Protein AF-0000000071567463 (afdb_homodimer)

Sequence (2192 aa):
MKTETFKFSRKATTALLLCTGLVASQPLSLWAENDSGAVQIVQQQKITVKGTVNDAMGPVIGASVVEKGNSSNGTITDMDGNFSLSVQPGTVLVVSYIGYKTQEVTATVGKAINVTLQEDNEMLDEVVVVGFGTQKKVNLTGSVGIATAKEIESRPVTSAVQALQGLVPGLKISTSTGELDKNMSISVRGTGTVGSYSSGSPLILIDGTEGDLNTINPQDIENISVLKDAAASSIYGSRAPFGVILVTTKSGKAGKTSVNYNNSFRIGSPINMPESMDSYSFAVMFNEAYKNQKGSGQVFTDEVMQKMLDFQAGKLTGGMDSDPANPNAWNYPWYNAYANVDIYSEMFKSSVFSQEHNVSVNGGSEKVTYYASFNYLDQGGLLEYGEDGLSRYNVAAKINANITKWLKFNYSTRFTRNDVWRPTSFNSQFYDYFGRMTWPNMPMYDPNGYPYGEVRNIAEGGQRDVQTDRHYHQATLIIEPIKNWVTNIELNYRITDGGVKETTLPAYNHLPDGSVDDTKANSSLYQEDTKENYLNFNAYTSYSHTFNDTHNLKVMLGFQSEETKYDFSSTKKYGLMVNGLPQFDLTTGLDGTGNKKDTEVSGYHNEWATVGFFGRLNYDYKGRYLAEVNMRYDGTSRFRRGSRWQLSPSFSLGWNIAQEEFWKPIENIANLLKVRFSYGELGNQNINNWYPTYRTISIGSLNGDWLQNGLSPNTSSVGGLINTALTWEKVRTWDVGVDYGLFNNRLTGSFDYFVRFTEGMVGPSAELPATLGISTPSFNNSDLRTKGWEVSIGWKDRLKNGLGYGINLSLSDQITMIDSYPDNKTLSIDSYLPGYKDGLIWGYETIGIAKSDEEMQAHLASLPKGGQDAVGSQWAAGDIMYKDLNGDGKISEGARTLGDHGDLKILGDTYSHYFFGIDLNADWKGFDFRAFFQGVLKHDYWGSGNFTGMLFGVRGGYSRWHTRGFKQHEDYFRAEPAGLEGHELPANLDSYYPRPIFSDSSDGTSFGAKNQKVQSRYVQDASYIRLKNLQFGYTLPAKFTNKFGINRLRIFVSGENVWTGTGLTKLFDPETISGGNGGNAYPLSRTWSFGLSLTLMKTETFKFSRKATTALLLCTGLVASQPLSLWAENDSGAVQIVQQQKITVKGTVNDAMGPVIGASVVEKGNSSNGTITDMDGNFSLSVQPGTVLVVSYIGYKTQEVTATVGKAINVTLQEDNEMLDEVVVVGFGTQKKVNLTGSVGIATAKEIESRPVTSAVQALQGLVPGLKISTSTGELDKNMSISVRGTGTVGSYSSGSPLILIDGTEGDLNTINPQDIENISVLKDAAASSIYGSRAPFGVILVTTKSGKAGKTSVNYNNSFRIGSPINMPESMDSYSFAVMFNEAYKNQKGSGQVFTDEVMQKMLDFQAGKLTGGMDSDPANPNAWNYPWYNAYANVDIYSEMFKSSVFSQEHNVSVNGGSEKVTYYASFNYLDQGGLLEYGEDGLSRYNVAAKINANITKWLKFNYSTRFTRNDVWRPTSFNSQFYDYFGRMTWPNMPMYDPNGYPYGEVRNIAEGGQRDVQTDRHYHQATLIIEPIKNWVTNIELNYRITDGGVKETTLPAYNHLPDGSVDDTKANSSLYQEDTKENYLNFNAYTSYSHTFNDTHNLKVMLGFQSEETKYDFSSTKKYGLMVNGLPQFDLTTGLDGTGNKKDTEVSGYHNEWATVGFFGRLNYDYKGRYLAEVNMRYDGTSRFRRGSRWQLSPSFSLGWNIAQEEFWKPIENIANLLKVRFSYGELGNQNINNWYPTYRTISIGSLNGDWLQNGLSPNTSSVGGLINTALTWEKVRTWDVGVDYGLFNNRLTGSFDYFVRFTEGMVGPSAELPATLGISTPSFNNSDLRTKGWEVSIGWKDRLKNGLGYGINLSLSDQITMIDSYPDNKTLSIDSYLPGYKDGLIWGYETIGIAKSDEEMQAHLASLPKGGQDAVGSQWAAGDIMYKDLNGDGKISEGARTLGDHGDLKILGDTYSHYFFGIDLNADWKGFDFRAFFQGVLKHDYWGSGNFTGMLFGVRGGYSRWHTRGFKQHEDYFRAEPAGLEGHELPANLDSYYPRPIFSDSSDGTSFGAKNQKVQSRYVQDASYIRLKNLQFGYTLPAKFTNKFGINRLRIFVSGENVWTGTGLTKLFDPETISGGNGGNAYPLSRTWSFGLSLTL

Nearest PDB structures (foldseek):
  8ypt-assembly1_D  TM=7.820E-01  e=1.524E-63  Bacteroides fragilis
  5fq8-assembly1_D  TM=7.670E-01  e=1.464E-51  Bacteroides thetaiotaomicron
  5fq7-assembly1_D  TM=7.718E-01  e=4.934E-51  Bacteroides thetaiotaomicron
  5fq7-assembly1_B  TM=7.477E-01  e=3.642E-51  Bacteroides thetaiotaomicron
  5fr8-assembly2_B  TM=6.521E-01  e=5.737E-24  Acinetobacter baumannii

pLDDT: mean 87.02, std 14.63, range [19.39, 98.03]

Secondary structure (DSSP, 8-state):
---------HHHHHHHHHHHHHGGGS--------------------EEEEEEEEETTEE-TT-EEEETTEEEEEEE--TTSEEEEEE-TTPEEEEE-TTB--EEEE--TT--EEEE--B---GGG-EEEETTEEEEGGG--S-EEEEEHHHHHTS--SSHHHHHTTTSTTEEEE-S---TT-PPEEEESS----SSSB--PPEEEETTEE--TTTS-GGGEEEEEEE-SHHHHGGGGGG-TT-EEEEEEP---SEEEEEEEEEEEEEEEE-S---BPPHHHHHHHHHHHHHHHHSS--SS-HHHHHHHHHHHTTS--SSS---TT-TTTTSSHHHH------HHHHHB-S-EEEEEEEEEEEEE-SSEEEEEEEEEEEEE--BSSS--EEEEEEEEEEEEEE-SSSEEEEEEEEEEEEEEEEETT-SHHHHHHTTTSS-TTS-SB-TTS-B-THHHHHHHS-EEEEEEEEEEEEEEEEEEEETTEEEEEEEEEEEEEEEEEEEE-----B-TTS-B-------EEEEEEEEEEEEEEEEEEEEEEEETTTEEEEEEEEEEEEEEEEEEEEEEEE-BS-TT---GGGB-SB-TTS-B-PPEEEEEEEEEEEEEEEEEEEEEETTTEEEEEEEEEEEESSS-GGGSEEEEEEEEEEEEGGGSGGGGGGTTTEEEEEEEEEEEEEEE--BSSSSTTSPPEEEETT--SS-BTTBPPPEEEEPPP--TT---EEEEEEEEEEEEEETTTTEEEEEEEEEEEEEEEEEPPP---GGG-SPPPPEEEEEEEEEEEEEEEEEEEE-TTS-EEEEEEEEEEEEEEEEE-TT-TT-BTTS--TTSBTTEEEEBPEEEE-SSHHHHHHHHHT-TTTBTTTT-S---TTSEEE--SS-SSB---TTSBSS--TT-EEEEESS-EEEEEEEEEEEETTEEEEEEEEEEEE-EE---TTHHHHHHSS-TTS-GGG---BGGGG-B-BSS-BSSTTSPBPPBTT-SBPPP---SS-SSSSGGGGGSSSBTTT-EE--EEEEEEEEEEEEPPHHHHGGGT-SEEEEEEEEEEEEEEE-S-TTS-TTTTTSTBTTB-PPPEEEEEEEEEEE-/---------HHHHHHHHHHHHHGGGS--------------------EEEEEEEEETTEE-TT-EEEETTEEEEEEE--TTSEEEEEE-TTPEEEEE-TTB--EEEE--TT--EEEE--B---GGG-EEEETTEEEEGGG--S-EEEEEHHHHHTS--SSHHHHHTTTSTTEEEE-S---TT-PPEEEESS----SSSB--PPEEEETTEE--TTTS-GGGEEEEEEE-SHHHHGGGGGG-TT-EEEEEEP---SEEEEEEEEEEEEEEEE-S---BPPHHHHHHHHHHHHHHHHSS--SS-HHHHHHHHHHHTTS--SSS---TT-TTTTSSHHHH------HHHHHB-S-EEEEEEEEEEEEE-SSEEEEEEEEEEEEE--BSSS--EEEEEEEEEEEEEE-SSSEEEEEEEEEEEEEEEEETT-SHHHHHHTTTSS-TTS-SB-TTS-B-THHHHHHHS-EEEEEEEEEEEEEEEEEEEETTEEEEEEEEEEEEEEEEEEEE-----B-TTS-B-------EEEEEEEEEEEEEEEEEEEEEEEETTTEEEEEEEEEEEEEEEEEEEEEEEE-BS-TT---GGGB-SB-TTS-B-PPEEEEEEEEEEEEEEEEEEEEEETTTEEEEEEEEEEEESSS-GGGSEEEEEEEEEEEEGGGSGGGGGGTTTEEEEEEEEEEEEEEE--BSSSSTTSPPEEEETT--SS-BTTBPPPEEEEPPP--TT---EEEEEEEEEEEEEETTTTEEEEEEEEEEEEEEEEEPPP---GGG-SPPPPEEEEEEEEEEEEEEEEEEEE-TTS-EEEEEEEEEEEEEEEEE-TT-TT-BTTS--TTSBTTEEEEBPEEEE-SSHHHHHHHHHT-TTTBTTTT-S---TTSEEE--SS-SSB---TTSBTTB-TT-EEEEESS-EEEEEEEEEEEETTEEEEEEEEEEEE-EE---TTHHHHHHSS-TTS-GGG---BGGGG-B-BSS-BSSTTSPBPPBTT-SBPPP---SS-SSSSGGGGGSSSBTTT-EE--EEEEEEEEEEEEPPHHHHGGGT-SEEEEEEEEEEEEEEE-S-TTS-TTTTTSTBTTB-PPPEEEEEEEEEEE-

Foldseek 3Di:
DPPPPPPPDPVVVVVVVVVVVPPPPDPPPPPPPPPPDPPPPDPADFDWAKAFEAAPLAGDFQWWKAFVVGRVFIDTAHPRRMDITTDGQQTWIWTGDVQFPTDTDTHHPPDHDYHHTHGPPCLQQDWDDFVPGIDGPLQDQFDKWKDFLVQQVQDPDQFSLLSCDFRTFQWHWFDQFQAPPDDIAIFGQDDDFDDAWFDLGAAEEEVRHGDDRGFDDSNFWGMKMKGAACQRCCSVFQRGLGIYIYTYTDWFDADDKKKKKKKKKKKWFFPLAFWFDWQLLVQQQLQLQVCVFPVDDGLADQVQSVVLVCVVVVNDDQQFDLDLVDQCSCPPVVRRGRAADGQRPVQWARMDIKMKMKMKMHYDHPFKTKIKMKMWIWAFAGGPQWGWTKIKIKIKMKMWGNPDPFKIKIKIKMKMKMKIKFQPLPDLVLLQQPQLVQHRSDDQAGSVGQGDDPSLCRNPFWMKIKMKMKIKIKMWMWGGPDPQKIKIKIKIKMKMKMKMKIWTDDRFDATSNGHTDLPLAKIKIKMKIKMKIKIKIKIKIKHWDDDPVFKIKMKMKMKMKMKMKMKIKMKMAIAAQDRVDDDPVRHDCAGSVGHHHDMDMDIDMDMKMKIKIKMKMWIGGNSFKIKMKMKMWMAISQADPVAGIDIKIKMKIKGWPCSDPVNVVCCQFWVTKMKMKIKIKHWHPRTVDSHQADWDKDKDCQPAPDDDPRTRHIDIDTAADGDNPAHTWMKIKIKIKIWTAGNSNLKTKMKMKMKIKTFQHFAADADDDCVVVGGGGTTRWWMKMKIKMKMKIKGWDAHSQGKTKIKIKIKMWMWMATQDDNNCPQQALVDHHHPGTPAWFKFFAWPAFALFQVSQVVLQVQLPPCRAVQQADDDTGQATRTDFDPPNSYAHQFVNHPVGRGRIDGLDGQDFGIWMKMWIWIDDPQKIKIWIKTWTAFGWHDADDLQCCLQQQQQFLAASSSGGGGPLNSQGAASAWTRDVPDTDGGHSPGLHGSNHGFPHNPCRGRGNSRVIRYNSRGFTLIKMFRAKIKIKGKDDCVVCVVVVWRIKMKMKMKGRPDMDTRGDSSAHSSNCHHSGNRSHHGDIIMIMIMMMTMD/DPPPPPPPDPVVVVVVVVVVVPPPPDPPPPPPPPDPPPPPPDPADWDWAKAFEAAPLAGDFFWWKAFVVGRVFIDTAHPRRMDITTDGQQTWIWTDDVQFPTDTDTHHHPDHDYHHTHGPPCLQQDWDDFVVGIDGPLQDQFDKWKDFLVQQVQDPDQFSLLSCDFRTFQWHWFDQFQAPPDDIAIFGQDDDFDDAWFDLGAAEEEVRHGDDRGFDDSNFWGMKMKGAACQRCCSVFQRGLGIYIYTYTDWADADDKKKKKKKKKKKWFFPLAFWFDWQLLVQQLLQLQVCVFPVDDGLADQVQSVVLVCVVVVNDDQQFDLDLVDQCSCPPVVRRGRAADGQRPVQWARMDIKMKMKMKMHYDHPFKTKIKMWMWIWAFAGGPAWGWTKIKIKIKMKMWGNPDPFKIKIKIKMKMKMKIKFQPLPDLVLLQQPQLVQHRSDDQAGSVGQGDDPSLCRNPFWMKIKMKMKIKIKMWMWGGPDPQKIKIKIKIKMKMKMKMKIWTDDRFDATSNGHTDLPLAKIKIKMKIKMKIKIKIKIKIKGWDDDPVFKIKIKMKMKMKMKMKMKMKMKMAIAAQDRVDDDPVRHDCAGSVGHHHDMDMDIDMDMKMKIKIKMKMWIGGNSFKTKIKMKMWMAIPQADPVFRIDIKIKMKIKGWPCSDPVNVVCCQFWVTKMKMKIKIKHWHPRTVDSHQQDWDKDKDCQPAPDDDPRTRHIDIDTAADGDNPAHTWMKIKIKIKIWTAGNSNLKTKMKMKMKIKTFQHFAADADDDCVVVGGGGTTRWWMKMKIKMKMKIKGWDADSQGKTKIKIKIKMWMWMATQDDNNCPQQALVDHHHPDTPAWFKFFAWPAFALFQVSQVVLQVQLPPCRAVQQADDDTGQAIRTDFDPPNSYAHQFVNHPVGRGRIDGLDGQDFGIWMKMWIWIDDPQKIKIWIKTWTAFGWDDADFLQLCLQQQQQFLAASSSGGGGPLNSQGAASAWTRDVPDTDGGHSPGLHGSNHGFPHNPCRGRGNSRVIRYNSRGFTLIKMFRAKIKIKGKDPCVVCVVVVWRIKMKMKMKGRPDMDTRGDSSAHSSNCHHSGNRSHHGDIIMIMIMMMTMD

Radius of gyration: 42.96 Å; Cα contacts (8 Å, |Δi|>4): 5917; chains: 2; bounding box: 110×128×98 Å

InterPro domains:
  IPR008969 Carboxypeptidase-like, regulatory domain superfamily [SSF49464] (47-127)
  IPR012910 TonB-dependent receptor, plug domain [PF07715] (137-244)
  IPR023996 TonB-dependent outer membrane protein, SusC/RagA [TIGR04056] (47-1096)
  IPR023997 TonB-dependent outer membrane protein SusC/RagA, conserved site [TIGR04057] (220-250)
  IPR036942 TonB-dependent receptor-like, beta-barrel domain superfamily [G3DSA:2.40.170.20] (353-848)
  IPR037066 TonB-dependent receptor, plug domain superfamily [G3DSA:2.170.130.10] (118-249)
  IPR039426 TonB-dependent receptor-like [PS52016] (136-974)

Solvent-accessible surface area (backbone atoms only — not comparable to full-atom values): 108270 Å² total; per-residue (Å²): 129,89,69,81,62,86,55,86,53,72,63,58,59,54,50,54,60,55,54,65,62,62,67,68,65,72,78,79,74,68,84,72,77,78,77,75,77,82,76,78,79,70,86,54,71,68,38,76,42,40,27,35,33,22,35,97,70,39,52,35,60,62,26,37,37,23,35,63,97,38,77,85,55,54,44,52,20,38,86,74,2,38,40,71,48,77,41,43,63,65,40,41,30,35,36,35,36,95,62,29,42,70,42,77,46,65,41,56,84,99,49,71,48,72,44,66,41,48,64,40,64,60,63,54,68,37,69,37,70,50,75,95,46,71,39,40,52,71,74,52,35,51,54,69,41,69,44,49,31,74,68,34,55,69,49,98,58,87,24,36,56,66,44,47,52,47,66,34,63,46,47,46,61,47,45,38,50,44,50,86,88,60,78,68,48,60,27,45,67,52,76,58,57,66,75,85,44,46,64,36,52,45,31,40,24,50,74,84,32,81,55,62,55,63,69,41,60,43,81,46,38,42,33,35,28,36,24,64,37,34,47,40,16,42,78,61,32,47,65,17,56,34,11,31,38,39,33,36,55,64,70,38,42,61,49,75,46,36,41,39,38,37,40,37,42,33,43,32,25,67,44,63,68,52,52,45,22,55,29,44,64,40,42,41,51,51,23,47,11,43,19,64,55,66,72,55,68,66,73,52,45,72,66,41,47,49,45,18,52,34,28,77,69,65,77,46,72,55,23,42,64,78,50,55,91,36,78,61,49,65,55,62,41,89,54,56,26,25,16,71,34,44,55,59,64,64,46,32,39,76,59,32,64,30,42,36,44,35,41,36,42,34,16,29,45,91,50,31,22,28,24,38,37,42,38,42,37,41,42,55,40,50,51,54,57,37,61,36,38,39,38,38,42,36,40,39,39,38,41,40,35,50,57,46,97,36,35,34,42,36,41,37,39,39,38,34,38,40,41,36,38,30,25,50,51,69,46,73,66,40,34,60,41,57,44,32,72,46,44,25,24,43,44,62,36,42,75,87,69,45,58,25,71,72,53,23,36,26,54,47,15,34,38,31,38,37,42,36,42,37,41,39,44,37,41,35,40,38,40,32,88,46,89,56,32,43,32,40,41,34,44,35,42,37,41,38,43,36,38,37,46,33,34,40,36,60,57,66,50,66,42,67,76,64,49,71,48,83,75,51,51,52,27,32,42,36,40,36,44,37,41,35,46,37,42,37,40,40,39,36,36,33,40,53,51,68,48,94,88,35,39,38,39,36,43,35,44,35,39,38,39,38,38,42,41,38,41,43,38,36,41,34,43,26,22,56,74,45,85,92,53,89,32,55,49,41,29,48,31,21,41,41,82,66,44,83,39,82,67,46,69,42,26,49,76,50,69,52,35,39,40,34,42,35,37,38,40,38,40,30,45,72,77,25,44,36,40,36,42,37,41,31,44,38,35,42,63,50,34,49,85,94,51,23,66,49,77,28,49,23,35,26,35,25,40,29,52,42,69,38,80,87,33,57,88,48,33,70,49,39,56,35,39,32,43,27,36,30,33,17,38,27,37,37,70,56,42,71,54,71,54,58,50,51,71,50,73,47,55,39,47,48,60,37,95,51,70,53,96,87,31,37,40,67,38,73,41,82,44,50,53,54,31,72,78,43,60,64,22,39,34,36,30,41,39,42,35,40,39,40,19,28,62,74,53,28,38,31,37,38,40,37,40,38,40,37,37,28,38,32,30,57,28,69,37,62,80,67,68,75,87,67,80,59,56,74,28,56,31,58,63,18,29,35,38,29,38,38,40,33,37,37,44,34,37,49,52,67,49,77,90,55,48,29,39,35,43,36,40,28,34,18,40,60,50,45,34,28,63,36,43,63,61,40,80,77,35,36,68,90,52,71,36,60,77,34,61,65,52,63,37,69,20,35,44,59,74,47,60,22,69,33,51,64,54,35,48,53,54,39,61,71,15,74,63,58,17,51,54,76,55,32,70,86,83,38,50,21,36,66,40,70,47,61,69,72,71,72,26,37,39,41,51,61,78,41,16,78,93,33,28,50,27,46,41,79,74,43,35,61,60,69,33,45,40,32,16,40,40,38,38,35,36,47,96,48,33,36,40,38,43,32,35,34,37,30,74,38,22,41,40,76,70,59,81,44,19,51,23,65,74,53,12,49,24,32,0,22,33,73,68,49,30,28,55,35,54,76,53,69,40,31,31,26,93,55,62,44,64,51,92,95,61,53,44,69,50,25,69,86,38,85,38,51,45,49,25,36,14,94,44,71,74,60,64,33,69,21,18,49,70,65,56,60,30,58,79,72,50,36,45,42,23,33,41,26,37,48,32,37,38,43,34,41,39,58,61,45,85,70,32,48,80,72,60,27,64,39,46,32,42,38,42,34,33,30,49,71,44,73,51,58,80,39,61,64,69,40,41,69,66,24,40,85,8,66,36,33,23,41,40,54,55,45,58,28,33,42,30,45,33,43,39,38,29,62,129,88,69,83,60,85,55,88,50,70,62,57,59,52,50,55,60,53,55,65,61,62,64,67,64,70,78,78,72,68,81,71,75,75,78,77,76,82,75,78,77,69,86,55,68,68,37,76,41,40,29,34,32,22,35,97,71,40,52,35,59,62,27,36,38,22,36,63,97,39,77,85,55,52,42,51,20,38,85,73,2,38,36,69,46,77,42,45,62,65,39,42,30,34,37,36,39,95,63,29,43,70,42,76,47,65,41,55,83,99,49,71,48,72,44,67,42,47,64,40,64,60,62,54,68,37,68,38,70,52,74,96,45,69,39,40,53,72,75,53,34,51,51,68,40,70,44,49,29,73,70,35,55,70,50,97,58,88,23,36,56,66,43,47,53,47,66,33,64,45,48,46,61,47,46,37,51,44,49,86,87,59,79,68,47,62,29,44,70,52,75,60,59,68,74,87,43,48,64,37,52,45,31,40,24,49,73,84,31,81,55,62,56,64,68,41,62,43,81,45,35,43,33,36,28,34,23,64,37,34,48,40,17,42,78,61,32,48,64,17,56,32,12,30,37,40,33,37,57,63,69,39,43,62,49,75,46,36,39,37,37,38,40,36,43,33,43,31,25,67,46,64,69,51,51,43,21,55,27,45,64,39,43,41,53,49,23,48,10,44,20,65,55,65,72,56,70,65,73,54,46,72,67,42,46,50,43,18,52,33,27,77,70,64,76,46,70,55,24,45,64,78,51,51,89,38,79,61,48,67,54,63,41,89,52,56,26,26,16,71,33,44,56,60,64,65,46,32,40,74,60,32,62,30,42,36,43,37,41,35,39,32,16,28,44,92,50,29,22,27,23,38,36,42,36,43,38,40,42,55,39,49,50,54,58,37,60,37,37,39,38,38,41,37,40,39,41,38,41,40,36,50,59,46,96,34,35,34,43,38,40,38,41,37,39,34,37,42,41,36,37,30,27,49,52,70,46,73,66,39,34,60,40,57,43,30,71,47,45,26,23,43,44,63,35,42,76,87,68,45,58,27,73,73,52,24,35,28,53,46,14,34,39,30,40,38,42,37,41,36,42,39,43,36,40,36,40,39,38,32,87,46,89,54,34,42,32,40,41,35,45,36,41,38,42,39,42,36,39,36,44,32,33,39,36,58,56,66,51,65,42,65,73,65,51,71,48,84,75,51,53,53,27,32,42,36,40,37,44,37,42,36,46,38,42,37,42,39,39,35,36,34,40,52,51,68,48,92,87,34,40,38,38,36,43,34,45,34,39,39,39,38,40,42,42,39,42,42,38,37,41,36,43,27,22,56,74,45,86,94,53,89,33,54,49,40,29,48,30,20,40,43,83,67,42,85,39,81,68,46,66,42,25,49,76,50,69,53,36,39,40,35,40,36,37,37,41,37,39,31,45,70,76,26,43,36,39,38,42,37,42,29,44,36,33,40,64,50,35,50,84,92,53,23,63,51,77,27,49,23,35,26,34,26,41,29,51,42,71,38,81,89,32,58,88,48,34,68,50,38,57,35,38,30,42,27,34,30,34,17,37,25,37,37,69,56,41,70,54,72,55,59,49,52,70,50,72,47,55,37,45,48,61,36,95,52,70,53,95,86,32,38,40,67,40,75,40,83,44,50,52,54,31,72,78,44,60,63,23,37,35,34,31,42,39,42,33,40,39,40,18,28,63,75,53,28,40,30,37,38,40,38,40,40,41,37,35,28,37,33,29,58,27,69,38,62,82,66,68,76,87,67,80,59,55,74,27,56,30,58,62,17,30,36,37,30,38,37,41,33,36,38,43,35,38,49,52,66,50,76,90,55,47,31,39,34,43,36,41,28,35,18,40,60,51,48,35,27,63,37,45,64,58,40,80,75,34,35,68,88,51,72,37,62,77,34,61,65,54,63,36,68,20,35,45,60,74,46,61,22,70,33,51,65,54,35,49,52,53,41,61,71,13,74,64,57,17,51,52,76,54,32,70,87,83,38,51,22,34,66,40,70,46,60,70,70,71,72,26,38,37,42,52,61,78,42,15,78,94,34,28,47,26,46,41,78,76,44,36,60,58,68,33,45,41,31,17,39,39,39,38,37,35,46,95,46,34,36,40,38,43,32,36,32,38,29,75,39,21,40,40,77,70,59,82,44,20,51,24,65,72,54,11,50,23,31,0,21,31,74,67,49,30,29,56,35,55,77,52,70,40,31,30,26,92,54,62,44,64,51,92,93,62,52,44,69,52,26,69,85,40,86,37,51,44,49,23,36,14,94,43,68,75,60,66,34,67,22,17,48,70,66,56,59,30,59,80,70,50,35,46,43,22,32,42,26,35,48,33,38,37,44,34,40,40,55,58,45,85,71,32,48,81,72,60,28,63,38,45,32,43,36,41,36,31,29,50,73,43,74,52,58,78,40,61,64,70,40,41,68,67,25,40,84,7,67,36,34,23,41,40,53,54,46,55,29,32,42,32,46,33,42,38,39,30,59

Structure (mmCIF, N/CA/C/O backbone):
data_AF-0000000071567463-model_v1
#
loop_
_entity.id
_entity.type
_entity.pdbx_description
1 polymer 'TonB-linked outer membrane protein, SusC/RagA family'
#
loop_
_atom_site.group_PDB
_atom_site.id
_atom_site.type_symbol
_atom_site.label_atom_id
_atom_site.label_alt_id
_atom_site.label_comp_id
_atom_site.label_asym_id
_atom_site.label_entity_id
_atom_site.label_seq_id
_atom_site.pdbx_PDB_ins_code
_atom_site.Cartn_x
_atom_site.Cartn_y
_atom_site.Cartn_z
_atom_site.occupancy
_atom_site.B_iso_or_equiv
_atom_site.auth_seq_id
_atom_site.auth_comp_id
_atom_site.auth_asym_id
_atom_site.auth_atom_id
_atom_site.pdbx_PDB_model_num
ATOM 1 N N . MET A 1 1 ? 21.396 -12.359 21.014 1 19.68 1 MET A N 1
ATOM 2 C CA . MET A 1 1 ? 20.431 -12.233 22.103 1 19.68 1 MET A CA 1
ATOM 3 C C . MET A 1 1 ? 19.014 -12.087 21.561 1 19.68 1 MET A C 1
ATOM 5 O O . MET A 1 1 ? 18.69 -11.086 20.919 1 19.68 1 MET A O 1
ATOM 9 N N . LYS A 1 2 ? 18.389 -13.249 21.139 1 29.16 2 LYS A N 1
ATOM 10 C CA . LYS A 1 2 ? 16.992 -13.344 20.727 1 29.16 2 LYS A CA 1
ATOM 11 C C . LYS A 1 2 ? 16.072 -12.676 21.744 1 29.16 2 LYS A C 1
ATOM 13 O O . LYS A 1 2 ? 15.862 -13.202 22.839 1 29.16 2 LYS A O 1
ATOM 18 N N . THR A 1 3 ? 16.157 -11.3 21.95 1 30.59 3 THR A N 1
ATOM 19 C CA . THR A 1 3 ? 15.27 -10.529 22.814 1 30.59 3 THR A CA 1
ATOM 20 C C . THR A 1 3 ? 13.833 -11.032 22.701 1 30.59 3 THR A C 1
ATOM 22 O O . THR A 1 3 ? 13.351 -11.306 21.6 1 30.59 3 THR A O 1
ATOM 25 N N . GLU A 1 4 ? 13.394 -11.637 23.733 1 34.37 4 GLU A N 1
ATOM 26 C CA . GLU A 1 4 ? 12.03 -12.058 24.038 1 34.37 4 GLU A CA 1
ATOM 27 C C . GLU A 1 4 ? 11.021 -10.976 23.664 1 34.37 4 GLU A C 1
ATOM 29 O O . GLU A 1 4 ? 10.872 -9.985 24.382 1 34.37 4 GLU A O 1
ATOM 34 N N . THR A 1 5 ? 11.135 -10.521 22.504 1 37.04 5 THR A N 1
ATOM 35 C CA . THR A 1 5 ? 10.246 -9.454 22.057 1 37.04 5 THR A CA 1
ATOM 36 C C . THR A 1 5 ? 8.788 -9.817 22.327 1 37.04 5 THR A C 1
ATOM 38 O O . THR A 1 5 ? 8.409 -10.987 22.245 1 37.04 5 THR A O 1
ATOM 41 N N . PHE A 1 6 ? 8.193 -9.063 23.161 1 36.15 6 PHE A N 1
ATOM 42 C CA . PHE A 1 6 ? 6.756 -9.011 23.398 1 36.15 6 PHE A CA 1
ATOM 43 C C . PHE A 1 6 ? 5.985 -9.172 22.093 1 36.15 6 PHE A C 1
ATOM 45 O O . PHE A 1 6 ? 5.654 -8.184 21.435 1 36.15 6 PHE A O 1
ATOM 52 N N . LYS A 1 7 ? 6.443 -10.071 21.153 1 42.1 7 LYS A N 1
ATOM 53 C CA . LYS A 1 7 ? 5.701 -10.317 19.921 1 42.1 7 LYS A CA 1
ATOM 54 C C . LYS A 1 7 ? 4.406 -11.075 20.201 1 42.1 7 LYS A C 1
ATOM 56 O O . LYS A 1 7 ? 4.346 -11.892 21.122 1 42.1 7 LYS A O 1
ATOM 61 N N . PHE A 1 8 ? 3.361 -10.609 19.953 1 38.64 8 PHE A N 1
ATOM 62 C CA . PHE A 1 8 ? 2.1 -11.341 19.973 1 38.64 8 PHE A CA 1
ATOM 63 C C . PHE A 1 8 ? 2.295 -12.769 19.477 1 38.64 8 PHE A C 1
ATOM 65 O O . PHE A 1 8 ? 2.623 -12.987 18.309 1 38.64 8 PHE A O 1
ATOM 72 N N . SER A 1 9 ? 2.901 -13.607 20.183 1 38.98 9 SER A N 1
ATOM 73 C CA . SER A 1 9 ? 3.116 -15.003 19.816 1 38.98 9 SER A CA 1
ATOM 74 C C . SER A 1 9 ? 1.835 -15.638 19.284 1 38.98 9 SER A C 1
ATOM 76 O O . SER A 1 9 ? 0.734 -15.249 19.678 1 38.98 9 SER A O 1
ATOM 78 N N . ARG A 1 10 ? 1.859 -16.353 18.194 1 39.42 10 ARG A N 1
ATOM 79 C CA . ARG A 1 10 ? 0.892 -17.209 17.515 1 39.42 10 ARG A CA 1
ATOM 80 C C . ARG A 1 10 ? 0.046 -17.985 18.519 1 39.42 10 ARG A C 1
ATOM 82 O O . ARG A 1 10 ? -1.116 -18.296 18.251 1 39.42 10 ARG A O 1
ATOM 89 N N . LYS A 1 11 ? 0.617 -18.383 19.677 1 34.98 11 LYS A N 1
ATOM 90 C CA . LYS A 1 11 ? -0.083 -19.229 20.638 1 34.98 11 LYS A CA 1
ATOM 91 C C . LYS A 1 11 ? -1.234 -18.474 21.299 1 34.98 11 LYS A C 1
ATOM 9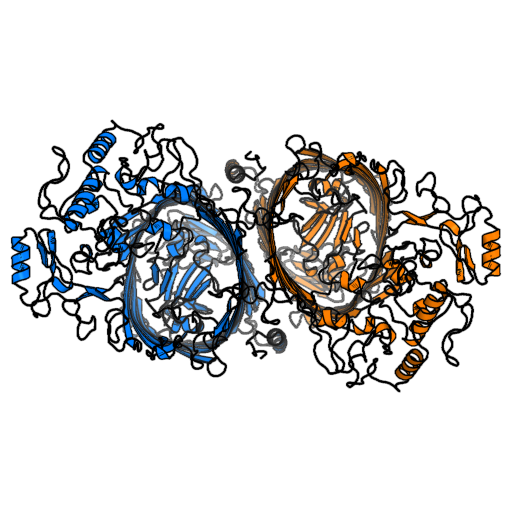3 O O . LYS A 1 11 ? -2.277 -19.06 21.596 1 34.98 11 LYS A O 1
ATOM 98 N N . ALA A 1 12 ? -1.004 -17.221 21.551 1 31.71 12 ALA A N 1
ATOM 99 C CA . ALA A 1 12 ? -2.077 -16.536 22.267 1 31.71 12 ALA A CA 1
ATOM 100 C C . ALA A 1 12 ? -3.281 -16.305 21.359 1 31.71 12 ALA A C 1
ATOM 102 O O . ALA A 1 12 ? -4.428 -16.397 21.803 1 31.71 12 ALA A O 1
ATOM 103 N N . THR A 1 13 ? -3.074 -16.115 20.058 1 34.28 13 THR A N 1
ATOM 104 C CA . THR A 1 13 ? -4.259 -15.976 19.219 1 34.28 13 THR A CA 1
ATOM 105 C C . THR A 1 13 ? -5.002 -17.305 19.109 1 34.28 13 THR A C 1
ATOM 107 O O . THR A 1 13 ? -6.233 -17.339 19.159 1 34.28 13 THR A O 1
ATOM 110 N N . THR A 1 14 ? -4.247 -18.421 18.963 1 34.15 14 THR A N 1
ATOM 111 C CA . THR A 1 14 ? -4.906 -19.722 18.947 1 34.15 14 THR A CA 1
ATOM 112 C C . THR A 1 14 ? -5.601 -19.994 20.278 1 34.15 14 THR A C 1
ATOM 114 O O . THR A 1 14 ? -6.706 -20.539 20.307 1 34.15 14 THR A O 1
ATOM 117 N N . ALA A 1 15 ? -4.982 -19.631 21.412 1 31.3 15 ALA A N 1
ATOM 118 C CA . ALA A 1 15 ? -5.634 -19.907 22.689 1 31.3 15 ALA A CA 1
ATOM 119 C C . ALA A 1 15 ? -6.939 -19.126 22.82 1 31.3 15 ALA A C 1
ATOM 121 O O . ALA A 1 15 ? -7.915 -19.626 23.384 1 31.3 15 ALA A O 1
ATOM 122 N N . LEU A 1 16 ? -6.92 -17.926 22.336 1 30.99 16 LEU A N 1
ATOM 123 C CA . LEU A 1 16 ? -8.14 -17.15 22.533 1 30.99 16 LEU A CA 1
ATOM 124 C C . LEU A 1 16 ? -9.269 -17.682 21.657 1 30.99 16 LEU A C 1
ATOM 126 O O . LEU A 1 16 ? -10.426 -17.721 22.084 1 30.99 16 LEU A O 1
ATOM 130 N N . LEU A 1 17 ? -8.941 -18.152 20.469 1 32.34 17 LEU A N 1
ATOM 131 C CA . LEU A 1 17 ? -10.067 -18.703 19.722 1 32.34 17 LEU A CA 1
ATOM 132 C C . LEU A 1 17 ? -10.566 -19.992 20.366 1 32.34 17 LEU A C 1
ATOM 134 O O . LEU A 1 17 ? -11.749 -20.326 20.261 1 32.34 17 LEU A O 1
ATOM 138 N N . LEU A 1 18 ? -9.692 -20.808 20.965 1 29.64 18 LEU A N 1
ATOM 139 C CA . LEU A 1 18 ? -10.176 -22.018 21.621 1 29.64 18 LEU A CA 1
ATOM 140 C C . LEU A 1 18 ? -11.063 -21.673 22.812 1 29.64 18 LEU A C 1
ATOM 142 O O . LEU A 1 18 ? -11.871 -22.496 23.249 1 29.64 18 LEU A O 1
ATOM 146 N N . CYS A 1 19 ? -10.718 -20.617 23.538 1 28.56 19 CYS A N 1
ATOM 147 C CA . CYS A 1 19 ? -11.563 -20.468 24.717 1 28.56 19 CYS A CA 1
ATOM 148 C C . CYS A 1 19 ? -13.009 -20.197 24.32 1 28.56 19 CYS A C 1
ATOM 150 O O . CYS A 1 19 ? -13.911 -20.268 25.158 1 28.56 19 CYS A O 1
ATOM 152 N N . THR A 1 20 ? -13.227 -19.542 23.227 1 30.09 20 THR A N 1
ATOM 153 C CA . THR A 1 20 ? -14.662 -19.3 23.129 1 30.09 20 THR A CA 1
ATOM 154 C C . THR A 1 20 ? -15.415 -20.603 22.875 1 30.09 20 THR A C 1
ATOM 156 O O . THR A 1 20 ? -16.643 -20.606 22.768 1 30.09 20 THR A O 1
ATOM 159 N N . GLY A 1 21 ? -14.702 -21.689 22.471 1 28.84 21 GLY A N 1
ATOM 160 C CA . GLY A 1 21 ? -15.574 -22.843 22.319 1 28.84 21 GLY A CA 1
ATOM 161 C C . GLY A 1 21 ? -16.181 -23.309 23.629 1 28.84 21 GLY A C 1
ATOM 162 O O . GLY A 1 21 ? -17.06 -24.174 23.639 1 28.84 21 GLY A O 1
ATOM 163 N N . LEU A 1 22 ? -15.412 -23.176 24.702 1 25.77 22 LEU A N 1
ATOM 164 C CA . LEU A 1 22 ? -15.955 -23.927 25.829 1 25.77 22 LEU A CA 1
ATOM 165 C C . LEU A 1 22 ? -17.314 -23.375 26.245 1 25.77 22 LEU A C 1
ATOM 167 O O . LEU A 1 22 ? -17.994 -23.96 27.091 1 25.77 22 LEU A O 1
ATOM 171 N N . VAL A 1 23 ? -17.505 -22.05 26.114 1 26.82 23 VAL A N 1
ATOM 172 C CA . VAL A 1 23 ? -18.619 -21.697 26.988 1 26.82 23 VAL A CA 1
ATOM 173 C C . VAL A 1 23 ? -19.924 -22.234 26.404 1 26.82 23 VAL A C 1
ATOM 175 O O . VAL A 1 23 ? -21.011 -21.868 26.858 1 26.82 23 VAL A O 1
ATOM 178 N N . ALA A 1 24 ? -20.007 -22.81 25.211 1 25.71 24 ALA A N 1
ATOM 179 C CA . ALA A 1 24 ? -21.393 -23.077 24.835 1 25.71 24 ALA A CA 1
ATOM 180 C C . ALA A 1 24 ? -22.032 -24.089 25.782 1 25.71 24 ALA A C 1
ATOM 182 O O . ALA A 1 24 ? -23.158 -24.538 25.552 1 25.71 24 ALA A O 1
ATOM 183 N N . SER A 1 25 ? -21.297 -24.77 26.616 1 23.12 25 SER A N 1
ATOM 184 C CA . SER A 1 25 ? -22.123 -25.897 27.038 1 23.12 25 SER A CA 1
ATOM 185 C C . SER A 1 25 ? -23.305 -25.43 27.882 1 23.12 25 SER A C 1
ATOM 187 O O . SER A 1 25 ? -24.23 -26.201 28.143 1 23.12 25 SER A O 1
ATOM 189 N N . GLN A 1 26 ? -23.153 -24.496 28.875 1 22.8 26 GLN A N 1
ATOM 190 C CA . GLN A 1 26 ? -24.228 -24.752 29.828 1 22.8 26 GLN A CA 1
ATOM 191 C C . GLN A 1 26 ? -25.583 -24.36 29.247 1 22.8 26 GLN A C 1
ATOM 193 O O . GLN A 1 26 ? -25.675 -23.428 28.444 1 22.8 26 GLN A O 1
ATOM 198 N N . PRO A 1 27 ? -26.62 -25.255 29.335 1 27.25 27 PRO A N 1
ATOM 199 C CA . PRO A 1 27 ? -28.058 -25.13 29.086 1 27.25 27 PRO A CA 1
ATOM 200 C C . PRO A 1 27 ? -28.662 -23.883 29.728 1 27.25 27 PRO A C 1
ATOM 202 O O . PRO A 1 27 ? -28.688 -23.769 30.957 1 27.25 27 PRO A O 1
ATOM 205 N N . LEU A 1 28 ? -28.108 -22.727 29.497 1 24.59 28 LEU A N 1
ATOM 206 C CA . LEU A 1 28 ? -28.828 -21.666 30.194 1 24.59 28 LEU A CA 1
ATOM 207 C C . LEU A 1 28 ? -30.329 -21.776 29.948 1 24.59 28 LEU A C 1
ATOM 209 O O . LEU A 1 28 ? -30.78 -21.728 28.801 1 24.59 28 LEU A O 1
ATOM 213 N N . SER A 1 29 ? -31.17 -22.617 30.819 1 23.48 29 SER A N 1
ATOM 214 C CA . SER A 1 29 ? -32.615 -22.74 30.982 1 23.48 29 SER A CA 1
ATOM 215 C C . SER A 1 29 ? -33.293 -21.375 30.949 1 23.48 29 SER A C 1
ATOM 217 O O . SER A 1 29 ? -34.488 -21.276 30.662 1 23.48 29 SER A O 1
ATOM 219 N N . LEU A 1 30 ? -32.701 -20.325 31.673 1 22.44 30 LEU A N 1
ATOM 220 C CA . LEU A 1 30 ? -33.683 -19.586 32.459 1 22.44 30 LEU A CA 1
ATOM 221 C C . LEU A 1 30 ? -34.573 -18.737 31.558 1 22.44 30 LEU A C 1
ATOM 223 O O . LEU A 1 30 ? -35.462 -18.033 32.041 1 22.44 30 LEU A O 1
ATOM 227 N N . TRP A 1 31 ? -34.194 -18.315 30.381 1 23.07 31 TRP A N 1
ATOM 228 C CA . TRP A 1 31 ? -35.013 -17.144 30.084 1 23.07 31 TRP A CA 1
ATOM 229 C C . TRP A 1 31 ? -36.476 -17.535 29.9 1 23.07 31 TRP A C 1
ATOM 231 O O . TRP A 1 31 ? -36.801 -18.362 29.044 1 23.07 31 TRP A O 1
ATOM 241 N N . ALA A 1 32 ? -37.313 -17.692 31.019 1 19.98 32 ALA A N 1
ATOM 242 C CA . ALA A 1 32 ? -38.764 -17.839 31.102 1 19.98 32 ALA A CA 1
ATOM 243 C C . ALA A 1 32 ? -39.469 -16.873 30.155 1 19.98 32 ALA A C 1
ATOM 245 O O . ALA A 1 32 ? -39.161 -15.678 30.135 1 19.98 32 ALA A O 1
ATOM 246 N N . GLU A 1 33 ? -39.983 -17.365 29.077 1 22.55 33 GLU A N 1
ATOM 247 C CA . GLU A 1 33 ? -40.922 -16.835 28.093 1 22.55 33 GLU A CA 1
ATOM 248 C C . GLU A 1 33 ? -42.115 -16.168 28.771 1 22.55 33 GLU A C 1
ATOM 250 O O . GLU A 1 33 ? -42.886 -16.827 29.472 1 22.55 33 GLU A O 1
ATOM 255 N N . ASN A 1 34 ? -41.963 -15.088 29.641 1 19.93 34 ASN A N 1
ATOM 256 C CA . ASN A 1 34 ? -43.252 -14.514 30.013 1 19.93 34 ASN A CA 1
ATOM 257 C C . ASN A 1 34 ? -44.177 -14.384 28.806 1 19.93 34 ASN A C 1
ATOM 259 O O . ASN A 1 34 ? -43.736 -14.015 27.717 1 19.93 34 ASN A O 1
ATOM 263 N N . ASP A 1 35 ? -45.278 -15.178 28.85 1 20.29 35 ASP A N 1
ATOM 264 C CA . ASP A 1 35 ? -46.464 -15.491 28.059 1 20.29 35 ASP A CA 1
ATOM 265 C C . ASP A 1 35 ? -47.185 -14.217 27.623 1 20.29 35 ASP A C 1
ATOM 267 O O . ASP A 1 35 ? -47.771 -13.515 28.449 1 20.29 35 ASP A O 1
ATOM 271 N N . SER A 1 36 ? -46.56 -13.343 26.893 1 20.9 36 SER A N 1
ATOM 272 C CA . SER A 1 36 ? -47.35 -12.2 26.447 1 20.9 36 SER A CA 1
ATOM 273 C C . SER A 1 36 ? -48.639 -12.651 25.767 1 20.9 36 SER A C 1
ATOM 275 O O . SER A 1 36 ? -48.648 -13.646 25.039 1 20.9 36 SER A O 1
ATOM 277 N N . GLY A 1 37 ? -49.811 -12.444 26.446 1 21.4 37 GLY A N 1
ATOM 278 C CA . GLY A 1 37 ? -51.225 -12.549 26.12 1 21.4 37 GLY A CA 1
ATOM 279 C C . GLY A 1 37 ? -51.548 -12.092 24.711 1 21.4 37 GLY A C 1
ATOM 280 O O . GLY A 1 37 ? -50.934 -11.151 24.201 1 21.4 37 GLY A O 1
ATOM 281 N N . ALA A 1 38 ? -51.981 -12.983 23.836 1 23.11 38 ALA A N 1
ATOM 282 C CA . ALA A 1 38 ? -52.559 -12.913 22.497 1 23.11 38 ALA A CA 1
ATOM 283 C C . ALA A 1 38 ? -53.668 -11.867 22.432 1 23.11 38 ALA A C 1
ATOM 285 O O . ALA A 1 38 ? -54.755 -12.071 22.975 1 23.11 38 ALA A O 1
ATOM 286 N N . VAL A 1 39 ? -53.448 -10.548 22.578 1 23.01 39 VAL A N 1
ATOM 287 C CA . VAL A 1 39 ? -54.573 -9.637 22.398 1 23.01 39 VAL A CA 1
ATOM 288 C C . VAL A 1 39 ? -55.175 -9.828 21.008 1 23.01 39 VAL A C 1
ATOM 290 O O . VAL A 1 39 ? -54.449 -9.898 20.014 1 23.01 39 VAL A O 1
ATOM 293 N N . GLN A 1 40 ? -56.372 -10.385 20.946 1 23.53 40 GLN A N 1
ATOM 294 C CA . GLN A 1 40 ? -57.376 -10.566 19.903 1 23.53 40 GLN A CA 1
ATOM 295 C C . GLN A 1 40 ? -57.582 -9.28 19.108 1 23.53 40 GLN A C 1
ATOM 297 O O . GLN A 1 40 ? -58.037 -8.273 19.655 1 23.53 40 GLN A O 1
ATOM 302 N N . ILE A 1 41 ? -56.685 -8.945 18.228 1 27.52 41 ILE A N 1
ATOM 303 C CA . ILE A 1 41 ? -56.895 -7.758 17.407 1 27.52 41 ILE A CA 1
ATOM 304 C C . ILE A 1 41 ? -58.137 -7.943 16.539 1 27.52 41 ILE A C 1
ATOM 306 O O . ILE A 1 41 ? -58.19 -8.85 15.705 1 27.52 41 ILE A O 1
ATOM 310 N N . VAL A 1 42 ? -59.308 -7.73 17.085 1 28.82 42 VAL A N 1
ATOM 311 C CA . VAL A 1 42 ? -60.589 -7.505 16.422 1 28.82 42 VAL A CA 1
ATOM 312 C C . VAL A 1 42 ? -60.409 -6.517 15.272 1 28.82 42 VAL A C 1
ATOM 314 O O . VAL A 1 42 ? -59.661 -5.544 15.393 1 28.82 42 VAL A O 1
ATOM 317 N N . GLN A 1 43 ? -60.655 -6.973 14.057 1 32.98 43 GLN A N 1
ATOM 318 C CA . GLN A 1 43 ? -60.707 -6.368 12.73 1 32.98 43 GLN A CA 1
ATOM 319 C C . GLN A 1 43 ? -61.399 -5.009 12.773 1 32.98 43 GLN A C 1
ATOM 321 O O . GLN A 1 43 ? -62.622 -4.925 12.645 1 32.98 43 GLN A O 1
ATOM 326 N N . GLN A 1 44 ? -61.273 -4.257 13.765 1 35.07 44 GLN A N 1
ATOM 327 C CA . GLN A 1 44 ? -62.086 -3.046 13.801 1 35.07 44 GLN A CA 1
ATOM 328 C C . GLN A 1 44 ? -61.726 -2.106 12.654 1 35.07 44 GLN A C 1
ATOM 330 O O . GLN A 1 44 ? -60.593 -2.117 12.168 1 35.07 44 GLN A O 1
ATOM 335 N N . GLN A 1 45 ? -62.763 -1.534 11.954 1 46 45 GLN A N 1
ATOM 336 C CA . GLN A 1 45 ? -62.89 -0.523 10.91 1 46 45 GLN A CA 1
ATOM 337 C C . GLN A 1 45 ? -61.832 0.565 11.066 1 46 45 GLN A C 1
ATOM 339 O O . GLN A 1 45 ? -61.622 1.081 12.165 1 46 45 GLN A O 1
ATOM 344 N N . LYS A 1 46 ? -61.006 0.775 10.057 1 58.81 46 LYS A N 1
ATOM 345 C CA . LYS A 1 46 ? -60.005 1.838 10.091 1 58.81 46 LYS A CA 1
ATOM 346 C C . LYS A 1 46 ? -60.65 3.192 10.374 1 58.81 46 LYS A C 1
ATOM 348 O O . LYS A 1 46 ? -61.713 3.504 9.834 1 58.81 46 LYS A O 1
ATOM 353 N N . ILE A 1 47 ? -60.317 3.764 11.354 1 70.15 47 ILE A N 1
ATOM 354 C CA . ILE A 1 47 ? -60.786 5.117 11.63 1 70.15 47 ILE A CA 1
ATOM 355 C C . ILE A 1 47 ? -59.753 6.131 11.142 1 70.15 47 ILE A C 1
ATOM 357 O O . ILE A 1 47 ? -58.552 5.851 11.143 1 70.15 47 ILE A O 1
ATOM 361 N N . THR A 1 48 ? -60.233 7.112 10.496 1 75.19 48 THR A N 1
ATOM 362 C CA . THR A 1 48 ? -59.39 8.256 10.162 1 75.19 48 THR A CA 1
ATOM 363 C C . THR A 1 48 ? -59.137 9.119 11.394 1 75.19 48 THR A C 1
ATOM 365 O O . THR A 1 48 ? -60.076 9.651 11.99 1 75.19 48 THR A O 1
ATOM 368 N N . VAL A 1 49 ? -57.937 9.035 11.863 1 77.43 49 VAL A N 1
ATOM 369 C CA . VAL A 1 49 ? -57.57 9.844 13.02 1 77.43 49 VAL A CA 1
ATOM 370 C C . VAL A 1 49 ? -56.997 11.181 12.554 1 77.43 49 VAL A C 1
ATOM 372 O O . VAL A 1 49 ? -56.1 11.219 11.709 1 77.43 49 VAL A O 1
ATOM 375 N N . LYS A 1 50 ? -57.683 12.194 12.954 1 79.28 50 LYS A N 1
ATOM 376 C CA . LYS A 1 50 ? -57.225 13.56 12.722 1 79.28 50 LYS A CA 1
ATOM 377 C C . LYS A 1 50 ? -56.687 14.185 14.006 1 79.28 50 LYS A C 1
ATOM 379 O O . LYS A 1 50 ? -57.192 13.908 15.096 1 79.28 50 LYS A O 1
ATOM 384 N N . GLY A 1 51 ? -55.541 14.729 13.928 1 79.16 51 GLY A N 1
ATOM 385 C CA . GLY A 1 51 ? -54.984 15.4 15.092 1 79.16 51 GLY A CA 1
ATOM 386 C C . GLY A 1 51 ? -54.038 16.53 14.733 1 79.16 51 GLY A C 1
ATOM 387 O O . GLY A 1 51 ? -53.847 16.836 13.555 1 79.16 51 GLY A O 1
ATOM 388 N N . THR A 1 52 ? -53.681 17.241 15.749 1 80.51 52 THR A N 1
ATOM 389 C CA . THR A 1 52 ? -52.7 18.316 15.642 1 80.51 52 THR A CA 1
ATOM 390 C C . THR A 1 52 ? -51.468 18.01 16.488 1 80.51 52 THR A C 1
ATOM 392 O O . THR A 1 52 ? -51.578 17.417 17.564 1 80.51 52 THR A O 1
ATOM 395 N N . VAL A 1 53 ? -50.351 18.132 15.933 1 78.23 53 VAL A N 1
ATOM 396 C CA . VAL A 1 53 ? -49.094 18.078 16.674 1 78.23 53 VAL A CA 1
ATOM 397 C C . VAL A 1 53 ? -48.6 19.494 16.957 1 78.23 53 VAL A C 1
ATOM 399 O O . VAL A 1 53 ? -48.364 20.273 16.03 1 78.23 53 VAL A O 1
ATOM 402 N N . ASN A 1 54 ? -48.558 19.791 18.19 1 75.14 54 ASN A N 1
ATOM 403 C CA . ASN A 1 54 ? -48.094 21.091 18.664 1 75.14 54 ASN A CA 1
ATOM 404 C C . ASN A 1 54 ? -46.892 20.953 19.594 1 75.14 54 ASN A C 1
ATOM 406 O O . ASN A 1 54 ? -46.639 19.873 20.131 1 75.14 54 ASN A O 1
ATOM 410 N N . ASP A 1 55 ? -46.073 21.887 19.657 1 67.75 55 ASP A N 1
ATOM 411 C CA . ASP A 1 55 ? -45.186 22.086 20.799 1 67.75 55 ASP A CA 1
ATOM 412 C C . ASP A 1 55 ? -45.659 23.251 21.666 1 67.75 55 ASP A C 1
ATOM 414 O O . ASP A 1 55 ? -46.763 23.765 21.475 1 67.75 55 ASP A O 1
ATOM 418 N N . ALA A 1 56 ? -44.842 23.59 22.843 1 63.98 56 ALA A N 1
ATOM 419 C CA . ALA A 1 56 ? -45.244 24.657 23.756 1 63.98 56 ALA A CA 1
ATOM 420 C C . ALA A 1 56 ? -45.458 25.969 23.007 1 63.98 56 ALA A C 1
ATOM 422 O O . ALA A 1 56 ? -46.139 26.87 23.502 1 63.98 56 ALA A O 1
ATOM 423 N N . MET A 1 57 ? -44.747 26.07 21.891 1 60.5 57 MET A N 1
ATOM 424 C CA . MET A 1 57 ? -44.727 27.361 21.209 1 60.5 57 MET A CA 1
ATOM 425 C C . MET A 1 57 ? -45.722 27.381 20.054 1 60.5 57 MET A C 1
ATOM 427 O O . MET A 1 57 ? -45.886 28.405 19.388 1 60.5 57 MET A O 1
ATOM 431 N N . GLY A 1 58 ? -46.362 26.178 19.671 1 64.94 58 GLY A N 1
ATOM 432 C CA . GLY A 1 58 ? -47.362 26.158 18.616 1 64.94 58 GLY A CA 1
ATOM 433 C C . GLY A 1 58 ? -47.332 24.887 17.789 1 64.94 58 GLY A C 1
ATOM 434 O O . GLY A 1 58 ? -46.708 23.899 18.183 1 64.94 58 GLY A O 1
ATOM 435 N N . PRO A 1 59 ? -47.937 25.011 16.485 1 68.64 59 PRO A N 1
ATOM 436 C CA . PRO A 1 59 ? -48.027 23.806 15.657 1 68.64 59 PRO A CA 1
ATOM 437 C C . PRO A 1 59 ? -46.666 23.336 15.149 1 68.64 59 PRO A C 1
ATOM 439 O O . PRO A 1 59 ? -45.811 24.159 14.811 1 68.64 59 PRO A O 1
ATOM 442 N N . VAL A 1 60 ? -46.268 22.148 15.346 1 70.65 60 VAL A N 1
ATOM 443 C CA . VAL A 1 60 ? -45.034 21.545 14.853 1 70.65 60 VAL A CA 1
ATOM 444 C C . VAL A 1 60 ? -45.232 21.066 13.416 1 70.65 60 VAL A C 1
ATOM 446 O O . VAL A 1 60 ? -46.006 20.14 13.165 1 70.65 60 VAL A O 1
ATOM 449 N N . ILE A 1 61 ? -44.572 21.874 12.583 1 67.35 61 ILE A N 1
ATOM 450 C CA . ILE A 1 61 ? -44.658 21.564 11.16 1 67.35 61 ILE A CA 1
ATOM 451 C C . ILE A 1 61 ? -43.673 20.449 10.814 1 67.35 61 ILE A C 1
ATOM 453 O O . ILE A 1 61 ? -42.5 20.51 11.19 1 67.35 61 ILE A O 1
ATOM 457 N N . GLY A 1 62 ? -44.055 19.409 10.082 1 65.95 62 GLY A N 1
ATOM 458 C CA . GLY A 1 62 ? -43.169 18.387 9.548 1 65.95 62 GLY A CA 1
ATOM 459 C C . GLY A 1 62 ? -42.887 17.267 10.532 1 65.95 62 GLY A C 1
ATOM 460 O O . GLY A 1 62 ? -41.947 16.492 10.346 1 65.95 62 GLY A O 1
ATOM 461 N N . ALA A 1 63 ? -43.64 17.2 11.649 1 73.3 63 ALA A N 1
ATOM 462 C CA . ALA A 1 63 ? -43.487 16.082 12.576 1 73.3 63 ALA A CA 1
ATOM 463 C C . ALA A 1 63 ? -43.943 14.773 11.936 1 73.3 63 ALA A C 1
ATOM 465 O O . ALA A 1 63 ? -44.976 14.731 11.264 1 73.3 63 ALA A O 1
ATOM 466 N N . SER A 1 64 ? -43.165 13.821 12.111 1 77.24 64 SER A N 1
ATOM 467 C CA . SER A 1 64 ? -43.506 12.496 11.605 1 77.24 64 SER A CA 1
ATOM 468 C C . SER A 1 64 ? -44.512 11.799 12.515 1 77.24 64 SER A C 1
ATOM 470 O O . SER A 1 64 ? -44.302 11.705 13.726 1 77.24 64 SER A O 1
ATOM 472 N N . VAL A 1 65 ? -45.685 11.487 12.04 1 78.65 65 VAL A N 1
ATOM 473 C CA . VAL A 1 65 ? -46.69 10.679 12.723 1 78.65 65 VAL A CA 1
ATOM 474 C C . VAL A 1 65 ? -46.804 9.315 12.046 1 78.65 65 VAL A C 1
ATOM 476 O O . VAL A 1 65 ? -47.257 9.218 10.903 1 78.65 65 VAL A O 1
ATOM 479 N N . VAL A 1 66 ? -46.229 8.367 12.694 1 78.95 66 VAL A N 1
ATOM 480 C CA . VAL A 1 66 ? -46.163 7.042 12.085 1 78.95 66 VAL A CA 1
ATOM 481 C C . VAL A 1 66 ? -46.851 6.022 12.99 1 78.95 66 VAL A C 1
ATOM 483 O O . VAL A 1 66 ? -46.872 6.182 14.212 1 78.95 66 VAL A O 1
ATOM 486 N N . GLU A 1 67 ? -47.565 5.006 12.445 1 75.91 67 GLU A N 1
ATOM 487 C CA . GLU A 1 67 ? -48.111 3.869 13.18 1 75.91 67 GLU A CA 1
ATOM 488 C C . GLU A 1 67 ? -46.999 3.014 13.78 1 75.91 67 GLU A C 1
ATOM 490 O O . GLU A 1 67 ? -46.086 2.586 13.071 1 75.91 67 GLU A O 1
ATOM 495 N N . LYS A 1 68 ? -47.007 2.96 15.167 1 73.06 68 LYS A N 1
ATOM 496 C CA . LYS A 1 68 ? -45.989 2.162 15.844 1 73.06 68 LYS A CA 1
ATOM 497 C C . LYS A 1 68 ? -45.961 0.735 15.305 1 73.06 68 LYS A C 1
ATOM 499 O O . LYS A 1 68 ? -46.986 0.051 15.288 1 73.06 68 LYS A O 1
ATOM 504 N N . GLY A 1 69 ? -44.808 0.186 14.829 1 62.48 69 GLY A N 1
ATOM 505 C CA . GLY A 1 69 ? -44.631 -1.156 14.298 1 62.48 69 GLY A CA 1
ATOM 506 C C . GLY A 1 69 ? -44.874 -1.244 12.803 1 62.48 69 GLY A C 1
ATOM 507 O O . GLY A 1 69 ? -44.655 -2.292 12.194 1 62.48 69 GLY A O 1
ATOM 508 N N . ASN A 1 70 ? -45.562 -0.226 12.194 1 60.87 70 ASN A N 1
ATOM 509 C CA . ASN A 1 70 ? -45.815 -0.145 10.76 1 60.87 70 ASN A CA 1
ATOM 510 C C . ASN A 1 70 ? -45.337 1.184 10.18 1 60.87 70 ASN A C 1
ATOM 512 O O . ASN A 1 70 ? -46.13 2.11 10.005 1 60.87 70 ASN A O 1
ATOM 516 N N . SER A 1 71 ? -44.047 1.302 9.994 1 58.07 71 SER A N 1
ATOM 517 C CA . SER A 1 71 ? -43.409 2.549 9.585 1 58.07 71 SER A CA 1
ATOM 518 C C . SER A 1 71 ? -43.863 2.971 8.192 1 58.07 71 SER A C 1
ATOM 520 O O . SER A 1 71 ? -43.659 4.118 7.788 1 58.07 71 SER A O 1
ATOM 522 N N . SER A 1 72 ? -44.523 2.098 7.46 1 62.54 72 SER A N 1
ATOM 523 C CA . SER A 1 72 ? -44.986 2.45 6.121 1 62.54 72 SER A CA 1
ATOM 524 C C . SER A 1 72 ? -46.276 3.262 6.178 1 62.54 72 SER A C 1
ATOM 526 O O . SER A 1 72 ? -46.622 3.954 5.218 1 62.54 72 SER A O 1
ATOM 528 N N . ASN A 1 73 ? -47.042 3.19 7.226 1 68.84 73 ASN A N 1
ATOM 529 C CA . ASN A 1 73 ? -48.24 3.998 7.424 1 68.84 73 ASN A CA 1
ATOM 530 C C . ASN A 1 73 ? -47.962 5.204 8.316 1 68.84 73 ASN A C 1
ATOM 532 O O . ASN A 1 73 ? -48.051 5.11 9.541 1 68.84 73 ASN A O 1
ATOM 536 N N . GLY A 1 74 ? -47.388 6.218 7.787 1 72.58 74 GLY A N 1
ATOM 537 C CA . GLY A 1 74 ? -47.077 7.453 8.49 1 72.58 74 GLY A CA 1
ATOM 538 C C . GLY A 1 74 ? -47.371 8.696 7.671 1 72.58 74 GLY A C 1
ATOM 539 O O . GLY A 1 74 ? -47.582 8.612 6.46 1 72.58 74 GLY A O 1
ATOM 540 N N . THR A 1 75 ? -47.669 9.774 8.377 1 75.08 75 THR A N 1
ATOM 541 C CA . THR A 1 75 ? -47.879 11.091 7.785 1 75.08 75 THR A CA 1
ATOM 542 C C . THR A 1 75 ? -47.037 12.145 8.499 1 75.08 75 THR A C 1
ATOM 544 O O . THR A 1 75 ? -46.426 11.864 9.532 1 75.08 75 THR A O 1
ATOM 547 N N . ILE A 1 76 ? -46.813 13.267 7.9 1 75.23 76 ILE A N 1
ATOM 548 C CA . ILE A 1 76 ? -46.163 14.41 8.531 1 75.23 76 ILE A CA 1
ATOM 549 C C . ILE A 1 76 ? -47.175 15.536 8.726 1 75.23 76 ILE A C 1
ATOM 551 O O . ILE A 1 76 ? -48.125 15.667 7.95 1 75.23 76 ILE A O 1
ATOM 555 N N . THR A 1 77 ? -47.003 16.301 9.778 1 77.08 77 THR A N 1
ATOM 556 C CA . THR A 1 77 ? -47.931 17.379 10.101 1 77.08 77 THR A CA 1
ATOM 557 C C . THR A 1 77 ? -47.818 18.512 9.085 1 77.08 77 THR A C 1
ATOM 559 O O . THR A 1 77 ? -46.744 18.749 8.529 1 77.08 77 THR A O 1
ATOM 562 N N . ASP A 1 78 ? -48.968 19.129 8.789 1 73.15 78 ASP A N 1
ATOM 563 C CA . ASP A 1 78 ? -48.996 20.248 7.854 1 73.15 78 ASP A CA 1
ATOM 564 C C . ASP A 1 78 ? -48.599 21.551 8.544 1 73.15 78 ASP A C 1
ATOM 566 O O . ASP A 1 78 ? -48.091 21.535 9.667 1 73.15 78 ASP A O 1
ATOM 570 N N . MET A 1 79 ? -48.716 22.722 7.899 1 67.98 79 MET A N 1
ATOM 571 C CA . MET A 1 79 ? -48.276 24.034 8.364 1 67.98 79 MET A CA 1
ATOM 572 C C . MET A 1 79 ? -48.962 24.405 9.675 1 67.98 79 MET A C 1
ATOM 574 O O . MET A 1 79 ? -48.422 25.18 10.466 1 67.98 79 MET A O 1
ATOM 578 N N . ASP A 1 80 ? -50.111 23.905 9.873 1 70.67 80 ASP A N 1
ATOM 579 C CA . ASP A 1 80 ? -50.849 24.198 11.097 1 70.67 80 ASP A CA 1
ATOM 580 C C . ASP A 1 80 ? -50.736 23.048 12.095 1 70.67 80 ASP A C 1
ATOM 582 O O . ASP A 1 80 ? -51.499 22.98 13.062 1 70.67 80 ASP A O 1
ATOM 586 N N . GLY A 1 81 ? -49.761 22.105 11.876 1 72.31 81 GLY A N 1
ATOM 587 C CA . GLY A 1 81 ? -49.53 20.964 12.747 1 72.31 81 GLY A CA 1
ATOM 588 C C . GLY A 1 81 ? -50.573 19.873 12.59 1 72.31 81 GLY A C 1
ATOM 589 O O . GLY A 1 81 ? -50.633 18.943 13.398 1 72.31 81 GLY A O 1
ATOM 590 N N . ASN A 1 82 ? -51.424 19.962 11.606 1 77.68 82 ASN A N 1
ATOM 591 C CA . ASN A 1 82 ? -52.496 18.986 11.442 1 77.68 82 ASN A CA 1
ATOM 592 C C . ASN A 1 82 ? -51.999 17.718 10.755 1 77.68 82 ASN A C 1
ATOM 594 O O . ASN A 1 82 ? -51.112 17.776 9.901 1 77.68 82 ASN A O 1
ATOM 598 N N . PHE A 1 83 ? -52.451 16.537 11.249 1 77.57 83 PHE A N 1
ATOM 599 C CA . PHE A 1 83 ? -52.191 15.284 10.55 1 77.57 83 PHE A CA 1
ATOM 600 C C . PHE A 1 83 ? -53.465 14.457 10.43 1 77.57 83 PHE A C 1
ATOM 602 O O . PHE A 1 83 ? -54.408 14.645 11.202 1 77.57 83 PHE A O 1
ATOM 609 N N . SER A 1 84 ? -53.641 13.701 9.306 1 79.36 84 SER A N 1
ATOM 610 C CA . SER A 1 84 ? -54.68 12.697 9.098 1 79.36 84 SER A CA 1
ATOM 611 C C . SER A 1 84 ? -54.08 11.359 8.682 1 79.36 84 SER A C 1
ATOM 613 O O . SER A 1 84 ? -53.257 11.299 7.765 1 79.36 84 SER A O 1
ATOM 615 N N . LEU A 1 85 ? -54.268 10.329 9.45 1 75.74 85 LEU A N 1
ATOM 616 C CA . LEU A 1 85 ? -53.733 8.994 9.202 1 75.74 85 LEU A CA 1
ATOM 617 C C . LEU A 1 85 ? -54.803 7.93 9.418 1 75.74 85 LEU A C 1
ATOM 619 O O . LEU A 1 85 ? -55.547 7.982 10.4 1 75.74 85 LEU A O 1
ATOM 623 N N . SER A 1 86 ? -55.022 7.103 8.518 1 76.47 86 SER A N 1
ATOM 624 C CA . SER A 1 86 ? -55.965 5.996 8.641 1 76.47 86 SER A CA 1
ATOM 625 C C . SER A 1 86 ? -55.326 4.801 9.34 1 76.47 86 SER A C 1
ATOM 627 O O . SER A 1 86 ? -54.341 4.243 8.852 1 76.47 86 SER A O 1
ATOM 629 N N . VAL A 1 87 ? -55.759 4.594 10.601 1 75.93 87 VAL A N 1
ATOM 630 C CA . VAL A 1 87 ? -55.201 3.495 11.381 1 75.93 87 VAL A CA 1
ATOM 631 C C . VAL A 1 87 ? -56.329 2.692 12.025 1 75.93 87 VAL A C 1
ATOM 633 O O . VAL A 1 87 ? -57.481 3.132 12.041 1 75.93 87 VAL A O 1
ATOM 636 N N . GLN A 1 88 ? -56.164 1.455 12.499 1 72.91 88 GLN A N 1
ATOM 637 C CA . GLN A 1 88 ? -57.119 0.689 13.291 1 72.91 88 GLN A CA 1
ATOM 638 C C . GLN A 1 88 ? -57.334 1.327 14.661 1 72.91 88 GLN A C 1
ATOM 640 O O . GLN A 1 88 ? -56.416 1.926 15.224 1 72.91 88 GLN A O 1
ATOM 645 N N . PRO A 1 89 ? -58.588 1.404 15.097 1 72.78 89 PRO A N 1
ATOM 646 C CA . PRO A 1 89 ? -58.815 1.944 16.439 1 72.78 89 PRO A CA 1
ATOM 647 C C . PRO A 1 89 ? -57.938 1.28 17.499 1 72.78 89 PRO A C 1
ATOM 649 O O . PRO A 1 89 ? -57.762 0.059 17.484 1 72.78 89 PRO A O 1
ATOM 652 N N . GLY A 1 90 ? -57.192 2.091 18.369 1 72.66 90 GLY A N 1
ATOM 653 C CA . GLY A 1 90 ? -56.313 1.584 19.411 1 72.66 90 GLY A CA 1
ATOM 654 C C . GLY A 1 90 ? -54.859 1.513 18.983 1 72.66 90 GLY A C 1
ATOM 655 O O . GLY A 1 90 ? -53.992 1.137 19.774 1 72.66 90 GLY A O 1
ATOM 656 N N . THR A 1 91 ? -54.6 1.911 17.769 1 74.28 91 THR A N 1
ATOM 657 C CA . THR A 1 91 ? -53.225 1.875 17.281 1 74.28 91 THR A CA 1
ATOM 658 C C . THR A 1 91 ? -52.399 2.994 17.908 1 74.28 91 THR A C 1
ATOM 660 O O . THR A 1 91 ? -52.906 4.095 18.134 1 74.28 91 THR A O 1
ATOM 663 N N . VAL A 1 92 ? -51.149 2.615 18.302 1 79.39 92 VAL A N 1
ATOM 664 C CA . VAL A 1 92 ? -50.244 3.617 18.854 1 79.39 92 VAL A CA 1
ATOM 665 C C . VAL A 1 92 ? -49.513 4.334 17.721 1 79.39 92 VAL A C 1
ATOM 667 O O . VAL A 1 92 ? -48.932 3.691 16.844 1 79.39 92 VAL A O 1
ATOM 670 N N . LEU A 1 93 ? -49.702 5.699 17.708 1 79.62 93 LEU A N 1
ATOM 671 C CA . LEU A 1 93 ? -48.981 6.561 16.778 1 79.62 93 LEU A CA 1
ATOM 672 C C . LEU A 1 93 ? -47.697 7.088 17.409 1 79.62 93 LEU A C 1
ATOM 674 O O . LEU A 1 93 ? -47.683 7.45 18.588 1 79.62 93 LEU A O 1
ATOM 678 N N . VAL A 1 94 ? -46.665 6.971 16.709 1 77.92 94 VAL A N 1
ATOM 679 C CA . VAL A 1 94 ? -45.396 7.569 17.112 1 77.92 94 VAL A CA 1
ATOM 680 C C . VAL A 1 94 ? -45.205 8.905 16.397 1 77.92 94 VAL A C 1
ATOM 682 O O . VAL A 1 94 ? -45.164 8.958 15.166 1 77.92 94 VAL A O 1
ATOM 685 N N . VAL A 1 95 ? -45.246 9.98 17.14 1 76.15 95 VAL A N 1
ATOM 686 C CA . VAL A 1 95 ? -45.016 11.33 16.636 1 76.15 95 VAL A CA 1
ATOM 687 C C . VAL A 1 95 ? -43.59 11.767 16.961 1 76.15 95 VAL A C 1
ATOM 689 O O . VAL A 1 95 ? -43.2 11.816 18.13 1 76.15 95 VAL A O 1
ATOM 692 N N . SER A 1 96 ? -42.776 11.865 15.972 1 72.72 96 SER A N 1
ATOM 693 C CA . SER A 1 96 ? -41.387 12.261 16.178 1 72.72 96 SER A CA 1
ATOM 694 C C . SER A 1 96 ? -41.02 13.462 15.314 1 72.72 96 SER A C 1
ATOM 696 O O . SER A 1 96 ? -41.587 13.655 14.237 1 72.72 96 SER A O 1
ATOM 698 N N . TYR A 1 97 ? -40.373 14.386 15.877 1 65.16 97 TYR A N 1
ATOM 699 C CA . TYR A 1 97 ? -39.781 15.538 15.206 1 65.16 97 TYR A CA 1
ATOM 700 C C . TYR A 1 97 ? -38.403 15.852 15.775 1 65.16 97 TYR A C 1
ATOM 702 O O . TYR A 1 97 ? -38.178 15.722 16.98 1 65.16 97 TYR A O 1
ATOM 710 N N . ILE A 1 98 ? -37.443 16.144 14.84 1 53.9 98 ILE A N 1
ATOM 711 C CA . ILE A 1 98 ? -36.088 16.466 15.271 1 53.9 98 ILE A CA 1
ATOM 712 C C . ILE A 1 98 ? -36.132 17.547 16.349 1 53.9 98 ILE A C 1
ATOM 714 O O . ILE A 1 98 ? -36.781 18.581 16.174 1 53.9 98 ILE A O 1
ATOM 718 N N . GLY A 1 99 ? -35.55 17.427 17.479 1 53.75 99 GLY A N 1
ATOM 719 C CA . GLY A 1 99 ? -35.504 18.354 18.598 1 53.75 99 GLY A CA 1
ATOM 720 C C . GLY A 1 99 ? -36.578 18.089 19.637 1 53.75 99 GLY A C 1
ATOM 721 O O . GLY A 1 99 ? -36.635 18.766 20.665 1 53.75 99 GLY A O 1
ATOM 722 N N . TYR A 1 100 ? -37.574 17.151 19.292 1 62.02 100 TYR A N 1
ATOM 723 C CA . TYR A 1 100 ? -38.646 16.847 20.234 1 62.02 100 TYR A CA 1
ATOM 724 C C . TYR A 1 100 ? -38.608 15.381 20.649 1 62.02 100 TYR A C 1
ATOM 726 O O . TYR A 1 100 ? -38.107 14.533 19.908 1 62.02 100 TYR A O 1
ATOM 734 N N . LYS A 1 101 ? -38.897 15.019 21.856 1 65.73 101 LYS A N 1
ATOM 735 C CA . LYS A 1 101 ? -39.07 13.646 22.322 1 65.73 101 LYS A CA 1
ATOM 736 C C . LYS A 1 101 ? -40.178 12.938 21.547 1 65.73 101 LYS A C 1
ATOM 738 O O . LYS A 1 101 ? -41.261 13.494 21.354 1 65.73 101 LYS A O 1
ATOM 743 N N . THR A 1 102 ? -39.798 11.837 21.038 1 69.89 102 THR A N 1
ATOM 744 C CA . THR A 1 102 ? -40.805 11.044 20.342 1 69.89 102 THR A CA 1
ATOM 745 C C . THR A 1 102 ? -41.983 10.737 21.263 1 69.89 102 THR A C 1
ATOM 747 O O . THR A 1 102 ? -41.791 10.336 22.413 1 69.89 102 THR A O 1
ATOM 750 N N . GLN A 1 103 ? -43.215 11.069 20.939 1 71.8 103 GLN A N 1
ATOM 751 C CA . GLN A 1 103 ? -44.416 10.805 21.724 1 71.8 103 GLN A CA 1
ATOM 752 C C . GLN A 1 103 ? -45.254 9.697 21.091 1 71.8 103 GLN A C 1
ATOM 754 O O . GLN A 1 103 ? -45.429 9.664 19.871 1 71.8 103 GLN A O 1
ATOM 759 N N . GLU A 1 104 ? -45.593 8.686 21.895 1 75.86 104 GLU A N 1
ATOM 760 C CA . GLU A 1 104 ? -46.527 7.653 21.457 1 75.86 104 GLU A CA 1
ATOM 761 C C . GLU A 1 104 ? -47.951 7.973 21.902 1 75.86 104 GLU A C 1
ATOM 763 O O . GLU A 1 104 ? -48.194 8.24 23.081 1 75.86 104 GLU A O 1
ATOM 768 N N . VAL A 1 105 ? -48.902 8.135 20.985 1 76.54 105 VAL A N 1
ATOM 769 C CA . VAL A 1 105 ? -50.292 8.436 21.311 1 76.54 105 VAL A CA 1
ATOM 770 C C . VAL A 1 105 ? -51.205 7.364 20.721 1 76.54 105 VAL A C 1
ATOM 772 O O . VAL A 1 105 ? -51 6.919 19.589 1 76.54 105 VAL A O 1
ATOM 775 N N . THR A 1 106 ? -52.124 6.841 21.46 1 76.25 106 THR A N 1
ATOM 776 C CA . THR A 1 106 ? -53.05 5.811 21.004 1 76.25 106 THR A CA 1
ATOM 777 C C . THR A 1 106 ? -54.22 6.432 20.246 1 76.25 106 THR A C 1
ATOM 779 O O . THR A 1 106 ? -54.858 7.366 20.736 1 76.25 106 THR A O 1
ATOM 782 N N . ALA A 1 107 ? -54.513 6.024 19.137 1 76.21 107 ALA A N 1
ATOM 783 C CA . ALA A 1 107 ? -55.626 6.466 18.301 1 76.21 107 ALA A CA 1
ATOM 784 C C . ALA A 1 107 ? -56.954 5.928 18.826 1 76.21 107 ALA A C 1
ATOM 786 O O . ALA A 1 107 ? -57.152 4.713 18.904 1 76.21 107 ALA A O 1
ATOM 787 N N . THR A 1 108 ? -57.835 6.771 19.473 1 70.01 108 THR A N 1
ATOM 788 C CA . THR A 1 108 ? -59.163 6.404 19.952 1 70.01 108 THR A CA 1
ATOM 789 C C . THR A 1 108 ? -60.237 6.854 18.966 1 70.01 108 THR A C 1
ATOM 791 O O . THR A 1 108 ? -60.123 7.921 18.359 1 70.01 108 THR A O 1
ATOM 794 N N . VAL A 1 109 ? -61.372 6.129 18.751 1 67.02 109 VAL A N 1
ATOM 795 C CA . VAL A 1 109 ? -62.495 6.394 17.858 1 67.02 109 VAL A CA 1
ATOM 796 C C . VAL A 1 109 ? -63.159 7.714 18.24 1 67.02 109 VAL A C 1
ATOM 798 O O . VAL A 1 109 ? -63.496 7.933 19.406 1 67.02 109 VAL A O 1
ATOM 801 N N . GLY A 1 110 ? -63.441 8.734 17.236 1 63.86 110 GLY A N 1
ATOM 802 C CA . GLY A 1 110 ? -64.236 9.943 17.377 1 63.86 110 GLY A CA 1
ATOM 803 C C . GLY A 1 110 ? -63.48 11.08 18.04 1 63.86 110 GLY A C 1
ATOM 804 O O . GLY A 1 110 ? -64.037 12.158 18.258 1 63.86 110 GLY A O 1
ATOM 805 N N . LYS A 1 111 ? -62.139 10.891 18.586 1 67.02 111 LYS A N 1
ATOM 806 C CA . LYS A 1 111 ? -61.431 11.966 19.275 1 67.02 111 LYS A CA 1
ATOM 807 C C . LYS A 1 111 ? -60.243 12.457 18.452 1 67.02 111 LYS A C 1
ATOM 809 O O . LYS A 1 111 ? -59.48 11.653 17.913 1 67.02 111 LYS A O 1
ATOM 814 N N . ALA A 1 112 ? -60.244 13.719 18.216 1 72.5 112 ALA A N 1
ATOM 815 C CA . ALA A 1 112 ? -59.076 14.349 17.606 1 72.5 112 ALA A CA 1
ATOM 816 C C . ALA A 1 112 ? -57.846 14.205 18.497 1 72.5 112 ALA A C 1
ATOM 818 O O . ALA A 1 112 ? -57.935 14.36 19.718 1 72.5 112 ALA A O 1
ATOM 819 N N . ILE A 1 113 ? -56.704 13.61 18.022 1 72.9 113 ILE A N 1
ATOM 820 C CA . ILE A 1 113 ? -55.474 13.437 18.786 1 72.9 113 ILE A CA 1
ATOM 821 C C . ILE A 1 113 ? -54.643 14.717 18.722 1 72.9 113 ILE A C 1
ATOM 823 O O . ILE A 1 113 ? -54.272 15.17 17.637 1 72.9 113 ILE A O 1
ATOM 827 N N . ASN A 1 114 ? -54.568 15.48 19.784 1 72.61 114 ASN A N 1
ATOM 828 C CA . ASN A 1 114 ? -53.666 16.618 19.928 1 72.61 114 ASN A CA 1
ATOM 829 C C . ASN A 1 114 ? -52.396 16.234 20.683 1 72.61 114 ASN A C 1
ATOM 831 O O . ASN A 1 114 ? -52.454 15.864 21.857 1 72.61 114 ASN A O 1
ATOM 835 N N . VAL A 1 115 ? -51.307 16.098 19.969 1 73.18 115 VAL A N 1
ATOM 836 C CA . VAL A 1 115 ? -50.021 15.741 20.559 1 73.18 115 VAL A CA 1
ATOM 837 C C . VAL A 1 115 ? -49.183 17 20.771 1 73.18 115 VAL A C 1
ATOM 839 O O . VAL A 1 115 ? -49.039 17.818 19.86 1 73.18 115 VAL A O 1
ATOM 842 N N . THR A 1 116 ? -48.8 17.372 21.912 1 70.93 116 THR A N 1
ATOM 843 C CA . THR A 1 116 ? -47.814 18.404 22.214 1 70.93 116 THR A CA 1
ATOM 844 C C . THR A 1 116 ? -46.42 17.797 22.352 1 70.93 116 THR A C 1
ATOM 846 O O . THR A 1 116 ? -46.155 17.048 23.294 1 70.93 116 THR A O 1
ATOM 849 N N . LEU A 1 117 ? -45.653 17.991 21.257 1 66.27 117 LEU A N 1
ATOM 850 C CA . LEU A 1 117 ? -44.283 17.494 21.316 1 66.27 117 LEU A CA 1
ATOM 851 C C . LEU A 1 117 ? -43.47 18.264 22.351 1 66.27 117 LEU A C 1
ATOM 853 O O . LEU A 1 117 ? -43.624 19.479 22.49 1 66.27 117 LEU A O 1
ATOM 857 N N . GLN A 1 118 ? -42.966 17.589 23.286 1 60.2 118 GLN A N 1
ATOM 858 C CA . GLN A 1 118 ? -42.025 18.194 24.224 1 60.2 118 GLN A CA 1
ATOM 859 C C . GLN A 1 118 ? -40.626 18.281 23.62 1 60.2 118 GLN A C 1
ATOM 861 O O . GLN A 1 118 ? -40.166 17.342 22.968 1 60.2 118 GLN A O 1
ATOM 866 N N . GLU A 1 119 ? -40.145 19.492 23.479 1 48.66 119 GLU A N 1
ATOM 867 C CA . GLU A 1 119 ? -38.782 19.661 22.985 1 48.66 119 GLU A CA 1
ATOM 868 C C . GLU A 1 119 ? -37.839 18.634 23.605 1 48.66 119 GLU A C 1
ATOM 870 O O . GLU A 1 119 ? -37.962 18.305 24.787 1 48.66 119 GLU A O 1
ATOM 875 N N . ASP A 1 120 ? -37.345 17.837 22.798 1 45.65 120 ASP A N 1
ATOM 876 C CA . ASP A 1 120 ? -36.299 16.943 23.283 1 45.65 120 ASP A CA 1
ATOM 877 C C . ASP A 1 120 ? -35.152 17.731 23.913 1 45.65 120 ASP A C 1
ATOM 879 O O . ASP A 1 120 ? -34.124 17.96 23.273 1 45.65 120 ASP A O 1
ATOM 883 N N . ASN A 1 121 ? -35.464 18.748 24.5 1 40.81 121 ASN A N 1
ATOM 884 C CA . ASN A 1 121 ? -34.426 19.473 25.224 1 40.81 121 ASN A CA 1
ATOM 885 C C . ASN A 1 121 ? -33.666 18.558 26.18 1 40.81 121 ASN A C 1
ATOM 887 O O . ASN A 1 121 ? -32.938 19.032 27.054 1 40.81 121 ASN A O 1
ATOM 891 N N . GLU A 1 122 ? -34.131 17.448 26.369 1 42.07 122 GLU A N 1
ATOM 892 C CA . GLU A 1 122 ? -33.344 16.773 27.397 1 42.07 122 GLU A CA 1
ATOM 893 C C . GLU A 1 122 ? -31.906 16.552 26.934 1 42.07 122 GLU A C 1
ATOM 895 O O . GLU A 1 122 ? -31.615 15.573 26.245 1 42.07 122 GLU A O 1
ATOM 900 N N . MET A 1 123 ? -31.265 17.526 26.491 1 44.56 123 MET A N 1
ATOM 901 C CA . MET A 1 123 ? -29.81 17.594 26.389 1 44.56 123 MET A CA 1
ATOM 902 C C . MET A 1 123 ? -29.151 16.596 27.335 1 44.56 123 MET A C 1
ATOM 904 O O . MET A 1 123 ? -28.064 16.09 27.052 1 44.56 123 MET A O 1
ATOM 908 N N . LEU A 1 124 ? -29.826 16.437 28.503 1 48.02 124 LEU A N 1
ATOM 909 C CA . LEU A 1 124 ? -29.226 15.646 29.572 1 48.02 124 LEU A CA 1
ATOM 910 C C . LEU A 1 124 ? -29.186 14.168 29.198 1 48.02 124 LEU A C 1
ATOM 912 O O . LEU A 1 124 ? -28.388 13.405 29.748 1 48.02 124 LEU A O 1
ATOM 916 N N . ASP A 1 125 ? -29.946 13.799 28.154 1 53.59 125 ASP A N 1
ATOM 917 C CA . ASP A 1 125 ? -29.946 12.383 27.799 1 53.59 125 ASP A CA 1
ATOM 918 C C . ASP A 1 125 ? -29.049 12.12 26.591 1 53.59 125 ASP A C 1
ATOM 920 O O . ASP A 1 125 ? -29.144 11.066 25.958 1 53.59 125 ASP A O 1
ATOM 924 N N . GLU A 1 126 ? -28.242 13.139 26.378 1 66.21 126 GLU A N 1
ATOM 925 C CA . GLU A 1 126 ? -27.279 12.95 25.298 1 66.21 126 GLU A CA 1
ATOM 926 C C . GLU A 1 126 ? -26.238 11.895 25.665 1 66.21 126 GLU A C 1
ATOM 928 O O . GLU A 1 126 ? -25.743 11.871 26.794 1 66.21 126 GLU A O 1
ATOM 933 N N . VAL A 1 127 ? -26.142 10.995 24.828 1 74.93 127 VAL A N 1
ATOM 934 C CA . VAL A 1 127 ? -25.167 9.928 25.03 1 74.93 127 VAL A CA 1
ATOM 935 C C . VAL A 1 127 ? -23.813 10.351 24.465 1 74.93 127 VAL A C 1
ATOM 937 O O . VAL A 1 127 ? -23.731 10.849 23.34 1 74.93 127 VAL A O 1
ATOM 940 N N . VAL A 1 128 ? -22.916 10.354 25.307 1 79.19 128 VAL A N 1
ATOM 941 C CA . VAL A 1 128 ? -21.553 10.711 24.927 1 79.19 128 VAL A CA 1
ATOM 942 C C . VAL A 1 128 ? -20.695 9.451 24.838 1 79.19 128 VAL A C 1
ATOM 944 O O . VAL A 1 128 ? -20.86 8.522 25.632 1 79.19 128 VAL A O 1
ATOM 947 N N . VAL A 1 129 ? -19.922 9.471 23.82 1 81.52 129 VAL A N 1
ATOM 948 C CA . VAL A 1 129 ? -19.021 8.335 23.657 1 81.52 129 VAL A CA 1
ATOM 949 C C . VAL A 1 129 ? -17.814 8.495 24.578 1 81.52 129 VAL A C 1
ATOM 951 O O . VAL A 1 129 ? -17.178 9.552 24.6 1 81.52 129 VAL A O 1
ATOM 954 N N . VAL A 1 130 ? -17.592 7.514 25.352 1 78.16 130 VAL A N 1
ATOM 955 C CA . VAL A 1 130 ? -16.425 7.459 26.226 1 78.16 130 VAL A CA 1
ATOM 956 C C . VAL A 1 130 ? -15.607 6.207 25.918 1 78.16 130 VAL A C 1
ATOM 958 O O . VAL A 1 130 ? -15.792 5.578 24.873 1 78.16 130 VAL A O 1
ATOM 961 N N . GLY A 1 131 ? -14.633 5.991 26.733 1 75.97 131 GLY A N 1
ATOM 962 C CA . GLY A 1 131 ? -13.765 4.855 26.468 1 75.97 131 GLY A CA 1
ATOM 963 C C . GLY A 1 131 ? -14.486 3.522 26.547 1 75.97 131 GLY A C 1
ATOM 964 O O . GLY A 1 131 ? -14.887 3.09 27.63 1 75.97 131 GLY A O 1
ATOM 965 N N . PHE A 1 132 ? -14.626 2.922 25.467 1 79.65 132 PHE A N 1
ATOM 966 C CA . PHE A 1 132 ? -15.169 1.576 25.322 1 79.65 132 PHE A CA 1
ATOM 967 C C . PHE A 1 132 ? -16.64 1.541 25.717 1 79.65 132 PHE A C 1
ATOM 969 O O . PHE A 1 132 ? -17.09 0.598 26.373 1 79.65 132 PHE A O 1
ATOM 976 N N . GLY A 1 133 ? -17.301 2.762 25.506 1 79.21 133 GLY A N 1
ATOM 977 C CA . GLY A 1 133 ? -18.732 2.773 25.765 1 79.21 133 GLY A CA 1
ATOM 978 C C . GLY A 1 133 ? -19.355 4.148 25.618 1 79.21 133 GLY A C 1
ATOM 979 O O . GLY A 1 133 ? -18.741 5.056 25.054 1 79.21 133 GLY A O 1
ATOM 980 N N . THR A 1 134 ? -20.577 4.168 25.919 1 80.31 134 THR A N 1
ATOM 981 C CA . THR A 1 134 ? -21.329 5.418 25.915 1 80.31 134 THR A CA 1
ATOM 982 C C . THR A 1 134 ? -21.919 5.699 27.295 1 80.31 134 THR A C 1
ATOM 984 O O . THR A 1 134 ? -22.113 4.778 28.091 1 80.31 134 THR A O 1
ATOM 987 N N . GLN A 1 135 ? -21.994 6.882 27.573 1 81.7 135 GLN A N 1
ATOM 988 C CA . GLN A 1 135 ? -22.606 7.323 28.821 1 81.7 135 GLN A CA 1
ATOM 989 C C . GLN A 1 135 ? -23.487 8.549 28.599 1 81.7 135 GLN A C 1
ATOM 991 O O . GLN A 1 135 ? -23.242 9.337 27.683 1 81.7 135 GLN A O 1
ATOM 996 N N . LYS A 1 136 ? -24.487 8.563 29.407 1 81.3 136 LYS A N 1
ATOM 997 C CA . LYS A 1 136 ? -25.288 9.784 29.389 1 81.3 136 LYS A CA 1
ATOM 998 C C . LYS A 1 136 ? -24.499 10.968 29.939 1 81.3 136 LYS A C 1
ATOM 1000 O O . LYS A 1 136 ? -23.735 10.821 30.896 1 81.3 136 LYS A O 1
ATOM 1005 N N . LYS A 1 137 ? -24.696 11.982 29.4 1 80.43 137 LYS A N 1
ATOM 1006 C CA . LYS A 1 137 ? -23.977 13.193 29.785 1 80.43 137 LYS A CA 1
ATOM 1007 C C . LYS A 1 137 ? -24.206 13.523 31.257 1 80.43 137 LYS A C 1
ATOM 1009 O O . LYS A 1 137 ? -23.282 13.948 31.955 1 80.43 137 LYS A O 1
ATOM 1014 N N . VAL A 1 138 ? -25.44 13.287 31.777 1 79.15 138 VAL A N 1
ATOM 1015 C CA . VAL A 1 138 ? -25.799 13.65 33.144 1 79.15 138 VAL A CA 1
ATOM 1016 C C . VAL A 1 138 ? -25.058 12.749 34.13 1 79.15 138 VAL A C 1
ATOM 1018 O O . VAL A 1 138 ? -24.818 13.137 35.275 1 79.15 138 VAL A O 1
ATOM 1021 N N . ASN A 1 139 ? -24.667 11.599 33.72 1 79.86 139 ASN A N 1
ATOM 1022 C CA . ASN A 1 139 ? -24.016 10.646 34.612 1 79.86 139 ASN A CA 1
ATOM 1023 C C . ASN A 1 139 ? -22.496 10.7 34.478 1 79.86 139 ASN A C 1
ATOM 1025 O O . ASN A 1 139 ? -21.786 9.903 35.093 1 79.86 139 ASN A O 1
ATOM 1029 N N . LEU A 1 140 ? -22.068 11.575 33.672 1 85.27 140 LEU A N 1
ATOM 1030 C CA . LEU A 1 140 ? -20.627 11.671 33.465 1 85.27 140 LEU A CA 1
ATOM 1031 C C . LEU A 1 140 ? -19.948 12.32 34.666 1 85.27 140 LEU A C 1
ATOM 1033 O O . LEU A 1 140 ? -20.422 13.336 35.179 1 85.27 140 LEU A O 1
ATOM 1037 N N . THR A 1 141 ? -18.968 11.757 35.12 1 88.43 141 THR A N 1
ATOM 1038 C CA . THR A 1 141 ? -18.207 12.321 36.229 1 88.43 141 THR A CA 1
ATOM 1039 C C . THR A 1 141 ? -16.879 12.892 35.738 1 88.43 141 THR A C 1
ATOM 1041 O O . THR A 1 141 ? -16.242 13.683 36.437 1 88.43 141 THR A O 1
ATOM 1044 N N . GLY A 1 142 ? -16.422 12.527 34.57 1 85.16 142 GLY A N 1
ATOM 1045 C CA . GLY A 1 142 ? -15.213 13.077 33.977 1 85.16 142 GLY A CA 1
ATOM 1046 C C . GLY A 1 142 ? -15.475 14.291 33.106 1 85.16 142 GLY A C 1
ATOM 1047 O O . GLY A 1 142 ? -16.626 14.591 32.779 1 85.16 142 GLY A O 1
ATOM 1048 N N . SER A 1 143 ? -14.401 15.042 32.813 1 87.67 143 SER A N 1
ATOM 1049 C CA . SER A 1 143 ? -14.502 16.198 31.929 1 87.67 143 SER A CA 1
ATOM 1050 C C . SER A 1 143 ? -14.468 15.778 30.463 1 87.67 143 SER A C 1
ATOM 1052 O O . SER A 1 143 ? -13.449 15.282 29.977 1 87.67 143 SER A O 1
ATOM 1054 N N . VAL A 1 144 ? -15.525 15.943 29.715 1 86.67 144 VAL A N 1
ATOM 1055 C CA . VAL A 1 144 ? -15.64 15.548 28.314 1 86.67 144 VAL A CA 1
ATOM 1056 C C . VAL A 1 144 ? -16.232 16.696 27.5 1 86.67 144 VAL A C 1
ATOM 1058 O O . VAL A 1 144 ? -17.249 17.278 27.885 1 86.67 144 VAL A O 1
ATOM 1061 N N . GLY A 1 145 ? -15.49 17.117 26.466 1 88.02 145 GLY A N 1
ATOM 1062 C CA . GLY A 1 145 ? -16.028 18.048 25.487 1 88.02 145 GLY A CA 1
ATOM 1063 C C . GLY A 1 145 ? -16.63 17.36 24.277 1 88.02 145 GLY A C 1
ATOM 1064 O O . GLY A 1 145 ? -16.128 16.326 23.831 1 88.02 145 GLY A O 1
ATOM 1065 N N . ILE A 1 146 ? -17.677 17.924 23.69 1 86.08 146 ILE A N 1
ATOM 1066 C CA . ILE A 1 146 ? -18.355 17.271 22.575 1 86.08 146 ILE A CA 1
ATOM 1067 C C . ILE A 1 146 ? -18.507 18.254 21.417 1 86.08 146 ILE A C 1
ATOM 1069 O O . ILE A 1 146 ? -18.804 19.432 21.629 1 86.08 146 ILE A O 1
ATOM 1073 N N . ALA A 1 147 ? -18.204 17.786 20.246 1 86.8 147 ALA A N 1
ATOM 1074 C CA . ALA A 1 147 ? -18.528 18.465 18.994 1 86.8 147 ALA A CA 1
ATOM 1075 C C . ALA A 1 147 ? -19.424 17.597 18.115 1 86.8 147 ALA A C 1
ATOM 1077 O O . ALA A 1 147 ? -19.107 16.435 17.851 1 86.8 147 ALA A O 1
ATOM 1078 N N . THR A 1 148 ? -20.45 18.222 17.686 1 83.3 148 THR A N 1
ATOM 1079 C CA . THR A 1 148 ? -21.433 17.447 16.936 1 83.3 148 THR A CA 1
ATOM 1080 C C . THR A 1 148 ? -21.22 17.612 15.434 1 83.3 148 THR A C 1
ATOM 1082 O O . THR A 1 148 ? -20.499 18.513 14.999 1 83.3 148 THR A O 1
ATOM 1085 N N . ALA A 1 149 ? -21.957 16.797 14.705 1 80.61 149 ALA A N 1
ATOM 1086 C CA . ALA A 1 149 ? -21.888 16.812 13.246 1 80.61 149 ALA A CA 1
ATOM 1087 C C . ALA A 1 149 ? -22.362 18.151 12.688 1 80.61 149 ALA A C 1
ATOM 1089 O O . ALA A 1 149 ? -21.798 18.662 11.718 1 80.61 149 ALA A O 1
ATOM 1090 N N . LYS A 1 150 ? -23.371 18.641 13.215 1 75.12 150 LYS A N 1
ATOM 1091 C CA . LYS A 1 150 ? -23.93 19.898 12.726 1 75.12 150 LYS A CA 1
ATOM 1092 C C . LYS A 1 150 ? -22.898 21.02 12.786 1 75.12 150 LYS A C 1
ATOM 1094 O O . LYS A 1 150 ? -22.801 21.832 11.864 1 75.12 150 LYS A O 1
ATOM 1099 N N . GLU A 1 151 ? -22.178 21.014 13.848 1 78.37 151 GLU A N 1
ATOM 1100 C CA . GLU A 1 151 ? -21.161 22.048 14.016 1 78.37 151 GLU A CA 1
ATOM 1101 C C . GLU A 1 151 ? -19.994 21.835 13.056 1 78.37 151 GLU A C 1
ATOM 1103 O O . GLU A 1 151 ? -19.368 22.798 12.609 1 78.37 151 GLU A O 1
ATOM 1108 N N . ILE A 1 152 ? -19.716 20.623 12.669 1 80.38 152 ILE A N 1
ATOM 1109 C CA . ILE A 1 152 ? -18.538 20.276 11.881 1 80.38 152 ILE A CA 1
ATOM 1110 C C . ILE A 1 152 ? -18.858 20.403 10.393 1 80.38 152 ILE A C 1
ATOM 1112 O O . ILE A 1 152 ? -18.036 20.891 9.615 1 80.38 152 ILE A O 1
ATOM 1116 N N . GLU A 1 153 ? -20.06 19.991 9.979 1 75.53 153 GLU A N 1
ATOM 1117 C CA . GLU A 1 153 ? -20.433 19.936 8.568 1 75.53 153 GLU A CA 1
ATOM 1118 C C . GLU A 1 153 ? -20.691 21.332 8.01 1 75.53 153 GLU A C 1
ATOM 1120 O O . GLU A 1 153 ? -20.639 21.541 6.796 1 75.53 153 GLU A O 1
ATOM 1125 N N . SER A 1 154 ? -20.928 22.252 8.776 1 68.95 154 SER A N 1
ATOM 1126 C CA . SER A 1 154 ? -21.343 23.577 8.328 1 68.95 154 SER A CA 1
ATOM 1127 C C . SER A 1 154 ? -20.151 24.398 7.849 1 68.95 154 SER A C 1
ATOM 1129 O O . SER A 1 154 ? -20.323 25.436 7.208 1 68.95 154 SER A O 1
ATOM 1131 N N . ARG A 1 155 ? -18.946 23.917 8.015 1 77.69 155 ARG A N 1
ATOM 1132 C CA . ARG A 1 155 ? -17.767 24.703 7.667 1 77.69 155 ARG A CA 1
ATOM 1133 C C . ARG A 1 155 ? -17.113 24.176 6.395 1 77.69 155 ARG A C 1
ATOM 1135 O O . ARG A 1 155 ? -16.942 22.965 6.234 1 77.69 155 ARG A O 1
ATOM 1142 N N . PRO A 1 156 ? -16.865 25.033 5.476 1 75.7 156 PRO A N 1
ATOM 1143 C CA . PRO A 1 156 ? -16.147 24.609 4.272 1 75.7 156 PRO A CA 1
ATOM 1144 C C . PRO A 1 156 ? -14.649 24.434 4.509 1 75.7 156 PRO A C 1
ATOM 1146 O O . PRO A 1 156 ? -13.838 25.14 3.904 1 75.7 156 PRO A O 1
ATOM 1149 N N . VAL A 1 157 ? -14.301 23.53 5.325 1 78.93 157 VAL A N 1
ATOM 1150 C CA . VAL A 1 157 ? -12.902 23.286 5.662 1 78.93 157 VAL A CA 1
ATOM 1151 C C . VAL A 1 157 ? -12.449 21.958 5.061 1 78.93 157 VAL A C 1
ATOM 1153 O O . VAL A 1 157 ? -13.277 21.135 4.662 1 78.93 157 VAL A O 1
ATOM 1156 N N . THR A 1 158 ? -11.133 21.912 4.932 1 78.53 158 THR A N 1
ATOM 1157 C CA . THR A 1 158 ? -10.565 20.769 4.227 1 78.53 158 THR A CA 1
ATOM 1158 C C . THR A 1 158 ? -10.368 19.591 5.177 1 78.53 158 THR A C 1
ATOM 1160 O O . THR A 1 158 ? -10.185 18.455 4.735 1 78.53 158 THR A O 1
ATOM 1163 N N . SER A 1 159 ? -10.358 19.883 6.528 1 86.67 159 SER A N 1
ATOM 1164 C CA . SER A 1 159 ? -10.097 18.797 7.467 1 86.67 159 SER A CA 1
ATOM 1165 C C . SER A 1 159 ? -10.962 18.926 8.716 1 86.67 159 SER A C 1
ATOM 1167 O O . SER A 1 159 ? -11.461 20.01 9.023 1 86.67 159 SER A O 1
ATOM 1169 N N . ALA A 1 160 ? -11.093 17.858 9.372 1 88.88 160 ALA A N 1
ATOM 1170 C CA . ALA A 1 160 ? -11.86 17.833 10.615 1 88.88 160 ALA A CA 1
ATOM 1171 C C . ALA A 1 160 ? -11.149 18.618 11.714 1 88.88 160 ALA A C 1
ATOM 1173 O O . ALA A 1 160 ? -11.797 19.207 12.583 1 88.88 160 ALA A O 1
ATOM 1174 N N . VAL A 1 161 ? -9.883 18.652 11.641 1 90.35 161 VAL A N 1
ATOM 1175 C CA . VAL A 1 161 ? -9.118 19.389 12.641 1 90.35 161 VAL A CA 1
ATOM 1176 C C . VAL A 1 161 ? -9.449 20.877 12.552 1 90.35 161 VAL A C 1
ATOM 1178 O O . VAL A 1 161 ? -9.662 21.535 13.573 1 90.35 161 VAL A O 1
ATOM 1181 N N . GLN A 1 162 ? -9.523 21.329 11.378 1 87.63 162 GLN A N 1
ATOM 1182 C CA . GLN A 1 162 ? -9.877 22.729 11.172 1 87.63 162 GLN A CA 1
ATOM 1183 C C . GLN A 1 162 ? -11.299 23.012 11.648 1 87.63 162 GLN A C 1
ATOM 1185 O O . GLN A 1 162 ? -11.575 24.081 12.198 1 87.63 162 GLN A O 1
ATOM 1190 N N . ALA A 1 163 ? -12.112 22.066 11.5 1 85.46 163 ALA A N 1
ATOM 1191 C CA . ALA A 1 163 ? -13.512 22.237 11.882 1 85.46 163 ALA A CA 1
ATOM 1192 C C . ALA A 1 163 ? -13.664 22.283 13.4 1 85.46 163 ALA A C 1
ATOM 1194 O O . ALA A 1 163 ? -14.597 22.901 13.918 1 85.46 163 ALA A O 1
ATOM 1195 N N . LEU A 1 164 ? -12.749 21.746 14.063 1 88.35 164 LEU A N 1
ATOM 1196 C CA . LEU A 1 164 ? -12.831 21.625 15.515 1 88.35 164 LEU A CA 1
ATOM 1197 C C . LEU A 1 164 ? -12.275 22.871 16.196 1 88.35 164 LEU A C 1
ATOM 1199 O O . LEU A 1 164 ? -12.499 23.084 17.39 1 88.35 164 LEU A O 1
ATOM 1203 N N . GLN A 1 165 ? -11.616 23.64 15.498 1 87.15 165 GLN A N 1
ATOM 1204 C CA . GLN A 1 165 ? -10.938 24.788 16.092 1 87.15 165 GLN A CA 1
ATOM 1205 C C . GLN A 1 165 ? -11.933 25.721 16.776 1 87.15 165 GLN A C 1
ATOM 1207 O O . GLN A 1 165 ? -12.85 26.238 16.135 1 87.15 165 GLN A O 1
ATOM 1212 N N . GLY A 1 166 ? -11.87 25.89 18.08 1 85.82 166 GLY A N 1
ATOM 1213 C CA . GLY A 1 166 ? -12.646 26.854 18.844 1 85.82 166 GLY A CA 1
ATOM 1214 C C . GLY A 1 166 ? -13.97 26.299 19.334 1 85.82 166 GLY A C 1
ATOM 1215 O O . GLY A 1 166 ? -14.73 26.997 20.008 1 85.82 166 GLY A O 1
ATOM 1216 N N . LEU A 1 167 ? -14.185 25.012 19.075 1 87.06 167 LEU A N 1
ATOM 1217 C CA . LEU A 1 167 ? -15.494 24.46 19.404 1 87.06 167 LEU A CA 1
ATOM 1218 C C . LEU A 1 167 ? -15.497 23.868 20.809 1 87.06 167 LEU A C 1
ATOM 1220 O O . LEU A 1 167 ? -16.54 23.823 21.466 1 87.06 167 LEU A O 1
ATOM 1224 N N . VAL A 1 168 ? -14.376 23.378 21.207 1 90.07 168 VAL A N 1
ATOM 1225 C CA . VAL A 1 168 ? -14.278 22.721 22.506 1 90.07 168 VAL A CA 1
ATOM 1226 C C . VAL A 1 168 ? -13.289 23.474 23.393 1 90.07 168 VAL A C 1
ATOM 1228 O O . VAL A 1 168 ? -12.122 23.639 23.031 1 90.07 168 VAL A O 1
ATOM 1231 N N . PRO A 1 169 ? -13.782 23.939 24.553 1 91.33 169 PRO A N 1
ATOM 1232 C CA . PRO A 1 169 ? -12.832 24.593 25.455 1 91.33 169 PRO A CA 1
ATOM 1233 C C . PRO A 1 169 ? -11.702 23.666 25.897 1 91.33 169 PRO A C 1
ATOM 1235 O O . PRO A 1 169 ? -11.935 22.481 26.15 1 91.33 169 PRO A O 1
ATOM 1238 N N . GLY A 1 170 ? -10.57 24.207 25.965 1 90.54 170 GLY A N 1
ATOM 1239 C CA . GLY A 1 170 ? -9.418 23.43 26.391 1 90.54 170 GLY A CA 1
ATOM 1240 C C . GLY A 1 170 ? -8.705 22.74 25.244 1 90.54 170 GLY A C 1
ATOM 1241 O O . GLY A 1 170 ? -7.599 22.223 25.414 1 90.54 170 GLY A O 1
ATOM 1242 N N . LEU A 1 171 ? -9.355 22.623 24.153 1 91.96 171 LEU A N 1
ATOM 1243 C CA . LEU A 1 171 ? -8.729 22.085 22.95 1 91.96 171 LEU A CA 1
ATOM 1244 C C . LEU A 1 171 ? -8.082 23.196 22.13 1 91.96 171 LEU A C 1
ATOM 1246 O O . LEU A 1 171 ? -8.769 24.101 21.652 1 91.96 171 LEU A O 1
ATOM 1250 N N . LYS A 1 172 ? -6.843 23.108 22.036 1 90.86 172 LYS A N 1
ATOM 1251 C CA . LYS A 1 172 ? -6.109 24.101 21.256 1 90.86 172 LYS A CA 1
ATOM 1252 C C . LYS A 1 172 ? -5.634 23.517 19.929 1 90.86 172 LYS A C 1
ATOM 1254 O O . LYS A 1 172 ? -4.885 22.538 19.909 1 90.86 172 LYS A O 1
ATOM 1259 N N . ILE A 1 173 ? -6.089 24.056 18.861 1 90.76 173 ILE A N 1
ATOM 1260 C CA . ILE A 1 173 ? -5.636 23.708 17.518 1 90.76 173 ILE A CA 1
ATOM 1261 C C . ILE A 1 173 ? -4.902 24.894 16.897 1 90.76 173 ILE A C 1
ATOM 1263 O O . ILE A 1 173 ? -5.452 25.994 16.807 1 90.76 173 ILE A O 1
ATOM 1267 N N . SER A 1 174 ? -3.699 24.701 16.576 1 87.88 174 SER A N 1
ATOM 1268 C CA . SER A 1 174 ? -2.89 25.786 16.031 1 87.88 174 SER A CA 1
ATOM 1269 C C . SER A 1 174 ? -2.273 25.397 14.691 1 87.88 174 SER A C 1
ATOM 1271 O O . SER A 1 174 ? -2.101 24.211 14.403 1 87.88 174 SER A O 1
ATOM 1273 N N . THR A 1 175 ? -2.153 26.424 13.892 1 86.98 175 THR A N 1
ATOM 1274 C CA . THR A 1 175 ? -1.457 26.242 12.623 1 86.98 175 THR A CA 1
ATOM 1275 C C . THR A 1 175 ? -0.302 27.23 12.493 1 86.98 175 THR A C 1
ATOM 1277 O O . THR A 1 175 ? -0.355 28.332 13.043 1 86.98 175 THR A O 1
ATOM 1280 N N . SER A 1 176 ? 0.735 26.802 11.858 1 86.62 176 SER A N 1
ATOM 1281 C CA . SER A 1 176 ? 1.884 27.681 11.671 1 86.62 176 SER A CA 1
ATOM 1282 C C . SER A 1 176 ? 2.011 28.122 10.217 1 86.62 176 SER A C 1
ATOM 1284 O O . SER A 1 176 ? 2.847 28.967 9.89 1 86.62 176 SER A O 1
ATOM 1286 N N . THR A 1 177 ? 1.177 27.625 9.367 1 89.91 177 THR A N 1
ATOM 1287 C CA . THR A 1 177 ? 1.273 27.939 7.946 1 89.91 177 THR A CA 1
ATOM 1288 C C . THR A 1 177 ? -0.002 27.53 7.215 1 89.91 177 THR A C 1
ATOM 1290 O O . THR A 1 177 ? -0.772 26.706 7.712 1 89.91 177 THR A O 1
ATOM 1293 N N . GLY A 1 178 ? -0.18 28.141 6.136 1 89.32 178 GLY A N 1
ATOM 1294 C CA . GLY A 1 178 ? -1.291 27.753 5.281 1 89.32 178 GLY A CA 1
ATOM 1295 C C . GLY A 1 178 ? -0.914 26.704 4.252 1 89.32 178 GLY A C 1
ATOM 1296 O O . GLY A 1 178 ? -1.718 26.364 3.381 1 89.32 178 GLY A O 1
ATOM 1297 N N . GLU A 1 179 ? 0.259 26.161 4.345 1 91 179 GLU A N 1
ATOM 1298 C CA . GLU A 1 179 ? 0.722 25.174 3.375 1 91 179 GLU A CA 1
ATOM 1299 C C . GLU A 1 179 ? -0.192 23.952 3.351 1 91 179 GLU A C 1
ATOM 1301 O O . GLU A 1 179 ? -0.685 23.519 4.394 1 91 179 GLU A O 1
ATOM 1306 N N . LEU A 1 180 ? -0.345 23.419 2.222 1 90.09 180 LEU A N 1
ATOM 1307 C CA . LEU A 1 180 ? -1.326 22.36 2.016 1 90.09 180 LEU A CA 1
ATOM 1308 C C . LEU A 1 180 ? -0.811 21.03 2.555 1 90.09 180 LEU A C 1
ATOM 1310 O O . LEU A 1 180 ? -1.599 20.126 2.845 1 90.09 180 LEU A O 1
ATOM 1314 N N . ASP A 1 181 ? 0.422 20.866 2.666 1 86.39 181 ASP A N 1
ATOM 1315 C CA . ASP A 1 181 ? 0.982 19.582 3.077 1 86.39 181 ASP A CA 1
ATOM 1316 C C . ASP A 1 181 ? 1.295 19.573 4.572 1 86.39 181 ASP A C 1
ATOM 1318 O O . ASP A 1 181 ? 1.967 18.665 5.065 1 86.39 181 ASP A O 1
ATOM 1322 N N . LYS A 1 182 ? 0.925 20.534 5.296 1 87.37 182 LYS A N 1
ATOM 1323 C CA . LYS A 1 182 ? 1.21 20.599 6.727 1 87.37 182 LYS A CA 1
ATOM 1324 C C . LYS A 1 182 ? -0.043 20.318 7.551 1 87.37 182 LYS A C 1
ATOM 1326 O O . LYS A 1 182 ? -1.143 20.735 7.18 1 87.37 182 LYS A O 1
ATOM 1331 N N . ASN A 1 183 ? 0.185 19.731 8.624 1 87.06 183 ASN A N 1
ATOM 1332 C CA . ASN A 1 183 ? -0.899 19.412 9.546 1 87.06 183 ASN A CA 1
ATOM 1333 C C . ASN A 1 183 ? -0.977 20.418 10.69 1 87.06 183 ASN A C 1
ATOM 1335 O O . ASN A 1 183 ? 0.033 21.013 11.07 1 87.06 183 ASN A O 1
ATOM 1339 N N . MET A 1 184 ? -2.149 20.559 11.218 1 88.46 184 MET A N 1
ATOM 1340 C CA . MET A 1 184 ? -2.342 21.4 12.396 1 88.46 184 MET A CA 1
ATOM 1341 C C . MET A 1 184 ? -1.972 20.646 13.669 1 88.46 184 MET A C 1
ATOM 1343 O O . MET A 1 184 ? -2.086 19.42 13.726 1 88.46 184 MET A O 1
ATOM 1347 N N . SER A 1 185 ? -1.515 21.351 14.603 1 89.33 185 SER A N 1
ATOM 1348 C CA . SER A 1 185 ? -1.173 20.774 15.899 1 89.33 185 SER A CA 1
ATOM 1349 C C . SER A 1 185 ? -2.372 20.783 16.842 1 89.33 185 SER A C 1
ATOM 1351 O O . SER A 1 185 ? -3.152 21.738 16.853 1 89.33 185 SER A O 1
ATOM 1353 N N . ILE A 1 186 ? -2.502 19.712 17.611 1 92.11 186 ILE A N 1
ATOM 1354 C CA . ILE A 1 186 ? -3.609 19.574 18.551 1 92.11 186 ILE A CA 1
ATOM 1355 C C . ILE A 1 186 ? -3.066 19.359 19.961 1 92.11 186 ILE A C 1
ATOM 1357 O O . ILE A 1 186 ? -2.146 18.563 20.164 1 92.11 186 ILE A O 1
ATOM 1361 N N . SER A 1 187 ? -3.562 20.084 20.946 1 92.29 187 SER A N 1
ATOM 1362 C CA . SER A 1 187 ? -3.222 19.9 22.353 1 92.29 187 SER A CA 1
ATOM 1363 C C . SER A 1 187 ? -4.452 20.044 23.243 1 92.29 187 SER A C 1
ATOM 1365 O O . SER A 1 187 ? -5.314 20.888 22.988 1 92.29 187 SER A O 1
ATOM 1367 N N . VAL A 1 188 ? -4.505 19.232 24.134 1 93.11 188 VAL A N 1
ATOM 1368 C CA . VAL A 1 188 ? -5.585 19.294 25.114 1 93.11 188 VAL A CA 1
ATOM 1369 C C . VAL A 1 188 ? -5.049 19.826 26.441 1 93.11 188 VAL A C 1
ATOM 1371 O O . VAL A 1 188 ? -4.157 19.224 27.043 1 93.11 188 VAL A O 1
ATOM 1374 N N . ARG A 1 189 ? -5.613 20.961 26.886 1 92.64 189 ARG A N 1
ATOM 1375 C CA . ARG A 1 189 ? -5.321 21.584 28.173 1 92.64 189 ARG A CA 1
ATOM 1376 C C . ARG A 1 189 ? -3.841 21.934 28.289 1 92.64 189 ARG A C 1
ATOM 1378 O O . ARG A 1 189 ? -3.228 21.719 29.336 1 92.64 189 ARG A O 1
ATOM 1385 N N . GLY A 1 190 ? -3.243 22.29 27.144 1 86.6 190 GLY A N 1
ATOM 1386 C CA . GLY A 1 190 ? -1.947 22.95 27.178 1 86.6 190 GLY A CA 1
ATOM 1387 C C . GLY A 1 190 ? -0.784 21.99 27.019 1 86.6 190 GLY A C 1
ATOM 1388 O O . GLY A 1 190 ? -0.924 20.934 26.398 1 86.6 190 GLY A O 1
ATOM 1389 N N . THR A 1 191 ? 0.363 22.358 27.533 1 86.21 191 THR A N 1
ATOM 1390 C CA . THR A 1 191 ? 1.623 21.642 27.365 1 86.21 191 THR A CA 1
ATOM 1391 C C . THR A 1 191 ? 1.737 20.503 28.374 1 86.21 191 THR A C 1
ATOM 1393 O O . THR A 1 191 ? 1.638 20.725 29.582 1 86.21 191 THR A O 1
ATOM 1396 N N . GLY A 1 192 ? 1.939 19.371 27.892 1 85.34 192 GLY A N 1
ATOM 1397 C CA . GLY A 1 192 ? 2.054 18.212 28.761 1 85.34 192 GLY A CA 1
ATOM 1398 C C . GLY A 1 192 ? 3.489 17.869 29.113 1 85.34 192 GLY A C 1
ATOM 1399 O O . GLY A 1 192 ? 3.76 17.344 30.195 1 85.34 192 GLY A O 1
ATOM 1400 N N . THR A 1 193 ? 4.332 18.097 28.177 1 87.68 193 THR A N 1
ATOM 1401 C CA . THR A 1 193 ? 5.757 17.857 28.374 1 87.68 193 THR A CA 1
ATOM 1402 C C . THR A 1 193 ? 6.587 18.939 27.689 1 87.68 193 THR A C 1
ATOM 1404 O O . THR A 1 193 ? 6.081 19.669 26.834 1 87.68 193 THR A O 1
ATOM 1407 N N . VAL A 1 194 ? 7.704 19.097 28.233 1 85.08 194 VAL A N 1
ATOM 1408 C CA . VAL A 1 194 ? 8.592 20.082 27.624 1 85.08 194 VAL A CA 1
ATOM 1409 C C . VAL A 1 194 ? 9.873 19.399 27.15 1 85.08 194 VAL A C 1
ATOM 1411 O O . VAL A 1 194 ? 10.179 18.28 27.569 1 85.08 194 VAL A O 1
ATOM 1414 N N . GLY A 1 195 ? 10.434 19.987 26.209 1 78.02 195 GLY A N 1
ATOM 1415 C CA . GLY A 1 195 ? 11.659 19.428 25.658 1 78.02 195 GLY A CA 1
ATOM 1416 C C . GLY A 1 195 ? 11.416 18.491 24.491 1 78.02 195 GLY A C 1
ATOM 1417 O O . GLY A 1 195 ? 10.302 18.42 23.967 1 78.02 195 GLY A O 1
ATOM 1418 N N . SER A 1 196 ? 12.362 17.869 24.007 1 73.99 196 SER A N 1
ATOM 1419 C CA . SER A 1 196 ? 12.267 17.07 22.789 1 73.99 196 SER A CA 1
ATOM 1420 C C . SER A 1 196 ? 12.323 15.579 23.101 1 73.99 196 SER A C 1
ATOM 1422 O O . SER A 1 196 ? 12.631 14.767 22.225 1 73.99 196 SER A O 1
ATOM 1424 N N . TYR A 1 197 ? 11.926 15.211 24.261 1 82.95 197 TYR A N 1
ATOM 1425 C CA . TYR A 1 197 ? 12.182 13.829 24.652 1 82.95 197 TYR A CA 1
ATOM 1426 C C . TYR A 1 197 ? 10.91 12.994 24.568 1 82.95 197 TYR A C 1
ATOM 1428 O O . TYR A 1 197 ? 10.972 11.772 24.417 1 82.95 197 TYR A O 1
ATOM 1436 N N . SER A 1 198 ? 9.844 13.689 24.743 1 87.3 198 SER A N 1
ATOM 1437 C CA . SER A 1 198 ? 8.569 12.98 24.722 1 87.3 198 SER A CA 1
ATOM 1438 C C . SER A 1 198 ? 7.481 13.819 24.059 1 87.3 198 SER A C 1
ATOM 1440 O O . SER A 1 198 ? 7.696 14.993 23.752 1 87.3 198 SER A O 1
ATOM 1442 N N . SER A 1 199 ? 6.408 13.122 23.824 1 86.19 199 SER A N 1
ATOM 1443 C CA . SER A 1 199 ? 5.301 13.804 23.162 1 86.19 199 SER A CA 1
ATOM 1444 C C . SER A 1 199 ? 4.138 14.031 24.121 1 86.19 199 SER A C 1
ATOM 1446 O O . SER A 1 199 ? 3.831 13.17 24.948 1 86.19 199 SER A O 1
ATOM 1448 N N . GLY A 1 200 ? 3.57 15.234 24.023 1 86.89 200 GLY A N 1
ATOM 1449 C CA . GLY A 1 200 ? 2.388 15.576 24.797 1 86.89 200 GLY A CA 1
ATOM 1450 C C . GLY A 1 200 ? 1.12 15.615 23.965 1 86.89 200 GLY A C 1
ATOM 1451 O O . GLY A 1 200 ? 0.106 16.169 24.395 1 86.89 200 GLY A O 1
ATOM 1452 N N . SER A 1 201 ? 1.11 14.991 22.798 1 88.56 201 SER A N 1
ATOM 1453 C CA . SER A 1 201 ? -0.042 15.008 21.903 1 88.56 201 SER A CA 1
ATOM 1454 C C . SER A 1 201 ? -1.135 14.063 22.39 1 88.56 201 SER A C 1
ATOM 1456 O O . SER A 1 201 ? -0.844 13.024 22.988 1 88.56 201 SER A O 1
ATOM 1458 N N . PRO A 1 202 ? -2.358 14.401 22.134 1 92.78 202 PRO A N 1
ATOM 1459 C CA . PRO A 1 202 ? -3.444 13.492 22.508 1 92.78 202 PRO A CA 1
ATOM 1460 C C . PRO A 1 202 ? -3.554 12.289 21.573 1 92.78 202 PRO A C 1
ATOM 1462 O O . PRO A 1 202 ? -3.047 12.327 20.449 1 92.78 202 PRO A O 1
ATOM 1465 N N . LEU A 1 203 ? -4.169 11.26 22.094 1 93.81 203 LEU A N 1
ATOM 1466 C CA . LEU A 1 203 ? -4.474 10.09 21.278 1 93.81 203 LEU A CA 1
ATOM 1467 C C . LEU A 1 203 ? -5.731 10.321 20.447 1 93.81 203 LEU A C 1
ATOM 1469 O O . LEU A 1 203 ? -6.769 10.719 20.98 1 93.81 203 LEU A O 1
ATOM 1473 N N . ILE A 1 204 ? -5.687 10.144 19.202 1 95.16 204 ILE A N 1
ATOM 1474 C CA . ILE A 1 204 ? -6.838 10.304 18.319 1 95.16 204 ILE A CA 1
ATOM 1475 C C . ILE A 1 204 ? -7.336 8.933 17.868 1 95.16 204 ILE A C 1
ATOM 1477 O O . ILE A 1 204 ? -6.594 8.169 17.246 1 95.16 204 ILE A O 1
ATOM 1481 N N . LEU A 1 205 ? -8.524 8.679 18.209 1 95.22 205 LEU A N 1
ATOM 1482 C CA . LEU A 1 205 ? -9.138 7.411 17.832 1 95.22 205 LEU A CA 1
ATOM 1483 C C . LEU A 1 205 ? -10.34 7.638 16.921 1 95.22 205 LEU A C 1
ATOM 1485 O O . LEU A 1 205 ? -11.228 8.43 17.245 1 95.22 205 LEU A O 1
ATOM 1489 N N . ILE A 1 206 ? -10.382 7.081 15.857 1 95.27 206 ILE A N 1
ATOM 1490 C CA . ILE A 1 206 ? -11.519 7.091 14.943 1 95.27 206 ILE A CA 1
ATOM 1491 C C . ILE A 1 206 ? -12.217 5.733 14.97 1 95.27 206 ILE A C 1
ATOM 1493 O O . ILE A 1 206 ? -11.697 4.751 14.436 1 95.27 206 ILE A O 1
ATOM 1497 N N . ASP A 1 207 ? -13.308 5.658 15.539 1 92.77 207 ASP A N 1
ATOM 1498 C CA . ASP A 1 207 ? -14.061 4.426 15.755 1 92.77 207 ASP A CA 1
ATOM 1499 C C . ASP A 1 207 ? -13.204 3.374 16.455 1 92.77 207 ASP A C 1
ATOM 1501 O O . ASP A 1 207 ? -13.167 2.216 16.033 1 92.77 207 ASP A O 1
ATOM 1505 N N . GLY A 1 208 ? -12.385 3.818 17.368 1 88.87 208 GLY A N 1
ATOM 1506 C CA . GLY A 1 208 ? -11.643 2.9 18.217 1 88.87 208 GLY A CA 1
ATOM 1507 C C . GLY A 1 208 ? -10.24 2.623 17.713 1 88.87 208 GLY A C 1
ATOM 1508 O O . GLY A 1 208 ? -9.459 1.94 18.379 1 88.87 208 GLY A O 1
ATOM 1509 N N . THR A 1 209 ? -9.891 3.151 16.573 1 91.43 209 THR A N 1
ATOM 1510 C CA . THR A 1 209 ? -8.547 2.96 16.041 1 91.43 209 THR A CA 1
ATOM 1511 C C . THR A 1 209 ? -7.825 4.297 15.903 1 91.43 209 THR A C 1
ATOM 1513 O O . THR A 1 209 ? -8.443 5.311 15.574 1 91.43 209 THR A O 1
ATOM 1516 N N . GLU A 1 210 ? -6.501 4.192 16.149 1 92.55 210 GLU A N 1
ATOM 1517 C CA . GLU A 1 210 ? -5.708 5.406 15.983 1 92.55 210 GLU A CA 1
ATOM 1518 C C . GLU A 1 210 ? -5.715 5.876 14.532 1 92.55 210 GLU A C 1
ATOM 1520 O O . GLU A 1 210 ? -5.604 5.065 13.61 1 92.55 210 GLU A O 1
ATOM 1525 N N . GLY A 1 211 ? -5.985 7.101 14.362 1 90.72 211 GLY A N 1
ATOM 1526 C CA . GLY A 1 211 ? -6.035 7.648 13.016 1 90.72 211 GLY A CA 1
ATOM 1527 C C . GLY A 1 211 ? -5.617 9.105 12.948 1 90.72 211 GLY A C 1
ATOM 1528 O O . GLY A 1 211 ? -5.209 9.686 13.956 1 90.72 211 GLY A O 1
ATOM 1529 N N . ASP A 1 212 ? -5.633 9.6 11.728 1 90.43 212 ASP A N 1
ATOM 1530 C CA . ASP A 1 212 ? -5.275 10.987 11.446 1 90.43 212 ASP A CA 1
ATOM 1531 C C . ASP A 1 212 ? -6.519 11.83 11.174 1 90.43 212 ASP A C 1
ATOM 1533 O O . ASP A 1 212 ? -7.186 11.65 10.153 1 90.43 212 ASP A O 1
ATOM 1537 N N . LEU A 1 213 ? -6.715 12.75 11.986 1 91.68 213 LEU A N 1
ATOM 1538 C CA . LEU A 1 213 ? -7.916 13.574 11.908 1 91.68 213 LEU A CA 1
ATOM 1539 C C . LEU A 1 213 ? -7.856 14.51 10.705 1 91.68 213 LEU A C 1
ATOM 1541 O O . LEU A 1 213 ? -8.883 15.038 10.273 1 91.68 213 LEU A O 1
ATOM 1545 N N . ASN A 1 214 ? -6.707 14.69 10.144 1 88.35 214 ASN A N 1
ATOM 1546 C CA . ASN A 1 214 ? -6.553 15.588 9.005 1 88.35 214 ASN A CA 1
ATOM 1547 C C . ASN A 1 214 ? -7.07 14.954 7.716 1 88.35 214 ASN A C 1
ATOM 1549 O O . ASN A 1 214 ? -7.313 15.652 6.73 1 88.35 214 ASN A O 1
ATOM 1553 N N . THR A 1 215 ? -7.28 13.69 7.722 1 88.98 215 THR A N 1
ATOM 1554 C CA . THR A 1 215 ? -7.565 13.023 6.456 1 88.98 215 THR A CA 1
ATOM 1555 C C . THR A 1 215 ? -8.995 12.49 6.435 1 88.98 215 THR A C 1
ATOM 1557 O O . THR A 1 215 ? -9.472 12.019 5.401 1 88.98 215 THR A O 1
ATOM 1560 N N . ILE A 1 216 ? -9.665 12.652 7.529 1 90.6 216 ILE A N 1
ATOM 1561 C CA . ILE A 1 216 ? -11.031 12.143 7.576 1 90.6 216 ILE A CA 1
ATOM 1562 C C . ILE A 1 216 ? -11.98 13.15 6.931 1 90.6 216 ILE A C 1
ATOM 1564 O O . ILE A 1 216 ? -11.801 14.362 7.076 1 90.6 216 ILE A O 1
ATOM 1568 N N . ASN A 1 217 ? -12.973 12.653 6.282 1 91.02 217 ASN A N 1
ATOM 1569 C CA . ASN A 1 217 ? -14.046 13.484 5.747 1 91.02 217 ASN A CA 1
ATOM 1570 C C . ASN A 1 217 ? -14.942 14.026 6.857 1 91.02 217 ASN A C 1
ATOM 1572 O O . ASN A 1 217 ? -15.603 13.258 7.558 1 91.02 217 ASN A O 1
ATOM 1576 N N . PRO A 1 218 ? -14.971 15.285 7 1 89.99 218 PRO A N 1
ATOM 1577 C CA . PRO A 1 218 ? -15.811 15.856 8.055 1 89.99 218 PRO A CA 1
ATOM 1578 C C . PRO A 1 218 ? -17.276 15.445 7.929 1 89.99 218 PRO A C 1
ATOM 1580 O O . PRO A 1 218 ? -17.974 15.318 8.939 1 89.99 218 PRO A O 1
ATOM 1583 N N . GLN A 1 219 ? -17.763 15.153 6.755 1 90.62 219 GLN A N 1
ATOM 1584 C CA . GLN A 1 219 ? -19.162 14.809 6.523 1 90.62 219 GLN A CA 1
ATOM 1585 C C . GLN A 1 219 ? -19.48 13.414 7.052 1 90.62 219 GLN A C 1
ATOM 1587 O O . GLN A 1 219 ? -20.649 13.055 7.209 1 90.62 219 GLN A O 1
ATOM 1592 N N . ASP A 1 220 ? -18.478 12.684 7.345 1 92.98 220 ASP A N 1
ATOM 1593 C CA . ASP A 1 220 ? -18.688 11.329 7.844 1 92.98 220 ASP A CA 1
ATOM 1594 C C . ASP A 1 220 ? -18.682 11.299 9.371 1 92.98 220 ASP A C 1
ATOM 1596 O O . ASP A 1 220 ? -18.934 10.256 9.978 1 92.98 220 ASP A O 1
ATOM 1600 N N . ILE A 1 221 ? -18.436 12.384 9.998 1 93.11 221 ILE A N 1
ATOM 1601 C CA . ILE A 1 221 ? -18.308 12.429 11.451 1 93.11 221 ILE A CA 1
ATOM 1602 C C . ILE A 1 221 ? -19.683 12.63 12.084 1 93.11 221 ILE A C 1
ATOM 1604 O O . ILE A 1 221 ? -20.443 13.508 11.668 1 93.11 221 ILE A O 1
ATOM 1608 N N . GLU A 1 222 ? -20.016 11.818 12.974 1 92.12 222 GLU A N 1
ATOM 1609 C CA . GLU A 1 222 ? -21.239 11.972 13.755 1 92.12 222 GLU A CA 1
ATOM 1610 C C . GLU A 1 222 ? -21.008 12.859 14.975 1 92.12 222 GLU A C 1
ATOM 1612 O O . GLU A 1 222 ? -21.822 13.734 15.277 1 92.12 222 GLU A O 1
ATOM 1617 N N . ASN A 1 223 ? -19.982 12.579 15.664 1 90.77 223 ASN A N 1
ATOM 1618 C CA . ASN A 1 223 ? -19.612 13.411 16.804 1 90.77 223 ASN A CA 1
ATOM 1619 C C . ASN A 1 223 ? -18.146 13.224 17.183 1 90.77 223 ASN A C 1
ATOM 1621 O O . ASN A 1 223 ? -17.507 12.262 16.752 1 90.77 223 ASN A O 1
ATOM 1625 N N . ILE A 1 224 ? -17.582 14.117 17.82 1 92.46 224 ILE A N 1
ATOM 1626 C CA . ILE A 1 224 ? -16.233 14.08 18.375 1 92.46 224 ILE A CA 1
ATOM 1627 C C . ILE A 1 224 ? -16.286 14.333 19.88 1 92.46 224 ILE A C 1
ATOM 1629 O O . ILE A 1 224 ? -16.878 15.318 20.329 1 92.46 224 ILE A O 1
ATOM 1633 N N . SER A 1 225 ? -15.752 13.415 20.639 1 92.87 225 SER A N 1
ATOM 1634 C CA . SER A 1 225 ? -15.614 13.576 22.082 1 92.87 225 SER A CA 1
ATOM 1635 C C . SER A 1 225 ? -14.158 13.796 22.477 1 92.87 225 SER A C 1
ATOM 1637 O O . SER A 1 225 ? -13.276 13.042 22.062 1 92.87 225 SER A O 1
ATOM 1639 N N . VAL A 1 226 ? -13.941 14.767 23.191 1 93.12 226 VAL A N 1
ATOM 1640 C CA . VAL A 1 226 ? -12.597 15.046 23.687 1 93.12 226 VAL A CA 1
ATOM 1641 C C . VAL A 1 226 ? -12.525 14.743 25.182 1 93.12 226 VAL A C 1
ATOM 1643 O O . VAL A 1 226 ? -13.136 15.443 25.994 1 93.12 226 VAL A O 1
ATOM 1646 N N . LEU A 1 227 ? -11.883 13.726 25.514 1 93.26 227 LEU A N 1
ATOM 1647 C CA . LEU A 1 227 ? -11.644 13.376 26.91 1 93.26 227 LEU A CA 1
ATOM 1648 C C . LEU A 1 227 ? -10.437 14.129 27.459 1 93.26 227 LEU A C 1
ATOM 1650 O O . LEU A 1 227 ? -9.307 13.907 27.018 1 93.26 227 LEU A O 1
ATOM 1654 N N . LYS A 1 228 ? -10.605 14.856 28.485 1 90.89 228 LYS A N 1
ATOM 1655 C CA . LYS A 1 228 ? -9.585 15.836 28.85 1 90.89 228 LYS A CA 1
ATOM 1656 C C . LYS A 1 228 ? -8.923 15.472 30.176 1 90.89 228 LYS A C 1
ATOM 1658 O O . LYS A 1 228 ? -7.804 15.905 30.456 1 90.89 228 LYS A O 1
ATOM 1663 N N . ASP A 1 229 ? -9.619 14.812 31.08 1 85.1 229 ASP A N 1
ATOM 1664 C CA . ASP A 1 229 ? -9.008 14.504 32.37 1 85.1 229 ASP A CA 1
ATOM 1665 C C . ASP A 1 229 ? -8.664 13.02 32.474 1 85.1 229 ASP A C 1
ATOM 1667 O O . ASP A 1 229 ? -8.977 12.239 31.572 1 85.1 229 ASP A O 1
ATOM 1671 N N . ALA A 1 230 ? -8.004 12.639 33.533 1 78.53 230 ALA A N 1
ATOM 1672 C CA . ALA A 1 230 ? -7.454 11.296 33.699 1 78.53 230 ALA A CA 1
ATOM 1673 C C . ALA A 1 230 ? -8.565 10.27 33.904 1 78.53 230 ALA A C 1
ATOM 1675 O O . ALA A 1 230 ? -8.433 9.113 33.498 1 78.53 230 ALA A O 1
ATOM 1676 N N . ALA A 1 231 ? -9.543 10.687 34.508 1 76.7 231 ALA A N 1
ATOM 1677 C CA . ALA A 1 231 ? -10.621 9.733 34.75 1 76.7 231 ALA A CA 1
ATOM 1678 C C . ALA A 1 231 ? -11.294 9.322 33.443 1 76.7 231 ALA A C 1
ATOM 1680 O O . ALA A 1 231 ? -11.686 8.165 33.276 1 76.7 231 ALA A O 1
ATOM 1681 N N . ALA A 1 232 ? -11.338 10.205 32.611 1 75.01 232 ALA A N 1
ATOM 1682 C CA . ALA A 1 232 ? -11.987 9.931 31.332 1 75.01 232 ALA A CA 1
ATOM 1683 C C . ALA A 1 232 ? -11.051 9.176 30.392 1 75.01 232 ALA A C 1
ATOM 1685 O O . ALA A 1 232 ? -11.496 8.344 29.599 1 75.01 232 ALA A O 1
ATOM 1686 N N . SER A 1 233 ? -9.792 9.442 30.417 1 79.31 233 SER A N 1
ATOM 1687 C CA . SER A 1 233 ? -8.852 8.923 29.429 1 79.31 233 SER A CA 1
ATOM 1688 C C . SER A 1 233 ? -8.12 7.693 29.954 1 79.31 233 SER A C 1
ATOM 1690 O O . SER A 1 233 ? -7.482 6.969 29.187 1 79.31 233 SER A O 1
ATOM 1692 N N . SER A 1 234 ? -8.267 7.389 31.185 1 80.03 234 SER A N 1
ATOM 1693 C CA . SER A 1 234 ? -7.456 6.359 31.825 1 80.03 234 SER A CA 1
ATOM 1694 C C . SER A 1 234 ? -7.721 4.987 31.213 1 80.03 234 SER A C 1
ATOM 1696 O O . SER A 1 234 ? -6.851 4.114 31.234 1 80.03 234 SER A O 1
ATOM 1698 N N . ILE A 1 235 ? -8.8 4.914 30.698 1 83.7 235 ILE A N 1
ATOM 1699 C CA . ILE A 1 235 ? -9.157 3.607 30.158 1 83.7 235 ILE A CA 1
ATOM 1700 C C . ILE A 1 235 ? -8.321 3.318 28.913 1 83.7 235 ILE A C 1
ATOM 1702 O O . ILE A 1 235 ? -8.164 2.16 28.518 1 83.7 235 ILE A O 1
ATOM 1706 N N . TYR A 1 236 ? -7.786 4.325 28.378 1 86.47 236 TYR A N 1
ATOM 1707 C CA . TYR A 1 236 ? -6.964 4.135 27.187 1 86.47 236 TYR A CA 1
ATOM 1708 C C . TYR A 1 236 ? -5.493 3.987 27.557 1 86.47 236 TYR A C 1
ATOM 1710 O O . TYR A 1 236 ? -4.661 3.668 26.705 1 86.47 236 TYR A O 1
ATOM 1718 N N . GLY A 1 237 ? -5.229 4.255 28.741 1 85.28 237 GLY A N 1
ATOM 1719 C CA . GLY A 1 237 ? -3.94 3.877 29.299 1 85.28 237 GLY A CA 1
ATOM 1720 C C . GLY A 1 237 ? -2.808 4.782 28.852 1 85.28 237 GLY A C 1
ATOM 1721 O O . GLY A 1 237 ? -2.976 6.001 28.771 1 85.28 237 GLY A O 1
ATOM 1722 N N . SER A 1 238 ? -1.659 4.142 28.646 1 86.46 238 SER A N 1
ATOM 1723 C CA . SER A 1 238 ? -0.377 4.817 28.471 1 86.46 238 SER A CA 1
ATOM 1724 C C . SER A 1 238 ? -0.308 5.531 27.125 1 86.46 238 SER A C 1
ATOM 1726 O O . SER A 1 238 ? 0.589 6.345 26.894 1 86.46 238 SER A O 1
ATOM 1728 N N . ARG A 1 239 ? -1.271 5.38 26.308 1 86.32 239 ARG A N 1
ATOM 1729 C CA . ARG A 1 239 ? -1.301 6.052 25.013 1 86.32 239 ARG A CA 1
ATOM 1730 C C . ARG A 1 239 ? -1.994 7.407 25.116 1 86.32 239 ARG A C 1
ATOM 1732 O O . ARG A 1 239 ? -1.866 8.245 24.222 1 86.32 239 ARG A O 1
ATOM 1739 N N . ALA A 1 240 ? -2.62 7.69 26.266 1 89.06 240 ALA A N 1
ATOM 1740 C CA . ALA A 1 240 ? -3.493 8.859 26.331 1 89.06 240 ALA A CA 1
ATOM 1741 C C . ALA A 1 240 ? -3.22 9.678 27.59 1 89.06 240 ALA A C 1
ATOM 1743 O O . ALA A 1 240 ? -4.152 10.132 28.257 1 89.06 240 ALA A O 1
ATOM 1744 N N . PRO A 1 241 ? -2.044 9.812 27.904 1 87.7 241 PRO A N 1
ATOM 1745 C CA . PRO A 1 241 ? -1.816 10.58 29.129 1 87.7 241 PRO A CA 1
ATOM 1746 C C . PRO A 1 241 ? -2.241 12.041 28.998 1 87.7 241 PRO A C 1
ATOM 1748 O O . PRO A 1 241 ? -2.506 12.704 30.004 1 87.7 241 PRO A O 1
ATOM 1751 N N . PHE A 1 242 ? -2.365 12.549 27.835 1 91.34 242 PHE A N 1
ATOM 1752 C CA . PHE A 1 242 ? -2.643 13.967 27.639 1 91.34 242 PHE A CA 1
ATOM 1753 C C . PHE A 1 242 ? -3.986 14.164 26.946 1 91.34 242 PHE A C 1
ATOM 1755 O O . PHE A 1 242 ? -4.171 15.131 26.203 1 91.34 242 PHE A O 1
ATOM 1762 N N . GLY A 1 243 ? -4.845 13.208 27.035 1 91.52 243 GLY A N 1
ATOM 1763 C CA . GLY A 1 243 ? -6.19 13.337 26.498 1 91.52 243 GLY A CA 1
ATOM 1764 C C . GLY A 1 243 ? -6.449 12.427 25.312 1 91.52 243 GLY A C 1
ATOM 1765 O O . GLY A 1 243 ? -5.512 11.878 24.727 1 91.52 243 GLY A O 1
ATOM 1766 N N . VAL A 1 244 ? -7.719 12.229 25.026 1 93.67 244 VAL A N 1
ATOM 1767 C CA . VAL A 1 244 ? -8.136 11.388 23.909 1 93.67 244 VAL A CA 1
ATOM 1768 C C . VAL A 1 244 ? -9.202 12.111 23.088 1 93.67 244 VAL A C 1
ATOM 1770 O O . VAL A 1 244 ? -10.094 12.754 23.646 1 93.67 244 VAL A O 1
ATOM 1773 N N . ILE A 1 245 ? -9.064 12.089 21.818 1 94.72 245 ILE A N 1
ATOM 1774 C CA . ILE A 1 245 ? -10.1 12.548 20.899 1 94.72 245 ILE A CA 1
ATOM 1775 C C . ILE A 1 245 ? -10.756 11.348 20.22 1 94.72 245 ILE A C 1
ATOM 1777 O O . ILE A 1 245 ? -10.111 10.633 19.45 1 94.72 245 ILE A O 1
ATOM 1781 N N . LEU A 1 246 ? -11.97 11.179 20.567 1 95.03 246 LEU A N 1
ATOM 1782 C CA . LEU A 1 246 ? -12.73 10.071 19.997 1 95.03 246 LEU A CA 1
ATOM 1783 C C . LEU A 1 246 ? -13.619 10.552 18.856 1 95.03 246 LEU A C 1
ATOM 1785 O O . LEU A 1 246 ? -14.506 11.384 19.062 1 95.03 246 LEU A O 1
ATOM 1789 N N . VAL A 1 247 ? -13.395 10.065 17.765 1 94.83 247 VAL A N 1
ATOM 1790 C CA . VAL A 1 247 ? -14.217 10.386 16.603 1 94.83 247 VAL A CA 1
ATOM 1791 C C . VAL A 1 247 ? -15.155 9.221 16.296 1 94.83 247 VAL A C 1
ATOM 1793 O O . VAL A 1 247 ? -14.705 8.09 16.094 1 94.83 247 VAL A O 1
ATOM 1796 N N . THR A 1 248 ? -16.338 9.539 16.379 1 93.78 248 THR A N 1
ATOM 1797 C CA . THR A 1 248 ? -17.349 8.57 15.968 1 93.78 248 THR A CA 1
ATOM 1798 C C . THR A 1 248 ? -17.899 8.915 14.587 1 93.78 248 THR A C 1
ATOM 1800 O O . THR A 1 248 ? -18.395 10.023 14.37 1 93.78 248 THR A O 1
ATOM 1803 N N . THR A 1 249 ? -17.851 8.081 13.727 1 94.23 249 THR A N 1
ATOM 1804 C CA . THR A 1 249 ? -18.348 8.333 12.379 1 94.23 249 THR A CA 1
ATOM 1805 C C . THR A 1 249 ? -19.788 7.847 12.234 1 94.23 249 THR A C 1
ATOM 1807 O O . THR A 1 249 ? -20.27 7.065 13.055 1 94.23 249 THR A O 1
ATOM 1810 N N . LYS A 1 250 ? -20.444 8.395 11.321 1 93.05 250 LYS A N 1
ATOM 1811 C CA . LYS A 1 250 ? -21.839 8.051 11.06 1 93.05 250 LYS A CA 1
ATOM 1812 C C . LYS A 1 250 ? -21.992 6.562 10.766 1 93.05 250 LYS A C 1
ATOM 1814 O O . LYS A 1 250 ? -21.108 5.949 10.163 1 93.05 250 LYS A O 1
ATOM 1819 N N . SER A 1 251 ? -23.116 6.025 11.299 1 90.08 251 SER A N 1
ATOM 1820 C CA . SER A 1 251 ? -23.468 4.624 11.092 1 90.08 251 SER A CA 1
ATOM 1821 C C . SER A 1 251 ? -24.838 4.49 10.434 1 90.08 251 SER A C 1
ATOM 1823 O O . SER A 1 251 ? -25.582 5.467 10.332 1 90.08 251 SER A O 1
ATOM 1825 N N . GLY A 1 252 ? -25.129 3.304 10.044 1 86.41 252 GLY A N 1
ATOM 1826 C CA . GLY A 1 252 ? -26.423 3.053 9.43 1 86.41 252 GLY A CA 1
ATOM 1827 C C . GLY A 1 252 ? -27.575 3.129 10.413 1 86.41 252 GLY A C 1
ATOM 1828 O O . GLY A 1 252 ? -27.406 2.839 11.6 1 86.41 252 GLY A O 1
ATOM 1829 N N . LYS A 1 253 ? -28.657 3.624 9.973 1 84.36 253 LYS A N 1
ATOM 1830 C CA . LYS A 1 253 ? -29.883 3.673 10.765 1 84.36 253 LYS A CA 1
ATOM 1831 C C . LYS A 1 253 ? -31.005 2.889 10.091 1 84.36 253 LYS A C 1
ATOM 1833 O O . LYS A 1 253 ? -31.128 2.902 8.864 1 84.36 253 LYS A O 1
ATOM 1838 N N . ALA A 1 254 ? -31.719 2.214 10.948 1 82.82 254 ALA A N 1
ATOM 1839 C CA . ALA A 1 254 ? -32.848 1.464 10.403 1 82.82 254 ALA A CA 1
ATOM 1840 C C . ALA A 1 254 ? -33.889 2.402 9.799 1 82.82 254 ALA A C 1
ATOM 1842 O O . ALA A 1 254 ? -34.153 3.478 10.341 1 82.82 254 ALA A O 1
ATOM 1843 N N . GLY A 1 255 ? -34.416 2.084 8.641 1 77.06 255 GLY A N 1
ATOM 1844 C CA . GLY A 1 255 ? -35.423 2.899 7.982 1 77.06 255 GLY A CA 1
ATOM 1845 C C . GLY A 1 255 ? -35.198 3.033 6.487 1 77.06 255 GLY A C 1
ATOM 1846 O O . GLY A 1 255 ? -34.543 2.187 5.875 1 77.06 255 GLY A O 1
ATOM 1847 N N . LYS A 1 256 ? -35.842 4.073 5.997 1 75.22 256 LYS A N 1
ATOM 1848 C CA . LYS A 1 256 ? -35.744 4.326 4.563 1 75.22 256 LYS A CA 1
ATOM 1849 C C . LYS A 1 256 ? -34.333 4.759 4.176 1 75.22 256 LYS A C 1
ATOM 1851 O O . LYS A 1 256 ? -33.672 5.482 4.925 1 75.22 256 LYS A O 1
ATOM 1856 N N . THR A 1 257 ? -33.927 4.269 3.093 1 82.73 257 THR A N 1
ATOM 1857 C CA . THR A 1 257 ? -32.615 4.646 2.579 1 82.73 257 THR A CA 1
ATOM 1858 C C . THR A 1 257 ? -32.561 6.142 2.281 1 82.73 257 THR A C 1
ATOM 1860 O O . THR A 1 257 ? -33.486 6.695 1.683 1 82.73 257 THR A O 1
ATOM 1863 N N . SER A 1 258 ? -31.614 6.772 2.76 1 86.23 258 SER A N 1
ATOM 1864 C CA . SER A 1 258 ? -31.393 8.196 2.533 1 86.23 258 SER A CA 1
ATOM 1865 C C . SER A 1 258 ? -30.085 8.441 1.788 1 86.23 258 SER A C 1
ATOM 1867 O O . SER A 1 258 ? -29.046 7.883 2.147 1 86.23 258 SER A O 1
ATOM 1869 N N . VAL A 1 259 ? -30.185 9.132 0.685 1 88.1 259 VAL A N 1
ATOM 1870 C CA . VAL A 1 259 ? -29.007 9.529 -0.078 1 88.1 259 VAL A CA 1
ATOM 1871 C C . VAL A 1 259 ? -28.735 11.018 0.127 1 88.1 259 VAL A C 1
ATOM 1873 O O . VAL A 1 259 ? -29.616 11.852 -0.093 1 88.1 259 VAL A O 1
ATOM 1876 N N . ASN A 1 260 ? -27.574 11.265 0.553 1 90.97 260 ASN A N 1
ATOM 1877 C CA . ASN A 1 260 ? -27.193 12.655 0.783 1 90.97 260 ASN A CA 1
ATOM 1878 C C . ASN A 1 260 ? -26.079 13.094 -0.164 1 90.97 260 ASN A C 1
ATOM 1880 O O . ASN A 1 260 ? -25.107 12.365 -0.366 1 90.97 260 ASN A O 1
ATOM 1884 N N . TYR A 1 261 ? -26.231 14.135 -0.79 1 91.74 261 TYR A N 1
ATOM 1885 C CA . TYR A 1 261 ? -25.21 14.75 -1.63 1 91.74 261 TYR A CA 1
ATOM 1886 C C . TYR A 1 261 ? -24.903 16.169 -1.165 1 91.74 261 TYR A C 1
ATOM 1888 O O . TYR A 1 261 ? -25.806 17.002 -1.057 1 91.74 261 TYR A O 1
ATOM 1896 N N . 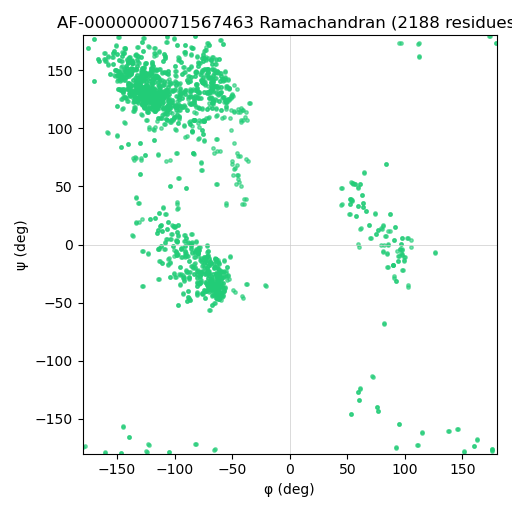ASN A 1 262 ? -23.668 16.379 -0.897 1 91.96 262 ASN A N 1
ATOM 1897 C CA . ASN A 1 262 ? -23.179 17.7 -0.52 1 91.96 262 ASN A CA 1
ATOM 1898 C C . ASN A 1 262 ? -22.034 18.152 -1.423 1 91.96 262 ASN A C 1
ATOM 1900 O O . ASN A 1 262 ? -21.126 17.373 -1.718 1 91.96 262 ASN A O 1
ATOM 1904 N N . ASN A 1 263 ? -22.094 19.271 -1.981 1 91.41 263 ASN A N 1
ATOM 1905 C CA . ASN A 1 263 ? -20.989 19.813 -2.765 1 91.41 263 ASN A CA 1
ATOM 1906 C C . ASN A 1 263 ? -20.587 21.204 -2.28 1 91.41 263 ASN A C 1
ATOM 1908 O O . ASN A 1 263 ? -21.34 21.854 -1.554 1 91.41 263 ASN A O 1
ATOM 1912 N N . SER A 1 264 ? -19.372 21.579 -2.527 1 92.29 264 SER A N 1
ATOM 1913 C CA . SER A 1 264 ? -18.875 22.914 -2.213 1 92.29 264 SER A CA 1
ATOM 1914 C C . SER A 1 264 ? -17.877 23.393 -3.262 1 92.29 264 SER A C 1
ATOM 1916 O O . SER A 1 264 ? -16.868 22.731 -3.514 1 92.29 264 SER A O 1
ATOM 1918 N N . PHE A 1 265 ? -18.197 24.443 -3.94 1 95.13 265 PHE A N 1
ATOM 1919 C CA . PHE A 1 265 ? -17.262 25.165 -4.795 1 95.13 265 PHE A CA 1
ATOM 1920 C C . PHE A 1 265 ? -16.658 26.353 -4.055 1 95.13 265 PHE A C 1
ATOM 1922 O O . PHE A 1 265 ? -17.385 27.187 -3.511 1 95.13 265 PHE A O 1
ATOM 1929 N N . ARG A 1 266 ? -15.378 26.427 -4.045 1 95.34 266 ARG A N 1
ATOM 1930 C CA . ARG A 1 266 ? -14.707 27.409 -3.199 1 95.34 266 ARG A CA 1
ATOM 1931 C C . ARG A 1 266 ? -13.772 28.291 -4.02 1 95.34 266 ARG A C 1
ATOM 1933 O O . ARG A 1 266 ? -13.142 27.822 -4.97 1 95.34 266 ARG A O 1
ATOM 1940 N N . ILE A 1 267 ? -13.713 29.478 -3.676 1 96.24 267 ILE A N 1
ATOM 1941 C CA . ILE A 1 267 ? -12.732 30.431 -4.185 1 96.24 267 ILE A CA 1
ATOM 1942 C C . ILE A 1 267 ? -11.929 31.015 -3.025 1 96.24 267 ILE A C 1
ATOM 1944 O O . ILE A 1 267 ? -12.492 31.652 -2.131 1 96.24 267 ILE A O 1
ATOM 1948 N N . GLY A 1 268 ? -10.668 30.792 -2.999 1 94.85 268 GLY A N 1
ATOM 1949 C CA . GLY A 1 268 ? -9.797 31.255 -1.931 1 94.85 268 GLY A CA 1
ATOM 1950 C C . GLY A 1 268 ? -8.87 32.376 -2.361 1 94.85 268 GLY A C 1
ATOM 1951 O O . GLY A 1 268 ? -8.389 32.391 -3.496 1 94.85 268 GLY A O 1
ATOM 1952 N N . SER A 1 269 ? -8.655 33.36 -1.514 1 95.65 269 SER A N 1
ATOM 1953 C CA . SER A 1 269 ? -7.714 34.46 -1.702 1 95.65 269 SER A CA 1
ATOM 1954 C C . SER A 1 269 ? -6.81 34.627 -0.485 1 95.65 269 SER A C 1
ATOM 1956 O O . SER A 1 269 ? -7.253 34.459 0.653 1 95.65 269 SER A O 1
ATOM 1958 N N . PRO A 1 270 ? -5.563 34.913 -0.681 1 95.33 270 PRO A N 1
ATOM 1959 C CA . PRO A 1 270 ? -4.672 35.071 0.471 1 95.33 270 PRO A CA 1
ATOM 1960 C C . PRO A 1 270 ? -5.045 36.265 1.347 1 95.33 270 PRO A C 1
ATOM 1962 O O . PRO A 1 270 ? -5.51 37.287 0.837 1 95.33 270 PRO A O 1
ATOM 1965 N N . ILE A 1 271 ? -4.789 36.119 2.646 1 92.61 271 ILE A N 1
ATOM 1966 C CA . ILE A 1 271 ? -5.082 37.229 3.546 1 92.61 271 ILE A CA 1
ATOM 1967 C C . ILE A 1 271 ? -3.799 37.687 4.235 1 92.61 271 ILE A C 1
ATOM 1969 O O . ILE A 1 271 ? -2.858 36.906 4.392 1 92.61 271 ILE A O 1
ATOM 1973 N N . ASN A 1 272 ? -3.738 39.019 4.602 1 88.69 272 ASN A N 1
ATOM 1974 C CA . ASN A 1 272 ? -2.69 39.64 5.405 1 88.69 272 ASN A CA 1
ATOM 1975 C C . ASN A 1 272 ? -1.319 39.487 4.752 1 88.69 272 ASN A C 1
ATOM 1977 O O . ASN A 1 272 ? -0.365 39.049 5.398 1 88.69 272 ASN A O 1
ATOM 1981 N N . MET A 1 273 ? -1.244 39.799 3.547 1 90.88 273 MET A N 1
ATOM 1982 C CA . MET A 1 273 ? 0.037 39.785 2.847 1 90.88 273 MET A CA 1
ATOM 1983 C C . MET A 1 273 ? 0.772 41.109 3.028 1 90.88 273 MET A C 1
ATOM 1985 O O . MET A 1 273 ? 0.18 42.178 2.871 1 90.88 273 MET A O 1
ATOM 1989 N N . PRO A 1 274 ? 2.013 40.955 3.377 1 92.41 274 PRO A N 1
ATOM 1990 C CA . PRO A 1 274 ? 2.774 42.205 3.437 1 92.41 274 PRO A CA 1
ATOM 1991 C C . PRO A 1 274 ? 2.864 42.907 2.083 1 92.41 274 PRO A C 1
ATOM 1993 O O . PRO A 1 274 ? 2.866 42.247 1.041 1 92.41 274 PRO A O 1
ATOM 1996 N N . GLU A 1 275 ? 2.908 44.212 2.15 1 94.15 275 GLU A N 1
ATOM 1997 C CA . GLU A 1 275 ? 3.096 45.011 0.943 1 94.15 275 GLU A CA 1
ATOM 1998 C C . GLU A 1 275 ? 4.506 45.59 0.879 1 94.15 275 GLU A C 1
ATOM 2000 O O . GLU A 1 275 ? 4.967 46.222 1.832 1 94.15 275 GLU A O 1
ATOM 2005 N N . SER A 1 276 ? 5.155 45.471 -0.202 1 95.6 276 SER A N 1
ATOM 2006 C CA . SER A 1 276 ? 6.52 45.965 -0.351 1 95.6 276 SER A CA 1
ATOM 2007 C C . SER A 1 276 ? 6.548 47.485 -0.467 1 95.6 276 SER A C 1
ATOM 2009 O O . SER A 1 276 ? 5.614 48.09 -0.999 1 95.6 276 SER A O 1
ATOM 2011 N N . MET A 1 277 ? 7.661 48.048 -0.008 1 95.97 277 MET A N 1
ATOM 2012 C CA . MET A 1 277 ? 7.94 49.46 -0.256 1 95.97 277 MET A CA 1
ATOM 2013 C C . MET A 1 277 ? 8.159 49.718 -1.743 1 95.97 277 MET A C 1
ATOM 2015 O O . MET A 1 277 ? 8.539 48.811 -2.486 1 95.97 277 MET A O 1
ATOM 2019 N N . ASP A 1 278 ? 7.806 50.902 -2.102 1 96.67 278 ASP A N 1
ATOM 2020 C CA . ASP A 1 278 ? 8.245 51.234 -3.455 1 96.67 278 ASP A CA 1
ATOM 2021 C C . ASP A 1 278 ? 9.769 51.264 -3.546 1 96.67 278 ASP A C 1
ATOM 2023 O O . ASP A 1 278 ? 10.45 51.539 -2.556 1 96.67 278 ASP A O 1
ATOM 2027 N N . SER A 1 279 ? 10.38 51.148 -4.691 1 97.68 279 SER A N 1
ATOM 2028 C CA . SER A 1 279 ? 11.813 50.948 -4.876 1 97.68 279 SER A CA 1
ATOM 2029 C C . SER A 1 279 ? 12.604 52.173 -4.429 1 97.68 279 SER A C 1
ATOM 2031 O O . SER A 1 279 ? 13.676 52.042 -3.832 1 97.68 279 SER A O 1
ATOM 2033 N N . TYR A 1 280 ? 12.096 53.382 -4.68 1 97.96 280 TYR A N 1
ATOM 2034 C CA . TYR A 1 280 ? 12.807 54.598 -4.303 1 97.96 280 TYR A CA 1
ATOM 2035 C C . TYR A 1 280 ? 12.873 54.745 -2.788 1 97.96 280 TYR A C 1
ATOM 2037 O O . TYR A 1 280 ? 13.945 54.986 -2.228 1 97.96 280 TYR A O 1
ATOM 2045 N N . SER A 1 281 ? 11.713 54.65 -2.169 1 97.68 281 SER A N 1
ATOM 2046 C CA . SER A 1 281 ? 11.686 54.758 -0.714 1 97.68 281 SER A CA 1
ATOM 2047 C C . SER A 1 281 ? 12.58 53.706 -0.065 1 97.68 281 SER A C 1
ATOM 2049 O O . SER A 1 281 ? 13.199 53.963 0.969 1 97.68 281 SER A O 1
ATOM 2051 N N . PHE A 1 282 ? 12.543 52.504 -0.654 1 97.16 282 PHE A N 1
ATOM 2052 C CA . PHE A 1 282 ? 13.405 51.438 -0.157 1 97.16 282 PHE A CA 1
ATOM 2053 C C . PHE A 1 282 ? 14.873 51.833 -0.268 1 97.16 282 PHE A C 1
ATOM 2055 O O . PHE A 1 282 ? 15.65 51.623 0.666 1 97.16 282 PHE A O 1
ATOM 2062 N N . ALA A 1 283 ? 15.285 52.413 -1.391 1 97.84 283 ALA A N 1
ATOM 2063 C CA . ALA A 1 283 ? 16.667 52.823 -1.623 1 97.84 283 ALA A CA 1
ATOM 2064 C C . ALA A 1 283 ? 17.089 53.912 -0.64 1 97.84 283 ALA A C 1
ATOM 2066 O O . ALA A 1 283 ? 18.229 53.925 -0.17 1 97.84 283 ALA A O 1
ATOM 2067 N N . VAL A 1 284 ? 16.196 54.896 -0.382 1 97.76 284 VAL A N 1
ATOM 2068 C CA . VAL A 1 284 ? 16.505 55.96 0.568 1 97.76 284 VAL A CA 1
ATOM 2069 C C . VAL A 1 284 ? 16.745 55.363 1.952 1 97.76 284 VAL A C 1
ATOM 2071 O O . VAL A 1 284 ? 17.722 55.705 2.623 1 97.76 284 VAL A O 1
ATOM 2074 N N . MET A 1 285 ? 15.836 54.454 2.365 1 97.25 285 MET A N 1
ATOM 2075 C CA . MET A 1 285 ? 16.012 53.806 3.661 1 97.25 285 MET A CA 1
ATOM 2076 C C . MET A 1 285 ? 17.332 53.044 3.714 1 97.25 285 MET A C 1
ATOM 2078 O O . MET A 1 285 ? 18.034 53.079 4.727 1 97.25 285 MET A O 1
ATOM 2082 N N . PHE A 1 286 ? 17.622 52.355 2.65 1 97 286 PHE A N 1
ATOM 2083 C CA . PHE A 1 286 ? 18.841 51.56 2.554 1 97 286 PHE A CA 1
ATOM 2084 C C . PHE A 1 286 ? 20.076 52.444 2.679 1 97 286 PHE A C 1
ATOM 2086 O O . PHE A 1 286 ? 21.011 52.112 3.411 1 97 286 PHE A O 1
ATOM 2093 N N . ASN A 1 287 ? 20.128 53.556 1.977 1 97.05 287 ASN A N 1
ATOM 2094 C CA . ASN A 1 287 ? 21.238 54.501 2.042 1 97.05 287 ASN A CA 1
ATOM 2095 C C . ASN A 1 287 ? 21.364 55.122 3.43 1 97.05 287 ASN A C 1
ATOM 2097 O O . ASN A 1 287 ? 22.474 55.383 3.899 1 97.05 287 ASN A O 1
ATOM 2101 N N . GLU A 1 288 ? 20.232 55.415 4.031 1 96.09 288 GLU A N 1
ATOM 2102 C CA . GLU A 1 288 ? 20.273 55.938 5.393 1 96.09 288 GLU A CA 1
ATOM 2103 C C . GLU A 1 288 ? 20.897 54.929 6.353 1 96.09 288 GLU A C 1
ATOM 2105 O O . GLU A 1 288 ? 21.676 55.302 7.234 1 96.09 288 GLU A O 1
ATOM 2110 N N . ALA A 1 289 ? 20.5 53.651 6.198 1 96.21 289 ALA A N 1
ATOM 2111 C CA . ALA A 1 289 ? 21.072 52.607 7.044 1 96.21 289 ALA A CA 1
ATOM 2112 C C . ALA A 1 289 ? 22.582 52.508 6.849 1 96.21 289 ALA A C 1
ATOM 2114 O O . ALA A 1 289 ? 23.327 52.305 7.811 1 96.21 289 ALA A O 1
ATOM 2115 N N . TYR A 1 290 ? 22.979 52.644 5.608 1 95.01 290 TYR A N 1
ATOM 2116 C CA . TYR A 1 290 ? 24.399 52.579 5.282 1 95.01 290 TYR A CA 1
ATOM 2117 C C . TYR A 1 290 ? 25.148 53.769 5.869 1 95.01 290 TYR A C 1
ATOM 2119 O O . TYR A 1 290 ? 26.241 53.613 6.419 1 95.01 290 TYR A O 1
ATOM 2127 N N . LYS A 1 291 ? 24.619 54.946 5.768 1 94.34 291 LYS A N 1
ATOM 2128 C CA . LYS A 1 291 ? 25.204 56.161 6.327 1 94.34 291 LYS A CA 1
ATOM 2129 C C . LYS A 1 291 ? 25.332 56.062 7.845 1 94.34 291 LYS A C 1
ATOM 2131 O O . LYS A 1 291 ? 26.329 56.502 8.419 1 94.34 291 LYS A O 1
ATOM 2136 N N . ASN A 1 292 ? 24.317 55.553 8.379 1 93.73 292 ASN A N 1
ATOM 2137 C CA . ASN A 1 292 ? 24.334 55.402 9.83 1 93.73 292 ASN A CA 1
ATOM 2138 C C . ASN A 1 292 ? 25.407 54.414 10.278 1 93.73 292 ASN A C 1
ATOM 2140 O O . ASN A 1 292 ? 25.922 54.514 11.393 1 93.73 292 ASN A O 1
ATOM 2144 N N . GLN A 1 293 ? 25.634 53.414 9.494 1 91.15 293 GLN A N 1
ATOM 2145 C CA . GLN A 1 293 ? 26.658 52.422 9.804 1 91.15 293 GLN A CA 1
ATOM 2146 C C . GLN A 1 293 ? 28.058 52.988 9.58 1 91.15 293 GLN A C 1
ATOM 2148 O O . GLN A 1 293 ? 28.941 52.826 10.425 1 91.15 293 GLN A O 1
ATOM 2153 N N . LYS A 1 294 ? 28.255 53.711 8.363 1 89.72 294 LYS A N 1
ATOM 2154 C CA . LYS A 1 294 ? 29.602 54.052 7.914 1 89.72 294 LYS A CA 1
ATOM 2155 C C . LYS A 1 294 ? 29.895 55.533 8.13 1 89.72 294 LYS A C 1
ATOM 2157 O O . LYS A 1 294 ? 31.048 55.962 8.045 1 89.72 294 LYS A O 1
ATOM 2162 N N . GLY A 1 295 ? 28.936 56.301 8.421 1 86.09 295 GLY A N 1
ATOM 2163 C CA . GLY A 1 295 ? 29.106 57.732 8.616 1 86.09 295 GLY A CA 1
ATOM 2164 C C . GLY A 1 295 ? 28.876 58.538 7.351 1 86.09 295 GLY A C 1
ATOM 2165 O O . GLY A 1 295 ? 28.577 59.732 7.416 1 86.09 295 GLY A O 1
ATOM 2166 N N . SER A 1 296 ? 29.228 57.86 6.265 1 85.09 296 SER A N 1
ATOM 2167 C CA . SER A 1 296 ? 29.003 58.522 4.985 1 85.09 296 SER A CA 1
ATOM 2168 C C . SER A 1 296 ? 28.917 57.51 3.847 1 85.09 296 SER A C 1
ATOM 2170 O O . SER A 1 296 ? 29.129 56.314 4.056 1 85.09 296 SER A O 1
ATOM 2172 N N . GLY A 1 297 ? 28.335 57.969 2.737 1 87.05 297 GLY A N 1
ATOM 2173 C CA . GLY A 1 297 ? 28.292 57.145 1.54 1 87.05 297 GLY A CA 1
ATOM 2174 C C . GLY A 1 297 ? 26.891 56.687 1.18 1 87.05 297 GLY A C 1
ATOM 2175 O O . GLY A 1 297 ? 25.927 57.018 1.873 1 87.05 297 GLY A O 1
ATOM 2176 N N . GLN A 1 298 ? 26.792 56.061 0.025 1 92.65 298 GLN A N 1
ATOM 2177 C CA . GLN A 1 298 ? 25.526 55.525 -0.464 1 92.65 298 GLN A CA 1
ATOM 2178 C C . GLN A 1 298 ? 25.743 54.235 -1.251 1 92.65 298 GLN A C 1
ATOM 2180 O O . GLN A 1 298 ? 26.804 54.036 -1.846 1 92.65 298 GLN A O 1
ATOM 2185 N N . VAL A 1 299 ? 24.838 53.36 -1.106 1 94.94 299 VAL A N 1
ATOM 2186 C CA . VAL A 1 299 ? 24.869 52.105 -1.849 1 94.94 299 VAL A CA 1
ATOM 2187 C C . VAL A 1 299 ? 24.134 52.273 -3.177 1 94.94 299 VAL A C 1
ATOM 2189 O O . VAL A 1 299 ? 24.662 51.923 -4.235 1 94.94 299 VAL A O 1
ATOM 2192 N N . PHE A 1 300 ? 22.917 52.851 -3.143 1 96.97 300 PHE A N 1
ATOM 2193 C CA . PHE A 1 300 ? 22.207 53.23 -4.359 1 96.97 300 PHE A CA 1
ATOM 2194 C C . PHE A 1 300 ? 22.632 54.617 -4.825 1 96.97 300 PHE A C 1
ATOM 2196 O O . PHE A 1 300 ? 22.454 55.601 -4.104 1 96.97 300 PHE A O 1
ATOM 2203 N N . THR A 1 301 ? 23.137 54.726 -5.997 1 96.18 301 THR A N 1
ATOM 2204 C CA . THR A 1 301 ? 23.608 56 -6.528 1 96.18 301 THR A CA 1
ATOM 2205 C C . THR A 1 301 ? 22.433 56.891 -6.92 1 96.18 301 THR A C 1
ATOM 2207 O O . THR A 1 301 ? 21.316 56.405 -7.11 1 96.18 301 THR A O 1
ATOM 2210 N N . ASP A 1 302 ? 22.709 58.188 -7.034 1 96.62 302 ASP A N 1
ATOM 2211 C CA . ASP A 1 302 ? 21.68 59.132 -7.458 1 96.62 302 ASP A CA 1
ATOM 2212 C C . ASP A 1 302 ? 21.114 58.751 -8.824 1 96.62 302 ASP A C 1
ATOM 2214 O O . ASP A 1 302 ? 19.922 58.934 -9.081 1 96.62 302 ASP A O 1
ATOM 2218 N N . GLU A 1 303 ? 21.992 58.205 -9.616 1 95.12 303 GLU A N 1
ATOM 2219 C CA . GLU A 1 303 ? 21.565 57.8 -10.952 1 95.12 303 GLU A CA 1
ATOM 2220 C C . GLU A 1 303 ? 20.535 56.676 -10.885 1 95.12 303 GLU A C 1
ATOM 2222 O O . GLU A 1 303 ? 19.503 56.733 -11.556 1 95.12 303 GLU A O 1
ATOM 2227 N N . VAL A 1 304 ? 20.869 55.64 -10.123 1 96.07 304 VAL A N 1
ATOM 2228 C CA . VAL A 1 304 ? 19.968 54.5 -9.998 1 96.07 304 VAL A CA 1
ATOM 2229 C C . VAL A 1 304 ? 18.66 54.943 -9.346 1 96.07 304 VAL A C 1
ATOM 2231 O O . VAL A 1 304 ? 17.579 54.505 -9.746 1 96.07 304 VAL A O 1
ATOM 2234 N N . MET A 1 305 ? 18.724 55.782 -8.318 1 97.88 305 MET A N 1
ATOM 2235 C CA . MET A 1 305 ? 17.532 56.285 -7.642 1 97.88 305 MET A CA 1
ATOM 2236 C C . MET A 1 305 ? 16.667 57.1 -8.599 1 97.88 305 MET A C 1
ATOM 2238 O O . MET A 1 305 ? 15.438 57.034 -8.54 1 97.88 305 MET A O 1
ATOM 2242 N N . GLN A 1 306 ? 17.349 57.9 -9.474 1 96.98 306 GLN A N 1
ATOM 2243 C CA . GLN A 1 306 ? 16.591 58.623 -10.49 1 96.98 306 GLN A CA 1
ATOM 2244 C C . GLN A 1 306 ? 15.914 57.659 -11.46 1 96.98 306 GLN A C 1
ATOM 2246 O O . GLN A 1 306 ? 14.782 57.894 -11.889 1 96.98 306 GLN A O 1
ATOM 2251 N N . LYS A 1 307 ? 16.601 56.598 -11.786 1 96.26 307 LYS A N 1
ATOM 2252 C CA . LYS A 1 307 ? 16.008 55.587 -12.657 1 96.26 307 LYS A CA 1
ATOM 2253 C C . LYS A 1 307 ? 14.792 54.941 -11.999 1 96.26 307 LYS A C 1
ATOM 2255 O O . LYS A 1 307 ? 13.823 54.595 -12.678 1 96.26 307 LYS A O 1
ATOM 2260 N N . MET A 1 308 ? 14.85 54.701 -10.686 1 97.87 308 MET A N 1
ATOM 2261 C CA . MET A 1 308 ? 13.71 54.154 -9.956 1 97.87 308 MET A CA 1
ATOM 2262 C C . MET A 1 308 ? 12.497 55.071 -10.074 1 97.87 308 MET A C 1
ATOM 2264 O O . MET A 1 308 ? 11.382 54.604 -10.312 1 97.87 308 MET A O 1
ATOM 2268 N N . LEU A 1 309 ? 12.676 56.388 -9.844 1 97.47 309 LEU A N 1
ATOM 2269 C CA . LEU A 1 309 ? 11.597 57.359 -9.983 1 97.47 309 LEU A CA 1
ATOM 2270 C C . LEU A 1 309 ? 11.057 57.371 -11.409 1 97.47 309 LEU A C 1
ATOM 2272 O O . LEU A 1 309 ? 9.845 57.464 -11.618 1 97.47 309 LEU A O 1
ATOM 2276 N N . ASP A 1 310 ? 12.041 57.288 -12.459 1 96.49 310 ASP A N 1
ATOM 2277 C CA . ASP A 1 310 ? 11.642 57.271 -13.863 1 96.49 310 ASP A CA 1
ATOM 2278 C C . ASP A 1 310 ? 10.84 56.013 -14.19 1 96.49 310 ASP A C 1
ATOM 2280 O O . ASP A 1 310 ? 9.909 56.057 -14.997 1 96.49 310 ASP A O 1
ATOM 2284 N N . PHE A 1 311 ? 11.268 54.943 -13.642 1 96.01 311 PHE A N 1
ATOM 2285 C CA . PHE A 1 311 ? 10.538 53.697 -13.842 1 96.01 311 PHE A CA 1
ATOM 2286 C C . PHE A 1 311 ? 9.137 53.789 -13.248 1 96.01 311 PHE A C 1
ATOM 2288 O O . PHE A 1 311 ? 8.162 53.37 -13.875 1 96.01 311 PHE A O 1
ATOM 2295 N N . GLN A 1 312 ? 9.02 54.296 -12.039 1 96.18 312 GLN A N 1
ATOM 2296 C CA . GLN A 1 312 ? 7.731 54.453 -11.374 1 96.18 312 GLN A CA 1
ATOM 2297 C C . GLN A 1 312 ? 6.817 55.389 -12.16 1 96.18 312 GLN A C 1
ATOM 2299 O O . GLN A 1 312 ? 5.596 55.219 -12.157 1 96.18 312 GLN A O 1
ATOM 2304 N N . ALA A 1 313 ? 7.472 56.273 -12.903 1 95.42 313 ALA A N 1
ATOM 2305 C CA . ALA A 1 313 ? 6.726 57.237 -13.708 1 95.42 313 ALA A CA 1
ATOM 2306 C C . ALA A 1 313 ? 6.412 56.671 -15.09 1 95.42 313 ALA A C 1
ATOM 2308 O O . ALA A 1 313 ? 5.705 57.302 -15.88 1 95.42 313 ALA A O 1
ATOM 2309 N N . GLY A 1 314 ? 7.015 55.509 -15.458 1 94.12 314 GLY A N 1
ATOM 2310 C CA . GLY A 1 314 ? 6.738 54.856 -16.728 1 94.12 314 GLY A CA 1
ATOM 2311 C C . GLY A 1 314 ? 7.676 55.291 -17.838 1 94.12 314 GLY A C 1
ATOM 2312 O O . GLY A 1 314 ? 7.447 54.979 -19.009 1 94.12 314 GLY A O 1
ATOM 2313 N N . LYS A 1 315 ? 8.774 55.922 -17.499 1 94.37 315 LYS A N 1
ATOM 2314 C CA . LYS A 1 315 ? 9.726 56.403 -18.495 1 94.37 315 LYS A CA 1
ATOM 2315 C C . LYS A 1 315 ? 10.746 55.324 -18.848 1 94.37 315 LYS A C 1
ATOM 2317 O O . LYS A 1 315 ? 11.368 55.374 -19.911 1 94.37 315 LYS A O 1
ATOM 2322 N N . LEU A 1 316 ? 11.009 54.43 -17.897 1 91.81 316 LEU A N 1
ATOM 2323 C CA . LEU A 1 316 ? 11.883 53.282 -18.112 1 91.81 316 LEU A CA 1
ATOM 2324 C C . LEU A 1 316 ? 11.105 51.976 -17.992 1 91.81 316 LEU A C 1
ATOM 2326 O O . LEU A 1 316 ? 10.068 51.925 -17.326 1 91.81 316 LEU A O 1
ATOM 2330 N N . THR A 1 317 ? 11.624 50.987 -18.774 1 87.15 317 THR A N 1
ATOM 2331 C CA . THR A 1 317 ? 11.003 49.67 -18.695 1 87.15 317 THR A CA 1
ATOM 2332 C C . THR A 1 317 ? 12.049 48.594 -18.417 1 87.15 317 THR A C 1
ATOM 2334 O O . THR A 1 317 ? 13.25 48.874 -18.416 1 87.15 317 THR A O 1
ATOM 2337 N N . GLY A 1 318 ? 11.578 47.393 -18.047 1 86.32 318 GLY A N 1
ATOM 2338 C CA . GLY A 1 318 ? 12.422 46.215 -17.93 1 86.32 318 GLY A CA 1
ATOM 2339 C C . GLY A 1 318 ? 13.007 46.036 -16.541 1 86.32 318 GLY A C 1
ATOM 2340 O O . GLY A 1 318 ? 13.358 44.922 -16.149 1 86.32 318 GLY A O 1
ATOM 2341 N N . GLY A 1 319 ? 13.228 47.126 -15.71 1 90.06 319 GLY A N 1
ATOM 2342 C CA . GLY A 1 319 ? 13.705 47.056 -14.338 1 90.06 319 GLY A CA 1
ATOM 2343 C C . GLY A 1 319 ? 15.217 46.981 -14.234 1 90.06 319 GLY A C 1
ATOM 2344 O O . GLY A 1 319 ? 15.775 47.074 -13.139 1 90.06 319 GLY A O 1
ATOM 2345 N N . MET A 1 320 ? 15.929 46.596 -15.311 1 90.14 320 MET A N 1
ATOM 2346 C CA . MET A 1 320 ? 17.385 46.578 -15.424 1 90.14 320 MET A CA 1
ATOM 2347 C C . MET A 1 320 ? 17.833 47.131 -16.772 1 90.14 320 MET A C 1
ATOM 2349 O O . MET A 1 320 ? 17.06 47.14 -17.732 1 90.14 320 MET A O 1
ATOM 2353 N N . ASP A 1 321 ? 19.063 47.557 -16.827 1 84.12 321 ASP A N 1
ATOM 2354 C CA . ASP A 1 321 ? 19.598 48.103 -18.07 1 84.12 321 ASP A CA 1
ATOM 2355 C C . ASP A 1 321 ? 19.695 47.023 -19.146 1 84.12 321 ASP A C 1
ATOM 2357 O O . ASP A 1 321 ? 20.217 45.935 -18.896 1 84.12 321 ASP A O 1
ATOM 2361 N N . SER A 1 322 ? 19.026 47.138 -20.528 1 70.31 322 SER A N 1
ATOM 2362 C CA . SER A 1 322 ? 18.885 46.12 -21.564 1 70.31 322 SER A CA 1
ATOM 2363 C C . SER A 1 322 ? 19.966 46.264 -22.63 1 70.31 322 SER A C 1
ATOM 2365 O O . SER A 1 322 ? 19.838 45.718 -23.728 1 70.31 322 SER A O 1
ATOM 2367 N N . ASP A 1 323 ? 21.154 46.753 -22.226 1 75.52 323 ASP A N 1
ATOM 2368 C CA . ASP A 1 323 ? 22.124 46.918 -23.304 1 75.52 323 ASP A CA 1
ATOM 2369 C C . ASP A 1 323 ? 22.785 45.587 -23.656 1 75.52 323 ASP A C 1
ATOM 2371 O O . ASP A 1 323 ? 23.689 45.132 -22.953 1 75.52 323 ASP A O 1
ATOM 2375 N N . PRO A 1 324 ? 22.413 45 -24.733 1 72.3 324 PRO A N 1
ATOM 2376 C CA . PRO A 1 324 ? 22.962 43.688 -25.082 1 72.3 324 PRO A CA 1
ATOM 2377 C C . PRO A 1 324 ? 24.464 43.73 -25.355 1 72.3 324 PRO A C 1
ATOM 2379 O O . PRO A 1 324 ? 25.132 42.694 -25.314 1 72.3 324 PRO A O 1
ATOM 2382 N N . ALA A 1 325 ? 25.043 45.002 -25.655 1 75.9 325 ALA A N 1
ATOM 2383 C CA . ALA A 1 325 ? 26.457 45.152 -25.988 1 75.9 325 ALA A CA 1
ATOM 2384 C C . ALA A 1 325 ? 27.321 45.138 -24.731 1 75.9 325 ALA A C 1
ATOM 2386 O O . ALA A 1 325 ? 28.543 44.996 -24.811 1 75.9 325 ALA A O 1
ATOM 2387 N N . ASN A 1 326 ? 26.687 45.148 -23.563 1 79.92 326 ASN A N 1
ATOM 2388 C CA . ASN A 1 326 ? 27.384 45.133 -22.281 1 79.92 326 ASN A CA 1
ATOM 2389 C C . ASN A 1 326 ? 27.056 43.876 -21.48 1 79.92 326 ASN A C 1
ATOM 2391 O O . ASN A 1 326 ? 26.028 43.817 -20.802 1 79.92 326 ASN A O 1
ATOM 2395 N N . PRO A 1 327 ? 27.916 42.888 -21.454 1 75.68 327 PRO A N 1
ATOM 2396 C CA . PRO A 1 327 ? 27.625 41.634 -20.753 1 75.68 327 PRO A CA 1
ATOM 2397 C C . PRO A 1 327 ? 27.477 41.822 -19.245 1 75.68 327 PRO A C 1
ATOM 2399 O O . PRO A 1 327 ? 26.943 40.946 -18.56 1 75.68 327 PRO A O 1
ATOM 2402 N N . ASN A 1 328 ? 27.884 42.943 -18.731 1 78.62 328 ASN A N 1
ATOM 2403 C CA . ASN A 1 328 ? 27.838 43.197 -17.295 1 78.62 328 ASN A CA 1
ATOM 2404 C C . ASN A 1 328 ? 26.656 44.086 -16.921 1 78.62 328 ASN A C 1
ATOM 2406 O O . ASN A 1 328 ? 26.569 44.568 -15.79 1 78.62 328 ASN A O 1
ATOM 2410 N N . ALA A 1 329 ? 25.814 44.29 -17.894 1 83.58 329 ALA A N 1
ATOM 2411 C CA . ALA A 1 329 ? 24.708 45.223 -17.689 1 83.58 329 ALA A CA 1
ATOM 2412 C C . ALA A 1 329 ? 23.851 44.804 -16.498 1 83.58 329 ALA A C 1
ATOM 2414 O O . ALA A 1 329 ? 23.212 45.644 -15.86 1 83.58 329 ALA A O 1
ATOM 2415 N N . TRP A 1 330 ? 23.915 43.55 -16.186 1 86.03 330 TRP A N 1
ATOM 2416 C CA . TRP A 1 330 ? 23.056 43.037 -15.123 1 86.03 330 TRP A CA 1
ATOM 2417 C C . TRP A 1 330 ? 23.879 42.633 -13.905 1 86.03 330 TRP A C 1
ATOM 2419 O O . TRP A 1 330 ? 23.423 41.846 -13.073 1 86.03 330 TRP A O 1
ATOM 2429 N N . ASN A 1 331 ? 25.065 43.096 -13.872 1 82.86 331 ASN A N 1
ATOM 2430 C CA . ASN A 1 331 ? 25.898 42.802 -12.711 1 82.86 331 ASN A CA 1
ATOM 2431 C C . ASN A 1 331 ? 25.378 43.499 -11.457 1 82.86 331 ASN A C 1
ATOM 2433 O O . ASN A 1 331 ? 24.924 44.642 -11.52 1 82.86 331 ASN A O 1
ATOM 2437 N N . TYR A 1 332 ? 25.336 42.83 -10.35 1 86.02 332 TYR A N 1
ATOM 2438 C CA . TYR A 1 332 ? 24.936 43.324 -9.037 1 86.02 332 TYR A CA 1
ATOM 2439 C C . TYR A 1 332 ? 23.545 43.944 -9.087 1 86.02 332 TYR A C 1
ATOM 2441 O O . TYR A 1 332 ? 23.353 45.089 -8.669 1 86.02 332 TYR A O 1
ATOM 2449 N N . PRO A 1 333 ? 22.721 43.191 -9.587 1 88.26 333 PRO A N 1
ATOM 2450 C CA . PRO A 1 333 ? 21.362 43.709 -9.76 1 88.26 333 PRO A CA 1
ATOM 2451 C C . PRO A 1 333 ? 20.768 44.253 -8.463 1 88.26 333 PRO A C 1
ATOM 2453 O O . PRO A 1 333 ? 19.884 45.113 -8.497 1 88.26 333 PRO A O 1
ATOM 2456 N N . TRP A 1 334 ? 21.223 43.937 -7.375 1 91.52 334 TRP A N 1
ATOM 2457 C CA . TRP A 1 334 ? 20.701 44.398 -6.093 1 91.52 334 TRP A CA 1
ATOM 2458 C C . TRP A 1 334 ? 20.847 45.909 -5.956 1 91.52 334 TRP A C 1
ATOM 2460 O O . TRP A 1 334 ? 20.011 46.567 -5.332 1 91.52 334 TRP A O 1
ATOM 2470 N N . TYR A 1 335 ? 21.89 46.415 -6.64 1 92.7 335 TYR A N 1
ATOM 2471 C CA . TYR A 1 335 ? 22.177 47.835 -6.468 1 92.7 335 TYR A CA 1
ATOM 2472 C C . TYR A 1 335 ? 21.869 48.611 -7.743 1 92.7 335 TYR A C 1
ATOM 2474 O O . TYR A 1 335 ? 21.783 49.841 -7.723 1 92.7 335 TYR A O 1
ATOM 2482 N N . ASN A 1 336 ? 21.752 47.79 -8.759 1 92.9 336 ASN A N 1
ATOM 2483 C CA . ASN A 1 336 ? 21.688 48.498 -10.033 1 92.9 336 ASN A CA 1
ATOM 2484 C C . ASN A 1 336 ? 20.319 48.347 -10.69 1 92.9 336 ASN A C 1
ATOM 2486 O O . ASN A 1 336 ? 19.979 49.097 -11.607 1 92.9 336 ASN A O 1
ATOM 2490 N N . ALA A 1 337 ? 19.527 47.397 -10.203 1 94.28 337 ALA A N 1
ATOM 2491 C CA . ALA A 1 337 ? 18.182 47.241 -10.751 1 94.28 337 ALA A CA 1
ATOM 2492 C C . ALA A 1 337 ? 17.251 48.336 -10.241 1 94.28 337 ALA A C 1
ATOM 2494 O O . ALA A 1 337 ? 17.476 48.9 -9.167 1 94.28 337 ALA A O 1
ATOM 2495 N N . TYR A 1 338 ? 16.241 48.737 -11.013 1 95.91 338 TYR A N 1
ATOM 2496 C CA . TYR A 1 338 ? 15.396 49.873 -10.661 1 95.91 338 TYR A CA 1
ATOM 2497 C C . TYR A 1 338 ? 13.922 49.535 -10.847 1 95.91 338 TYR A C 1
ATOM 2499 O O . TYR A 1 338 ? 13.099 50.424 -11.077 1 95.91 338 TYR A O 1
ATOM 2507 N N . ALA A 1 339 ? 13.576 48.236 -10.911 1 95.34 339 ALA A N 1
ATOM 2508 C CA . ALA A 1 339 ? 12.176 47.822 -10.966 1 95.34 339 ALA A CA 1
ATOM 2509 C C . ALA A 1 339 ? 11.415 48.296 -9.731 1 95.34 339 ALA A C 1
ATOM 2511 O O . ALA A 1 339 ? 11.981 48.965 -8.864 1 95.34 339 ALA A O 1
ATOM 2512 N N . ASN A 1 340 ? 10.144 48.078 -9.674 1 96.46 340 ASN A N 1
ATOM 2513 C CA . ASN A 1 340 ? 9.247 48.387 -8.564 1 96.46 340 ASN A CA 1
ATOM 2514 C C . ASN A 1 340 ? 8.217 47.282 -8.352 1 96.46 340 ASN A C 1
ATOM 2516 O O . ASN A 1 340 ? 7.099 47.363 -8.864 1 96.46 340 ASN A O 1
ATOM 2520 N N . VAL A 1 341 ? 8.594 46.342 -7.62 1 93.63 341 VAL A N 1
ATOM 2521 C CA . VAL A 1 341 ? 7.823 45.105 -7.554 1 93.63 341 VAL A CA 1
ATOM 2522 C C . VAL A 1 341 ? 7.329 44.88 -6.126 1 93.63 341 VAL A C 1
ATOM 2524 O O . VAL A 1 341 ? 8.087 45.042 -5.167 1 93.63 341 VAL A O 1
ATOM 2527 N N . ASP A 1 342 ? 6.074 44.531 -5.998 1 94.58 342 ASP A N 1
ATOM 2528 C CA . ASP A 1 342 ? 5.553 43.944 -4.768 1 94.58 342 ASP A CA 1
ATOM 2529 C C . ASP A 1 342 ? 5.653 42.42 -4.802 1 94.58 342 ASP A C 1
ATOM 2531 O O . ASP A 1 342 ? 4.729 41.742 -5.254 1 94.58 342 ASP A O 1
ATOM 2535 N N . ILE A 1 343 ? 6.662 41.97 -4.323 1 91.11 343 ILE A N 1
ATOM 2536 C CA . ILE A 1 343 ? 7.051 40.576 -4.507 1 91.11 343 ILE A CA 1
ATOM 2537 C C . ILE A 1 343 ? 5.978 39.659 -3.923 1 91.11 343 ILE A C 1
ATOM 2539 O O . ILE A 1 343 ? 5.736 38.567 -4.443 1 91.11 343 ILE A O 1
ATOM 2543 N N . TYR A 1 344 ? 5.298 39.96 -2.849 1 92.29 344 TYR A N 1
ATOM 2544 C CA . TYR A 1 344 ? 4.302 39.099 -2.22 1 92.29 344 TYR A CA 1
ATOM 2545 C C . TYR A 1 344 ? 3.044 39.006 -3.076 1 92.29 344 TYR A C 1
ATOM 2547 O O . TYR A 1 344 ? 2.446 37.934 -3.195 1 92.29 344 TYR A O 1
ATOM 2555 N N . SER A 1 345 ? 2.688 40.067 -3.658 1 92.82 345 SER A N 1
ATOM 2556 C CA . SER A 1 345 ? 1.533 40.056 -4.551 1 92.82 345 SER A CA 1
ATOM 2557 C C . SER A 1 345 ? 1.829 39.274 -5.826 1 92.82 345 SER A C 1
ATOM 2559 O O . SER A 1 345 ? 0.931 38.658 -6.405 1 92.82 345 SER A O 1
ATOM 2561 N N . GLU A 1 346 ? 3.083 39.331 -6.222 1 92.3 346 GLU A N 1
ATOM 2562 C CA . GLU A 1 346 ? 3.447 38.664 -7.469 1 92.3 346 GLU A CA 1
ATOM 2563 C C . GLU A 1 346 ? 3.613 37.161 -7.264 1 92.3 346 GLU A C 1
ATOM 2565 O O . GLU A 1 346 ? 3.348 36.372 -8.173 1 92.3 346 GLU A O 1
ATOM 2570 N N . MET A 1 347 ? 4.047 36.782 -6.171 1 92.17 347 MET A N 1
ATOM 2571 C CA . MET A 1 347 ? 4.391 35.383 -5.93 1 92.17 347 MET A CA 1
ATOM 2572 C C . MET A 1 347 ? 3.137 34.547 -5.697 1 92.17 347 MET A C 1
ATOM 2574 O O . MET A 1 347 ? 3.136 33.34 -5.946 1 92.17 347 MET A O 1
ATOM 2578 N N . PHE A 1 348 ? 2.092 35.137 -5.215 1 94.3 348 PHE A N 1
ATOM 2579 C CA . PHE A 1 348 ? 0.885 34.391 -4.882 1 94.3 348 PHE A CA 1
ATOM 2580 C C . PHE A 1 348 ? -0.281 34.828 -5.761 1 94.3 348 PHE A C 1
ATOM 2582 O O . PHE A 1 348 ? -0.418 36.012 -6.076 1 94.3 348 PHE A O 1
ATOM 2589 N N . LYS A 1 349 ? -1.101 33.919 -6.093 1 95.43 349 LYS A N 1
ATOM 2590 C CA . LYS A 1 349 ? -2.3 34.199 -6.879 1 95.43 349 LYS A CA 1
ATOM 2591 C C . LYS A 1 349 ? -3.294 35.041 -6.084 1 95.43 349 LYS A C 1
ATOM 2593 O O . LYS A 1 349 ? -3.323 34.979 -4.853 1 95.43 349 LYS A O 1
ATOM 2598 N N . SER A 1 350 ? -4.088 35.716 -6.838 1 94.44 350 SER A N 1
ATOM 2599 C CA . SER A 1 350 ? -5.116 36.525 -6.191 1 94.44 350 SER A CA 1
ATOM 2600 C C . SER A 1 350 ? -6.303 35.67 -5.761 1 94.44 350 SER A C 1
ATOM 2602 O O . SER A 1 350 ? -7.036 36.035 -4.84 1 94.44 350 SER A O 1
ATOM 2604 N N . SER A 1 351 ? -6.431 34.571 -6.499 1 95.28 351 SER A N 1
ATOM 2605 C CA . SER A 1 351 ? -7.515 33.655 -6.159 1 95.28 351 SER A CA 1
ATOM 2606 C C . SER A 1 351 ? -7.237 32.25 -6.681 1 95.28 351 SER A C 1
ATOM 2608 O O . SER A 1 351 ? -6.47 32.075 -7.63 1 95.28 351 SER A O 1
ATOM 2610 N N . VAL A 1 352 ? -7.8 31.344 -6.074 1 95.43 352 VAL A N 1
ATOM 2611 C CA . VAL A 1 352 ? -7.647 29.947 -6.469 1 95.43 352 VAL A CA 1
ATOM 2612 C C . VAL A 1 352 ? -8.986 29.224 -6.342 1 95.43 352 VAL A C 1
ATOM 2614 O O . VAL A 1 352 ? -9.753 29.485 -5.413 1 95.43 352 VAL A O 1
ATOM 2617 N N . PHE A 1 353 ? -9.25 28.274 -7.259 1 94.87 353 PHE A N 1
ATOM 2618 C CA . PHE A 1 353 ? -10.488 27.504 -7.257 1 94.87 353 PHE A CA 1
ATOM 2619 C C . PHE A 1 353 ? -10.276 26.14 -6.612 1 94.87 353 PHE A C 1
ATOM 2621 O O . PHE A 1 353 ? -9.222 25.524 -6.782 1 94.87 353 PHE A O 1
ATOM 2628 N N . SER A 1 354 ? -11.218 25.742 -5.797 1 94.89 354 SER A N 1
ATOM 2629 C CA . SER A 1 354 ? -11.258 24.422 -5.177 1 94.89 354 SER A CA 1
ATOM 2630 C C . SER A 1 354 ? -12.666 23.837 -5.21 1 94.89 354 SER A C 1
ATOM 2632 O O . SER A 1 354 ? -13.643 24.568 -5.385 1 94.89 354 SER A O 1
ATOM 2634 N N . GLN A 1 355 ? -12.757 22.544 -5.146 1 95.36 355 GLN A N 1
ATOM 2635 C CA . GLN A 1 355 ? -14.061 21.888 -5.162 1 95.36 355 GLN A CA 1
ATOM 2636 C C . GLN A 1 355 ? -14.07 20.659 -4.259 1 95.36 355 GLN A C 1
ATOM 2638 O O . GLN A 1 355 ? -13.026 20.048 -4.022 1 95.36 355 GLN A O 1
ATOM 2643 N N . GLU A 1 356 ? -15.239 20.326 -3.705 1 94.14 356 GLU A N 1
ATOM 2644 C CA . GLU A 1 356 ? -15.449 19.143 -2.875 1 94.14 356 GLU A CA 1
ATOM 2645 C C . GLU A 1 356 ? -16.796 18.492 -3.173 1 94.14 356 GLU A C 1
ATOM 2647 O O . GLU A 1 356 ? -17.795 19.185 -3.378 1 94.14 356 GLU A O 1
ATOM 2652 N N . HIS A 1 357 ? -16.87 17.252 -3.327 1 94.31 357 HIS A N 1
ATOM 2653 C CA . HIS A 1 357 ? -18.076 16.459 -3.537 1 94.31 357 HIS A CA 1
ATOM 2654 C C . HIS A 1 357 ? -18.168 15.318 -2.529 1 94.31 357 HIS A C 1
ATOM 2656 O O . HIS A 1 357 ? -17.193 14.595 -2.313 1 94.31 357 HIS A O 1
ATOM 2662 N N . ASN A 1 358 ? -19.324 15.241 -1.855 1 93.99 358 ASN A N 1
ATOM 2663 C CA . ASN A 1 358 ? -19.587 14.168 -0.901 1 93.99 358 ASN A CA 1
ATOM 2664 C C . ASN A 1 358 ? -20.909 13.467 -1.197 1 93.99 358 ASN A C 1
ATOM 2666 O O . ASN A 1 358 ? -21.944 14.12 -1.347 1 93.99 358 ASN A O 1
ATOM 2670 N N . VAL A 1 359 ? -20.902 12.243 -1.277 1 92.63 359 VAL A N 1
ATOM 2671 C CA . VAL A 1 359 ? -22.104 11.432 -1.442 1 92.63 359 VAL A CA 1
ATOM 2672 C C . VAL A 1 359 ? -22.144 10.344 -0.371 1 92.63 359 VAL A C 1
ATOM 2674 O O . VAL A 1 359 ? -21.129 9.702 -0.09 1 92.63 359 VAL A O 1
ATOM 2677 N N . SER A 1 360 ? -23.229 10.217 0.305 1 92.44 360 SER A N 1
ATOM 2678 C CA . SER A 1 360 ? -23.379 9.156 1.295 1 92.44 360 SER A CA 1
ATOM 2679 C C . SER A 1 360 ? -24.742 8.481 1.18 1 92.44 360 SER A C 1
ATOM 2681 O O . SER A 1 360 ? -25.711 9.099 0.734 1 92.44 360 SER A O 1
ATOM 2683 N N . VAL A 1 361 ? -24.827 7.278 1.523 1 88.81 361 VAL A N 1
ATOM 2684 C CA . VAL A 1 361 ? -26.046 6.476 1.536 1 88.81 361 VAL A CA 1
ATOM 2685 C C . VAL A 1 361 ? -26.181 5.763 2.88 1 88.81 361 VAL A C 1
ATOM 2687 O O . VAL A 1 361 ? -25.212 5.192 3.387 1 88.81 361 VAL A O 1
ATOM 2690 N N . ASN A 1 362 ? -27.291 5.931 3.501 1 89.54 362 ASN A N 1
ATOM 2691 C CA . ASN A 1 362 ? -27.561 5.297 4.786 1 89.54 362 ASN A CA 1
ATOM 2692 C C . ASN A 1 362 ? -28.94 4.643 4.81 1 89.54 362 ASN A C 1
ATOM 2694 O O . ASN A 1 362 ? -29.891 5.169 4.23 1 89.54 362 ASN A O 1
ATOM 2698 N N . GLY A 1 363 ? -29.09 3.492 5.382 1 85.63 363 GLY A N 1
ATOM 2699 C CA . GLY A 1 363 ? -30.355 2.785 5.496 1 85.63 363 GLY A CA 1
ATOM 2700 C C . GLY A 1 363 ? -30.208 1.386 6.065 1 85.63 363 GLY A C 1
ATOM 2701 O O . GLY A 1 363 ? -29.172 1.052 6.643 1 85.63 363 GLY A O 1
ATOM 2702 N N . GLY A 1 364 ? -31.313 0.747 6.192 1 83.2 364 GLY A N 1
ATOM 2703 C CA . GLY A 1 364 ? -31.295 -0.632 6.653 1 83.2 364 GLY A CA 1
ATOM 2704 C C . GLY A 1 364 ? -32.556 -1.027 7.399 1 83.2 364 GLY A C 1
ATOM 2705 O O . GLY A 1 364 ? -33.539 -0.282 7.406 1 83.2 364 GLY A O 1
ATOM 2706 N N . SER A 1 365 ? -32.538 -2.291 7.87 1 81.7 365 SER A N 1
ATOM 2707 C CA . SER A 1 365 ? -33.599 -2.837 8.711 1 81.7 365 SER A CA 1
ATOM 2708 C C . SER A 1 365 ? -33.138 -2.982 10.157 1 81.7 365 SER A C 1
ATOM 2710 O O . SER A 1 365 ? -32.021 -2.592 10.501 1 81.7 365 SER A O 1
ATOM 2712 N N . GLU A 1 366 ? -33.995 -3.416 10.972 1 78.72 366 GLU A N 1
ATOM 2713 C CA . GLU A 1 366 ? -33.644 -3.6 12.377 1 78.72 366 GLU A CA 1
ATOM 2714 C C . GLU A 1 366 ? -32.546 -4.647 12.539 1 78.72 366 GLU A C 1
ATOM 2716 O O . GLU A 1 366 ? -31.779 -4.606 13.503 1 78.72 366 GLU A O 1
ATOM 2721 N N . LYS A 1 367 ? -32.515 -5.524 11.6 1 81.57 367 LYS A N 1
ATOM 2722 C CA . LYS A 1 367 ? -31.538 -6.605 11.697 1 81.57 367 LYS A CA 1
ATOM 2723 C C . LYS A 1 367 ? -30.203 -6.196 11.081 1 81.57 367 LYS A C 1
ATOM 2725 O O . LYS A 1 367 ? -29.153 -6.722 11.457 1 81.57 367 LYS A O 1
ATOM 2730 N N . VAL A 1 368 ? -30.333 -5.284 10.072 1 85.4 368 VAL A N 1
ATOM 2731 C CA . VAL A 1 368 ? -29.103 -4.883 9.397 1 85.4 368 VAL A CA 1
ATOM 2732 C C . VAL A 1 368 ? -29.184 -3.408 9.008 1 85.4 368 VAL A C 1
ATOM 2734 O O . VAL A 1 368 ? -30.206 -2.952 8.489 1 85.4 368 VAL A O 1
ATOM 2737 N N . THR A 1 369 ? -28.167 -2.731 9.278 1 89.59 369 THR A N 1
ATOM 2738 C CA . THR A 1 369 ? -28.046 -1.341 8.854 1 89.59 369 THR A CA 1
ATOM 2739 C C . THR A 1 369 ? -26.731 -1.114 8.112 1 89.59 369 THR A C 1
ATOM 2741 O O . THR A 1 369 ? -25.772 -1.867 8.295 1 89.59 369 THR A O 1
ATOM 2744 N N . TYR A 1 370 ? -26.691 -0.135 7.195 1 88.22 370 TYR A N 1
ATOM 2745 C CA . TYR A 1 370 ? -25.479 0.131 6.428 1 88.22 370 TYR A CA 1
ATOM 2746 C C . TYR A 1 370 ? -25.267 1.629 6.246 1 88.22 370 TYR A C 1
ATOM 2748 O O . TYR A 1 370 ? -26.214 2.413 6.343 1 88.22 370 TYR A O 1
ATOM 2756 N N . TYR A 1 371 ? -24.052 1.988 6.035 1 93.06 371 TYR A N 1
ATOM 2757 C CA . TYR A 1 371 ? -23.604 3.339 5.714 1 93.06 371 TYR A CA 1
ATOM 2758 C C . TYR A 1 371 ? -22.438 3.309 4.733 1 93.06 371 TYR A C 1
ATOM 2760 O O . TYR A 1 371 ? -21.49 2.54 4.909 1 93.06 371 TYR A O 1
ATOM 2768 N N . ALA A 1 372 ? -22.507 4.009 3.624 1 91.09 372 ALA A N 1
ATOM 2769 C CA . ALA A 1 372 ? -21.422 4.158 2.658 1 91.09 372 ALA A CA 1
ATOM 2770 C C . ALA A 1 372 ? -21.256 5.616 2.239 1 91.09 372 ALA A C 1
ATOM 2772 O O . ALA A 1 372 ? -22.243 6.34 2.087 1 91.09 372 ALA A O 1
ATOM 2773 N N . SER A 1 373 ? -20.022 6.028 2.027 1 94.82 373 SER A N 1
ATOM 2774 C CA . SER A 1 373 ? -19.782 7.417 1.648 1 94.82 373 SER A CA 1
ATOM 2775 C C . SER A 1 373 ? -18.556 7.541 0.75 1 94.82 373 SER A C 1
ATOM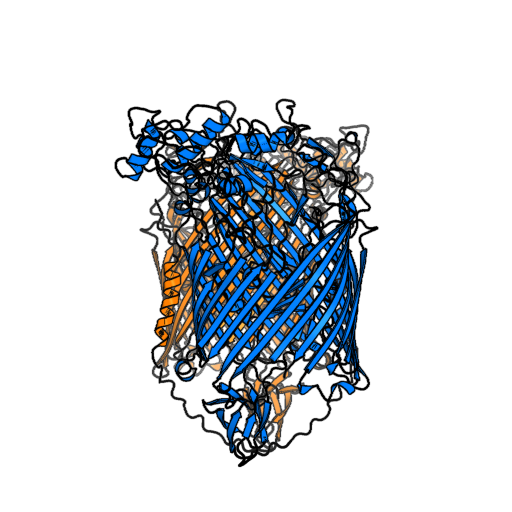 2777 O O . SER A 1 373 ? -17.636 6.724 0.829 1 94.82 373 SER A O 1
ATOM 2779 N N . PHE A 1 374 ? -18.563 8.463 -0.151 1 93.8 374 PHE A N 1
ATOM 2780 C CA . PHE A 1 374 ? -17.46 8.847 -1.024 1 93.8 374 PHE A CA 1
ATOM 2781 C C . PHE A 1 374 ? -17.249 10.356 -0.998 1 93.8 374 PHE A C 1
ATOM 2783 O O . PHE A 1 374 ? -18.209 11.124 -1.086 1 93.8 374 PHE A O 1
ATOM 2790 N N . ASN A 1 375 ? -16.013 10.759 -0.823 1 95.67 375 ASN A N 1
ATOM 2791 C CA . ASN A 1 375 ? -15.66 12.174 -0.794 1 95.67 375 ASN A CA 1
ATOM 2792 C C . ASN A 1 375 ? -14.466 12.474 -1.695 1 95.67 375 ASN A C 1
ATOM 2794 O O . ASN A 1 375 ? -13.497 11.714 -1.722 1 95.67 375 ASN A O 1
ATOM 2798 N N . TYR A 1 376 ? -14.526 13.453 -2.521 1 95.1 376 TYR A N 1
ATOM 2799 C CA . TYR A 1 376 ? -13.437 13.972 -3.341 1 95.1 376 TYR A CA 1
ATOM 2800 C C . TYR A 1 376 ? -13.19 15.447 -3.048 1 95.1 376 TYR A C 1
ATOM 2802 O O . TYR A 1 376 ? -14.099 16.272 -3.174 1 95.1 376 TYR A O 1
ATOM 2810 N N . LEU A 1 377 ? -11.965 15.758 -2.664 1 95.52 377 LEU A N 1
ATOM 2811 C CA . LEU A 1 377 ? -11.551 17.134 -2.413 1 95.52 377 LEU A CA 1
ATOM 2812 C C . LEU A 1 377 ? -10.385 17.524 -3.316 1 95.52 377 LEU A C 1
ATOM 2814 O O . LEU A 1 377 ? -9.373 16.821 -3.369 1 95.52 377 LEU A O 1
ATOM 2818 N N . ASP A 1 378 ? -10.551 18.534 -4.034 1 95.54 378 ASP A N 1
ATOM 2819 C CA . ASP A 1 378 ? -9.503 19.149 -4.841 1 95.54 378 ASP A CA 1
ATOM 2820 C C . ASP A 1 378 ? -9.213 20.573 -4.372 1 95.54 378 ASP A C 1
ATOM 2822 O O . ASP A 1 378 ? -10.069 21.454 -4.48 1 95.54 378 ASP A O 1
ATOM 2826 N N . GLN A 1 379 ? -8.008 20.769 -3.869 1 94.38 379 GLN A N 1
ATOM 2827 C CA . GLN A 1 379 ? -7.615 22.072 -3.343 1 94.38 379 GLN A CA 1
ATOM 2828 C C . GLN A 1 379 ? -6.435 22.646 -4.122 1 94.38 379 GLN A C 1
ATOM 2830 O O . GLN A 1 379 ? -5.352 22.058 -4.141 1 94.38 379 GLN A O 1
ATOM 2835 N N . GLY A 1 380 ? -6.672 23.768 -4.711 1 93.23 380 GLY A N 1
ATOM 2836 C CA . GLY A 1 380 ? -5.598 24.459 -5.407 1 93.23 380 GLY A CA 1
ATOM 2837 C C . GLY A 1 380 ? -4.71 25.268 -4.481 1 93.23 380 GLY A C 1
ATOM 2838 O O . GLY A 1 380 ? -5.175 25.79 -3.465 1 93.23 380 GLY A O 1
ATOM 2839 N N . GLY A 1 381 ? -3.421 25.386 -4.852 1 94.33 381 GLY A N 1
ATOM 2840 C CA . GLY A 1 381 ? -2.484 26.196 -4.09 1 94.33 381 GLY A CA 1
ATOM 2841 C C . GLY A 1 381 ? -2.409 27.632 -4.572 1 94.33 381 GLY A C 1
ATOM 2842 O O . GLY A 1 381 ? -2.928 27.962 -5.64 1 94.33 381 GLY A O 1
ATOM 2843 N N . LEU A 1 382 ? -1.749 28.495 -3.883 1 95.28 382 LEU A N 1
ATOM 2844 C CA . LEU A 1 382 ? -1.746 29.93 -4.144 1 95.28 382 LEU A CA 1
ATOM 2845 C C . LEU A 1 382 ? -0.508 30.335 -4.938 1 95.28 382 LEU A C 1
ATOM 2847 O O . LEU A 1 382 ? -0.405 31.475 -5.396 1 95.28 382 LEU A O 1
ATOM 2851 N N . LEU A 1 383 ? 0.384 29.443 -5.148 1 94.76 383 LEU A N 1
ATOM 2852 C CA . LEU A 1 383 ? 1.616 29.828 -5.83 1 94.76 383 LEU A CA 1
ATOM 2853 C C . LEU A 1 383 ? 1.338 30.211 -7.279 1 94.76 383 LEU A C 1
ATOM 2855 O O . LEU A 1 383 ? 0.596 29.516 -7.978 1 94.76 383 LEU A O 1
ATOM 2859 N N . GLU A 1 384 ? 1.907 31.225 -7.662 1 93.33 384 GLU A N 1
ATOM 2860 C CA . GLU A 1 384 ? 1.763 31.681 -9.041 1 93.33 384 GLU A CA 1
ATOM 2861 C C . GLU A 1 384 ? 2.818 31.049 -9.944 1 93.33 384 GLU A C 1
ATOM 2863 O O . GLU A 1 384 ? 2.534 30.709 -11.095 1 93.33 384 GLU A O 1
ATOM 2868 N N . TYR A 1 385 ? 4.067 31.058 -9.404 1 91.02 385 TYR A N 1
ATOM 2869 C CA . TYR A 1 385 ? 5.169 30.456 -10.146 1 91.02 385 TYR A CA 1
ATOM 2870 C C . TYR A 1 385 ? 5.423 29.027 -9.681 1 91.02 385 TYR A C 1
ATOM 2872 O O . TYR A 1 385 ? 5.789 28.799 -8.525 1 91.02 385 TYR A O 1
ATOM 2880 N N . GLY A 1 386 ? 5.115 28.104 -10.393 1 89.73 386 GLY A N 1
ATOM 2881 C CA . GLY A 1 386 ? 5.096 26.695 -10.035 1 89.73 386 GLY A CA 1
ATOM 2882 C C . GLY A 1 386 ? 3.719 26.2 -9.633 1 89.73 386 GLY A C 1
ATOM 2883 O O . GLY A 1 386 ? 2.779 26.99 -9.516 1 89.73 386 GLY A O 1
ATOM 2884 N N . GLU A 1 387 ? 3.6 24.971 -9.429 1 91.12 387 GLU A N 1
ATOM 2885 C CA . GLU A 1 387 ? 2.294 24.403 -9.108 1 91.12 387 GLU A CA 1
ATOM 2886 C C . GLU A 1 387 ? 2.317 23.697 -7.755 1 91.12 387 GLU A C 1
ATOM 2888 O O . GLU A 1 387 ? 3.265 22.975 -7.441 1 91.12 387 GLU A O 1
ATOM 2893 N N . ASP A 1 388 ? 1.381 24.052 -6.911 1 95.17 388 ASP A N 1
ATOM 2894 C CA . ASP A 1 388 ? 1.129 23.314 -5.677 1 95.17 388 ASP A CA 1
ATOM 2895 C C . ASP A 1 388 ? -0.349 22.957 -5.543 1 95.17 388 ASP A C 1
ATOM 2897 O O . ASP A 1 388 ? -1.213 23.66 -6.071 1 95.17 388 ASP A O 1
ATOM 2901 N N . GLY A 1 389 ? -0.594 21.891 -4.954 1 95.66 389 GLY A N 1
ATOM 2902 C CA . GLY A 1 389 ? -1.972 21.447 -4.822 1 95.66 389 GLY A CA 1
ATOM 2903 C C . GLY A 1 389 ? -2.118 20.196 -3.976 1 95.66 389 GLY A C 1
ATOM 2904 O O . GLY A 1 389 ? -1.122 19.621 -3.533 1 95.66 389 GLY A O 1
ATOM 2905 N N . LEU A 1 390 ? -3.425 19.851 -3.618 1 95.73 390 LEU A N 1
ATOM 2906 C CA . LEU A 1 390 ? -3.779 18.686 -2.815 1 95.73 390 LEU A CA 1
ATOM 2907 C C . LEU A 1 390 ? -5.073 18.053 -3.315 1 95.73 390 LEU A C 1
ATOM 2909 O O . LEU A 1 390 ? -6.068 18.749 -3.526 1 95.73 390 LEU A O 1
ATOM 2913 N N . SER A 1 391 ? -5.06 16.823 -3.595 1 95.56 391 SER A N 1
ATOM 2914 C CA . SER A 1 391 ? -6.259 16.035 -3.863 1 95.56 391 SER A CA 1
ATOM 2915 C C . SER A 1 391 ? -6.44 14.933 -2.824 1 95.56 391 SER A C 1
ATOM 2917 O O . SER A 1 391 ? -5.482 14.242 -2.471 1 95.56 391 SER A O 1
ATOM 2919 N N . ARG A 1 392 ? -7.66 14.809 -2.319 1 95.52 392 ARG A N 1
ATOM 2920 C CA . ARG A 1 392 ? -7.954 13.769 -1.339 1 95.52 392 ARG A CA 1
ATOM 2921 C C . ARG A 1 392 ? -9.158 12.938 -1.768 1 95.52 392 ARG A C 1
ATOM 2923 O O . ARG A 1 392 ? -10.158 13.482 -2.243 1 95.52 392 ARG A O 1
ATOM 2930 N N . TYR A 1 393 ? -9.097 11.675 -1.658 1 95.44 393 TYR A N 1
ATOM 2931 C CA . TYR A 1 393 ? -10.163 10.711 -1.905 1 95.44 393 TYR A CA 1
ATOM 2932 C C . TYR A 1 393 ? -10.482 9.915 -0.645 1 95.44 393 TYR A C 1
ATOM 2934 O O . TYR A 1 393 ? -9.585 9.338 -0.025 1 95.44 393 TYR A O 1
ATOM 2942 N N . ASN A 1 394 ? -11.735 9.914 -0.235 1 95.5 394 ASN A N 1
ATOM 2943 C CA . ASN A 1 394 ? -12.172 9.132 0.917 1 95.5 394 ASN A CA 1
ATOM 2944 C C . ASN A 1 394 ? -13.306 8.179 0.551 1 95.5 394 ASN A C 1
ATOM 2946 O O . ASN A 1 394 ? -14.242 8.563 -0.153 1 95.5 394 ASN A O 1
ATOM 2950 N N . VAL A 1 395 ? -13.202 6.985 0.966 1 94.44 395 VAL A N 1
ATOM 2951 C CA . VAL A 1 395 ? -14.25 5.976 0.864 1 94.44 395 VAL A CA 1
ATOM 2952 C C . VAL A 1 395 ? -14.487 5.337 2.231 1 94.44 395 VAL A C 1
ATOM 2954 O O . VAL A 1 395 ? -13.536 4.993 2.936 1 94.44 395 VAL A O 1
ATOM 2957 N N . ALA A 1 396 ? -15.71 5.292 2.683 1 94.48 396 ALA A N 1
ATOM 2958 C CA . ALA A 1 396 ? -16.066 4.638 3.94 1 94.48 396 ALA A CA 1
ATOM 2959 C C . ALA A 1 396 ? -17.273 3.721 3.758 1 94.48 396 ALA A C 1
ATOM 2961 O O . ALA A 1 396 ? -18.198 4.044 3.009 1 94.48 396 ALA A O 1
ATOM 2962 N N . ALA A 1 397 ? -17.303 2.605 4.407 1 92.7 397 ALA A N 1
ATOM 2963 C CA . ALA A 1 397 ? -18.418 1.662 4.409 1 92.7 397 ALA A CA 1
ATOM 2964 C C . ALA A 1 397 ? -18.537 0.955 5.757 1 92.7 397 ALA A C 1
ATOM 2966 O O . ALA A 1 397 ? -17.528 0.578 6.358 1 92.7 397 ALA A O 1
ATOM 2967 N N . LYS A 1 398 ? -19.729 0.901 6.266 1 93.09 398 LYS A N 1
ATOM 2968 C CA . LYS A 1 398 ? -20.033 0.236 7.53 1 93.09 398 LYS A CA 1
ATOM 2969 C C . LYS A 1 398 ? -21.249 -0.675 7.394 1 93.09 398 LYS A C 1
ATOM 2971 O O . LYS A 1 398 ? -22.225 -0.32 6.73 1 93.09 398 LYS A O 1
ATOM 2976 N N . ILE A 1 399 ? -21.218 -1.827 7.997 1 89.81 399 ILE A N 1
ATOM 2977 C CA . ILE A 1 399 ? -22.329 -2.771 8.057 1 89.81 399 ILE A CA 1
ATOM 2978 C C . ILE A 1 399 ? -22.499 -3.277 9.488 1 89.81 399 ILE A C 1
ATOM 2980 O O . ILE A 1 399 ? -21.528 -3.689 10.127 1 89.81 399 ILE A O 1
ATOM 2984 N N . ASN A 1 400 ? -23.658 -3.162 10.011 1 90.99 400 ASN A N 1
ATOM 2985 C CA . ASN A 1 400 ? -24.035 -3.713 11.308 1 90.99 400 ASN A CA 1
ATOM 2986 C C . ASN A 1 400 ? -25.099 -4.798 11.168 1 90.99 400 ASN A C 1
ATOM 2988 O O . ASN A 1 400 ? -26.161 -4.561 10.589 1 90.99 400 ASN A O 1
ATOM 2992 N N . ALA A 1 401 ? -24.857 -5.934 11.731 1 87.14 401 ALA A N 1
ATOM 2993 C CA . ALA A 1 401 ? -25.794 -7.047 11.604 1 87.14 401 ALA A CA 1
ATOM 2994 C C . ALA A 1 401 ? -26.094 -7.67 12.964 1 87.14 401 ALA A C 1
ATOM 2996 O O . ALA A 1 401 ? -25.178 -7.958 13.738 1 87.14 401 ALA A O 1
ATOM 2997 N N . ASN A 1 402 ? -27.34 -7.769 13.258 1 87.77 402 ASN A N 1
ATOM 2998 C CA . ASN A 1 402 ? -27.769 -8.591 14.384 1 87.77 402 ASN A CA 1
ATOM 2999 C C . ASN A 1 402 ? -27.921 -10.056 13.983 1 87.77 402 ASN A C 1
ATOM 3001 O O . ASN A 1 402 ? -28.98 -10.466 13.505 1 87.77 402 ASN A O 1
ATOM 3005 N N . ILE A 1 403 ? -26.917 -10.782 14.278 1 82.54 403 ILE A N 1
ATOM 3006 C CA . ILE A 1 403 ? -26.897 -12.173 13.839 1 82.54 403 ILE A CA 1
ATOM 3007 C C . ILE A 1 403 ? -27.935 -12.975 14.62 1 82.54 403 ILE A C 1
ATOM 3009 O O . ILE A 1 403 ? -28.693 -13.755 14.038 1 82.54 403 ILE A O 1
ATOM 3013 N N . THR A 1 404 ? -27.837 -12.955 15.95 1 81.96 404 THR A N 1
ATOM 3014 C CA . THR A 1 404 ? -28.819 -13.502 16.88 1 81.96 404 THR A CA 1
ATOM 3015 C C . THR A 1 404 ? -29.207 -12.464 17.929 1 81.96 404 THR A C 1
ATOM 3017 O O . THR A 1 404 ? -28.707 -11.338 17.911 1 81.96 404 THR A O 1
ATOM 3020 N N . LYS A 1 405 ? -30.097 -12.811 18.655 1 81.75 405 LYS A N 1
ATOM 3021 C CA . LYS A 1 405 ? -30.485 -11.897 19.726 1 81.75 405 LYS A CA 1
ATOM 3022 C C . LYS A 1 405 ? -29.33 -11.664 20.695 1 81.75 405 LYS A C 1
ATOM 3024 O O . LYS A 1 405 ? -29.285 -10.64 21.381 1 81.75 405 LYS A O 1
ATOM 3029 N N . TRP A 1 406 ? -28.3 -12.661 20.71 1 87.47 406 TRP A N 1
ATOM 3030 C CA . TRP A 1 406 ? -27.232 -12.524 21.696 1 87.47 406 TRP A CA 1
ATOM 3031 C C . TRP A 1 406 ? -25.906 -12.194 21.019 1 87.47 406 TRP A C 1
ATOM 3033 O O . TRP A 1 406 ? -24.889 -12.008 21.691 1 87.47 406 TRP A O 1
ATOM 3043 N N . LEU A 1 407 ? -25.871 -12.096 19.642 1 89.36 407 LEU A N 1
ATOM 3044 C CA . LEU A 1 407 ? -24.621 -11.864 18.927 1 89.36 407 LEU A CA 1
ATOM 3045 C C . LEU A 1 407 ? -24.806 -10.818 17.833 1 89.36 407 LEU A C 1
ATOM 3047 O O . LEU A 1 407 ? -25.656 -10.977 16.954 1 89.36 407 LEU A O 1
ATOM 3051 N N . LYS A 1 408 ? -24.031 -9.746 17.895 1 91.26 408 LYS A N 1
ATOM 3052 C CA . LYS A 1 408 ? -23.998 -8.699 16.878 1 91.26 408 LYS A CA 1
ATOM 3053 C C . LYS A 1 408 ? -22.619 -8.607 16.229 1 91.26 408 LYS A C 1
ATOM 3055 O O . LYS A 1 408 ? -21.601 -8.825 16.889 1 91.26 408 LYS A O 1
ATOM 3060 N N . PHE A 1 409 ? -22.587 -8.343 14.986 1 89.99 409 PHE A N 1
ATOM 3061 C CA . PHE A 1 409 ? -21.346 -8.185 14.237 1 89.99 409 PHE A CA 1
ATOM 3062 C C . PHE A 1 409 ? -21.309 -6.836 13.529 1 89.99 409 PHE A C 1
ATOM 3064 O O . PHE A 1 409 ? -22.245 -6.481 12.809 1 89.99 409 PHE A O 1
ATOM 3071 N N . ASN A 1 410 ? -20.27 -6.06 13.708 1 92.86 410 ASN A N 1
ATOM 3072 C CA . ASN A 1 410 ? -20.04 -4.786 13.035 1 92.86 410 ASN A CA 1
ATOM 3073 C C . ASN A 1 410 ? -18.73 -4.794 12.253 1 92.86 410 ASN A C 1
ATOM 3075 O O . ASN A 1 410 ? -17.69 -5.196 12.778 1 92.86 410 ASN A O 1
ATOM 3079 N N . TYR A 1 411 ? -18.767 -4.388 10.986 1 91.37 411 TYR A N 1
ATOM 3080 C CA . TYR A 1 411 ? -17.569 -4.24 10.167 1 91.37 411 TYR A CA 1
ATOM 3081 C C . TYR A 1 411 ? -17.514 -2.858 9.527 1 91.37 411 TYR A C 1
ATOM 3083 O O . TYR A 1 411 ? -18.52 -2.367 9.008 1 91.37 411 TYR A O 1
ATOM 3091 N N . SER A 1 412 ? -16.406 -2.206 9.621 1 93.52 412 SER A N 1
ATOM 3092 C CA . SER A 1 412 ? -16.18 -0.9 9.012 1 93.52 412 SER A CA 1
ATOM 3093 C C . SER A 1 412 ? -14.862 -0.868 8.246 1 93.52 412 SER A C 1
ATOM 3095 O O . SER A 1 412 ? -13.863 -1.435 8.694 1 93.52 412 SER A O 1
ATOM 3097 N N . THR A 1 413 ? -14.871 -0.31 7.048 1 92.78 413 THR A N 1
ATOM 3098 C CA . THR A 1 413 ? -13.67 -0.073 6.254 1 92.78 413 THR A CA 1
ATOM 3099 C C . THR A 1 413 ? -13.595 1.384 5.808 1 92.78 413 THR A C 1
ATOM 3101 O O . THR A 1 413 ? -14.621 2.006 5.526 1 92.78 413 THR A O 1
ATOM 3104 N N . ARG A 1 414 ? -12.36 1.933 5.749 1 94.8 414 ARG A N 1
ATOM 3105 C CA . ARG A 1 414 ? -12.092 3.291 5.287 1 94.8 414 ARG A CA 1
ATOM 3106 C C . ARG A 1 414 ? -10.811 3.346 4.461 1 94.8 414 ARG A C 1
ATOM 3108 O O . ARG A 1 414 ? -9.81 2.719 4.816 1 94.8 414 ARG A O 1
ATOM 3115 N N . PHE A 1 415 ? -10.88 3.988 3.405 1 94.72 415 PHE A N 1
ATOM 3116 C CA . PHE A 1 415 ? -9.731 4.255 2.548 1 94.72 415 PHE A CA 1
ATOM 3117 C C . PHE A 1 415 ? -9.55 5.753 2.337 1 94.72 415 PHE A C 1
ATOM 3119 O O . PHE A 1 415 ? -10.515 6.468 2.06 1 94.72 415 PHE A O 1
ATOM 3126 N N . THR A 1 416 ? -8.34 6.237 2.51 1 96.45 416 THR A N 1
ATOM 3127 C CA . THR A 1 416 ? -8.009 7.631 2.233 1 96.45 416 THR A CA 1
ATOM 3128 C C . THR A 1 416 ? -6.74 7.728 1.392 1 96.45 416 THR A C 1
ATOM 3130 O O . THR A 1 416 ? -5.728 7.099 1.71 1 96.45 416 THR A O 1
ATOM 3133 N N . ARG A 1 417 ? -6.71 8.496 0.369 1 95.46 417 ARG A N 1
ATOM 3134 C CA . ARG A 1 417 ? -5.528 8.83 -0.418 1 95.46 417 ARG A CA 1
ATOM 3135 C C . ARG A 1 417 ? -5.301 10.338 -0.453 1 95.46 417 ARG A C 1
ATOM 3137 O O . ARG A 1 417 ? -6.219 11.101 -0.762 1 95.46 417 ARG A O 1
ATOM 3144 N N . ASN A 1 418 ? -4.112 10.762 -0.175 1 96.06 418 ASN A N 1
ATOM 3145 C CA . ASN A 1 418 ? -3.68 12.15 -0.3 1 96.06 418 ASN A CA 1
ATOM 3146 C C . ASN A 1 418 ? -2.578 12.302 -1.345 1 96.06 418 ASN A C 1
ATOM 3148 O O . ASN A 1 418 ? -1.515 11.69 -1.226 1 96.06 418 ASN A O 1
ATOM 3152 N N . ASP A 1 419 ? -2.871 13.049 -2.344 1 96.4 419 ASP A N 1
ATOM 3153 C CA . ASP A 1 419 ? -1.87 13.452 -3.327 1 96.4 419 ASP A CA 1
ATOM 3154 C C . ASP A 1 419 ? -1.502 14.925 -3.166 1 96.4 419 ASP A C 1
ATOM 3156 O O . ASP A 1 419 ? -2.331 15.806 -3.402 1 96.4 419 ASP A O 1
ATOM 3160 N N . VAL A 1 420 ? -0.255 15.194 -2.792 1 96.84 420 VAL A N 1
ATOM 3161 C CA . VAL A 1 420 ? 0.213 16.561 -2.589 1 96.84 420 VAL A CA 1
ATOM 3162 C C . VAL A 1 420 ? 1.419 16.833 -3.485 1 96.84 420 VAL A C 1
ATOM 3164 O O . VAL A 1 420 ? 2.292 15.976 -3.638 1 96.84 420 VAL A O 1
ATOM 3167 N N . TRP A 1 421 ? 1.447 17.965 -4.139 1 96.91 421 TRP A N 1
ATOM 3168 C CA . TRP A 1 421 ? 2.603 18.333 -4.952 1 96.91 421 TRP A CA 1
ATOM 3169 C C . TRP A 1 421 ? 2.97 19.798 -4.745 1 96.91 421 TRP A C 1
ATOM 3171 O O . TRP A 1 421 ? 2.108 20.621 -4.425 1 96.91 421 TRP A O 1
ATOM 3181 N N . ARG A 1 422 ? 4.188 20.125 -4.88 1 96.65 422 ARG A N 1
ATOM 3182 C CA . ARG A 1 422 ? 4.746 21.471 -4.794 1 96.65 422 ARG A CA 1
ATOM 3183 C C . ARG A 1 422 ? 6.115 21.54 -5.461 1 96.65 422 ARG A C 1
ATOM 3185 O O . ARG A 1 422 ? 6.747 20.509 -5.702 1 96.65 422 ARG A O 1
ATOM 3192 N N . PRO A 1 423 ? 6.603 22.738 -5.729 1 96.13 423 PRO A N 1
ATOM 3193 C CA . PRO A 1 423 ? 7.99 22.846 -6.186 1 96.13 423 PRO A CA 1
ATOM 3194 C C . PRO A 1 423 ? 8.996 22.378 -5.137 1 96.13 423 PRO A C 1
ATOM 3196 O O . PRO A 1 423 ? 8.787 22.588 -3.939 1 96.13 423 PRO A O 1
ATOM 3199 N N . THR A 1 424 ? 10.063 21.854 -5.524 1 94.98 424 THR A N 1
ATOM 3200 C CA . THR A 1 424 ? 11.089 21.335 -4.626 1 94.98 424 THR A CA 1
ATOM 3201 C C . THR A 1 424 ? 11.699 22.459 -3.794 1 94.98 424 THR A C 1
ATOM 3203 O O . THR A 1 424 ? 11.985 22.277 -2.609 1 94.98 424 THR A O 1
ATOM 3206 N N . SER A 1 425 ? 11.865 23.589 -4.388 1 92.9 425 SER A N 1
ATOM 3207 C CA . SER A 1 425 ? 12.532 24.704 -3.724 1 92.9 425 SER A CA 1
ATOM 3208 C C . SER A 1 425 ? 11.575 25.45 -2.8 1 92.9 425 SER A C 1
ATOM 3210 O O . SER A 1 425 ? 11.972 26.402 -2.124 1 92.9 425 SER A O 1
ATOM 3212 N N . PHE A 1 426 ? 10.353 25.066 -2.806 1 92.25 426 PHE A N 1
ATOM 3213 C CA . PHE A 1 426 ? 9.375 25.676 -1.914 1 92.25 426 PHE A CA 1
ATOM 3214 C C . PHE A 1 426 ? 9.417 25.024 -0.537 1 92.25 426 PHE A C 1
ATOM 3216 O O . PHE A 1 426 ? 8.581 24.176 -0.22 1 92.25 426 PHE A O 1
ATOM 3223 N N . ASN A 1 427 ? 10.358 25.374 0.255 1 88.01 427 ASN A N 1
ATOM 3224 C CA . ASN A 1 427 ? 10.634 24.82 1.576 1 88.01 427 ASN A CA 1
ATOM 3225 C C . ASN A 1 427 ? 11.019 25.91 2.572 1 88.01 427 ASN A C 1
ATOM 3227 O O . ASN A 1 427 ? 10.768 27.092 2.333 1 88.01 427 ASN A O 1
ATOM 3231 N N . SER A 1 428 ? 11.556 25.549 3.685 1 84.22 428 SER A N 1
ATOM 3232 C CA . SER A 1 428 ? 11.873 26.508 4.738 1 84.22 428 SER A CA 1
ATOM 3233 C C . SER A 1 428 ? 12.899 27.531 4.263 1 84.22 428 SER A C 1
ATOM 3235 O O . SER A 1 428 ? 12.854 28.696 4.664 1 84.22 428 SER A O 1
ATOM 3237 N N . GLN A 1 429 ? 13.757 27.124 3.42 1 85.39 429 GLN A N 1
ATOM 3238 C CA . GLN A 1 429 ? 14.778 28.024 2.893 1 85.39 429 GLN A CA 1
ATOM 3239 C C . GLN A 1 429 ? 14.158 29.093 1.997 1 85.39 429 GLN A C 1
ATOM 3241 O O . GLN A 1 429 ? 14.628 30.233 1.966 1 85.39 429 GLN A O 1
ATOM 3246 N N . PHE A 1 430 ? 13.166 28.783 1.302 1 88.96 430 PHE A N 1
ATOM 3247 C CA . PHE A 1 430 ? 12.455 29.756 0.481 1 88.96 430 PHE A CA 1
ATOM 3248 C C . PHE A 1 430 ? 11.943 30.912 1.332 1 88.96 430 PHE A C 1
ATOM 3250 O O . PHE A 1 430 ? 12.129 32.078 0.98 1 88.96 430 PHE A O 1
ATOM 3257 N N . TYR A 1 431 ? 11.389 30.549 2.49 1 88.63 431 TYR A N 1
ATOM 3258 C CA . TYR A 1 431 ? 10.802 31.59 3.326 1 88.63 431 TYR A CA 1
ATOM 3259 C C . TYR A 1 431 ? 11.886 32.439 3.981 1 88.63 431 TYR A C 1
ATOM 3261 O O . TYR A 1 431 ? 11.651 33.6 4.323 1 88.63 431 TYR A O 1
ATOM 3269 N N . ASP A 1 432 ? 13.017 31.864 4.115 1 87.65 432 ASP A N 1
ATOM 3270 C CA . ASP A 1 432 ? 14.146 32.634 4.627 1 87.65 432 ASP A CA 1
ATOM 3271 C C . ASP A 1 432 ? 14.606 33.677 3.611 1 87.65 432 ASP A C 1
ATOM 3273 O O . ASP A 1 432 ? 14.906 34.816 3.976 1 87.65 432 ASP A O 1
ATOM 3277 N N . TYR A 1 433 ? 14.59 33.332 2.349 1 87.12 433 TYR A N 1
ATOM 3278 C CA . TYR A 1 433 ? 15.119 34.202 1.304 1 87.12 433 TYR A CA 1
ATOM 3279 C C . TYR A 1 433 ? 14.036 35.13 0.767 1 87.12 433 TYR A C 1
ATOM 3281 O O . TYR A 1 433 ? 14.335 36.209 0.25 1 87.12 433 TYR A O 1
ATOM 3289 N N . PHE A 1 434 ? 12.93 34.728 0.963 1 86.85 434 PHE A N 1
ATOM 3290 C CA . PHE A 1 434 ? 11.813 35.466 0.385 1 86.85 434 PHE A CA 1
ATOM 3291 C C . PHE A 1 434 ? 11.666 36.831 1.047 1 86.85 434 PHE A C 1
ATOM 3293 O O . PHE A 1 434 ? 11.506 36.922 2.266 1 86.85 434 PHE A O 1
ATOM 3300 N N . GLY A 1 435 ? 11.812 37.797 0.374 1 85.22 435 GLY A N 1
ATOM 3301 C CA . GLY A 1 435 ? 11.756 39.162 0.873 1 85.22 435 GLY A CA 1
ATOM 3302 C C . GLY A 1 435 ? 13.125 39.797 1.029 1 85.22 435 GLY A C 1
ATOM 3303 O O . GLY A 1 435 ? 13.282 41.004 0.833 1 85.22 435 GLY A O 1
ATOM 3304 N N . ARG A 1 436 ? 14.094 38.945 1.448 1 87.28 436 ARG A N 1
ATOM 3305 C CA . ARG A 1 436 ? 15.381 39.596 1.67 1 87.28 436 ARG A CA 1
ATOM 3306 C C . ARG A 1 436 ? 16.256 39.519 0.423 1 87.28 436 ARG A C 1
ATOM 3308 O O . ARG A 1 436 ? 17.187 40.31 0.262 1 87.28 436 ARG A O 1
ATOM 3315 N N . MET A 1 437 ? 16.008 38.517 -0.379 1 81.73 437 MET A N 1
ATOM 3316 C CA . MET A 1 437 ? 16.78 38.428 -1.615 1 81.73 437 MET A CA 1
ATOM 3317 C C . MET A 1 437 ? 15.947 38.879 -2.81 1 81.73 437 MET A C 1
ATOM 3319 O O . MET A 1 437 ? 16.366 38.723 -3.959 1 81.73 437 MET A O 1
ATOM 3323 N N . THR A 1 438 ? 14.868 39.304 -2.48 1 87.85 438 THR A N 1
ATOM 3324 C CA . THR A 1 438 ? 13.966 39.824 -3.502 1 87.85 438 THR A CA 1
ATOM 3325 C C . THR A 1 438 ? 13.455 41.21 -3.119 1 87.85 438 THR A C 1
ATOM 3327 O O . THR A 1 438 ? 12.262 41.389 -2.867 1 87.85 438 THR A O 1
ATOM 3330 N N . TRP A 1 439 ? 14.366 42.112 -3.229 1 94.19 439 TRP A N 1
ATOM 3331 C CA . TRP A 1 439 ? 14.055 43.49 -2.86 1 94.19 439 TRP A CA 1
ATOM 3332 C C . TRP A 1 439 ? 13.105 44.123 -3.871 1 94.19 439 TRP A C 1
ATOM 3334 O O . TRP A 1 439 ? 12.96 43.627 -4.991 1 94.19 439 TRP A O 1
ATOM 3344 N N . PRO A 1 440 ? 12.425 45.202 -3.507 1 95.26 440 PRO A N 1
ATOM 3345 C CA . PRO A 1 440 ? 11.421 45.823 -4.375 1 95.26 440 PRO A CA 1
ATOM 3346 C C . PRO A 1 440 ? 12.003 46.3 -5.703 1 95.26 440 PRO A C 1
ATOM 3348 O O . PRO A 1 440 ? 11.273 46.431 -6.69 1 95.26 440 PRO A O 1
ATOM 3351 N N . ASN A 1 441 ? 13.312 46.566 -5.768 1 95.3 441 ASN A N 1
ATOM 3352 C CA . ASN A 1 441 ? 13.926 47.065 -6.994 1 95.3 441 ASN A CA 1
ATOM 3353 C C . ASN A 1 441 ? 14.291 45.926 -7.942 1 95.3 441 ASN A C 1
ATOM 3355 O O . ASN A 1 441 ? 14.704 46.167 -9.078 1 95.3 441 ASN A O 1
ATOM 3359 N N . MET A 1 442 ? 14.137 44.697 -7.481 1 93.11 442 MET A N 1
ATOM 3360 C CA . MET A 1 442 ? 14.502 43.54 -8.294 1 93.11 442 MET A CA 1
ATOM 3361 C C . MET A 1 442 ? 13.351 43.132 -9.207 1 93.11 442 MET A C 1
ATOM 3363 O O . MET A 1 442 ? 12.211 43.004 -8.757 1 93.11 442 MET A O 1
ATOM 3367 N N . PRO A 1 443 ? 13.614 42.892 -10.476 1 91.34 443 PRO A N 1
ATOM 3368 C CA . PRO A 1 443 ? 12.538 42.451 -11.367 1 91.34 443 PRO A CA 1
ATOM 3369 C C . PRO A 1 443 ? 12.209 40.968 -11.207 1 91.34 443 PRO A C 1
ATOM 3371 O O . PRO A 1 443 ? 13.06 40.187 -10.773 1 91.34 443 PRO A O 1
ATOM 3374 N N . MET A 1 444 ? 11.052 40.597 -11.555 1 89.64 444 MET A N 1
ATOM 3375 C CA . MET A 1 444 ? 10.646 39.194 -11.549 1 89.64 444 MET A CA 1
ATOM 3376 C C . MET A 1 444 ? 11.153 38.476 -12.795 1 89.64 444 MET A C 1
ATOM 3378 O O . MET A 1 444 ? 11.344 37.258 -12.78 1 89.64 444 MET A O 1
ATOM 3382 N N . TYR A 1 445 ? 11.302 39.239 -13.867 1 90.87 445 TYR A N 1
ATOM 3383 C CA . TYR A 1 445 ? 11.8 38.743 -15.145 1 90.87 445 TYR A CA 1
ATOM 3384 C C . TYR A 1 445 ? 12.933 39.619 -15.666 1 90.87 445 TYR A C 1
ATOM 3386 O O . TYR A 1 445 ? 12.919 40.838 -15.48 1 90.87 445 TYR A O 1
ATOM 3394 N N . ASP A 1 446 ? 13.792 38.962 -16.245 1 88.74 446 ASP A N 1
ATOM 3395 C CA . ASP A 1 446 ? 14.826 39.759 -16.897 1 88.74 446 ASP A CA 1
ATOM 3396 C C . ASP A 1 446 ? 14.301 40.393 -18.184 1 88.74 446 ASP A C 1
ATOM 3398 O O . ASP A 1 446 ? 13.198 40.075 -18.634 1 88.74 446 ASP A O 1
ATOM 3402 N N . PRO A 1 447 ? 14.956 41.35 -18.683 1 88.15 447 PRO A N 1
ATOM 3403 C CA . PRO A 1 447 ? 14.469 42.08 -19.856 1 88.15 447 PRO A CA 1
ATOM 3404 C C . PRO A 1 447 ? 14.22 41.169 -21.056 1 88.15 447 PRO A C 1
ATOM 3406 O O . PRO A 1 447 ? 13.535 41.563 -22.003 1 88.15 447 PRO A O 1
ATOM 3409 N N . ASN A 1 448 ? 14.721 39.877 -21.046 1 88.06 448 ASN A N 1
ATOM 3410 C CA . ASN A 1 448 ? 14.476 38.915 -22.115 1 88.06 448 ASN A CA 1
ATOM 3411 C C . ASN A 1 448 ? 13.232 38.075 -21.84 1 88.06 448 ASN A C 1
ATOM 3413 O O . ASN A 1 448 ? 12.829 37.263 -22.674 1 88.06 448 ASN A O 1
ATOM 3417 N N . GLY A 1 449 ? 12.709 38.17 -20.654 1 88.45 449 GLY A N 1
ATOM 3418 C CA . GLY A 1 449 ? 11.459 37.494 -20.345 1 88.45 449 GLY A CA 1
ATOM 3419 C C . GLY A 1 449 ? 11.652 36.223 -19.538 1 88.45 449 GLY A C 1
ATOM 3420 O O . GLY A 1 449 ? 10.698 35.477 -19.308 1 88.45 449 GLY A O 1
ATOM 3421 N N . TYR A 1 450 ? 12.895 35.938 -19.106 1 89.56 450 TYR A N 1
ATOM 3422 C CA . TYR A 1 450 ? 13.135 34.76 -18.28 1 89.56 450 TYR A CA 1
ATOM 3423 C C . TYR A 1 450 ? 12.938 35.08 -16.803 1 89.56 450 TYR A C 1
ATOM 3425 O O . TYR A 1 450 ? 13.267 36.179 -16.351 1 89.56 450 TYR A O 1
ATOM 3433 N N . PRO A 1 451 ? 12.418 34.089 -16.107 1 89.58 451 PRO A N 1
ATOM 3434 C CA . PRO A 1 451 ? 12.315 34.327 -14.665 1 89.58 451 PRO A CA 1
ATOM 3435 C C . PRO A 1 451 ? 13.658 34.669 -14.026 1 89.58 451 PRO A C 1
ATOM 3437 O O . PRO A 1 451 ? 14.684 34.084 -14.384 1 89.58 451 PRO A O 1
ATOM 3440 N N . TYR A 1 452 ? 13.608 35.524 -13.152 1 87.79 452 TYR A N 1
ATOM 3441 C CA . TYR A 1 452 ? 14.837 36.02 -12.543 1 87.79 452 TYR A CA 1
ATOM 3442 C C . TYR A 1 452 ? 14.785 35.892 -11.026 1 87.79 452 TYR A C 1
ATOM 3444 O O . TYR A 1 452 ? 13.717 36.022 -10.422 1 87.79 452 TYR A O 1
ATOM 3452 N N . GLY A 1 453 ? 15.905 35.579 -10.379 1 78.84 453 GLY A N 1
ATOM 3453 C CA . GLY A 1 453 ? 15.995 35.513 -8.929 1 78.84 453 GLY A CA 1
ATOM 3454 C C . GLY A 1 453 ? 15.358 34.265 -8.347 1 78.84 453 GLY A C 1
ATOM 3455 O O . GLY A 1 453 ? 15.531 33.168 -8.881 1 78.84 453 GLY A O 1
ATOM 3456 N N . GLU A 1 454 ? 14.633 34.385 -7.194 1 77.78 454 GLU A N 1
ATOM 3457 C CA . GLU A 1 454 ? 14.059 33.262 -6.459 1 77.78 454 GLU A CA 1
ATOM 3458 C C . GLU A 1 454 ? 12.889 32.644 -7.219 1 77.78 454 GLU A C 1
ATOM 3460 O O . GLU A 1 454 ? 12.576 31.466 -7.036 1 77.78 454 GLU A O 1
ATOM 3465 N N . VAL A 1 455 ? 12.318 33.435 -8.07 1 86.32 455 VAL A N 1
ATOM 3466 C CA . VAL A 1 455 ? 11.187 32.959 -8.861 1 86.32 455 VAL A CA 1
ATOM 3467 C C . VAL A 1 455 ? 11.644 31.838 -9.792 1 86.32 455 VAL A C 1
ATOM 3469 O O . VAL A 1 455 ? 10.893 30.895 -10.054 1 86.32 455 VAL A O 1
ATOM 3472 N N . ARG A 1 456 ? 12.82 31.943 -10.231 1 89.17 456 ARG A N 1
ATOM 3473 C CA . ARG A 1 456 ? 13.371 30.954 -11.153 1 89.17 456 ARG A CA 1
ATOM 3474 C C . ARG A 1 456 ? 13.425 29.574 -10.507 1 89.17 456 ARG A C 1
ATOM 3476 O O . ARG A 1 456 ? 13.026 28.581 -11.118 1 89.17 456 ARG A O 1
ATOM 3483 N N . ASN A 1 457 ? 13.87 29.494 -9.262 1 89.16 457 ASN A N 1
ATOM 3484 C CA . ASN A 1 457 ? 13.999 28.221 -8.56 1 89.16 457 ASN A CA 1
ATOM 3485 C C . ASN A 1 457 ? 12.642 27.551 -8.361 1 89.16 457 ASN A C 1
ATOM 3487 O O . ASN A 1 457 ? 12.536 26.325 -8.419 1 89.16 457 ASN A O 1
ATOM 3491 N N . ILE A 1 458 ? 11.645 28.339 -8.112 1 92.06 458 ILE A N 1
ATOM 3492 C CA . ILE A 1 458 ? 10.308 27.808 -7.874 1 92.06 458 ILE A CA 1
ATOM 3493 C C . ILE A 1 458 ? 9.695 27.341 -9.193 1 92.06 458 ILE A C 1
ATOM 3495 O O . ILE A 1 458 ? 9.062 26.285 -9.251 1 92.06 458 ILE A O 1
ATOM 3499 N N . ALA A 1 459 ? 9.92 28.072 -10.222 1 92.16 459 ALA A N 1
ATOM 3500 C CA . ALA A 1 459 ? 9.292 27.8 -11.512 1 92.16 459 ALA A CA 1
ATOM 3501 C C . ALA A 1 459 ? 9.991 26.649 -12.231 1 92.16 459 ALA A C 1
ATOM 3503 O O . ALA A 1 459 ? 9.346 25.86 -12.925 1 92.16 459 ALA A O 1
ATOM 3504 N N . GLU A 1 460 ? 11.321 26.546 -12.027 1 91.63 460 GLU A N 1
ATOM 3505 C CA . GLU A 1 460 ? 12.069 25.646 -12.9 1 91.63 460 GLU A CA 1
ATOM 3506 C C . GLU A 1 460 ? 12.818 24.589 -12.093 1 91.63 460 GLU A C 1
ATOM 3508 O O . GLU A 1 460 ? 13.38 23.65 -12.66 1 91.63 460 GLU A O 1
ATOM 3513 N N . GLY A 1 461 ? 12.858 24.665 -10.805 1 92.39 461 GLY A N 1
ATOM 3514 C CA . GLY A 1 461 ? 13.78 23.897 -9.985 1 92.39 461 GLY A CA 1
ATOM 3515 C C . GLY A 1 461 ? 13.311 22.477 -9.728 1 92.39 461 GLY A C 1
ATOM 3516 O O . GLY A 1 461 ? 13.971 21.718 -9.016 1 92.39 461 GLY A O 1
ATOM 3517 N N . GLY A 1 462 ? 12.199 22.083 -10.288 1 94.76 462 GLY A N 1
ATOM 3518 C CA . GLY A 1 462 ? 11.713 20.726 -10.095 1 94.76 462 GLY A CA 1
ATOM 3519 C C . GLY A 1 462 ? 10.448 20.659 -9.26 1 94.76 462 GLY A C 1
ATOM 3520 O O . GLY A 1 462 ? 9.852 21.691 -8.942 1 94.76 462 GLY A O 1
ATOM 3521 N N . GLN A 1 463 ? 10.1 19.428 -8.946 1 95.46 463 GLN A N 1
ATOM 3522 C CA . GLN A 1 463 ? 8.829 19.203 -8.265 1 95.46 463 GLN A CA 1
ATOM 3523 C C . GLN A 1 463 ? 8.946 18.079 -7.239 1 95.46 463 GLN A C 1
ATOM 3525 O O . GLN A 1 463 ? 9.741 17.153 -7.413 1 95.46 463 GLN A O 1
ATOM 3530 N N . ARG A 1 464 ? 8.167 18.156 -6.152 1 96.82 464 ARG A N 1
ATOM 3531 C CA . ARG A 1 464 ? 8.029 17.129 -5.124 1 96.82 464 ARG A CA 1
ATOM 3532 C C . ARG A 1 464 ? 6.6 16.6 -5.067 1 96.82 464 ARG A C 1
ATOM 3534 O O . ARG A 1 464 ? 5.659 17.362 -4.837 1 96.82 464 ARG A O 1
ATOM 3541 N N . ASP A 1 465 ? 6.399 15.347 -5.323 1 96.86 465 ASP A N 1
ATOM 3542 C CA . ASP A 1 465 ? 5.102 14.68 -5.274 1 96.86 465 ASP A CA 1
ATOM 3543 C C . ASP A 1 465 ? 5.039 13.686 -4.117 1 96.86 465 ASP A C 1
ATOM 3545 O O . ASP A 1 465 ? 5.945 12.868 -3.944 1 96.86 465 ASP A O 1
ATOM 3549 N N . VAL A 1 466 ? 3.951 13.747 -3.301 1 97.39 466 VAL A N 1
ATOM 3550 C CA . VAL A 1 466 ? 3.754 12.839 -2.176 1 97.39 466 VAL A CA 1
ATOM 3551 C C . VAL A 1 466 ? 2.402 12.141 -2.306 1 97.39 466 VAL A C 1
ATOM 3553 O O . VAL A 1 466 ? 1.37 12.797 -2.469 1 97.39 466 VAL A O 1
ATOM 3556 N N . GLN A 1 467 ? 2.379 10.893 -2.338 1 96.83 467 GLN A N 1
ATOM 3557 C CA . GLN A 1 467 ? 1.163 10.088 -2.323 1 96.83 467 GLN A CA 1
ATOM 3558 C C . GLN A 1 467 ? 1.095 9.217 -1.072 1 96.83 467 GLN A C 1
ATOM 3560 O O . GLN A 1 467 ? 2.022 8.457 -0.787 1 96.83 467 GLN A O 1
ATOM 3565 N N . THR A 1 468 ? 0.025 9.298 -0.269 1 97.02 468 THR A N 1
ATOM 3566 C CA . THR A 1 468 ? -0.148 8.494 0.936 1 97.02 468 THR A CA 1
ATOM 3567 C C . THR A 1 468 ? -1.484 7.757 0.908 1 97.02 468 THR A C 1
ATOM 3569 O O . THR A 1 468 ? -2.543 8.384 0.827 1 97.02 468 THR A O 1
ATOM 3572 N N . ASP A 1 469 ? -1.489 6.48 0.928 1 97.01 469 ASP A N 1
ATOM 3573 C CA . ASP A 1 469 ? -2.672 5.631 1.037 1 97.01 469 ASP A CA 1
ATOM 3574 C C . ASP A 1 469 ? -2.836 5.099 2.459 1 97.01 469 ASP A C 1
ATOM 3576 O O . ASP A 1 469 ? -1.871 4.634 3.069 1 97.01 469 ASP A O 1
ATOM 3580 N N . ARG A 1 470 ? -4 5.188 3.022 1 96.99 470 ARG A N 1
ATOM 3581 C CA . ARG A 1 470 ? -4.331 4.609 4.32 1 96.99 470 ARG A CA 1
ATOM 3582 C C . ARG A 1 470 ? -5.541 3.687 4.216 1 96.99 470 ARG A C 1
ATOM 3584 O O . ARG A 1 470 ? -6.605 4.102 3.751 1 96.99 470 ARG A O 1
ATOM 3591 N N . HIS A 1 471 ? -5.403 2.495 4.631 1 95.7 471 HIS A N 1
ATOM 3592 C CA . HIS A 1 471 ? -6.469 1.5 4.636 1 95.7 471 HIS A CA 1
ATOM 3593 C C . HIS A 1 471 ? -6.81 1.064 6.057 1 95.7 471 HIS A C 1
ATOM 3595 O O . HIS A 1 471 ? -5.935 0.615 6.8 1 95.7 471 HIS A O 1
ATOM 3601 N N . TYR A 1 472 ? -8.069 1.204 6.443 1 96.1 472 TYR A N 1
ATOM 3602 C CA . TYR A 1 472 ? -8.541 0.8 7.762 1 96.1 472 TYR A CA 1
ATOM 3603 C C . TYR A 1 472 ? -9.526 -0.358 7.658 1 96.1 472 TYR A C 1
ATOM 3605 O O . TYR A 1 472 ? -10.468 -0.311 6.864 1 96.1 472 TYR A O 1
ATOM 3613 N N . HIS A 1 473 ? -9.358 -1.371 8.408 1 94.25 473 HIS A N 1
ATOM 3614 C CA . HIS A 1 473 ? -10.287 -2.48 8.594 1 94.25 473 HIS A CA 1
ATOM 3615 C C . HIS A 1 473 ? -10.608 -2.687 10.071 1 94.25 473 HIS A C 1
ATOM 3617 O O . HIS A 1 473 ? -9.708 -2.936 10.877 1 94.25 473 HIS A O 1
ATOM 3623 N N . GLN A 1 474 ? -11.873 -2.607 10.446 1 95.35 474 GLN A N 1
ATOM 3624 C CA . GLN A 1 474 ? -12.298 -2.751 11.835 1 95.35 474 GLN A CA 1
ATOM 3625 C C . GLN A 1 474 ? -13.462 -3.73 11.955 1 95.35 474 GLN A C 1
ATOM 3627 O O . GLN A 1 474 ? -14.507 -3.541 11.328 1 95.35 474 GLN A O 1
ATOM 3632 N N . ALA A 1 475 ? -13.312 -4.733 12.761 1 92.79 475 ALA A N 1
ATOM 3633 C CA . ALA A 1 475 ? -14.346 -5.731 13.022 1 92.79 475 ALA A CA 1
ATOM 3634 C C . ALA A 1 475 ? -14.635 -5.845 14.516 1 92.79 475 ALA A C 1
ATOM 3636 O O . ALA A 1 475 ? -13.714 -5.818 15.336 1 92.79 475 ALA A O 1
ATOM 3637 N N . THR A 1 476 ? -15.898 -5.883 14.887 1 94.38 476 THR A N 1
ATOM 3638 C CA . THR A 1 476 ? -16.302 -5.995 16.284 1 94.38 476 THR A CA 1
ATOM 3639 C C . THR A 1 476 ? -17.367 -7.075 16.454 1 94.38 476 THR A C 1
ATOM 3641 O O . THR A 1 476 ? -18.348 -7.108 15.708 1 94.38 476 THR A O 1
ATOM 3644 N N . LEU A 1 477 ? -17.211 -7.969 17.398 1 93.44 477 LEU A N 1
ATOM 3645 C CA . LEU A 1 477 ? -18.206 -8.928 17.866 1 93.44 477 LEU A CA 1
ATOM 3646 C C . LEU A 1 477 ? -18.772 -8.508 19.218 1 93.44 477 LEU A C 1
ATOM 3648 O O . LEU A 1 477 ? -18.019 -8.279 20.168 1 93.44 477 LEU A O 1
ATOM 3652 N N . ILE A 1 478 ? -20.012 -8.358 19.267 1 94.8 478 ILE A N 1
ATOM 3653 C CA . ILE A 1 478 ? -20.693 -8.031 20.514 1 94.8 478 ILE A CA 1
ATOM 3654 C C . ILE A 1 478 ? -21.513 -9.231 20.984 1 94.8 478 ILE A C 1
ATOM 3656 O O . ILE A 1 478 ? -22.489 -9.616 20.336 1 94.8 478 ILE A O 1
ATOM 3660 N N . ILE A 1 479 ? -21.186 -9.787 22.122 1 94.21 479 ILE A N 1
ATOM 3661 C CA . ILE A 1 479 ? -21.783 -11.01 22.648 1 94.21 479 ILE A CA 1
ATOM 3662 C C . ILE A 1 479 ? -22.559 -10.697 23.926 1 94.21 479 ILE A C 1
ATOM 3664 O O . ILE A 1 479 ? -21.994 -10.177 24.891 1 94.21 479 ILE A O 1
ATOM 3668 N N . GLU A 1 480 ? -23.795 -11.024 23.936 1 93.58 480 GLU A N 1
ATOM 3669 C CA . GLU A 1 480 ? -24.639 -10.821 25.11 1 93.58 480 GLU A CA 1
ATOM 3670 C C . GLU A 1 480 ? -25.514 -12.042 25.379 1 93.58 480 GLU A C 1
ATOM 3672 O O . GLU A 1 480 ? -26.738 -11.974 25.257 1 93.58 480 GLU A O 1
ATOM 3677 N N . PRO A 1 481 ? -24.939 -13.187 25.93 1 86.1 481 PRO A N 1
ATOM 3678 C CA . PRO A 1 481 ? -25.702 -14.393 26.26 1 86.1 481 PRO A CA 1
ATOM 3679 C C . PRO A 1 481 ? -26.635 -14.193 27.452 1 86.1 481 PRO A C 1
ATOM 3681 O O . PRO A 1 481 ? -27.654 -14.879 27.565 1 86.1 481 PRO A O 1
ATOM 3684 N N . ILE A 1 482 ? -26.188 -13.361 28.458 1 88.9 482 ILE A N 1
ATOM 3685 C CA . ILE A 1 482 ? -26.967 -12.96 29.625 1 88.9 482 ILE A CA 1
ATOM 3686 C C . ILE A 1 482 ? -27.303 -11.473 29.535 1 88.9 482 ILE A C 1
ATOM 3688 O O . ILE A 1 482 ? -26.453 -10.659 29.167 1 88.9 482 ILE A O 1
ATOM 3692 N N . LYS A 1 483 ? -28.585 -11.225 29.778 1 88.01 483 LYS A N 1
ATOM 3693 C CA . LYS A 1 483 ? -29.014 -9.834 29.666 1 88.01 483 LYS A CA 1
ATOM 3694 C C . LYS A 1 483 ? -28.078 -8.906 30.435 1 88.01 483 LYS A C 1
ATOM 3696 O O . LYS A 1 483 ? -27.742 -9.173 31.591 1 88.01 483 LYS A O 1
ATOM 3701 N N . ASN A 1 484 ? -27.603 -7.92 29.835 1 90.43 484 ASN A N 1
ATOM 3702 C CA . ASN A 1 484 ? -26.799 -6.832 30.383 1 90.43 484 ASN A CA 1
ATOM 3703 C C . ASN A 1 484 ? -25.341 -7.248 30.56 1 90.43 484 ASN A C 1
ATOM 3705 O O . ASN A 1 484 ? -24.563 -6.539 31.201 1 90.43 484 ASN A O 1
ATOM 3709 N N . TRP A 1 485 ? -25.002 -8.429 30.244 1 94.86 485 TRP A N 1
ATOM 3710 C CA . TRP A 1 485 ? -23.601 -8.832 30.177 1 94.86 485 TRP A CA 1
ATOM 3711 C C . TRP A 1 485 ? -23.098 -8.818 28.737 1 94.86 485 TRP A C 1
ATOM 3713 O O . TRP A 1 485 ? -23.318 -9.771 27.987 1 94.86 485 TRP A O 1
ATOM 3723 N N . VAL A 1 486 ? -22.464 -7.814 28.418 1 95.19 486 VAL A N 1
ATOM 3724 C CA . VAL A 1 486 ? -22.069 -7.583 27.033 1 95.19 486 VAL A CA 1
ATOM 3725 C C . VAL A 1 486 ? -20.556 -7.738 26.893 1 95.19 486 VAL A C 1
ATOM 3727 O O . VAL A 1 486 ? -19.791 -7.108 27.628 1 95.19 486 VAL A O 1
ATOM 3730 N N . THR A 1 487 ? -20.098 -8.613 26.036 1 95.77 487 THR A N 1
ATOM 3731 C CA . THR A 1 487 ? -18.685 -8.786 25.715 1 95.77 487 THR A CA 1
ATOM 3732 C C . THR A 1 487 ? -18.385 -8.283 24.306 1 95.77 487 THR A C 1
ATOM 3734 O O . THR A 1 487 ? -19.048 -8.679 23.346 1 95.77 487 THR A O 1
ATOM 3737 N N . ASN A 1 488 ? -17.404 -7.396 24.241 1 95.68 488 ASN A N 1
ATOM 3738 C CA . ASN A 1 488 ? -16.97 -6.852 22.958 1 95.68 488 ASN A CA 1
ATOM 3739 C C . ASN A 1 488 ? -15.589 -7.37 22.567 1 95.68 488 ASN A C 1
ATOM 3741 O O . ASN A 1 488 ? -14.651 -7.31 23.363 1 95.68 488 ASN A O 1
ATOM 3745 N N . ILE A 1 489 ? -15.458 -7.886 21.412 1 95.53 489 ILE A N 1
ATOM 3746 C CA . ILE A 1 489 ? -14.185 -8.285 20.821 1 95.53 489 ILE A CA 1
ATOM 3747 C C . ILE A 1 489 ? -13.926 -7.472 19.554 1 95.53 489 ILE A C 1
ATOM 3749 O O . ILE A 1 489 ? -14.639 -7.618 18.559 1 95.53 489 ILE A O 1
ATOM 3753 N N . GLU A 1 490 ? -12.876 -6.64 19.588 1 95.31 490 GLU A N 1
ATOM 3754 C CA . GLU A 1 490 ? -12.593 -5.72 18.491 1 95.31 490 GLU A CA 1
ATOM 3755 C C . GLU A 1 490 ? -11.221 -5.993 17.881 1 95.31 490 GLU A C 1
ATOM 3757 O O . GLU A 1 490 ? -10.242 -6.188 18.604 1 95.31 490 GLU A O 1
ATOM 3762 N N . LEU A 1 491 ? -11.143 -6.059 16.588 1 95 491 LEU A N 1
ATOM 3763 C CA . LEU A 1 491 ? -9.904 -6.153 15.823 1 95 491 LEU A CA 1
ATOM 3764 C C . LEU A 1 491 ? -9.773 -4.982 14.854 1 95 491 LEU A C 1
ATOM 3766 O O . LEU A 1 491 ? -10.604 -4.816 13.959 1 95 491 LEU A O 1
ATOM 3770 N N . ASN A 1 492 ? -8.697 -4.135 15.06 1 96.08 492 ASN A N 1
ATOM 3771 C CA . ASN A 1 492 ? -8.422 -2.982 14.209 1 96.08 492 ASN A CA 1
ATOM 3772 C C . ASN A 1 492 ? -7.084 -3.123 13.49 1 96.08 492 ASN A C 1
ATOM 3774 O O . ASN A 1 492 ? -6.047 -3.309 14.13 1 96.08 492 ASN A O 1
ATOM 3778 N N . TYR A 1 493 ? -7.05 -3.074 12.167 1 95.78 493 TYR A N 1
ATOM 3779 C CA . TYR A 1 493 ? -5.842 -3.176 11.355 1 95.78 493 TYR A CA 1
ATOM 3780 C C . TYR A 1 493 ? -5.729 -1.997 10.396 1 95.78 493 TYR A C 1
ATOM 3782 O O . TYR A 1 493 ? -6.662 -1.709 9.643 1 95.78 493 TYR A O 1
ATOM 3790 N N . ARG A 1 494 ? -4.585 -1.286 10.392 1 96.53 494 ARG A N 1
ATOM 3791 C CA . ARG A 1 494 ? -4.343 -0.144 9.516 1 96.53 494 ARG A CA 1
ATOM 3792 C C . ARG A 1 494 ? -3.041 -0.314 8.741 1 96.53 494 ARG A C 1
ATOM 3794 O O . ARG A 1 494 ? -2.018 -0.699 9.312 1 96.53 494 ARG A O 1
ATOM 3801 N N . ILE A 1 495 ? -3.09 -0.064 7.464 1 96.87 495 ILE A N 1
ATOM 3802 C CA . ILE A 1 495 ? -1.913 -0.041 6.604 1 96.87 495 ILE A CA 1
ATOM 3803 C C . ILE A 1 495 ? -1.715 1.363 6.038 1 96.87 495 ILE A C 1
ATOM 3805 O O . ILE A 1 495 ? -2.638 1.942 5.46 1 96.87 495 ILE A O 1
ATOM 3809 N N . THR A 1 496 ? -0.559 1.937 6.174 1 97.13 496 THR A N 1
ATOM 3810 C CA . THR A 1 496 ? -0.201 3.211 5.561 1 97.13 496 THR A CA 1
ATOM 3811 C C . THR A 1 496 ? 0.976 3.04 4.605 1 97.13 496 THR A C 1
ATOM 3813 O O . THR A 1 496 ? 2.038 2.556 5 1 97.13 496 THR A O 1
ATOM 3816 N N . ASP A 1 497 ? 0.748 3.389 3.398 1 96.88 497 ASP A N 1
ATOM 3817 C CA . ASP A 1 497 ? 1.795 3.395 2.381 1 96.88 497 ASP A CA 1
ATOM 3818 C C . ASP A 1 497 ? 2.075 4.813 1.89 1 96.88 497 ASP A C 1
ATOM 3820 O O . ASP A 1 497 ? 1.177 5.49 1.386 1 96.88 497 ASP A O 1
ATOM 3824 N N . GLY A 1 498 ? 3.3 5.269 2.067 1 96.27 498 GLY A N 1
ATOM 3825 C CA . GLY A 1 498 ? 3.692 6.591 1.604 1 96.27 498 GLY A CA 1
ATOM 3826 C C . GLY A 1 498 ? 4.786 6.555 0.554 1 96.27 498 GLY A C 1
ATOM 3827 O O . GLY A 1 498 ? 5.699 5.73 0.63 1 96.27 498 GLY A O 1
ATOM 3828 N N . GLY A 1 499 ? 4.668 7.423 -0.472 1 96.55 499 GLY A N 1
ATOM 3829 C CA . GLY A 1 499 ? 5.68 7.589 -1.503 1 96.55 499 GLY A CA 1
ATOM 3830 C C . GLY A 1 499 ? 6.005 9.042 -1.792 1 96.55 499 GLY A C 1
ATOM 3831 O O . GLY A 1 499 ? 5.109 9.887 -1.835 1 96.55 499 GLY A O 1
ATOM 3832 N N . VAL A 1 500 ? 7.297 9.334 -1.885 1 97.66 500 VAL A N 1
ATOM 3833 C CA . VAL A 1 500 ? 7.769 10.657 -2.282 1 97.66 500 VAL A CA 1
ATOM 3834 C C . VAL A 1 500 ? 8.608 10.546 -3.553 1 97.66 500 VAL A C 1
ATOM 3836 O O . VAL A 1 500 ? 9.446 9.649 -3.675 1 97.66 500 VAL A O 1
ATOM 3839 N N . LYS A 1 501 ? 8.342 11.292 -4.5 1 96.94 501 LYS A N 1
ATOM 3840 C CA . LYS A 1 501 ? 9.167 11.486 -5.689 1 96.94 501 LYS A CA 1
ATOM 3841 C C . LYS A 1 501 ? 9.534 12.956 -5.87 1 96.94 501 LYS A C 1
ATOM 3843 O O . LYS A 1 501 ? 8.664 13.792 -6.12 1 96.94 501 LYS A O 1
ATOM 3848 N N . GLU A 1 502 ? 10.817 13.271 -5.747 1 97.47 502 GLU A N 1
ATOM 3849 C CA . GLU A 1 502 ? 11.3 14.648 -5.787 1 97.47 502 GLU A CA 1
ATOM 3850 C C . GLU A 1 502 ? 12.382 14.822 -6.849 1 97.47 502 GLU A C 1
ATOM 3852 O O . GLU A 1 502 ? 13.373 14.089 -6.859 1 97.47 502 GLU A O 1
ATOM 3857 N N . THR A 1 503 ? 12.18 15.786 -7.704 1 96.84 503 THR A N 1
ATOM 3858 C CA . THR A 1 503 ? 13.155 16.124 -8.735 1 96.84 503 THR A CA 1
ATOM 3859 C C . THR A 1 503 ? 13.795 17.48 -8.45 1 96.84 503 THR A C 1
ATOM 3861 O O . THR A 1 503 ? 13.101 18.441 -8.111 1 96.84 503 THR A O 1
ATOM 3864 N N . THR A 1 504 ? 15.063 17.48 -8.523 1 95.96 504 THR A N 1
ATOM 3865 C CA . THR A 1 504 ? 15.812 18.73 -8.475 1 95.96 504 THR A CA 1
ATOM 3866 C C . THR A 1 504 ? 16.455 19.027 -9.827 1 95.96 504 THR A C 1
ATOM 3868 O O . THR A 1 504 ? 17.23 18.218 -10.343 1 95.96 504 THR A O 1
ATOM 3871 N N . LEU A 1 505 ? 16.107 20.139 -10.361 1 93.56 505 LEU A N 1
ATOM 3872 C CA . LEU A 1 505 ? 16.624 20.561 -11.658 1 93.56 505 LEU A CA 1
ATOM 3873 C C . LEU A 1 505 ? 17.403 21.866 -11.533 1 93.56 505 LEU A C 1
ATOM 3875 O O . LEU A 1 505 ? 17.135 22.672 -10.639 1 93.56 505 LEU A O 1
ATOM 3879 N N . PRO A 1 506 ? 18.359 21.969 -12.389 1 89.13 506 PRO A N 1
ATOM 3880 C CA . PRO A 1 506 ? 19.047 23.262 -12.389 1 89.13 506 PRO A CA 1
ATOM 3881 C C . PRO A 1 506 ? 18.167 24.399 -12.903 1 89.13 506 PRO A C 1
ATOM 3883 O O . PRO A 1 506 ? 17.385 24.206 -13.837 1 89.13 506 PRO A O 1
ATOM 3886 N N . ALA A 1 507 ? 18.207 25.475 -12.174 1 87.58 507 ALA A N 1
ATOM 3887 C CA . ALA A 1 507 ? 17.617 26.734 -12.619 1 87.58 507 ALA A CA 1
ATOM 3888 C C . ALA A 1 507 ? 18.694 27.708 -13.09 1 87.58 507 ALA A C 1
ATOM 3890 O O . ALA A 1 507 ? 19.521 28.161 -12.295 1 87.58 507 ALA A O 1
ATOM 3891 N N . TYR A 1 508 ? 18.673 28.014 -14.374 1 84.65 508 TYR A N 1
ATOM 3892 C CA . TYR A 1 508 ? 19.788 28.766 -14.938 1 84.65 508 TYR A CA 1
ATOM 3893 C C . TYR A 1 508 ? 19.434 30.242 -15.08 1 84.65 508 TYR A C 1
ATOM 3895 O O . TYR A 1 508 ? 18.288 30.585 -15.381 1 84.65 508 TYR A O 1
ATOM 3903 N N . ASN A 1 509 ? 20.432 31.041 -14.744 1 82.44 509 ASN A N 1
ATOM 3904 C CA . ASN A 1 509 ? 20.343 32.451 -15.11 1 82.44 509 ASN A CA 1
ATOM 3905 C C . ASN A 1 509 ? 20.71 32.674 -16.575 1 82.44 509 ASN A C 1
ATOM 3907 O O . ASN A 1 509 ? 21.397 31.849 -17.179 1 82.44 509 ASN A O 1
ATOM 3911 N N . HIS A 1 510 ? 20.186 33.797 -17.042 1 85.94 510 HIS A N 1
ATOM 3912 C CA . HIS A 1 510 ? 20.504 34.18 -18.413 1 85.94 510 HIS A CA 1
ATOM 3913 C C . HIS A 1 510 ? 21.288 35.487 -18.452 1 85.94 510 HIS A C 1
ATOM 3915 O O . HIS A 1 510 ? 21.081 36.365 -17.611 1 85.94 510 HIS A O 1
ATOM 3921 N N . LEU A 1 511 ? 22.165 35.585 -19.374 1 84.95 511 LEU A N 1
ATOM 3922 C CA . LEU A 1 511 ? 22.946 36.799 -19.579 1 84.95 511 LEU A CA 1
ATOM 3923 C C . LEU A 1 511 ? 22.194 37.787 -20.465 1 84.95 511 LEU A C 1
ATOM 3925 O O . LEU A 1 511 ? 21.214 37.419 -21.118 1 84.95 511 LEU A O 1
ATOM 3929 N N . PRO A 1 512 ? 22.639 39.039 -20.443 1 86.52 512 PRO A N 1
ATOM 3930 C CA . PRO A 1 512 ? 21.943 40.071 -21.215 1 86.52 512 PRO A CA 1
ATOM 3931 C C . PRO A 1 512 ? 21.777 39.697 -22.686 1 86.52 512 PRO A C 1
ATOM 3933 O O . PRO A 1 512 ? 20.813 40.12 -23.329 1 86.52 512 PRO A O 1
ATOM 3936 N N . ASP A 1 513 ? 22.673 38.835 -23.257 1 84.87 513 ASP A N 1
ATOM 3937 C CA . ASP A 1 513 ? 22.585 38.449 -24.662 1 84.87 513 ASP A CA 1
ATOM 3938 C C . ASP A 1 513 ? 21.641 37.263 -24.847 1 84.87 513 ASP A C 1
ATOM 3940 O O . ASP A 1 513 ? 21.458 36.778 -25.966 1 84.87 513 ASP A O 1
ATOM 3944 N N . GLY A 1 514 ? 21.13 36.731 -23.689 1 81.77 514 GLY A N 1
ATOM 3945 C CA . GLY A 1 514 ? 20.171 35.639 -23.748 1 81.77 514 GLY A CA 1
ATOM 3946 C C . GLY A 1 514 ? 20.798 34.281 -23.494 1 81.77 514 GLY A C 1
ATOM 3947 O O . GLY A 1 514 ? 20.089 33.286 -23.329 1 81.77 514 GLY A O 1
ATOM 3948 N N . SER A 1 515 ? 22.14 34.185 -23.475 1 84.36 515 SER A N 1
ATOM 3949 C CA . SER A 1 515 ? 22.802 32.904 -23.252 1 84.36 515 SER A CA 1
ATOM 3950 C C . SER A 1 515 ? 22.654 32.449 -21.804 1 84.36 515 SER A C 1
ATOM 3952 O O . SER A 1 515 ? 22.434 33.269 -20.91 1 84.36 515 SER A O 1
ATOM 3954 N N . VAL A 1 516 ? 22.656 31.097 -21.574 1 85.19 516 VAL A N 1
ATOM 3955 C CA . VAL A 1 516 ? 22.487 30.505 -20.251 1 85.19 516 VAL A CA 1
ATOM 3956 C C . VAL A 1 516 ? 23.805 30.57 -19.483 1 85.19 516 VAL A C 1
ATOM 3958 O O . VAL A 1 516 ? 24.867 30.274 -20.036 1 85.19 516 VAL A O 1
ATOM 3961 N N . ASP A 1 517 ? 23.726 31.054 -18.299 1 76.58 517 ASP A N 1
ATOM 3962 C CA . ASP A 1 517 ? 24.886 31.037 -17.412 1 76.58 517 ASP A CA 1
ATOM 3963 C C . ASP A 1 517 ? 25.117 29.641 -16.837 1 76.58 517 ASP A C 1
ATOM 3965 O O . ASP A 1 517 ? 24.263 29.108 -16.125 1 76.58 517 ASP A O 1
ATOM 3969 N N . ASP A 1 518 ? 26.041 28.804 -17.374 1 67.35 518 ASP A N 1
ATOM 3970 C CA . ASP A 1 518 ? 26.269 27.408 -17.012 1 67.35 518 ASP A CA 1
ATOM 3971 C C . ASP A 1 518 ? 26.753 27.288 -15.569 1 67.35 518 ASP A C 1
ATOM 3973 O O . ASP A 1 518 ? 27.893 27.641 -15.259 1 67.35 518 ASP A O 1
ATOM 3977 N N . THR A 1 519 ? 25.893 27.131 -14.533 1 65.3 519 THR A N 1
ATOM 3978 C CA . THR A 1 519 ? 26.278 27.061 -13.128 1 65.3 519 THR A CA 1
ATOM 3979 C C . THR A 1 519 ? 26.659 25.634 -12.742 1 65.3 519 THR A C 1
ATOM 3981 O O . THR A 1 519 ? 27.123 25.391 -11.626 1 65.3 519 THR A O 1
ATOM 3984 N N . LYS A 1 520 ? 26.787 24.647 -13.777 1 72.32 520 LYS A N 1
ATOM 3985 C CA . LYS A 1 520 ? 27.147 23.26 -13.494 1 72.32 520 LYS A CA 1
ATOM 3986 C C . LYS A 1 520 ? 26.353 22.716 -12.31 1 72.32 520 LYS A C 1
ATOM 3988 O O . LYS A 1 520 ? 26.908 22.04 -11.442 1 72.32 520 LYS A O 1
ATOM 3993 N N . ALA A 1 521 ? 25.111 23.151 -12.183 1 82.88 521 ALA A N 1
ATOM 3994 C CA . ALA A 1 521 ? 24.277 22.724 -11.062 1 82.88 521 ALA A CA 1
ATOM 3995 C C . ALA A 1 521 ? 23.879 21.258 -11.202 1 82.88 521 ALA A C 1
ATOM 3997 O O . ALA A 1 521 ? 23.774 20.74 -12.317 1 82.88 521 ALA A O 1
ATOM 3998 N N . ASN A 1 522 ? 23.718 20.575 -10.086 1 89.86 522 ASN A N 1
ATOM 3999 C CA . ASN A 1 522 ? 23.348 19.165 -10.028 1 89.86 522 ASN A CA 1
ATOM 4000 C C . ASN A 1 522 ? 21.863 18.963 -10.314 1 89.86 522 ASN A C 1
ATOM 4002 O O . ASN A 1 522 ? 21.047 19.842 -10.031 1 89.86 522 ASN A O 1
ATOM 4006 N N . SER A 1 523 ? 21.5 18.02 -10.993 1 93.94 523 SER A N 1
ATOM 4007 C CA . SER A 1 523 ? 20.14 17.493 -11.01 1 93.94 523 SER A CA 1
ATOM 4008 C C . SER A 1 523 ? 20.051 16.166 -10.262 1 93.94 523 SER A C 1
ATOM 4010 O O . SER A 1 523 ? 21.045 15.446 -10.145 1 93.94 523 SER A O 1
ATOM 4012 N N . SER A 1 524 ? 18.928 15.867 -9.658 1 96.61 524 SER A N 1
ATOM 4013 C CA . SER A 1 524 ? 18.811 14.622 -8.905 1 96.61 524 SER A CA 1
ATOM 4014 C C . SER A 1 524 ? 17.364 14.145 -8.847 1 96.61 524 SER A C 1
ATOM 4016 O O . SER A 1 524 ? 16.437 14.926 -9.073 1 96.61 524 SER A O 1
ATOM 4018 N N . LEU A 1 525 ? 17.205 12.906 -8.675 1 97.18 525 LEU A N 1
ATOM 4019 C CA . LEU A 1 525 ? 15.933 12.259 -8.369 1 97.18 525 LEU A CA 1
ATOM 4020 C C . LEU A 1 525 ? 15.978 11.594 -6.998 1 97.18 525 LEU A C 1
ATOM 4022 O O . LEU A 1 525 ? 16.866 10.783 -6.726 1 97.18 525 LEU A O 1
ATOM 4026 N N . TYR A 1 526 ? 15.093 12.015 -6.108 1 97.78 526 TYR A N 1
ATOM 4027 C CA . TYR A 1 526 ? 14.938 11.438 -4.777 1 97.78 526 TYR A CA 1
ATOM 4028 C C . TYR A 1 526 ? 13.612 10.697 -4.654 1 97.78 526 TYR A C 1
ATOM 4030 O O . TYR A 1 526 ? 12.551 11.26 -4.934 1 97.78 526 TYR A O 1
ATOM 4038 N N . GLN A 1 527 ? 13.661 9.429 -4.281 1 97.78 527 GLN A N 1
ATOM 4039 C CA . GLN A 1 527 ? 12.453 8.658 -4.003 1 97.78 527 GLN A CA 1
ATOM 4040 C C . GLN A 1 527 ? 12.493 8.06 -2.6 1 97.78 527 GLN A C 1
ATOM 4042 O O . GLN A 1 527 ? 13.549 7.627 -2.134 1 97.78 527 GLN A O 1
ATOM 4047 N N . GLU A 1 528 ? 11.364 8.161 -1.942 1 97.21 528 GLU A N 1
ATOM 4048 C CA . GLU A 1 528 ? 11.194 7.625 -0.595 1 97.21 528 GLU A CA 1
ATOM 4049 C C . GLU A 1 528 ? 9.942 6.757 -0.501 1 97.21 528 GLU A C 1
ATOM 4051 O O . GLU A 1 528 ? 8.903 7.092 -1.075 1 97.21 528 GLU A O 1
ATOM 4056 N N . ASP A 1 529 ? 10.048 5.597 0.16 1 96.49 529 ASP A N 1
ATOM 4057 C CA . ASP A 1 529 ? 8.917 4.714 0.429 1 96.49 529 ASP A CA 1
ATOM 4058 C C . ASP A 1 529 ? 8.802 4.409 1.921 1 96.49 529 ASP A C 1
ATOM 4060 O O . ASP A 1 529 ? 9.797 4.084 2.572 1 96.49 529 ASP A O 1
ATOM 4064 N N . THR A 1 530 ? 7.622 4.522 2.444 1 96.97 530 THR A N 1
ATOM 4065 C CA . THR A 1 530 ? 7.327 4.169 3.828 1 96.97 530 THR A CA 1
ATOM 4066 C C . THR A 1 530 ? 6.151 3.199 3.9 1 96.97 530 THR A C 1
ATOM 4068 O O . THR A 1 530 ? 5.201 3.308 3.122 1 96.97 530 THR A O 1
ATOM 4071 N N . LYS A 1 531 ? 6.187 2.271 4.726 1 96.82 531 LYS A N 1
ATOM 4072 C CA . LYS A 1 531 ? 5.089 1.351 5.011 1 96.82 531 LYS A CA 1
ATOM 4073 C C . LYS A 1 531 ? 4.915 1.152 6.513 1 96.82 531 LYS A C 1
ATOM 4075 O O . LYS A 1 531 ? 5.879 0.855 7.222 1 96.82 531 LYS A O 1
ATOM 4080 N N . GLU A 1 532 ? 3.753 1.286 7.006 1 96.79 532 GLU A N 1
ATOM 4081 C CA . GLU A 1 532 ? 3.415 1.063 8.408 1 96.79 532 GLU A CA 1
ATOM 4082 C C . GLU A 1 532 ? 2.265 0.07 8.548 1 96.79 532 GLU A C 1
ATOM 4084 O O . GLU A 1 532 ? 1.226 0.22 7.901 1 96.79 532 GLU A O 1
ATOM 4089 N N . ASN A 1 533 ? 2.411 -0.97 9.28 1 96.09 533 ASN A N 1
ATOM 4090 C CA . ASN A 1 533 ? 1.36 -1.891 9.699 1 96.09 533 ASN A CA 1
ATOM 4091 C C . ASN A 1 533 ? 1.026 -1.724 11.179 1 96.09 533 ASN A C 1
ATOM 4093 O O . ASN A 1 533 ? 1.897 -1.871 12.037 1 96.09 533 ASN A O 1
ATOM 4097 N N . TYR A 1 534 ? -0.17 -1.358 11.517 1 96.55 534 TYR A N 1
ATOM 4098 C CA . TYR A 1 534 ? -0.638 -1.151 12.883 1 96.55 534 TYR A CA 1
ATOM 4099 C C . TYR A 1 534 ? -1.758 -2.124 13.23 1 96.55 534 TYR A C 1
ATOM 4101 O O . TYR A 1 534 ? -2.782 -2.171 12.546 1 96.55 534 TYR A O 1
ATOM 4109 N N . LEU A 1 535 ? -1.6 -2.938 14.262 1 95.68 535 LEU A N 1
ATOM 4110 C CA . LEU A 1 535 ? -2.581 -3.909 14.735 1 95.68 535 LEU A CA 1
ATOM 4111 C C . LEU A 1 535 ? -3.005 -3.6 16.167 1 95.68 535 LEU A C 1
ATOM 4113 O O . LEU A 1 535 ? -2.159 -3.447 17.051 1 95.68 535 LEU A O 1
ATOM 4117 N N . ASN A 1 536 ? -4.292 -3.469 16.388 1 95.66 536 ASN A N 1
ATOM 4118 C CA . ASN A 1 536 ? -4.877 -3.227 17.702 1 95.66 536 ASN A CA 1
ATOM 4119 C C . ASN A 1 536 ? -5.986 -4.227 18.015 1 95.66 536 ASN A C 1
ATOM 4121 O O . ASN A 1 536 ? -6.977 -4.309 17.287 1 95.66 536 ASN A O 1
ATOM 4125 N N . PHE A 1 537 ? -5.866 -4.969 19.043 1 95.32 537 PHE A N 1
ATOM 4126 C CA . PHE A 1 537 ? -6.831 -5.956 19.513 1 95.32 537 PHE A CA 1
ATOM 4127 C C . PHE A 1 537 ? -7.397 -5.555 20.87 1 95.32 537 PHE A C 1
ATOM 4129 O O . PHE A 1 537 ? -6.644 -5.31 21.815 1 95.32 537 PHE A O 1
ATOM 4136 N N . ASN A 1 538 ? -8.712 -5.447 20.983 1 95.47 538 ASN A N 1
ATOM 4137 C CA . ASN A 1 538 ? -9.404 -5.151 22.233 1 95.47 538 ASN A CA 1
ATOM 4138 C C . ASN A 1 538 ? -10.435 -6.225 22.571 1 95.47 538 ASN A C 1
ATOM 4140 O O . ASN A 1 538 ? -11.201 -6.65 21.705 1 95.47 538 ASN A O 1
ATOM 4144 N N . ALA A 1 539 ? -10.492 -6.701 23.765 1 95.88 539 ALA A N 1
ATOM 4145 C CA . ALA A 1 539 ? -11.518 -7.59 24.305 1 95.88 539 ALA A CA 1
ATOM 4146 C C . ALA A 1 539 ? -11.966 -7.132 25.69 1 95.88 539 ALA A C 1
ATOM 4148 O O . ALA A 1 539 ? -11.149 -7.012 26.606 1 95.88 539 ALA A O 1
ATOM 4149 N N . TYR A 1 540 ? -13.196 -6.809 25.816 1 94.88 540 TYR A N 1
ATOM 4150 C CA . TYR A 1 540 ? -13.676 -6.366 27.12 1 94.88 540 TYR A CA 1
ATOM 4151 C C . TYR A 1 540 ? -15.115 -6.814 27.351 1 94.88 540 TYR A C 1
ATOM 4153 O O . TYR A 1 540 ? -15.873 -7.005 26.398 1 94.88 540 TYR A O 1
ATOM 4161 N N . THR A 1 541 ? -15.505 -6.974 28.548 1 95.51 541 THR A N 1
ATOM 4162 C CA . THR A 1 541 ? -16.82 -7.434 28.979 1 95.51 541 THR A CA 1
ATOM 4163 C C . THR A 1 541 ? -17.38 -6.527 30.07 1 95.51 541 THR A C 1
ATOM 4165 O O . THR A 1 541 ? -16.627 -5.988 30.884 1 95.51 541 THR A O 1
ATOM 4168 N N . SER A 1 542 ? -18.617 -6.244 30.017 1 94.88 542 SER A N 1
ATOM 4169 C CA . SER A 1 542 ? -19.276 -5.382 30.993 1 94.88 542 SER A CA 1
ATOM 4170 C C . SER A 1 542 ? -20.575 -6.006 31.493 1 94.88 542 SER A C 1
ATOM 4172 O O . SER A 1 542 ? -21.301 -6.641 30.726 1 94.88 542 SER A O 1
ATOM 4174 N N . TYR A 1 543 ? -20.838 -5.86 32.703 1 94.59 543 TYR A N 1
ATOM 4175 C CA . TYR A 1 543 ? -22.067 -6.311 33.345 1 94.59 543 TYR A CA 1
ATOM 4176 C C . TYR A 1 543 ? -22.729 -5.175 34.117 1 94.59 543 TYR A C 1
ATOM 4178 O O . TYR A 1 543 ? -22.079 -4.501 34.919 1 94.59 543 TYR A O 1
ATOM 4186 N N . SER A 1 544 ? -23.943 -4.891 33.787 1 93.48 544 SER A N 1
ATOM 4187 C CA . SER A 1 544 ? -24.726 -3.864 34.467 1 93.48 544 SER A CA 1
ATOM 4188 C C . SER A 1 544 ? -25.889 -4.477 35.239 1 93.48 544 SER A C 1
ATOM 4190 O O . SER A 1 544 ? -26.582 -5.36 34.73 1 93.48 544 SER A O 1
ATOM 4192 N N . HIS A 1 545 ? -26.129 -4.04 36.477 1 92.38 545 HIS A N 1
ATOM 4193 C CA . HIS A 1 545 ? -27.217 -4.539 37.31 1 92.38 545 HIS A CA 1
ATOM 4194 C C . HIS A 1 545 ? -27.731 -3.456 38.252 1 92.38 545 HIS A C 1
ATOM 4196 O O . HIS A 1 545 ? -26.946 -2.674 38.793 1 92.38 545 HIS A O 1
ATOM 4202 N N . THR A 1 546 ? -28.997 -3.318 38.34 1 91.87 546 THR A N 1
ATOM 4203 C CA . THR A 1 546 ? -29.637 -2.409 39.285 1 91.87 546 THR A CA 1
ATOM 4204 C C . THR A 1 546 ? -30.188 -3.176 40.484 1 91.87 546 THR A C 1
ATOM 4206 O O . THR A 1 546 ? -31.014 -4.077 40.325 1 91.87 546 THR A O 1
ATOM 4209 N N . PHE A 1 547 ? -29.726 -2.801 41.693 1 91.03 547 PHE A N 1
ATOM 4210 C CA . PHE A 1 547 ? -30.22 -3.395 42.93 1 91.03 547 PHE A CA 1
ATOM 4211 C C . PHE A 1 547 ? -31.255 -2.491 43.59 1 91.03 547 PHE A C 1
ATOM 4213 O O . PHE A 1 547 ? -31.028 -1.289 43.743 1 91.03 547 PHE A O 1
ATOM 4220 N N . ASN A 1 548 ? -32.477 -3.04 44.082 1 89.32 548 ASN A N 1
ATOM 4221 C CA . ASN A 1 548 ? -33.525 -2.345 44.822 1 89.32 548 ASN A CA 1
ATOM 4222 C C . ASN A 1 548 ? -33.964 -1.069 44.109 1 89.32 548 ASN A C 1
ATOM 4224 O O . ASN A 1 548 ? -34.227 -0.052 44.753 1 89.32 548 ASN A O 1
ATOM 4228 N N . ASP A 1 549 ? -33.817 -0.994 42.746 1 82.96 549 ASP A N 1
ATOM 4229 C CA . ASP A 1 549 ? -34.249 0.086 41.864 1 82.96 549 ASP A CA 1
ATOM 4230 C C . ASP A 1 549 ? -33.552 1.397 42.219 1 82.96 549 ASP A C 1
ATOM 4232 O O . ASP A 1 549 ? -34 2.473 41.818 1 82.96 549 ASP A O 1
ATOM 4236 N N . THR A 1 550 ? -32.519 1.33 43.024 1 89.04 550 THR A N 1
ATOM 4237 C CA . THR A 1 550 ? -31.857 2.563 43.436 1 89.04 550 THR A CA 1
ATOM 4238 C C . THR A 1 550 ? -30.357 2.487 43.168 1 89.04 550 THR A C 1
ATOM 4240 O O . THR A 1 550 ? -29.71 3.51 42.932 1 89.04 550 THR A O 1
ATOM 4243 N N . HIS A 1 551 ? -29.783 1.26 43.355 1 93.21 551 HIS A N 1
ATOM 4244 C CA . HIS A 1 551 ? -28.347 1.074 43.179 1 93.21 551 HIS A CA 1
ATOM 4245 C C . HIS A 1 551 ? -28.027 0.553 41.782 1 93.21 551 HIS A C 1
ATOM 4247 O O . HIS A 1 551 ? -28.371 -0.582 41.444 1 93.21 551 HIS A O 1
ATOM 4253 N N . ASN A 1 552 ? -27.419 1.368 40.936 1 93.07 552 ASN A N 1
ATOM 4254 C CA . ASN A 1 552 ? -26.981 0.948 39.609 1 93.07 552 ASN A CA 1
ATOM 4255 C C . ASN A 1 552 ? -25.48 0.677 39.574 1 93.07 552 ASN A C 1
ATOM 4257 O O . ASN A 1 552 ? -24.68 1.537 39.946 1 93.07 552 ASN A O 1
ATOM 4261 N N . LEU A 1 553 ? -25.133 -0.555 39.242 1 94.02 553 LEU A N 1
ATOM 4262 C CA . LEU A 1 553 ? -23.735 -0.97 39.195 1 94.02 553 LEU A CA 1
ATOM 4263 C C . LEU A 1 553 ? -23.364 -1.473 37.804 1 94.02 553 LEU A C 1
ATOM 4265 O O . LEU A 1 553 ? -24.104 -2.256 37.205 1 94.02 553 LEU A O 1
ATOM 4269 N N . LYS A 1 554 ? -22.295 -0.959 37.237 1 93.54 554 LYS A N 1
ATOM 4270 C CA . LYS A 1 554 ? -21.723 -1.45 35.987 1 93.54 554 LYS A CA 1
ATOM 4271 C C . LYS A 1 554 ? -20.247 -1.798 36.157 1 93.54 554 LYS A C 1
ATOM 4273 O O . LYS A 1 554 ? -19.449 -0.954 36.57 1 93.54 554 LYS A O 1
ATOM 4278 N N . VAL A 1 555 ? -19.852 -3.055 35.882 1 94.72 555 VAL A N 1
ATOM 4279 C CA . VAL A 1 555 ? -18.477 -3.531 35.989 1 94.72 555 VAL A CA 1
ATOM 4280 C C . VAL A 1 555 ? -17.954 -3.913 34.606 1 94.72 555 VAL A C 1
ATOM 4282 O O . VAL A 1 555 ? -18.639 -4.598 33.843 1 94.72 555 VAL A O 1
ATOM 4285 N N . MET A 1 556 ? -16.766 -3.405 34.277 1 95.11 556 MET A N 1
ATOM 4286 C CA . MET A 1 556 ? -16.148 -3.725 32.993 1 95.11 556 MET A CA 1
ATOM 4287 C C . MET A 1 556 ? -14.718 -4.219 33.187 1 95.11 556 MET A C 1
ATOM 4289 O O . MET A 1 556 ? -13.966 -3.66 33.987 1 95.11 556 MET A O 1
ATOM 4293 N N . LEU A 1 557 ? -14.327 -5.334 32.568 1 95.82 557 LEU A N 1
ATOM 4294 C CA . LEU A 1 557 ? -12.973 -5.869 32.485 1 95.82 557 LEU A CA 1
ATOM 4295 C C . LEU A 1 557 ? -12.521 -5.981 31.033 1 95.82 557 LEU A C 1
ATOM 4297 O O . LEU A 1 557 ? -13.312 -6.342 30.158 1 95.82 557 LEU A O 1
ATOM 4301 N N . GLY A 1 558 ? -11.289 -5.586 30.806 1 95.26 558 GLY A N 1
ATOM 4302 C CA . GLY A 1 558 ? -10.874 -5.615 29.413 1 95.26 558 GLY A CA 1
ATOM 4303 C C . GLY A 1 558 ? -9.39 -5.876 29.238 1 95.26 558 GLY A C 1
ATOM 4304 O O . GLY A 1 558 ? -8.633 -5.865 30.211 1 95.26 558 GLY A O 1
ATOM 4305 N N . PHE A 1 559 ? -9.01 -6.235 28.019 1 95.52 559 PHE A N 1
ATOM 4306 C CA . PHE A 1 559 ? -7.664 -6.512 27.531 1 95.52 559 PHE A CA 1
ATOM 4307 C C . PHE A 1 559 ? -7.403 -5.784 26.218 1 95.52 559 PHE A C 1
ATOM 4309 O O . PHE A 1 559 ? -8.284 -5.707 25.359 1 95.52 559 PHE A O 1
ATOM 4316 N N . GLN A 1 560 ? -6.186 -5.172 26.096 1 94.74 560 GLN A N 1
ATOM 4317 C CA . GLN A 1 560 ? -5.821 -4.458 24.877 1 94.74 560 GLN A CA 1
ATOM 4318 C C . GLN A 1 560 ? -4.382 -4.762 24.472 1 94.74 560 GLN A C 1
ATOM 4320 O O . GLN A 1 560 ? -3.491 -4.82 25.323 1 94.74 560 GLN A O 1
ATOM 4325 N N . SER A 1 561 ? -4.121 -4.984 23.202 1 95.48 561 SER A N 1
ATOM 4326 C CA . SER A 1 561 ? -2.788 -5.156 22.635 1 95.48 561 SER A CA 1
ATOM 4327 C C . SER A 1 561 ? -2.614 -4.326 21.368 1 95.48 561 SER A C 1
ATOM 4329 O O . SER A 1 561 ? -3.536 -4.222 20.556 1 95.48 561 SER A O 1
ATOM 4331 N N . GLU A 1 562 ? -1.449 -3.682 21.227 1 94.77 562 GLU A N 1
ATOM 4332 C CA . GLU A 1 562 ? -1.115 -2.868 20.061 1 94.77 562 GLU A CA 1
ATOM 4333 C C . GLU A 1 562 ? 0.289 -3.182 19.553 1 94.77 562 GLU A C 1
ATOM 4335 O O . GLU A 1 562 ? 1.209 -3.391 20.346 1 94.77 562 GLU A O 1
ATOM 4340 N N . GLU A 1 563 ? 0.448 -3.24 18.263 1 95.76 563 GLU A N 1
ATOM 4341 C CA . GLU A 1 563 ? 1.747 -3.424 17.621 1 95.76 563 GLU A CA 1
ATOM 4342 C C . GLU A 1 563 ? 1.875 -2.552 16.375 1 95.76 563 GLU A C 1
ATOM 4344 O O . GLU A 1 563 ? 0.957 -2.494 15.555 1 95.76 563 GLU A O 1
ATOM 4349 N N . THR A 1 564 ? 3.034 -1.852 16.204 1 95.53 564 THR A N 1
ATOM 4350 C CA . THR A 1 564 ? 3.331 -1.051 15.022 1 95.53 564 THR A CA 1
ATOM 4351 C C . THR A 1 564 ? 4.657 -1.477 14.399 1 95.53 564 THR A C 1
ATOM 4353 O O . THR A 1 564 ? 5.664 -1.606 15.098 1 95.53 564 THR A O 1
ATOM 4356 N N . LYS A 1 565 ? 4.675 -1.78 13.143 1 96.15 565 LYS A N 1
ATOM 4357 C CA . LYS A 1 565 ? 5.871 -2.026 12.343 1 96.15 565 LYS A CA 1
ATOM 4358 C C . LYS A 1 565 ? 6.051 -0.948 11.277 1 96.15 565 LYS A C 1
ATOM 4360 O O . LYS A 1 565 ? 5.138 -0.686 10.492 1 96.15 565 LYS A O 1
ATOM 4365 N N . TYR A 1 566 ? 7.212 -0.351 11.266 1 96.37 566 TYR A N 1
ATOM 4366 C CA . TYR A 1 566 ? 7.483 0.752 10.351 1 96.37 566 TYR A CA 1
ATOM 4367 C C . TYR A 1 566 ? 8.719 0.468 9.505 1 96.37 566 TYR A C 1
ATOM 4369 O O . TYR A 1 566 ? 9.791 0.175 10.04 1 96.37 566 TYR A O 1
ATOM 4377 N N . ASP A 1 567 ? 8.594 0.566 8.17 1 96.68 567 ASP A N 1
ATOM 4378 C CA . ASP A 1 567 ? 9.698 0.414 7.227 1 96.68 567 ASP A CA 1
ATOM 4379 C C . ASP A 1 567 ? 9.918 1.696 6.427 1 96.68 567 ASP A C 1
ATOM 4381 O O . ASP A 1 567 ? 8.959 2.32 5.97 1 96.68 567 ASP A O 1
ATOM 4385 N N . PHE A 1 568 ? 11.179 2.069 6.33 1 96.57 568 PHE A N 1
ATOM 4386 C CA . PHE A 1 568 ? 11.571 3.251 5.572 1 96.57 568 PHE A CA 1
ATOM 4387 C C . PHE A 1 568 ? 12.706 2.925 4.609 1 96.57 568 PHE A C 1
ATOM 4389 O O . PHE A 1 568 ? 13.62 2.171 4.951 1 96.57 568 PHE A O 1
ATOM 4396 N N . SER A 1 569 ? 12.674 3.444 3.368 1 96.73 569 SER A N 1
ATOM 4397 C CA . SER A 1 569 ? 13.779 3.389 2.416 1 96.73 569 SER A CA 1
ATOM 4398 C C . SER A 1 569 ? 13.806 4.63 1.529 1 96.73 569 SER A C 1
ATOM 4400 O O . SER A 1 569 ? 12.755 5.151 1.149 1 96.73 569 SER A O 1
ATOM 4402 N N . SER A 1 570 ? 14.939 5.129 1.235 1 97.61 570 SER A N 1
ATOM 4403 C CA . SER A 1 570 ? 15.091 6.261 0.327 1 97.61 570 SER A CA 1
ATOM 4404 C C . SER A 1 570 ? 16.309 6.088 -0.574 1 97.61 570 SER A C 1
ATOM 4406 O O . SER A 1 570 ? 17.277 5.424 -0.197 1 97.61 570 SER A O 1
ATOM 4408 N N . THR A 1 571 ? 16.226 6.61 -1.768 1 97.45 571 THR A N 1
ATOM 4409 C CA . THR A 1 571 ? 17.287 6.588 -2.77 1 97.45 571 THR A CA 1
ATOM 4410 C C . THR A 1 571 ? 17.383 7.933 -3.485 1 97.45 571 THR A C 1
ATOM 4412 O O . THR A 1 571 ? 16.366 8.503 -3.886 1 97.45 571 THR A O 1
ATOM 4415 N N . LYS A 1 572 ? 18.495 8.502 -3.554 1 96.75 572 LYS A N 1
ATOM 4416 C CA . LYS A 1 572 ? 18.775 9.704 -4.334 1 96.75 572 LYS A CA 1
ATOM 4417 C C . LYS A 1 572 ? 19.895 9.458 -5.34 1 96.75 572 LYS A C 1
ATOM 4419 O O . LYS A 1 572 ? 20.997 9.054 -4.964 1 96.75 572 LYS A O 1
ATOM 4424 N N . LYS A 1 573 ? 19.656 9.641 -6.539 1 94.79 573 LYS A N 1
ATOM 4425 C CA . LYS A 1 573 ? 20.632 9.48 -7.613 1 94.79 573 LYS A CA 1
ATOM 4426 C C . LYS A 1 573 ? 20.734 10.746 -8.458 1 94.79 573 LYS A C 1
ATOM 4428 O O . LYS A 1 573 ? 19.739 11.447 -8.658 1 94.79 573 LYS A O 1
ATOM 4433 N N . TYR A 1 574 ? 21.904 11.043 -8.979 1 94.26 574 TYR A N 1
ATOM 4434 C CA . TYR A 1 574 ? 22.178 12.327 -9.615 1 94.26 574 TYR A CA 1
ATOM 4435 C C . TYR A 1 574 ? 22.293 12.173 -11.127 1 94.26 574 TYR A C 1
ATOM 4437 O O . TYR A 1 574 ? 22.477 11.064 -11.632 1 94.26 574 TYR A O 1
ATOM 4445 N N . GLY A 1 575 ? 22.131 13.31 -11.791 1 92.44 575 GLY A N 1
ATOM 4446 C CA . GLY A 1 575 ? 22.385 13.401 -13.22 1 92.44 575 GLY A CA 1
ATOM 4447 C C . GLY A 1 575 ? 21.21 12.949 -14.066 1 92.44 575 GLY A C 1
ATOM 4448 O O . GLY A 1 575 ? 21.312 11.97 -14.809 1 92.44 575 GLY A O 1
ATOM 4449 N N . LEU A 1 576 ? 20.154 13.709 -14.054 1 92.38 576 LEU A N 1
ATOM 4450 C CA . LEU A 1 576 ? 19.009 13.407 -14.906 1 92.38 576 LEU A CA 1
ATOM 4451 C C . LEU A 1 576 ? 19.331 13.69 -16.37 1 92.38 576 LEU A C 1
ATOM 4453 O O . LEU A 1 576 ? 19.789 14.784 -16.708 1 92.38 576 LEU A O 1
ATOM 4457 N N . MET A 1 577 ? 19.046 12.785 -17.131 1 87.34 577 MET A N 1
ATOM 4458 C CA . MET A 1 577 ? 19.355 12.926 -18.551 1 87.34 577 MET A CA 1
ATOM 4459 C C . MET A 1 577 ? 18.304 13.777 -19.256 1 87.34 577 MET A C 1
ATOM 4461 O O . MET A 1 577 ? 18.622 14.519 -20.187 1 87.34 577 MET A O 1
ATOM 4465 N N . VAL A 1 578 ? 17.015 13.482 -18.824 1 85.35 578 VAL A N 1
ATOM 4466 C CA . VAL A 1 578 ? 15.895 14.233 -19.382 1 85.35 578 VAL A CA 1
ATOM 4467 C C . VAL A 1 578 ? 15.06 14.831 -18.252 1 85.35 578 VAL A C 1
ATOM 4469 O O . VAL A 1 578 ? 14.463 14.1 -17.459 1 85.35 578 VAL A O 1
ATOM 4472 N N . ASN A 1 579 ? 14.95 16.1 -18.146 1 81.19 579 ASN A N 1
ATOM 4473 C CA . ASN A 1 579 ? 14.298 16.794 -17.04 1 81.19 579 ASN A CA 1
ATOM 4474 C C . ASN A 1 579 ? 12.821 16.427 -16.94 1 81.19 579 ASN A C 1
ATOM 4476 O O . ASN A 1 579 ? 12.26 16.381 -15.843 1 81.19 579 ASN A O 1
ATOM 4480 N N . GLY A 1 580 ? 12.131 16.206 -17.895 1 81.53 580 GLY A N 1
ATOM 4481 C CA . GLY A 1 580 ? 10.699 15.951 -17.86 1 81.53 580 GLY A CA 1
ATOM 4482 C C . GLY A 1 580 ? 10.358 14.491 -17.629 1 81.53 580 GLY A C 1
ATOM 4483 O O . GLY A 1 580 ? 9.189 14.142 -17.454 1 81.53 580 GLY A O 1
ATOM 4484 N N . LEU A 1 581 ? 11.442 13.616 -17.451 1 88.65 581 LEU A N 1
ATOM 4485 C CA . LEU A 1 581 ? 11.229 12.187 -17.252 1 88.65 581 LEU A CA 1
ATOM 4486 C C . LEU A 1 581 ? 12.085 11.665 -16.103 1 88.65 581 LEU A C 1
ATOM 4488 O O . LEU A 1 581 ? 13.051 10.932 -16.326 1 88.65 581 LEU A O 1
ATOM 4492 N N . PRO A 1 582 ? 11.665 11.987 -14.894 1 92.45 582 PRO A N 1
ATOM 4493 C CA . PRO A 1 582 ? 12.497 11.64 -13.739 1 92.45 582 PRO A CA 1
ATOM 4494 C C . PRO A 1 582 ? 12.357 10.175 -13.331 1 92.45 582 PRO A C 1
ATOM 4496 O O . PRO A 1 582 ? 11.535 9.845 -12.473 1 92.45 582 PRO A O 1
ATOM 4499 N N . GLN A 1 583 ? 13.234 9.312 -13.903 1 94.73 583 GLN A N 1
ATOM 4500 C CA . GLN A 1 583 ? 13.342 7.899 -13.554 1 94.73 583 GLN A CA 1
ATOM 4501 C C . GLN A 1 583 ? 14.789 7.516 -13.255 1 94.73 583 GLN A C 1
ATOM 4503 O O . GLN A 1 583 ? 15.718 8.058 -13.858 1 94.73 583 GLN A O 1
ATOM 4508 N N . PHE A 1 584 ? 14.949 6.596 -12.353 1 95.23 584 PHE A N 1
ATOM 4509 C CA . PHE A 1 584 ? 16.299 6.204 -11.964 1 95.23 584 PHE A CA 1
ATOM 4510 C C . PHE A 1 584 ? 17.075 5.669 -13.162 1 95.23 584 PHE A C 1
ATOM 4512 O O . PHE A 1 584 ? 18.284 5.881 -13.269 1 95.23 584 PHE A O 1
ATOM 4519 N N . ASP A 1 585 ? 16.388 5.02 -14.073 1 92.06 585 ASP A N 1
ATOM 4520 C CA . ASP A 1 585 ? 17.05 4.464 -15.249 1 92.06 585 ASP A CA 1
ATOM 4521 C C . ASP A 1 585 ? 17.519 5.572 -16.19 1 92.06 585 ASP A C 1
ATOM 4523 O O . ASP A 1 585 ? 18.308 5.324 -17.105 1 92.06 585 ASP A O 1
ATOM 4527 N N . LEU A 1 586 ? 17.11 6.789 -16.009 1 92.52 586 LEU A N 1
ATOM 4528 C CA . LEU A 1 586 ? 17.506 7.939 -16.814 1 92.52 586 LEU A CA 1
ATOM 4529 C C . LEU A 1 586 ? 18.402 8.879 -16.014 1 92.52 586 LEU A C 1
ATOM 4531 O O . LEU A 1 586 ? 18.314 10.101 -16.16 1 92.52 586 LEU A O 1
ATOM 4535 N N . THR A 1 587 ? 19.168 8.363 -15.137 1 92.78 587 THR A N 1
ATOM 4536 C CA . THR A 1 587 ? 20.178 9.106 -14.391 1 92.78 587 THR A CA 1
ATOM 4537 C C . THR A 1 587 ? 21.581 8.636 -14.766 1 92.78 587 THR A C 1
ATOM 4539 O O . THR A 1 587 ? 21.78 7.468 -15.106 1 92.78 587 THR A O 1
ATOM 4542 N N . THR A 1 588 ? 22.554 9.463 -14.687 1 88.9 588 THR A N 1
ATOM 4543 C CA . THR A 1 588 ? 23.914 9.156 -15.118 1 88.9 588 THR A CA 1
ATOM 4544 C C . THR A 1 588 ? 24.792 8.798 -13.923 1 88.9 588 THR A C 1
ATOM 4546 O O . THR A 1 588 ? 25.822 8.138 -14.078 1 88.9 588 THR A O 1
ATOM 4549 N N . GLY A 1 589 ? 24.403 9.292 -12.734 1 88.78 589 GLY A N 1
ATOM 4550 C CA . GLY A 1 589 ? 25.279 9.151 -11.582 1 88.78 589 GLY A CA 1
ATOM 4551 C C . GLY A 1 589 ? 26.405 10.168 -11.561 1 88.78 589 GLY A C 1
ATOM 4552 O O . GLY A 1 589 ? 27.38 10.007 -10.824 1 88.78 589 GLY A O 1
ATOM 4553 N N . LEU A 1 590 ? 26.294 11.264 -12.435 1 88.87 590 LEU A N 1
ATOM 4554 C CA . LEU A 1 590 ? 27.305 12.313 -12.51 1 88.87 590 LEU A CA 1
ATOM 4555 C C . LEU A 1 590 ? 26.783 13.616 -11.913 1 88.87 590 LEU A C 1
ATOM 4557 O O . LEU A 1 590 ? 25.578 13.876 -11.938 1 88.87 590 LEU A O 1
ATOM 4561 N N . ASP A 1 591 ? 27.643 14.335 -11.376 1 88.85 591 ASP A N 1
ATOM 4562 C CA . ASP A 1 591 ? 27.261 15.665 -10.911 1 88.85 591 ASP A CA 1
ATOM 4563 C C . ASP A 1 591 ? 27.277 16.673 -12.058 1 88.85 591 ASP A C 1
ATOM 4565 O O . ASP A 1 591 ? 27.472 16.3 -13.217 1 88.85 591 ASP A O 1
ATOM 4569 N N . GLY A 1 592 ? 26.958 17.902 -11.847 1 87.63 592 GLY A N 1
ATOM 4570 C CA . GLY A 1 592 ? 26.837 18.937 -12.861 1 87.63 592 GLY A CA 1
ATOM 4571 C C . GLY A 1 592 ? 28.136 19.206 -13.597 1 87.63 592 GLY A C 1
ATOM 4572 O O . GLY A 1 592 ? 28.13 19.769 -14.694 1 87.63 592 GLY A O 1
ATOM 4573 N N . THR A 1 593 ? 29.276 18.745 -13.021 1 86.76 593 THR A N 1
ATOM 4574 C CA . THR A 1 593 ? 30.58 18.964 -13.638 1 86.76 593 THR A CA 1
ATOM 4575 C C . THR A 1 593 ? 31.031 17.722 -14.402 1 86.76 593 THR A C 1
ATOM 4577 O O . THR A 1 593 ? 32.147 17.68 -14.924 1 86.76 593 THR A O 1
ATOM 4580 N N . GLY A 1 594 ? 30.205 16.659 -14.263 1 82.05 594 GLY A N 1
ATOM 4581 C CA . GLY A 1 594 ? 30.519 15.455 -15.016 1 82.05 594 GLY A CA 1
ATOM 4582 C C . GLY A 1 594 ? 31.278 14.424 -14.203 1 82.05 594 GLY A C 1
ATOM 4583 O O . GLY A 1 594 ? 31.693 13.391 -14.733 1 82.05 594 GLY A O 1
ATOM 4584 N N . ASN A 1 595 ? 31.464 14.678 -12.929 1 83.25 595 ASN A N 1
ATOM 4585 C CA . ASN A 1 595 ? 32.14 13.715 -12.067 1 83.25 595 ASN A CA 1
ATOM 4586 C C . ASN A 1 595 ? 31.159 12.706 -11.476 1 83.25 595 ASN A C 1
ATOM 4588 O O . ASN A 1 595 ? 29.982 13.017 -11.286 1 83.25 595 ASN A O 1
ATOM 4592 N N . LYS A 1 596 ? 31.74 11.546 -11.238 1 83.26 596 LYS A N 1
ATOM 4593 C CA . LYS A 1 596 ? 30.913 10.515 -10.618 1 83.26 596 LYS A CA 1
ATOM 4594 C C . LYS A 1 596 ? 30.408 10.964 -9.249 1 83.26 596 LYS A C 1
ATOM 4596 O O . LYS A 1 596 ? 31.172 11.505 -8.447 1 83.26 596 LYS A O 1
ATOM 4601 N N . LYS A 1 597 ? 29.191 10.847 -9.031 1 88.18 597 LYS A N 1
ATOM 4602 C CA . LYS A 1 597 ? 28.559 11.129 -7.745 1 88.18 597 LYS A CA 1
ATOM 4603 C C . LYS A 1 597 ? 27.823 9.902 -7.214 1 88.18 597 LYS A C 1
ATOM 4605 O O . LYS A 1 597 ? 26.984 9.326 -7.909 1 88.18 597 LYS A O 1
ATOM 4610 N N . ASP A 1 598 ? 28.114 9.505 -6.019 1 85.81 598 ASP A N 1
ATOM 4611 C CA . ASP A 1 598 ? 27.594 8.269 -5.444 1 85.81 598 ASP A CA 1
ATOM 4612 C C . ASP A 1 598 ? 26.093 8.373 -5.184 1 85.81 598 ASP A C 1
ATOM 4614 O O . ASP A 1 598 ? 25.599 9.43 -4.784 1 85.81 598 ASP A O 1
ATOM 4618 N N . THR A 1 599 ? 25.422 7.275 -5.394 1 92.09 599 THR A N 1
ATOM 4619 C CA . THR A 1 599 ? 24.014 7.153 -5.034 1 92.09 599 THR A CA 1
ATOM 4620 C C . THR A 1 599 ? 23.844 7.128 -3.518 1 92.09 599 THR A C 1
ATOM 4622 O O . THR A 1 599 ? 24.583 6.435 -2.816 1 92.09 599 THR A O 1
ATOM 4625 N N . GLU A 1 600 ? 22.946 7.889 -2.988 1 92.56 600 GLU A N 1
ATOM 4626 C CA . GLU A 1 600 ? 22.647 7.908 -1.559 1 92.56 600 GLU A CA 1
ATOM 4627 C C . GLU A 1 600 ? 21.462 7.004 -1.231 1 92.56 600 GLU A C 1
ATOM 4629 O O . GLU A 1 600 ? 20.405 7.105 -1.857 1 92.56 600 GLU A O 1
ATOM 4634 N N . VAL A 1 601 ? 21.719 6.102 -0.32 1 94.59 601 VAL A N 1
ATOM 4635 C CA . VAL A 1 601 ? 20.671 5.162 0.063 1 94.59 601 VAL A CA 1
ATOM 4636 C C . VAL A 1 601 ? 20.552 5.112 1.585 1 94.59 601 VAL A C 1
ATOM 4638 O O . VAL A 1 601 ? 21.561 5.137 2.294 1 94.59 601 VAL A O 1
ATOM 4641 N N . SER A 1 602 ? 19.319 5.128 2.074 1 94.25 602 SER A N 1
ATOM 4642 C CA . SER A 1 602 ? 19.022 4.947 3.491 1 94.25 602 SER A CA 1
ATOM 4643 C C . SER A 1 602 ? 17.816 4.036 3.691 1 94.25 602 SER A C 1
ATOM 4645 O O . SER A 1 602 ? 16.961 3.927 2.81 1 94.25 602 SER A O 1
ATOM 4647 N N . GLY A 1 603 ? 17.87 3.302 4.741 1 95.11 603 GLY A N 1
ATOM 4648 C CA . GLY A 1 603 ? 16.753 2.434 5.079 1 95.11 603 GLY A CA 1
ATOM 4649 C C . GLY A 1 603 ? 16.869 1.825 6.464 1 95.11 603 GLY A C 1
ATOM 4650 O O . GLY A 1 603 ? 17.964 1.467 6.901 1 95.11 603 GLY A O 1
ATOM 4651 N N . TYR A 1 604 ? 15.75 1.742 7.172 1 94.13 604 TYR A N 1
ATOM 4652 C CA . TYR A 1 604 ? 15.729 1.172 8.515 1 94.13 604 TYR A CA 1
ATOM 4653 C C . TYR A 1 604 ? 14.354 0.605 8.846 1 94.13 604 TYR A C 1
ATOM 4655 O O . TYR A 1 604 ? 13.393 0.817 8.102 1 94.13 604 TYR A O 1
ATOM 4663 N N . HIS A 1 605 ? 14.262 -0.195 9.871 1 94.93 605 HIS A N 1
ATOM 4664 C CA . HIS A 1 605 ? 13.057 -0.813 10.414 1 94.93 605 HIS A CA 1
ATOM 4665 C C . HIS A 1 605 ? 12.906 -0.513 11.901 1 94.93 605 HIS A C 1
ATOM 4667 O O . HIS A 1 605 ? 13.883 -0.565 12.652 1 94.93 605 HIS A O 1
ATOM 4673 N N . ASN A 1 606 ? 11.664 -0.056 12.285 1 94.68 606 ASN A N 1
ATOM 4674 C CA . ASN A 1 606 ? 11.333 0.146 13.691 1 94.68 606 ASN A CA 1
ATOM 4675 C C . ASN A 1 606 ? 10.053 -0.588 14.078 1 94.68 606 ASN A C 1
ATOM 4677 O O . ASN A 1 606 ? 9.135 -0.715 13.265 1 94.68 606 ASN A O 1
ATOM 4681 N N . GLU A 1 607 ? 10.058 -1.037 15.347 1 94.15 607 GLU A N 1
ATOM 4682 C CA . GLU A 1 607 ? 8.865 -1.717 15.842 1 94.15 607 GLU A CA 1
ATOM 4683 C C . GLU A 1 607 ? 8.66 -1.457 17.331 1 94.15 607 GLU A C 1
ATOM 4685 O O . GLU A 1 607 ? 9.628 -1.293 18.077 1 94.15 607 GLU A O 1
ATOM 4690 N N . TRP A 1 608 ? 7.468 -1.341 17.784 1 93.48 608 TRP A N 1
ATOM 4691 C CA . TRP A 1 608 ? 7.122 -1.306 19.201 1 93.48 608 TRP A CA 1
ATOM 4692 C C . TRP A 1 608 ? 5.782 -1.99 19.451 1 93.48 608 TRP A C 1
ATOM 4694 O O . TRP A 1 608 ? 5.003 -2.204 18.519 1 93.48 608 TRP A O 1
ATOM 4704 N N . ALA A 1 609 ? 5.48 -2.37 20.712 1 94.69 609 ALA A N 1
ATOM 4705 C CA . ALA A 1 609 ? 4.253 -3.052 21.115 1 94.69 609 ALA A CA 1
ATOM 4706 C C . ALA A 1 609 ? 3.86 -2.677 22.541 1 94.69 609 ALA A C 1
ATOM 4708 O O . ALA A 1 609 ? 4.715 -2.317 23.353 1 94.69 609 ALA A O 1
ATOM 4709 N N . THR A 1 610 ? 2.565 -2.67 22.826 1 94.16 610 THR A N 1
ATOM 4710 C CA . THR A 1 610 ? 2.018 -2.474 24.164 1 94.16 610 THR A CA 1
ATOM 4711 C C . THR A 1 610 ? 0.934 -3.507 24.461 1 94.16 610 THR A C 1
ATOM 4713 O O . THR A 1 610 ? 0.283 -4.012 23.545 1 94.16 610 THR A O 1
ATOM 4716 N N . VAL A 1 611 ? 0.79 -3.847 25.78 1 94.59 611 VAL A N 1
ATOM 4717 C CA . VAL A 1 611 ? -0.269 -4.712 26.29 1 94.59 611 VAL A CA 1
ATOM 4718 C C . VAL A 1 611 ? -0.848 -4.119 27.573 1 94.59 611 VAL A C 1
ATOM 4720 O O . VAL A 1 611 ? -0.131 -3.48 28.348 1 94.59 611 VAL A O 1
ATOM 4723 N N . GLY A 1 612 ? -2.19 -4.223 27.762 1 94.46 612 GLY A N 1
ATOM 4724 C CA . GLY A 1 612 ? -2.8 -3.677 28.964 1 94.46 612 GLY A CA 1
ATOM 4725 C C . GLY A 1 612 ? -4.025 -4.449 29.416 1 94.46 612 GLY A C 1
ATOM 4726 O O . GLY A 1 612 ? -4.787 -4.955 28.589 1 94.46 612 GLY A O 1
ATOM 4727 N N . PHE A 1 613 ? -4.196 -4.582 30.736 1 95.68 613 PHE A N 1
ATOM 4728 C CA . PHE A 1 613 ? -5.395 -5.083 31.397 1 95.68 613 PHE A CA 1
ATOM 4729 C C . PHE A 1 613 ? -6.095 -3.969 32.166 1 95.68 613 PHE A C 1
ATOM 4731 O O . PHE A 1 613 ? -5.444 -3.169 32.841 1 95.68 613 PHE A O 1
ATOM 4738 N N . PHE A 1 614 ? -7.359 -3.841 31.949 1 94.64 614 PHE A N 1
ATOM 4739 C CA . PHE A 1 614 ? -8.009 -2.719 32.616 1 94.64 614 PHE A CA 1
ATOM 4740 C C . PHE A 1 614 ? -9.371 -3.13 33.163 1 94.64 614 PHE A C 1
ATOM 4742 O O . PHE A 1 614 ? -9.924 -4.156 32.761 1 94.64 614 PHE A O 1
ATOM 4749 N N . GLY A 1 615 ? -9.873 -2.405 34.041 1 94.34 615 GLY A N 1
ATOM 4750 C CA . GLY A 1 615 ? -11.178 -2.56 34.662 1 94.34 615 GLY A CA 1
ATOM 4751 C C . GLY A 1 615 ? -11.818 -1.239 35.046 1 94.34 615 GLY A C 1
ATOM 4752 O O . GLY A 1 615 ? -11.119 -0.269 35.344 1 94.34 615 GLY A O 1
ATOM 4753 N N . ARG A 1 616 ? -13.119 -1.179 35.018 1 93.95 616 ARG A N 1
ATOM 4754 C CA . ARG A 1 616 ? -13.897 0.006 35.366 1 93.95 616 ARG A CA 1
ATOM 4755 C C . ARG A 1 616 ? -15.118 -0.366 36.2 1 93.95 616 ARG A C 1
ATOM 4757 O O . ARG A 1 616 ? -15.816 -1.334 35.891 1 93.95 616 ARG A O 1
ATOM 4764 N N . LEU A 1 617 ? -15.306 0.338 37.251 1 94.08 617 LEU A N 1
ATOM 4765 C CA . LEU A 1 617 ? -16.476 0.19 38.109 1 94.08 617 LEU A CA 1
ATOM 4766 C C . LEU A 1 617 ? -17.273 1.488 38.171 1 94.08 617 LEU A C 1
ATOM 4768 O O . LEU A 1 617 ? -16.736 2.534 38.545 1 94.08 617 LEU A O 1
ATOM 4772 N N . ASN A 1 618 ? -18.486 1.484 37.779 1 92.96 618 ASN A N 1
ATOM 4773 C CA . ASN A 1 618 ? -19.402 2.617 37.866 1 92.96 618 ASN A CA 1
ATOM 4774 C C . ASN A 1 618 ? -20.526 2.353 38.863 1 92.96 618 ASN A C 1
ATOM 4776 O O . ASN A 1 618 ? -21.198 1.323 38.789 1 92.96 618 ASN A O 1
ATOM 4780 N N . TYR A 1 619 ? -20.723 3.271 39.754 1 94.02 619 TYR A N 1
ATOM 4781 C CA . TYR A 1 619 ? -21.78 3.171 40.754 1 94.02 619 TYR A CA 1
ATOM 4782 C C . TYR A 1 619 ? -22.63 4.436 40.776 1 94.02 619 TYR A C 1
ATOM 4784 O O . TYR A 1 619 ? -22.099 5.549 40.784 1 94.02 619 TYR A O 1
ATOM 4792 N N . ASP A 1 620 ? -23.883 4.295 40.68 1 93.29 620 ASP A N 1
ATOM 4793 C CA . ASP A 1 620 ? -24.865 5.373 40.718 1 93.29 620 ASP A CA 1
ATOM 4794 C C . ASP A 1 620 ? -25.964 5.079 41.737 1 93.29 620 ASP A C 1
ATOM 4796 O O . ASP A 1 620 ? -26.668 4.074 41.626 1 93.29 620 ASP A O 1
ATOM 4800 N N . TYR A 1 621 ? -26.139 5.967 42.768 1 94.23 621 TYR A N 1
ATOM 4801 C CA . TYR A 1 621 ? -27.228 5.859 43.732 1 94.23 621 TYR A CA 1
ATOM 4802 C C . TYR A 1 621 ? -28.321 6.879 43.437 1 94.23 621 TYR A C 1
ATOM 4804 O O . TYR A 1 621 ? -28.164 8.068 43.725 1 94.23 621 TYR A O 1
ATOM 4812 N N . LYS A 1 622 ? -29.48 6.467 42.885 1 90.03 622 LYS A N 1
ATOM 4813 C CA . LYS A 1 622 ? -30.679 7.24 42.573 1 90.03 622 LYS A CA 1
ATOM 4814 C C . LYS A 1 622 ? -30.358 8.398 41.634 1 90.03 622 LYS A C 1
ATOM 4816 O O . LYS A 1 622 ? -30.965 9.467 41.727 1 90.03 622 LYS A O 1
ATOM 4821 N N . GLY A 1 623 ? -29.25 8.251 40.843 1 87.11 623 GLY A N 1
ATOM 4822 C CA . GLY A 1 623 ? -28.848 9.336 39.962 1 87.11 623 GLY A CA 1
ATOM 4823 C C . GLY A 1 623 ? -28.306 10.541 40.707 1 87.11 623 GLY A C 1
ATOM 4824 O O . GLY A 1 623 ? -28.057 11.588 40.107 1 87.11 623 GLY A O 1
ATOM 4825 N N . ARG A 1 624 ? -28.144 10.437 42.052 1 91.51 624 ARG A N 1
ATOM 4826 C CA . ARG A 1 624 ? -27.716 11.525 42.925 1 91.51 624 ARG A CA 1
ATOM 4827 C C . ARG A 1 624 ? -26.216 11.455 43.191 1 91.51 624 ARG A C 1
ATOM 4829 O O . ARG A 1 624 ? -25.509 12.456 43.057 1 91.51 624 ARG A O 1
ATOM 4836 N N . TYR A 1 625 ? -25.783 10.314 43.619 1 95.51 625 TYR A N 1
ATOM 4837 C CA . TYR A 1 625 ? -24.372 10.092 43.916 1 95.51 625 TYR A CA 1
ATOM 4838 C C . TYR A 1 625 ? -23.741 9.156 42.892 1 95.51 625 TYR A C 1
ATOM 4840 O O . TYR A 1 625 ? -24.186 8.018 42.724 1 95.51 625 TYR A O 1
ATOM 4848 N N . LEU A 1 626 ? -22.809 9.713 42.229 1 95.49 626 LEU A N 1
ATOM 4849 C CA . LEU A 1 626 ? -22.134 8.972 41.169 1 95.49 626 LEU A CA 1
ATOM 4850 C C . LEU A 1 626 ? -20.676 8.712 41.531 1 95.49 626 LEU A C 1
ATOM 4852 O O . LEU A 1 626 ? -20.013 9.573 42.113 1 95.49 626 LEU A O 1
ATOM 4856 N N . ALA A 1 627 ? -20.18 7.508 41.273 1 95 627 ALA A N 1
ATOM 4857 C CA . ALA A 1 627 ? -18.782 7.151 41.499 1 95 627 ALA A CA 1
ATOM 4858 C C . ALA A 1 627 ? -18.255 6.26 40.378 1 95 627 ALA A C 1
ATOM 4860 O O . ALA A 1 627 ? -18.973 5.392 39.877 1 95 627 ALA A O 1
ATOM 4861 N N . GLU A 1 628 ? -17.063 6.537 39.94 1 93.52 628 GLU A N 1
ATOM 4862 C CA . GLU A 1 628 ? -16.375 5.721 38.944 1 93.52 628 GLU A CA 1
ATOM 4863 C C . GLU A 1 628 ? -14.932 5.447 39.356 1 93.52 628 GLU A C 1
ATOM 4865 O O . GLU A 1 628 ? -14.232 6.349 39.822 1 93.52 628 GLU A O 1
ATOM 4870 N N . VAL A 1 629 ? -14.519 4.164 39.274 1 94.06 629 VAL A N 1
ATOM 4871 C CA . VAL A 1 629 ? -13.146 3.758 39.558 1 94.06 629 VAL A CA 1
ATOM 4872 C C . VAL A 1 629 ? -12.577 2.994 38.365 1 94.06 629 VAL A C 1
ATOM 4874 O O . VAL A 1 629 ? -13.229 2.097 37.825 1 94.06 629 VAL A O 1
ATOM 4877 N N . ASN A 1 630 ? -11.417 3.412 37.849 1 93.14 630 ASN A N 1
ATOM 4878 C CA . ASN A 1 630 ? -10.702 2.733 36.775 1 93.14 630 ASN A CA 1
ATOM 4879 C C . ASN A 1 630 ? -9.31 2.292 37.219 1 93.14 630 ASN A C 1
ATOM 4881 O O . ASN A 1 630 ? -8.629 3.014 37.95 1 93.14 630 ASN A O 1
ATOM 4885 N N . MET A 1 631 ? -8.959 1.106 36.807 1 93.9 631 MET A N 1
ATOM 4886 C CA . MET A 1 631 ? -7.614 0.58 37.027 1 93.9 631 MET A CA 1
ATOM 4887 C C . MET A 1 631 ? -7.063 -0.053 35.754 1 93.9 631 MET A C 1
ATOM 4889 O O . MET A 1 631 ? -7.761 -0.814 35.081 1 93.9 631 MET A O 1
ATOM 4893 N N . ARG A 1 632 ? -5.855 0.276 35.402 1 94.45 632 ARG A N 1
ATOM 4894 C CA . ARG A 1 632 ? -5.23 -0.285 34.208 1 94.45 632 ARG A CA 1
ATOM 4895 C C . ARG A 1 632 ? -3.768 -0.633 34.468 1 94.45 632 ARG A C 1
ATOM 4897 O O . ARG A 1 632 ? -3.058 0.113 35.144 1 94.45 632 ARG A O 1
ATOM 4904 N N . TYR A 1 633 ? -3.259 -1.762 34.033 1 95.23 633 TYR A N 1
ATOM 4905 C CA . TYR A 1 633 ? -1.898 -2.283 34.101 1 95.23 633 TYR A CA 1
ATOM 4906 C C . TYR A 1 633 ? -1.302 -2.434 32.707 1 95.23 633 TYR A C 1
ATOM 4908 O O . TYR A 1 633 ? -1.607 -3.394 31.995 1 95.23 633 TYR A O 1
ATOM 4916 N N . ASP A 1 634 ? -0.411 -1.555 32.395 1 95.67 634 ASP A N 1
ATOM 4917 C CA . ASP A 1 634 ? 0.105 -1.473 31.032 1 95.67 634 ASP A CA 1
ATOM 4918 C C . ASP A 1 634 ? 1.566 -1.915 30.971 1 95.67 634 ASP A C 1
ATOM 4920 O O . ASP A 1 634 ? 2.34 -1.644 31.891 1 95.67 634 ASP A O 1
ATOM 4924 N N . GLY A 1 635 ? 1.873 -2.635 29.868 1 95.02 635 GLY A N 1
ATOM 4925 C CA . GLY A 1 635 ? 3.244 -2.968 29.514 1 95.02 635 GLY A CA 1
ATOM 4926 C C . GLY A 1 635 ? 3.67 -2.397 28.175 1 95.02 635 GLY A C 1
ATOM 4927 O O . GLY A 1 635 ? 2.866 -2.319 27.244 1 95.02 635 GLY A O 1
ATOM 4928 N N . THR A 1 636 ? 4.994 -1.945 28.102 1 94.47 636 THR A N 1
ATOM 4929 C CA . THR A 1 636 ? 5.52 -1.396 26.857 1 94.47 636 THR A CA 1
ATOM 4930 C C . THR A 1 636 ? 6.836 -2.071 26.482 1 94.47 636 THR A C 1
ATOM 4932 O O . THR A 1 636 ? 7.579 -2.524 27.355 1 94.47 636 THR A O 1
ATOM 4935 N N . SER A 1 637 ? 7.119 -2.205 25.205 1 92.8 637 SER A N 1
ATOM 4936 C CA . SER A 1 637 ? 8.376 -2.766 24.721 1 92.8 637 SER A CA 1
ATOM 4937 C C . SER A 1 637 ? 9.494 -1.729 24.757 1 92.8 637 SER A C 1
ATOM 4939 O O . SER A 1 637 ? 10.661 -2.06 24.537 1 92.8 637 SER A O 1
ATOM 4941 N N . ARG A 1 638 ? 9.247 -0.485 25.064 1 91.29 638 ARG A N 1
ATOM 4942 C CA . ARG A 1 638 ? 10.223 0.598 24.994 1 91.29 638 ARG A CA 1
ATOM 4943 C C . ARG A 1 638 ? 11.155 0.574 26.2 1 91.29 638 ARG A C 1
ATOM 4945 O O . ARG A 1 638 ? 12.27 1.096 26.14 1 91.29 638 ARG A O 1
ATOM 4952 N N . PHE A 1 639 ? 10.659 -0.017 27.255 1 92.56 639 PHE A N 1
ATOM 4953 C CA . PHE A 1 639 ? 11.463 -0.066 28.471 1 92.56 639 PHE A CA 1
ATOM 4954 C C . PHE A 1 639 ? 11.951 -1.485 28.74 1 92.56 639 PHE A C 1
ATOM 4956 O O . PHE A 1 639 ? 11.393 -2.449 28.214 1 92.56 639 PHE A O 1
ATOM 4963 N N . ARG A 1 640 ? 12.942 -1.573 29.603 1 91.7 640 ARG A N 1
ATOM 4964 C CA . ARG A 1 640 ? 13.529 -2.868 29.93 1 91.7 640 ARG A CA 1
ATOM 4965 C C . ARG A 1 640 ? 12.587 -3.692 30.801 1 91.7 640 ARG A C 1
ATOM 4967 O O . ARG A 1 640 ? 11.625 -3.16 31.361 1 91.7 640 ARG A O 1
ATOM 4974 N N . ARG A 1 641 ? 12.864 -4.952 31.023 1 88.07 641 ARG A N 1
ATOM 4975 C CA . ARG A 1 641 ? 11.994 -5.923 31.678 1 88.07 641 ARG A CA 1
ATOM 4976 C C . ARG A 1 641 ? 11.677 -5.498 33.107 1 88.07 641 ARG A C 1
ATOM 4978 O O . ARG A 1 641 ? 10.55 -5.669 33.576 1 88.07 641 ARG A O 1
ATOM 4985 N N . GLY A 1 642 ? 12.635 -4.916 33.77 1 86.05 642 GLY A N 1
ATOM 4986 C CA . GLY A 1 642 ? 12.424 -4.526 35.155 1 86.05 642 GLY A CA 1
ATOM 4987 C C . GLY A 1 642 ? 11.518 -3.318 35.304 1 86.05 642 GLY A C 1
ATOM 4988 O O . GLY A 1 642 ? 10.942 -3.095 36.371 1 86.05 642 GLY A O 1
ATOM 4989 N N . SER A 1 643 ? 11.225 -2.519 34.261 1 90.57 643 SER A N 1
ATOM 4990 C CA . SER A 1 643 ? 10.444 -1.287 34.319 1 90.57 643 SER A CA 1
ATOM 4991 C C . SER A 1 643 ? 9.362 -1.268 33.245 1 90.57 643 SER A C 1
ATOM 4993 O O . SER A 1 643 ? 8.79 -0.215 32.951 1 90.57 643 SER A O 1
ATOM 4995 N N . ARG A 1 644 ? 8.979 -2.36 32.689 1 92.12 644 ARG A N 1
ATOM 4996 C CA . ARG A 1 644 ? 8.097 -2.436 31.529 1 92.12 644 ARG A CA 1
ATOM 4997 C C . ARG A 1 644 ? 6.64 -2.244 31.935 1 92.12 644 ARG A C 1
ATOM 4999 O O . ARG A 1 644 ? 5.82 -1.796 31.131 1 92.12 644 ARG A O 1
ATOM 5006 N N . TRP A 1 645 ? 6.29 -2.485 33.219 1 94.15 645 TRP A N 1
ATOM 5007 C CA . TRP A 1 645 ? 4.887 -2.528 33.62 1 94.15 645 TRP A CA 1
ATOM 5008 C C . TRP A 1 645 ? 4.557 -1.382 34.571 1 94.15 645 TRP A C 1
ATOM 5010 O O . TRP A 1 645 ? 5.373 -1.019 35.422 1 94.15 645 TRP A O 1
ATOM 5020 N N . GLN A 1 646 ? 3.411 -0.768 34.433 1 93.25 646 GLN A N 1
ATOM 5021 C CA . GLN A 1 646 ? 2.96 0.308 35.309 1 93.25 646 GLN A CA 1
ATOM 5022 C C . GLN A 1 646 ? 1.463 0.2 35.587 1 93.25 646 GLN A C 1
ATOM 5024 O O . GLN A 1 646 ? 0.686 -0.161 34.701 1 93.25 646 GLN A O 1
ATOM 5029 N N . LEU A 1 647 ? 1.063 0.583 36.742 1 93.2 647 LEU A N 1
ATOM 5030 C CA . LEU A 1 647 ? -0.335 0.625 37.157 1 93.2 647 LEU A CA 1
ATOM 5031 C C . LEU A 1 647 ? -0.869 2.054 37.123 1 93.2 647 LEU A C 1
ATOM 5033 O O . LEU A 1 647 ? -0.216 2.977 37.616 1 93.2 647 LEU A O 1
ATOM 5037 N N . SER A 1 648 ? -1.986 2.339 36.577 1 93.53 648 SER A N 1
ATOM 5038 C CA . SER A 1 648 ? -2.615 3.65 36.455 1 93.53 648 SER A CA 1
ATOM 5039 C C . SER A 1 648 ? -3.998 3.662 37.099 1 93.53 648 SER A C 1
ATOM 5041 O O . SER A 1 648 ? -4.989 3.305 36.46 1 93.53 648 SER A O 1
ATOM 5043 N N . PRO A 1 649 ? -4.17 4.134 38.241 1 93.32 649 PRO A N 1
ATOM 5044 C CA . PRO A 1 649 ? -5.474 4.237 38.9 1 93.32 649 PRO A CA 1
ATOM 5045 C C . PRO A 1 649 ? -6.168 5.57 38.629 1 93.32 649 PRO A C 1
ATOM 5047 O O . PRO A 1 649 ? -5.501 6.585 38.414 1 93.32 649 PRO A O 1
ATOM 5050 N N . SER A 1 650 ? -7.436 5.642 38.583 1 93.75 650 SER A N 1
ATOM 5051 C CA . SER A 1 650 ? -8.231 6.862 38.477 1 93.75 650 SER A CA 1
ATOM 5052 C C . SER A 1 650 ? -9.586 6.7 39.158 1 93.75 650 SER A C 1
ATOM 5054 O O . SER A 1 650 ? -10.13 5.595 39.214 1 93.75 650 SER A O 1
ATOM 5056 N N . PHE A 1 651 ? -10.132 7.716 39.745 1 93.6 651 PHE A N 1
ATOM 5057 C CA . PHE A 1 651 ? -11.462 7.708 40.341 1 93.6 651 PHE A CA 1
ATOM 5058 C C . PHE A 1 651 ? -12.168 9.038 40.109 1 93.6 651 PHE A C 1
ATOM 5060 O O . PHE A 1 651 ? -11.516 10.066 39.909 1 93.6 651 PHE A O 1
ATOM 5067 N N . SER A 1 652 ? -13.393 9.123 40.053 1 94.98 652 SER A N 1
ATOM 5068 C CA . SER A 1 652 ? -14.209 10.323 39.898 1 94.98 652 SER A CA 1
ATOM 5069 C C . SER A 1 652 ? -15.5 10.221 40.704 1 94.98 652 SER A C 1
ATOM 5071 O O . SER A 1 652 ? -16.057 9.133 40.859 1 94.98 652 SER A O 1
ATOM 5073 N N . LEU A 1 653 ? -15.965 11.317 41.273 1 95.71 653 LEU A N 1
ATOM 5074 C CA . LEU A 1 653 ? -17.187 11.456 42.058 1 95.71 653 LEU A CA 1
ATOM 5075 C C . LEU A 1 653 ? -18.077 12.554 41.486 1 95.71 653 LEU A C 1
ATOM 5077 O O . LEU A 1 653 ? -17.58 13.563 40.982 1 95.71 653 LEU A O 1
ATOM 5081 N N . GLY A 1 654 ? -19.297 12.33 41.477 1 95.65 654 GLY A N 1
ATOM 5082 C CA . GLY A 1 654 ? -20.291 13.31 41.07 1 95.65 654 GLY A CA 1
ATOM 5083 C C . GLY A 1 654 ? -21.48 13.379 42.009 1 95.65 654 GLY A C 1
ATOM 5084 O O . GLY A 1 654 ? -21.919 12.356 42.539 1 95.65 654 GLY A O 1
ATOM 5085 N N . TRP A 1 655 ? -21.928 14.613 42.311 1 96.53 655 TRP A N 1
ATOM 5086 C CA . TRP A 1 655 ? -23.113 14.876 43.122 1 96.53 655 TRP A CA 1
ATOM 5087 C C . TRP A 1 655 ? -24.097 15.769 42.373 1 96.53 655 TRP A C 1
ATOM 5089 O O . TRP A 1 655 ? -23.834 16.956 42.165 1 96.53 655 TRP A O 1
ATOM 5099 N N . ASN A 1 656 ? -25.129 15.126 41.981 1 94.96 656 ASN A N 1
ATOM 5100 C CA . ASN A 1 656 ? -26.205 15.879 41.346 1 94.96 656 ASN A CA 1
ATOM 5101 C C . ASN A 1 656 ? -27.163 16.467 42.378 1 94.96 656 ASN A C 1
ATOM 5103 O O . ASN A 1 656 ? -28.178 15.853 42.711 1 94.96 656 ASN A O 1
ATOM 5107 N N . ILE A 1 657 ? -27.001 17.636 42.709 1 95.13 657 ILE A N 1
ATOM 5108 C CA . ILE A 1 657 ? -27.719 18.31 43.785 1 95.13 657 ILE A CA 1
ATOM 5109 C C . ILE A 1 657 ? -29.178 18.516 43.383 1 95.13 657 ILE A C 1
ATOM 5111 O O . ILE A 1 657 ? -30.075 18.458 44.227 1 95.13 657 ILE A O 1
ATOM 5115 N N . ALA A 1 658 ? -29.39 18.722 42.149 1 91.82 658 ALA A N 1
ATOM 5116 C CA . ALA A 1 658 ? -30.741 18.982 41.659 1 91.82 658 ALA A CA 1
ATOM 5117 C C . ALA A 1 658 ? -31.649 17.777 41.889 1 91.82 658 ALA A C 1
ATOM 5119 O O . ALA A 1 658 ? -32.876 17.897 41.842 1 91.82 658 ALA A O 1
ATOM 5120 N N . GLN A 1 659 ? -31.063 16.611 42.099 1 89.59 659 GLN A N 1
ATOM 5121 C CA . GLN A 1 659 ? -31.858 15.402 42.289 1 89.59 659 GLN A CA 1
ATOM 5122 C C . GLN A 1 659 ? -32.16 15.169 43.767 1 89.59 659 GLN A C 1
ATOM 5124 O O . GLN A 1 659 ? -32.864 14.22 44.12 1 89.59 659 GLN A O 1
ATOM 5129 N N . GLU A 1 660 ? -31.726 16.102 44.678 1 93.31 660 GLU A N 1
ATOM 5130 C CA . GLU A 1 660 ? -32.014 15.995 46.105 1 93.31 660 GLU A CA 1
ATOM 5131 C C . GLU A 1 660 ? -33.456 16.39 46.408 1 93.31 660 GLU A C 1
ATOM 5133 O O . GLU A 1 660 ? -34.034 17.23 45.715 1 93.31 660 GLU A O 1
ATOM 5138 N N . GLU A 1 661 ? -33.919 15.937 47.608 1 90.2 661 GLU A N 1
ATOM 5139 C CA . GLU A 1 661 ? -35.295 16.224 48.003 1 90.2 661 GLU A CA 1
ATOM 5140 C C . GLU A 1 661 ? -35.468 17.695 48.369 1 90.2 661 GLU A C 1
ATOM 5142 O O . GLU A 1 661 ? -36.507 18.293 48.08 1 90.2 661 GLU A O 1
ATOM 5147 N N . PHE A 1 662 ? -34.528 18.267 48.929 1 93.12 662 PHE A N 1
ATOM 5148 C CA . PHE A 1 662 ? -34.636 19.657 49.354 1 93.12 662 PHE A CA 1
ATOM 5149 C C . PHE A 1 662 ? -34.58 20.596 48.154 1 93.12 662 PHE A C 1
ATOM 5151 O O . PHE A 1 662 ? -34.925 21.774 48.265 1 93.12 662 PHE A O 1
ATOM 5158 N N . TRP A 1 663 ? -34.197 20.11 46.963 1 92.52 663 TRP A N 1
ATOM 5159 C CA . TRP A 1 663 ? -34.033 20.922 45.761 1 92.52 663 TRP A CA 1
ATOM 5160 C C . TRP A 1 663 ? -35.329 20.974 44.959 1 92.52 663 TRP A C 1
ATOM 5162 O O . TRP A 1 663 ? -35.472 21.797 44.052 1 92.52 663 TRP A O 1
ATOM 5172 N N . LYS A 1 664 ? -36.32 20.306 45.211 1 88.55 664 LYS A N 1
ATOM 5173 C CA . LYS A 1 664 ? -37.54 20.108 44.433 1 88.55 664 LYS A CA 1
ATOM 5174 C C . LYS A 1 664 ? -38.276 21.428 44.22 1 88.55 664 LYS A C 1
ATOM 5176 O O . LYS A 1 664 ? -38.779 21.694 43.126 1 88.55 664 LYS A O 1
ATOM 5181 N N . PRO A 1 665 ? -38.272 22.323 45.23 1 88.52 665 PRO A N 1
ATOM 5182 C CA . PRO A 1 665 ? -39.027 23.561 45.023 1 88.52 665 PRO A CA 1
ATOM 5183 C C . PRO A 1 665 ? -38.423 24.446 43.934 1 88.52 665 PRO A C 1
ATOM 5185 O O . PRO A 1 665 ? -39.129 25.261 43.335 1 88.52 665 PRO A O 1
ATOM 5188 N N . ILE A 1 666 ? -37.138 24.391 43.614 1 91.02 666 ILE A N 1
ATOM 5189 C CA . ILE A 1 666 ? -36.494 25.283 42.655 1 91.02 666 ILE A CA 1
ATOM 5190 C C . ILE A 1 666 ? -36.055 24.489 41.427 1 91.02 666 ILE A C 1
ATOM 5192 O O . ILE A 1 666 ? -35.255 24.972 40.622 1 91.02 666 ILE A O 1
ATOM 5196 N N . GLU A 1 667 ? -36.554 23.356 41.275 1 86.5 667 GLU A N 1
ATOM 5197 C CA . GLU A 1 667 ? -36.187 22.482 40.164 1 86.5 667 GLU A CA 1
ATOM 5198 C C . GLU A 1 667 ? -36.564 23.106 38.823 1 86.5 667 GLU A C 1
ATOM 5200 O O . GLU A 1 667 ? -35.9 22.868 37.813 1 86.5 667 GLU A O 1
ATOM 5205 N N . ASN A 1 668 ? -37.581 23.946 38.812 1 80.34 668 ASN A N 1
ATOM 5206 C CA . ASN A 1 668 ? -38.023 24.574 37.571 1 80.34 668 ASN A CA 1
ATOM 5207 C C . ASN A 1 668 ? -37.095 25.712 37.157 1 80.34 668 ASN A C 1
ATOM 5209 O O . ASN A 1 668 ? -37.054 26.09 35.984 1 80.34 668 ASN A O 1
ATOM 5213 N N . ILE A 1 669 ? -36.435 26.299 38.052 1 89.19 669 ILE A N 1
ATOM 5214 C CA . ILE A 1 669 ? -35.487 27.375 37.783 1 89.19 669 ILE A CA 1
ATOM 5215 C C . ILE A 1 669 ? -34.111 26.786 37.479 1 89.19 669 ILE A C 1
ATOM 5217 O O . ILE A 1 669 ? -33.452 27.196 36.52 1 89.19 669 ILE A O 1
ATOM 5221 N N . ALA A 1 670 ? -33.737 25.825 38.347 1 92.55 670 ALA A N 1
ATOM 5222 C CA . ALA A 1 670 ? -32.463 25.136 38.163 1 92.55 670 ALA A CA 1
ATOM 5223 C C . ALA A 1 670 ? -32.675 23.639 37.953 1 92.55 670 ALA A C 1
ATOM 5225 O O . ALA A 1 670 ? -32.79 22.88 38.918 1 92.55 670 ALA A O 1
ATOM 5226 N N . ASN A 1 671 ? -32.635 23.288 36.691 1 88 671 ASN A N 1
ATOM 5227 C CA . ASN A 1 671 ? -32.931 21.909 36.313 1 88 671 ASN A CA 1
ATOM 5228 C C . ASN A 1 671 ? -31.75 20.985 36.596 1 88 671 ASN A C 1
ATOM 5230 O O . ASN A 1 671 ? -31.93 19.782 36.791 1 88 671 ASN A O 1
ATOM 5234 N N . LEU A 1 672 ? -30.63 21.5 36.473 1 90.65 672 LEU A N 1
ATOM 5235 C CA . LEU A 1 672 ? -29.427 20.702 36.682 1 90.65 672 LEU A CA 1
ATOM 5236 C C . LEU A 1 672 ? -28.375 21.494 37.45 1 90.65 672 LEU A C 1
ATOM 5238 O O . LEU A 1 672 ? -28.124 22.662 37.142 1 90.65 672 LEU A O 1
ATOM 5242 N N . LEU A 1 673 ? -27.88 20.971 38.462 1 94.77 673 LEU A N 1
ATOM 5243 C CA . LEU A 1 673 ? -26.707 21.435 39.194 1 94.77 673 LEU A CA 1
ATOM 5244 C C . LEU A 1 673 ? -25.884 20.257 39.705 1 94.77 673 LEU A C 1
ATOM 5246 O O . LEU A 1 673 ? -26.284 19.582 40.656 1 94.77 673 LEU A O 1
ATOM 5250 N N . LYS A 1 674 ? -24.869 20.026 39.105 1 95.02 674 LYS A N 1
ATOM 5251 C CA . LYS A 1 674 ? -24.028 18.876 39.422 1 95.02 674 LYS A CA 1
ATOM 5252 C C . LYS A 1 674 ? -22.585 19.303 39.676 1 95.02 674 LYS A C 1
ATOM 5254 O O . LYS A 1 674 ? -22.008 20.058 38.891 1 95.02 674 LYS A O 1
ATOM 5259 N N . VAL A 1 675 ? -22.025 18.848 40.771 1 96.3 675 VAL A N 1
ATOM 5260 C CA . VAL A 1 675 ? -20.613 19.059 41.072 1 96.3 675 VAL A CA 1
ATOM 5261 C C . VAL A 1 675 ? -19.839 17.76 40.86 1 96.3 675 VAL A C 1
ATOM 5263 O O . VAL A 1 675 ? -20.332 16.677 41.181 1 96.3 675 VAL A O 1
ATOM 5266 N N . ARG A 1 676 ? -18.747 17.893 40.24 1 95.21 676 ARG A N 1
ATOM 5267 C CA . ARG A 1 676 ? -17.936 16.716 39.947 1 95.21 676 ARG A CA 1
ATOM 5268 C C . ARG A 1 676 ? -16.496 16.914 40.406 1 95.21 676 ARG A C 1
ATOM 5270 O O . ARG A 1 676 ? -15.973 18.03 40.365 1 95.21 676 ARG A O 1
ATOM 5277 N N . PHE A 1 677 ? -15.867 15.84 40.801 1 95.91 677 PHE A N 1
ATOM 5278 C CA . PHE A 1 677 ? -14.457 15.775 41.164 1 95.91 677 PHE A CA 1
ATOM 5279 C C . PHE A 1 677 ? -13.794 14.55 40.545 1 95.91 677 PHE A C 1
ATOM 5281 O O . PHE A 1 677 ? -14.39 13.472 40.499 1 95.91 677 PHE A O 1
ATOM 5288 N N . SER A 1 678 ? -12.657 14.705 39.93 1 95.07 678 SER A N 1
ATOM 5289 C CA . SER A 1 678 ? -11.938 13.566 39.367 1 95.07 678 SER A CA 1
ATOM 5290 C C . SER A 1 678 ? -10.446 13.65 39.67 1 95.07 678 SER A C 1
ATOM 5292 O O . SER A 1 678 ? -9.896 14.744 39.809 1 95.07 678 SER A O 1
ATOM 5294 N N . TYR A 1 679 ? -9.855 12.471 39.791 1 94.41 679 TYR A N 1
ATOM 5295 C CA . TYR A 1 679 ? -8.425 12.289 40.011 1 94.41 679 TYR A CA 1
ATOM 5296 C C . TYR A 1 679 ? -7.912 11.059 39.272 1 94.41 679 TYR A C 1
ATOM 5298 O O . TYR A 1 679 ? -8.6 10.038 39.2 1 94.41 679 TYR A O 1
ATOM 5306 N N . GLY A 1 680 ? -6.726 11.167 38.728 1 93.49 680 GLY A N 1
ATOM 5307 C CA . GLY A 1 680 ? -6.143 9.999 38.086 1 93.49 680 GLY A CA 1
ATOM 5308 C C . GLY A 1 680 ? -4.665 10.157 37.787 1 93.49 680 GLY A C 1
ATOM 5309 O O . GLY A 1 680 ? -4.147 11.276 37.765 1 93.49 680 GLY A O 1
ATOM 5310 N N . GLU A 1 681 ? -4.009 8.992 37.598 1 93.57 681 GLU A N 1
ATOM 5311 C CA . GLU A 1 681 ? -2.602 8.913 37.217 1 93.57 681 GLU A CA 1
ATOM 5312 C C . GLU A 1 681 ? -2.41 8.014 35.999 1 93.57 681 GLU A C 1
ATOM 5314 O O . GLU A 1 681 ? -2.94 6.902 35.952 1 93.57 681 GLU A O 1
ATOM 5319 N N . LEU A 1 682 ? -1.717 8.511 35.048 1 93.23 682 LEU A N 1
ATOM 5320 C CA . LEU A 1 682 ? -1.42 7.746 33.841 1 93.23 682 LEU A CA 1
ATOM 5321 C C . LEU A 1 682 ? 0.079 7.737 33.559 1 93.23 682 LEU A C 1
ATOM 5323 O O . LEU A 1 682 ? 0.793 8.667 33.941 1 93.23 682 LEU A O 1
ATOM 5327 N N . GLY A 1 683 ? 0.492 6.659 32.909 1 91.77 683 GLY A N 1
ATOM 5328 C CA . GLY A 1 683 ? 1.873 6.592 32.459 1 91.77 683 GLY A CA 1
ATOM 5329 C C . GLY A 1 683 ? 2.052 7.017 31.014 1 91.77 683 GLY A C 1
ATOM 5330 O O . GLY A 1 683 ? 1.206 6.724 30.166 1 91.77 683 GLY A O 1
ATOM 5331 N N . ASN A 1 684 ? 3.121 7.788 30.758 1 92.15 684 ASN A N 1
ATOM 5332 C CA . ASN A 1 684 ? 3.476 8.169 29.395 1 92.15 684 ASN A CA 1
ATOM 5333 C C . ASN A 1 684 ? 4.697 7.4 28.898 1 92.15 684 ASN A C 1
ATOM 5335 O O . ASN A 1 684 ? 5.769 7.473 29.501 1 92.15 684 ASN A O 1
ATOM 5339 N N . GLN A 1 685 ? 4.515 6.662 27.89 1 89.07 685 GLN A N 1
ATOM 5340 C CA . GLN A 1 685 ? 5.627 5.928 27.296 1 89.07 685 GLN A CA 1
ATOM 5341 C C . GLN A 1 685 ? 6.022 6.524 25.948 1 89.07 685 GLN A C 1
ATOM 5343 O O . GLN A 1 685 ? 6.866 5.969 25.241 1 89.07 685 GLN A O 1
ATOM 5348 N N . ASN A 1 686 ? 5.377 7.578 25.509 1 86.99 686 ASN A N 1
ATOM 5349 C CA . ASN A 1 686 ? 5.609 8.137 24.182 1 86.99 686 ASN A CA 1
ATOM 5350 C C . ASN A 1 686 ? 6.904 8.943 24.131 1 86.99 686 ASN A C 1
ATOM 5352 O O . ASN A 1 686 ? 6.886 10.136 23.824 1 86.99 686 ASN A O 1
ATOM 5356 N N . ILE A 1 687 ? 7.911 8.224 24.207 1 87.24 687 ILE A N 1
ATOM 5357 C CA . ILE A 1 687 ? 9.245 8.803 24.084 1 87.24 687 ILE A CA 1
ATOM 5358 C C . ILE A 1 687 ? 9.656 8.844 22.614 1 87.24 687 ILE A C 1
ATOM 5360 O O . ILE A 1 687 ? 9.35 7.924 21.851 1 87.24 687 ILE A O 1
ATOM 5364 N N . ASN A 1 688 ? 10.253 9.837 22.191 1 85.17 688 ASN A N 1
ATOM 5365 C CA . ASN A 1 688 ? 10.596 10.031 20.787 1 85.17 688 ASN A CA 1
ATOM 5366 C C . ASN A 1 688 ? 11.548 8.948 20.287 1 85.17 688 ASN A C 1
ATOM 5368 O O . ASN A 1 688 ? 11.508 8.574 19.114 1 85.17 688 ASN A O 1
ATOM 5372 N N . ASN A 1 689 ? 12.33 8.479 21.154 1 87.16 689 ASN A N 1
ATOM 5373 C CA . ASN A 1 689 ? 13.212 7.367 20.814 1 87.16 689 ASN A CA 1
ATOM 5374 C C . ASN A 1 689 ? 12.511 6.023 20.989 1 87.16 689 ASN A C 1
ATOM 5376 O O . ASN A 1 689 ? 12.037 5.702 22.08 1 87.16 689 ASN A O 1
ATOM 5380 N N . TRP A 1 690 ? 12.525 5.201 20.031 1 88.66 690 TRP A N 1
ATOM 5381 C CA . TRP A 1 690 ? 11.832 3.918 20.086 1 88.66 690 TRP A CA 1
ATOM 5382 C C . TRP A 1 690 ? 12.574 2.937 20.987 1 88.66 690 TRP A C 1
ATOM 5384 O O . TRP A 1 690 ? 11.979 1.991 21.508 1 88.66 690 TRP A O 1
ATOM 5394 N N . TYR A 1 691 ? 13.935 3.164 21.123 1 90.44 691 TYR A N 1
ATOM 5395 C CA . TYR A 1 691 ? 14.764 2.27 21.923 1 90.44 691 TYR A CA 1
ATOM 5396 C C . TYR A 1 691 ? 15.615 3.055 22.915 1 90.44 691 TYR A C 1
ATOM 5398 O O . TYR A 1 691 ? 16.841 2.927 22.928 1 90.44 691 TYR A O 1
ATOM 5406 N N . PRO A 1 692 ? 14.998 3.748 23.763 1 88.38 692 PRO A N 1
ATOM 5407 C CA . PRO A 1 692 ? 15.724 4.712 24.592 1 88.38 692 PRO A CA 1
ATOM 5408 C C . PRO A 1 692 ? 16.652 4.042 25.602 1 88.38 692 PRO A C 1
ATOM 5410 O O . PRO A 1 692 ? 17.576 4.679 26.115 1 88.38 692 PRO A O 1
ATOM 5413 N N . THR A 1 693 ? 16.516 2.747 25.89 1 90.99 693 THR A N 1
ATOM 5414 C CA . THR A 1 693 ? 17.274 2.107 26.959 1 90.99 693 THR A CA 1
ATOM 5415 C C . THR A 1 693 ? 18.362 1.205 26.385 1 90.99 693 THR A C 1
ATOM 5417 O O . THR A 1 693 ? 19.009 0.457 27.121 1 90.99 693 THR A O 1
ATOM 5420 N N . TYR A 1 694 ? 18.51 1.197 25.193 1 89.28 694 TYR A N 1
ATOM 5421 C CA . TYR A 1 694 ? 19.576 0.441 24.545 1 89.28 694 TYR A CA 1
ATOM 5422 C C . TYR A 1 694 ? 20.585 1.375 23.888 1 89.28 694 TYR A C 1
ATOM 5424 O O . TYR A 1 694 ? 20.205 2.361 23.252 1 89.28 694 TYR A O 1
ATOM 5432 N N . ARG A 1 695 ? 21.775 0.998 24.123 1 87.77 695 ARG A N 1
ATOM 5433 C CA . ARG A 1 695 ? 22.805 1.77 23.434 1 87.77 695 ARG A CA 1
ATOM 5434 C C . ARG A 1 695 ? 22.908 1.359 21.969 1 87.77 695 ARG A C 1
ATOM 5436 O O . ARG A 1 695 ? 22.927 0.168 21.652 1 87.77 695 ARG A O 1
ATOM 5443 N N . THR A 1 696 ? 22.808 2.34 21.202 1 84.93 696 THR A N 1
ATOM 5444 C CA . THR A 1 696 ? 22.851 2.061 19.77 1 84.93 696 THR A CA 1
ATOM 5445 C C . THR A 1 696 ? 24.238 2.352 19.204 1 84.93 696 THR A C 1
ATOM 5447 O O . THR A 1 696 ? 24.991 3.147 19.769 1 84.93 696 THR A O 1
ATOM 5450 N N . ILE A 1 697 ? 24.726 1.571 18.319 1 84.7 697 ILE A N 1
ATOM 5451 C CA . ILE A 1 697 ? 25.934 1.821 17.541 1 84.7 697 ILE A CA 1
ATOM 5452 C C . ILE A 1 697 ? 25.561 2.404 16.18 1 84.7 697 ILE A C 1
ATOM 5454 O O . ILE A 1 697 ? 24.684 1.878 15.492 1 84.7 697 ILE A O 1
ATOM 5458 N N . SER A 1 698 ? 26.079 3.601 15.929 1 82.51 698 SER A N 1
ATOM 5459 C CA . SER A 1 698 ? 25.888 4.19 14.608 1 82.51 698 SER A CA 1
ATOM 5460 C C . SER A 1 698 ? 26.996 3.77 13.648 1 82.51 698 SER A C 1
ATOM 5462 O O . SER A 1 698 ? 28.178 3.829 13.993 1 82.51 698 SER A O 1
ATOM 5464 N N . ILE A 1 699 ? 26.586 3.287 12.619 1 82.05 699 ILE A N 1
ATOM 5465 C CA . ILE A 1 699 ? 27.541 2.861 11.603 1 82.05 699 ILE A CA 1
ATOM 5466 C C . ILE A 1 699 ? 27.393 3.731 10.357 1 82.05 699 ILE A C 1
ATOM 5468 O O . ILE A 1 699 ? 26.275 4.058 9.95 1 82.05 699 ILE A O 1
ATOM 5472 N N . GLY A 1 700 ? 28.41 4.356 9.946 1 80 700 GLY A N 1
ATOM 5473 C CA . GLY A 1 700 ? 28.444 5.136 8.719 1 80 700 GLY A CA 1
ATOM 5474 C C . GLY A 1 700 ? 29.294 4.503 7.633 1 80 700 GLY A C 1
ATOM 5475 O O . GLY A 1 700 ? 30.415 4.06 7.894 1 80 700 GLY A O 1
ATOM 5476 N N . SER A 1 701 ? 28.775 4.303 6.489 1 76.49 701 SER A N 1
ATOM 5477 C CA . SER A 1 701 ? 29.513 3.749 5.358 1 76.49 701 SER A CA 1
ATOM 5478 C C . SER A 1 701 ? 30.322 4.826 4.644 1 76.49 701 SER A C 1
ATOM 5480 O O . SER A 1 701 ? 29.769 5.839 4.21 1 76.49 701 SER A O 1
ATOM 5482 N N . LEU A 1 702 ? 31.609 4.629 4.604 1 76.57 702 LEU A N 1
ATOM 5483 C CA . LEU A 1 702 ? 32.522 5.506 3.881 1 76.57 702 LEU A CA 1
ATOM 5484 C C . LEU A 1 702 ? 32.334 6.958 4.307 1 76.57 702 LEU A C 1
ATOM 5486 O O . LEU A 1 702 ? 32.271 7.855 3.463 1 76.57 702 LEU A O 1
ATOM 5490 N N . ASN A 1 703 ? 32.122 7.168 5.539 1 78.56 703 ASN A N 1
ATOM 5491 C CA . ASN A 1 703 ? 31.763 8.509 5.991 1 78.56 703 ASN A CA 1
ATOM 5492 C C . ASN A 1 703 ? 32.846 9.106 6.885 1 78.56 703 ASN A C 1
ATOM 5494 O O . ASN A 1 703 ? 32.611 10.106 7.567 1 78.56 703 ASN A O 1
ATOM 5498 N N . GLY A 1 704 ? 33.984 8.481 6.909 1 84.12 704 GLY A N 1
ATOM 5499 C CA . GLY A 1 704 ? 35.101 9.054 7.644 1 84.12 704 GLY A CA 1
ATOM 5500 C C . GLY A 1 704 ? 35.615 10.345 7.036 1 84.12 704 GLY A C 1
ATOM 5501 O O . GLY A 1 704 ? 35.64 10.495 5.813 1 84.12 704 GLY A O 1
ATOM 5502 N N . ASP A 1 705 ? 35.892 11.163 7.833 1 82.44 705 ASP A N 1
ATOM 5503 C CA . ASP A 1 705 ? 36.341 12.475 7.375 1 82.44 705 ASP A CA 1
ATOM 5504 C C . ASP A 1 705 ? 37.803 12.433 6.938 1 82.44 705 ASP A C 1
ATOM 5506 O O . ASP A 1 705 ? 38.373 13.459 6.562 1 82.44 705 ASP A O 1
ATOM 5510 N N . TRP A 1 706 ? 38.476 11.296 7.058 1 86.08 706 TRP A N 1
ATOM 5511 C CA . TRP A 1 706 ? 39.847 11.08 6.609 1 86.08 706 TRP A CA 1
ATOM 5512 C C . TRP A 1 706 ? 39.909 9.975 5.559 1 86.08 706 TRP A C 1
ATOM 5514 O O . TRP A 1 706 ? 38.951 9.218 5.389 1 86.08 706 TRP A O 1
ATOM 5524 N N . LEU A 1 707 ? 40.904 9.997 4.731 1 86 707 LEU A N 1
ATOM 5525 C CA . LEU A 1 707 ? 41.041 9.016 3.659 1 86 707 LEU A CA 1
ATOM 5526 C C . LEU A 1 707 ? 41.992 7.896 4.066 1 86 707 LEU A C 1
ATOM 5528 O O . LEU A 1 707 ? 43.009 8.145 4.717 1 86 707 LEU A O 1
ATOM 5532 N N . GLN A 1 708 ? 41.576 6.779 3.934 1 82.42 708 GLN A N 1
ATOM 5533 C CA . GLN A 1 708 ? 42.443 5.607 4.011 1 82.42 708 GLN A CA 1
ATOM 5534 C C . GLN A 1 708 ? 42.501 4.877 2.673 1 82.42 708 GLN A C 1
ATOM 5536 O O . GLN A 1 708 ? 41.478 4.406 2.171 1 82.42 708 GLN A O 1
ATOM 5541 N N . ASN A 1 709 ? 43.701 4.767 2.124 1 78.25 709 ASN A N 1
ATOM 5542 C CA . ASN A 1 709 ? 43.889 4.165 0.809 1 78.25 709 ASN A CA 1
ATOM 5543 C C . ASN A 1 709 ? 42.987 4.812 -0.238 1 78.25 709 ASN A C 1
ATOM 5545 O O . ASN A 1 709 ? 42.365 4.117 -1.043 1 78.25 709 ASN A O 1
ATOM 5549 N N . GLY A 1 710 ? 42.777 6.117 -0.075 1 76.2 710 GLY A N 1
ATOM 5550 C CA . GLY A 1 710 ? 42.044 6.892 -1.064 1 76.2 710 GLY A CA 1
ATOM 5551 C C . GLY A 1 710 ? 40.541 6.847 -0.863 1 76.2 710 GLY A C 1
ATOM 5552 O O . GLY A 1 710 ? 39.786 7.404 -1.663 1 76.2 710 GLY A O 1
ATOM 5553 N N . LEU A 1 711 ? 40.123 6.13 0.158 1 78.56 711 LEU A N 1
ATOM 5554 C CA . LEU A 1 711 ? 38.697 6.047 0.452 1 78.56 711 LEU A CA 1
ATOM 5555 C C . LEU A 1 711 ? 38.409 6.497 1.88 1 78.56 711 LEU A C 1
ATOM 5557 O O . LEU A 1 711 ? 39.233 6.3 2.776 1 78.56 711 LEU A O 1
ATOM 5561 N N . SER A 1 712 ? 37.254 7.098 2.003 1 83.29 712 SER A N 1
ATOM 5562 C CA . SER A 1 712 ? 36.784 7.306 3.369 1 83.29 712 SER A CA 1
ATOM 5563 C C . SER A 1 712 ? 36.466 5.98 4.052 1 83.29 712 SER A C 1
ATOM 5565 O O . SER A 1 712 ? 35.804 5.119 3.47 1 83.29 712 SER A O 1
ATOM 5567 N N . PRO A 1 713 ? 37.063 5.713 5.134 1 85.82 713 PRO A N 1
ATOM 5568 C CA . PRO A 1 713 ? 36.769 4.448 5.812 1 85.82 713 PRO A CA 1
ATOM 5569 C C . PRO A 1 713 ? 35.358 4.405 6.393 1 85.82 713 PRO A C 1
ATOM 5571 O O . PRO A 1 713 ? 34.709 5.445 6.528 1 85.82 713 PRO A O 1
ATOM 5574 N N . ASN A 1 714 ? 34.802 3.232 6.653 1 82.75 714 ASN A N 1
ATOM 5575 C CA . ASN A 1 714 ? 33.606 3.07 7.474 1 82.75 714 ASN A CA 1
ATOM 5576 C C . ASN A 1 714 ? 33.854 3.499 8.917 1 82.75 714 ASN A C 1
ATOM 5578 O O . ASN A 1 714 ? 34.975 3.391 9.418 1 82.75 714 ASN A O 1
ATOM 5582 N N . THR A 1 715 ? 32.903 4.034 9.367 1 87.32 715 THR A N 1
ATOM 5583 C CA . THR A 1 715 ? 33.026 4.488 10.748 1 87.32 715 THR A CA 1
ATOM 5584 C C . THR A 1 715 ? 31.975 3.823 11.632 1 87.32 715 THR A C 1
ATOM 5586 O O . THR A 1 715 ? 30.96 3.331 11.135 1 87.32 715 THR A O 1
ATOM 5589 N N . SER A 1 716 ? 32.287 3.567 12.819 1 86.29 716 SER A N 1
ATOM 5590 C CA . SER A 1 716 ? 31.331 3.213 13.863 1 86.29 716 SER A CA 1
ATOM 5591 C C . SER A 1 716 ? 31.487 4.114 15.084 1 86.29 716 SER A C 1
ATOM 5593 O O . SER A 1 716 ? 32.606 4.471 15.459 1 86.29 716 SER A O 1
ATOM 5595 N N . SER A 1 717 ? 30.519 4.592 15.473 1 85.3 717 SER A N 1
ATOM 5596 C CA . SER A 1 717 ? 30.55 5.413 16.679 1 85.3 717 SER A CA 1
ATOM 5597 C C . SER A 1 717 ? 29.647 4.835 17.764 1 85.3 717 SER A C 1
ATOM 5599 O O . SER A 1 717 ? 28.576 4.302 17.468 1 85.3 717 SER A O 1
ATOM 5601 N N . VAL A 1 718 ? 30.306 4.856 18.949 1 83.03 718 VAL A N 1
ATOM 5602 C CA . VAL A 1 718 ? 29.53 4.417 20.104 1 83.03 718 VAL A CA 1
ATOM 5603 C C . VAL A 1 718 ? 28.414 5.42 20.388 1 83.03 718 VAL A C 1
ATOM 5605 O O . VAL A 1 718 ? 28.636 6.632 20.349 1 83.03 718 VAL A O 1
ATOM 5608 N N . GLY A 1 719 ? 27.311 5.042 20.394 1 80.37 719 GLY A N 1
ATOM 5609 C CA . GLY A 1 719 ? 26.188 5.917 20.694 1 80.37 719 GLY A CA 1
ATOM 5610 C C . GLY A 1 719 ? 26.286 6.567 22.061 1 80.37 719 GLY A C 1
ATOM 5611 O O . GLY A 1 719 ? 27.224 6.299 22.816 1 80.37 719 GLY A O 1
ATOM 5612 N N . GLY A 1 720 ? 25.428 7.482 22.395 1 80.58 720 GLY A N 1
ATOM 5613 C CA . GLY A 1 720 ? 25.381 8.17 23.675 1 80.58 720 GLY A CA 1
ATOM 5614 C C . GLY A 1 720 ? 25.127 7.237 24.845 1 80.58 720 GLY A C 1
ATOM 5615 O O . GLY A 1 720 ? 24.748 6.08 24.652 1 80.58 720 GLY A O 1
ATOM 5616 N N . LEU A 1 721 ? 25.485 7.692 26.029 1 86.67 721 LEU A N 1
ATOM 5617 C CA . LEU A 1 721 ? 25.169 6.924 27.228 1 86.67 721 LEU A CA 1
ATOM 5618 C C . LEU A 1 721 ? 23.662 6.734 27.37 1 86.67 721 LEU A C 1
ATOM 5620 O O . LEU A 1 721 ? 22.881 7.562 26.896 1 86.67 721 LEU A O 1
ATOM 5624 N N . ILE A 1 722 ? 23.386 5.669 27.897 1 88.54 722 ILE A N 1
ATOM 5625 C CA . ILE A 1 722 ? 21.969 5.379 28.091 1 88.54 722 ILE A CA 1
ATOM 5626 C C . ILE A 1 722 ? 21.676 5.206 29.579 1 88.54 722 ILE A C 1
ATOM 5628 O O . ILE A 1 722 ? 22.581 4.923 30.367 1 88.54 722 ILE A O 1
ATOM 5632 N N . ASN A 1 723 ? 20.537 5.506 29.954 1 89.86 723 ASN A N 1
ATOM 5633 C CA . ASN A 1 723 ? 20.019 5.207 31.284 1 89.86 723 ASN A CA 1
ATOM 5634 C C . ASN A 1 723 ? 19.117 3.976 31.271 1 89.86 723 ASN A C 1
ATOM 5636 O O . ASN A 1 723 ? 17.977 4.042 30.808 1 89.86 723 ASN A O 1
ATOM 5640 N N . THR A 1 724 ? 19.583 2.941 31.827 1 89.47 724 THR A N 1
ATOM 5641 C CA . THR A 1 724 ? 18.83 1.692 31.827 1 89.47 724 THR A CA 1
ATOM 5642 C C . THR A 1 724 ? 17.655 1.769 32.798 1 89.47 724 THR A C 1
ATOM 5644 O O . THR A 1 724 ? 16.757 0.924 32.762 1 89.47 724 THR A O 1
ATOM 5647 N N . ALA A 1 725 ? 17.707 2.832 33.605 1 89.04 725 ALA A N 1
ATOM 5648 C CA . ALA A 1 725 ? 16.646 2.982 34.597 1 89.04 725 ALA A CA 1
ATOM 5649 C C . ALA A 1 725 ? 15.52 3.865 34.066 1 89.04 725 ALA A C 1
ATOM 5651 O O . ALA A 1 725 ? 14.526 4.098 34.759 1 89.04 725 ALA A O 1
ATOM 5652 N N . LEU A 1 726 ? 15.705 4.379 32.867 1 91.79 726 LEU A N 1
ATOM 5653 C CA . LEU A 1 726 ? 14.65 5.192 32.273 1 91.79 726 LEU A CA 1
ATOM 5654 C C . LEU A 1 726 ? 13.317 4.451 32.293 1 91.79 726 LEU A C 1
ATOM 5656 O O . LEU A 1 726 ? 13.264 3.252 32.008 1 91.79 726 LEU A O 1
ATOM 5660 N N . THR A 1 727 ? 12.314 5.154 32.698 1 91.78 727 THR A N 1
ATOM 5661 C CA . THR A 1 727 ? 11.012 4.517 32.864 1 91.78 727 THR A CA 1
ATOM 5662 C C . THR A 1 727 ? 9.888 5.479 32.49 1 91.78 727 THR A C 1
ATOM 5664 O O . THR A 1 727 ? 10.114 6.459 31.778 1 91.78 727 THR A O 1
ATOM 5667 N N . TRP A 1 728 ? 8.693 5.238 33.007 1 92.84 728 TRP A N 1
ATOM 5668 C CA . TRP A 1 728 ? 7.476 5.956 32.644 1 92.84 728 TRP A CA 1
ATOM 5669 C C . TRP A 1 728 ? 7.475 7.361 33.237 1 92.84 728 TRP A C 1
ATOM 5671 O O . TRP A 1 728 ? 7.92 7.564 34.369 1 92.84 728 TRP A O 1
ATOM 5681 N N . GLU A 1 729 ? 6.959 8.385 32.377 1 93.02 729 GLU A N 1
ATOM 5682 C CA . GLU A 1 729 ? 6.493 9.633 32.973 1 93.02 729 GLU A CA 1
ATOM 5683 C C . GLU A 1 729 ? 5.131 9.453 33.638 1 93.02 729 GLU A C 1
ATOM 5685 O O . GLU A 1 729 ? 4.264 8.754 33.11 1 93.02 729 GLU A O 1
ATOM 5690 N N . LYS A 1 730 ? 4.973 10.035 34.718 1 93.14 730 LYS A N 1
ATOM 5691 C CA . LYS A 1 730 ? 3.698 9.932 35.422 1 93.14 730 LYS A CA 1
ATOM 5692 C C . LYS A 1 730 ? 2.897 11.226 35.3 1 93.14 730 LYS A C 1
ATOM 5694 O O . LYS A 1 730 ? 3.38 12.298 35.669 1 93.14 730 LYS A O 1
ATOM 5699 N N . VAL A 1 731 ? 1.742 11.167 34.82 1 94.05 731 VAL A N 1
ATOM 5700 C CA . VAL A 1 731 ? 0.857 12.314 34.642 1 94.05 731 VAL A CA 1
ATOM 5701 C C . VAL A 1 731 ? -0.327 12.206 35.6 1 94.05 731 VAL A C 1
ATOM 5703 O O . VAL A 1 731 ? -1.196 11.348 35.429 1 94.05 731 VAL A O 1
ATOM 5706 N N . ARG A 1 732 ? -0.334 13.028 36.565 1 93.96 732 ARG A N 1
ATOM 5707 C CA . ARG A 1 732 ? -1.412 13.066 37.547 1 93.96 732 ARG A CA 1
ATOM 5708 C C . ARG A 1 732 ? -2.291 14.296 37.349 1 93.96 732 ARG A C 1
ATOM 5710 O O . ARG A 1 732 ? -1.786 15.416 37.244 1 93.96 732 ARG A O 1
ATOM 5717 N N . THR A 1 733 ? -3.572 14.191 37.349 1 93.89 733 THR A N 1
ATOM 5718 C CA . THR A 1 733 ? -4.484 15.303 37.105 1 93.89 733 THR A CA 1
ATOM 5719 C C . THR A 1 733 ? -5.597 15.329 38.149 1 93.89 733 THR A C 1
ATOM 5721 O O . THR A 1 733 ? -6.135 14.283 38.517 1 93.89 733 THR A O 1
ATOM 5724 N N . TRP A 1 734 ? -5.869 16.547 38.608 1 93.35 734 TRP A N 1
ATOM 5725 C CA . TRP A 1 734 ? -7.05 16.861 39.406 1 93.35 734 TRP A CA 1
ATOM 5726 C C . TRP A 1 734 ? -8 17.772 38.635 1 93.35 734 TRP A C 1
ATOM 5728 O O . TRP A 1 734 ? -7.561 18.677 37.921 1 93.35 734 TRP A O 1
ATOM 5738 N N . ASP A 1 735 ? -9.272 17.471 38.81 1 96.13 735 ASP A N 1
ATOM 5739 C CA . ASP A 1 735 ? -10.253 18.313 38.131 1 96.13 735 ASP A CA 1
ATOM 5740 C C . ASP A 1 735 ? -11.512 18.482 38.979 1 96.13 735 ASP A C 1
ATOM 5742 O O . ASP A 1 735 ? -11.99 17.522 39.588 1 96.13 735 ASP A O 1
ATOM 5746 N N . VAL A 1 736 ? -11.991 19.681 39.143 1 96.61 736 VAL A N 1
ATOM 5747 C CA . VAL A 1 736 ? -13.271 20.002 39.765 1 96.61 736 VAL A CA 1
ATOM 5748 C C . VAL A 1 736 ? -14.161 20.739 38.766 1 96.61 736 VAL A C 1
ATOM 5750 O O . VAL A 1 736 ? -13.708 21.662 38.085 1 96.61 736 VAL A O 1
ATOM 5753 N N . GLY A 1 737 ? -15.317 20.285 38.65 1 95.77 737 GLY A N 1
ATOM 5754 C CA . GLY A 1 737 ? -16.214 20.883 37.674 1 95.77 737 GLY A CA 1
ATOM 5755 C C . GLY A 1 737 ? -17.624 21.078 38.2 1 95.77 737 GLY A C 1
ATOM 5756 O O . GLY A 1 737 ? -18.016 20.452 39.187 1 95.77 737 GLY A O 1
ATOM 5757 N N . VAL A 1 738 ? -18.355 21.975 37.631 1 96.38 738 VAL A N 1
ATOM 5758 C CA . VAL A 1 738 ? -19.763 22.234 37.91 1 96.38 738 VAL A CA 1
ATOM 5759 C C . VAL A 1 738 ? -20.546 22.298 36.6 1 96.38 738 VAL A C 1
ATOM 5761 O O . VAL A 1 738 ? -20.135 22.976 35.656 1 96.38 738 VAL A O 1
ATOM 5764 N N . ASP A 1 739 ? -21.535 21.551 36.54 1 95.15 739 ASP A N 1
ATOM 5765 C CA . ASP A 1 739 ? -22.468 21.605 35.419 1 95.15 739 ASP A CA 1
ATOM 5766 C C . ASP A 1 739 ? -23.812 22.186 35.851 1 95.15 739 ASP A C 1
ATOM 5768 O O . ASP A 1 739 ? -24.313 21.868 36.932 1 95.15 739 ASP A O 1
ATOM 5772 N N . TYR A 1 740 ? -24.403 23.071 35.031 1 93.74 740 TYR A N 1
ATOM 5773 C CA . TYR A 1 740 ? -25.675 23.668 35.422 1 93.74 740 TYR A CA 1
ATOM 5774 C C . TYR A 1 740 ? -26.6 23.816 34.22 1 93.74 740 TYR A C 1
ATOM 5776 O O . TYR A 1 740 ? -26.137 23.929 33.083 1 93.74 740 TYR A O 1
ATOM 5784 N N . GLY A 1 741 ? -27.739 23.734 34.364 1 93.28 741 GLY A N 1
ATOM 5785 C CA . GLY A 1 741 ? -28.851 24.026 33.475 1 93.28 741 GLY A CA 1
ATOM 5786 C C . GLY A 1 741 ? -29.96 24.816 34.145 1 93.28 741 GLY A C 1
ATOM 5787 O O . GLY A 1 741 ? -30.597 24.33 35.082 1 93.28 741 GLY A O 1
ATOM 5788 N N . LEU A 1 742 ? -30.191 26.066 33.643 1 94.35 742 LEU A N 1
ATOM 5789 C CA . LEU A 1 742 ? -31.131 26.98 34.282 1 94.35 742 LEU A CA 1
ATOM 5790 C C . LEU A 1 742 ? -32.254 27.363 33.324 1 94.35 742 LEU A C 1
ATOM 5792 O O . LEU A 1 742 ? -32.075 27.327 32.105 1 94.35 742 LEU A O 1
ATOM 5796 N N . PHE A 1 743 ? -33.381 27.773 33.821 1 92.52 743 PHE A N 1
ATOM 5797 C CA . PHE A 1 743 ? -34.544 28.287 33.107 1 92.52 743 PHE A CA 1
ATOM 5798 C C . PHE A 1 743 ? -34.997 27.305 32.033 1 92.52 743 PHE A C 1
ATOM 5800 O O . PHE A 1 743 ? -35.127 27.673 30.863 1 92.52 743 PHE A O 1
ATOM 5807 N N . ASN A 1 744 ? -35.205 26.092 32.464 1 85.64 744 ASN A N 1
ATOM 5808 C CA . ASN A 1 744 ? -35.615 24.991 31.598 1 85.64 744 ASN A CA 1
ATOM 5809 C C . ASN A 1 744 ? -34.546 24.668 30.558 1 85.64 744 ASN A C 1
ATOM 5811 O O . ASN A 1 744 ? -34.853 24.505 29.376 1 85.64 744 ASN A O 1
ATOM 5815 N N . ASN A 1 745 ? -33.242 24.811 31.028 1 84.87 745 ASN A N 1
ATOM 5816 C CA . ASN A 1 745 ? -32.058 24.436 30.262 1 84.87 745 ASN A CA 1
ATOM 5817 C C . ASN A 1 745 ? -31.85 25.358 29.064 1 84.87 745 ASN A C 1
ATOM 5819 O O . ASN A 1 745 ? -31.235 24.965 28.071 1 84.87 745 ASN A O 1
ATOM 5823 N N . ARG A 1 746 ? -32.536 26.604 29.054 1 90.59 746 ARG A N 1
ATOM 5824 C CA . ARG A 1 746 ? -32.223 27.608 28.042 1 90.59 746 ARG A CA 1
ATOM 5825 C C . ARG A 1 746 ? -30.8 28.131 28.21 1 90.59 746 ARG A C 1
ATOM 5827 O O . ARG A 1 746 ? -30.151 28.506 27.232 1 90.59 746 ARG A O 1
ATOM 5834 N N . LEU A 1 747 ? -30.459 28.196 29.504 1 94.46 747 LEU A N 1
ATOM 5835 C CA . LEU A 1 747 ? -29.076 28.527 29.831 1 94.46 747 LEU A CA 1
ATOM 5836 C C . LEU A 1 747 ? -28.336 27.304 30.364 1 94.46 747 LEU A C 1
ATOM 5838 O O . LEU A 1 747 ? -28.711 26.749 31.399 1 94.46 747 LEU A O 1
ATOM 5842 N N . THR A 1 748 ? -27.419 26.836 29.656 1 91.94 748 THR A N 1
ATOM 5843 C CA . THR A 1 748 ? -26.633 25.68 30.073 1 91.94 748 THR A CA 1
ATOM 5844 C C . THR A 1 748 ? -25.143 26.007 30.062 1 91.94 748 THR A C 1
ATOM 5846 O O . THR A 1 748 ? -24.713 26.947 29.39 1 91.94 748 THR A O 1
ATOM 5849 N N . GLY A 1 749 ? -24.356 25.307 30.821 1 91.7 749 GLY A N 1
ATOM 5850 C CA . GLY A 1 749 ? -22.924 25.559 30.823 1 91.7 749 GLY A CA 1
ATOM 5851 C C . GLY A 1 749 ? -22.162 24.661 31.779 1 91.7 749 GLY A C 1
ATOM 5852 O O . GLY A 1 749 ? -22.747 23.778 32.41 1 91.7 749 GLY A O 1
ATOM 5853 N N . SER A 1 750 ? -20.937 24.781 31.702 1 94.01 750 SER A N 1
ATOM 5854 C CA . SER A 1 750 ? -20.029 24.058 32.586 1 94.01 750 SER A CA 1
ATOM 5855 C C . SER A 1 750 ? -18.799 24.897 32.92 1 94.01 750 SER A C 1
ATOM 5857 O O . SER A 1 750 ? -18.411 25.774 32.146 1 94.01 750 SER A O 1
ATOM 5859 N N . PHE A 1 751 ? -18.328 24.724 34.087 1 96.12 751 PHE A N 1
ATOM 5860 C CA . PHE A 1 751 ? -17.076 25.315 34.544 1 96.12 751 PHE A CA 1
ATOM 5861 C C . PHE A 1 751 ? -16.138 24.244 35.087 1 96.12 751 PHE A C 1
ATOM 5863 O O . PHE A 1 751 ? -16.55 23.394 35.88 1 96.12 751 PHE A O 1
ATOM 5870 N N . ASP A 1 752 ? -14.92 24.2 34.621 1 96.54 752 ASP A N 1
ATOM 5871 C CA . ASP A 1 752 ? -13.911 23.257 35.093 1 96.54 752 ASP A CA 1
ATOM 5872 C C . ASP A 1 752 ? -12.647 23.985 35.544 1 96.54 752 ASP A C 1
ATOM 5874 O O . ASP A 1 752 ? -12.216 24.945 34.903 1 96.54 752 ASP A O 1
ATOM 5878 N N . TYR A 1 753 ? -12.149 23.566 36.625 1 96.97 753 TYR A N 1
ATOM 5879 C CA . TYR A 1 753 ? -10.816 23.933 37.088 1 96.97 753 TYR A CA 1
ATOM 5880 C C . TYR A 1 753 ? -9.929 22.701 37.227 1 96.97 753 TYR A C 1
ATOM 5882 O O . TYR A 1 753 ? -10.352 21.682 37.777 1 96.97 753 TYR A O 1
ATOM 5890 N N . PHE A 1 754 ? -8.729 22.752 36.686 1 96.16 754 PHE A N 1
ATOM 5891 C CA . PHE A 1 754 ? -7.897 21.555 36.694 1 96.16 754 PHE A CA 1
ATOM 5892 C C . PHE A 1 754 ? -6.447 21.905 37.004 1 96.16 754 PHE A C 1
ATOM 5894 O O . PHE A 1 754 ? -6.024 23.047 36.812 1 96.16 754 PHE A O 1
ATOM 5901 N N . VAL A 1 755 ? -5.664 20.903 37.445 1 96.48 755 VAL A N 1
ATOM 5902 C CA . VAL A 1 755 ? -4.218 20.927 37.636 1 96.48 755 VAL A CA 1
ATOM 5903 C C . VAL A 1 755 ? -3.616 19.595 37.197 1 96.48 755 VAL A C 1
ATOM 5905 O O . VAL A 1 755 ? -4.064 18.531 37.63 1 96.48 755 VAL A O 1
ATOM 5908 N N . ARG A 1 756 ? -2.738 19.63 36.335 1 95.76 756 ARG A N 1
ATOM 5909 C CA . ARG A 1 756 ? -2.035 18.442 35.862 1 95.76 756 ARG A CA 1
ATOM 5910 C C . ARG A 1 756 ? -0.561 18.486 36.252 1 95.76 756 ARG A C 1
ATOM 5912 O O . ARG A 1 756 ? 0.133 19.463 35.966 1 95.76 756 ARG A O 1
ATOM 5919 N N . PHE A 1 757 ? -0.117 17.439 36.902 1 95.49 757 PHE A N 1
ATOM 5920 C CA . PHE A 1 757 ? 1.289 17.263 37.244 1 95.49 757 PHE A CA 1
ATOM 5921 C C . PHE A 1 757 ? 1.947 16.243 36.323 1 95.49 757 PHE A C 1
ATOM 5923 O O . PHE A 1 757 ? 1.426 15.141 36.135 1 95.49 757 PHE A O 1
ATOM 5930 N N . THR A 1 758 ? 2.915 16.549 35.657 1 94.78 758 THR A N 1
ATOM 5931 C CA . THR A 1 758 ? 3.768 15.604 34.945 1 94.78 758 THR A CA 1
ATOM 5932 C C . THR A 1 758 ? 5.075 15.379 35.7 1 94.78 758 THR A C 1
ATOM 5934 O O . THR A 1 758 ? 5.957 16.241 35.696 1 94.78 758 THR A O 1
ATOM 5937 N N . GLU A 1 759 ? 5.16 14.24 36.277 1 94.6 759 GLU A N 1
ATOM 5938 C CA . GLU A 1 759 ? 6.301 13.913 37.128 1 94.6 759 GLU A CA 1
ATOM 5939 C C . GLU A 1 759 ? 7.231 12.915 36.445 1 94.6 759 GLU A C 1
ATOM 5941 O O . GLU A 1 759 ? 6.773 12.012 35.743 1 94.6 759 GLU A O 1
ATOM 5946 N N . GLY A 1 760 ? 8.443 13.082 36.757 1 93.25 760 GLY A N 1
ATOM 5947 C CA . GLY A 1 760 ? 9.436 12.208 36.153 1 93.25 760 GLY A CA 1
ATOM 5948 C C . GLY A 1 760 ? 9.527 12.359 34.647 1 93.25 760 GLY A C 1
ATOM 5949 O O . GLY A 1 760 ? 9.669 11.368 33.926 1 93.25 760 GLY A O 1
ATOM 5950 N N . MET A 1 761 ? 9.281 13.532 34.184 1 93.16 761 MET A N 1
ATOM 5951 C CA . MET A 1 761 ? 9.463 13.778 32.756 1 93.16 761 MET A CA 1
ATOM 5952 C C . MET A 1 761 ? 10.882 13.426 32.32 1 93.16 761 MET A C 1
ATOM 5954 O O . MET A 1 761 ? 11.837 13.639 33.069 1 93.16 761 MET A O 1
ATOM 5958 N N . VAL A 1 762 ? 10.94 12.9 31.115 1 91.41 762 VAL A N 1
ATOM 5959 C CA . VAL A 1 762 ? 12.26 12.597 30.573 1 91.41 762 VAL A CA 1
ATOM 5960 C C . VAL A 1 762 ? 12.992 13.895 30.237 1 91.41 762 VAL A C 1
ATOM 5962 O O . VAL A 1 762 ? 12.514 14.693 29.427 1 91.41 762 VAL A O 1
ATOM 5965 N N . GLY A 1 763 ? 13.901 14.177 30.939 1 88.2 763 GLY A N 1
ATOM 5966 C CA . GLY A 1 763 ? 14.687 15.388 30.76 1 88.2 763 GLY A CA 1
ATOM 5967 C C . GLY A 1 763 ? 16.178 15.123 30.669 1 88.2 763 GLY A C 1
ATOM 5968 O O . GLY A 1 763 ? 16.609 13.968 30.658 1 88.2 763 GLY A O 1
ATOM 5969 N N . PRO A 1 764 ? 16.859 16.191 30.473 1 85.01 764 PRO A N 1
ATOM 5970 C CA . PRO A 1 764 ? 18.312 16.045 30.358 1 85.01 764 PRO A CA 1
ATOM 5971 C C . PRO A 1 764 ? 18.978 15.705 31.689 1 85.01 764 PRO A C 1
ATOM 5973 O O . PRO A 1 764 ? 18.421 15.987 32.752 1 85.01 764 PRO A O 1
ATOM 5976 N N . SER A 1 765 ? 20.125 14.989 31.625 1 79.31 765 SER A N 1
ATOM 5977 C CA . SER A 1 765 ? 20.907 14.73 32.83 1 79.31 765 SER A CA 1
ATOM 5978 C C . SER A 1 765 ? 21.544 16.009 33.362 1 79.31 765 SER A C 1
ATOM 5980 O O . SER A 1 765 ? 21.644 17.005 32.642 1 79.31 765 SER A O 1
ATOM 5982 N N . ALA A 1 766 ? 21.867 15.87 34.721 1 74.54 766 ALA A N 1
ATOM 5983 C CA . ALA A 1 766 ? 22.661 16.961 35.279 1 74.54 766 ALA A CA 1
ATOM 5984 C C . ALA A 1 766 ? 23.928 17.193 34.461 1 74.54 766 ALA A C 1
ATOM 5986 O O . ALA A 1 766 ? 24.481 16.254 33.883 1 74.54 766 ALA A O 1
ATOM 5987 N N . GLU A 1 767 ? 24.18 18.389 34.23 1 71.53 767 GLU A N 1
ATOM 5988 C CA . GLU A 1 767 ? 25.363 18.741 33.449 1 71.53 767 GLU A CA 1
ATOM 5989 C C . GLU A 1 767 ? 26.599 18.003 33.956 1 71.53 767 GLU A C 1
ATOM 5991 O O . GLU A 1 767 ? 26.887 18.014 35.154 1 71.53 767 GLU A O 1
ATOM 5996 N N . LEU A 1 768 ? 27.103 17.165 33.178 1 75.55 768 LEU A N 1
ATOM 5997 C CA . LEU A 1 768 ? 28.34 16.459 33.491 1 75.55 768 LEU A CA 1
ATOM 5998 C C . LEU A 1 768 ? 29.537 17.144 32.839 1 75.55 768 LEU A C 1
ATOM 6000 O O . LEU A 1 768 ? 29.375 17.917 31.892 1 75.55 768 LEU A O 1
ATOM 6004 N N . PRO A 1 769 ? 30.78 16.9 33.376 1 77.45 769 PRO A N 1
ATOM 6005 C CA . PRO A 1 769 ? 31.956 17.56 32.805 1 77.45 769 PRO A CA 1
ATOM 6006 C C . PRO A 1 769 ? 32.138 17.26 31.319 1 77.45 769 PRO A C 1
ATOM 6008 O O . PRO A 1 769 ? 31.889 16.135 30.877 1 77.45 769 PRO A O 1
ATOM 6011 N N . ALA A 1 770 ? 32.521 18.188 30.564 1 77.84 770 ALA A N 1
ATOM 6012 C CA . ALA A 1 770 ? 32.767 18.056 29.131 1 77.84 770 ALA A CA 1
ATOM 6013 C C . ALA A 1 770 ? 33.775 16.946 28.846 1 77.84 770 ALA A C 1
ATOM 6015 O O . ALA A 1 770 ? 33.785 16.374 27.754 1 77.84 770 ALA A O 1
ATOM 6016 N N . THR A 1 771 ? 34.635 16.589 29.849 1 81.51 771 THR A N 1
ATOM 6017 C CA . THR A 1 771 ? 35.658 15.56 29.699 1 81.51 771 THR A CA 1
ATOM 6018 C C . THR A 1 771 ? 35.019 14.193 29.47 1 81.51 771 THR A C 1
ATOM 6020 O O . THR A 1 771 ? 35.681 13.262 29.005 1 81.51 771 THR A O 1
ATOM 6023 N N . LEU A 1 772 ? 33.707 14.133 29.684 1 81.63 772 LEU A N 1
ATOM 6024 C CA . LEU A 1 772 ? 32.993 12.888 29.422 1 81.63 772 LEU A CA 1
ATOM 6025 C C . LEU A 1 772 ? 33.003 12.558 27.933 1 81.63 772 LEU A C 1
ATOM 6027 O O . LEU A 1 772 ? 33.02 11.385 27.553 1 81.63 772 LEU A O 1
ATOM 6031 N N . GLY A 1 773 ? 33.27 13.574 26.902 1 79.2 773 GLY A N 1
ATOM 6032 C CA . GLY A 1 773 ? 33.418 13.422 25.463 1 79.2 773 GLY A CA 1
ATOM 6033 C C . GLY A 1 773 ? 32.185 12.845 24.794 1 79.2 773 GLY A C 1
ATOM 6034 O O . GLY A 1 773 ? 32.19 12.589 23.588 1 79.2 773 GLY A O 1
ATOM 6035 N N . ILE A 1 774 ? 31.035 12.473 25.642 1 81.92 774 ILE A N 1
ATOM 6036 C CA . ILE A 1 774 ? 29.824 11.89 25.075 1 81.92 774 ILE A CA 1
ATOM 6037 C C . ILE A 1 774 ? 28.594 12.561 25.684 1 81.92 774 ILE A C 1
ATOM 6039 O O . ILE A 1 774 ? 28.68 13.179 26.748 1 81.92 774 ILE A O 1
ATOM 6043 N N . SER A 1 775 ? 27.474 12.501 24.947 1 78.6 775 SER A N 1
ATOM 6044 C CA . SER A 1 775 ? 26.243 13.118 25.432 1 78.6 775 SER A CA 1
ATOM 6045 C C . SER A 1 775 ? 25.693 12.375 26.645 1 78.6 775 SER A C 1
ATOM 6047 O O . SER A 1 775 ? 25.805 11.151 26.733 1 78.6 775 SER A O 1
ATOM 6049 N N . THR A 1 776 ? 25.208 13.064 27.637 1 82.49 776 THR A N 1
ATOM 6050 C CA . THR A 1 776 ? 24.624 12.494 28.846 1 82.49 776 THR A CA 1
ATOM 6051 C C . THR A 1 776 ? 23.262 11.874 28.548 1 82.49 776 THR A C 1
ATOM 6053 O O . THR A 1 776 ? 22.566 12.304 27.626 1 82.49 776 THR A O 1
ATOM 6056 N N . PRO A 1 777 ? 22.997 10.811 29.253 1 86.5 777 PRO A N 1
ATOM 6057 C CA . PRO A 1 777 ? 21.722 10.137 28.999 1 86.5 777 PRO A CA 1
ATOM 6058 C C . PRO A 1 777 ? 20.524 10.921 29.53 1 86.5 777 PRO A C 1
ATOM 6060 O O . PRO A 1 777 ? 20.687 11.81 30.37 1 86.5 777 PRO A O 1
ATOM 6063 N N . SER A 1 778 ? 19.346 10.661 29.022 1 87.79 778 SER A N 1
ATOM 6064 C CA . SER A 1 778 ? 18.101 11.231 29.527 1 87.79 778 SER A CA 1
ATOM 6065 C C . SER A 1 778 ? 17.649 10.528 30.803 1 87.79 778 SER A C 1
ATOM 6067 O O . SER A 1 778 ? 17.925 9.342 30.996 1 87.79 778 SER A O 1
ATOM 6069 N N . PHE A 1 779 ? 17.044 11.258 31.683 1 89.79 779 PHE A N 1
ATOM 6070 C CA . PHE A 1 779 ? 16.581 10.757 32.971 1 89.79 779 PHE A CA 1
ATOM 6071 C C . PHE A 1 779 ? 15.149 11.201 33.242 1 89.79 779 PHE A C 1
ATOM 6073 O O . PHE A 1 779 ? 14.699 12.22 32.713 1 89.79 779 PHE A O 1
ATOM 6080 N N . ASN A 1 780 ? 14.546 10.408 34.167 1 91.95 780 ASN A N 1
ATOM 6081 C CA . ASN A 1 780 ? 13.282 10.864 34.737 1 91.95 780 ASN A CA 1
ATOM 6082 C C . ASN A 1 780 ? 13.507 11.841 35.888 1 91.95 780 ASN A C 1
ATOM 6084 O O . ASN A 1 780 ? 13.322 11.487 37.053 1 91.95 780 ASN A O 1
ATOM 6088 N N . ASN A 1 781 ? 13.825 13.109 35.591 1 91.19 781 ASN A N 1
ATOM 6089 C CA . ASN A 1 781 ? 14.251 13.987 36.676 1 91.19 781 ASN A CA 1
ATOM 6090 C C . ASN A 1 781 ? 13.598 15.362 36.574 1 91.19 781 ASN A C 1
ATOM 6092 O O . ASN A 1 781 ? 14.017 16.304 37.249 1 91.19 781 ASN A O 1
ATOM 6096 N N . SER A 1 782 ? 12.677 15.608 35.721 1 93.06 782 SER A N 1
ATOM 6097 C CA . SER A 1 782 ? 12.008 16.891 35.536 1 93.06 782 SER A CA 1
ATOM 6098 C C . SER A 1 782 ? 10.523 16.794 35.872 1 93.06 782 SER A C 1
ATOM 6100 O O . SER A 1 782 ? 9.916 15.731 35.726 1 93.06 782 SER A O 1
ATOM 6102 N N . ASP A 1 783 ? 10.016 17.872 36.318 1 95.24 783 ASP A N 1
ATOM 6103 C CA . ASP A 1 783 ? 8.602 17.939 36.675 1 95.24 783 ASP A CA 1
ATOM 6104 C C . ASP A 1 783 ? 7.983 19.26 36.223 1 95.24 783 ASP A C 1
ATOM 6106 O O . ASP A 1 783 ? 8.657 20.292 36.203 1 95.24 783 ASP A O 1
ATOM 6110 N N . LEU A 1 784 ? 6.782 19.26 35.856 1 94.85 784 LEU A N 1
ATOM 6111 C CA . LEU A 1 784 ? 6.04 20.484 35.576 1 94.85 784 LEU A CA 1
ATOM 6112 C C . LEU A 1 784 ? 4.588 20.354 36.024 1 94.85 784 LEU A C 1
ATOM 6114 O O . LEU A 1 784 ? 4.13 19.256 36.348 1 94.85 784 LEU A O 1
ATOM 6118 N N . ARG A 1 785 ? 3.951 21.426 36.112 1 95.47 785 ARG A N 1
ATOM 6119 C CA . ARG A 1 785 ? 2.539 21.495 36.473 1 95.47 785 ARG A CA 1
ATOM 6120 C C . ARG A 1 785 ? 1.789 22.467 35.569 1 95.47 785 ARG A C 1
ATOM 6122 O O . ARG A 1 785 ? 2.283 23.559 35.279 1 95.47 785 ARG A O 1
ATOM 6129 N N . THR A 1 786 ? 0.67 22.129 35.027 1 95.22 786 THR A N 1
ATOM 6130 C CA . THR A 1 786 ? -0.216 22.966 34.226 1 95.22 786 THR A CA 1
ATOM 6131 C C . THR A 1 786 ? -1.557 23.162 34.927 1 95.22 786 THR A C 1
ATOM 6133 O O . THR A 1 786 ? -2.212 22.189 35.309 1 95.22 786 THR A O 1
ATOM 6136 N N . LYS A 1 787 ? -1.912 24.351 35.14 1 95.85 787 LYS A N 1
ATOM 6137 C CA . LYS A 1 787 ? -3.201 24.666 35.749 1 95.85 787 LYS A CA 1
ATOM 6138 C C . LYS A 1 787 ? -4.042 25.548 34.831 1 95.85 787 LYS A C 1
ATOM 6140 O O . LYS A 1 787 ? -3.501 26.343 34.059 1 95.85 787 LYS A O 1
ATOM 6145 N N . GLY A 1 788 ? -5.31 25.415 34.883 1 96.25 788 GLY A N 1
ATOM 6146 C CA . GLY A 1 788 ? -6.181 26.195 34.018 1 96.25 788 GLY A CA 1
ATOM 6147 C C . GLY A 1 788 ? -7.648 26.082 34.389 1 96.25 788 GLY A C 1
ATOM 6148 O O . GLY A 1 788 ? -7.992 25.457 35.395 1 96.25 788 GLY A O 1
ATOM 6149 N N . TRP A 1 789 ? -8.455 26.775 33.728 1 96.8 789 TRP A N 1
ATOM 6150 C CA . TRP A 1 789 ? -9.905 26.747 33.886 1 96.8 789 TRP A CA 1
ATOM 6151 C C . TRP A 1 789 ? -10.603 26.832 32.533 1 96.8 789 TRP A C 1
ATOM 6153 O O . TRP A 1 789 ? -10.009 27.279 31.549 1 96.8 789 TRP A O 1
ATOM 6163 N N . GLU A 1 790 ? -11.781 26.374 32.48 1 97.16 790 GLU A N 1
ATOM 6164 C CA . GLU A 1 790 ? -12.613 26.333 31.281 1 97.16 790 GLU A CA 1
ATOM 6165 C C . GLU A 1 790 ? -14.058 26.706 31.599 1 97.16 790 GLU A C 1
ATOM 6167 O O . GLU A 1 790 ? -14.587 26.327 32.646 1 97.16 790 GLU A O 1
ATOM 6172 N N . VAL A 1 791 ? -14.619 27.493 30.71 1 96.09 791 VAL A N 1
ATOM 6173 C CA . VAL A 1 791 ? -16.011 27.903 30.869 1 96.09 791 VAL A CA 1
ATOM 6174 C C . VAL A 1 791 ? -16.761 27.707 29.554 1 96.09 791 VAL A C 1
ATOM 6176 O O . VAL A 1 791 ? -16.23 28.001 28.48 1 96.09 791 VAL A O 1
ATOM 6179 N N . SER A 1 792 ? -17.828 27.101 29.609 1 94.91 792 SER A N 1
ATOM 6180 C CA . SER A 1 792 ? -18.757 26.998 28.488 1 94.91 792 SER A CA 1
ATOM 6181 C C . SER A 1 792 ? -20.147 27.492 28.875 1 94.91 792 SER A C 1
ATOM 6183 O O . SER A 1 792 ? -20.685 27.097 29.911 1 94.91 792 SER A O 1
ATOM 6185 N N . ILE A 1 793 ? -20.716 28.431 28.13 1 95.86 793 ILE A N 1
ATOM 6186 C CA . ILE A 1 793 ? -22.051 28.97 28.365 1 95.86 793 ILE A CA 1
ATOM 6187 C C . ILE A 1 793 ? -22.876 28.883 27.082 1 95.86 793 ILE A C 1
ATOM 6189 O O . ILE A 1 793 ? -22.415 29.288 26.012 1 95.86 793 ILE A O 1
ATOM 6193 N N . GLY A 1 794 ? -23.947 28.297 27.165 1 94.18 794 GLY A N 1
ATOM 6194 C CA . GLY A 1 794 ? -24.851 28.211 26.029 1 94.18 794 GLY A CA 1
ATOM 6195 C C . GLY A 1 794 ? -26.236 28.753 26.326 1 94.18 794 GLY A C 1
ATOM 6196 O O . GLY A 1 794 ? -26.763 28.557 27.423 1 94.18 794 GLY A O 1
ATOM 6197 N N . TRP A 1 795 ? -26.702 29.569 25.457 1 95.55 795 TRP A N 1
ATOM 6198 C CA . TRP A 1 795 ? -28.069 30.077 25.512 1 95.55 795 TRP A CA 1
ATOM 6199 C C . TRP A 1 795 ? -28.842 29.696 24.254 1 95.55 795 TRP A C 1
ATOM 6201 O O . TRP A 1 795 ? -28.368 29.912 23.137 1 95.55 795 TRP A O 1
ATOM 6211 N N . LYS A 1 796 ? -29.854 29.064 24.342 1 91.95 796 LYS A N 1
ATOM 6212 C CA . LYS A 1 796 ? -30.724 28.707 23.225 1 91.95 796 LYS A CA 1
ATOM 6213 C C . LYS A 1 796 ? -32.18 29.047 23.532 1 91.95 796 LYS A C 1
ATOM 6215 O O . LYS A 1 796 ? -32.658 28.807 24.643 1 91.95 796 LYS A O 1
ATOM 6220 N N . ASP A 1 797 ? -32.819 29.686 22.582 1 91.48 797 ASP A N 1
ATOM 6221 C CA . ASP A 1 797 ? -34.213 30.075 22.774 1 91.48 797 ASP A CA 1
ATOM 6222 C C . ASP A 1 797 ? -34.956 30.13 21.441 1 91.48 797 ASP A C 1
ATOM 6224 O O . ASP A 1 797 ? -34.332 30.164 20.378 1 91.48 797 ASP A O 1
ATOM 6228 N N . ARG A 1 798 ? -36.135 29.902 21.43 1 89.75 798 ARG A N 1
ATOM 6229 C CA . ARG A 1 798 ? -37.02 30.032 20.277 1 89.75 798 ARG A CA 1
ATOM 6230 C C . ARG A 1 798 ? -38.223 30.911 20.606 1 89.75 798 ARG A C 1
ATOM 6232 O O . ARG A 1 798 ? -38.993 30.601 21.518 1 89.75 798 ARG A O 1
ATOM 6239 N N . LEU A 1 799 ? -38.519 31.971 19.893 1 91.69 799 LEU A N 1
ATOM 6240 C CA . LEU A 1 799 ? -39.589 32.934 20.131 1 91.69 799 LEU A CA 1
ATOM 6241 C C . LEU A 1 799 ? -40.903 32.447 19.528 1 91.69 799 LEU A C 1
ATOM 6243 O O . LEU A 1 799 ? -40.911 31.52 18.714 1 91.69 799 LEU A O 1
ATOM 6247 N N . LYS A 1 800 ? -42.021 33.084 19.835 1 85.2 800 LYS A N 1
ATOM 6248 C CA . LYS A 1 800 ? -43.363 32.685 19.421 1 85.2 800 LYS A CA 1
ATOM 6249 C C . LYS A 1 800 ? -43.543 32.843 17.914 1 85.2 800 LYS A C 1
ATOM 6251 O O . LYS A 1 800 ? -44.315 32.106 17.296 1 85.2 800 LYS A O 1
ATOM 6256 N N . ASN A 1 801 ? -42.796 33.781 17.311 1 87.41 801 ASN A N 1
ATOM 6257 C CA . ASN A 1 801 ? -42.926 34.002 15.875 1 87.41 801 ASN A CA 1
ATOM 6258 C C . ASN A 1 801 ? -42.156 32.955 15.075 1 87.41 801 ASN A C 1
ATOM 6260 O O . ASN A 1 801 ? -42.14 32.997 13.844 1 87.41 801 ASN A O 1
ATOM 6264 N N . GLY A 1 802 ? -41.437 32.082 15.771 1 83.74 802 GLY A N 1
ATOM 6265 C CA . GLY A 1 802 ? -40.763 30.992 15.084 1 83.74 802 GLY A CA 1
ATOM 6266 C C . GLY A 1 802 ? -39.263 31.192 14.975 1 83.74 802 GLY A C 1
ATOM 6267 O O . GLY A 1 802 ? -38.538 30.282 14.568 1 83.74 802 GLY A O 1
ATOM 6268 N N . LEU A 1 803 ? -38.596 32.584 15.742 1 92.42 803 LEU A N 1
ATOM 6269 C CA . LEU A 1 803 ? -37.165 32.851 15.655 1 92.42 803 LEU A CA 1
ATOM 6270 C C . LEU A 1 803 ? -36.403 32.094 16.737 1 92.42 803 LEU A C 1
ATOM 6272 O O . LEU A 1 803 ? -36.661 32.279 17.929 1 92.42 803 LEU A O 1
ATOM 6276 N N . GLY A 1 804 ? -35.836 30.968 15.972 1 93.38 804 GLY A N 1
ATOM 6277 C CA . GLY A 1 804 ? -34.897 30.315 16.87 1 93.38 804 GLY A CA 1
ATOM 6278 C C . GLY A 1 804 ? -33.513 30.936 16.839 1 93.38 804 GLY A C 1
ATOM 6279 O O . GLY A 1 804 ? -33.03 31.339 15.779 1 93.38 804 GLY A O 1
ATOM 6280 N N . TYR A 1 805 ? -32.964 31.159 17.956 1 93.88 805 TYR A N 1
ATOM 6281 C CA . TYR A 1 805 ? -31.61 31.7 17.998 1 93.88 805 TYR A CA 1
ATOM 6282 C C . TYR A 1 805 ? -30.814 31.091 19.146 1 93.88 805 TYR A C 1
ATOM 6284 O O . TYR A 1 805 ? -31.392 30.602 20.12 1 93.88 805 TYR A O 1
ATOM 6292 N N . GLY A 1 806 ? -29.556 30.969 18.981 1 94.01 806 GLY A N 1
ATOM 6293 C CA . GLY A 1 806 ? -28.656 30.393 19.968 1 94.01 806 GLY A CA 1
ATOM 6294 C C . GLY A 1 806 ? -27.311 31.092 20.029 1 94.01 806 GLY A C 1
ATOM 6295 O O . GLY A 1 806 ? -26.827 31.606 19.019 1 94.01 806 GLY A O 1
ATOM 6296 N N . ILE A 1 807 ? -26.748 31.186 21.253 1 95.66 807 ILE A N 1
ATOM 6297 C CA . ILE A 1 807 ? -25.42 31.738 21.499 1 95.66 807 ILE A CA 1
ATOM 6298 C C . ILE A 1 807 ? -24.6 30.756 22.333 1 95.66 807 ILE A C 1
ATOM 6300 O O . ILE A 1 807 ? -25.055 30.289 23.38 1 95.66 807 ILE A O 1
ATOM 6304 N N . ASN A 1 808 ? -23.506 30.354 21.816 1 93.86 808 ASN A N 1
ATOM 6305 C CA . ASN A 1 808 ? -22.57 29.528 22.571 1 93.86 808 ASN A CA 1
ATOM 6306 C C . ASN A 1 808 ? -21.233 30.236 22.77 1 93.86 808 ASN A C 1
ATOM 6308 O O . ASN A 1 808 ? -20.633 30.721 21.808 1 93.86 808 ASN A O 1
ATOM 6312 N N . LEU A 1 809 ? -20.809 30.298 24.006 1 95.63 809 LEU A N 1
ATOM 6313 C CA . LEU A 1 809 ? -19.548 30.94 24.359 1 95.63 809 LEU A CA 1
ATOM 6314 C C . LEU A 1 809 ? -18.604 29.95 25.034 1 95.63 809 LEU A C 1
ATOM 6316 O O . LEU A 1 809 ? -19.027 29.164 25.885 1 95.63 809 LEU A O 1
ATOM 6320 N N . SER A 1 810 ? -17.44 29.902 24.595 1 94.79 810 SER A N 1
ATOM 6321 C CA . SER A 1 810 ? -16.381 29.126 25.233 1 94.79 810 SER A CA 1
ATOM 6322 C C . SER A 1 810 ? -15.177 30.001 25.564 1 94.79 810 SER A C 1
ATOM 6324 O O . SER A 1 810 ? -14.796 30.867 24.774 1 94.79 810 SER A O 1
ATOM 6326 N N . LEU A 1 811 ? -14.616 29.835 26.699 1 96.02 811 LEU A N 1
ATOM 6327 C CA . LEU A 1 811 ? -13.444 30.557 27.184 1 96.02 811 LEU A CA 1
ATOM 6328 C C . LEU A 1 811 ? -12.565 29.652 28.04 1 96.02 811 LEU A C 1
ATOM 6330 O O . LEU A 1 811 ? -13.069 28.905 28.882 1 96.02 811 LEU A O 1
ATOM 6334 N N . SER A 1 812 ? -11.344 29.63 27.782 1 96.34 812 SER A N 1
ATOM 6335 C CA . SER A 1 812 ? -10.443 28.795 28.57 1 96.34 812 SER A CA 1
ATOM 6336 C C . SER A 1 812 ? -9.058 29.424 28.678 1 96.34 812 SER A C 1
ATOM 6338 O O . SER A 1 812 ? -8.681 30.253 27.846 1 96.34 812 SER A O 1
ATOM 6340 N N . ASP A 1 813 ? -8.324 29.026 29.66 1 95.95 813 ASP A N 1
ATOM 6341 C CA . ASP A 1 813 ? -6.941 29.453 29.844 1 95.95 813 ASP A CA 1
ATOM 6342 C C . ASP A 1 813 ? -6.132 28.39 30.584 1 95.95 813 ASP A C 1
ATOM 6344 O O . ASP A 1 813 ? -6.694 27.573 31.316 1 95.95 813 ASP A O 1
ATOM 6348 N N . GLN A 1 814 ? -4.913 28.339 30.304 1 94.97 814 GLN A N 1
ATOM 6349 C CA . GLN A 1 814 ? -3.996 27.425 30.975 1 94.97 814 GLN A CA 1
ATOM 6350 C C . GLN A 1 814 ? -2.608 28.044 31.118 1 94.97 814 GLN A C 1
ATOM 6352 O O . GLN A 1 814 ? -2.157 28.778 30.237 1 94.97 814 GLN A O 1
ATOM 6357 N N . ILE A 1 815 ? -1.923 27.736 32.188 1 95.32 815 ILE A N 1
ATOM 6358 C CA . ILE A 1 815 ? -0.566 28.19 32.475 1 95.32 815 ILE A CA 1
ATOM 6359 C C . ILE A 1 815 ? 0.295 27.004 32.903 1 95.32 815 ILE A C 1
ATOM 6361 O O . ILE A 1 815 ? -0.138 26.17 33.701 1 95.32 815 ILE A O 1
ATOM 6365 N N . THR A 1 816 ? 1.42 26.917 32.392 1 95.3 816 THR A N 1
ATOM 6366 C CA . THR A 1 816 ? 2.353 25.85 32.737 1 95.3 816 THR A CA 1
ATOM 6367 C C . THR A 1 816 ? 3.518 26.394 33.559 1 95.3 816 THR A C 1
ATOM 6369 O O . THR A 1 816 ? 4.153 27.377 33.17 1 95.3 816 THR A O 1
ATOM 6372 N N . MET A 1 817 ? 3.772 25.762 34.634 1 95.92 817 MET A N 1
ATOM 6373 C CA . MET A 1 817 ? 4.88 26.105 35.522 1 95.92 817 MET A CA 1
ATOM 6374 C C . MET A 1 817 ? 5.921 24.99 35.548 1 95.92 817 MET A C 1
ATOM 6376 O O . MET A 1 817 ? 5.571 23.809 35.552 1 95.92 817 MET A O 1
ATOM 6380 N N . ILE A 1 818 ? 7.168 25.392 35.628 1 95.74 818 ILE A N 1
ATOM 6381 C CA . ILE A 1 818 ? 8.255 24.43 35.77 1 95.74 818 ILE A CA 1
ATOM 6382 C C . ILE A 1 818 ? 8.547 24.196 37.25 1 95.74 818 ILE A C 1
ATOM 6384 O O . ILE A 1 818 ? 8.931 25.123 37.968 1 95.74 818 ILE A O 1
ATOM 6388 N N . ASP A 1 819 ? 8.411 23.007 37.697 1 95.1 819 ASP A N 1
ATOM 6389 C CA . ASP A 1 819 ? 8.638 22.722 39.11 1 95.1 819 ASP A CA 1
ATOM 6390 C C . ASP A 1 819 ? 10.078 22.28 39.357 1 95.1 819 ASP A C 1
ATOM 6392 O O . ASP A 1 819 ? 10.68 22.645 40.369 1 95.1 819 ASP A O 1
ATOM 6396 N N . SER A 1 820 ? 10.595 21.42 38.446 1 92.73 820 SER A N 1
ATOM 6397 C CA . SER A 1 820 ? 11.975 20.958 38.554 1 92.73 820 SER A CA 1
ATOM 6398 C C . SER A 1 820 ? 12.6 20.756 37.178 1 92.73 820 SER A C 1
ATOM 6400 O O . SER A 1 820 ? 11.958 20.223 36.271 1 92.73 820 SER A O 1
ATOM 6402 N N . TYR A 1 821 ? 13.759 21.263 37.015 1 92.04 821 TYR A N 1
ATOM 6403 C CA . TYR A 1 821 ? 14.577 21.099 35.818 1 92.04 821 TYR A CA 1
ATOM 6404 C C . TYR A 1 821 ? 16.061 21.145 36.161 1 92.04 821 TYR A C 1
ATOM 6406 O O . TYR A 1 821 ? 16.684 22.208 36.106 1 92.04 821 TYR A O 1
ATOM 6414 N N . PRO A 1 822 ? 16.692 20.038 36.371 1 86.26 822 PRO A N 1
ATOM 6415 C CA . PRO A 1 822 ? 18.03 19.975 36.965 1 86.26 822 PRO A CA 1
ATOM 6416 C C . PRO A 1 822 ? 19.118 20.488 36.024 1 86.26 822 PRO A C 1
ATOM 6418 O O . PRO A 1 822 ? 20.223 20.808 36.468 1 86.26 822 PRO A O 1
ATOM 6421 N N . ASP A 1 823 ? 18.88 20.491 34.755 1 84.27 823 ASP A N 1
ATOM 6422 C CA . ASP A 1 823 ? 19.906 20.911 33.805 1 84.27 823 ASP A CA 1
ATOM 6423 C C . ASP A 1 823 ? 20.143 22.418 33.884 1 84.27 823 ASP A C 1
ATOM 6425 O O . ASP A 1 823 ? 21.067 22.939 33.256 1 84.27 823 ASP A O 1
ATOM 6429 N N . ASN A 1 824 ? 19.345 23.203 34.587 1 88.92 824 ASN A N 1
ATOM 6430 C CA . ASN A 1 824 ? 19.528 24.642 34.74 1 88.92 824 ASN A CA 1
ATOM 6431 C C . ASN A 1 824 ? 20.008 25.001 36.143 1 88.92 824 ASN A C 1
ATOM 6433 O O . ASN A 1 824 ? 19.326 25.725 36.871 1 88.92 824 ASN A O 1
ATOM 6437 N N . LYS A 1 825 ? 21.255 24.708 36.493 1 84.99 825 LYS A N 1
ATOM 6438 C CA . LYS A 1 825 ? 21.819 24.927 37.822 1 84.99 825 LYS A CA 1
ATOM 6439 C C . LYS A 1 825 ? 22.157 26.4 38.039 1 84.99 825 LYS A C 1
ATOM 6441 O O . LYS A 1 825 ? 22.093 26.897 39.165 1 84.99 825 LYS A O 1
ATOM 6446 N N . THR A 1 826 ? 22.471 27.023 37.02 1 87.93 826 THR A N 1
ATOM 6447 C CA . THR A 1 826 ? 22.869 28.423 37.112 1 87.93 826 THR A CA 1
ATOM 6448 C C . THR A 1 826 ? 21.643 29.332 37.152 1 87.93 826 THR A C 1
ATOM 6450 O O . THR A 1 826 ? 21.764 30.536 37.383 1 87.93 826 THR A O 1
ATOM 6453 N N . LEU A 1 827 ? 20.434 28.708 36.859 1 93.22 827 LEU A N 1
ATOM 6454 C CA . LEU A 1 827 ? 19.183 29.456 36.792 1 93.22 827 LEU A CA 1
ATOM 6455 C C . LEU A 1 827 ? 19.228 30.491 35.673 1 93.22 827 LEU A C 1
ATOM 6457 O O . LEU A 1 827 ? 18.918 31.664 35.894 1 93.22 827 LEU A O 1
ATOM 6461 N N . SER A 1 828 ? 19.768 30.001 34.62 1 94.38 828 SER A N 1
ATOM 6462 C CA . SER A 1 828 ? 19.762 30.821 33.413 1 94.38 828 SER A CA 1
ATOM 6463 C C . SER A 1 828 ? 18.339 31.163 32.984 1 94.38 828 SER A C 1
ATOM 6465 O O . SER A 1 828 ? 17.461 30.297 32.982 1 94.38 828 SER A O 1
ATOM 6467 N N . ILE A 1 829 ? 18.059 32.382 32.624 1 95.02 829 ILE A N 1
ATOM 6468 C CA . ILE A 1 829 ? 16.723 32.813 32.227 1 95.02 829 ILE A CA 1
ATOM 6469 C C . ILE A 1 829 ? 16.448 32.38 30.789 1 95.02 829 ILE A C 1
ATOM 6471 O O . ILE A 1 829 ? 15.332 32.542 30.288 1 95.02 829 ILE A O 1
ATOM 6475 N N . ASP A 1 830 ? 17.451 31.785 30.101 1 90.98 830 ASP A N 1
ATOM 6476 C CA . ASP A 1 830 ? 17.296 31.311 28.729 1 90.98 830 ASP A CA 1
ATOM 6477 C C . ASP A 1 830 ? 16.85 29.851 28.699 1 90.98 830 ASP A C 1
ATOM 6479 O O . ASP A 1 830 ? 16.687 29.268 27.625 1 90.98 830 ASP A O 1
ATOM 6483 N N . SER A 1 831 ? 16.699 29.232 29.796 1 90.55 831 SER A N 1
ATOM 6484 C CA . SER A 1 831 ? 16.258 27.847 29.929 1 90.55 831 SER A CA 1
ATOM 6485 C C . SER A 1 831 ? 15.028 27.742 30.825 1 90.55 831 SER A C 1
ATOM 6487 O O . SER A 1 831 ? 14.507 28.756 31.294 1 90.55 831 SER A O 1
ATOM 6489 N N . TYR A 1 832 ? 14.631 26.568 31 1 92.58 832 TYR A N 1
ATOM 6490 C CA . TYR A 1 832 ? 13.505 26.354 31.903 1 92.58 832 TYR A CA 1
ATOM 6491 C C . TYR A 1 832 ? 13.89 26.679 33.341 1 92.58 832 TYR A C 1
ATOM 6493 O O . TYR A 1 832 ? 14.903 26.189 33.845 1 92.58 832 TYR A O 1
ATOM 6501 N N . LEU A 1 833 ? 13.108 27.568 34.032 1 93.61 833 LEU A N 1
ATOM 6502 C CA . LEU A 1 833 ? 13.397 28.048 35.379 1 93.61 833 LEU A CA 1
ATOM 6503 C C . LEU A 1 833 ? 12.458 27.41 36.397 1 93.61 833 LEU A C 1
ATOM 6505 O O . LEU A 1 833 ? 11.248 27.643 36.363 1 93.61 833 LEU A O 1
ATOM 6509 N N . PRO A 1 834 ? 13.057 26.583 37.364 1 92.58 834 PRO A N 1
ATOM 6510 C CA . PRO A 1 834 ? 12.192 26.008 38.397 1 92.58 834 PRO A CA 1
ATOM 6511 C C . PRO A 1 834 ? 11.443 27.07 39.199 1 92.58 834 PRO A C 1
ATOM 6513 O O . PRO A 1 834 ? 12.049 28.039 39.663 1 92.58 834 PRO A O 1
ATOM 6516 N N . GLY A 1 835 ? 10.137 26.928 39.267 1 92.64 835 GLY A N 1
ATOM 6517 C CA . GLY A 1 835 ? 9.308 27.837 40.043 1 92.64 835 GLY A CA 1
ATOM 6518 C C . GLY A 1 835 ? 8.681 28.936 39.206 1 92.64 835 GLY A C 1
ATOM 6519 O O . GLY A 1 835 ? 7.894 29.737 39.713 1 92.64 835 GLY A O 1
ATOM 6520 N N . TYR A 1 836 ? 9.001 29.002 37.96 1 94.67 836 TYR A N 1
ATOM 6521 C CA . TYR A 1 836 ? 8.487 30.051 37.088 1 94.67 836 TYR A CA 1
ATOM 6522 C C . TYR A 1 836 ? 7.657 29.461 35.954 1 94.67 836 TYR A C 1
ATOM 6524 O O . TYR A 1 836 ? 7.71 28.255 35.701 1 94.67 836 TYR A O 1
ATOM 6532 N N . LYS A 1 837 ? 6.976 30.409 35.266 1 94.53 837 LYS A N 1
ATOM 6533 C CA . LYS A 1 837 ? 6.191 30.022 34.098 1 94.53 837 LYS A CA 1
ATOM 6534 C C . LYS A 1 837 ? 7.095 29.645 32.928 1 94.53 837 LYS A C 1
ATOM 6536 O O . LYS A 1 837 ? 8.196 30.183 32.79 1 94.53 837 LYS A O 1
ATOM 6541 N N . ASP A 1 838 ? 6.62 28.752 32.175 1 92.72 838 ASP A N 1
ATOM 6542 C CA . ASP A 1 838 ? 7.282 28.431 30.914 1 92.72 838 ASP A CA 1
ATOM 6543 C C . ASP A 1 838 ? 7.025 29.513 29.868 1 92.72 838 ASP A C 1
ATOM 6545 O O . ASP A 1 838 ? 5.943 30.101 29.827 1 92.72 838 ASP A O 1
ATOM 6549 N N . GLY A 1 839 ? 8.001 29.891 29.104 1 91.97 839 GLY A N 1
ATOM 6550 C CA . GLY A 1 839 ? 7.868 30.759 27.945 1 91.97 839 GLY A CA 1
ATOM 6551 C C . GLY A 1 839 ? 7.937 32.234 28.294 1 91.97 839 GLY A C 1
ATOM 6552 O O . GLY A 1 839 ? 7.367 33.071 27.591 1 91.97 839 GLY A O 1
ATOM 6553 N N . LEU A 1 840 ? 8.574 32.677 29.345 1 94.98 840 LEU A N 1
ATOM 6554 C CA . LEU A 1 840 ? 8.703 34.076 29.737 1 94.98 840 LEU A CA 1
ATOM 6555 C C . LEU A 1 840 ? 9.539 34.851 28.724 1 94.98 840 LEU A C 1
ATOM 6557 O O . LEU A 1 840 ? 10.516 34.324 28.187 1 94.98 840 LEU A O 1
ATOM 6561 N N . ILE A 1 841 ? 9.109 36.044 28.499 1 96.25 841 ILE A N 1
ATOM 6562 C CA . ILE A 1 841 ? 9.853 36.954 27.635 1 96.25 841 ILE A CA 1
ATOM 6563 C C . ILE A 1 841 ? 10.632 37.954 28.487 1 96.25 841 ILE A C 1
ATOM 6565 O O . ILE A 1 841 ? 10.041 38.831 29.122 1 96.25 841 ILE A O 1
ATOM 6569 N N . TRP A 1 842 ? 11.896 37.777 28.52 1 96.89 842 TRP A N 1
ATOM 6570 C CA . TRP A 1 842 ? 12.78 38.696 29.228 1 96.89 842 TRP A CA 1
ATOM 6571 C C . TRP A 1 842 ? 13.318 39.769 28.287 1 96.89 842 TRP A C 1
ATOM 6573 O O . TRP A 1 842 ? 13.797 39.46 27.193 1 96.89 842 TRP A O 1
ATOM 6583 N N . GLY A 1 843 ? 13.132 41.058 28.652 1 97 843 GLY A N 1
ATOM 6584 C CA . GLY A 1 843 ? 13.622 42.135 27.808 1 97 843 GLY A CA 1
ATOM 6585 C C . GLY A 1 843 ? 13.76 43.455 28.544 1 97 843 GLY A C 1
ATOM 6586 O O . GLY A 1 843 ? 13.538 43.522 29.754 1 97 843 GLY A O 1
ATOM 6587 N N . TYR A 1 844 ? 14.183 44.551 27.864 1 97.47 844 TYR A N 1
ATOM 6588 C CA . TYR A 1 844 ? 14.4 45.887 28.407 1 97.47 844 TYR A CA 1
ATOM 6589 C C . TYR A 1 844 ? 13.105 46.691 28.41 1 97.47 844 TYR A C 1
ATOM 6591 O O . TYR A 1 844 ? 12.189 46.407 27.634 1 97.47 844 TYR A O 1
ATOM 6599 N N . GLU A 1 845 ? 13.047 47.581 29.294 1 97.64 845 GLU A N 1
ATOM 6600 C CA . GLU A 1 845 ? 11.989 48.585 29.228 1 97.64 845 GLU A CA 1
ATOM 6601 C C . GLU A 1 845 ? 12.44 49.81 28.438 1 97.64 845 GLU A C 1
ATOM 6603 O O . GLU A 1 845 ? 13.504 50.37 28.705 1 97.64 845 GLU A O 1
ATOM 6608 N N . THR A 1 846 ? 11.663 50.232 27.508 1 97.98 846 THR A N 1
ATOM 6609 C CA . THR A 1 846 ? 12.021 51.336 26.625 1 97.98 846 THR A CA 1
ATOM 6610 C C . THR A 1 846 ? 11.459 52.654 27.152 1 97.98 846 THR A C 1
ATOM 6612 O O . THR A 1 846 ? 10.27 52.747 27.464 1 97.98 846 THR A O 1
ATOM 6615 N N . ILE A 1 847 ? 12.269 53.647 27.246 1 97.41 847 ILE A N 1
ATOM 6616 C CA . ILE A 1 847 ? 11.816 54.997 27.56 1 97.41 847 ILE A CA 1
ATOM 6617 C C . ILE A 1 847 ? 11.261 55.661 26.302 1 97.41 847 ILE A C 1
ATOM 6619 O O . ILE A 1 847 ? 10.207 56.302 26.344 1 97.41 847 ILE A O 1
ATOM 6623 N N . GLY A 1 848 ? 11.947 55.483 25.221 1 96.68 848 GLY A N 1
ATOM 6624 C CA . GLY A 1 848 ? 11.56 56.032 23.932 1 96.68 848 GLY A CA 1
ATOM 6625 C C . GLY A 1 848 ? 12.711 56.112 22.947 1 96.68 848 GLY A C 1
ATOM 6626 O O . GLY A 1 848 ? 13.802 55.605 23.217 1 96.68 848 GLY A O 1
ATOM 6627 N N . ILE A 1 849 ? 12.502 56.722 21.79 1 97.94 849 ILE A N 1
ATOM 6628 C CA . ILE A 1 849 ? 13.525 57.026 20.796 1 97.94 849 ILE A CA 1
ATOM 6629 C C . ILE A 1 849 ? 14.027 58.455 20.992 1 97.94 849 ILE A C 1
ATOM 6631 O O . ILE A 1 849 ? 13.23 59.393 21.074 1 97.94 849 ILE A O 1
ATOM 6635 N N . ALA A 1 850 ? 15.326 58.591 21.054 1 98 850 ALA A N 1
ATOM 6636 C CA . ALA A 1 850 ? 15.884 59.932 21.21 1 98 850 ALA A CA 1
ATOM 6637 C C . ALA A 1 850 ? 15.576 60.799 19.992 1 98 850 ALA A C 1
ATOM 6639 O O . ALA A 1 850 ? 15.92 60.44 18.864 1 98 850 ALA A O 1
ATOM 6640 N N . LYS A 1 851 ? 15.006 61.87 20.203 1 96.83 851 LYS A N 1
ATOM 6641 C CA . LYS A 1 851 ? 14.598 62.726 19.093 1 96.83 851 LYS A CA 1
ATOM 6642 C C . LYS A 1 851 ? 15.75 63.611 18.629 1 96.83 851 LYS A C 1
ATOM 6644 O O . LYS A 1 851 ? 15.714 64.158 17.524 1 96.83 851 LYS A O 1
ATOM 6649 N N . SER A 1 852 ? 16.774 63.754 19.604 1 96.13 852 SER A N 1
ATOM 6650 C CA . SER A 1 852 ? 17.964 64.536 19.285 1 96.13 852 SER A CA 1
ATOM 6651 C C . SER A 1 852 ? 19.207 63.946 19.943 1 96.13 852 SER A C 1
ATOM 6653 O O . SER A 1 852 ? 19.101 63.107 20.841 1 96.13 852 SER A O 1
ATOM 6655 N N . ASP A 1 853 ? 20.354 64.382 19.485 1 96.03 853 ASP A N 1
ATOM 6656 C CA . ASP A 1 853 ? 21.603 63.945 20.102 1 96.03 853 ASP A CA 1
ATOM 6657 C C . ASP A 1 853 ? 21.692 64.412 21.553 1 96.03 853 ASP A C 1
ATOM 6659 O O . ASP A 1 853 ? 22.237 63.708 22.405 1 96.03 853 ASP A O 1
ATOM 6663 N N . GLU A 1 854 ? 21.16 65.631 21.807 1 96.79 854 GLU A N 1
ATOM 6664 C CA . GLU A 1 854 ? 21.168 66.176 23.161 1 96.79 854 GLU A CA 1
ATOM 6665 C C . GLU A 1 854 ? 20.363 65.297 24.114 1 96.79 854 GLU A C 1
ATOM 6667 O O . GLU A 1 854 ? 20.786 65.048 25.245 1 96.79 854 GLU A O 1
ATOM 6672 N N . GLU A 1 855 ? 19.239 64.922 23.577 1 96.78 855 GLU A N 1
ATOM 6673 C CA . GLU A 1 855 ? 18.395 64.061 24.4 1 96.78 855 GLU A CA 1
ATOM 6674 C C . GLU A 1 855 ? 19.091 62.739 24.711 1 96.78 855 GLU A C 1
ATOM 6676 O O . GLU A 1 855 ? 19.019 62.244 25.837 1 96.78 855 GLU A O 1
ATOM 6681 N N . MET A 1 856 ? 19.749 62.116 23.777 1 96.85 856 MET A N 1
ATOM 6682 C CA . MET A 1 856 ? 20.483 60.87 23.978 1 96.85 856 MET A CA 1
ATOM 6683 C C . MET A 1 856 ? 21.643 61.072 24.948 1 96.85 856 MET A C 1
ATOM 6685 O O . MET A 1 856 ? 21.854 60.258 25.848 1 96.85 856 MET A O 1
ATOM 6689 N N . GLN A 1 857 ? 22.359 62.202 24.766 1 95.45 857 GLN A N 1
ATOM 6690 C CA . GLN A 1 857 ? 23.493 62.476 25.643 1 95.45 857 GLN A CA 1
ATOM 6691 C C . GLN A 1 857 ? 23.031 62.729 27.076 1 95.45 857 GLN A C 1
ATOM 6693 O O . GLN A 1 857 ? 23.702 62.327 28.029 1 95.45 857 GLN A O 1
ATOM 6698 N N . ALA A 1 858 ? 21.913 63.455 27.2 1 96.7 858 ALA A N 1
ATOM 6699 C CA . ALA A 1 858 ? 21.346 63.665 28.53 1 96.7 858 ALA A CA 1
ATOM 6700 C C . ALA A 1 858 ? 20.985 62.336 29.188 1 96.7 858 ALA A C 1
ATOM 6702 O O . ALA A 1 858 ? 21.175 62.162 30.394 1 96.7 858 ALA A O 1
ATOM 6703 N N . HIS A 1 859 ? 20.413 61.449 28.383 1 96.89 859 HIS A N 1
ATOM 6704 C CA . HIS A 1 859 ? 20.081 60.124 28.893 1 96.89 859 HIS A CA 1
ATOM 6705 C C . HIS A 1 859 ? 21.336 59.358 29.297 1 96.89 859 HIS A C 1
ATOM 6707 O O . HIS A 1 859 ? 21.385 58.762 30.375 1 96.89 859 HIS A O 1
ATOM 6713 N N . LEU A 1 860 ? 22.376 59.345 28.484 1 96.29 860 LEU A N 1
ATOM 6714 C CA . LEU A 1 860 ? 23.62 58.646 28.785 1 96.29 860 LEU A CA 1
ATOM 6715 C C . LEU A 1 860 ? 24.291 59.237 30.02 1 96.29 860 LEU A C 1
ATOM 6717 O O . LEU A 1 860 ? 24.903 58.511 30.807 1 96.29 860 LEU A O 1
ATOM 6721 N N . ALA A 1 861 ? 24.151 60.532 30.204 1 94.9 861 ALA A N 1
ATOM 6722 C CA . ALA A 1 861 ? 24.729 61.213 31.359 1 94.9 861 ALA A CA 1
ATOM 6723 C C . ALA A 1 861 ? 24.03 60.795 32.649 1 94.9 861 ALA A C 1
ATOM 6725 O O . ALA A 1 861 ? 24.638 60.798 33.722 1 94.9 861 ALA A O 1
ATOM 6726 N N . SER A 1 862 ? 22.782 60.496 32.476 1 95.02 862 SER A N 1
ATOM 6727 C CA . SER A 1 862 ? 22.023 60.049 33.64 1 95.02 862 SER A CA 1
ATOM 6728 C C . SER A 1 862 ? 22.437 58.644 34.063 1 95.02 862 SER A C 1
ATOM 6730 O O . SER A 1 862 ? 22.064 58.18 35.143 1 95.02 862 SER A O 1
ATOM 6732 N N . LEU A 1 863 ? 23.243 57.953 33.245 1 95.83 863 LEU A N 1
ATOM 6733 C CA . LEU A 1 863 ? 23.779 56.621 33.502 1 95.83 863 LEU A CA 1
ATOM 6734 C C . LEU A 1 863 ? 25.295 56.666 33.66 1 95.83 863 LEU A C 1
ATOM 6736 O O . LEU A 1 863 ? 26.029 56.212 32.779 1 95.83 863 LEU A O 1
ATOM 6740 N N . PRO A 1 864 ? 25.854 57.066 34.738 1 89.44 864 PRO A N 1
ATOM 6741 C CA . PRO A 1 864 ? 27.258 57.454 34.885 1 89.44 864 PRO A CA 1
ATOM 6742 C C . PRO A 1 864 ? 28.201 56.253 34.921 1 89.44 864 PRO A C 1
ATOM 6744 O O . PRO A 1 864 ? 29.418 56.415 34.794 1 89.44 864 PRO A O 1
ATOM 6747 N N . LYS A 1 865 ? 27.808 55.09 35.176 1 92.47 865 LYS A N 1
ATOM 6748 C CA . LYS A 1 865 ? 28.704 53.943 35.304 1 92.47 865 LYS A CA 1
ATOM 6749 C C . LYS A 1 865 ? 28.751 53.136 34.01 1 92.47 865 LYS A C 1
ATOM 6751 O O . LYS A 1 865 ? 28.62 51.911 34.031 1 92.47 865 LYS A O 1
ATOM 6756 N N . GLY A 1 866 ? 28.683 53.857 32.848 1 87.87 866 GLY A N 1
ATOM 6757 C CA . GLY A 1 866 ? 28.902 53.14 31.601 1 87.87 866 GLY A CA 1
ATOM 6758 C C . GLY A 1 866 ? 27.777 53.327 30.601 1 87.87 866 GLY A C 1
ATOM 6759 O O . GLY A 1 866 ? 27.884 52.894 29.451 1 87.87 866 GLY A O 1
ATOM 6760 N N . GLY A 1 867 ? 26.667 54.011 31.093 1 91.48 867 GLY A N 1
ATOM 6761 C CA . GLY A 1 867 ? 25.572 54.317 30.186 1 91.48 867 GLY A CA 1
ATOM 6762 C C . GLY A 1 867 ? 24.929 53.08 29.588 1 91.48 867 GLY A C 1
ATOM 6763 O O . GLY A 1 867 ? 24.542 52.162 30.315 1 91.48 867 GLY A O 1
ATOM 6764 N N . GLN A 1 868 ? 24.866 52.999 28.241 1 94.41 868 GLN A N 1
ATOM 6765 C CA . GLN A 1 868 ? 24.302 51.879 27.494 1 94.41 868 GLN A CA 1
ATOM 6766 C C . GLN A 1 868 ? 25.382 51.142 26.707 1 94.41 868 GLN A C 1
ATOM 6768 O O . GLN A 1 868 ? 25.088 50.476 25.713 1 94.41 868 GLN A O 1
ATOM 6773 N N . ASP A 1 869 ? 26.61 51.139 27.089 1 92.06 869 ASP A N 1
ATOM 6774 C CA . ASP A 1 869 ? 27.753 50.619 26.345 1 92.06 869 ASP A CA 1
ATOM 6775 C C . ASP A 1 869 ? 27.716 49.094 26.275 1 92.06 869 ASP A C 1
ATOM 6777 O O . ASP A 1 869 ? 28.213 48.499 25.317 1 92.06 869 ASP A O 1
ATOM 6781 N N . ALA A 1 870 ? 27.073 48.517 27.279 1 91.28 870 ALA A N 1
ATOM 6782 C CA . ALA A 1 870 ? 27.009 47.058 27.31 1 91.28 870 ALA A CA 1
ATOM 6783 C C . ALA A 1 870 ? 26.063 46.528 26.235 1 91.28 870 ALA A C 1
ATOM 6785 O O . ALA A 1 870 ? 26.165 45.368 25.828 1 91.28 870 ALA A O 1
ATOM 6786 N N . VAL A 1 871 ? 25.189 47.338 25.745 1 92.22 871 VAL A N 1
ATOM 6787 C CA . VAL A 1 871 ? 24.182 46.933 24.77 1 92.22 871 VAL A CA 1
ATOM 6788 C C . VAL A 1 871 ? 24.63 47.336 23.367 1 92.22 871 VAL A C 1
ATOM 6790 O O . VAL A 1 871 ? 24.197 46.744 22.376 1 92.22 871 VAL A O 1
ATOM 6793 N N . GLY A 1 872 ? 25.402 48.361 23.337 1 91.36 872 GLY A N 1
ATOM 6794 C CA . GLY A 1 872 ? 25.881 48.856 22.057 1 91.36 872 GLY A CA 1
ATOM 6795 C C . GLY A 1 872 ? 26.687 50.136 22.176 1 91.36 872 GLY A C 1
ATOM 6796 O O . GLY A 1 872 ? 26.942 50.614 23.283 1 91.36 872 GLY A O 1
ATOM 6797 N N . SER A 1 873 ? 27.1 50.679 21.023 1 89.75 873 SER A N 1
ATOM 6798 C CA . SER A 1 873 ? 27.927 51.882 21.003 1 89.75 873 SER A CA 1
ATOM 6799 C C . SER A 1 873 ? 27.391 52.903 20.006 1 89.75 873 SER A C 1
ATOM 6801 O O . SER A 1 873 ? 26.422 52.634 19.292 1 89.75 873 SER A O 1
ATOM 6803 N N . GLN A 1 874 ? 27.934 54.083 20.051 1 89.5 874 GLN A N 1
ATOM 6804 C CA . GLN A 1 874 ? 27.633 55.165 19.12 1 89.5 874 GLN A CA 1
ATOM 6805 C C . GLN A 1 874 ? 26.159 55.555 19.187 1 89.5 874 GLN A C 1
ATOM 6807 O O . GLN A 1 874 ? 25.473 55.587 18.164 1 89.5 874 GLN A O 1
ATOM 6812 N N . TRP A 1 875 ? 25.767 55.786 20.309 1 94.97 875 TRP A N 1
ATOM 6813 C CA . TRP A 1 875 ? 24.384 56.191 20.537 1 94.97 875 TRP A CA 1
ATOM 6814 C C . TRP A 1 875 ? 24.144 57.612 20.037 1 94.97 875 TRP A C 1
ATOM 6816 O O . TRP A 1 875 ? 24.963 58.505 20.27 1 94.97 875 TRP A O 1
ATOM 6826 N N . ALA A 1 876 ? 23.136 57.855 19.286 1 94.7 876 ALA A N 1
ATOM 6827 C CA . ALA A 1 876 ? 22.821 59.139 18.664 1 94.7 876 ALA A CA 1
ATOM 6828 C C . ALA A 1 876 ? 21.312 59.341 18.557 1 94.7 876 ALA A C 1
ATOM 6830 O O . ALA A 1 876 ? 20.534 58.52 19.049 1 94.7 876 ALA A O 1
ATOM 6831 N N . ALA A 1 877 ? 20.898 60.489 17.995 1 96.23 877 ALA A N 1
ATOM 6832 C CA . ALA A 1 877 ? 19.484 60.72 17.71 1 96.23 877 ALA A CA 1
ATOM 6833 C C . ALA A 1 877 ? 18.894 59.572 16.896 1 96.23 877 ALA A C 1
ATOM 6835 O O . ALA A 1 877 ? 19.532 59.07 15.967 1 96.23 877 ALA A O 1
ATOM 6836 N N . GLY A 1 878 ? 17.677 59.116 17.334 1 97.22 878 GLY A N 1
ATOM 6837 C CA . GLY A 1 878 ? 17.006 58.041 16.621 1 97.22 878 GLY A CA 1
ATOM 6838 C C . GLY A 1 878 ? 17.229 56.678 17.25 1 97.22 878 GLY A C 1
ATOM 6839 O O . GLY A 1 878 ? 16.642 55.685 16.815 1 97.22 878 GLY A O 1
ATOM 6840 N N . ASP A 1 879 ? 18.109 56.577 18.217 1 97.28 879 ASP A N 1
ATOM 6841 C CA . ASP A 1 879 ? 18.366 55.315 18.905 1 97.28 879 ASP A CA 1
ATOM 6842 C C . ASP A 1 879 ? 17.465 55.163 20.128 1 97.28 879 ASP A C 1
ATOM 6844 O O . ASP A 1 879 ? 16.885 56.141 20.604 1 97.28 879 ASP A O 1
ATOM 6848 N N . ILE A 1 880 ? 17.404 53.953 20.632 1 97.53 880 ILE A N 1
ATOM 6849 C CA . ILE A 1 880 ? 16.504 53.62 21.731 1 97.53 880 ILE A CA 1
ATOM 6850 C C . ILE A 1 880 ? 17.153 53.996 23.061 1 97.53 880 ILE A C 1
ATOM 6852 O O . ILE A 1 880 ? 18.334 53.72 23.283 1 97.53 880 ILE A O 1
ATOM 6856 N N . MET A 1 881 ? 16.425 54.661 23.946 1 97.79 881 MET A N 1
ATOM 6857 C CA . MET A 1 881 ? 16.808 54.882 25.337 1 97.79 881 MET A CA 1
ATOM 6858 C C . MET A 1 881 ? 16.182 53.832 26.248 1 97.79 881 MET A C 1
ATOM 6860 O O . MET A 1 881 ? 14.957 53.75 26.359 1 97.79 881 MET A O 1
ATOM 6864 N N . TYR A 1 882 ? 17.032 53.022 26.871 1 97.68 882 TYR A N 1
ATOM 6865 C CA . TYR A 1 882 ? 16.57 51.976 27.777 1 97.68 882 TYR A CA 1
ATOM 6866 C C . TYR A 1 882 ? 16.532 52.478 29.215 1 97.68 882 TYR A C 1
ATOM 6868 O O . TYR A 1 882 ? 17.317 53.349 29.596 1 97.68 882 TYR A O 1
ATOM 6876 N N . LYS A 1 883 ? 15.675 51.909 29.982 1 97.39 883 LYS A N 1
ATOM 6877 C CA . LYS A 1 883 ? 15.525 52.329 31.372 1 97.39 883 LYS A CA 1
ATOM 6878 C C . LYS A 1 883 ? 16.441 51.526 32.291 1 97.39 883 LYS A C 1
ATOM 6880 O O . LYS A 1 883 ? 16.552 50.306 32.154 1 97.39 883 LYS A O 1
ATOM 6885 N N . ASP A 1 884 ? 17.126 52.145 33.118 1 96.84 884 ASP A N 1
ATOM 6886 C CA . ASP A 1 884 ? 17.896 51.497 34.175 1 96.84 884 ASP A CA 1
ATOM 6887 C C . ASP A 1 884 ? 16.985 51.012 35.3 1 96.84 884 ASP A C 1
ATOM 6889 O O . ASP A 1 884 ? 16.535 51.806 36.128 1 96.84 884 ASP A O 1
ATOM 6893 N N . LEU A 1 885 ? 16.783 49.815 35.393 1 95.72 885 LEU A N 1
ATOM 6894 C CA . LEU A 1 885 ? 15.802 49.276 36.328 1 95.72 885 LEU A CA 1
ATOM 6895 C C . LEU A 1 885 ? 16.455 48.93 37.663 1 95.72 885 LEU A C 1
ATOM 6897 O O . LEU A 1 885 ? 15.799 48.964 38.706 1 95.72 885 LEU A O 1
ATOM 6901 N N . ASN A 1 886 ? 17.723 48.608 37.69 1 93.2 886 ASN A N 1
ATOM 6902 C CA . ASN A 1 886 ? 18.36 48.211 38.941 1 93.2 886 ASN A CA 1
ATOM 6903 C C . ASN A 1 886 ? 19.118 49.373 39.578 1 93.2 886 ASN A C 1
ATOM 6905 O O . ASN A 1 886 ? 19.691 49.227 40.659 1 93.2 886 ASN A O 1
ATOM 6909 N N . GLY A 1 887 ? 19.303 50.55 38.955 1 92.2 887 GLY A N 1
ATOM 6910 C CA . GLY A 1 887 ? 19.852 51.768 39.528 1 92.2 887 GLY A CA 1
ATOM 6911 C C . GLY A 1 887 ? 21.368 51.774 39.581 1 92.2 887 GLY A C 1
ATOM 6912 O O . GLY A 1 887 ? 21.966 52.564 40.314 1 92.2 887 GLY A O 1
ATOM 6913 N N . ASP A 1 888 ? 22.049 50.911 38.853 1 93.05 888 ASP A N 1
ATOM 6914 C CA . ASP A 1 888 ? 23.502 50.822 38.96 1 93.05 888 ASP A CA 1
ATOM 6915 C C . ASP A 1 888 ? 24.184 51.786 37.991 1 93.05 888 ASP A C 1
ATOM 6917 O O . ASP A 1 888 ? 25.412 51.798 37.881 1 93.05 888 ASP A O 1
ATOM 6921 N N . GLY A 1 889 ? 23.411 52.585 37.234 1 94.03 889 GLY A N 1
ATOM 6922 C CA . GLY A 1 889 ? 23.936 53.625 36.364 1 94.03 889 GLY A CA 1
ATOM 6923 C C . GLY A 1 889 ? 24.39 53.102 35.015 1 94.03 889 GLY A C 1
ATOM 6924 O O . GLY A 1 889 ? 25.006 53.831 34.235 1 94.03 889 GLY A O 1
ATOM 6925 N N . LYS A 1 890 ? 24.107 51.807 34.75 1 95.16 890 LYS A N 1
ATOM 6926 C CA . LYS A 1 890 ? 24.406 51.238 33.439 1 95.16 890 LYS A CA 1
ATOM 6927 C C . LYS A 1 890 ? 23.276 50.329 32.964 1 95.16 890 LYS A C 1
ATOM 6929 O O . LYS A 1 890 ? 22.534 49.775 33.777 1 95.16 890 LYS A O 1
ATOM 6934 N N . ILE A 1 891 ? 23.103 50.227 31.663 1 96.62 891 ILE A N 1
ATOM 6935 C CA . ILE A 1 891 ? 22.164 49.288 31.058 1 96.62 891 ILE A CA 1
ATOM 6936 C C . ILE A 1 891 ? 22.887 47.989 30.707 1 96.62 891 ILE A C 1
ATOM 6938 O O . ILE A 1 891 ? 23.834 47.993 29.918 1 96.62 891 ILE A O 1
ATOM 6942 N N . SER A 1 892 ? 22.541 46.84 31.252 1 94.8 892 SER A N 1
ATOM 6943 C CA . SER A 1 892 ? 23.214 45.569 31.007 1 94.8 892 SER A CA 1
ATOM 6944 C C . SER A 1 892 ? 22.26 44.393 31.197 1 94.8 892 SER A C 1
ATOM 6946 O O . SER A 1 892 ? 21.146 44.566 31.696 1 94.8 892 SER A O 1
ATOM 6948 N N . GLU A 1 893 ? 22.712 43.232 30.727 1 94.93 893 GLU A N 1
ATOM 6949 C CA . GLU A 1 893 ? 21.934 42.002 30.841 1 94.93 893 GLU A CA 1
ATOM 6950 C C . GLU A 1 893 ? 22.401 41.161 32.026 1 94.93 893 GLU A C 1
ATOM 6952 O O . GLU A 1 893 ? 21.89 40.063 32.255 1 94.93 893 GLU A O 1
ATOM 6957 N N . GLY A 1 894 ? 23.339 41.694 32.761 1 93.95 894 GLY A N 1
ATOM 6958 C CA . GLY A 1 894 ? 23.915 40.916 33.846 1 93.95 894 GLY A CA 1
ATOM 6959 C C . GLY A 1 894 ? 24.427 39.56 33.401 1 93.95 894 GLY A C 1
ATOM 6960 O O . GLY A 1 894 ? 24.999 39.431 32.317 1 93.95 894 GLY A O 1
ATOM 6961 N N . ALA A 1 895 ? 24.349 38.526 34.2 1 94.59 895 ALA A N 1
ATOM 6962 C CA . ALA A 1 895 ? 24.738 37.161 33.855 1 94.59 895 ALA A CA 1
ATOM 6963 C C . ALA A 1 895 ? 23.563 36.39 33.262 1 94.59 895 ALA A C 1
ATOM 6965 O O . ALA A 1 895 ? 23.675 35.194 32.981 1 94.59 895 ALA A O 1
ATOM 6966 N N . ARG A 1 896 ? 22.402 37.092 33.029 1 95.76 896 ARG A N 1
ATOM 6967 C CA . ARG A 1 896 ? 21.174 36.499 32.508 1 95.76 896 ARG A CA 1
ATOM 6968 C C . ARG A 1 896 ? 20.757 35.288 33.335 1 95.76 896 ARG A C 1
ATOM 6970 O O . ARG A 1 896 ? 20.462 34.225 32.785 1 95.76 896 ARG A O 1
ATOM 6977 N N . THR A 1 897 ? 20.931 35.413 34.544 1 95.83 897 THR A N 1
ATOM 6978 C CA . THR A 1 897 ? 20.423 34.475 35.539 1 95.83 897 THR A CA 1
ATOM 6979 C C . THR A 1 897 ? 19.365 35.137 36.416 1 95.83 897 THR A C 1
ATOM 6981 O O . THR A 1 897 ? 19.246 36.364 36.435 1 95.83 897 THR A O 1
ATOM 6984 N N . LEU A 1 898 ? 18.645 34.418 37.138 1 94.82 898 LEU A N 1
ATOM 6985 C CA . LEU A 1 898 ? 17.59 34.938 38.001 1 94.82 898 LEU A CA 1
ATOM 6986 C C . LEU A 1 898 ? 18.162 35.891 39.045 1 94.82 898 LEU A C 1
ATOM 6988 O O . LEU A 1 898 ? 17.525 36.885 39.4 1 94.82 898 LEU A O 1
ATOM 6992 N N . GLY A 1 899 ? 19.399 35.602 39.533 1 93.24 899 GLY A N 1
ATOM 6993 C CA . GLY A 1 899 ? 20.038 36.416 40.555 1 93.24 899 GLY A CA 1
ATOM 6994 C C . GLY A 1 899 ? 20.72 37.65 39.994 1 93.24 899 GLY A C 1
ATOM 6995 O O . GLY A 1 899 ? 20.968 38.613 40.722 1 93.24 899 GLY A O 1
ATOM 6996 N N . ASP A 1 900 ? 20.991 37.596 38.7 1 96.05 900 ASP A N 1
ATOM 6997 C CA . ASP A 1 900 ? 21.654 38.711 38.031 1 96.05 900 ASP A CA 1
ATOM 6998 C C . ASP A 1 900 ? 21.168 38.855 36.59 1 96.05 900 ASP A C 1
ATOM 7000 O O . ASP A 1 900 ? 21.816 38.371 35.66 1 96.05 900 ASP A O 1
ATOM 7004 N N . HIS A 1 901 ? 20.129 39.491 36.443 1 96.08 901 HIS A N 1
ATOM 7005 C CA . HIS A 1 901 ? 19.589 39.669 35.1 1 96.08 901 HIS A CA 1
ATOM 7006 C C . HIS A 1 901 ? 19.699 41.122 34.65 1 96.08 901 HIS A C 1
ATOM 7008 O O . HIS A 1 901 ? 19.087 41.515 33.654 1 96.08 901 HIS A O 1
ATOM 7014 N N . GLY A 1 902 ? 20.466 41.967 35.386 1 96.28 902 GLY A N 1
ATOM 7015 C CA . GLY A 1 902 ? 20.679 43.354 35.005 1 96.28 902 GLY A CA 1
ATOM 7016 C C . GLY A 1 902 ? 19.391 44.15 34.906 1 96.28 902 GLY A C 1
ATOM 7017 O O . GLY A 1 902 ? 18.574 44.134 35.829 1 96.28 902 GLY A O 1
ATOM 7018 N N . ASP A 1 903 ? 19.167 44.806 33.782 1 97.08 903 ASP A N 1
ATOM 7019 C CA . ASP A 1 903 ? 18.009 45.675 33.595 1 97.08 903 ASP A CA 1
ATOM 7020 C C . ASP A 1 903 ? 16.892 44.949 32.849 1 97.08 903 ASP A C 1
ATOM 7022 O O . ASP A 1 903 ? 15.952 45.58 32.361 1 97.08 903 ASP A O 1
ATOM 7026 N N . LEU A 1 904 ? 17.037 43.627 32.696 1 97.69 904 LEU A N 1
ATOM 7027 C CA . LEU A 1 904 ? 15.988 42.846 32.049 1 97.69 904 LEU A CA 1
ATOM 7028 C C . LEU A 1 904 ? 14.808 42.6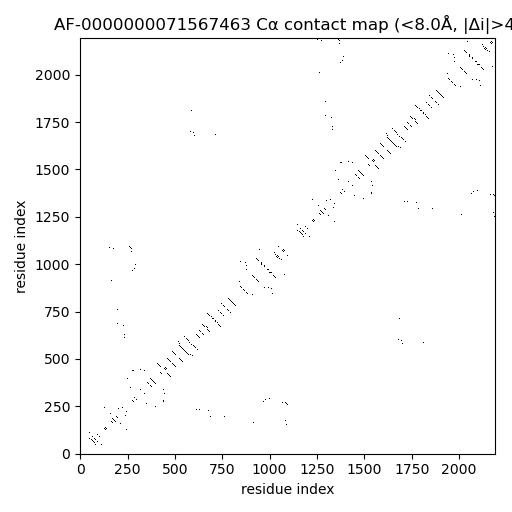33 32.991 1 97.69 904 LEU A C 1
ATOM 7030 O O . LEU A 1 904 ? 14.996 42.458 34.197 1 97.69 904 LEU A O 1
ATOM 7034 N N . LYS A 1 905 ? 13.659 42.692 32.48 1 96.22 905 LYS A N 1
ATOM 7035 C CA . LYS A 1 905 ? 12.444 42.375 33.225 1 96.22 905 LYS A CA 1
ATOM 7036 C C . LYS A 1 905 ? 11.522 41.47 32.413 1 96.22 905 LYS A C 1
ATOM 7038 O O . LYS A 1 905 ? 11.72 41.293 31.209 1 96.22 905 LYS A O 1
ATOM 7043 N N . ILE A 1 906 ? 10.575 40.828 33.037 1 96.72 906 ILE A N 1
ATOM 7044 C CA . ILE A 1 906 ? 9.602 39.978 32.361 1 96.72 906 ILE A CA 1
ATOM 7045 C C . ILE A 1 906 ? 8.555 40.845 31.664 1 96.72 906 ILE A C 1
ATOM 7047 O O . ILE A 1 906 ? 7.843 41.613 32.316 1 96.72 906 ILE A O 1
ATOM 7051 N N . LEU A 1 907 ? 8.457 40.793 30.369 1 96.65 907 LEU A N 1
ATOM 7052 C CA . LEU A 1 907 ? 7.551 41.615 29.575 1 96.65 907 LEU A CA 1
ATOM 7053 C C . LEU A 1 907 ? 6.252 40.871 29.286 1 96.65 907 LEU A C 1
ATOM 7055 O O . LEU A 1 907 ? 5.242 41.487 28.941 1 96.65 907 LEU A O 1
ATOM 7059 N N . GLY A 1 908 ? 6.257 39.651 29.402 1 94.54 908 GLY A N 1
ATOM 7060 C CA . GLY A 1 908 ? 5.127 38.778 29.125 1 94.54 908 GLY A CA 1
ATOM 7061 C C . GLY A 1 908 ? 5.527 37.326 28.942 1 94.54 908 GLY A C 1
ATOM 7062 O O . GLY A 1 908 ? 6.596 36.909 29.392 1 94.54 908 GLY A O 1
ATOM 7063 N N . ASP A 1 909 ? 4.658 36.508 28.449 1 92.12 909 ASP A N 1
ATOM 7064 C CA . ASP A 1 909 ? 4.985 35.132 28.088 1 92.12 909 ASP A CA 1
ATOM 7065 C C . ASP A 1 909 ? 4.521 34.811 26.669 1 92.12 909 ASP A C 1
ATOM 7067 O O . ASP A 1 909 ? 3.59 35.437 26.159 1 92.12 909 ASP A O 1
ATOM 7071 N N . THR A 1 910 ? 5.191 33.957 26.018 1 89.16 910 THR A N 1
ATOM 7072 C CA . THR A 1 910 ? 5.015 33.677 24.597 1 89.16 910 THR A CA 1
ATOM 7073 C C . THR A 1 910 ? 3.74 32.872 24.359 1 89.16 910 THR A C 1
ATOM 7075 O O . THR A 1 910 ? 3.296 32.725 23.218 1 89.16 910 THR A O 1
ATOM 7078 N N . TYR A 1 911 ? 3.074 32.345 25.33 1 90.98 911 TYR A N 1
ATOM 7079 C CA . TYR A 1 911 ? 1.886 31.517 25.153 1 90.98 911 TYR A CA 1
ATOM 7080 C C . TYR A 1 911 ? 0.631 32.376 25.057 1 90.98 911 TYR A C 1
ATOM 7082 O O . TYR A 1 911 ? 0.56 33.452 25.655 1 90.98 911 TYR A O 1
ATOM 7090 N N . SER A 1 912 ? -0.285 31.981 24.274 1 92.4 912 SER A N 1
ATOM 7091 C CA . SER A 1 912 ? -1.574 32.656 24.166 1 92.4 912 SER A CA 1
ATOM 7092 C C . SER A 1 912 ? -2.462 32.348 25.368 1 92.4 912 SER A C 1
ATOM 7094 O O . SER A 1 912 ? -2.472 31.221 25.866 1 92.4 912 SER A O 1
ATOM 7096 N N . HIS A 1 913 ? -3.224 33.377 25.77 1 94.55 913 HIS A N 1
ATOM 7097 C CA . HIS A 1 913 ? -4.107 33.223 26.921 1 94.55 913 HIS A CA 1
ATOM 7098 C C . HIS A 1 913 ? -5.536 33.628 26.577 1 94.55 913 HIS A C 1
ATOM 7100 O O . HIS A 1 913 ? -5.753 34.491 25.723 1 94.55 913 HIS A O 1
ATOM 7106 N N . TYR A 1 914 ? -6.428 32.976 27.226 1 95.88 914 TYR A N 1
ATOM 7107 C CA . TYR A 1 914 ? -7.855 33.263 27.142 1 95.88 914 TYR A CA 1
ATOM 7108 C C . TYR A 1 914 ? -8.385 32.991 25.739 1 95.88 914 TYR A C 1
ATOM 7110 O O . TYR A 1 914 ? -8.855 33.905 25.058 1 95.88 914 TYR A O 1
ATOM 7118 N N . PHE A 1 915 ? -8.278 31.739 25.376 1 95.42 915 PHE A N 1
ATOM 7119 C CA . PHE A 1 915 ? -8.866 31.28 24.123 1 95.42 915 PHE A CA 1
ATOM 7120 C C . PHE A 1 915 ? -10.388 31.329 24.189 1 95.42 915 PHE A C 1
ATOM 7122 O O . PHE A 1 915 ? -10.986 30.903 25.179 1 95.42 915 PHE A O 1
ATOM 7129 N N . PHE A 1 916 ? -10.999 31.905 23.169 1 95.24 916 PHE A N 1
ATOM 7130 C CA . PHE A 1 916 ? -12.455 31.967 23.234 1 95.24 916 PHE A CA 1
ATOM 7131 C C . PHE A 1 916 ? -13.073 31.615 21.886 1 95.24 916 PHE A C 1
ATOM 7133 O O . PHE A 1 916 ? -12.399 31.672 20.855 1 95.24 916 PHE A O 1
ATOM 7140 N N . GLY A 1 917 ? -14.26 31.185 21.871 1 95.39 917 GLY A N 1
ATOM 7141 C CA . GLY A 1 917 ? -15.13 30.934 20.732 1 95.39 917 GLY A CA 1
ATOM 7142 C C . GLY A 1 917 ? -16.561 31.378 20.966 1 95.39 917 GLY A C 1
ATOM 7143 O O . GLY A 1 917 ? -17.095 31.219 22.066 1 95.39 917 GLY A O 1
ATOM 7144 N N . ILE A 1 918 ? -17.13 32.128 20.011 1 96.59 918 ILE A N 1
ATOM 7145 C CA . ILE A 1 918 ? -18.521 32.566 20.052 1 96.59 918 ILE A CA 1
ATOM 7146 C C . ILE A 1 918 ? -19.268 32.028 18.833 1 96.59 918 ILE A C 1
ATOM 7148 O O . ILE A 1 918 ? -18.906 32.33 17.693 1 96.59 918 ILE A O 1
ATOM 7152 N N . ASP A 1 919 ? -20.173 31.254 19.076 1 94.65 919 ASP A N 1
ATOM 7153 C CA . ASP A 1 919 ? -20.996 30.703 18.004 1 94.65 919 ASP A CA 1
ATOM 7154 C C . ASP A 1 919 ? -22.414 31.266 18.056 1 94.65 919 ASP A C 1
ATOM 7156 O O . ASP A 1 919 ? -23.152 31.019 19.013 1 94.65 919 ASP A O 1
ATOM 7160 N N . LEU A 1 920 ? -22.794 32.053 17.078 1 96.07 920 LEU A N 1
ATOM 7161 C CA . LEU A 1 920 ? -24.126 32.633 16.947 1 96.07 920 LEU A CA 1
ATOM 7162 C C . LEU A 1 920 ? -24.918 31.932 15.849 1 96.07 920 LEU A C 1
ATOM 7164 O O . LEU A 1 920 ? -24.446 31.814 14.716 1 96.07 920 LEU A O 1
ATOM 7168 N N . ASN A 1 921 ? -26.044 31.464 16.17 1 93.62 921 ASN A N 1
ATOM 7169 C CA . ASN A 1 921 ? -26.888 30.821 15.169 1 93.62 921 ASN A CA 1
ATOM 7170 C C . ASN A 1 921 ? -28.33 31.314 15.252 1 93.62 921 ASN A C 1
ATOM 7172 O O . ASN A 1 921 ? -28.801 31.691 16.326 1 93.62 921 ASN A O 1
ATOM 7176 N N . ALA A 1 922 ? -28.993 31.304 14.141 1 95.61 922 ALA A N 1
ATOM 7177 C CA . ALA A 1 922 ? -30.401 31.678 14.043 1 95.61 922 ALA A CA 1
ATOM 7178 C C . ALA A 1 922 ? -31.08 30.96 12.881 1 95.61 922 ALA A C 1
ATOM 7180 O O . ALA A 1 922 ? -30.435 30.639 11.88 1 95.61 922 ALA A O 1
ATOM 7181 N N . ASP A 1 923 ? -32.283 30.637 13.062 1 92.71 923 ASP A N 1
ATOM 7182 C CA . ASP A 1 923 ? -33.069 30.041 11.986 1 92.71 923 ASP A CA 1
ATOM 7183 C C . ASP A 1 923 ? -34.497 30.58 11.985 1 92.71 923 ASP A C 1
ATOM 7185 O O . ASP A 1 923 ? -35.062 30.859 13.045 1 92.71 923 ASP A O 1
ATOM 7189 N N . TRP A 1 924 ? -35.032 30.859 10.789 1 93.28 924 TRP A N 1
ATOM 7190 C CA . TRP A 1 924 ? -36.385 31.386 10.64 1 93.28 924 TRP A CA 1
ATOM 7191 C C . TRP A 1 924 ? -37.004 30.933 9.322 1 93.28 924 TRP A C 1
ATOM 7193 O O . TRP A 1 924 ? -36.545 31.327 8.246 1 93.28 924 TRP A O 1
ATOM 7203 N N . LYS A 1 925 ? -38.081 30.226 9.279 1 89.58 925 LYS A N 1
ATOM 7204 C CA . LYS A 1 925 ? -38.873 29.813 8.124 1 89.58 925 LYS A CA 1
ATOM 7205 C C . LYS A 1 925 ? -37.978 29.3 6.999 1 89.58 925 LYS A C 1
ATOM 7207 O O . LYS A 1 925 ? -38.089 29.749 5.857 1 89.58 925 LYS A O 1
ATOM 7212 N N . GLY A 1 926 ? -37.032 28.42 7.252 1 87.62 926 GLY A N 1
ATOM 7213 C CA . GLY A 1 926 ? -36.181 27.773 6.267 1 87.62 926 GLY A CA 1
ATOM 7214 C C . GLY A 1 926 ? -34.824 28.436 6.123 1 87.62 926 GLY A C 1
ATOM 7215 O O . GLY A 1 926 ? -33.893 27.844 5.573 1 87.62 926 GLY A O 1
ATOM 7216 N N . PHE A 1 927 ? -34.767 29.743 6.532 1 94.43 927 PHE A N 1
ATOM 7217 C CA . PHE A 1 927 ? -33.484 30.436 6.52 1 94.43 927 PHE A CA 1
ATOM 7218 C C . PHE A 1 927 ? -32.665 30.081 7.755 1 94.43 927 PHE A C 1
ATOM 7220 O O . PHE A 1 927 ? -33.214 29.941 8.85 1 94.43 927 PHE A O 1
ATOM 7227 N N . ASP A 1 928 ? -31.488 29.825 7.563 1 92.9 928 ASP A N 1
ATOM 7228 C CA . ASP A 1 928 ? -30.596 29.623 8.7 1 92.9 928 ASP A CA 1
ATOM 7229 C C . ASP A 1 928 ? -29.34 30.483 8.572 1 92.9 928 ASP A C 1
ATOM 7231 O O . ASP A 1 928 ? -28.886 30.766 7.461 1 92.9 928 ASP A O 1
ATOM 7235 N N . PHE A 1 929 ? -28.879 30.964 9.645 1 94.31 929 PHE A N 1
ATOM 7236 C CA . PHE A 1 929 ? -27.717 31.841 9.744 1 94.31 929 PHE A CA 1
ATOM 7237 C C . PHE A 1 929 ? -26.79 31.386 10.865 1 94.31 929 PHE A C 1
ATOM 7239 O O . PHE A 1 929 ? -27.252 30.962 11.926 1 94.31 929 PHE A O 1
ATOM 7246 N N . ARG A 1 930 ? -25.485 31.356 10.595 1 94.07 930 ARG A N 1
ATOM 7247 C CA . ARG A 1 930 ? -24.493 31.025 11.614 1 94.07 930 ARG A CA 1
ATOM 7248 C C . ARG A 1 930 ? -23.259 31.912 11.486 1 94.07 930 ARG A C 1
ATOM 7250 O O . ARG A 1 930 ? -22.733 32.098 10.387 1 94.07 930 ARG A O 1
ATOM 7257 N N . ALA A 1 931 ? -22.782 32.539 12.537 1 95.86 931 ALA A N 1
ATOM 7258 C CA . ALA A 1 931 ? -21.541 33.303 12.631 1 95.86 931 ALA A CA 1
ATOM 7259 C C . ALA A 1 931 ? -20.655 32.774 13.755 1 95.86 931 ALA A C 1
ATOM 7261 O O . ALA A 1 931 ? -21.034 32.823 14.928 1 95.86 931 ALA A O 1
ATOM 7262 N N . PHE A 1 932 ? -19.499 32.327 13.373 1 95.35 932 PHE A N 1
ATOM 7263 C CA . PHE A 1 932 ? -18.577 31.759 14.349 1 95.35 932 PHE A CA 1
ATOM 7264 C C . PHE A 1 932 ? -17.324 32.617 14.473 1 95.35 932 PHE A C 1
ATOM 7266 O O . PHE A 1 932 ? -16.591 32.8 13.499 1 95.35 932 PHE A O 1
ATOM 7273 N N . PHE A 1 933 ? -17.099 33.159 15.727 1 96.5 933 PHE A N 1
ATOM 7274 C CA . PHE A 1 933 ? -15.909 33.942 16.034 1 96.5 933 PHE A CA 1
ATOM 7275 C C . PHE A 1 933 ? -14.948 33.146 16.909 1 96.5 933 PHE A C 1
ATOM 7277 O O . PHE A 1 933 ? -15.376 32.412 17.802 1 96.5 933 PHE A O 1
ATOM 7284 N N . GLN A 1 934 ? -13.715 33.268 16.669 1 95.15 934 GLN A N 1
ATOM 7285 C CA . GLN A 1 934 ? -12.678 32.651 17.489 1 95.15 934 GLN A CA 1
ATOM 7286 C C . GLN A 1 934 ? -11.478 33.58 17.65 1 95.15 934 GLN A C 1
ATOM 7288 O O . GLN A 1 934 ? -11.173 34.369 16.754 1 95.15 934 GLN A O 1
ATOM 7293 N N . GLY A 1 935 ? -10.798 33.488 18.823 1 94.8 935 GLY A N 1
ATOM 7294 C CA . GLY A 1 935 ? -9.629 34.333 19.008 1 94.8 935 GLY A CA 1
ATOM 7295 C C . GLY A 1 935 ? -8.934 34.107 20.337 1 94.8 935 GLY A C 1
ATOM 7296 O O . GLY A 1 935 ? -9.2 33.118 21.022 1 94.8 935 GLY A O 1
ATOM 7297 N N . VAL A 1 936 ? -7.964 34.932 20.597 1 95.66 936 VAL A N 1
ATOM 7298 C CA . VAL A 1 936 ? -7.182 34.989 21.827 1 95.66 936 VAL A CA 1
ATOM 7299 C C . VAL A 1 936 ? -7.176 36.416 22.37 1 95.66 936 VAL A C 1
ATOM 7301 O O . VAL A 1 936 ? -6.988 37.373 21.616 1 95.66 936 VAL A O 1
ATOM 7304 N N . LEU A 1 937 ? -7.423 36.594 23.674 1 96.43 937 LEU A N 1
ATOM 7305 C CA . LEU A 1 937 ? -7.576 37.932 24.234 1 96.43 937 LEU A CA 1
ATOM 7306 C C . LEU A 1 937 ? -6.225 38.508 24.645 1 96.43 937 LEU A C 1
ATOM 7308 O O . LEU A 1 937 ? -6.066 39.727 24.736 1 96.43 937 LEU A O 1
ATOM 7312 N N . LYS A 1 938 ? -5.297 37.614 24.891 1 96.41 938 LYS A N 1
ATOM 7313 C CA . LYS A 1 938 ? -3.967 38.089 25.265 1 96.41 938 LYS A CA 1
ATOM 7314 C C . LYS A 1 938 ? -2.878 37.206 24.663 1 96.41 938 LYS A C 1
ATOM 7316 O O . LYS A 1 938 ? -2.895 35.985 24.837 1 96.41 938 LYS A O 1
ATOM 7321 N N . HIS A 1 939 ? -1.974 37.833 23.989 1 95.85 939 HIS A N 1
ATOM 7322 C CA . HIS A 1 939 ? -0.845 37.133 23.387 1 95.85 939 HIS A CA 1
ATOM 7323 C C . HIS A 1 939 ? 0.317 38.085 23.125 1 95.85 939 HIS A C 1
ATOM 7325 O O . HIS A 1 939 ? 0.334 38.787 22.112 1 95.85 939 HIS A O 1
ATOM 7331 N N . ASP A 1 940 ? 1.246 38.104 24.066 1 96.04 940 ASP A N 1
ATOM 7332 C CA . ASP A 1 940 ? 2.487 38.839 23.841 1 96.04 940 ASP A CA 1
ATOM 7333 C C . ASP A 1 940 ? 3.464 38.022 22.999 1 96.04 940 ASP A C 1
ATOM 7335 O O . ASP A 1 940 ? 3.622 36.818 23.216 1 96.04 940 ASP A O 1
ATOM 7339 N N . TYR A 1 941 ? 3.995 38.725 22.001 1 95.1 941 TYR A N 1
ATOM 7340 C CA . TYR A 1 941 ? 4.809 37.911 21.105 1 95.1 941 TYR A CA 1
ATOM 7341 C C . TYR A 1 941 ? 6.115 38.617 20.763 1 95.1 941 TYR A C 1
ATOM 7343 O O . TYR A 1 941 ? 6.126 39.82 20.49 1 95.1 941 TYR A O 1
ATOM 7351 N N . TRP A 1 942 ? 7.206 38.001 20.912 1 94.62 942 TRP A N 1
ATOM 7352 C CA . TRP A 1 942 ? 8.512 38.31 20.338 1 94.62 942 TRP A CA 1
ATOM 7353 C C . TRP A 1 942 ? 9.111 37.085 19.655 1 94.62 942 TRP A C 1
ATOM 7355 O O . TRP A 1 942 ? 9.381 36.074 20.307 1 94.62 942 TRP A O 1
ATOM 7365 N N . GLY A 1 943 ? 9.219 37.097 18.476 1 88.01 943 GLY A N 1
ATOM 7366 C CA . GLY A 1 943 ? 9.669 35.929 17.735 1 88.01 943 GLY A CA 1
ATOM 7367 C C . GLY A 1 943 ? 11.179 35.807 17.672 1 88.01 943 GLY A C 1
ATOM 7368 O O . GLY A 1 943 ? 11.899 36.669 18.182 1 88.01 943 GLY A O 1
ATOM 7369 N N . SER A 1 944 ? 11.648 34.64 17.2 1 77.8 944 SER A N 1
ATOM 7370 C CA . SER A 1 944 ? 13.077 34.386 17.041 1 77.8 944 SER A CA 1
ATOM 7371 C C . SER A 1 944 ? 13.476 34.373 15.569 1 77.8 944 SER A C 1
ATOM 7373 O O . SER A 1 944 ? 12.615 34.398 14.687 1 77.8 944 SER A O 1
ATOM 7375 N N . GLY A 1 945 ? 14.755 34.527 15.501 1 75.45 945 GLY A N 1
ATOM 7376 C CA . GLY A 1 945 ? 15.309 34.357 14.167 1 75.45 945 GLY A CA 1
ATOM 7377 C C . GLY A 1 945 ? 14.97 35.501 13.23 1 75.45 945 GLY A C 1
ATOM 7378 O O . GLY A 1 945 ? 15.258 36.662 13.529 1 75.45 945 GLY A O 1
ATOM 7379 N N . ASN A 1 946 ? 14.153 35.181 12.204 1 86.15 946 ASN A N 1
ATOM 7380 C CA . ASN A 1 946 ? 13.868 36.132 11.134 1 86.15 946 ASN A CA 1
ATOM 7381 C C . ASN A 1 946 ? 12.728 37.074 11.511 1 86.15 946 ASN A C 1
ATOM 7383 O O . ASN A 1 946 ? 12.386 37.978 10.747 1 86.15 946 ASN A O 1
ATOM 7387 N N . PHE A 1 947 ? 12.218 36.909 12.724 1 91.85 947 PHE A N 1
ATOM 7388 C CA . PHE A 1 947 ? 11.146 37.78 13.192 1 91.85 947 PHE A CA 1
ATOM 7389 C C . PHE A 1 947 ? 11.601 39.234 13.215 1 91.85 947 PHE A C 1
ATOM 7391 O O . PHE A 1 947 ? 10.895 40.119 12.727 1 91.85 947 PHE A O 1
ATOM 7398 N N . THR A 1 948 ? 12.805 39.505 13.689 1 91.47 948 THR A N 1
ATOM 7399 C CA . THR A 1 948 ? 13.306 40.872 13.79 1 91.47 948 THR A CA 1
ATOM 7400 C C . THR A 1 948 ? 13.536 41.468 12.404 1 91.47 948 THR A C 1
ATOM 7402 O O . THR A 1 948 ? 13.378 42.674 12.207 1 91.47 948 THR A O 1
ATOM 7405 N N . GLY A 1 949 ? 13.913 40.543 11.516 1 91.3 949 GLY A N 1
ATOM 7406 C CA . GLY A 1 949 ? 14.071 41.019 10.151 1 91.3 949 GLY A CA 1
ATOM 7407 C C . GLY A 1 949 ? 12.761 41.434 9.509 1 91.3 949 GLY A C 1
ATOM 7408 O O . GLY A 1 949 ? 12.714 42.408 8.754 1 91.3 949 GLY A O 1
ATOM 7409 N N . MET A 1 950 ? 11.748 40.746 9.793 1 93.77 950 MET A N 1
ATOM 7410 C CA . MET A 1 950 ? 10.428 41.077 9.263 1 93.77 950 MET A CA 1
ATOM 7411 C C . MET A 1 950 ? 9.864 42.319 9.946 1 93.77 950 MET A C 1
ATOM 7413 O O . MET A 1 950 ? 9.268 43.176 9.291 1 93.77 950 MET A O 1
ATOM 7417 N N . LEU A 1 951 ? 10.082 42.39 11.218 1 95.36 951 LEU A N 1
ATOM 7418 C CA . LEU A 1 951 ? 9.471 43.456 12.004 1 95.36 951 LEU A CA 1
ATOM 7419 C C . LEU A 1 951 ? 10.144 44.795 11.721 1 95.36 951 LEU A C 1
ATOM 7421 O O . LEU A 1 951 ? 9.468 45.812 11.552 1 95.36 951 LEU A O 1
ATOM 7425 N N . PHE A 1 952 ? 11.516 44.799 11.572 1 95.4 952 PHE A N 1
ATOM 7426 C CA . PHE A 1 952 ? 12.239 46.065 11.537 1 95.4 952 PHE A CA 1
ATOM 7427 C C . PHE A 1 952 ? 12.654 46.412 10.113 1 95.4 952 PHE A C 1
ATOM 7429 O O . PHE A 1 952 ? 13.018 47.555 9.828 1 95.4 952 PHE A O 1
ATOM 7436 N N . GLY A 1 953 ? 12.599 45.423 9.219 1 94.55 953 GLY A N 1
ATOM 7437 C CA . GLY A 1 953 ? 13.068 45.649 7.861 1 94.55 953 GLY A CA 1
ATOM 7438 C C . GLY A 1 953 ? 14.573 45.521 7.72 1 94.55 953 GLY A C 1
ATOM 7439 O O . GLY A 1 953 ? 15.068 44.543 7.155 1 94.55 953 GLY A O 1
ATOM 7440 N N . VAL A 1 954 ? 15.273 46.508 8.355 1 94.65 954 VAL A N 1
ATOM 7441 C CA . VAL A 1 954 ? 16.722 46.402 8.489 1 94.65 954 VAL A CA 1
ATOM 7442 C C . VAL A 1 954 ? 17.068 45.609 9.748 1 94.65 954 VAL A C 1
ATOM 7444 O O . VAL A 1 954 ? 16.901 46.103 10.865 1 94.65 954 VAL A O 1
ATOM 7447 N N . ARG A 1 955 ? 17.512 44.383 9.559 1 92.93 955 ARG A N 1
ATOM 7448 C CA . ARG A 1 955 ? 17.831 43.525 10.695 1 92.93 955 ARG A CA 1
ATOM 7449 C C . ARG A 1 955 ? 19.147 43.943 11.344 1 92.93 955 ARG A C 1
ATOM 7451 O O . ARG A 1 955 ? 20.224 43.613 10.844 1 92.93 955 ARG A O 1
ATOM 7458 N N . GLY A 1 956 ? 18.929 44.542 12.51 1 87.03 956 GLY A N 1
ATOM 7459 C CA . GLY A 1 956 ? 20.112 45.017 13.209 1 87.03 956 GLY A CA 1
ATOM 7460 C C . GLY A 1 956 ? 21.068 43.902 13.589 1 87.03 956 GLY A C 1
ATOM 7461 O O . GLY A 1 956 ? 20.638 42.806 13.952 1 87.03 956 GLY A O 1
ATOM 7462 N N . GLY A 1 957 ? 22.242 43.984 13.448 1 89.56 957 GLY A N 1
ATOM 7463 C CA . GLY A 1 957 ? 23.257 42.989 13.756 1 89.56 957 GLY A CA 1
ATOM 7464 C C . GLY A 1 957 ? 23.611 42.111 12.571 1 89.56 957 GLY A C 1
ATOM 7465 O O . GLY A 1 957 ? 24.424 41.193 12.693 1 89.56 957 GLY A O 1
ATOM 7466 N N . TYR A 1 958 ? 22.882 42.314 11.559 1 92.11 958 TYR A N 1
ATOM 7467 C CA . TYR A 1 958 ? 23.135 41.553 10.34 1 92.11 958 TYR A CA 1
ATOM 7468 C C . TYR A 1 958 ? 23.513 42.476 9.189 1 92.11 958 TYR A C 1
ATOM 7470 O O . TYR A 1 958 ? 23.251 43.68 9.238 1 92.11 958 TYR A O 1
ATOM 7478 N N . SER A 1 959 ? 24.084 41.89 8.204 1 91.74 959 SER A N 1
ATOM 7479 C CA . SER A 1 959 ? 24.529 42.661 7.048 1 91.74 959 SER A CA 1
ATOM 7480 C C . SER A 1 959 ? 23.346 43.143 6.215 1 91.74 959 SER A C 1
ATOM 7482 O O . SER A 1 959 ? 22.202 42.761 6.473 1 91.74 959 SER A O 1
ATOM 7484 N N . ARG A 1 960 ? 23.577 43.952 5.225 1 92.6 960 ARG A N 1
ATOM 7485 C CA . ARG A 1 960 ? 22.577 44.577 4.366 1 92.6 960 ARG A CA 1
ATOM 7486 C C . ARG A 1 960 ? 21.788 43.527 3.59 1 92.6 960 ARG A C 1
ATOM 7488 O O . ARG A 1 960 ? 20.681 43.797 3.12 1 92.6 960 ARG A O 1
ATOM 7495 N N . TRP A 1 961 ? 22.268 42.308 3.549 1 91.64 961 TRP A N 1
ATOM 7496 C CA . TRP A 1 961 ? 21.637 41.251 2.765 1 91.64 961 TRP A CA 1
ATOM 7497 C C . TRP A 1 961 ? 20.397 40.715 3.472 1 91.64 961 TRP A C 1
ATOM 7499 O O . TRP A 1 961 ? 19.588 40.007 2.868 1 91.64 961 TRP A O 1
ATOM 7509 N N . HIS A 1 962 ? 20.182 41.045 4.703 1 92.65 962 HIS A N 1
ATOM 7510 C CA . HIS A 1 962 ? 19.037 40.568 5.471 1 92.65 962 HIS A CA 1
ATOM 7511 C C . HIS A 1 962 ? 17.935 41.621 5.528 1 92.65 962 HIS A C 1
ATOM 7513 O O . HIS A 1 962 ? 16.994 41.498 6.316 1 92.65 962 HIS A O 1
ATOM 7519 N N . THR A 1 963 ? 18.007 42.626 4.672 1 94.43 963 THR A N 1
ATOM 7520 C CA . THR A 1 963 ? 17.053 43.73 4.663 1 94.43 963 THR A CA 1
ATOM 7521 C C . THR A 1 963 ? 15.773 43.332 3.935 1 94.43 963 THR A C 1
ATOM 7523 O O . THR A 1 963 ? 15.821 42.644 2.913 1 94.43 963 THR A O 1
ATOM 7526 N N . ARG A 1 964 ? 14.685 43.742 4.528 1 94.29 964 ARG A N 1
ATOM 7527 C CA . ARG A 1 964 ? 13.359 43.64 3.927 1 94.29 964 ARG A CA 1
ATOM 7528 C C . ARG A 1 964 ? 12.635 44.982 3.968 1 94.29 964 ARG A C 1
ATOM 7530 O O . ARG A 1 964 ? 12.691 45.693 4.973 1 94.29 964 ARG A O 1
ATOM 7537 N N . GLY A 1 965 ? 12.076 45.423 2.881 1 95.09 965 GLY A N 1
ATOM 7538 C CA . GLY A 1 965 ? 11.406 46.713 2.842 1 95.09 965 GLY A CA 1
ATOM 7539 C C . GLY A 1 965 ? 9.913 46.603 2.601 1 95.09 965 GLY A C 1
ATOM 7540 O O . GLY A 1 965 ? 9.478 46.331 1.48 1 95.09 965 GLY A O 1
ATOM 7541 N N . PHE A 1 966 ? 9.152 46.889 3.669 1 96.3 966 PHE A N 1
ATOM 7542 C CA . PHE A 1 966 ? 7.699 46.906 3.558 1 96.3 966 PHE A CA 1
ATOM 7543 C C . PHE A 1 966 ? 7.151 48.301 3.838 1 96.3 966 PHE A C 1
ATOM 7545 O O . PHE A 1 966 ? 7.863 49.159 4.363 1 96.3 966 PHE A O 1
ATOM 7552 N N . LYS A 1 967 ? 5.97 48.477 3.482 1 96.17 967 LYS A N 1
ATOM 7553 C CA . LYS A 1 967 ? 5.35 49.791 3.63 1 96.17 967 LYS A CA 1
ATOM 7554 C C . LYS A 1 967 ? 5.414 50.269 5.078 1 96.17 967 LYS A C 1
ATOM 7556 O O . LYS A 1 967 ? 5.575 51.463 5.337 1 96.17 967 LYS A O 1
ATOM 7561 N N . GLN A 1 968 ? 5.269 49.414 5.987 1 95.55 968 GLN A N 1
ATOM 7562 C CA . GLN A 1 968 ? 5.3 49.756 7.405 1 95.55 968 GLN A CA 1
ATOM 7563 C C . GLN A 1 968 ? 6.668 50.296 7.811 1 95.55 968 GLN A C 1
ATOM 7565 O O . GLN A 1 968 ? 6.772 51.112 8.729 1 95.55 968 GLN A O 1
ATOM 7570 N N . HIS A 1 969 ? 7.674 49.971 7.162 1 97.12 969 HIS A N 1
ATOM 7571 C CA . HIS A 1 969 ? 9.038 50.334 7.529 1 97.12 969 HIS A CA 1
ATOM 7572 C C . HIS A 1 969 ? 9.357 51.767 7.117 1 97.12 969 HIS A C 1
ATOM 7574 O O . HIS A 1 969 ? 10.411 52.299 7.472 1 97.12 969 HIS A O 1
ATOM 7580 N N . GLU A 1 970 ? 8.487 52.334 6.418 1 96.41 970 GLU A N 1
ATOM 7581 C CA . GLU A 1 970 ? 8.674 53.73 6.033 1 96.41 970 GLU A CA 1
ATOM 7582 C C . GLU A 1 970 ? 8.628 54.649 7.25 1 96.41 970 GLU A C 1
ATOM 7584 O O . GLU A 1 970 ? 9.099 55.787 7.194 1 96.41 970 GLU A O 1
ATOM 7589 N N . ASP A 1 971 ? 8.125 54.119 8.3 1 97.59 971 ASP A N 1
ATOM 7590 C CA . ASP A 1 971 ? 7.989 54.912 9.519 1 97.59 971 ASP A CA 1
ATOM 7591 C C . ASP A 1 971 ? 9.231 54.786 10.397 1 97.59 971 ASP A C 1
ATOM 7593 O O . ASP A 1 971 ? 9.126 54.509 11.594 1 97.59 971 ASP A O 1
ATOM 7597 N N . TYR A 1 972 ? 10.394 54.956 9.821 1 97.85 972 TYR A N 1
ATOM 7598 C CA . TYR A 1 972 ? 11.649 54.945 10.564 1 97.85 972 TYR A CA 1
ATOM 7599 C C . TYR A 1 972 ? 12.103 56.363 10.888 1 97.85 972 TYR A C 1
ATOM 7601 O O . TYR A 1 972 ? 11.668 57.323 10.247 1 97.85 972 TYR A O 1
ATOM 7609 N N . PHE A 1 973 ? 12.97 56.509 11.846 1 97.87 973 PHE A N 1
ATOM 7610 C CA . PHE A 1 973 ? 13.47 57.801 12.3 1 97.87 973 PHE A CA 1
ATOM 7611 C C . PHE A 1 973 ? 14.378 58.43 11.249 1 97.87 973 PHE A C 1
ATOM 7613 O O . PHE A 1 973 ? 15.276 57.77 10.722 1 97.87 973 PHE A O 1
ATOM 7620 N N . ARG A 1 974 ? 14.117 59.643 10.961 1 96.48 974 ARG A N 1
ATOM 7621 C CA . ARG A 1 974 ? 14.926 60.5 10.1 1 96.48 974 ARG A CA 1
ATOM 7622 C C . ARG A 1 974 ? 15.091 61.888 10.71 1 96.48 974 ARG A C 1
ATOM 7624 O O . ARG A 1 974 ? 14.123 62.642 10.822 1 96.48 974 ARG A O 1
ATOM 7631 N N . ALA A 1 975 ? 16.287 62.182 11.031 1 94.55 975 ALA A N 1
ATOM 7632 C CA . ALA A 1 975 ? 16.557 63.467 11.671 1 94.55 975 ALA A CA 1
ATOM 7633 C C . ALA A 1 975 ? 16.395 64.617 10.681 1 94.55 975 ALA A C 1
ATOM 7635 O O . ALA A 1 975 ? 16.015 65.726 11.065 1 94.55 975 ALA A O 1
ATOM 7636 N N . GLU A 1 976 ? 16.768 64.43 9.411 1 94.37 976 GLU A N 1
ATOM 7637 C CA . GLU A 1 976 ? 16.684 65.388 8.312 1 94.37 976 GLU A CA 1
ATOM 7638 C C . GLU A 1 976 ? 16.082 64.746 7.065 1 94.37 976 GLU A C 1
ATOM 7640 O O . GLU A 1 976 ? 16.083 63.521 6.929 1 94.37 976 GLU A O 1
ATOM 7645 N N . PRO A 1 977 ? 15.49 65.575 6.27 1 96.12 977 PRO A N 1
ATOM 7646 C CA . PRO A 1 977 ? 15.001 65.005 5.012 1 96.12 977 PRO A CA 1
ATOM 7647 C C . PRO A 1 977 ? 16.085 64.255 4.243 1 96.12 977 PRO A C 1
ATOM 7649 O O . PRO A 1 977 ? 17.247 64.671 4.242 1 96.12 977 PRO A O 1
ATOM 7652 N N . ALA A 1 978 ? 15.747 63.188 3.638 1 95.88 978 ALA A N 1
ATOM 7653 C CA . ALA A 1 978 ? 16.699 62.347 2.918 1 95.88 978 ALA A CA 1
ATOM 7654 C C . ALA A 1 978 ? 16.176 61.989 1.53 1 95.88 978 ALA A C 1
ATOM 7656 O O . ALA A 1 978 ? 14.966 61.845 1.334 1 95.88 978 ALA A O 1
ATOM 7657 N N . GLY A 1 979 ? 17.102 61.661 0.628 1 96.1 979 GLY A N 1
ATOM 7658 C CA . GLY A 1 979 ? 16.771 61.296 -0.74 1 96.1 979 GLY A CA 1
ATOM 7659 C C . GLY A 1 979 ? 17.289 62.287 -1.765 1 96.1 979 GLY A C 1
ATOM 7660 O O . GLY A 1 979 ? 18.129 63.133 -1.449 1 96.1 979 GLY A O 1
ATOM 7661 N N . LEU A 1 980 ? 16.761 62.281 -2.968 1 96.43 980 LEU A N 1
ATOM 7662 C CA . LEU A 1 980 ? 17.181 63.15 -4.062 1 96.43 980 LEU A CA 1
ATOM 7663 C C . LEU A 1 980 ? 16.544 64.53 -3.935 1 96.43 980 LEU A C 1
ATOM 7665 O O . LEU A 1 980 ? 15.404 64.653 -3.481 1 96.43 980 LEU A O 1
ATOM 7669 N N . GLU A 1 981 ? 17.33 65.496 -4.42 1 93.89 981 GLU A N 1
ATOM 7670 C CA . GLU A 1 981 ? 16.823 66.865 -4.4 1 93.89 981 GLU A CA 1
ATOM 7671 C C . GLU A 1 981 ? 15.481 66.967 -5.119 1 93.89 981 GLU A C 1
ATOM 7673 O O . GLU A 1 981 ? 15.343 66.508 -6.255 1 93.89 981 GLU A O 1
ATOM 7678 N N . GLY A 1 982 ? 14.577 67.443 -4.452 1 94.05 982 GLY A N 1
ATOM 7679 C CA . GLY A 1 982 ? 13.253 67.601 -5.033 1 94.05 982 GLY A CA 1
ATOM 7680 C C . GLY A 1 982 ? 12.331 66.431 -4.743 1 94.05 982 GLY A C 1
ATOM 7681 O O . GLY A 1 982 ? 11.124 66.511 -4.98 1 94.05 982 GLY A O 1
ATOM 7682 N N . HIS A 1 983 ? 12.907 65.366 -4.297 1 96.6 983 HIS A N 1
ATOM 7683 C CA . HIS A 1 983 ? 12.127 64.172 -3.991 1 96.6 983 HIS A CA 1
ATOM 7684 C C . HIS A 1 983 ? 12.479 63.624 -2.612 1 96.6 983 HIS A C 1
ATOM 7686 O O . HIS A 1 983 ? 12.556 62.407 -2.424 1 96.6 983 HIS A O 1
ATOM 7692 N N . GLU A 1 984 ? 12.765 64.474 -1.669 1 96.19 984 GLU A N 1
ATOM 7693 C CA . GLU A 1 984 ? 13.233 64.056 -0.351 1 96.19 984 GLU A CA 1
ATOM 7694 C C . GLU A 1 984 ? 12.082 63.531 0.502 1 96.19 984 GLU A C 1
ATOM 7696 O O . GLU A 1 984 ? 10.969 64.058 0.445 1 96.19 984 GLU A O 1
ATOM 7701 N N . LEU A 1 985 ? 12.331 62.501 1.277 1 96.84 985 LEU A N 1
ATOM 7702 C CA . LEU A 1 985 ? 11.431 62.086 2.347 1 96.84 985 LEU A CA 1
ATOM 7703 C C . LEU A 1 985 ? 11.603 62.971 3.576 1 96.84 985 LEU A C 1
ATOM 7705 O O . LEU A 1 985 ? 12.729 63.224 4.012 1 96.84 985 LEU A O 1
ATOM 7709 N N . PRO A 1 986 ? 10.611 63.457 4.125 1 96.34 986 PRO A N 1
ATOM 7710 C CA . PRO A 1 986 ? 10.719 64.415 5.228 1 96.34 986 PRO A CA 1
ATOM 7711 C C . PRO A 1 986 ? 11.307 63.795 6.493 1 96.34 986 PRO A C 1
ATOM 7713 O O . PRO A 1 986 ? 11.316 62.569 6.638 1 96.34 986 PRO A O 1
ATOM 7716 N N . ALA A 1 987 ? 11.769 64.655 7.334 1 96.41 987 ALA A N 1
ATOM 7717 C CA . ALA A 1 987 ? 12.211 64.215 8.654 1 96.41 987 ALA A CA 1
ATOM 7718 C C . ALA A 1 987 ? 11.075 63.535 9.414 1 96.41 987 ALA A C 1
ATOM 7720 O O . ALA A 1 987 ? 9.904 63.871 9.225 1 96.41 987 ALA A O 1
ATOM 7721 N N . ASN A 1 988 ? 11.371 62.527 10.144 1 97.39 988 ASN A N 1
ATOM 7722 C CA . ASN A 1 988 ? 10.417 61.753 10.93 1 97.39 988 ASN A CA 1
ATOM 7723 C C . ASN A 1 988 ? 10.886 61.583 12.373 1 97.39 988 ASN A C 1
ATOM 7725 O O . ASN A 1 988 ? 11.507 60.575 12.714 1 97.39 988 ASN A O 1
ATOM 7729 N N . LEU A 1 989 ? 10.602 62.483 13.315 1 95.71 989 LEU A N 1
ATOM 7730 C CA . LEU A 1 989 ? 11.112 62.496 14.682 1 95.71 989 LEU A CA 1
ATOM 7731 C C . LEU A 1 989 ? 10.201 61.699 15.61 1 95.71 989 LEU A C 1
ATOM 7733 O O . LEU A 1 989 ? 10.597 61.348 16.724 1 95.71 989 LEU A O 1
ATOM 7737 N N . ASP A 1 990 ? 8.979 61.582 15.186 1 94.3 990 ASP A N 1
ATOM 7738 C CA . ASP A 1 990 ? 8.033 60.773 15.948 1 94.3 990 ASP A CA 1
ATOM 7739 C C . ASP A 1 990 ? 7.793 59.425 15.272 1 94.3 990 ASP A C 1
ATOM 7741 O O . ASP A 1 990 ? 6.647 59.04 15.031 1 94.3 990 ASP A O 1
ATOM 7745 N N . SER A 1 991 ? 8.875 58.799 14.968 1 97.01 991 SER A N 1
ATOM 7746 C CA . SER A 1 991 ? 8.848 57.557 14.203 1 97.01 991 SER A CA 1
ATOM 7747 C C . SER A 1 991 ? 8.492 56.369 15.089 1 97.01 991 SER A C 1
ATOM 7749 O O . SER A 1 991 ? 8.666 56.423 16.309 1 97.01 991 SER A O 1
ATOM 7751 N N . TYR A 1 992 ? 7.901 55.291 14.469 1 96.95 992 TYR A N 1
ATOM 7752 C CA . TYR A 1 992 ? 7.688 54.025 15.162 1 96.95 992 TYR A CA 1
ATOM 7753 C C . TYR A 1 992 ? 8.989 53.239 15.273 1 96.95 992 TYR A C 1
ATOM 7755 O O . TYR A 1 992 ? 9.302 52.692 16.333 1 96.95 992 TYR A O 1
ATOM 7763 N N . TYR A 1 993 ? 9.795 53.225 14.19 1 97.65 993 TYR A N 1
ATOM 7764 C CA . TYR A 1 993 ? 11.046 52.475 14.182 1 97.65 993 TYR A CA 1
ATOM 7765 C C . TYR A 1 993 ? 12.234 53.393 14.445 1 97.65 993 TYR A C 1
ATOM 7767 O O . TYR A 1 993 ? 12.211 54.569 14.073 1 97.65 993 TYR A O 1
ATOM 7775 N N . PRO A 1 994 ? 13.294 52.852 15.07 1 97.19 994 PRO A N 1
ATOM 7776 C CA . PRO A 1 994 ? 14.522 53.635 15.228 1 97.19 994 PRO A CA 1
ATOM 7777 C C . PRO A 1 994 ? 15.255 53.854 13.906 1 97.19 994 PRO A C 1
ATOM 7779 O O . PRO A 1 994 ? 14.819 53.359 12.864 1 97.19 994 PRO A O 1
ATOM 7782 N N . ARG A 1 995 ? 16.253 54.683 13.97 1 96.31 995 ARG A N 1
ATOM 7783 C CA . ARG A 1 995 ? 17.001 54.878 12.732 1 96.31 995 ARG A CA 1
ATOM 7784 C C . ARG A 1 995 ? 17.603 53.565 12.243 1 96.31 995 ARG A C 1
ATOM 7786 O O . ARG A 1 995 ? 18.087 52.762 13.043 1 96.31 995 ARG A O 1
ATOM 7793 N N . PRO A 1 996 ? 17.45 53.198 10.98 1 95.97 996 PRO A N 1
ATOM 7794 C CA . PRO A 1 996 ? 17.981 51.941 10.447 1 95.97 996 PRO A CA 1
ATOM 7795 C C . PRO A 1 996 ? 19.508 51.915 10.411 1 95.97 996 PRO A C 1
ATOM 7797 O O . PRO A 1 996 ? 20.137 52.896 10.008 1 95.97 996 PRO A O 1
ATOM 7800 N N . ILE A 1 997 ? 20.118 50.816 10.884 1 95.32 997 ILE A N 1
ATOM 7801 C CA . ILE A 1 997 ? 21.569 50.672 10.928 1 95.32 997 ILE A CA 1
ATOM 7802 C C . ILE A 1 997 ? 21.965 49.283 10.432 1 95.32 997 ILE A C 1
ATOM 7804 O O . ILE A 1 997 ? 21.504 48.272 10.967 1 95.32 997 ILE A O 1
ATOM 7808 N N . PHE A 1 998 ? 22.839 49.237 9.439 1 93.33 998 PHE A N 1
ATOM 7809 C CA . PHE A 1 998 ? 23.424 47.964 9.035 1 93.33 998 PHE A CA 1
ATOM 7810 C C . PHE A 1 998 ? 24.563 47.571 9.967 1 93.33 998 PHE A C 1
ATOM 7812 O O . PHE A 1 998 ? 25.067 48.402 10.726 1 93.33 998 PHE A O 1
ATOM 7819 N N . SER A 1 999 ? 24.832 46.251 9.859 1 91.48 999 SER A N 1
ATOM 7820 C CA . SER A 1 999 ? 26.035 45.771 10.531 1 91.48 999 SER A CA 1
ATOM 7821 C C . SER A 1 999 ? 27.008 45.14 9.54 1 91.48 999 SER A C 1
ATOM 7823 O O . SER A 1 999 ? 26.597 44.641 8.491 1 91.48 999 SER A O 1
ATOM 7825 N N . ASP A 1 1000 ? 28.28 45.249 9.883 1 85.67 1000 ASP A N 1
ATOM 7826 C CA . ASP A 1 1000 ? 29.298 44.644 9.029 1 85.67 1000 ASP A CA 1
ATOM 7827 C C . ASP A 1 1000 ? 29.282 43.122 9.148 1 85.67 1000 ASP A C 1
ATOM 7829 O O . ASP A 1 1000 ? 29.606 42.415 8.192 1 85.67 1000 ASP A O 1
ATOM 7833 N N . SER A 1 1001 ? 28.957 42.689 10.33 1 86.78 1001 SER A N 1
ATOM 7834 C CA . SER A 1 1001 ? 28.907 41.254 10.589 1 86.78 1001 SER A CA 1
ATOM 7835 C C . SER A 1 1001 ? 27.485 40.797 10.898 1 86.78 1001 SER A C 1
ATOM 7837 O O . SER A 1 1001 ? 26.661 41.587 11.363 1 86.78 1001 SER A O 1
ATOM 7839 N N . SER A 1 1002 ? 27.196 39.654 10.461 1 87.14 1002 SER A N 1
ATOM 7840 C CA . SER A 1 1002 ? 25.893 39.059 10.74 1 87.14 1002 SER A CA 1
ATOM 7841 C C . SER A 1 1002 ? 25.962 38.115 11.936 1 87.14 1002 SER A C 1
ATOM 7843 O O . SER A 1 1002 ? 25.636 36.932 11.818 1 87.14 1002 SER A O 1
ATOM 7845 N N . ASP A 1 1003 ? 26.389 38.631 13.021 1 81.83 1003 ASP A N 1
ATOM 7846 C CA . ASP A 1 1003 ? 26.57 37.807 14.212 1 81.83 1003 ASP A CA 1
ATOM 7847 C C . ASP A 1 1003 ? 25.413 37.993 15.19 1 81.83 1003 ASP A C 1
ATOM 7849 O O . ASP A 1 1003 ? 25.399 37.391 16.266 1 81.83 1003 ASP A O 1
ATOM 7853 N N . GLY A 1 1004 ? 24.498 38.853 14.799 1 79.72 1004 GLY A N 1
ATOM 7854 C CA . GLY A 1 1004 ? 23.304 39.043 15.607 1 79.72 1004 GLY A CA 1
ATOM 7855 C C . GLY A 1 1004 ? 23.503 40.028 16.743 1 79.72 1004 GLY A C 1
ATOM 7856 O O . GLY A 1 1004 ? 22.535 40.473 17.363 1 79.72 1004 GLY A O 1
ATOM 7857 N N . THR A 1 1005 ? 24.738 40.513 17.005 1 78.79 1005 THR A N 1
ATOM 7858 C CA . THR A 1 1005 ? 25.02 41.348 18.168 1 78.79 1005 THR A CA 1
ATOM 7859 C C . THR A 1 1005 ? 25.737 42.629 17.753 1 78.79 1005 THR A C 1
ATOM 7861 O O . THR A 1 1005 ? 25.9 43.545 18.562 1 78.79 1005 THR A O 1
ATOM 7864 N N . SER A 1 1006 ? 26.056 42.667 16.464 1 81.19 1006 SER A N 1
ATOM 7865 C CA . SER A 1 1006 ? 26.85 43.802 16.005 1 81.19 1006 SER A CA 1
ATOM 7866 C C . SER A 1 1006 ? 26.066 45.105 16.114 1 81.19 1006 SER A C 1
ATOM 7868 O O . SER A 1 1006 ? 24.894 45.101 16.496 1 81.19 1006 SER A O 1
ATOM 7870 N N . PHE A 1 1007 ? 26.7 46.228 15.636 1 81.35 1007 PHE A N 1
ATOM 7871 C CA . PHE A 1 1007 ? 26.393 47.634 15.871 1 81.35 1007 PHE A CA 1
ATOM 7872 C C . PHE A 1 1007 ? 24.906 47.903 15.676 1 81.35 1007 PHE A C 1
ATOM 7874 O O . PHE A 1 1007 ? 24.254 48.476 16.551 1 81.35 1007 PHE A O 1
ATOM 7881 N N . GLY A 1 1008 ? 24.237 47.393 14.763 1 84.83 1008 GLY A N 1
ATOM 7882 C CA . GLY A 1 1008 ? 22.851 47.686 14.435 1 84.83 1008 GLY A CA 1
ATOM 7883 C C . GLY A 1 1008 ? 21.86 46.94 15.308 1 84.83 1008 GLY A C 1
ATOM 7884 O O . GLY A 1 1008 ? 20.67 47.261 15.32 1 84.83 1008 GLY A O 1
ATOM 7885 N N . ALA A 1 1009 ? 22.31 46.025 16.178 1 92.24 1009 ALA A N 1
ATOM 7886 C CA . ALA A 1 1009 ? 21.44 45.194 17.007 1 92.24 1009 ALA A CA 1
ATOM 7887 C C . ALA A 1 1009 ? 21.004 45.942 18.264 1 92.24 1009 ALA A C 1
ATOM 7889 O O . ALA A 1 1009 ? 20.036 45.552 18.921 1 92.24 1009 ALA A O 1
ATOM 7890 N N . LYS A 1 1010 ? 21.707 47.04 18.595 1 93.83 1010 LYS A N 1
ATOM 7891 C CA . LYS A 1 1010 ? 21.514 47.74 19.862 1 93.83 1010 LYS A CA 1
ATOM 7892 C C . LYS A 1 1010 ? 20.08 48.242 20 1 93.83 1010 LYS A C 1
ATOM 7894 O O . LYS A 1 1010 ? 19.546 48.315 21.109 1 93.83 1010 LYS A O 1
ATOM 7899 N N . ASN A 1 1011 ? 19.388 48.569 18.888 1 95.59 1011 ASN A N 1
ATOM 7900 C CA . ASN A 1 1011 ? 18.033 49.108 18.921 1 95.59 1011 ASN A CA 1
ATOM 7901 C C . ASN A 1 1011 ? 16.987 48 18.844 1 95.59 1011 ASN A C 1
ATOM 7903 O O . ASN A 1 1011 ? 15.788 48.262 18.961 1 95.59 1011 ASN A O 1
ATOM 7907 N N . GLN A 1 1012 ? 17.428 46.753 18.651 1 95.1 1012 GLN A N 1
ATOM 7908 C CA . GLN A 1 1012 ? 16.48 45.688 18.342 1 95.1 1012 GLN A CA 1
ATOM 7909 C C . GLN A 1 1012 ? 16.55 44.571 19.379 1 95.1 1012 GLN A C 1
ATOM 7911 O O . GLN A 1 1012 ? 16.262 43.412 19.072 1 95.1 1012 GLN A O 1
ATOM 7916 N N . LYS A 1 1013 ? 17.038 44.859 20.557 1 93.87 1013 LYS A N 1
ATOM 7917 C CA . LYS A 1 1013 ? 16.955 43.935 21.684 1 93.87 1013 LYS A CA 1
ATOM 7918 C C . LYS A 1 1013 ? 15.504 43.693 22.092 1 93.87 1013 LYS A C 1
ATOM 7920 O O . LYS A 1 1013 ? 14.627 44.509 21.799 1 93.87 1013 LYS A O 1
ATOM 7925 N N . VAL A 1 1014 ? 15.204 42.582 22.718 1 95.63 1014 VAL A N 1
ATOM 7926 C CA . VAL A 1 1014 ? 13.87 42.357 23.266 1 95.63 1014 VAL A CA 1
ATOM 7927 C C . VAL A 1 1014 ? 13.502 43.497 24.213 1 95.63 1014 VAL A C 1
ATOM 7929 O O . VAL A 1 1014 ? 14.24 43.793 25.155 1 95.63 1014 VAL A O 1
ATOM 7932 N N . GLN A 1 1015 ? 12.384 44.186 23.928 1 96.56 1015 GLN A N 1
ATOM 7933 C CA . GLN A 1 1015 ? 12.049 45.389 24.683 1 96.56 1015 GLN A CA 1
ATOM 7934 C C . GLN A 1 1015 ? 10.543 45.637 24.684 1 96.56 1015 GLN A C 1
ATOM 7936 O O . GLN A 1 1015 ? 9.824 45.124 23.824 1 96.56 1015 GLN A O 1
ATOM 7941 N N . SER A 1 1016 ? 10.047 46.399 25.565 1 97.01 1016 SER A N 1
ATOM 7942 C CA . SER A 1 1016 ? 8.626 46.607 25.825 1 97.01 1016 SER A CA 1
ATOM 7943 C C . SER A 1 1016 ? 7.951 47.327 24.662 1 97.01 1016 SER A C 1
ATOM 7945 O O . SER A 1 1016 ? 6.76 47.132 24.411 1 97.01 1016 SER A O 1
ATOM 7947 N N . ARG A 1 1017 ? 8.662 48.183 23.928 1 96.62 1017 ARG A N 1
ATOM 7948 C CA . ARG A 1 1017 ? 8.057 48.968 22.857 1 96.62 1017 ARG A CA 1
ATOM 7949 C C . ARG A 1 1017 ? 7.666 48.08 21.68 1 96.62 1017 ARG A C 1
ATOM 7951 O O . ARG A 1 1017 ? 6.684 48.355 20.988 1 96.62 1017 ARG A O 1
ATOM 7958 N N . TYR A 1 1018 ? 8.399 47.057 21.468 1 96.13 1018 TYR A N 1
ATOM 7959 C CA . TYR A 1 1018 ? 8.217 46.332 20.216 1 96.13 1018 TYR A CA 1
ATOM 7960 C C . TYR A 1 1018 ? 7.679 44.929 20.472 1 96.13 1018 TYR A C 1
ATOM 7962 O O . TYR A 1 1018 ? 7.507 44.143 19.537 1 96.13 1018 TYR A O 1
ATOM 7970 N N . VAL A 1 1019 ? 7.499 44.466 21.744 1 96.26 1019 VAL A N 1
ATOM 7971 C CA . VAL A 1 1019 ? 6.704 43.267 21.984 1 96.26 1019 VAL A CA 1
ATOM 7972 C C . VAL A 1 1019 ? 5.319 43.433 21.363 1 96.26 1019 VAL A C 1
ATOM 7974 O O . VAL A 1 1019 ? 4.634 44.427 21.614 1 96.26 1019 VAL A O 1
ATOM 7977 N N . GLN A 1 1020 ? 4.978 42.546 20.518 1 95.87 1020 GLN A N 1
ATOM 7978 C CA . GLN A 1 1020 ? 3.747 42.674 19.745 1 95.87 1020 GLN A CA 1
ATOM 7979 C C . GLN A 1 1020 ? 2.556 42.099 20.507 1 95.87 1020 GLN A C 1
ATOM 7981 O O . GLN A 1 1020 ? 2.691 41.1 21.217 1 95.87 1020 GLN A O 1
ATOM 7986 N N . ASP A 1 1021 ? 1.52 42.745 20.405 1 96.09 1021 ASP A N 1
ATOM 7987 C CA . ASP A 1 1021 ? 0.25 42.186 20.86 1 96.09 1021 ASP A CA 1
ATOM 7988 C C . ASP A 1 1021 ? -0.404 41.347 19.765 1 96.09 1021 ASP A C 1
ATOM 7990 O O . ASP A 1 1021 ? -1.023 41.889 18.847 1 96.09 1021 ASP A O 1
ATOM 7994 N N . ALA A 1 1022 ? -0.33 40.087 19.883 1 95.63 1022 ALA A N 1
ATOM 7995 C CA . ALA A 1 1022 ? -0.829 39.176 18.855 1 95.63 1022 ALA A CA 1
ATOM 7996 C C . ALA A 1 1022 ? -2.233 38.684 19.193 1 95.63 1022 ALA A C 1
ATOM 7998 O O . ALA A 1 1022 ? -2.695 37.681 18.644 1 95.63 1022 ALA A O 1
ATOM 7999 N N . SER A 1 1023 ? -2.953 39.33 20.098 1 96.72 1023 SER A N 1
ATOM 8000 C CA . SER A 1 1023 ? -4.355 39.012 20.345 1 96.72 1023 SER A CA 1
ATOM 8001 C C . SER A 1 1023 ? -5.211 39.289 19.113 1 96.72 1023 SER A C 1
ATOM 8003 O O . SER A 1 1023 ? -4.877 40.154 18.301 1 96.72 1023 SER A O 1
ATOM 8005 N N . TYR A 1 1024 ? -6.245 38.554 18.937 1 96.61 1024 TYR A N 1
ATOM 8006 C CA . TYR A 1 1024 ? -7.07 38.748 17.749 1 96.61 1024 TYR A CA 1
ATOM 8007 C C . TYR A 1 1024 ? -8.455 38.143 17.943 1 96.61 1024 TYR A C 1
ATOM 8009 O O . TYR A 1 1024 ? -8.672 37.356 18.867 1 96.61 1024 TYR A O 1
ATOM 8017 N N . ILE A 1 1025 ? -9.371 38.548 17.202 1 97.33 1025 ILE A N 1
ATOM 8018 C CA . ILE A 1 1025 ? -10.685 37.95 16.988 1 97.33 1025 ILE A CA 1
ATOM 8019 C C . ILE A 1 1025 ? -10.927 37.758 15.493 1 97.33 1025 ILE A C 1
ATOM 8021 O O . ILE A 1 1025 ? -10.644 38.652 14.692 1 97.33 1025 ILE A O 1
ATOM 8025 N N . ARG A 1 1026 ? -11.295 36.639 15.079 1 96.8 1026 ARG A N 1
ATOM 8026 C CA . ARG A 1 1026 ? -11.511 36.329 13.67 1 96.8 1026 ARG A CA 1
ATOM 8027 C C . ARG A 1 1026 ? -12.906 35.756 13.443 1 96.8 1026 ARG A C 1
ATOM 8029 O O . ARG A 1 1026 ? -13.36 34.895 14.2 1 96.8 1026 ARG A O 1
ATOM 8036 N N . LEU A 1 1027 ? -13.573 36.327 12.453 1 96.88 1027 LEU A N 1
ATOM 8037 C CA . LEU A 1 1027 ? -14.779 35.661 11.971 1 96.88 1027 LEU A CA 1
ATOM 8038 C C . LEU A 1 1027 ? -14.426 34.43 11.143 1 96.88 1027 LEU A C 1
ATOM 8040 O O . LEU A 1 1027 ? -14.293 34.517 9.92 1 96.88 1027 LEU A O 1
ATOM 8044 N N . LYS A 1 1028 ? -14.326 33.354 11.844 1 94.13 1028 LYS A N 1
ATOM 8045 C CA . LYS A 1 1028 ? -13.807 32.115 11.272 1 94.13 1028 LYS A CA 1
ATOM 8046 C C . LYS A 1 1028 ? -14.78 31.53 10.253 1 94.13 1028 LYS A C 1
ATOM 8048 O O . LYS A 1 1028 ? -14.368 30.836 9.321 1 94.13 1028 LYS A O 1
ATOM 8053 N N . ASN A 1 1029 ? -16.067 31.675 10.533 1 94.01 1029 ASN A N 1
ATOM 8054 C CA . ASN A 1 1029 ? -17.053 31.132 9.605 1 94.01 1029 ASN A CA 1
ATOM 8055 C C . ASN A 1 1029 ? -18.335 31.959 9.601 1 94.01 1029 ASN A C 1
ATOM 8057 O O . ASN A 1 1029 ? -18.79 32.412 10.653 1 94.01 1029 ASN A O 1
ATOM 8061 N N . LEU A 1 1030 ? -18.788 32.232 8.471 1 95.36 1030 LEU A N 1
ATOM 8062 C CA . LEU A 1 1030 ? -20.078 32.863 8.216 1 95.36 1030 LEU A CA 1
ATOM 8063 C C . LEU A 1 1030 ? -20.896 32.047 7.22 1 95.36 1030 LEU A C 1
ATOM 8065 O O . LEU A 1 1030 ? -20.427 31.754 6.118 1 95.36 1030 LEU A O 1
ATOM 8069 N N . GLN A 1 1031 ? -22.056 31.672 7.648 1 94.61 1031 GLN A N 1
ATOM 8070 C CA . GLN A 1 1031 ? -22.858 30.834 6.762 1 94.61 1031 GLN A CA 1
ATOM 8071 C C . GLN A 1 1031 ? -24.296 31.337 6.682 1 94.61 1031 GLN A C 1
ATOM 8073 O O . GLN A 1 1031 ? -24.87 31.757 7.689 1 94.61 1031 GLN A O 1
ATOM 8078 N N . PHE A 1 1032 ? -24.827 31.351 5.494 1 95.17 1032 PHE A N 1
ATOM 8079 C CA . PHE A 1 1032 ? -26.225 31.646 5.201 1 95.17 1032 PHE A CA 1
ATOM 8080 C C . PHE A 1 1032 ? -26.829 30.571 4.306 1 95.17 1032 PHE A C 1
ATOM 8082 O O . PHE A 1 1032 ? -26.266 30.238 3.261 1 95.17 1032 PHE A O 1
ATOM 8089 N N . GLY A 1 1033 ? -27.926 30.022 4.791 1 93.96 1033 GLY A N 1
ATOM 8090 C CA . GLY A 1 1033 ? -28.545 28.959 4.015 1 93.96 1033 GLY A CA 1
ATOM 8091 C C . GLY A 1 1033 ? -30.055 29.078 3.938 1 93.96 1033 GLY A C 1
ATOM 8092 O O . GLY A 1 1033 ? -30.667 29.804 4.725 1 93.96 1033 GLY A O 1
ATOM 8093 N N . TYR A 1 1034 ? -30.619 28.476 2.955 1 94.99 1034 TYR A N 1
ATOM 8094 C CA . TYR A 1 1034 ? -32.062 28.383 2.762 1 94.99 1034 TYR A CA 1
ATOM 8095 C C . TYR A 1 1034 ? -32.473 26.964 2.391 1 94.99 1034 TYR A C 1
ATOM 8097 O O . TYR A 1 1034 ? -31.953 26.391 1.43 1 94.99 1034 TYR A O 1
ATOM 8105 N N . THR A 1 1035 ? -33.28 26.504 3.139 1 92.08 1035 THR A N 1
ATOM 8106 C CA . THR A 1 1035 ? -33.856 25.195 2.848 1 92.08 1035 THR A CA 1
ATOM 8107 C C . THR A 1 1035 ? -35.207 25.342 2.152 1 92.08 1035 THR A C 1
ATOM 8109 O O . THR A 1 1035 ? -36.15 25.89 2.726 1 92.08 1035 THR A O 1
ATOM 8112 N N . LEU A 1 1036 ? -35.324 24.835 0.969 1 91.24 1036 LEU A N 1
ATOM 8113 C CA . LEU A 1 1036 ? -36.57 24.909 0.213 1 91.24 1036 LEU A CA 1
ATOM 8114 C C . LEU A 1 1036 ? -37.661 24.079 0.881 1 91.24 1036 LEU A C 1
ATOM 8116 O O . LEU A 1 1036 ? -37.399 22.975 1.364 1 91.24 1036 LEU A O 1
ATOM 8120 N N . PRO A 1 1037 ? -38.895 24.605 1.006 1 86.68 1037 PRO A N 1
ATOM 8121 C CA . PRO A 1 1037 ? -39.992 23.856 1.625 1 86.68 1037 PRO A CA 1
ATOM 8122 C C . PRO A 1 1037 ? -40.227 22.501 0.963 1 86.68 1037 PRO A C 1
ATOM 8124 O O . PRO A 1 1037 ? -40.156 22.387 -0.263 1 86.68 1037 PRO A O 1
ATOM 8127 N N . ALA A 1 1038 ? -40.413 21.546 1.795 1 78.15 1038 ALA A N 1
ATOM 8128 C CA . ALA A 1 1038 ? -40.586 20.162 1.361 1 78.15 1038 ALA A CA 1
ATOM 8129 C C . ALA A 1 1038 ? -41.71 20.044 0.336 1 78.15 1038 ALA A C 1
ATOM 8131 O O . ALA A 1 1038 ? -41.678 19.169 -0.532 1 78.15 1038 ALA A O 1
ATOM 8132 N N . LYS A 1 1039 ? -42.802 20.948 0.387 1 74.62 1039 LYS A N 1
ATOM 8133 C CA . LYS A 1 1039 ? -43.952 20.912 -0.512 1 74.62 1039 LYS A CA 1
ATOM 8134 C C . LYS A 1 1039 ? -43.517 21.058 -1.967 1 74.62 1039 LYS A C 1
ATOM 8136 O O . LYS A 1 1039 ? -44.139 20.489 -2.866 1 74.62 1039 LYS A O 1
ATOM 8141 N N . PHE A 1 1040 ? -42.449 21.719 -2.11 1 79.34 1040 PHE A N 1
ATOM 8142 C CA . PHE A 1 1040 ? -41.988 21.978 -3.469 1 79.34 1040 PHE A CA 1
ATOM 8143 C C . PHE A 1 1040 ? -41.011 20.901 -3.924 1 79.34 1040 PHE A C 1
ATOM 8145 O O . PHE A 1 1040 ? -40.938 20.584 -5.113 1 79.34 1040 PHE A O 1
ATOM 8152 N N . THR A 1 1041 ? -40.31 20.334 -2.932 1 80.32 1041 THR A N 1
ATOM 8153 C CA . THR A 1 1041 ? -39.214 19.456 -3.326 1 80.32 1041 THR A CA 1
ATOM 8154 C C . THR A 1 1041 ? -39.667 17.999 -3.344 1 80.32 1041 THR A C 1
ATOM 8156 O O . THR A 1 1041 ? -39.129 17.185 -4.098 1 80.32 1041 THR A O 1
ATOM 8159 N N . ASN A 1 1042 ? -40.676 17.621 -2.561 1 74.72 1042 ASN A N 1
ATOM 8160 C CA . ASN A 1 1042 ? -41.15 16.244 -2.47 1 74.72 1042 ASN A CA 1
ATOM 8161 C C . ASN A 1 1042 ? -41.689 15.747 -3.808 1 74.72 1042 ASN A C 1
ATOM 8163 O O . ASN A 1 1042 ? -41.671 14.546 -4.082 1 74.72 1042 ASN A O 1
ATOM 8167 N N . LYS A 1 1043 ? -42.203 16.704 -4.572 1 68 1043 LYS A N 1
ATOM 8168 C CA . LYS A 1 1043 ? -42.727 16.342 -5.886 1 68 1043 LYS A CA 1
ATOM 8169 C C . LYS A 1 1043 ? -41.631 15.755 -6.772 1 68 1043 LYS A C 1
ATOM 8171 O O . LYS A 1 1043 ? -41.916 14.987 -7.693 1 68 1043 LYS A O 1
ATOM 8176 N N . PHE A 1 1044 ? -40.392 16.126 -6.399 1 74.75 1044 PHE A N 1
ATOM 8177 C CA . PHE A 1 1044 ? -39.272 15.664 -7.211 1 74.75 1044 PHE A CA 1
ATOM 8178 C C . PHE A 1 1044 ? -38.49 14.576 -6.484 1 74.75 1044 PHE A C 1
ATOM 8180 O O . PHE A 1 1044 ? -37.368 14.246 -6.874 1 74.75 1044 PHE A O 1
ATOM 8187 N N . GLY A 1 1045 ? -39.033 14.027 -5.429 1 74.03 1045 GLY A N 1
ATOM 8188 C CA . GLY A 1 1045 ? -38.37 12.968 -4.684 1 74.03 1045 GLY A CA 1
ATOM 8189 C C . GLY A 1 1045 ? -37.247 13.474 -3.799 1 74.03 1045 GLY A C 1
ATOM 8190 O O . GLY A 1 1045 ? -36.395 12.697 -3.362 1 74.03 1045 GLY A O 1
ATOM 8191 N N . ILE A 1 1046 ? -37.231 14.82 -3.651 1 82.9 1046 ILE A N 1
ATOM 8192 C CA . ILE A 1 1046 ? -36.215 15.433 -2.803 1 82.9 1046 ILE A CA 1
ATOM 8193 C C . ILE A 1 1046 ? -36.805 15.738 -1.429 1 82.9 1046 ILE A C 1
ATOM 8195 O O . ILE A 1 1046 ? -37.79 16.472 -1.318 1 82.9 1046 ILE A O 1
ATOM 8199 N N . ASN A 1 1047 ? -36.198 15.102 -0.471 1 79.78 1047 ASN A N 1
ATOM 8200 C CA . ASN A 1 1047 ? -36.683 15.309 0.889 1 79.78 1047 ASN A CA 1
ATOM 8201 C C . ASN A 1 1047 ? -36.238 16.659 1.444 1 79.78 1047 ASN A C 1
ATOM 8203 O O . ASN A 1 1047 ? -36.96 17.284 2.223 1 79.78 1047 ASN A O 1
ATOM 8207 N N . ARG A 1 1048 ? -35.02 16.943 1.163 1 87.46 1048 ARG A N 1
ATOM 8208 C CA . ARG A 1 1048 ? -34.469 18.196 1.67 1 87.46 1048 ARG A CA 1
ATOM 8209 C C . ARG A 1 1048 ? -33.464 18.789 0.688 1 87.46 1048 ARG A C 1
ATOM 8211 O O . ARG A 1 1048 ? -32.575 18.087 0.202 1 87.46 1048 ARG A O 1
ATOM 8218 N N . LEU A 1 1049 ? -33.665 19.932 0.324 1 90.27 1049 LEU A N 1
ATOM 8219 C CA . LEU A 1 1049 ? -32.739 20.677 -0.522 1 90.27 1049 LEU A CA 1
ATOM 8220 C C . LEU A 1 1049 ? -32.33 21.988 0.142 1 90.27 1049 LEU A C 1
ATOM 8222 O O . LEU A 1 1049 ? -33.166 22.87 0.351 1 90.27 1049 LEU A O 1
ATOM 8226 N N . ARG A 1 1050 ? -31.113 22.103 0.471 1 92.64 1050 ARG A N 1
ATOM 8227 C CA . ARG A 1 1050 ? -30.578 23.301 1.111 1 92.64 1050 ARG A CA 1
ATOM 8228 C C . ARG A 1 1050 ? -29.473 23.925 0.266 1 92.64 1050 ARG A C 1
ATOM 8230 O O . ARG A 1 1050 ? -28.545 23.235 -0.162 1 92.64 1050 ARG A O 1
ATOM 8237 N N . ILE A 1 1051 ? -29.621 25.159 -0.073 1 93.88 1051 ILE A N 1
ATOM 8238 C CA . ILE A 1 1051 ? -28.563 25.929 -0.718 1 93.88 1051 ILE A CA 1
ATOM 8239 C C . ILE A 1 1051 ? -27.919 26.872 0.296 1 93.88 1051 ILE A C 1
ATOM 8241 O O . ILE A 1 1051 ? -28.603 27.423 1.162 1 93.88 1051 ILE A O 1
ATOM 8245 N N . PHE A 1 1052 ? -26.615 26.951 0.195 1 93.34 1052 PHE A N 1
ATOM 8246 C CA . PHE A 1 1052 ? -25.992 27.803 1.202 1 93.34 1052 PHE A CA 1
ATOM 8247 C C . PHE A 1 1052 ? -24.778 28.521 0.626 1 93.34 1052 PHE A C 1
ATOM 8249 O O . PHE A 1 1052 ? -24.235 28.109 -0.401 1 93.34 1052 PHE A O 1
ATOM 8256 N N . VAL A 1 1053 ? -24.386 29.595 1.205 1 95.03 1053 VAL A N 1
ATOM 8257 C CA . VAL A 1 1053 ? -23.151 30.345 1.008 1 95.03 1053 VAL A CA 1
ATOM 8258 C C . VAL A 1 1053 ? -22.382 30.431 2.325 1 95.03 1053 VAL A C 1
ATOM 8260 O O . VAL A 1 1053 ? -22.978 30.631 3.386 1 95.03 1053 VAL A O 1
ATOM 8263 N N . SER A 1 1054 ? -21.136 30.131 2.258 1 93.84 1054 SER A N 1
ATOM 8264 C CA . SER A 1 1054 ? -20.322 30.136 3.469 1 93.84 1054 SER A CA 1
ATOM 8265 C C . SER A 1 1054 ? -19 30.863 3.244 1 93.84 1054 SER A C 1
ATOM 8267 O O . SER A 1 1054 ? -18.419 30.783 2.159 1 93.84 1054 SER A O 1
ATOM 8269 N N . GLY A 1 1055 ? -18.538 31.637 4.212 1 93.81 1055 GLY A N 1
ATOM 8270 C CA . GLY A 1 1055 ? -17.244 32.302 4.213 1 93.81 1055 GLY A CA 1
ATOM 8271 C C . GLY A 1 1055 ? -16.357 31.877 5.368 1 93.81 1055 GLY A C 1
ATOM 8272 O O . GLY A 1 1055 ? -16.835 31.691 6.489 1 93.81 1055 GLY A O 1
ATOM 8273 N N . GLU A 1 1056 ? -15.124 31.603 5.082 1 94.28 1056 GLU A N 1
ATOM 8274 C CA . GLU A 1 1056 ? -14.131 31.252 6.093 1 94.28 1056 GLU A CA 1
ATOM 8275 C C . GLU A 1 1056 ? -13.055 32.328 6.206 1 94.28 1056 GLU A C 1
ATOM 8277 O O . GLU A 1 1056 ? -12.491 32.758 5.198 1 94.28 1056 GLU A O 1
ATOM 8282 N N . ASN A 1 1057 ? -12.702 32.737 7.424 1 94.54 1057 ASN A N 1
ATOM 8283 C CA . ASN A 1 1057 ? -11.719 33.782 7.687 1 94.54 1057 ASN A CA 1
ATOM 8284 C C . ASN A 1 1057 ? -12.089 35.089 6.99 1 94.54 1057 ASN A C 1
ATOM 8286 O O . ASN A 1 1057 ? -11.266 35.675 6.285 1 94.54 1057 ASN A O 1
ATOM 8290 N N . VAL A 1 1058 ? -13.26 35.55 7.187 1 94.72 1058 VAL A N 1
ATOM 8291 C CA . VAL A 1 1058 ? -13.829 36.65 6.415 1 94.72 1058 VAL A CA 1
ATOM 8292 C C . VAL A 1 1058 ? -13.312 37.982 6.954 1 94.72 1058 VAL A C 1
ATOM 8294 O O . VAL A 1 1058 ? -13.165 38.948 6.201 1 94.72 1058 VAL A O 1
ATOM 8297 N N . TRP A 1 1059 ? -13.088 38.007 8.251 1 96.09 1059 TRP A N 1
ATOM 8298 C CA . TRP A 1 1059 ? -12.657 39.242 8.898 1 96.09 1059 TRP A CA 1
ATOM 8299 C C . TRP A 1 1059 ? -11.776 38.945 10.106 1 96.09 1059 TRP A C 1
ATOM 8301 O O . TRP A 1 1059 ? -12.025 37.989 10.844 1 96.09 1059 TRP A O 1
ATOM 8311 N N . THR A 1 1060 ? -10.754 39.709 10.339 1 96.68 1060 THR A N 1
ATOM 8312 C CA . THR A 1 1060 ? -9.861 39.568 11.484 1 96.68 1060 THR A CA 1
ATOM 8313 C C . THR A 1 1060 ? -9.633 40.917 12.161 1 96.68 1060 THR A C 1
ATOM 8315 O O . THR A 1 1060 ? -9.249 41.889 11.507 1 96.68 1060 THR A O 1
ATOM 8318 N N . GLY A 1 1061 ? -9.95 41.038 13.449 1 96.48 1061 GLY A N 1
ATOM 8319 C CA . GLY A 1 1061 ? -9.587 42.177 14.277 1 96.48 1061 GLY A CA 1
ATOM 8320 C C . GLY A 1 1061 ? -8.365 41.922 15.139 1 96.48 1061 GLY A C 1
ATOM 8321 O O . GLY A 1 1061 ? -8.344 40.979 15.933 1 96.48 1061 GLY A O 1
ATOM 8322 N N . THR A 1 1062 ? -7.322 42.671 15 1 96.75 1062 THR A N 1
ATOM 8323 C CA . THR A 1 1062 ? -6.1 42.473 15.772 1 96.75 1062 THR A CA 1
ATOM 8324 C C . THR A 1 1062 ? -5.299 43.769 15.858 1 96.75 1062 THR A C 1
ATOM 8326 O O . THR A 1 1062 ? -5.429 44.643 14.998 1 96.75 1062 THR A O 1
ATOM 8329 N N . GLY A 1 1063 ? -4.624 44.015 16.918 1 93.62 1063 GLY A N 1
ATOM 8330 C CA . GLY A 1 1063 ? -3.685 45.117 17.057 1 93.62 1063 GLY A CA 1
ATOM 8331 C C . GLY A 1 1063 ? -2.293 44.781 16.556 1 93.62 1063 GLY A C 1
ATOM 8332 O O . GLY A 1 1063 ? -1.377 45.6 16.656 1 93.62 1063 GLY A O 1
ATOM 8333 N N . LEU A 1 1064 ? -2.059 43.594 16.085 1 95.53 1064 LEU A N 1
ATOM 8334 C CA . LEU A 1 1064 ? -0.782 43.143 15.543 1 95.53 1064 LEU A CA 1
ATOM 8335 C C . LEU A 1 1064 ? -0.446 43.883 14.253 1 95.53 1064 LEU A C 1
ATOM 8337 O O . LEU A 1 1064 ? -1.341 44.211 13.47 1 95.53 1064 LEU A O 1
ATOM 8341 N N . THR A 1 1065 ? 0.796 44.122 14.051 1 94.35 1065 THR A N 1
ATOM 8342 C CA . THR A 1 1065 ? 1.224 44.774 12.818 1 94.35 1065 THR A CA 1
ATOM 8343 C C . THR A 1 1065 ? 0.751 43.988 11.598 1 94.35 1065 THR A C 1
ATOM 8345 O O . THR A 1 1065 ? 0.632 42.762 11.652 1 94.35 1065 THR A O 1
ATOM 8348 N N . LYS A 1 1066 ? 0.483 44.622 10.514 1 92.36 1066 LYS A N 1
ATOM 8349 C CA . LYS A 1 1066 ? -0.08 44.022 9.308 1 92.36 1066 LYS A CA 1
ATOM 8350 C C . LYS A 1 1066 ? 0.951 43.153 8.593 1 92.36 1066 LYS A C 1
ATOM 8352 O O . LYS A 1 1066 ? 0.626 42.468 7.621 1 92.36 1066 LYS A O 1
ATOM 8357 N N . LEU A 1 1067 ? 2.132 43.112 9.151 1 93.66 1067 LEU A N 1
ATOM 8358 C CA . LEU A 1 1067 ? 3.193 42.311 8.549 1 93.66 1067 LEU A CA 1
ATOM 8359 C C . LEU A 1 1067 ? 2.973 40.826 8.82 1 93.66 1067 LEU A C 1
ATOM 8361 O O . LEU A 1 1067 ? 3.526 39.975 8.121 1 93.66 1067 LEU A O 1
ATOM 8365 N N . PHE A 1 1068 ? 2.19 40.589 9.917 1 93.69 1068 PHE A N 1
ATOM 8366 C CA . PHE A 1 1068 ? 2.017 39.213 10.367 1 93.69 1068 PHE A CA 1
ATOM 8367 C C . PHE A 1 1068 ? 0.539 38.862 10.481 1 93.69 1068 PHE A C 1
ATOM 8369 O O . PHE A 1 1068 ? -0.308 39.751 10.603 1 93.69 1068 PHE A O 1
ATOM 8376 N N . ASP A 1 1069 ? 0.297 37.637 10.302 1 94.18 1069 ASP A N 1
ATOM 8377 C CA . ASP A 1 1069 ? -0.993 37.088 10.71 1 94.18 1069 ASP A CA 1
ATOM 8378 C C . ASP A 1 1069 ? -0.913 36.479 12.108 1 94.18 1069 ASP A C 1
ATOM 8380 O O . ASP A 1 1069 ? 0.015 35.728 12.412 1 94.18 1069 ASP A O 1
ATOM 8384 N N . PRO A 1 1070 ? -1.8 36.789 12.939 1 93.84 1070 PRO A N 1
ATOM 8385 C CA . PRO A 1 1070 ? -1.69 36.341 14.329 1 93.84 1070 PRO A CA 1
ATOM 8386 C C . PRO A 1 1070 ? -1.694 34.819 14.461 1 93.84 1070 PRO A C 1
ATOM 8388 O O . PRO A 1 1070 ? -1.143 34.278 15.423 1 93.84 1070 PRO A O 1
ATOM 8391 N N . GLU A 1 1071 ? -2.251 34.08 13.58 1 92.33 1071 GLU A N 1
ATOM 8392 C CA . GLU A 1 1071 ? -2.313 32.625 13.682 1 92.33 1071 GLU A CA 1
ATOM 8393 C C . GLU A 1 1071 ? -1.03 31.98 13.168 1 92.33 1071 GLU A C 1
ATOM 8395 O O . GLU A 1 1071 ? -0.689 30.862 13.562 1 92.33 1071 GLU A O 1
ATOM 8400 N N . THR A 1 1072 ? -0.341 32.669 12.298 1 92.09 1072 THR A N 1
ATOM 8401 C CA . THR A 1 1072 ? 0.836 32.057 11.692 1 92.09 1072 THR A CA 1
ATOM 8402 C C . THR A 1 1072 ? 2.103 32.805 12.096 1 92.09 1072 THR A C 1
ATOM 8404 O O . THR A 1 1072 ? 3.162 32.614 11.494 1 92.09 1072 THR A O 1
ATOM 8407 N N . ILE A 1 1073 ? 2.004 33.701 13.039 1 91.36 1073 ILE A N 1
ATOM 8408 C CA . ILE A 1 1073 ? 3.113 34.583 13.388 1 91.36 1073 ILE A CA 1
ATOM 8409 C C . ILE A 1 1073 ? 4.311 33.752 13.839 1 91.36 1073 ILE A C 1
ATOM 8411 O O . ILE A 1 1073 ? 5.457 34.199 13.743 1 91.36 1073 ILE A O 1
ATOM 8415 N N . SER A 1 1074 ? 4.076 32.474 14.313 1 86.42 1074 SER A N 1
ATOM 8416 C CA . SER A 1 1074 ? 5.166 31.608 14.749 1 86.42 1074 SER A CA 1
ATOM 8417 C C . SER A 1 1074 ? 5.573 30.634 13.648 1 86.42 1074 SER A C 1
ATOM 8419 O O . SER A 1 1074 ? 6.458 29.799 13.847 1 86.42 1074 SER A O 1
ATOM 8421 N N . GLY A 1 1075 ? 4.992 30.757 12.585 1 86.18 1075 GLY A N 1
ATOM 8422 C CA . GLY A 1 1075 ? 5.241 29.779 11.538 1 86.18 1075 GLY A CA 1
ATOM 8423 C C . GLY A 1 1075 ? 6.215 30.269 10.483 1 86.18 1075 GLY A C 1
ATOM 8424 O O . GLY A 1 1075 ? 6.649 31.422 10.519 1 86.18 1075 GLY A O 1
ATOM 8425 N N . GLY A 1 1076 ? 6.455 29.316 9.57 1 83.94 1076 GLY A N 1
ATOM 8426 C CA . GLY A 1 1076 ? 7.422 29.661 8.54 1 83.94 1076 GLY A CA 1
ATOM 8427 C C . GLY A 1 1076 ? 8.792 29.999 9.096 1 83.94 1076 GLY A C 1
ATOM 8428 O O . GLY A 1 1076 ? 9.359 29.229 9.875 1 83.94 1076 GLY A O 1
ATOM 8429 N N . ASN A 1 1077 ? 9.292 31.084 8.566 1 88.59 1077 ASN A N 1
ATOM 8430 C CA . ASN A 1 1077 ? 10.559 31.613 9.057 1 88.59 1077 ASN A CA 1
ATOM 8431 C C . ASN A 1 1077 ? 10.393 33.012 9.645 1 88.59 1077 ASN A C 1
ATOM 8433 O O . ASN A 1 1077 ? 10.525 34.009 8.932 1 88.59 1077 ASN A O 1
ATOM 8437 N N . GLY A 1 1078 ? 10.116 33.029 10.944 1 87.59 1078 GLY A N 1
ATOM 8438 C CA . GLY A 1 1078 ? 9.92 34.304 11.616 1 87.59 1078 GLY A CA 1
ATOM 8439 C C . GLY A 1 1078 ? 8.593 34.958 11.279 1 87.59 1078 GLY A C 1
ATOM 8440 O O . GLY A 1 1078 ? 8.519 36.179 11.121 1 87.59 1078 GLY A O 1
ATOM 8441 N N . GLY A 1 1079 ? 7.613 34.089 10.907 1 88.95 1079 GLY A N 1
ATOM 8442 C CA . GLY A 1 1079 ? 6.296 34.605 10.572 1 88.95 1079 GLY A CA 1
ATOM 8443 C C . GLY A 1 1079 ? 6.067 34.73 9.078 1 88.95 1079 GLY A C 1
ATOM 8444 O O . GLY A 1 1079 ? 4.947 34.998 8.636 1 88.95 1079 GLY A O 1
ATOM 8445 N N . ASN A 1 1080 ? 7.229 34.631 8.3 1 91.07 1080 ASN A N 1
ATOM 8446 C CA . ASN A 1 1080 ? 7.1 34.544 6.849 1 91.07 1080 ASN A CA 1
ATOM 8447 C C . ASN A 1 1080 ? 6.636 33.158 6.41 1 91.07 1080 ASN A C 1
ATOM 8449 O O . ASN A 1 1080 ? 7.446 32.238 6.285 1 91.07 1080 ASN A O 1
ATOM 8453 N N . ALA A 1 1081 ? 5.358 33.055 6.232 1 90.95 1081 ALA A N 1
ATOM 8454 C CA . ALA A 1 1081 ? 4.77 31.744 5.969 1 90.95 1081 ALA A CA 1
ATOM 8455 C C . ALA A 1 1081 ? 3.785 31.807 4.805 1 90.95 1081 ALA A C 1
ATOM 8457 O O . ALA A 1 1081 ? 3.413 32.894 4.358 1 90.95 1081 ALA A O 1
ATOM 8458 N N . TYR A 1 1082 ? 3.461 30.676 4.272 1 93.49 1082 TYR A N 1
ATOM 8459 C CA . TYR A 1 1082 ? 2.387 30.574 3.291 1 93.49 1082 TYR A CA 1
ATOM 8460 C C . TYR A 1 1082 ? 1.101 31.198 3.822 1 93.49 1082 TYR A C 1
ATOM 8462 O O . TYR A 1 1082 ? 0.655 30.871 4.924 1 93.49 1082 TYR A O 1
ATOM 8470 N N . PRO A 1 1083 ? 0.54 32.073 3.2 1 93.6 1083 PRO A N 1
ATOM 8471 C CA . PRO A 1 1083 ? -0.6 32.805 3.756 1 93.6 1083 PRO A CA 1
ATOM 8472 C C . PRO A 1 1083 ? -1.836 31.925 3.931 1 93.6 1083 PRO A C 1
ATOM 8474 O O . PRO A 1 1083 ? -2.017 30.954 3.192 1 93.6 1083 PRO A O 1
ATOM 8477 N N . LEU A 1 1084 ? -2.594 32.319 4.905 1 93.83 1084 LEU A N 1
ATOM 8478 C CA . LEU A 1 1084 ? -3.928 31.739 5.02 1 93.83 1084 LEU A CA 1
ATOM 8479 C C . LEU A 1 1084 ? -4.859 32.3 3.95 1 93.83 1084 LEU A C 1
ATOM 8481 O O . LEU A 1 1084 ? -4.541 33.304 3.31 1 93.83 1084 LEU A O 1
ATOM 8485 N N . SER A 1 1085 ? -5.981 31.665 3.799 1 93.38 1085 SER A N 1
ATOM 8486 C CA . SER A 1 1085 ? -6.888 32.105 2.744 1 93.38 1085 SER A CA 1
ATOM 8487 C C . SER A 1 1085 ? -8.252 32.487 3.31 1 93.38 1085 SER A C 1
ATOM 8489 O O . SER A 1 1085 ? -8.714 31.89 4.284 1 93.38 1085 SER A O 1
ATOM 8491 N N . ARG A 1 1086 ? -8.769 33.505 2.766 1 95.33 1086 ARG A N 1
ATOM 8492 C CA . ARG A 1 1086 ? -10.205 33.749 2.851 1 95.33 1086 ARG A CA 1
ATOM 8493 C C . ARG A 1 1086 ? -10.957 32.964 1.781 1 95.33 1086 ARG A C 1
ATOM 8495 O O . ARG A 1 1086 ? -10.642 33.063 0.594 1 95.33 1086 ARG A O 1
ATOM 8502 N N . THR A 1 1087 ? -11.89 32.222 2.205 1 94.5 1087 THR A N 1
ATOM 8503 C CA . THR A 1 1087 ? -12.552 31.334 1.256 1 94.5 1087 THR A CA 1
ATOM 8504 C C . THR A 1 1087 ? -14.056 31.589 1.234 1 94.5 1087 THR A C 1
ATOM 8506 O O . THR A 1 1087 ? -14.701 31.622 2.284 1 94.5 1087 THR A O 1
ATOM 8509 N N . TRP A 1 1088 ? -14.568 31.776 0.075 1 94.98 1088 TRP A N 1
ATOM 8510 C CA . TRP A 1 1088 ? -16.009 31.8 -0.154 1 94.98 1088 TRP A CA 1
ATOM 8511 C C . TRP A 1 1088 ? -16.47 30.526 -0.853 1 94.98 1088 TRP A C 1
ATOM 8513 O O . TRP A 1 1088 ? -15.824 30.058 -1.794 1 94.98 1088 TRP A O 1
ATOM 8523 N N . SER A 1 1089 ? -17.457 30.051 -0.304 1 94.69 1089 SER A N 1
ATOM 8524 C CA . SER A 1 1089 ? -17.929 28.789 -0.866 1 94.69 1089 SER A CA 1
ATOM 8525 C C . SER A 1 1089 ? -19.428 28.833 -1.14 1 94.69 1089 SER A C 1
ATOM 8527 O O . SER A 1 1089 ? -20.178 29.494 -0.417 1 94.69 1089 SER A O 1
ATOM 8529 N N . PHE A 1 1090 ? -19.804 28.172 -2.237 1 94.58 1090 PHE A N 1
ATOM 8530 C CA . PHE A 1 1090 ? -21.191 27.925 -2.613 1 94.58 1090 PHE A CA 1
ATOM 8531 C C . PHE A 1 1090 ? -21.469 26.43 -2.705 1 94.58 1090 PHE A C 1
ATOM 8533 O O . PHE A 1 1090 ? -20.694 25.684 -3.308 1 94.58 1090 PHE A O 1
ATOM 8540 N N . GLY A 1 1091 ? -22.516 26.112 -1.951 1 92.67 1091 GLY A N 1
ATOM 8541 C CA . GLY A 1 1091 ? -22.766 24.679 -1.965 1 92.67 1091 GLY A CA 1
ATOM 8542 C C . GLY A 1 1091 ? -24.242 24.331 -1.944 1 92.67 1091 GLY A C 1
ATOM 8543 O O . GLY A 1 1091 ? -25.093 25.217 -1.845 1 92.67 1091 GLY A O 1
ATOM 8544 N N . LEU A 1 1092 ? -24.511 23.088 -2.193 1 91.89 1092 LEU A N 1
ATOM 8545 C CA . LEU A 1 1092 ? -25.842 22.491 -2.173 1 91.89 1092 LEU A CA 1
ATOM 8546 C C . LEU A 1 1092 ? -25.84 21.185 -1.385 1 91.89 1092 LEU A C 1
ATOM 8548 O O . LEU A 1 1092 ? -24.875 20.42 -1.446 1 91.89 1092 LEU A O 1
ATOM 8552 N N . SER A 1 1093 ? -26.855 21.054 -0.514 1 90.47 1093 SER A N 1
ATOM 8553 C CA . SER A 1 1093 ? -27.094 19.81 0.212 1 90.47 1093 SER A CA 1
ATOM 8554 C C . SER A 1 1093 ? -28.422 19.18 -0.194 1 90.47 1093 SER A C 1
ATOM 8556 O O . SER A 1 1093 ? -29.482 19.786 -0.02 1 90.47 1093 SER A O 1
ATOM 8558 N N . LEU A 1 1094 ? -28.285 18.07 -0.743 1 91.13 1094 LEU A N 1
ATOM 8559 C CA . LEU A 1 1094 ? -29.448 17.358 -1.261 1 91.13 1094 LEU A CA 1
ATOM 8560 C C . LEU A 1 1094 ? -29.63 16.022 -0.548 1 91.13 1094 LEU A C 1
ATOM 8562 O O . LEU A 1 1094 ? -28.667 15.273 -0.37 1 91.13 1094 LEU A O 1
ATOM 8566 N N . THR A 1 1095 ? -30.816 15.843 -0.028 1 87.55 1095 THR A N 1
ATOM 8567 C CA . THR A 1 1095 ? -31.182 14.55 0.54 1 87.55 1095 THR A CA 1
ATOM 8568 C C . THR A 1 1095 ? -32.338 13.926 -0.235 1 87.55 1095 THR A C 1
ATOM 8570 O O . THR A 1 1095 ? -33.368 14.569 -0.449 1 87.55 1095 THR A O 1
ATOM 8573 N N . LEU A 1 1096 ? -32.2 12.771 -0.597 1 84.64 1096 LEU A N 1
ATOM 8574 C CA . LEU A 1 1096 ? -33.233 12.024 -1.305 1 84.64 1096 LEU A CA 1
ATOM 8575 C C . LEU A 1 1096 ? -33.778 10.894 -0.438 1 84.64 1096 LEU A C 1
ATOM 8577 O O . LEU A 1 1096 ? -33.047 10.319 0.372 1 84.64 1096 LEU A O 1
ATOM 8581 N N . MET B 1 1 ? 6.575 17.181 -27.57 1 19.39 1 MET B N 1
ATOM 8582 C CA . MET B 1 1 ? 5.335 16.711 -28.18 1 19.39 1 MET B CA 1
ATOM 8583 C C . MET B 1 1 ? 4.364 16.206 -27.118 1 19.39 1 MET B C 1
ATOM 8585 O O . MET B 1 1 ? 4.641 15.216 -26.438 1 19.39 1 MET B O 1
ATOM 8589 N N . LYS B 1 2 ? 3.62 17.133 -26.473 1 28.26 2 LYS B N 1
ATOM 8590 C CA . LYS B 1 2 ? 2.544 16.83 -25.534 1 28.26 2 LYS B CA 1
ATOM 8591 C C . LYS B 1 2 ? 1.568 15.817 -26.124 1 28.26 2 LYS B C 1
ATOM 8593 O O . LYS B 1 2 ? 0.814 16.137 -27.045 1 28.26 2 LYS B O 1
ATOM 8598 N N . THR B 1 3 ? 2.001 14.568 -26.295 1 29.46 3 THR B N 1
ATOM 8599 C CA . THR B 1 3 ? 1.184 13.451 -26.757 1 29.46 3 THR B CA 1
ATOM 8600 C C . THR B 1 3 ? -0.188 13.472 -26.09 1 29.46 3 THR B C 1
ATOM 8602 O O . THR B 1 3 ? -0.29 13.647 -24.874 1 29.46 3 THR B O 1
ATOM 8605 N N . GLU B 1 4 ? -1.159 13.834 -26.851 1 35.03 4 GLU B N 1
ATOM 8606 C CA . GLU B 1 4 ? -2.594 13.778 -26.59 1 35.03 4 GLU B CA 1
ATOM 8607 C C . GLU B 1 4 ? -2.986 12.45 -25.949 1 35.03 4 GLU B C 1
ATOM 8609 O O . GLU B 1 4 ? -3.052 11.422 -26.627 1 35.03 4 GLU B O 1
ATOM 8614 N N . THR B 1 5 ? -2.337 12.186 -24.944 1 37.11 5 THR B N 1
ATOM 8615 C CA . THR B 1 5 ? -2.584 10.913 -24.276 1 37.11 5 THR B CA 1
ATOM 8616 C C . THR B 1 5 ? -4.062 10.764 -23.924 1 37.11 5 THR B C 1
ATOM 8618 O O . THR B 1 5 ? -4.737 11.753 -23.63 1 37.11 5 THR B O 1
ATOM 8621 N N . PHE B 1 6 ? -4.653 9.806 -24.494 1 36.06 6 PHE B N 1
ATOM 8622 C CA . PHE B 1 6 ? -5.983 9.322 -24.144 1 36.06 6 PHE B CA 1
ATOM 8623 C C . PHE B 1 6 ? -6.179 9.323 -22.633 1 36.06 6 PHE B C 1
ATOM 8625 O O . PHE B 1 6 ? -5.917 8.319 -21.967 1 36.06 6 PHE B O 1
ATOM 8632 N N . LYS B 1 7 ? -5.653 10.397 -21.92 1 42.23 7 LYS B N 1
ATOM 8633 C CA . LYS B 1 7 ? -5.899 10.449 -20.482 1 42.23 7 LYS B CA 1
ATOM 8634 C C . LYS B 1 7 ? -7.365 10.752 -20.185 1 42.23 7 LYS B C 1
ATOM 8636 O O . LYS B 1 7 ? -8.025 11.46 -20.95 1 42.23 7 LYS B O 1
ATOM 8641 N N . PHE B 1 8 ? -7.994 10.032 -19.565 1 37.85 8 PHE B N 1
ATOM 8642 C CA . PHE B 1 8 ? -9.307 10.381 -19.037 1 37.85 8 PHE B CA 1
ATOM 8643 C C . PHE B 1 8 ? -9.338 11.835 -18.581 1 37.85 8 PHE B C 1
ATOM 8645 O O . PHE B 1 8 ? -8.645 12.209 -17.633 1 37.85 8 PHE B O 1
ATOM 8652 N N . SER B 1 9 ? -9.359 12.771 -19.428 1 39.39 9 SER B N 1
ATOM 8653 C CA . SER B 1 9 ? -9.42 14.186 -19.076 1 39.39 9 SER B CA 1
ATOM 8654 C C . SER B 1 9 ? -10.519 14.454 -18.053 1 39.39 9 SER B C 1
ATOM 8656 O O . SER B 1 9 ? -11.516 13.731 -18.001 1 39.39 9 SER B O 1
ATOM 8658 N N . ARG B 1 10 ? -10.279 15.25 -17.052 1 40.2 10 ARG B N 1
ATOM 8659 C CA . ARG B 1 10 ? -11.136 15.837 -16.026 1 40.2 10 ARG B CA 1
ATOM 8660 C C . ARG B 1 10 ? -12.494 16.223 -16.603 1 40.2 10 ARG B C 1
ATOM 8662 O O . ARG B 1 10 ? -13.51 16.156 -15.909 1 40.2 10 ARG B O 1
ATOM 8669 N N . LYS B 1 11 ? -12.538 16.645 -17.865 1 35.47 11 LYS B N 1
ATOM 8670 C CA . LYS B 1 11 ? -13.769 17.154 -18.465 1 35.47 11 LYS B CA 1
ATOM 8671 C C . LYS B 1 11 ? -14.78 16.032 -18.68 1 35.47 11 LYS B C 1
ATOM 8673 O O . LYS B 1 11 ? -15.986 16.239 -18.534 1 35.47 11 LYS B O 1
ATOM 8678 N N . ALA B 1 12 ? -14.273 14.905 -19.02 1 32.32 12 ALA B N 1
ATOM 8679 C CA . ALA B 1 12 ? -15.258 13.864 -19.304 1 32.32 12 ALA B CA 1
ATOM 8680 C C . ALA B 1 12 ? -15.902 13.354 -18.019 1 32.32 12 ALA B C 1
ATOM 8682 O O . ALA B 1 12 ? -17.099 13.057 -17.993 1 32.32 12 ALA B O 1
ATOM 8683 N N . THR B 1 13 ? -15.165 13.323 -16.883 1 34.84 13 THR B N 1
ATOM 8684 C CA . THR B 1 13 ? -15.841 12.915 -15.657 1 34.84 13 THR B CA 1
ATOM 8685 C C . THR B 1 13 ? -16.85 13.973 -15.218 1 34.84 13 THR B C 1
ATOM 8687 O O . THR B 1 13 ? -17.958 13.642 -14.791 1 34.84 13 THR B O 1
ATOM 8690 N N . THR B 1 14 ? -16.48 15.268 -15.35 1 34.97 14 THR B N 1
ATOM 8691 C CA . THR B 1 14 ? -17.45 16.314 -15.046 1 34.97 14 THR B CA 1
ATOM 8692 C C . THR B 1 14 ? -18.639 16.243 -15.999 1 34.97 14 THR B C 1
ATOM 8694 O O . THR B 1 14 ? -19.786 16.418 -15.583 1 34.97 14 THR B O 1
ATOM 8697 N N . ALA B 1 15 ? -18.412 15.973 -17.294 1 31.91 15 ALA B N 1
ATOM 8698 C CA . ALA B 1 15 ? -19.544 15.922 -18.217 1 31.91 15 ALA B CA 1
ATOM 8699 C C . ALA B 1 15 ? -20.486 14.774 -17.866 1 31.91 15 ALA B C 1
ATOM 8701 O O . ALA B 1 15 ? -21.706 14.904 -17.989 1 31.91 15 ALA B O 1
ATOM 8702 N N . LEU B 1 16 ? -19.919 13.669 -17.491 1 31.48 16 LEU B N 1
ATOM 8703 C CA . LEU B 1 16 ? -20.815 12.549 -17.222 1 31.48 16 LEU B CA 1
ATOM 8704 C C . LEU B 1 16 ? -21.625 12.793 -15.953 1 31.48 16 LEU B C 1
ATOM 8706 O O . LEU B 1 16 ? -22.808 12.451 -15.892 1 31.48 16 LEU B O 1
ATOM 8710 N N . LEU B 1 17 ? -21.024 13.441 -14.968 1 32.89 17 LEU B N 1
ATOM 8711 C CA . LEU B 1 17 ? -21.877 13.711 -13.816 1 32.89 17 LEU B CA 1
ATOM 8712 C C . LEU B 1 17 ? -22.946 14.742 -14.161 1 32.89 17 LEU B C 1
ATOM 8714 O O . LEU B 1 17 ? -24.04 14.724 -13.592 1 32.89 17 LEU B O 1
ATOM 8718 N N . LEU B 1 18 ? -22.649 15.707 -15.024 1 30.26 18 LEU B N 1
ATOM 8719 C CA . LEU B 1 18 ? -23.684 16.66 -15.41 1 30.26 18 LEU B CA 1
ATOM 8720 C C . LEU B 1 18 ? -24.803 15.965 -16.179 1 30.26 18 LEU B C 1
ATOM 8722 O O . LEU B 1 18 ? -25.934 16.454 -16.213 1 30.26 18 LEU B O 1
ATOM 8726 N N . CYS B 1 19 ? -24.451 14.992 -17.027 1 29.18 19 CYS B N 1
ATOM 8727 C CA . CYS B 1 19 ? -25.583 14.478 -17.79 1 29.18 19 CYS B CA 1
ATOM 8728 C C . CYS B 1 19 ? -26.598 13.806 -16.874 1 29.18 19 CYS B C 1
ATOM 8730 O O . CYS B 1 19 ? -27.724 13.525 -17.288 1 29.18 19 CYS B O 1
ATOM 8732 N N . THR B 1 20 ? -26.165 13.218 -15.809 1 30.63 20 THR B N 1
ATOM 8733 C CA . THR B 1 20 ? -27.287 12.569 -15.141 1 30.63 20 THR B CA 1
ATOM 8734 C C . THR B 1 20 ? -28.234 13.606 -14.543 1 30.63 20 THR B C 1
ATOM 8736 O O . THR B 1 20 ? -29.26 13.253 -13.958 1 30.63 20 THR B O 1
ATOM 8739 N N . GLY B 1 21 ? -27.765 14.874 -14.382 1 29.71 21 GLY B N 1
ATOM 8740 C CA . GLY B 1 21 ? -28.804 15.737 -13.844 1 29.71 21 GLY B CA 1
ATOM 8741 C C . GLY B 1 21 ? -29.972 15.928 -14.794 1 29.71 21 GLY B C 1
ATOM 8742 O O . GLY B 1 21 ? -30.995 16.506 -14.42 1 29.71 21 GLY B O 1
ATOM 8743 N N . LEU B 1 22 ? -29.67 15.96 -16.084 1 26.53 22 LEU B N 1
ATOM 8744 C CA . LEU B 1 22 ? -30.799 16.414 -16.889 1 26.53 22 LEU B CA 1
ATOM 8745 C C . LEU B 1 22 ? -31.972 15.446 -16.775 1 26.53 22 LEU B C 1
ATOM 8747 O O . LEU B 1 22 ? -33.07 15.736 -17.257 1 26.53 22 LEU B O 1
ATOM 8751 N N . VAL B 1 23 ? -31.669 14.15 -16.644 1 27.43 23 VAL B N 1
ATOM 8752 C CA . VAL B 1 23 ? -32.862 13.392 -17.007 1 27.43 23 VAL B CA 1
ATOM 8753 C C . VAL B 1 23 ? -33.927 13.555 -15.925 1 27.43 23 VAL B C 1
ATOM 8755 O O . VAL B 1 23 ? -34.958 12.879 -15.953 1 27.43 23 VAL B O 1
ATOM 8758 N N . ALA B 1 24 ? -33.675 14.147 -14.754 1 26.2 24 ALA B N 1
ATOM 8759 C CA . ALA B 1 24 ? -34.813 14.032 -13.846 1 26.2 24 ALA B CA 1
ATOM 8760 C C . ALA B 1 24 ? -36.021 14.798 -14.379 1 26.2 24 ALA B C 1
ATOM 8762 O O . ALA B 1 24 ? -37.037 14.923 -13.693 1 26.2 24 ALA B O 1
ATOM 8763 N N . SER B 1 25 ? -35.868 15.634 -15.368 1 23.68 25 SER B N 1
ATOM 8764 C CA . SER B 1 25 ? -37.079 16.447 -15.371 1 23.68 25 SER B CA 1
ATOM 8765 C C . SER B 1 25 ? -38.305 15.612 -15.727 1 23.68 25 SER B C 1
ATOM 8767 O O . SER B 1 25 ? -39.439 16.079 -15.601 1 23.68 25 SER B O 1
ATOM 8769 N N . GLN B 1 26 ? -38.264 14.7 -16.76 1 23.15 26 GLN B N 1
ATOM 8770 C CA . GLN B 1 26 ? -39.647 14.553 -17.201 1 23.15 26 GLN B CA 1
ATOM 8771 C C . GLN B 1 26 ? -40.487 13.838 -16.146 1 23.15 26 GLN B C 1
ATOM 8773 O O . GLN B 1 26 ? -39.977 12.996 -15.405 1 23.15 26 GLN B O 1
ATOM 8778 N N . PRO B 1 27 ? -41.692 14.399 -15.792 1 27.67 27 PRO B N 1
ATOM 8779 C CA . PRO B 1 27 ? -42.807 13.864 -15.006 1 27.67 27 PRO B CA 1
ATOM 8780 C C . PRO B 1 27 ? -43.17 12.433 -15.397 1 27.67 27 PRO B C 1
ATOM 8782 O O . PRO B 1 27 ? -43.587 12.186 -16.532 1 27.67 27 PRO B O 1
ATOM 8785 N N . LEU B 1 28 ? -42.249 11.537 -15.342 1 25.6 28 LEU B N 1
ATOM 8786 C CA . LEU B 1 28 ? -42.742 10.208 -15.683 1 25.6 28 LEU B CA 1
ATOM 8787 C C . LEU B 1 28 ? -44.061 9.918 -14.973 1 25.6 28 LEU B C 1
ATOM 8789 O O . LEU B 1 28 ? -44.107 9.857 -13.743 1 25.6 28 LEU B O 1
ATOM 8793 N N . SER B 1 29 ? -45.297 10.49 -15.491 1 24.18 29 SER B N 1
ATOM 8794 C CA . SER B 1 29 ? -46.676 10.167 -15.138 1 24.18 29 SER B CA 1
ATOM 8795 C C . SER B 1 29 ? -46.865 8.663 -14.969 1 24.18 29 SER B C 1
ATOM 8797 O O . SER B 1 29 ? -47.804 8.221 -14.304 1 24.18 29 SER B O 1
ATOM 8799 N N . LEU B 1 30 ? -46.307 7.843 -15.959 1 23.18 30 LEU B N 1
ATOM 8800 C CA . LEU B 1 30 ? -47.223 6.788 -16.378 1 23.18 30 LEU B CA 1
ATOM 8801 C C . LEU B 1 30 ? -47.378 5.736 -15.284 1 23.18 30 LEU B C 1
ATOM 8803 O O . LEU B 1 30 ? -48.051 4.722 -15.482 1 23.18 30 LEU B O 1
ATOM 8807 N N . TRP B 1 31 ? -46.477 5.536 -14.374 1 24.08 31 TRP B N 1
ATOM 8808 C CA . TRP B 1 31 ? -46.72 4.2 -13.841 1 24.08 31 TRP B CA 1
ATOM 8809 C C . TRP B 1 31 ? -48.058 4.138 -13.113 1 24.08 31 TRP B C 1
ATOM 8811 O O . TRP B 1 31 ? -48.281 4.872 -12.146 1 24.08 31 TRP B O 1
ATOM 8821 N N . ALA B 1 32 ? -49.259 4.027 -13.837 1 20.64 32 ALA B N 1
ATOM 8822 C CA . ALA B 1 32 ? -50.61 3.733 -13.367 1 20.64 32 ALA B CA 1
ATOM 8823 C C . ALA B 1 32 ? -50.594 2.647 -12.295 1 20.64 32 ALA B C 1
ATOM 8825 O O . ALA B 1 32 ? -49.959 1.604 -12.468 1 20.64 32 ALA B O 1
ATOM 8826 N N . GLU B 1 33 ? -50.816 3.009 -11.075 1 23.33 33 GLU B N 1
ATOM 8827 C CA . GLU B 1 33 ? -51.137 2.274 -9.856 1 23.33 33 GLU B CA 1
ATOM 8828 C C . GLU B 1 33 ? -52.205 1.215 -10.114 1 23.33 33 GLU B C 1
ATOM 8830 O O . GLU B 1 33 ? -53.337 1.543 -10.476 1 23.33 33 GLU B O 1
ATOM 8835 N N . ASN B 1 34 ? -52.014 0.195 -11.028 1 20.66 34 ASN B N 1
ATOM 8836 C CA . ASN B 1 34 ? -53.096 -0.782 -10.951 1 20.66 34 ASN B CA 1
ATOM 8837 C C . ASN B 1 34 ? -53.465 -1.095 -9.504 1 20.66 34 ASN B C 1
ATOM 8839 O O . ASN B 1 34 ? -52.59 -1.192 -8.642 1 20.66 34 ASN B O 1
ATOM 8843 N N . ASP B 1 35 ? -54.737 -0.763 -9.159 1 20.67 35 ASP B N 1
ATOM 8844 C CA . ASP B 1 35 ? -55.647 -0.785 -8.018 1 20.67 35 ASP B CA 1
ATOM 8845 C C . ASP B 1 35 ? -55.666 -2.161 -7.357 1 20.67 35 ASP B C 1
ATOM 8847 O O . ASP B 1 35 ? -56.087 -3.144 -7.97 1 20.67 35 ASP B O 1
ATOM 8851 N N . SER B 1 36 ? -54.606 -2.532 -6.671 1 21.49 36 SER B N 1
ATOM 8852 C CA . SER B 1 36 ? -54.702 -3.746 -5.867 1 21.49 36 SER B CA 1
ATOM 8853 C C . SER B 1 36 ? -55.928 -3.715 -4.961 1 21.49 36 SER B C 1
ATOM 8855 O O . SER B 1 36 ? -56.224 -2.69 -4.343 1 21.49 36 SER B O 1
ATOM 8857 N N . GLY B 1 37 ? -57.032 -4.386 -5.382 1 21.47 37 GLY B N 1
ATOM 8858 C CA . GLY B 1 37 ? -58.218 -4.785 -4.641 1 21.47 37 GLY B CA 1
ATOM 8859 C C . GLY B 1 37 ? -57.917 -5.212 -3.217 1 21.47 37 GLY B C 1
ATOM 8860 O O . GLY B 1 37 ? -56.915 -5.885 -2.964 1 21.47 37 GLY B O 1
ATOM 8861 N N . ALA B 1 38 ? -58.251 -4.429 -2.224 1 23.89 38 ALA B N 1
ATOM 8862 C CA . ALA B 1 38 ? -58.29 -4.618 -0.776 1 23.89 38 ALA B CA 1
ATOM 8863 C C . ALA B 1 38 ? -58.944 -5.948 -0.414 1 23.89 38 ALA B C 1
ATOM 8865 O O . ALA B 1 38 ? -60.158 -6.11 -0.558 1 23.89 38 ALA B O 1
ATOM 8866 N N . VAL B 1 39 ? -58.394 -7.127 -0.669 1 23.09 39 VAL B N 1
ATOM 8867 C CA . VAL B 1 39 ? -59.057 -8.325 -0.165 1 23.09 39 VAL B CA 1
ATOM 8868 C C . VAL B 1 39 ? -59.175 -8.251 1.355 1 23.09 39 VAL B C 1
ATOM 8870 O O . VAL B 1 39 ? -58.204 -7.929 2.044 1 23.09 39 VAL B O 1
ATOM 8873 N N . GLN B 1 40 ? -60.377 -8.052 1.842 1 23.81 40 GLN B N 1
ATOM 8874 C CA . GLN B 1 40 ? -60.947 -8.143 3.182 1 23.81 40 GLN B CA 1
ATOM 8875 C C . GLN B 1 40 ? -60.462 -9.397 3.904 1 23.81 40 GLN B C 1
ATOM 8877 O O . GLN B 1 40 ? -60.757 -10.516 3.48 1 23.81 40 GLN B O 1
ATOM 8882 N N . ILE B 1 41 ? -59.253 -9.392 4.375 1 27.29 41 ILE B N 1
ATOM 8883 C CA . ILE B 1 41 ? -58.792 -10.533 5.158 1 27.29 41 ILE B CA 1
ATOM 8884 C C . ILE B 1 41 ? -59.662 -10.69 6.403 1 27.29 41 ILE B C 1
ATOM 8886 O O . ILE B 1 41 ? -59.706 -9.798 7.253 1 27.29 41 ILE B O 1
ATOM 8890 N N . VAL B 1 42 ? -60.801 -11.27 6.261 1 28.28 42 VAL B N 1
ATOM 8891 C CA . VAL B 1 42 ? -61.632 -11.832 7.32 1 28.28 42 VAL B CA 1
ATOM 8892 C C . VAL B 1 42 ? -60.767 -12.643 8.281 1 28.28 42 VAL B C 1
ATOM 8894 O O . VAL B 1 42 ? -59.858 -13.359 7.855 1 28.28 42 VAL B O 1
ATOM 8897 N N . GLN B 1 43 ? -60.668 -12.185 9.494 1 32.4 43 GLN B N 1
ATOM 8898 C CA . GLN B 1 43 ? -60.055 -12.679 10.722 1 32.4 43 GLN B CA 1
ATOM 8899 C C . GLN B 1 43 ? -60.276 -14.181 10.882 1 32.4 43 GLN B C 1
ATOM 8901 O O . GLN B 1 43 ? -61.299 -14.61 11.419 1 32.4 43 GLN B O 1
ATOM 8906 N N . GLN B 1 44 ? -60.299 -14.945 9.886 1 35.01 44 GLN B N 1
ATOM 8907 C CA . GLN B 1 44 ? -60.666 -16.337 10.123 1 35.01 44 GLN B CA 1
ATOM 8908 C C . GLN B 1 44 ? -59.642 -17.032 11.016 1 35.01 44 GLN B C 1
ATOM 8910 O O . GLN B 1 44 ? -58.47 -16.649 11.039 1 35.01 44 GLN B O 1
ATOM 8915 N N . GLN B 1 45 ? -60.124 -17.836 12.012 1 45.84 45 GLN B N 1
ATOM 8916 C CA . GLN B 1 45 ? -59.546 -18.755 12.987 1 45.84 45 GLN B CA 1
ATOM 8917 C C . GLN B 1 45 ? -58.347 -19.496 12.402 1 45.84 45 GLN B C 1
ATOM 8919 O O . GLN B 1 45 ? -58.412 -20.005 11.281 1 45.84 45 GLN B O 1
ATOM 8924 N N . LYS B 1 46 ? -57.19 -19.378 13.021 1 59 46 LYS B N 1
ATOM 8925 C CA . LYS B 1 46 ? -56.009 -20.107 12.567 1 59 46 LYS B CA 1
ATOM 8926 C C . LYS B 1 46 ? -56.281 -21.607 12.502 1 59 46 LYS B C 1
ATOM 8928 O O . LYS B 1 46 ? -56.924 -22.166 13.392 1 59 46 LYS B O 1
ATOM 8933 N N . ILE B 1 47 ? -56.179 -22.156 11.426 1 68.96 47 ILE B N 1
ATOM 8934 C CA . ILE B 1 47 ? -56.282 -23.605 11.295 1 68.96 47 ILE B CA 1
ATOM 8935 C C . ILE B 1 47 ? -54.886 -24.224 11.301 1 68.96 47 ILE B C 1
ATOM 8937 O O . ILE B 1 47 ? -53.923 -23.605 10.842 1 68.96 47 ILE B O 1
ATOM 8941 N N . THR B 1 48 ? -54.733 -25.244 12.051 1 75.15 48 THR B N 1
ATOM 8942 C CA . THR B 1 48 ? -53.52 -26.051 11.982 1 75.15 48 THR B CA 1
ATOM 8943 C C . THR B 1 48 ? -53.5 -26.89 10.708 1 75.15 48 THR B C 1
ATOM 8945 O O . THR B 1 48 ? -54.386 -27.72 10.491 1 75.15 48 THR B O 1
ATOM 8948 N N . VAL B 1 49 ? -52.643 -26.504 9.835 1 77.45 49 VAL B N 1
ATOM 8949 C CA . VAL B 1 49 ? -52.514 -27.253 8.589 1 77.45 49 VAL B CA 1
ATOM 8950 C C . VAL B 1 49 ? -51.431 -28.32 8.736 1 77.45 49 VAL B C 1
ATOM 8952 O O . VAL B 1 49 ? -50.316 -28.025 9.174 1 77.45 49 VAL B O 1
ATOM 8955 N N . LYS B 1 50 ? -51.86 -29.527 8.594 1 79.32 50 LYS B N 1
ATOM 8956 C CA . LYS B 1 50 ? -50.958 -30.674 8.569 1 79.32 50 LYS B CA 1
ATOM 8957 C C . LYS B 1 50 ? -50.785 -31.207 7.15 1 79.32 50 LYS B C 1
ATOM 8959 O O . LYS B 1 50 ? -51.726 -31.183 6.354 1 79.32 50 LYS B O 1
ATOM 8964 N N . GLY B 1 51 ? -49.599 -31.376 6.754 1 79.28 51 GLY B N 1
ATOM 8965 C CA . GLY B 1 51 ? -49.353 -31.938 5.435 1 79.28 51 GLY B CA 1
ATOM 8966 C C . GLY B 1 51 ? -48.052 -32.713 5.349 1 79.28 51 GLY B C 1
ATOM 8967 O O . GLY B 1 51 ? -47.345 -32.863 6.348 1 79.28 51 GLY B O 1
ATOM 8968 N N . THR B 1 52 ? -47.909 -33.367 4.258 1 80.56 52 THR B N 1
ATOM 8969 C CA . THR B 1 52 ? -46.69 -34.095 3.927 1 80.56 52 THR B CA 1
ATOM 8970 C C . THR B 1 52 ? -46.025 -33.503 2.688 1 80.56 52 THR B C 1
ATOM 8972 O O . THR B 1 52 ? -46.709 -33.05 1.767 1 80.56 52 THR B O 1
ATOM 8975 N N . VAL B 1 53 ? -44.788 -33.25 2.759 1 78.36 53 VAL B N 1
ATOM 8976 C CA . VAL B 1 53 ? -43.988 -32.884 1.595 1 78.36 53 VAL B CA 1
ATOM 8977 C C . VAL B 1 53 ? -43.236 -34.108 1.079 1 78.36 53 VAL B C 1
ATOM 8979 O O . VAL B 1 53 ? -42.44 -34.708 1.805 1 78.36 53 VAL B O 1
ATOM 8982 N N . ASN B 1 54 ? -43.577 -34.476 -0.084 1 75.52 54 ASN B N 1
ATOM 8983 C CA . ASN B 1 54 ? -42.957 -35.611 -0.759 1 75.52 54 ASN B CA 1
ATOM 8984 C C . ASN B 1 54 ? -42.305 -35.193 -2.074 1 75.52 54 ASN B C 1
ATOM 8986 O O . ASN B 1 54 ? -42.624 -34.137 -2.622 1 75.52 54 ASN B O 1
ATOM 8990 N N . ASP B 1 55 ? -41.325 -35.852 -2.491 1 68.12 55 ASP B N 1
ATOM 8991 C CA . ASP B 1 55 ? -40.928 -35.866 -3.896 1 68.12 55 ASP B CA 1
ATOM 8992 C C . ASP B 1 55 ? -41.319 -37.182 -4.564 1 68.12 55 ASP B C 1
ATOM 8994 O O . ASP B 1 55 ? -42.054 -37.984 -3.985 1 68.12 55 ASP B O 1
ATOM 8998 N N . ALA B 1 56 ? -40.953 -37.361 -5.977 1 64.27 56 ALA B N 1
ATOM 8999 C CA . ALA B 1 56 ? -41.327 -38.567 -6.711 1 64.27 56 ALA B CA 1
ATOM 9000 C C . ALA B 1 56 ? -40.829 -39.82 -5.997 1 64.27 56 ALA B C 1
ATOM 9002 O O . ALA B 1 56 ? -41.341 -40.918 -6.227 1 64.27 56 ALA B O 1
ATOM 9003 N N . MET B 1 57 ? -39.787 -39.601 -5.228 1 60.59 57 MET B N 1
ATOM 9004 C CA . MET B 1 57 ? -39.123 -40.773 -4.664 1 60.59 57 MET B CA 1
ATOM 9005 C C . MET B 1 57 ? -39.548 -40.996 -3.217 1 60.59 57 MET B C 1
ATOM 9007 O O . MET B 1 57 ? -39.132 -41.97 -2.586 1 60.59 57 MET B O 1
ATOM 9011 N N . GLY B 1 58 ? -40.282 -40.036 -2.581 1 65.25 58 GLY B N 1
ATOM 9012 C CA . GLY B 1 58 ? -40.762 -40.233 -1.222 1 65.25 58 GLY B CA 1
ATOM 9013 C C . GLY B 1 58 ? -40.808 -38.95 -0.414 1 65.25 58 GLY B C 1
ATOM 9014 O O . GLY B 1 58 ? -40.71 -37.855 -0.971 1 65.25 58 GLY B O 1
ATOM 9015 N N . PRO B 1 59 ? -40.803 -39.135 1.011 1 69 59 PRO B N 1
ATOM 9016 C CA . PRO B 1 59 ? -40.933 -37.951 1.862 1 69 59 PRO B CA 1
ATOM 9017 C C . PRO B 1 59 ? -39.693 -37.061 1.829 1 69 59 PRO B C 1
ATOM 9019 O O . PRO B 1 59 ? -38.568 -37.565 1.775 1 69 59 PRO B O 1
ATOM 9022 N N . VAL B 1 60 ? -39.793 -35.827 1.546 1 70.87 60 VAL B N 1
ATOM 9023 C CA . VAL B 1 60 ? -38.709 -34.851 1.554 1 70.87 60 VAL B CA 1
ATOM 9024 C C . VAL B 1 60 ? -38.482 -34.34 2.975 1 70.87 60 VAL B C 1
ATOM 9026 O O . VAL B 1 60 ? -39.343 -33.663 3.543 1 70.87 60 VAL B O 1
ATOM 9029 N N . ILE B 1 61 ? -37.333 -34.859 3.462 1 67.64 61 ILE B N 1
ATOM 9030 C CA . ILE B 1 61 ? -36.964 -34.479 4.821 1 67.64 61 ILE B CA 1
ATOM 9031 C C . ILE B 1 61 ? -36.303 -33.102 4.81 1 67.64 61 ILE B C 1
ATOM 9033 O O . ILE B 1 61 ? -35.401 -32.846 4.01 1 67.64 61 ILE B O 1
ATOM 9037 N N . GLY B 1 62 ? -36.683 -32.163 5.665 1 66.24 62 GLY B N 1
ATOM 9038 C CA . GLY B 1 62 ? -36.009 -30.89 5.865 1 66.24 62 GLY B CA 1
ATOM 9039 C C . GLY B 1 62 ? -36.473 -29.812 4.904 1 66.24 62 GLY B C 1
ATOM 9040 O O . GLY B 1 62 ? -35.813 -28.783 4.751 1 66.24 62 GLY B O 1
ATOM 9041 N N . ALA B 1 63 ? -37.576 -30.048 4.174 1 73.63 63 ALA B N 1
ATOM 9042 C CA . ALA B 1 63 ? -38.13 -29.006 3.313 1 73.63 63 ALA B CA 1
ATOM 9043 C C . ALA B 1 63 ? -38.679 -27.846 4.14 1 73.63 63 ALA B C 1
ATOM 9045 O O . ALA B 1 63 ? -39.341 -28.061 5.158 1 73.63 63 ALA B O 1
ATOM 9046 N N . SER B 1 64 ? -38.364 -26.724 3.715 1 77.39 64 SER B N 1
ATOM 9047 C CA . SER B 1 64 ? -38.868 -25.524 4.376 1 77.39 64 SER B CA 1
ATOM 9048 C C . SER B 1 64 ? -40.305 -25.227 3.961 1 77.39 64 SER B C 1
ATOM 9050 O O . SER B 1 64 ? -40.613 -25.171 2.768 1 77.39 64 SER B O 1
ATOM 9052 N N . VAL B 1 65 ? -41.241 -25.245 4.876 1 78.81 65 VAL B N 1
ATOM 9053 C CA . VAL B 1 65 ? -42.623 -24.824 4.671 1 78.81 65 VAL B CA 1
ATOM 9054 C C . VAL B 1 65 ? -42.878 -23.51 5.406 1 78.81 65 VAL B C 1
ATOM 9056 O O . VAL B 1 65 ? -42.866 -23.468 6.638 1 78.81 65 VAL B O 1
ATOM 9059 N N . VAL B 1 66 ? -42.91 -22.485 4.628 1 79.14 66 VAL B N 1
ATOM 9060 C CA . VAL B 1 66 ? -43.02 -21.159 5.227 1 79.14 66 VAL B CA 1
ATOM 9061 C C . VAL B 1 66 ? -44.274 -20.46 4.709 1 79.14 66 VAL B C 1
ATOM 9063 O O . VAL B 1 66 ? -44.712 -20.71 3.583 1 79.14 66 VAL B O 1
ATOM 9066 N N . GLU B 1 67 ? -44.995 -19.668 5.534 1 76.05 67 GLU B N 1
ATOM 9067 C CA . GLU B 1 67 ? -46.099 -18.806 5.122 1 76.05 67 GLU B CA 1
ATOM 9068 C C . GLU B 1 67 ? -45.618 -17.703 4.183 1 76.05 67 GLU B C 1
ATOM 9070 O O . GLU B 1 67 ? -44.683 -16.968 4.508 1 76.05 67 GLU B O 1
ATOM 9075 N N . LYS B 1 68 ? -46.177 -17.771 2.902 1 73.24 68 LYS B N 1
ATOM 9076 C CA . LYS B 1 68 ? -45.786 -16.761 1.922 1 73.24 68 LYS B CA 1
ATOM 9077 C C . LYS B 1 68 ? -45.987 -15.353 2.475 1 73.24 68 LYS B C 1
ATOM 9079 O O . LYS B 1 68 ? -47.084 -15.005 2.917 1 73.24 68 LYS B O 1
ATOM 9084 N N . GLY B 1 69 ? -44.97 -14.443 2.506 1 62.95 69 GLY B N 1
ATOM 9085 C CA . GLY B 1 69 ? -45.019 -13.072 2.986 1 62.95 69 GLY B CA 1
ATOM 9086 C C . GLY B 1 69 ? -44.692 -12.945 4.462 1 62.95 69 GLY B C 1
ATOM 9087 O O . GLY B 1 69 ? -44.587 -11.834 4.987 1 62.95 69 GLY B O 1
ATOM 9088 N N . ASN B 1 70 ? -44.751 -14.074 5.251 1 61.35 70 ASN B N 1
ATOM 9089 C CA . ASN B 1 70 ? -44.401 -14.116 6.667 1 61.35 70 ASN B CA 1
ATOM 9090 C C . ASN B 1 70 ? -43.357 -15.191 6.954 1 61.35 70 ASN B C 1
ATOM 9092 O O . ASN B 1 70 ? -43.698 -16.296 7.38 1 61.35 70 ASN B O 1
ATOM 9096 N N . SER B 1 71 ? -42.119 -14.897 6.614 1 58.02 71 SER B N 1
ATOM 9097 C CA . SER B 1 71 ? -41.026 -15.861 6.685 1 58.02 71 SER B CA 1
ATOM 9098 C C . SER B 1 71 ? -40.763 -16.295 8.122 1 58.02 71 SER B C 1
ATOM 9100 O O . SER B 1 71 ? -40.081 -17.294 8.36 1 58.02 71 SER B O 1
ATOM 9102 N N . SER B 1 72 ? -41.325 -15.612 9.105 1 62.61 72 SER B N 1
ATOM 9103 C CA . SER B 1 72 ? -41.111 -15.987 10.498 1 62.61 72 SER B CA 1
ATOM 9104 C C . SER B 1 72 ? -42.012 -17.149 10.903 1 62.61 72 SER B C 1
ATOM 9106 O O . SER B 1 72 ? -41.739 -17.84 11.886 1 62.61 72 SER B O 1
ATOM 9108 N N . ASN B 1 73 ? -43.112 -17.383 10.233 1 69.27 73 ASN B N 1
ATOM 9109 C CA . ASN B 1 73 ? -43.985 -18.528 10.471 1 69.27 73 ASN B CA 1
ATOM 9110 C C . ASN B 1 73 ? -43.71 -19.658 9.482 1 69.27 73 ASN B C 1
ATOM 9112 O O . ASN B 1 73 ? -44.282 -19.687 8.391 1 69.27 73 ASN B O 1
ATOM 9116 N N . GLY B 1 74 ? -42.697 -20.411 9.689 1 72.88 74 GLY B N 1
ATOM 9117 C CA . GLY B 1 74 ? -42.314 -21.547 8.866 1 72.88 74 GLY B CA 1
ATOM 9118 C C . GLY B 1 74 ? -41.889 -22.756 9.677 1 72.88 74 GLY B C 1
ATOM 9119 O O . GLY B 1 74 ? -41.644 -22.648 10.88 1 72.88 74 GLY B O 1
ATOM 9120 N N . THR B 1 75 ? -42.091 -23.929 9.094 1 75.18 75 THR B N 1
ATOM 9121 C CA . THR B 1 75 ? -41.651 -25.201 9.657 1 75.18 75 THR B CA 1
ATOM 9122 C C . THR B 1 75 ? -40.872 -26.01 8.625 1 75.18 75 THR B C 1
ATOM 9124 O O . THR B 1 75 ? -40.822 -25.642 7.449 1 75.18 75 THR B O 1
ATOM 9127 N N . ILE B 1 76 ? -40.115 -26.962 9.025 1 75.44 76 ILE B N 1
ATOM 9128 C CA . ILE B 1 76 ? -39.447 -27.905 8.134 1 75.44 76 ILE B CA 1
ATOM 9129 C C . ILE B 1 76 ? -40.069 -29.291 8.29 1 75.44 76 ILE B C 1
ATOM 9131 O O . ILE B 1 76 ? -40.567 -29.637 9.364 1 75.44 76 ILE B O 1
ATOM 9135 N N . THR B 1 77 ? -40.088 -30.058 7.228 1 77.36 77 THR B N 1
ATOM 9136 C CA . THR B 1 77 ? -40.699 -31.383 7.236 1 77.36 77 THR B CA 1
ATOM 9137 C C . THR B 1 77 ? -39.874 -32.354 8.075 1 77.36 77 THR B C 1
ATOM 9139 O O . THR B 1 77 ? -38.652 -32.224 8.163 1 77.36 77 THR B O 1
ATOM 9142 N N . ASP B 1 78 ? -40.581 -33.262 8.76 1 73.27 78 ASP B N 1
ATOM 9143 C CA . ASP B 1 78 ? -39.912 -34.267 9.581 1 73.27 78 ASP B CA 1
ATOM 9144 C C . ASP B 1 78 ? -39.439 -35.444 8.73 1 73.27 78 ASP B C 1
ATOM 9146 O O . ASP B 1 78 ? -39.43 -35.364 7.5 1 73.27 78 ASP B O 1
ATOM 9150 N N . MET B 1 79 ? -38.957 -36.538 9.316 1 68.16 79 MET B N 1
ATOM 9151 C CA . MET B 1 79 ? -38.359 -37.696 8.658 1 68.16 79 MET B CA 1
ATOM 9152 C C . MET B 1 79 ? -39.347 -38.346 7.696 1 68.16 79 MET B C 1
ATOM 9154 O O . MET B 1 79 ? -38.944 -38.987 6.724 1 68.16 79 MET B O 1
ATOM 9158 N N . ASP B 1 80 ? -40.573 -38.229 7.981 1 71.06 80 ASP B N 1
ATOM 9159 C CA . ASP B 1 80 ? -41.597 -38.814 7.12 1 71.06 80 ASP B CA 1
ATOM 9160 C C . ASP B 1 80 ? -42.225 -37.756 6.216 1 71.06 80 ASP B C 1
ATOM 9162 O O . ASP B 1 80 ? -43.286 -37.984 5.63 1 71.06 80 ASP B O 1
ATOM 9166 N N . GLY B 1 81 ? -41.561 -36.553 6.075 1 72.72 81 GLY B N 1
ATOM 9167 C CA . GLY B 1 81 ? -42.031 -35.46 5.237 1 72.72 81 GLY B CA 1
ATOM 9168 C C . GLY B 1 81 ? -43.207 -34.712 5.836 1 72.72 81 GLY B C 1
ATOM 9169 O O . GLY B 1 81 ? -43.839 -33.897 5.161 1 72.72 81 GLY B O 1
ATOM 9170 N N . ASN B 1 82 ? -43.554 -34.98 7.067 1 77.85 82 ASN B N 1
ATOM 9171 C CA . ASN B 1 82 ? -44.72 -34.35 7.676 1 77.85 82 ASN B CA 1
ATOM 9172 C C . ASN B 1 82 ? -44.401 -32.945 8.179 1 77.85 82 ASN B C 1
ATOM 9174 O O . ASN B 1 82 ? -43.282 -32.679 8.622 1 77.85 82 ASN B O 1
ATOM 9178 N N . PHE B 1 83 ? -45.333 -31.995 7.955 1 77.94 83 PHE B N 1
ATOM 9179 C CA . PHE B 1 83 ? -45.214 -30.673 8.558 1 77.94 83 PHE B CA 1
ATOM 9180 C C . PHE B 1 83 ? -46.53 -30.248 9.197 1 77.94 83 PHE B C 1
ATOM 9182 O O . PHE B 1 83 ? -47.593 -30.762 8.842 1 77.94 83 PHE B O 1
ATOM 9189 N N . SER B 1 84 ? -46.474 -29.49 10.329 1 79.6 84 SER B N 1
ATOM 9190 C CA . SER B 1 84 ? -47.605 -28.826 10.968 1 79.6 84 SER B CA 1
ATOM 9191 C C . SER B 1 84 ? -47.326 -27.343 11.185 1 79.6 84 SER B C 1
ATOM 9193 O O . SER B 1 84 ? -46.274 -26.975 11.713 1 79.6 84 SER B O 1
ATOM 9195 N N . LEU B 1 85 ? -48.102 -26.477 10.597 1 76.09 85 LEU B N 1
ATOM 9196 C CA . LEU B 1 85 ? -47.942 -25.03 10.683 1 76.09 85 LEU B CA 1
ATOM 9197 C C . LEU B 1 85 ? -49.282 -24.35 10.943 1 76.09 85 LEU B C 1
ATOM 9199 O O . LEU B 1 85 ? -50.287 -24.689 10.315 1 76.09 85 LEU B O 1
ATOM 9203 N N . SER B 1 86 ? -49.377 -23.561 11.897 1 76.7 86 SER B N 1
ATOM 9204 C CA . SER B 1 86 ? -50.585 -22.8 12.197 1 76.7 86 SER B CA 1
ATOM 9205 C C . SER B 1 86 ? -50.655 -21.522 11.367 1 76.7 86 SER B C 1
ATOM 9207 O O . SER B 1 86 ? -49.78 -20.66 11.47 1 76.7 86 SER B O 1
ATOM 9209 N N . VAL B 1 87 ? -51.574 -21.56 10.382 1 76.11 87 VAL B N 1
ATOM 9210 C CA . VAL B 1 87 ? -51.716 -20.405 9.502 1 76.11 87 VAL B CA 1
ATOM 9211 C C . VAL B 1 87 ? -53.19 -20.026 9.38 1 76.11 87 VAL B C 1
ATOM 9213 O O . VAL B 1 87 ? -54.07 -20.791 9.783 1 76.11 87 VAL B O 1
ATOM 9216 N N . GLN B 1 88 ? -53.606 -18.84 8.948 1 72.87 88 GLN B N 1
ATOM 9217 C CA . GLN B 1 88 ? -54.975 -18.458 8.623 1 72.87 88 GLN B CA 1
ATOM 9218 C C . GLN B 1 88 ? -55.49 -19.233 7.413 1 72.87 88 GLN B C 1
ATOM 9220 O O . GLN B 1 88 ? -54.719 -19.576 6.515 1 72.87 88 GLN B O 1
ATOM 9225 N N . PRO B 1 89 ? -56.73 -19.724 7.484 1 72.8 89 PRO B N 1
ATOM 9226 C CA . PRO B 1 89 ? -57.272 -20.406 6.306 1 72.8 89 PRO B CA 1
ATOM 9227 C C . PRO B 1 89 ? -57.107 -19.592 5.025 1 72.8 89 PRO B C 1
ATOM 9229 O O . PRO B 1 89 ? -57.319 -18.376 5.03 1 72.8 89 PRO B O 1
ATOM 9232 N N . GLY B 1 90 ? -56.534 -20.2 3.901 1 72.77 90 GLY B N 1
ATOM 9233 C CA . GLY B 1 90 ? -56.313 -19.535 2.627 1 72.77 90 GLY B CA 1
ATOM 9234 C C . GLY B 1 90 ? -54.9 -19.005 2.468 1 72.77 90 GLY B C 1
ATOM 9235 O O . GLY B 1 90 ? -54.555 -18.447 1.425 1 72.77 90 GLY B O 1
ATOM 9236 N N . THR B 1 91 ? -54.113 -19.223 3.474 1 74.49 91 THR B N 1
ATOM 9237 C CA . THR B 1 91 ? -52.738 -18.743 3.399 1 74.49 91 THR B CA 1
ATOM 9238 C C . THR B 1 91 ? -51.914 -19.608 2.449 1 74.49 91 THR B C 1
ATOM 9240 O O . THR B 1 91 ? -52.11 -20.823 2.38 1 74.49 91 THR B O 1
ATOM 9243 N N . VAL B 1 92 ? -51.078 -18.905 1.629 1 79.44 92 VAL B N 1
ATOM 9244 C CA . VAL B 1 92 ? -50.191 -19.629 0.724 1 79.44 92 VAL B CA 1
ATOM 9245 C C . VAL B 1 92 ? -48.905 -20.008 1.454 1 79.44 92 VAL B C 1
ATOM 9247 O O . VAL B 1 92 ? -48.259 -19.156 2.069 1 79.44 92 VAL B O 1
ATOM 9250 N N . LEU B 1 93 ? -48.66 -21.365 1.478 1 79.67 93 LEU B N 1
ATOM 9251 C CA . LEU B 1 93 ? -47.414 -21.899 2.018 1 79.67 93 LEU B CA 1
ATOM 9252 C C . LEU B 1 93 ? -46.371 -22.064 0.918 1 79.67 93 LEU B C 1
ATOM 9254 O O . LEU B 1 93 ? -46.695 -22.494 -0.191 1 79.67 93 LEU B O 1
ATOM 9258 N N . VAL B 1 94 ? -45.235 -21.591 1.172 1 77.98 94 VAL B N 1
ATOM 9259 C CA . VAL B 1 94 ? -44.098 -21.81 0.284 1 77.98 94 VAL B CA 1
ATOM 9260 C C . VAL B 1 94 ? -43.254 -22.971 0.803 1 77.98 94 VAL B C 1
ATOM 9262 O O . VAL B 1 94 ? -42.73 -22.917 1.918 1 77.98 94 VAL B O 1
ATOM 9265 N N . VAL B 1 95 ? -43.246 -24.068 0.083 1 76.16 95 VAL B N 1
ATOM 9266 C CA . VAL B 1 95 ? -42.445 -25.247 0.396 1 76.16 95 VAL B CA 1
ATOM 9267 C C . VAL B 1 95 ? -41.189 -25.264 -0.473 1 76.16 95 VAL B C 1
ATOM 9269 O O . VAL B 1 95 ? -41.278 -25.284 -1.703 1 76.16 95 VAL B O 1
ATOM 9272 N N . SER B 1 96 ? -40.065 -25.04 0.11 1 72.82 96 SER B N 1
ATOM 9273 C CA . SER B 1 96 ? -38.809 -25.017 -0.634 1 72.82 96 SER B CA 1
ATOM 9274 C C . SER B 1 96 ? -37.796 -25.989 -0.037 1 72.82 96 SER B C 1
ATOM 9276 O O . SER B 1 96 ? -37.821 -26.259 1.165 1 72.82 96 SER B O 1
ATOM 9278 N N . TYR B 1 97 ? -37.175 -26.725 -0.848 1 65.52 97 TYR B N 1
ATOM 9279 C CA . TYR B 1 97 ? -36.052 -27.594 -0.514 1 65.52 97 TYR B CA 1
ATOM 9280 C C . TYR B 1 97 ? -34.971 -27.525 -1.586 1 65.52 97 TYR B C 1
ATOM 9282 O O . TYR B 1 97 ? -35.274 -27.419 -2.776 1 65.52 97 TYR B O 1
ATOM 9290 N N . ILE B 1 98 ? -33.685 -27.447 -1.118 1 53.92 98 ILE B N 1
ATOM 9291 C CA . ILE B 1 98 ? -32.57 -27.384 -2.056 1 53.92 98 ILE B CA 1
ATOM 9292 C C . ILE B 1 98 ? -32.693 -28.509 -3.081 1 53.92 98 ILE B C 1
ATOM 9294 O O . ILE B 1 98 ? -32.876 -29.673 -2.716 1 53.92 98 ILE B O 1
ATOM 9298 N N . GLY B 1 99 ? -32.661 -28.302 -4.339 1 54 99 GLY B N 1
ATOM 9299 C CA . GLY B 1 99 ? -32.769 -29.254 -5.433 1 54 99 GLY B CA 1
ATOM 9300 C C . GLY B 1 99 ? -34.183 -29.395 -5.964 1 54 99 GLY B C 1
ATOM 9301 O O . GLY B 1 99 ? -34.421 -30.129 -6.926 1 54 99 GLY B O 1
ATOM 9302 N N . TYR B 1 100 ? -35.21 -28.782 -5.216 1 62.05 100 TYR B N 1
ATOM 9303 C CA . TYR B 1 100 ? -36.597 -28.878 -5.656 1 62.05 100 TYR B CA 1
ATOM 9304 C C . TYR B 1 100 ? -37.162 -27.501 -5.982 1 62.05 100 TYR B C 1
ATOM 9306 O O . TYR B 1 100 ? -36.699 -26.49 -5.448 1 62.05 100 TYR B O 1
ATOM 9314 N N . LYS B 1 101 ? -37.979 -27.319 -6.964 1 65.73 101 LYS B N 1
ATOM 9315 C CA . LYS B 1 101 ? -38.721 -26.096 -7.257 1 65.73 101 LYS B CA 1
ATOM 9316 C C . LYS B 1 101 ? -39.602 -25.692 -6.078 1 65.73 101 LYS B C 1
ATOM 9318 O O . LYS B 1 101 ? -40.303 -26.529 -5.505 1 65.73 101 LYS B O 1
ATOM 9323 N N . THR B 1 102 ? -39.408 -24.486 -5.704 1 70.04 102 THR B N 1
ATOM 9324 C CA . THR B 1 102 ? -40.259 -23.982 -4.633 1 70.04 102 THR B CA 1
ATOM 9325 C C . THR B 1 102 ? -41.733 -24.105 -5.009 1 70.04 102 THR B C 1
ATOM 9327 O O . THR B 1 102 ? -42.128 -23.747 -6.12 1 70.04 102 THR B O 1
ATOM 9330 N N . GLN B 1 103 ? -42.583 -24.782 -4.248 1 71.84 103 GLN B N 1
ATOM 9331 C CA . GLN B 1 103 ? -44.012 -24.947 -4.495 1 71.84 103 GLN B CA 1
ATOM 9332 C C . GLN B 1 103 ? -44.839 -24.096 -3.536 1 71.84 103 GLN B C 1
ATOM 9334 O O . GLN B 1 103 ? -44.537 -24.027 -2.342 1 71.84 103 GLN B O 1
ATOM 9339 N N . GLU B 1 104 ? -45.751 -23.288 -4.104 1 75.94 104 GLU B N 1
ATOM 9340 C CA . GLU B 1 104 ? -46.712 -22.549 -3.29 1 75.94 104 GLU B CA 1
ATOM 9341 C C . GLU B 1 104 ? -48.029 -23.31 -3.166 1 75.94 104 GLU B C 1
ATOM 9343 O O . GLU B 1 104 ? -48.608 -23.728 -4.171 1 75.94 104 GLU B O 1
ATOM 9348 N N . VAL B 1 105 ? -48.468 -23.686 -1.96 1 76.63 105 VAL B N 1
ATOM 9349 C CA . VAL B 1 105 ? -49.715 -24.411 -1.742 1 76.63 105 VAL B CA 1
ATOM 9350 C C . VAL B 1 105 ? -50.615 -23.619 -0.796 1 76.63 105 VAL B C 1
ATOM 9352 O O . VAL B 1 105 ? -50.141 -23.052 0.191 1 76.63 105 VAL B O 1
ATOM 9355 N N . THR B 1 106 ? -51.855 -23.448 -1.105 1 76.39 106 THR B N 1
ATOM 9356 C CA . THR B 1 106 ? -52.805 -22.709 -0.281 1 76.39 106 THR B CA 1
ATOM 9357 C C . THR B 1 106 ? -53.348 -23.589 0.841 1 76.39 106 THR B C 1
ATOM 9359 O O . THR B 1 106 ? -53.806 -24.707 0.593 1 76.39 106 THR B O 1
ATOM 9362 N N . ALA B 1 107 ? -53.299 -23.19 1.997 1 76.43 107 ALA B N 1
ATOM 9363 C CA . ALA B 1 107 ? -53.819 -23.88 3.174 1 76.43 107 ALA B CA 1
ATOM 9364 C C . ALA B 1 107 ? -55.342 -23.797 3.231 1 76.43 107 ALA B C 1
ATOM 9366 O O . ALA B 1 107 ? -55.908 -22.703 3.303 1 76.43 107 ALA B O 1
ATOM 9367 N N . THR B 1 108 ? -56.116 -24.888 2.939 1 70.3 108 THR B N 1
ATOM 9368 C CA . THR B 1 108 ? -57.57 -24.96 3.025 1 70.3 108 THR B CA 1
ATOM 9369 C C . THR B 1 108 ? -58.002 -25.642 4.32 1 70.3 108 THR B C 1
ATOM 9371 O O . THR B 1 108 ? -57.345 -26.575 4.785 1 70.3 108 THR B O 1
ATOM 9374 N N . VAL B 1 109 ? -59.131 -25.287 4.977 1 66.98 109 VAL B N 1
ATOM 9375 C CA . VAL B 1 109 ? -59.696 -25.811 6.215 1 66.98 109 VAL B CA 1
ATOM 9376 C C . VAL B 1 109 ? -60.019 -27.294 6.049 1 66.98 109 VAL B C 1
ATOM 9378 O O . VAL B 1 109 ? -60.687 -27.687 5.091 1 66.98 109 VAL B O 1
ATOM 9381 N N . GLY B 1 110 ? -59.572 -28.272 7.03 1 64.06 110 GLY B N 1
ATOM 9382 C CA . GLY B 1 110 ? -59.952 -29.671 7.143 1 64.06 110 GLY B CA 1
ATOM 9383 C C . GLY B 1 110 ? -59.198 -30.575 6.186 1 64.06 110 GLY B C 1
ATOM 9384 O O . GLY B 1 110 ? -59.438 -31.783 6.146 1 64.06 110 GLY B O 1
ATOM 9385 N N . LYS B 1 111 ? -58.3 -30.04 5.175 1 67.12 111 LYS B N 1
ATOM 9386 C CA . LYS B 1 111 ? -57.614 -30.903 4.217 1 67.12 111 LYS B CA 1
ATOM 9387 C C . LYS B 1 111 ? -56.116 -30.958 4.502 1 67.12 111 LYS B C 1
ATOM 9389 O O . LYS B 1 111 ? -55.487 -29.927 4.751 1 67.12 111 LYS B O 1
ATOM 9394 N N . ALA B 1 112 ? -55.642 -32.149 4.663 1 72.63 112 ALA B N 1
ATOM 9395 C CA . ALA B 1 112 ? -54.199 -32.357 4.749 1 72.63 112 ALA B CA 1
ATOM 9396 C C . ALA B 1 112 ? -53.504 -31.919 3.464 1 72.63 112 ALA B C 1
ATOM 9398 O O . ALA B 1 112 ? -53.998 -32.179 2.364 1 72.63 112 ALA B O 1
ATOM 9399 N N . ILE B 1 113 ? -52.506 -30.981 3.494 1 72.89 113 ILE B N 1
ATOM 9400 C CA . ILE B 1 113 ? -51.771 -30.507 2.326 1 72.89 113 ILE B CA 1
ATOM 9401 C C . ILE B 1 113 ? -50.636 -31.476 2.003 1 72.89 113 ILE B C 1
ATOM 9403 O O . ILE B 1 113 ? -49.762 -31.72 2.839 1 72.89 113 ILE B O 1
ATOM 9407 N N . ASN B 1 114 ? -50.738 -32.264 0.957 1 72.77 114 ASN B N 1
ATOM 9408 C CA . ASN B 1 114 ? -49.661 -33.089 0.421 1 72.77 114 ASN B CA 1
ATOM 9409 C C . ASN B 1 114 ? -48.952 -32.4 -0.741 1 72.77 114 ASN B C 1
ATOM 9411 O O . ASN B 1 114 ? -49.56 -32.148 -1.783 1 72.77 114 ASN B O 1
ATOM 9415 N N . VAL B 1 115 ? -47.77 -31.894 -0.498 1 73.31 115 VAL B N 1
ATOM 9416 C CA . VAL B 1 115 ? -46.977 -31.216 -1.517 1 73.31 115 VAL B CA 1
ATOM 9417 C C . VAL B 1 115 ? -45.944 -32.181 -2.096 1 73.31 115 VAL B C 1
ATOM 9419 O O . VAL B 1 115 ? -45.217 -32.842 -1.351 1 73.31 115 VAL B O 1
ATOM 9422 N N . THR B 1 116 ? -45.929 -32.51 -3.319 1 71.18 116 THR B N 1
ATOM 9423 C CA . THR B 1 116 ? -44.872 -33.224 -4.026 1 71.18 116 THR B CA 1
ATOM 9424 C C . THR B 1 116 ? -43.888 -32.244 -4.66 1 71.18 116 THR B C 1
ATOM 9426 O O . THR B 1 116 ? -44.241 -31.517 -5.591 1 71.18 116 THR B O 1
ATOM 9429 N N . LEU B 1 117 ? -42.735 -32.134 -3.972 1 66.53 117 LEU B N 1
ATOM 9430 C CA . LEU B 1 117 ? -41.711 -31.258 -4.531 1 66.53 117 LEU B CA 1
ATOM 9431 C C . LEU B 1 117 ? -41.164 -31.826 -5.836 1 66.53 117 LEU B C 1
ATOM 9433 O O . LEU B 1 117 ? -40.997 -33.041 -5.968 1 66.53 117 LEU B O 1
ATOM 9437 N N . GLN B 1 118 ? -41.261 -31.092 -6.864 1 60.06 118 GLN B N 1
ATOM 9438 C CA . GLN B 1 118 ? -40.612 -31.458 -8.119 1 60.06 118 GLN B CA 1
ATOM 9439 C C . GLN B 1 118 ? -39.135 -31.075 -8.107 1 60.06 118 GLN B C 1
ATOM 9441 O O . GLN B 1 118 ? -38.773 -29.993 -7.641 1 60.06 118 GLN B O 1
ATOM 9446 N N . GLU B 1 119 ? -38.305 -32.069 -8.224 1 49 119 GLU B N 1
ATOM 9447 C CA . GLU B 1 119 ? -36.875 -31.784 -8.301 1 49 119 GLU B CA 1
ATOM 9448 C C . GLU B 1 119 ? -36.6 -30.569 -9.182 1 49 119 GLU B C 1
ATOM 9450 O O . GLU B 1 119 ? -37.257 -30.377 -10.207 1 49 119 GLU B O 1
ATOM 9455 N N . ASP B 1 120 ? -36.11 -29.595 -8.589 1 45.74 120 ASP B N 1
ATOM 9456 C CA . ASP B 1 120 ? -35.657 -28.463 -9.391 1 45.74 120 ASP B CA 1
ATOM 9457 C C . ASP B 1 120 ? -34.646 -28.907 -10.446 1 45.74 120 ASP B C 1
ATOM 9459 O O . ASP B 1 120 ? -33.437 -28.767 -10.253 1 45.74 120 ASP B O 1
ATOM 9463 N N . ASN B 1 121 ? -34.834 -29.995 -10.938 1 40.97 121 ASN B N 1
ATOM 9464 C CA . ASN B 1 121 ? -33.976 -30.417 -12.041 1 40.97 121 ASN B CA 1
ATOM 9465 C C . ASN B 1 121 ? -33.931 -29.369 -13.149 1 40.97 121 ASN B C 1
ATOM 9467 O O . ASN B 1 121 ? -33.478 -29.652 -14.259 1 40.97 121 ASN B O 1
ATOM 9471 N N . GLU B 1 122 ? -34.725 -28.442 -13.084 1 42.29 122 GLU B N 1
ATOM 9472 C CA . GLU B 1 122 ? -34.626 -27.623 -14.289 1 42.29 122 GLU B CA 1
ATOM 9473 C C . GLU B 1 122 ? -33.256 -26.959 -14.393 1 42.29 122 GLU B C 1
ATOM 9475 O O . GLU B 1 122 ? -33.023 -25.907 -13.795 1 42.29 122 GLU B O 1
ATOM 9480 N N . MET B 1 123 ? -32.226 -27.658 -14.296 1 44.54 123 MET B N 1
ATOM 9481 C CA . MET B 1 123 ? -30.898 -27.276 -14.768 1 44.54 123 MET B CA 1
ATOM 9482 C C . MET B 1 123 ? -30.99 -26.182 -15.827 1 44.54 123 MET B C 1
ATOM 9484 O O . MET B 1 123 ? -30.09 -25.35 -15.946 1 44.54 123 MET B O 1
ATOM 9488 N N . LEU B 1 124 ? -32.076 -26.301 -16.637 1 48.05 124 LEU B N 1
ATOM 9489 C CA . LEU B 1 124 ? -32.205 -25.431 -17.801 1 48.05 124 LEU B CA 1
ATOM 9490 C C . LEU B 1 124 ? -32.461 -23.989 -17.377 1 48.05 124 LEU B C 1
ATOM 9492 O O . LEU B 1 124 ? -32.199 -23.057 -18.141 1 48.05 124 LEU B O 1
ATOM 9496 N N . ASP B 1 125 ? -32.821 -23.793 -16.102 1 53.83 125 ASP B N 1
ATOM 9497 C CA . ASP B 1 125 ? -33.104 -22.422 -15.689 1 53.83 125 ASP B CA 1
ATOM 9498 C C . ASP B 1 125 ? -31.936 -21.834 -14.9 1 53.83 125 ASP B C 1
ATOM 9500 O O . ASP B 1 125 ? -32.091 -20.822 -14.213 1 53.83 125 ASP B O 1
ATOM 9504 N N . GLU B 1 126 ? -30.846 -22.54 -15.08 1 66.62 126 GLU B N 1
ATOM 9505 C CA . GLU B 1 126 ? -29.647 -22.011 -14.437 1 66.62 126 GLU B CA 1
ATOM 9506 C C . GLU B 1 126 ? -29.186 -20.72 -15.107 1 66.62 126 GLU B C 1
ATOM 9508 O O . GLU B 1 126 ? -29.182 -20.619 -16.336 1 66.62 126 GLU B O 1
ATOM 9513 N N . VAL B 1 127 ? -29.047 -19.777 -14.314 1 74.9 127 VAL B N 1
ATOM 9514 C CA . VAL B 1 127 ? -28.586 -18.483 -14.807 1 74.9 127 VAL B CA 1
ATOM 9515 C C . VAL B 1 127 ? -27.06 -18.446 -14.812 1 74.9 127 VAL B C 1
ATOM 9517 O O . VAL B 1 127 ? -26.42 -18.827 -13.829 1 74.9 127 VAL B O 1
ATOM 9520 N N . VAL B 1 128 ? -26.58 -18.227 -15.922 1 79.42 128 VAL B N 1
ATOM 9521 C CA . VAL B 1 128 ? -25.134 -18.137 -16.099 1 79.42 128 VAL B CA 1
ATOM 9522 C C . VAL B 1 128 ? -24.725 -16.676 -16.272 1 79.42 128 VAL B C 1
ATOM 9524 O O . VAL B 1 128 ? -25.443 -15.894 -16.9 1 79.42 128 VAL B O 1
ATOM 9527 N N . VAL B 1 129 ? -23.66 -16.397 -15.621 1 81.71 129 VAL B N 1
ATOM 9528 C CA . VAL B 1 129 ? -23.147 -15.036 -15.749 1 81.71 129 VAL B CA 1
ATOM 9529 C C . VAL B 1 129 ? -22.385 -14.893 -17.065 1 81.71 129 VAL B C 1
ATOM 9531 O O . VAL B 1 129 ? -21.521 -15.714 -17.382 1 81.71 129 VAL B O 1
ATOM 9534 N N . VAL B 1 130 ? -22.771 -13.934 -17.805 1 78.34 130 VAL B N 1
ATOM 9535 C CA . VAL B 1 130 ? -22.093 -13.596 -19.052 1 78.34 130 VAL B CA 1
ATOM 9536 C C . VAL B 1 130 ? -21.631 -12.141 -19.012 1 78.34 130 VAL B C 1
ATOM 9538 O O . VAL B 1 130 ? -21.585 -11.527 -17.944 1 78.34 130 VAL B O 1
ATOM 9541 N N . GLY B 1 131 ? -21.162 -11.693 -20.128 1 75.93 131 GLY B N 1
ATOM 9542 C CA . GLY B 1 131 ? -20.637 -10.338 -20.152 1 75.93 131 GLY B CA 1
ATOM 9543 C C . GLY B 1 131 ? -21.69 -9.284 -19.866 1 75.93 131 GLY B C 1
ATOM 9544 O O . GLY B 1 131 ? -22.578 -9.047 -20.688 1 75.93 131 GLY B O 1
ATOM 9545 N N . PHE B 1 132 ? -21.578 -8.688 -18.771 1 79.66 132 PHE B N 1
ATOM 9546 C CA . PHE B 1 132 ? -22.397 -7.558 -18.346 1 79.66 132 PHE B CA 1
ATOM 9547 C C . PHE B 1 132 ? -23.848 -7.983 -18.155 1 79.66 132 PHE B C 1
ATOM 9549 O O . PHE B 1 132 ? -24.768 -7.253 -18.53 1 79.66 132 PHE B O 1
ATOM 9556 N N . GLY B 1 133 ? -23.985 -9.341 -17.788 1 79.24 133 GLY B N 1
ATOM 9557 C CA . GLY B 1 133 ? -25.335 -9.793 -17.492 1 79.24 133 GLY B CA 1
ATOM 9558 C C . GLY B 1 133 ? -25.417 -11.279 -17.199 1 79.24 133 GLY B C 1
ATOM 9559 O O . GLY B 1 133 ? -24.396 -11.927 -16.959 1 79.24 133 GLY B O 1
ATOM 9560 N N . THR B 1 134 ? -26.606 -11.687 -17.018 1 80.31 134 THR B N 1
ATOM 9561 C CA . THR B 1 134 ? -26.89 -13.102 -16.802 1 80.31 134 THR B CA 1
ATOM 9562 C C . THR B 1 134 ? -27.841 -13.631 -17.872 1 80.31 134 THR B C 1
ATOM 9564 O O . THR B 1 134 ? -28.585 -12.862 -18.484 1 80.31 134 THR B O 1
ATOM 9567 N N . GLN B 1 135 ? -27.652 -14.806 -18.178 1 81.86 135 GLN B N 1
ATOM 9568 C CA . GLN B 1 135 ? -28.526 -15.487 -19.127 1 81.86 135 GLN B CA 1
ATOM 9569 C C . GLN B 1 135 ? -28.849 -16.903 -18.66 1 81.86 135 GLN B C 1
ATOM 9571 O O . GLN B 1 135 ? -28.055 -17.524 -17.951 1 81.86 135 GLN B O 1
ATOM 9576 N N . LYS B 1 136 ? -30.034 -17.274 -19.028 1 81.33 136 LYS B N 1
ATOM 9577 C CA . LYS B 1 136 ? -30.365 -18.674 -18.778 1 81.33 136 LYS B CA 1
ATOM 9578 C C . LYS B 1 136 ? -29.522 -19.601 -19.648 1 81.33 136 LYS B C 1
ATOM 9580 O O . LYS B 1 136 ? -29.253 -19.296 -20.811 1 81.33 136 LYS B O 1
ATOM 9585 N N . LYS B 1 137 ? -29.193 -20.598 -19.136 1 80.75 137 LYS B N 1
ATOM 9586 C CA . LYS B 1 137 ? -28.344 -21.561 -19.83 1 80.75 137 LYS B CA 1
ATOM 9587 C C . LYS B 1 137 ? -28.996 -22.036 -21.126 1 80.75 137 LYS B C 1
ATOM 9589 O O . LYS B 1 137 ? -28.318 -22.209 -22.141 1 80.75 137 LYS B O 1
ATOM 9594 N N . VAL B 1 138 ? -30.338 -22.205 -21.126 1 79.25 138 VAL B N 1
ATOM 9595 C CA . VAL B 1 138 ? -31.055 -22.742 -22.278 1 79.25 138 VAL B CA 1
ATOM 9596 C C . VAL B 1 138 ? -31.042 -21.725 -23.416 1 79.25 138 VAL B C 1
ATOM 9598 O O . VAL B 1 138 ? -31.146 -22.094 -24.588 1 79.25 138 VAL B O 1
ATOM 9601 N N . ASN B 1 139 ? -30.889 -20.489 -23.12 1 80.36 139 ASN B N 1
ATOM 9602 C CA . ASN B 1 139 ? -30.934 -19.443 -24.137 1 80.36 139 ASN B CA 1
ATOM 9603 C C . ASN B 1 139 ? -29.533 -19.034 -24.582 1 80.36 139 ASN B C 1
ATOM 9605 O O . ASN B 1 139 ? -29.376 -18.098 -25.368 1 80.36 139 ASN B O 1
ATOM 9609 N N . LEU B 1 140 ? -28.592 -19.694 -24.049 1 85.47 140 LEU B N 1
ATOM 9610 C CA . LEU B 1 140 ? -27.22 -19.342 -24.401 1 85.47 140 LEU B CA 1
ATOM 9611 C C . LEU B 1 140 ? -26.874 -19.838 -25.801 1 85.47 140 LEU B C 1
ATOM 9613 O O . LEU B 1 140 ? -27.178 -20.98 -26.152 1 85.47 140 LEU B O 1
ATOM 9617 N N . THR B 1 141 ? -26.352 -19.025 -26.556 1 88.46 141 THR B N 1
ATOM 9618 C CA . THR B 1 141 ? -25.93 -19.407 -27.899 1 88.46 141 THR B CA 1
ATOM 9619 C C . THR B 1 141 ? -24.411 -19.522 -27.976 1 88.46 141 THR B C 1
ATOM 9621 O O . THR B 1 141 ? -23.875 -20.13 -28.906 1 88.46 141 THR B O 1
ATOM 9624 N N . GLY B 1 142 ? -23.685 -18.975 -27.048 1 85.28 142 GLY B N 1
ATOM 9625 C CA . GLY B 1 142 ? -22.237 -19.098 -26.988 1 85.28 142 GLY B CA 1
ATOM 9626 C C . GLY B 1 142 ? -21.773 -20.276 -26.152 1 85.28 142 GLY B C 1
ATOM 9627 O O . GLY B 1 142 ? -22.57 -20.892 -25.442 1 85.28 142 GLY B O 1
ATOM 9628 N N . SER B 1 143 ? -20.488 -20.629 -26.301 1 87.44 143 SER B N 1
ATOM 9629 C CA . SER B 1 143 ? -19.896 -21.705 -25.513 1 87.44 143 SER B CA 1
ATOM 9630 C C . SER B 1 143 ? -19.446 -21.204 -24.144 1 87.44 143 SER B C 1
ATOM 9632 O O . SER B 1 143 ? -18.524 -20.392 -24.047 1 87.44 143 SER B O 1
ATOM 9634 N N . VAL B 1 144 ? -20.039 -21.64 -23.094 1 86.59 144 VAL B N 1
ATOM 9635 C CA . VAL B 1 144 ? -19.736 -21.211 -21.733 1 86.59 144 VAL B CA 1
ATOM 9636 C C . VAL B 1 144 ? -19.607 -22.431 -20.823 1 86.59 144 VAL B C 1
ATOM 9638 O O . VAL B 1 144 ? -20.467 -23.314 -20.833 1 86.59 144 VAL B O 1
ATOM 9641 N N . GLY B 1 145 ? -18.444 -22.543 -20.174 1 88.04 145 GLY B N 1
ATOM 9642 C CA . GLY B 1 145 ? -18.271 -23.53 -19.12 1 88.04 145 GLY B CA 1
ATOM 9643 C C . GLY B 1 145 ? -18.554 -22.979 -17.735 1 88.04 145 GLY B C 1
ATOM 9644 O O . GLY B 1 145 ? -18.263 -21.815 -17.453 1 88.04 145 GLY B O 1
ATOM 9645 N N . ILE B 1 146 ? -19.085 -23.792 -16.827 1 85.95 146 ILE B N 1
ATOM 9646 C CA . ILE B 1 146 ? -19.458 -23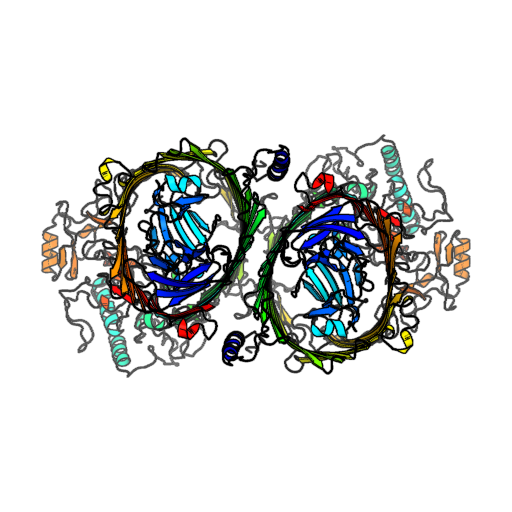.304 -15.504 1 85.95 146 ILE B CA 1
ATOM 9647 C C . ILE B 1 146 ? -18.86 -24.212 -14.431 1 85.95 146 ILE B C 1
ATOM 9649 O O . ILE B 1 146 ? -18.841 -25.436 -14.584 1 85.95 146 ILE B O 1
ATOM 9653 N N . ALA B 1 147 ? -18.306 -23.598 -13.438 1 86.8 147 ALA B N 1
ATOM 9654 C CA . ALA B 1 147 ? -17.916 -24.263 -12.197 1 86.8 147 ALA B CA 1
ATOM 9655 C C . ALA B 1 147 ? -18.634 -23.65 -10.998 1 86.8 147 ALA B C 1
ATOM 9657 O O . ALA B 1 147 ? -18.607 -22.432 -10.806 1 86.8 147 ALA B O 1
ATOM 9658 N N . THR B 1 148 ? -19.182 -24.526 -10.248 1 83.25 148 THR B N 1
ATOM 9659 C CA . THR B 1 148 ? -19.999 -24.037 -9.143 1 83.25 148 THR B CA 1
ATOM 9660 C C . THR B 1 148 ? -19.202 -24.032 -7.841 1 83.25 148 THR B C 1
ATOM 9662 O O . THR B 1 148 ? -18.136 -24.645 -7.758 1 83.25 148 THR B O 1
ATOM 9665 N N . ALA B 1 149 ? -19.82 -23.437 -6.856 1 80.59 149 ALA B N 1
ATOM 9666 C CA . ALA B 1 149 ? -19.209 -23.335 -5.533 1 80.59 149 ALA B CA 1
ATOM 9667 C C . ALA B 1 149 ? -19.013 -24.714 -4.912 1 80.59 149 ALA B C 1
ATOM 9669 O O . ALA B 1 149 ? -17.997 -24.971 -4.262 1 80.59 149 ALA B O 1
ATOM 9670 N N . LYS B 1 150 ? -19.949 -25.518 -5.028 1 74.98 150 LYS B N 1
ATOM 9671 C CA . LYS B 1 150 ? -19.877 -26.85 -4.433 1 74.98 150 LYS B CA 1
ATOM 9672 C C . LYS B 1 150 ? -18.659 -27.614 -4.943 1 74.98 150 LYS B C 1
ATOM 9674 O O . LYS B 1 150 ? -17.984 -28.301 -4.173 1 74.98 150 LYS B O 1
ATOM 9679 N N . GLU B 1 151 ? -18.43 -27.448 -6.199 1 78.5 151 GLU B N 1
ATOM 9680 C CA . GLU B 1 151 ? -17.293 -28.14 -6.798 1 78.5 151 GLU B CA 1
ATOM 9681 C C . GLU B 1 151 ? -15.971 -27.53 -6.338 1 78.5 151 GLU B C 1
ATOM 9683 O O . GLU B 1 151 ? -14.965 -28.233 -6.221 1 78.5 151 GLU B O 1
ATOM 9688 N N . ILE B 1 152 ? -15.942 -26.272 -6.021 1 80.5 152 ILE B N 1
ATOM 9689 C CA . ILE B 1 152 ? -14.716 -25.542 -5.715 1 80.5 152 ILE B CA 1
ATOM 9690 C C . ILE B 1 152 ? -14.406 -25.656 -4.224 1 80.5 152 ILE B C 1
ATOM 9692 O O . ILE B 1 152 ? -13.249 -25.836 -3.837 1 80.5 152 ILE B O 1
ATOM 9696 N N . GLU B 1 153 ? -15.43 -25.58 -3.364 1 75.55 153 GLU B N 1
ATOM 9697 C CA . GLU B 1 153 ? -15.249 -25.539 -1.916 1 75.55 153 GLU B CA 1
ATOM 9698 C C . GLU B 1 153 ? -14.847 -26.907 -1.371 1 75.55 153 GLU B C 1
ATOM 9700 O O . GLU B 1 153 ? -14.287 -27.005 -0.278 1 75.55 153 GLU B O 1
ATOM 9705 N N . SER B 1 154 ? -15.07 -27.909 -2.028 1 68.54 154 SER B N 1
ATOM 9706 C CA . SER B 1 154 ? -14.871 -29.264 -1.524 1 68.54 154 SER B CA 1
ATOM 9707 C C . SER B 1 154 ? -13.401 -29.664 -1.579 1 68.54 154 SER B C 1
ATOM 9709 O O . SER B 1 154 ? -13.002 -30.664 -0.979 1 68.54 154 SER B O 1
ATOM 9711 N N . ARG B 1 155 ? -12.555 -28.863 -2.153 1 77.66 155 ARG B N 1
ATOM 9712 C CA . ARG B 1 155 ? -11.157 -29.244 -2.326 1 77.66 155 ARG B CA 1
ATOM 9713 C C . ARG B 1 155 ? -10.257 -28.476 -1.365 1 77.66 155 ARG B C 1
ATOM 9715 O O . ARG B 1 155 ? -10.412 -27.265 -1.194 1 77.66 155 ARG B O 1
ATOM 9722 N N . PRO B 1 156 ? -9.423 -29.176 -0.672 1 75.96 156 PRO B N 1
ATOM 9723 C CA . PRO B 1 156 ? -8.459 -28.489 0.192 1 75.96 156 PRO B CA 1
ATOM 9724 C C . PRO B 1 156 ? -7.291 -27.89 -0.588 1 75.96 156 PRO B C 1
ATOM 9726 O O . PRO B 1 156 ? -6.141 -28.291 -0.389 1 75.96 156 PRO B O 1
ATOM 9729 N N . VAL B 1 157 ? -7.567 -26.969 -1.411 1 79.48 157 VAL B N 1
ATOM 9730 C CA . VAL B 1 157 ? -6.549 -26.334 -2.242 1 79.48 157 VAL B CA 1
ATOM 9731 C C . VAL B 1 157 ? -6.318 -24.9 -1.771 1 79.48 157 VAL B C 1
ATOM 9733 O O . VAL B 1 157 ? -7.139 -24.34 -1.041 1 79.48 157 VAL B O 1
ATOM 9736 N N . THR B 1 158 ? -5.137 -24.449 -2.154 1 78.62 158 THR B N 1
ATOM 9737 C CA . THR B 1 158 ? -4.72 -23.147 -1.647 1 78.62 158 THR B CA 1
ATOM 9738 C C . THR B 1 158 ? -5.255 -22.025 -2.533 1 78.62 158 THR B C 1
ATOM 9740 O O . THR B 1 158 ? -5.267 -20.86 -2.129 1 78.62 158 THR B O 1
ATOM 9743 N N . SER B 1 159 ? -5.66 -22.379 -3.809 1 86.74 159 SER B N 1
ATOM 9744 C CA . SER B 1 159 ? -6.107 -21.327 -4.716 1 86.74 159 SER B CA 1
ATOM 9745 C C . SER B 1 159 ? -7.294 -21.789 -5.555 1 86.74 159 SER B C 1
ATOM 9747 O O . SER B 1 159 ? -7.519 -22.99 -5.714 1 86.74 159 SER B O 1
ATOM 9749 N N . ALA B 1 160 ? -7.982 -20.85 -6.041 1 88.89 160 ALA B N 1
ATOM 9750 C CA . ALA B 1 160 ? -9.125 -21.136 -6.904 1 88.89 160 ALA B CA 1
ATOM 9751 C C . ALA B 1 160 ? -8.674 -21.74 -8.23 1 88.89 160 ALA B C 1
ATOM 9753 O O . ALA B 1 160 ? -9.386 -22.553 -8.824 1 88.89 160 ALA B O 1
ATOM 9754 N N . VAL B 1 161 ? -7.528 -21.384 -8.642 1 90.37 161 VAL B N 1
ATOM 9755 C CA . VAL B 1 161 ? -7.008 -21.92 -9.896 1 90.37 161 VAL B CA 1
ATOM 9756 C C . VAL B 1 161 ? -6.816 -23.43 -9.772 1 90.37 161 VAL B C 1
ATOM 9758 O O . VAL B 1 161 ? -7.188 -24.185 -10.674 1 90.37 161 VAL B O 1
ATOM 9761 N N . GLN B 1 162 ? -6.3 -23.807 -8.684 1 87.59 162 GLN B N 1
ATOM 9762 C CA . GLN B 1 162 ? -6.112 -25.234 -8.44 1 87.59 162 GLN B CA 1
ATOM 9763 C C . GLN B 1 162 ? -7.451 -25.961 -8.367 1 87.59 162 GLN B C 1
ATOM 9765 O O . GLN B 1 162 ? -7.574 -27.096 -8.833 1 87.59 162 GLN B O 1
ATOM 9770 N N . ALA B 1 163 ? -8.4 -25.299 -7.875 1 85.52 163 ALA B N 1
ATOM 9771 C CA . ALA B 1 163 ? -9.717 -25.909 -7.713 1 85.52 163 ALA B CA 1
ATOM 9772 C C . ALA B 1 163 ? -10.403 -26.098 -9.063 1 85.52 163 ALA B C 1
ATOM 9774 O O . ALA B 1 163 ? -11.234 -26.995 -9.223 1 85.52 163 ALA B O 1
ATOM 9775 N N . LEU B 1 164 ? -10.01 -25.356 -9.992 1 88.41 164 LEU B N 1
ATOM 9776 C CA . LEU B 1 164 ? -10.661 -25.362 -11.298 1 88.41 164 LEU B CA 1
ATOM 9777 C C . LEU B 1 164 ? -10.054 -26.429 -12.203 1 88.41 164 LEU B C 1
ATOM 9779 O O . LEU B 1 164 ? -10.632 -26.775 -13.236 1 88.41 164 LEU B O 1
ATOM 9783 N N . GLN B 1 165 ? -8.986 -26.924 -11.848 1 87.21 165 GLN B N 1
ATOM 9784 C CA . GLN B 1 165 ? -8.274 -27.86 -12.712 1 87.21 165 GLN B CA 1
ATOM 9785 C C . GLN B 1 165 ? -9.129 -29.086 -13.019 1 87.21 165 GLN B C 1
ATOM 9787 O O . GLN B 1 165 ? -9.541 -29.806 -12.107 1 87.21 165 GLN B O 1
ATOM 9792 N N . GLY B 1 166 ? -9.509 -29.314 -14.25 1 85.82 166 GLY B N 1
ATOM 9793 C CA . GLY B 1 166 ? -10.19 -30.512 -14.716 1 85.82 166 GLY B CA 1
ATOM 9794 C C . GLY B 1 166 ? -11.701 -30.405 -14.644 1 85.82 166 GLY B C 1
ATOM 9795 O O . GLY B 1 166 ? -12.413 -31.341 -15.013 1 85.82 166 GLY B O 1
ATOM 9796 N N . LEU B 1 167 ? -12.173 -29.224 -14.255 1 87.15 167 LEU B N 1
ATOM 9797 C CA . LEU B 1 167 ? -13.611 -29.104 -14.038 1 87.15 167 LEU B CA 1
ATOM 9798 C C . LEU B 1 167 ? -14.314 -28.63 -15.306 1 87.15 167 LEU B C 1
ATOM 9800 O O . LEU B 1 167 ? -15.491 -28.933 -15.518 1 87.15 167 LEU B O 1
ATOM 9804 N N . VAL B 1 168 ? -13.625 -27.858 -16.076 1 90.17 168 VAL B N 1
ATOM 9805 C CA . VAL B 1 168 ? -14.222 -27.285 -17.278 1 90.17 168 VAL B CA 1
ATOM 9806 C C . VAL B 1 168 ? -13.458 -27.762 -18.512 1 90.17 168 VAL B C 1
ATOM 9808 O O . VAL B 1 168 ? -12.249 -27.547 -18.622 1 90.17 168 VAL B O 1
ATOM 9811 N N . PRO B 1 169 ? -14.18 -28.42 -19.428 1 91.46 169 PRO B N 1
ATOM 9812 C CA . PRO B 1 169 ? -13.485 -28.814 -20.656 1 91.46 169 PRO B CA 1
ATOM 9813 C C . PRO B 1 169 ? -12.938 -27.619 -21.434 1 91.46 169 PRO B C 1
ATOM 9815 O O . PRO B 1 169 ? -13.593 -26.577 -21.512 1 91.46 169 PRO B O 1
ATOM 9818 N N . GLY B 1 170 ? -11.816 -27.804 -21.944 1 90.65 170 GLY B N 1
ATOM 9819 C CA . GLY B 1 170 ? -11.198 -26.745 -22.726 1 90.65 170 GLY B CA 1
ATOM 9820 C C . GLY B 1 170 ? -10.353 -25.802 -21.891 1 90.65 170 GLY B C 1
ATOM 9821 O O . GLY B 1 170 ? -9.604 -24.986 -22.433 1 90.65 170 GLY B O 1
ATOM 9822 N N . LEU B 1 171 ? -10.546 -25.82 -20.638 1 92.06 171 LEU B N 1
ATOM 9823 C CA . LEU B 1 171 ? -9.713 -25.043 -19.727 1 92.06 171 LEU B CA 1
ATOM 9824 C C . LEU B 1 171 ? -8.503 -25.853 -19.272 1 92.06 171 LEU B C 1
ATOM 9826 O O . LEU B 1 171 ? -8.655 -26.889 -18.621 1 92.06 171 LEU B O 1
ATOM 9830 N N . LYS B 1 172 ? -7.411 -25.384 -19.645 1 91.04 172 LYS B N 1
ATOM 9831 C CA . LYS B 1 172 ? -6.177 -26.06 -19.253 1 91.04 172 LYS B CA 1
ATOM 9832 C C . LYS B 1 172 ? -5.442 -25.275 -18.169 1 91.04 172 LYS B C 1
ATOM 9834 O O . LYS B 1 172 ? -5.077 -24.116 -18.375 1 91.04 172 LYS B O 1
ATOM 9839 N N . ILE B 1 173 ? -5.269 -25.866 -17.042 1 90.89 173 ILE B N 1
ATOM 9840 C CA . ILE B 1 173 ? -4.475 -25.311 -15.951 1 90.89 173 ILE B CA 1
ATOM 9841 C C . ILE B 1 173 ? -3.24 -26.178 -15.718 1 90.89 173 ILE B C 1
ATOM 9843 O O . ILE B 1 173 ? -3.356 -27.383 -15.484 1 90.89 173 ILE B O 1
ATOM 9847 N N . SER B 1 174 ? -2.131 -25.6 -15.857 1 88.09 174 SER B N 1
ATOM 9848 C CA . SER B 1 174 ? -0.889 -26.354 -15.72 1 88.09 174 SER B CA 1
ATOM 9849 C C . SER B 1 174 ? 0.038 -25.711 -14.693 1 88.09 174 SER B C 1
ATOM 9851 O O . SER B 1 174 ? -0.064 -24.513 -14.422 1 88.09 174 SER B O 1
ATOM 9853 N N . THR B 1 175 ? 0.765 -26.611 -14.059 1 87.1 175 THR B N 1
ATOM 9854 C CA . THR B 1 175 ? 1.794 -26.144 -13.137 1 87.1 175 THR B CA 1
ATOM 9855 C C . THR B 1 175 ? 3.157 -26.721 -13.509 1 87.1 175 THR B C 1
ATOM 9857 O O . THR B 1 175 ? 3.24 -27.814 -14.074 1 87.1 175 THR B O 1
ATOM 9860 N N . SER B 1 176 ? 4.173 -25.947 -13.276 1 86.74 176 SER B N 1
ATOM 9861 C CA . SER B 1 176 ? 5.518 -26.422 -13.585 1 86.74 176 SER B CA 1
ATOM 9862 C C . SER B 1 176 ? 6.306 -26.717 -12.314 1 86.74 176 SER B C 1
ATOM 9864 O O . SER B 1 176 ? 7.415 -27.252 -12.374 1 86.74 176 SER B O 1
ATOM 9866 N N . THR B 1 177 ? 5.75 -26.449 -11.195 1 90.1 177 THR B N 1
ATOM 9867 C CA . THR B 1 177 ? 6.458 -26.636 -9.933 1 90.1 177 THR B CA 1
ATOM 9868 C C . THR B 1 177 ? 5.49 -26.58 -8.756 1 90.1 177 THR B C 1
ATOM 9870 O O . THR B 1 177 ? 4.383 -26.051 -8.88 1 90.1 177 THR B O 1
ATOM 9873 N N . GLY B 1 178 ? 5.913 -27.149 -7.727 1 89.32 178 GLY B N 1
ATOM 9874 C CA . GLY B 1 178 ? 5.139 -27.06 -6.499 1 89.32 178 GLY B CA 1
ATOM 9875 C C . GLY B 1 178 ? 5.538 -25.884 -5.626 1 89.32 178 GLY B C 1
ATOM 9876 O O . GLY B 1 178 ? 5.058 -25.751 -4.499 1 89.32 178 GLY B O 1
ATOM 9877 N N . GLU B 1 179 ? 6.368 -25.024 -6.122 1 91.06 179 GLU B N 1
ATOM 9878 C CA . GLU B 1 179 ? 6.839 -23.885 -5.34 1 91.06 179 GLU B CA 1
ATOM 9879 C C . GLU B 1 179 ? 5.677 -22.996 -4.906 1 91.06 179 GLU B C 1
ATOM 9881 O O . GLU B 1 179 ? 4.724 -22.798 -5.662 1 91.06 179 GLU B O 1
ATOM 9886 N N . LEU B 1 180 ? 5.805 -22.464 -3.779 1 90.26 180 LEU B N 1
ATOM 9887 C CA . LEU B 1 180 ? 4.701 -21.739 -3.16 1 90.26 180 LEU B CA 1
ATOM 9888 C C . LEU B 1 180 ? 4.545 -20.354 -3.779 1 90.26 180 LEU B C 1
ATOM 9890 O O . LEU B 1 180 ? 3.472 -19.751 -3.7 1 90.26 180 LEU B O 1
ATOM 9894 N N . ASP B 1 181 ? 5.537 -19.834 -4.335 1 86.44 181 ASP B N 1
ATOM 9895 C CA . ASP B 1 181 ? 5.483 -18.471 -4.854 1 86.44 181 ASP B CA 1
ATOM 9896 C C . ASP B 1 181 ? 5.194 -18.466 -6.354 1 86.44 181 ASP B C 1
ATOM 9898 O O . ASP B 1 181 ? 5.321 -17.431 -7.012 1 86.44 181 ASP B O 1
ATOM 9902 N N . LYS B 1 182 ? 4.896 -19.536 -6.94 1 87.4 182 LYS B N 1
ATOM 9903 C CA . LYS B 1 182 ? 4.634 -19.606 -8.374 1 87.4 182 LYS B CA 1
ATOM 9904 C C . LYS B 1 182 ? 3.142 -19.762 -8.654 1 87.4 182 LYS B C 1
ATOM 9906 O O . LYS B 1 182 ? 2.438 -20.46 -7.921 1 87.4 182 LYS B O 1
ATOM 9911 N N . ASN B 1 183 ? 2.767 -19.206 -9.693 1 87.07 183 ASN B N 1
ATOM 9912 C CA . ASN B 1 183 ? 1.375 -19.281 -10.124 1 87.07 183 ASN B CA 1
ATOM 9913 C C . ASN B 1 183 ? 1.179 -20.339 -11.207 1 87.07 183 ASN B C 1
ATOM 9915 O O . ASN B 1 183 ? 2.105 -20.638 -11.963 1 87.07 183 ASN B O 1
ATOM 9919 N N . MET B 1 184 ? -0.009 -20.843 -11.272 1 88.52 184 MET B N 1
ATOM 9920 C CA . MET B 1 184 ? -0.368 -21.778 -12.335 1 88.52 184 MET B CA 1
ATOM 9921 C C . MET B 1 184 ? -0.747 -21.032 -13.61 1 88.52 184 MET B C 1
ATOM 9923 O O . MET B 1 184 ? -1.237 -19.902 -13.552 1 88.52 184 MET B O 1
ATOM 9927 N N . SER B 1 185 ? -0.479 -21.63 -14.68 1 89.41 185 SER B N 1
ATOM 9928 C CA . SER B 1 185 ? -0.841 -21.065 -15.976 1 89.41 185 SER B CA 1
ATOM 9929 C C . SER B 1 185 ? -2.241 -21.498 -16.397 1 89.41 185 SER B C 1
ATOM 9931 O O . SER B 1 185 ? -2.638 -22.642 -16.167 1 89.41 185 SER B O 1
ATOM 9933 N N . ILE B 1 186 ? -2.97 -20.566 -17.003 1 92.2 186 ILE B N 1
ATOM 9934 C CA . ILE B 1 186 ? -4.334 -20.831 -17.448 1 92.2 186 ILE B CA 1
ATOM 9935 C C . ILE B 1 186 ? -4.45 -20.556 -18.946 1 92.2 186 ILE B C 1
ATOM 9937 O O . ILE B 1 186 ? -3.964 -19.534 -19.435 1 92.2 186 ILE B O 1
ATOM 9941 N N . SER B 1 187 ? -5.03 -21.459 -19.705 1 92.4 187 SER B N 1
ATOM 9942 C CA . SER B 1 187 ? -5.313 -21.274 -21.125 1 92.4 187 SER B CA 1
ATOM 9943 C C . SER B 1 187 ? -6.682 -21.836 -21.494 1 92.4 187 SER B C 1
ATOM 9945 O O . SER B 1 187 ? -7.087 -22.882 -20.985 1 92.4 187 SER B O 1
ATOM 9947 N N . VAL B 1 188 ? -7.308 -21.129 -22.249 1 93.19 188 VAL B N 1
ATOM 9948 C CA . VAL B 1 188 ? -8.603 -21.574 -22.753 1 93.19 188 VAL B CA 1
ATOM 9949 C C . VAL B 1 188 ? -8.47 -22.003 -24.213 1 93.19 188 VAL B C 1
ATOM 9951 O O . VAL B 1 188 ? -8.098 -21.199 -25.071 1 93.19 188 VAL B O 1
ATOM 9954 N N . ARG B 1 189 ? -8.789 -23.282 -24.476 1 92.76 189 ARG B N 1
ATOM 9955 C CA . ARG B 1 189 ? -8.827 -23.869 -25.812 1 92.76 189 ARG B CA 1
ATOM 9956 C C . ARG B 1 189 ? -7.468 -23.764 -26.495 1 92.76 189 ARG B C 1
ATOM 9958 O O . ARG B 1 189 ? -7.388 -23.44 -27.682 1 92.76 189 ARG B O 1
ATOM 9965 N N . GLY B 1 190 ? -6.409 -23.85 -25.688 1 86.84 190 GLY B N 1
ATOM 9966 C CA . GLY B 1 190 ? -5.088 -24.093 -26.245 1 86.84 190 GLY B CA 1
ATOM 9967 C C . GLY B 1 190 ? -4.298 -22.82 -26.484 1 86.84 190 GLY B C 1
ATOM 9968 O O . GLY B 1 190 ? -4.507 -21.816 -25.801 1 86.84 190 GLY B O 1
ATOM 9969 N N . THR B 1 191 ? -3.371 -22.87 -27.409 1 86.72 191 THR B N 1
ATOM 9970 C CA . THR B 1 191 ? -2.419 -21.8 -27.688 1 86.72 191 THR B CA 1
ATOM 9971 C C . THR B 1 191 ? -3.04 -20.75 -28.605 1 86.72 191 THR B C 1
ATOM 9973 O O . THR B 1 191 ? -3.516 -21.073 -29.695 1 86.72 191 THR B O 1
ATOM 9976 N N . GLY B 1 192 ? -3.028 -19.57 -28.17 1 85.56 192 GLY B N 1
ATOM 9977 C CA . GLY B 1 192 ? -3.602 -18.49 -28.957 1 85.56 192 GLY B CA 1
ATOM 9978 C C . GLY B 1 192 ? -2.576 -17.751 -29.795 1 85.56 192 GLY B C 1
ATOM 9979 O O . GLY B 1 192 ? -2.903 -17.216 -30.856 1 85.56 192 GLY B O 1
ATOM 9980 N N . THR B 1 193 ? -1.419 -17.659 -29.264 1 87.78 193 THR B N 1
ATOM 9981 C CA . THR B 1 193 ? -0.314 -17.012 -29.962 1 87.78 193 THR B CA 1
ATOM 9982 C C . THR B 1 193 ? 0.998 -17.744 -29.695 1 87.78 193 THR B C 1
ATOM 9984 O O . THR B 1 193 ? 1.093 -18.536 -28.755 1 87.78 193 THR B O 1
ATOM 9987 N N . VAL B 1 194 ? 1.835 -17.593 -30.625 1 85.27 194 VAL B N 1
ATOM 9988 C CA . VAL B 1 194 ? 3.14 -18.222 -30.444 1 85.27 194 VAL B CA 1
ATOM 9989 C C . VAL B 1 194 ? 4.233 -17.156 -30.45 1 85.27 194 VAL B C 1
ATOM 9991 O O . VAL B 1 194 ? 4.008 -16.031 -30.903 1 85.27 194 VAL B O 1
ATOM 9994 N N . GLY B 1 195 ? 5.247 -17.494 -29.808 1 77.76 195 GLY B N 1
ATOM 9995 C CA . GLY B 1 195 ? 6.359 -16.56 -29.728 1 77.76 195 GLY B CA 1
ATOM 9996 C C . GLY B 1 195 ? 6.3 -15.666 -28.504 1 77.76 195 GLY B C 1
ATOM 9997 O O . GLY B 1 195 ? 5.488 -15.89 -27.604 1 77.76 195 GLY B O 1
ATOM 9998 N N . SER B 1 196 ? 7.133 -14.764 -28.356 1 73.76 196 SER B N 1
ATOM 9999 C CA . SER B 1 196 ? 7.26 -13.954 -27.149 1 73.76 196 SER B CA 1
ATOM 10000 C C . SER B 1 196 ? 6.746 -12.537 -27.378 1 73.76 196 SER B C 1
ATOM 10002 O O . SER B 1 196 ? 7.1 -11.616 -26.639 1 73.76 196 SER B O 1
ATOM 10004 N N . TYR B 1 197 ? 5.841 -12.375 -28.297 1 82.9 197 TYR B N 1
ATOM 10005 C CA . TYR B 1 197 ? 5.501 -11.008 -28.677 1 82.9 197 TYR B CA 1
ATOM 10006 C C . TYR B 1 197 ? 4.166 -10.589 -28.072 1 82.9 197 TYR B C 1
ATOM 10008 O O . TYR B 1 197 ? 3.908 -9.397 -27.888 1 82.9 197 TYR B O 1
ATOM 10016 N N . SER B 1 198 ? 3.377 -11.584 -27.876 1 87.36 198 SER B N 1
ATOM 10017 C CA . SER B 1 198 ? 2.054 -11.29 -27.333 1 87.36 198 SER B CA 1
ATOM 10018 C C . SER B 1 198 ? 1.603 -12.374 -26.361 1 87.36 198 SER B C 1
ATOM 10020 O O . SER B 1 198 ? 2.256 -13.412 -26.232 1 87.36 198 SER B O 1
ATOM 10022 N N . SER B 1 199 ? 0.542 -12.025 -25.696 1 86.03 199 SER B N 1
ATOM 10023 C CA . SER B 1 199 ? 0.025 -12.966 -24.709 1 86.03 199 SER B CA 1
ATOM 10024 C C . SER B 1 199 ? -1.287 -13.59 -25.174 1 86.03 199 SER B C 1
ATOM 10026 O O . SER B 1 199 ? -2.125 -12.912 -25.772 1 86.03 199 SER B O 1
ATOM 10028 N N . GLY B 1 200 ? -1.389 -14.895 -24.951 1 86.87 200 GLY B N 1
ATOM 10029 C CA . GLY B 1 200 ? -2.612 -15.625 -25.245 1 86.87 200 GLY B CA 1
ATOM 10030 C C . GLY B 1 200 ? -3.402 -15.99 -24.003 1 86.87 200 GLY B C 1
ATOM 10031 O O . GLY B 1 200 ? -4.289 -16.845 -24.053 1 86.87 200 GLY B O 1
ATOM 10032 N N . SER B 1 201 ? -3.158 -15.324 -22.882 1 88.68 201 SER B N 1
ATOM 10033 C CA . SER B 1 201 ? -3.828 -15.631 -21.622 1 88.68 201 SER B CA 1
ATOM 10034 C C . SER B 1 201 ? -5.254 -15.089 -21.608 1 88.68 201 SER B C 1
ATOM 10036 O O . SER B 1 201 ? -5.534 -14.049 -22.209 1 88.68 201 SER B O 1
ATOM 10038 N N . PRO B 1 202 ? -6.135 -15.753 -20.928 1 92.85 202 PRO B N 1
ATOM 10039 C CA . PRO B 1 202 ? -7.501 -15.236 -20.814 1 92.85 202 PRO B CA 1
ATOM 10040 C C . PRO B 1 202 ? -7.609 -14.065 -19.84 1 92.85 202 PRO B C 1
ATOM 10042 O O . PRO B 1 202 ? -6.737 -13.884 -18.986 1 92.85 202 PRO B O 1
ATOM 10045 N N . LEU B 1 203 ? -8.652 -13.306 -20.042 1 93.87 203 LEU B N 1
ATOM 10046 C CA . LEU B 1 203 ? -8.964 -12.232 -19.106 1 93.87 203 LEU B CA 1
ATOM 10047 C C . LEU B 1 203 ? -9.686 -12.774 -17.877 1 93.87 203 LEU B C 1
ATOM 10049 O O . LEU B 1 203 ? -10.673 -13.503 -18.003 1 93.87 203 LEU B O 1
ATOM 10053 N N . ILE B 1 204 ? -9.235 -12.51 -16.739 1 95.19 204 ILE B N 1
ATOM 10054 C CA . ILE B 1 204 ? -9.866 -12.95 -15.5 1 95.19 204 ILE B CA 1
ATOM 10055 C C . ILE B 1 204 ? -10.547 -11.766 -14.818 1 95.19 204 ILE B C 1
ATOM 10057 O O . ILE B 1 204 ? -9.893 -10.776 -14.479 1 95.19 204 ILE B O 1
ATOM 10061 N N . LEU B 1 205 ? -11.794 -11.9 -14.672 1 95.26 205 LEU B N 1
ATOM 10062 C CA . LEU B 1 205 ? -12.572 -10.853 -14.02 1 95.26 205 LEU B CA 1
ATOM 10063 C C . LEU B 1 205 ? -13.22 -11.373 -12.741 1 95.26 205 LEU B C 1
ATOM 10065 O O . LEU B 1 205 ? -13.885 -12.411 -12.754 1 95.26 205 LEU B O 1
ATOM 10069 N N . ILE B 1 206 ? -13.031 -10.785 -11.706 1 95.34 206 ILE B N 1
ATOM 10070 C CA . ILE B 1 206 ? -13.684 -11.081 -10.435 1 95.34 206 ILE B CA 1
ATOM 10071 C C . ILE B 1 206 ? -14.714 -9.998 -10.12 1 95.34 206 ILE B C 1
ATOM 10073 O O . ILE B 1 206 ? -14.353 -8.875 -9.762 1 95.34 206 ILE B O 1
ATOM 10077 N N . ASP B 1 207 ? -15.905 -10.289 -10.236 1 92.87 207 ASP B N 1
ATOM 10078 C CA . ASP B 1 207 ? -17.017 -9.355 -10.084 1 92.87 207 ASP B CA 1
ATOM 10079 C C . ASP B 1 207 ? -16.84 -8.139 -10.99 1 92.87 207 ASP B C 1
ATOM 10081 O O . ASP B 1 207 ? -16.993 -6.999 -10.544 1 92.87 207 ASP B O 1
ATOM 10085 N N . GLY B 1 208 ? -16.337 -8.37 -12.172 1 88.94 208 GLY B N 1
ATOM 10086 C CA . GLY B 1 208 ? -16.278 -7.328 -13.184 1 88.94 208 GLY B CA 1
ATOM 10087 C C . GLY B 1 208 ? -14.941 -6.612 -13.226 1 88.94 208 GLY B C 1
ATOM 10088 O O . GLY B 1 208 ? -14.709 -5.77 -14.096 1 88.94 208 GLY B O 1
ATOM 10089 N N . THR B 1 209 ? -14.051 -6.935 -12.326 1 91.49 209 THR B N 1
ATOM 10090 C CA . THR B 1 209 ? -12.73 -6.317 -12.325 1 91.49 209 THR B CA 1
ATOM 10091 C C . THR B 1 209 ? -11.642 -7.364 -12.544 1 91.49 209 THR B C 1
ATOM 10093 O O . THR B 1 209 ? -11.76 -8.497 -12.072 1 91.49 209 THR B O 1
ATOM 10096 N N . GLU B 1 210 ? -10.604 -6.883 -13.263 1 92.67 210 GLU B N 1
ATOM 10097 C CA . GLU B 1 210 ? -9.482 -7.792 -13.478 1 92.67 210 GLU B CA 1
ATOM 10098 C C . GLU B 1 210 ? -8.806 -8.155 -12.159 1 92.67 210 GLU B C 1
ATOM 10100 O O . GLU B 1 210 ? -8.608 -7.294 -11.299 1 92.67 210 GLU B O 1
ATOM 10105 N N . GLY B 1 211 ? -8.604 -9.393 -11.981 1 90.7 211 GLY B N 1
ATOM 10106 C CA . GLY B 1 211 ? -7.979 -9.847 -10.749 1 90.7 211 GLY B CA 1
ATOM 10107 C C . GLY B 1 211 ? -7.149 -11.104 -10.929 1 90.7 211 GLY B C 1
ATOM 10108 O O . GLY B 1 211 ? -6.99 -11.594 -12.049 1 90.7 211 GLY B O 1
ATOM 10109 N N . ASP B 1 212 ? -6.552 -11.503 -9.83 1 90.49 212 ASP B N 1
ATOM 10110 C CA . ASP B 1 212 ? -5.715 -12.698 -9.784 1 90.49 212 ASP B CA 1
ATOM 10111 C C . ASP B 1 212 ? -6.449 -13.857 -9.112 1 90.49 212 ASP B C 1
ATOM 10113 O O . ASP B 1 212 ? -6.698 -13.825 -7.905 1 90.49 212 ASP B O 1
ATOM 10117 N N . LEU B 1 213 ? -6.647 -14.845 -9.84 1 91.74 213 LEU B N 1
ATOM 10118 C CA . LEU B 1 213 ? -7.424 -15.985 -9.365 1 91.74 213 LEU B CA 1
ATOM 10119 C C . LEU B 1 213 ? -6.642 -16.782 -8.327 1 91.74 213 LEU B C 1
ATOM 10121 O O . LEU B 1 213 ? -7.222 -17.567 -7.574 1 91.74 213 LEU B O 1
ATOM 10125 N N . ASN B 1 214 ? -5.375 -16.579 -8.245 1 88.61 214 ASN B N 1
ATOM 10126 C CA . ASN B 1 214 ? -4.544 -17.316 -7.299 1 88.61 214 ASN B CA 1
ATOM 10127 C C . ASN B 1 214 ? -4.704 -16.784 -5.878 1 88.61 214 ASN B C 1
ATOM 10129 O O . ASN B 1 214 ? -4.335 -17.457 -4.914 1 88.61 214 ASN B O 1
ATOM 10133 N N . THR B 1 215 ? -5.271 -15.647 -5.735 1 89.19 215 THR B N 1
ATOM 10134 C CA . THR B 1 215 ? -5.249 -15.013 -4.421 1 89.19 215 THR B CA 1
ATOM 10135 C C . THR B 1 215 ? -6.654 -14.938 -3.832 1 89.19 215 THR B C 1
ATOM 10137 O O . THR B 1 215 ? -6.827 -14.565 -2.67 1 89.19 215 THR B O 1
ATOM 10140 N N . ILE B 1 216 ? -7.607 -15.361 -4.598 1 90.72 216 ILE B N 1
ATOM 10141 C CA . ILE B 1 216 ? -8.977 -15.29 -4.101 1 90.72 216 ILE B CA 1
ATOM 10142 C C . ILE B 1 216 ? -9.263 -16.492 -3.204 1 90.72 216 ILE B C 1
ATOM 10144 O O . ILE B 1 216 ? -8.796 -17.601 -3.473 1 90.72 216 ILE B O 1
ATOM 10148 N N . ASN B 1 217 ? -10.034 -16.278 -2.201 1 91.1 217 ASN B N 1
ATOM 10149 C CA . ASN B 1 217 ? -10.524 -17.357 -1.35 1 91.1 217 ASN B CA 1
ATOM 10150 C C . ASN B 1 217 ? -11.563 -18.212 -2.071 1 91.1 217 ASN B C 1
ATOM 10152 O O . ASN B 1 217 ? -12.638 -17.724 -2.423 1 91.1 217 ASN B O 1
ATOM 10156 N N . PRO B 1 218 ? -11.27 -19.426 -2.269 1 90.02 218 PRO B N 1
ATOM 10157 C CA . PRO B 1 218 ? -12.231 -20.29 -2.96 1 90.02 218 PRO B CA 1
ATOM 10158 C C . PRO B 1 218 ? -13.591 -20.332 -2.268 1 90.02 218 PRO B C 1
ATOM 10160 O O . PRO B 1 218 ? -14.62 -20.492 -2.93 1 90.02 218 PRO B O 1
ATOM 10163 N N . GLN B 1 219 ? -13.667 -20.116 -0.983 1 90.62 219 GLN B N 1
ATOM 10164 C CA . GLN B 1 219 ? -14.91 -20.193 -0.222 1 90.62 219 GLN B CA 1
ATOM 10165 C C . GLN B 1 219 ? -15.808 -18.995 -0.513 1 90.62 219 GLN B C 1
ATOM 10167 O O . GLN B 1 219 ? -17 -19.015 -0.2 1 90.62 219 GLN B O 1
ATOM 10172 N N . ASP B 1 220 ? -15.26 -18.024 -1.118 1 92.92 220 ASP B N 1
ATOM 10173 C CA . ASP B 1 220 ? -16.042 -16.829 -1.423 1 92.92 220 ASP B CA 1
ATOM 10174 C C . ASP B 1 220 ? -16.619 -16.896 -2.835 1 92.92 220 ASP B C 1
ATOM 10176 O O . ASP B 1 220 ? -17.382 -16.017 -3.242 1 92.92 220 ASP B O 1
ATOM 10180 N N . ILE B 1 221 ? -16.305 -17.895 -3.565 1 93.15 221 ILE B N 1
ATOM 10181 C CA . ILE B 1 221 ? -16.722 -17.99 -4.96 1 93.15 221 ILE B CA 1
ATOM 10182 C C . ILE B 1 221 ? -18.106 -18.631 -5.042 1 93.15 221 ILE B C 1
ATOM 10184 O O . ILE B 1 221 ? -18.356 -19.666 -4.42 1 93.15 221 ILE B O 1
ATOM 10188 N N . GLU B 1 222 ? -18.974 -18.003 -5.693 1 92.1 222 GLU B N 1
ATOM 10189 C CA . GLU B 1 222 ? -20.294 -18.563 -5.967 1 92.1 222 GLU B CA 1
ATOM 10190 C C . GLU B 1 222 ? -20.28 -19.414 -7.234 1 92.1 222 GLU B C 1
ATOM 10192 O O . GLU B 1 222 ? -20.844 -20.511 -7.257 1 92.1 222 GLU B O 1
ATOM 10197 N N . ASN B 1 223 ? -19.722 -18.889 -8.241 1 90.87 223 ASN B N 1
ATOM 10198 C CA . ASN B 1 223 ? -19.574 -19.641 -9.483 1 90.87 223 ASN B CA 1
ATOM 10199 C C . ASN B 1 223 ? -18.485 -19.046 -10.372 1 90.87 223 ASN B C 1
ATOM 10201 O O . ASN B 1 223 ? -18.052 -17.912 -10.156 1 90.87 223 ASN B O 1
ATOM 10205 N N . ILE B 1 224 ? -17.956 -19.772 -11.22 1 92.52 224 ILE B N 1
ATOM 10206 C CA . ILE B 1 224 ? -16.992 -19.366 -12.236 1 92.52 224 ILE B CA 1
ATOM 10207 C C . ILE B 1 224 ? -17.525 -19.717 -13.623 1 92.52 224 ILE B C 1
ATOM 10209 O O . ILE B 1 224 ? -17.918 -20.859 -13.873 1 92.52 224 ILE B O 1
ATOM 10213 N N . SER B 1 225 ? -17.618 -18.725 -14.472 1 92.91 225 SER B N 1
ATOM 10214 C CA . SER B 1 225 ? -17.989 -18.928 -15.869 1 92.91 225 SER B CA 1
ATOM 10215 C C . SER B 1 225 ? -16.793 -18.727 -16.794 1 92.91 225 SER B C 1
ATOM 10217 O O . SER B 1 225 ? -16.091 -17.718 -16.698 1 92.91 225 SER B O 1
ATOM 10219 N N . VAL B 1 226 ? -16.577 -19.639 -17.591 1 93.16 226 VAL B N 1
ATOM 10220 C CA . VAL B 1 226 ? -15.501 -19.534 -18.571 1 93.16 226 VAL B CA 1
ATOM 10221 C C . VAL B 1 226 ? -16.089 -19.318 -19.963 1 93.16 226 VAL B C 1
ATOM 10223 O O . VAL B 1 226 ? -16.718 -20.218 -20.524 1 93.16 226 VAL B O 1
ATOM 10226 N N . LEU B 1 227 ? -15.956 -18.173 -20.456 1 93.29 227 LEU B N 1
ATOM 10227 C CA . LEU B 1 227 ? -16.374 -17.857 -21.818 1 93.29 227 LEU B CA 1
ATOM 10228 C C . LEU B 1 227 ? -15.295 -18.25 -22.822 1 93.29 227 LEU B C 1
ATOM 10230 O O . LEU B 1 227 ? -14.204 -17.676 -22.824 1 93.29 227 LEU B O 1
ATOM 10234 N N . LYS B 1 228 ? -15.607 -19.055 -23.745 1 91.02 228 LYS B N 1
ATOM 10235 C CA . LYS B 1 228 ? -14.555 -19.71 -24.517 1 91.02 228 LYS B CA 1
ATOM 10236 C C . LYS B 1 228 ? -14.574 -19.25 -25.972 1 91.02 228 LYS B C 1
ATOM 10238 O O . LYS B 1 228 ? -13.567 -19.357 -26.675 1 91.02 228 LYS B O 1
ATOM 10243 N N . ASP B 1 229 ? -15.714 -18.879 -26.512 1 85.21 229 ASP B N 1
ATOM 10244 C CA . ASP B 1 229 ? -15.748 -18.484 -27.917 1 85.21 229 ASP B CA 1
ATOM 10245 C C . ASP B 1 229 ? -15.932 -16.975 -28.058 1 85.21 229 ASP B C 1
ATOM 10247 O O . ASP B 1 229 ? -16.099 -16.268 -27.062 1 85.21 229 ASP B O 1
ATOM 10251 N N . ALA B 1 230 ? -15.859 -16.49 -29.251 1 78.74 230 ALA B N 1
ATOM 10252 C CA . ALA B 1 230 ? -15.839 -15.057 -29.533 1 78.74 230 ALA B CA 1
ATOM 10253 C C . ALA B 1 230 ? -17.199 -14.424 -29.251 1 78.74 230 ALA B C 1
ATOM 10255 O O . ALA B 1 230 ? -17.278 -13.257 -28.86 1 78.74 230 ALA B O 1
ATOM 10256 N N . ALA B 1 231 ? -18.161 -15.138 -29.482 1 76.85 231 ALA B N 1
ATOM 10257 C CA . ALA B 1 231 ? -19.485 -14.566 -29.248 1 76.85 231 ALA B CA 1
ATOM 10258 C C . ALA B 1 231 ? -19.713 -14.299 -27.763 1 76.85 231 ALA B C 1
ATOM 10260 O O . ALA B 1 231 ? -20.341 -13.304 -27.394 1 76.85 231 ALA B O 1
ATOM 10261 N N . ALA B 1 232 ? -19.173 -15.112 -27.02 1 74.97 232 ALA B N 1
ATOM 10262 C CA . ALA B 1 232 ? -19.348 -14.968 -25.577 1 74.97 232 ALA B CA 1
ATOM 10263 C C . ALA B 1 232 ? -18.406 -13.908 -25.013 1 74.97 232 ALA B C 1
ATOM 10265 O O . ALA B 1 232 ? -18.748 -13.211 -24.055 1 74.97 232 ALA B O 1
ATOM 10266 N N . SER B 1 233 ? -17.231 -13.783 -25.526 1 79.59 233 SER B N 1
ATOM 10267 C CA . SER B 1 233 ? -16.196 -12.942 -24.934 1 79.59 233 SER B CA 1
ATOM 10268 C C . SER B 1 233 ? -16.127 -11.583 -25.624 1 79.59 233 SER B C 1
ATOM 10270 O O . SER B 1 233 ? -15.501 -10.653 -25.113 1 79.59 233 SER B O 1
ATOM 10272 N N . SER B 1 234 ? -16.814 -11.426 -26.686 1 80.48 234 SER B N 1
ATOM 10273 C CA . SER B 1 234 ? -16.659 -10.244 -27.527 1 80.48 234 SER B CA 1
ATOM 10274 C C . SER B 1 234 ? -17.071 -8.978 -26.783 1 80.48 234 SER B C 1
ATOM 10276 O O . SER B 1 234 ? -16.576 -7.889 -27.079 1 80.48 234 SER B O 1
ATOM 10278 N N . ILE B 1 235 ? -17.845 -9.183 -25.889 1 84.02 235 ILE B N 1
ATOM 10279 C CA . ILE B 1 235 ? -18.348 -8.01 -25.181 1 84.02 235 ILE B CA 1
ATOM 10280 C C . ILE B 1 235 ? -17.235 -7.406 -24.327 1 84.02 235 ILE B C 1
ATOM 10282 O O . ILE B 1 235 ? -17.299 -6.233 -23.953 1 84.02 235 ILE B O 1
ATOM 10286 N N . TYR B 1 236 ? -16.26 -8.177 -24.096 1 86.5 236 TYR B N 1
ATOM 10287 C CA . TYR B 1 236 ? -15.151 -7.675 -23.292 1 86.5 236 TYR B CA 1
ATOM 10288 C C . TYR B 1 236 ? -14.043 -7.12 -24.179 1 86.5 236 TYR B C 1
ATOM 10290 O O . TYR B 1 236 ? -13.088 -6.516 -23.684 1 86.5 236 TYR B O 1
ATOM 10298 N N . GLY B 1 237 ? -14.165 -7.366 -25.384 1 85.27 237 GLY B N 1
ATOM 10299 C CA . GLY B 1 237 ? -13.36 -6.653 -26.363 1 85.27 237 GLY B CA 1
ATOM 10300 C C . GLY B 1 237 ? -11.927 -7.146 -26.43 1 85.27 237 GLY B C 1
ATOM 10301 O O . GLY B 1 237 ? -11.675 -8.351 -26.359 1 85.27 237 GLY B O 1
ATOM 10302 N N . SER B 1 238 ? -11.041 -6.169 -26.633 1 86.69 238 SER B N 1
ATOM 10303 C CA . SER B 1 238 ? -9.648 -6.413 -26.994 1 86.69 238 SER B CA 1
ATOM 10304 C C . SER B 1 238 ? -8.867 -6.993 -25.82 1 86.69 238 SER B C 1
ATOM 10306 O O . SER B 1 238 ? -7.745 -7.475 -25.992 1 86.69 238 SER B O 1
ATOM 10308 N N . ARG B 1 239 ? -9.444 -7.098 -24.693 1 86.38 239 ARG B N 1
ATOM 10309 C CA . ARG B 1 239 ? -8.783 -7.671 -23.525 1 86.38 239 ARG B CA 1
ATOM 10310 C C . ARG B 1 239 ? -9.024 -9.174 -23.441 1 86.38 239 ARG B C 1
ATOM 10312 O O . ARG B 1 239 ? -8.324 -9.881 -22.713 1 86.38 239 ARG B O 1
ATOM 10319 N N . ALA B 1 240 ? -9.919 -9.704 -24.288 1 89.17 240 ALA B N 1
ATOM 10320 C CA . ALA B 1 240 ? -10.362 -11.081 -24.085 1 89.17 240 ALA B CA 1
ATOM 10321 C C . ALA B 1 240 ? -10.346 -11.861 -25.396 1 89.17 240 ALA B C 1
ATOM 10323 O O . ALA B 1 240 ? -11.273 -12.62 -25.686 1 89.17 240 ALA B O 1
ATOM 10324 N N . PRO B 1 241 ? -9.395 -11.66 -26.141 1 87.71 241 PRO B N 1
ATOM 10325 C CA . PRO B 1 241 ? -9.422 -12.402 -27.404 1 87.71 241 PRO B CA 1
ATOM 10326 C C . PRO B 1 241 ? -9.3 -13.911 -27.203 1 87.71 241 PRO B C 1
ATOM 10328 O O . PRO B 1 241 ? -9.71 -14.688 -28.07 1 87.71 241 PRO B O 1
ATOM 10331 N N . PHE B 1 242 ? -8.816 -14.351 -26.105 1 91.3 242 PHE B N 1
ATOM 10332 C CA . PHE B 1 242 ? -8.556 -15.771 -25.898 1 91.3 242 PHE B CA 1
ATOM 10333 C C . PHE B 1 242 ? -9.413 -16.318 -24.763 1 91.3 242 PHE B C 1
ATOM 10335 O O . PHE B 1 242 ? -9.005 -17.245 -24.061 1 91.3 242 PHE B O 1
ATOM 10342 N N . GLY B 1 243 ? -10.492 -15.676 -24.464 1 91.52 243 GLY B N 1
ATOM 10343 C CA . GLY B 1 243 ? -11.432 -16.168 -23.469 1 91.52 243 GLY B CA 1
ATOM 10344 C C . GLY B 1 243 ? -11.492 -15.302 -22.226 1 91.52 243 GLY B C 1
ATOM 10345 O O . GLY B 1 243 ? -10.62 -14.459 -22.007 1 91.52 243 GLY B O 1
ATOM 10346 N N . VAL B 1 244 ? -12.565 -15.478 -21.483 1 93.72 244 VAL B N 1
ATOM 10347 C CA . VAL B 1 244 ? -12.766 -14.731 -20.246 1 93.72 244 VAL B CA 1
ATOM 10348 C C . VAL B 1 244 ? -13.179 -15.686 -19.128 1 93.72 244 VAL B C 1
ATOM 10350 O O . VAL B 1 244 ? -13.976 -16.601 -19.347 1 93.72 244 VAL B O 1
ATOM 10353 N N . ILE B 1 245 ? -12.586 -15.538 -17.999 1 94.78 245 ILE B N 1
ATOM 10354 C CA . ILE B 1 245 ? -13.015 -16.227 -16.786 1 94.78 245 ILE B CA 1
ATOM 10355 C C . ILE B 1 245 ? -13.697 -15.238 -15.844 1 94.78 245 ILE B C 1
ATOM 10357 O O . ILE B 1 245 ? -13.057 -14.316 -15.332 1 94.78 245 ILE B O 1
ATOM 10361 N N . LEU B 1 246 ? -14.944 -15.466 -15.698 1 95.04 246 LEU B N 1
ATOM 10362 C CA . LEU B 1 246 ? -15.73 -14.603 -14.824 1 95.04 246 LEU B CA 1
ATOM 10363 C C . LEU B 1 246 ? -15.94 -15.255 -13.461 1 95.04 246 LEU B C 1
ATOM 10365 O O . LEU B 1 246 ? -16.545 -16.326 -13.368 1 95.04 246 LEU B O 1
ATOM 10369 N N . VAL B 1 247 ? -15.487 -14.651 -12.511 1 94.86 247 VAL B N 1
ATOM 10370 C CA . VAL B 1 247 ? -15.679 -15.132 -11.147 1 94.86 247 VAL B CA 1
ATOM 10371 C C . VAL B 1 247 ? -16.737 -14.284 -10.444 1 94.86 247 VAL B C 1
ATOM 10373 O O . VAL B 1 247 ? -16.605 -13.061 -10.359 1 94.86 247 VAL B O 1
ATOM 10376 N N . THR B 1 248 ? -17.707 -14.943 -10.096 1 93.81 248 THR B N 1
ATOM 10377 C CA . THR B 1 248 ? -18.732 -14.3 -9.281 1 93.81 248 THR B CA 1
ATOM 10378 C C . THR B 1 248 ? -18.594 -14.708 -7.817 1 93.81 248 THR B C 1
ATOM 10380 O O . THR B 1 248 ? -18.614 -15.897 -7.494 1 93.81 248 THR B O 1
ATOM 10383 N N . THR B 1 249 ? -18.482 -13.851 -6.988 1 94.33 249 THR B N 1
ATOM 10384 C CA . THR B 1 249 ? -18.337 -14.158 -5.569 1 94.33 249 THR B CA 1
ATOM 10385 C C . THR B 1 249 ? -19.691 -14.116 -4.866 1 94.33 249 THR B C 1
ATOM 10387 O O . THR B 1 249 ? -20.655 -13.561 -5.398 1 94.33 249 THR B O 1
ATOM 10390 N N . LYS B 1 250 ? -19.759 -14.769 -3.807 1 93.06 250 LYS B N 1
ATOM 10391 C CA . LYS B 1 250 ? -20.988 -14.84 -3.022 1 93.06 250 LYS B CA 1
ATOM 10392 C C . LYS B 1 250 ? -21.455 -13.449 -2.604 1 93.06 250 LYS B C 1
ATOM 10394 O O . LYS B 1 250 ? -20.636 -12.563 -2.35 1 93.06 250 LYS B O 1
ATOM 10399 N N . SER B 1 251 ? -22.804 -13.317 -2.639 1 90.19 251 SER B N 1
ATOM 10400 C CA . SER B 1 251 ? -23.45 -12.073 -2.233 1 90.19 251 SER B CA 1
ATOM 10401 C C . SER B 1 251 ? -24.451 -12.311 -1.107 1 90.19 251 SER B C 1
ATOM 10403 O O . SER B 1 251 ? -24.766 -13.458 -0.783 1 90.19 251 SER B O 1
ATOM 10405 N N . GLY B 1 252 ? -24.921 -11.24 -0.577 1 86.47 252 GLY B N 1
ATOM 10406 C CA . GLY B 1 252 ? -25.903 -11.348 0.49 1 86.47 252 GLY B CA 1
ATOM 10407 C C . GLY B 1 252 ? -27.258 -11.829 0.008 1 86.47 252 GLY B C 1
ATOM 10408 O O . GLY B 1 252 ? -27.636 -11.586 -1.14 1 86.47 252 GLY B O 1
ATOM 10409 N N . LYS B 1 253 ? -27.897 -12.586 0.799 1 84.46 253 LYS B N 1
ATOM 10410 C CA . LYS B 1 253 ? -29.253 -13.05 0.523 1 84.46 253 LYS B CA 1
ATOM 10411 C C . LYS B 1 253 ? -30.222 -12.596 1.612 1 84.46 253 LYS B C 1
ATOM 10413 O O . LYS B 1 253 ? -29.868 -12.57 2.793 1 84.46 253 LYS B O 1
ATOM 10418 N N . ALA B 1 254 ? -31.373 -12.214 1.117 1 82.83 254 ALA B N 1
ATOM 10419 C CA . ALA B 1 254 ? -32.384 -11.802 2.088 1 82.83 254 ALA B CA 1
ATOM 10420 C C . ALA B 1 254 ? -32.793 -12.968 2.983 1 82.83 254 ALA B C 1
ATOM 10422 O O . ALA B 1 254 ? -32.908 -14.104 2.519 1 82.83 254 ALA B O 1
ATOM 10423 N N . GLY B 1 255 ? -32.922 -12.751 4.265 1 77.25 255 GLY B N 1
ATOM 10424 C CA . GLY B 1 255 ? -33.318 -13.787 5.206 1 77.25 255 GLY B CA 1
ATOM 10425 C C . GLY B 1 255 ? -32.519 -13.757 6.496 1 77.25 255 GLY B C 1
ATOM 10426 O O . GLY B 1 255 ? -31.969 -12.719 6.868 1 77.25 255 GLY B O 1
ATOM 10427 N N . LYS B 1 256 ? -32.584 -14.907 7.131 1 75.47 256 LYS B N 1
ATOM 10428 C CA . LYS B 1 256 ? -31.884 -15.034 8.406 1 75.47 256 LYS B CA 1
ATOM 10429 C C . LYS B 1 256 ? -30.371 -15.005 8.208 1 75.47 256 LYS B C 1
ATOM 10431 O O . LYS B 1 256 ? -29.858 -15.545 7.226 1 75.47 256 LYS B O 1
ATOM 10436 N N . THR B 1 257 ? -29.755 -14.357 9.08 1 82.76 257 THR B N 1
ATOM 10437 C CA . THR B 1 257 ? -28.299 -14.293 9.04 1 82.76 257 THR B CA 1
ATOM 10438 C C . THR B 1 257 ? -27.691 -15.682 9.209 1 82.76 257 THR B C 1
ATOM 10440 O O . THR B 1 257 ? -28.115 -16.45 10.075 1 82.76 257 THR B O 1
ATOM 10443 N N . SER B 1 258 ? -26.85 -16.024 8.38 1 86.31 258 SER B N 1
ATOM 10444 C CA . SER B 1 258 ? -26.144 -17.3 8.424 1 86.31 258 SER B CA 1
ATOM 10445 C C . SER B 1 258 ? -24.644 -17.096 8.612 1 86.31 258 SER B C 1
ATOM 10447 O O . SER B 1 258 ? -24.033 -16.274 7.926 1 86.31 258 SER B O 1
ATOM 10449 N N . VAL B 1 259 ? -24.108 -17.723 9.635 1 88.24 259 VAL B N 1
ATOM 10450 C CA . VAL B 1 259 ? -22.67 -17.702 9.879 1 88.24 259 VAL B CA 1
ATOM 10451 C C . VAL B 1 259 ? -22.061 -19.05 9.501 1 88.24 259 VAL B C 1
ATOM 10453 O O . VAL B 1 259 ? -22.501 -20.095 9.988 1 88.24 259 VAL B O 1
ATOM 10456 N N . ASN B 1 260 ? -21.125 -18.968 8.657 1 91.09 260 ASN B N 1
ATOM 10457 C CA . ASN B 1 260 ? -20.461 -20.191 8.22 1 91.09 260 ASN B CA 1
ATOM 10458 C C . ASN B 1 260 ? -18.997 -20.219 8.651 1 91.09 260 ASN B C 1
ATOM 10460 O O . ASN B 1 260 ? -18.286 -19.222 8.512 1 91.09 260 ASN B O 1
ATOM 10464 N N . TYR B 1 261 ? -18.579 -21.217 9.235 1 91.85 261 TYR B N 1
ATOM 10465 C CA . TYR B 1 261 ? -17.183 -21.443 9.593 1 91.85 261 TYR B CA 1
ATOM 10466 C C . TYR B 1 261 ? -16.661 -22.731 8.967 1 91.85 261 TYR B C 1
ATOM 10468 O O . TYR B 1 261 ? -17.241 -23.802 9.162 1 91.85 261 TYR B O 1
ATOM 10476 N N . ASN B 1 262 ? -15.618 -22.575 8.244 1 92.01 262 ASN B N 1
ATOM 10477 C CA . ASN B 1 262 ? -14.933 -23.71 7.636 1 92.01 262 ASN B CA 1
ATOM 10478 C C . ASN B 1 262 ? -13.455 -23.741 8.013 1 92.01 262 ASN B C 1
ATOM 10480 O O . ASN B 1 262 ? -12.78 -22.71 7.982 1 92.01 262 ASN B O 1
ATOM 10484 N N . ASN B 1 263 ? -12.951 -24.782 8.486 1 91.46 263 ASN B N 1
ATOM 10485 C CA . ASN B 1 263 ? -11.524 -24.916 8.76 1 91.46 263 ASN B CA 1
ATOM 10486 C C . ASN B 1 263 ? -10.935 -26.148 8.079 1 91.46 263 ASN B C 1
ATOM 10488 O O . ASN B 1 263 ? -11.672 -27.037 7.649 1 91.46 263 ASN B O 1
ATOM 10492 N N . SER B 1 264 ? -9.668 -26.127 7.848 1 92.38 264 SER B N 1
ATOM 10493 C CA . SER B 1 264 ? -8.947 -27.264 7.285 1 92.38 264 SER B CA 1
ATOM 10494 C C . SER B 1 264 ? -7.534 -27.358 7.851 1 92.38 264 SER B C 1
ATOM 10496 O O . SER B 1 264 ? -6.751 -26.413 7.739 1 92.38 264 SER B O 1
ATOM 10498 N N . PHE B 1 265 ? -7.246 -28.407 8.548 1 95.18 265 PHE B N 1
ATOM 10499 C CA . PHE B 1 265 ? -5.889 -28.758 8.95 1 95.18 265 PHE B CA 1
ATOM 10500 C C . PHE B 1 265 ? -5.276 -29.756 7.974 1 95.18 265 PHE B C 1
ATOM 10502 O O . PHE B 1 265 ? -5.864 -30.804 7.699 1 95.18 265 PHE B O 1
ATOM 10509 N N . ARG B 1 266 ? -4.137 -29.434 7.485 1 95.4 266 ARG B N 1
ATOM 10510 C CA . ARG B 1 266 ? -3.569 -30.222 6.396 1 95.4 266 ARG B CA 1
ATOM 10511 C C . ARG B 1 266 ? -2.175 -30.725 6.753 1 95.4 266 ARG B C 1
ATOM 10513 O O . ARG B 1 266 ? -1.408 -30.025 7.418 1 95.4 266 ARG B O 1
ATOM 10520 N N . ILE B 1 267 ? -1.892 -31.865 6.344 1 96.3 267 ILE B N 1
ATOM 10521 C CA . ILE B 1 267 ? -0.552 -32.441 6.392 1 96.3 267 ILE B CA 1
ATOM 10522 C C . ILE B 1 267 ? -0.107 -32.828 4.983 1 96.3 267 ILE B C 1
ATOM 10524 O O . ILE B 1 267 ? -0.741 -33.66 4.331 1 96.3 267 ILE B O 1
ATOM 10528 N N . GLY B 1 268 ? 0.929 -32.238 4.507 1 94.91 268 GLY B N 1
ATOM 10529 C CA . GLY B 1 268 ? 1.438 -32.486 3.168 1 94.91 268 GLY B CA 1
ATOM 10530 C C . GLY B 1 268 ? 2.751 -33.245 3.159 1 94.91 268 GLY B C 1
ATOM 10531 O O . GLY B 1 268 ? 3.603 -33.033 4.025 1 94.91 268 GLY B O 1
ATOM 10532 N N . SER B 1 269 ? 2.939 -34.155 2.253 1 95.82 269 SER B N 1
ATOM 10533 C CA . SER B 1 269 ? 4.167 -34.908 2.016 1 95.82 269 SER B CA 1
ATOM 10534 C C . SER B 1 269 ? 4.554 -34.884 0.542 1 95.82 269 SER B C 1
ATOM 10536 O O . SER B 1 269 ? 3.688 -34.943 -0.334 1 95.82 269 SER B O 1
ATOM 10538 N N . PRO B 1 270 ? 5.802 -34.78 0.231 1 95.4 270 PRO B N 1
ATOM 10539 C CA . PRO B 1 270 ? 6.202 -34.74 -1.177 1 95.4 270 PRO B CA 1
ATOM 10540 C C . PRO B 1 270 ? 5.906 -36.045 -1.912 1 95.4 270 PRO B C 1
ATOM 10542 O O . PRO B 1 270 ? 5.998 -37.125 -1.322 1 95.4 270 PRO B O 1
ATOM 10545 N N . ILE B 1 271 ? 5.597 -35.906 -3.204 1 92.68 271 ILE B N 1
ATOM 10546 C CA . ILE B 1 271 ? 5.337 -37.109 -3.986 1 92.68 271 ILE B CA 1
ATOM 10547 C C . ILE B 1 271 ? 6.339 -37.204 -5.135 1 92.68 271 ILE B C 1
ATOM 10549 O O . ILE B 1 271 ? 6.867 -36.188 -5.592 1 92.68 271 ILE B O 1
ATOM 10553 N N . ASN B 1 272 ? 6.657 -38.475 -5.561 1 88.79 272 ASN B N 1
ATOM 10554 C CA . ASN B 1 272 ? 7.459 -38.802 -6.735 1 88.79 272 ASN B CA 1
ATOM 10555 C C . ASN B 1 272 ? 8.86 -38.204 -6.641 1 88.79 272 ASN B C 1
ATOM 10557 O O . ASN B 1 272 ? 9.322 -37.545 -7.574 1 88.79 272 ASN B O 1
ATOM 10561 N N . MET B 1 273 ? 9.471 -38.403 -5.564 1 90.95 273 MET B N 1
ATOM 10562 C CA . MET B 1 273 ? 10.851 -37.956 -5.399 1 90.95 273 MET B CA 1
ATOM 10563 C C . MET B 1 273 ? 11.829 -39.006 -5.915 1 90.95 273 MET B C 1
ATOM 10565 O O . MET B 1 273 ? 11.69 -40.192 -5.611 1 90.95 273 MET B O 1
ATOM 10569 N N . PRO B 1 274 ? 12.745 -38.498 -6.689 1 92.43 274 PRO B N 1
ATOM 10570 C CA . PRO B 1 274 ? 13.771 -39.461 -7.094 1 92.43 274 PRO B CA 1
ATOM 10571 C C . PRO B 1 274 ? 14.566 -40.009 -5.911 1 92.43 274 PRO B C 1
ATOM 10573 O O . PRO B 1 274 ? 14.747 -39.314 -4.909 1 92.43 274 PRO B O 1
ATOM 10576 N N . GLU B 1 275 ? 14.986 -41.245 -6.056 1 94.2 275 GLU B N 1
ATOM 10577 C CA . GLU B 1 275 ? 15.841 -41.867 -5.049 1 94.2 275 GLU B CA 1
ATOM 10578 C C . GLU B 1 275 ? 17.277 -41.996 -5.548 1 94.2 275 GLU B C 1
ATOM 10580 O O . GLU B 1 275 ? 17.517 -42.526 -6.635 1 94.2 275 GLU B O 1
ATOM 10585 N N . SER B 1 276 ? 18.212 -41.617 -4.783 1 95.64 276 SER B N 1
ATOM 10586 C CA . SER B 1 276 ? 19.615 -41.671 -5.182 1 95.64 276 SER B CA 1
ATOM 10587 C C . SER B 1 276 ? 20.137 -43.104 -5.173 1 95.64 276 SER B C 1
ATOM 10589 O O . SER B 1 276 ? 19.698 -43.925 -4.366 1 95.64 276 SER B O 1
ATOM 10591 N N . MET B 1 277 ? 21.1 -43.33 -6.043 1 95.97 277 MET B N 1
ATOM 10592 C CA . MET B 1 277 ? 21.86 -44.576 -5.998 1 95.97 277 MET B CA 1
ATOM 10593 C C . MET B 1 277 ? 22.685 -44.664 -4.718 1 95.97 277 MET B C 1
ATOM 10595 O O . MET B 1 277 ? 23.02 -43.641 -4.119 1 95.97 277 MET B O 1
ATOM 10599 N N . ASP B 1 278 ? 22.883 -45.869 -4.316 1 96.68 278 ASP B N 1
ATOM 10600 C CA . ASP B 1 278 ? 23.872 -45.968 -3.246 1 96.68 278 ASP B CA 1
ATOM 10601 C C . ASP B 1 278 ? 25.252 -45.53 -3.731 1 96.68 278 ASP B C 1
ATOM 10603 O O . ASP B 1 278 ? 25.564 -45.646 -4.918 1 96.68 278 ASP B O 1
ATOM 10607 N N . SER B 1 279 ? 26.172 -45.149 -2.896 1 97.68 279 SER B N 1
ATOM 10608 C CA . SER B 1 279 ? 27.438 -44.512 -3.247 1 97.68 279 SER B CA 1
ATOM 10609 C C . SER B 1 279 ? 28.341 -45.466 -4.022 1 97.68 279 SER B C 1
ATOM 10611 O O . SER B 1 279 ? 29.021 -45.056 -4.965 1 97.68 279 SER B O 1
ATOM 10613 N N . TYR B 1 280 ? 28.343 -46.746 -3.652 1 97.99 280 TYR B N 1
ATOM 10614 C CA . TYR B 1 280 ? 29.201 -47.711 -4.33 1 97.99 280 TYR B CA 1
ATOM 10615 C C . TYR B 1 280 ? 28.744 -47.934 -5.766 1 97.99 280 TYR B C 1
ATOM 10617 O O . TYR B 1 280 ? 29.551 -47.876 -6.697 1 97.99 280 TYR B O 1
ATOM 10625 N N . SER B 1 281 ? 27.463 -48.245 -5.916 1 97.69 281 SER B N 1
ATOM 10626 C CA . SER B 1 281 ? 26.932 -48.453 -7.259 1 97.69 281 SER B CA 1
ATOM 10627 C C . SER B 1 281 ? 27.156 -47.227 -8.138 1 97.69 281 SER B C 1
ATOM 10629 O O . SER B 1 281 ? 27.396 -47.354 -9.34 1 97.69 281 SER B O 1
ATOM 10631 N N . PHE B 1 282 ? 26.967 -46.056 -7.515 1 97.15 282 PHE B N 1
ATOM 10632 C CA . PHE B 1 282 ? 27.215 -44.816 -8.241 1 97.15 282 PHE B CA 1
ATOM 10633 C C . PHE B 1 282 ? 28.663 -44.742 -8.709 1 97.15 282 PHE B C 1
ATOM 10635 O O . PHE B 1 282 ? 28.933 -44.377 -9.855 1 97.15 282 PHE B O 1
ATOM 10642 N N . ALA B 1 283 ? 29.624 -45.097 -7.851 1 97.85 283 ALA B N 1
ATOM 10643 C CA . ALA B 1 283 ? 31.047 -45.053 -8.176 1 97.85 283 ALA B CA 1
ATOM 10644 C C . ALA B 1 283 ? 31.383 -46.027 -9.302 1 97.85 283 ALA B C 1
ATOM 10646 O O . ALA B 1 283 ? 32.208 -45.725 -10.167 1 97.85 283 ALA B O 1
ATOM 10647 N N . VAL B 1 284 ? 30.8 -47.243 -9.255 1 97.78 284 VAL B N 1
ATOM 10648 C CA . VAL B 1 284 ? 31.042 -48.224 -10.308 1 97.78 284 VAL B CA 1
ATOM 10649 C C . VAL B 1 284 ? 30.554 -47.675 -11.647 1 97.78 284 VAL B C 1
ATOM 10651 O O . VAL B 1 284 ? 31.268 -47.744 -12.65 1 97.78 284 VAL B O 1
ATOM 10654 N N . MET B 1 285 ? 29.329 -47.118 -11.637 1 97.3 285 MET B N 1
ATOM 10655 C CA . MET B 1 285 ? 28.802 -46.535 -12.867 1 97.3 285 MET B CA 1
ATOM 10656 C C . MET B 1 285 ? 29.707 -45.415 -13.371 1 97.3 285 MET B C 1
ATOM 10658 O O . MET B 1 285 ? 29.959 -45.308 -14.572 1 97.3 285 MET B O 1
ATOM 10662 N N . PHE B 1 286 ? 30.15 -44.606 -12.451 1 97.02 286 PHE B N 1
ATOM 10663 C CA . PHE B 1 286 ? 31.01 -43.474 -12.776 1 97.02 286 PHE B CA 1
ATOM 10664 C C . PHE B 1 286 ? 32.316 -43.949 -13.402 1 97.02 286 PHE B C 1
ATOM 10666 O O . PHE B 1 286 ? 32.761 -43.403 -14.414 1 97.02 286 PHE B O 1
ATOM 10673 N N . ASN B 1 287 ? 32.953 -44.955 -12.836 1 96.97 287 ASN B N 1
ATOM 10674 C CA . ASN B 1 287 ? 34.191 -45.52 -13.363 1 96.97 287 ASN B CA 1
ATOM 10675 C C . ASN B 1 287 ? 33.975 -46.167 -14.728 1 96.97 287 ASN B C 1
ATOM 10677 O O . ASN B 1 287 ? 34.852 -46.111 -15.592 1 96.97 287 ASN B O 1
ATOM 10681 N N . GLU B 1 288 ? 32.85 -46.827 -14.869 1 96.1 288 GLU B N 1
ATOM 10682 C CA . GLU B 1 288 ? 32.54 -47.404 -16.173 1 96.1 288 GLU B CA 1
ATOM 10683 C C . GLU B 1 288 ? 32.423 -46.32 -17.242 1 96.1 288 GLU B C 1
ATOM 10685 O O . GLU B 1 288 ? 32.896 -46.497 -18.367 1 96.1 288 GLU B O 1
ATOM 10690 N N . ALA B 1 289 ? 31.749 -45.216 -16.879 1 96.21 289 ALA B N 1
ATOM 10691 C CA . ALA B 1 289 ? 31.618 -44.107 -17.821 1 96.21 289 ALA B CA 1
ATOM 10692 C C . ALA B 1 289 ? 32.985 -43.545 -18.2 1 96.21 289 ALA B C 1
ATOM 10694 O O . ALA B 1 289 ? 33.22 -43.197 -19.36 1 96.21 289 ALA B O 1
ATOM 10695 N N . TYR B 1 290 ? 33.845 -43.468 -17.208 1 95.02 290 TYR B N 1
ATOM 10696 C CA . TYR B 1 290 ? 35.191 -42.955 -17.436 1 95.02 290 TYR B CA 1
ATOM 10697 C C . TYR B 1 290 ? 35.993 -43.902 -18.321 1 95.02 290 TYR B C 1
ATOM 10699 O O . TYR B 1 290 ? 36.697 -43.463 -19.233 1 95.02 290 TYR B O 1
ATOM 10707 N N . LYS B 1 291 ? 35.911 -45.171 -18.083 1 94.35 291 LYS B N 1
ATOM 10708 C CA . LYS B 1 291 ? 36.586 -46.188 -18.884 1 94.35 291 LYS B CA 1
ATOM 10709 C C . LYS B 1 291 ? 36.104 -46.158 -20.331 1 94.35 291 LYS B C 1
ATOM 10711 O O . LYS B 1 291 ? 36.9 -46.313 -21.26 1 94.35 291 LYS B O 1
ATOM 10716 N N . ASN B 1 292 ? 34.861 -46.027 -20.42 1 93.68 292 ASN B N 1
ATOM 10717 C CA . ASN B 1 292 ? 34.289 -45.979 -21.761 1 93.68 292 ASN B CA 1
ATOM 10718 C C . ASN B 1 292 ? 34.759 -44.747 -22.528 1 93.68 292 ASN B C 1
ATOM 10720 O O . ASN B 1 292 ? 34.815 -44.76 -23.759 1 93.68 292 ASN B O 1
ATOM 10724 N N . GLN B 1 293 ? 34.95 -43.669 -21.832 1 91.16 293 GLN B N 1
ATOM 10725 C CA . GLN B 1 293 ? 35.429 -42.439 -22.453 1 91.16 293 GLN B CA 1
ATOM 10726 C C . GLN B 1 293 ? 36.911 -42.539 -22.801 1 91.16 293 GLN B C 1
ATOM 10728 O O . GLN B 1 293 ? 37.32 -42.181 -23.908 1 91.16 293 GLN B O 1
ATOM 10733 N N . LYS B 1 294 ? 37.754 -43.086 -21.768 1 89.64 294 LYS B N 1
ATOM 10734 C CA . LYS B 1 294 ? 39.206 -42.972 -21.875 1 89.64 294 LYS B CA 1
ATOM 10735 C C . LYS B 1 294 ? 39.835 -44.308 -22.261 1 89.64 294 LYS B C 1
ATOM 10737 O O . LYS B 1 294 ? 41.008 -44.362 -22.639 1 89.64 294 LYS B O 1
ATOM 10742 N N . GLY B 1 295 ? 39.122 -45.35 -22.213 1 86.03 295 GLY B N 1
ATOM 10743 C CA . GLY B 1 295 ? 39.636 -46.673 -22.529 1 86.03 295 GLY B CA 1
ATOM 10744 C C . GLY B 1 295 ? 40.15 -47.42 -21.313 1 86.03 295 GLY B C 1
ATOM 10745 O O . GLY B 1 295 ? 40.238 -48.65 -21.325 1 86.03 295 GLY B O 1
ATOM 10746 N N . SER B 1 296 ? 40.652 -46.592 -20.412 1 85.16 296 SER B N 1
ATOM 10747 C CA . SER B 1 296 ? 41.133 -47.201 -19.177 1 85.16 296 SER B CA 1
ATOM 10748 C C . SER B 1 296 ? 41.174 -46.187 -18.039 1 85.16 296 SER B C 1
ATOM 10750 O O . SER B 1 296 ? 40.917 -44.999 -18.25 1 85.16 296 SER B O 1
ATOM 10752 N N . GLY B 1 297 ? 41.234 -46.727 -16.816 1 86.85 297 GLY B N 1
ATOM 10753 C CA . GLY B 1 297 ? 41.391 -45.875 -15.648 1 86.85 297 GLY B CA 1
ATOM 10754 C C . GLY B 1 297 ? 40.156 -45.834 -14.768 1 86.85 297 GLY B C 1
ATOM 10755 O O . GLY B 1 297 ? 39.154 -46.487 -15.065 1 86.85 297 GLY B O 1
ATOM 10756 N N . GLN B 1 298 ? 40.306 -45.198 -13.641 1 92.66 298 GLN B N 1
ATOM 10757 C CA . GLN B 1 298 ? 39.211 -45.033 -12.691 1 92.66 298 GLN B CA 1
ATOM 10758 C C . GLN B 1 298 ? 39.3 -43.688 -11.976 1 92.66 298 GLN B C 1
ATOM 10760 O O . GLN B 1 298 ? 40.389 -43.133 -11.819 1 92.66 298 GLN B O 1
ATOM 10765 N N . VAL B 1 299 ? 38.194 -43.139 -11.727 1 94.94 299 VAL B N 1
ATOM 10766 C CA . VAL B 1 299 ? 38.114 -41.885 -10.986 1 94.94 299 VAL B CA 1
ATOM 10767 C C . VAL B 1 299 ? 38.016 -42.174 -9.489 1 94.94 299 VAL B C 1
ATOM 10769 O O . VAL B 1 299 ? 38.766 -41.607 -8.691 1 94.94 299 VAL B O 1
ATOM 10772 N N . PHE B 1 300 ? 37.113 -43.095 -9.091 1 96.95 300 PHE B N 1
ATOM 10773 C CA . PHE B 1 300 ? 37.06 -43.586 -7.72 1 96.95 300 PHE B CA 1
ATOM 10774 C C . PHE B 1 300 ? 38.028 -44.746 -7.522 1 96.95 300 PHE B C 1
ATOM 10776 O O . PHE B 1 300 ? 37.904 -45.784 -8.175 1 96.95 300 PHE B O 1
ATOM 10783 N N . THR B 1 301 ? 38.943 -44.612 -6.63 1 96.2 301 THR B N 1
ATOM 10784 C CA . THR B 1 301 ? 39.94 -45.648 -6.383 1 96.2 301 THR B CA 1
ATOM 10785 C C . THR B 1 301 ? 39.323 -46.823 -5.629 1 96.2 301 THR B C 1
ATOM 10787 O O . THR B 1 301 ? 38.262 -46.686 -5.017 1 96.2 301 THR B O 1
ATOM 10790 N N . ASP B 1 302 ? 39.999 -47.976 -5.691 1 96.65 302 ASP B N 1
ATOM 10791 C CA . ASP B 1 302 ? 39.538 -49.156 -4.966 1 96.65 302 ASP B CA 1
ATOM 10792 C C . ASP B 1 302 ? 39.433 -48.874 -3.469 1 96.65 302 ASP B C 1
ATOM 10794 O O . ASP B 1 302 ? 38.536 -49.386 -2.797 1 96.65 302 ASP B O 1
ATOM 10798 N N . GLU B 1 303 ? 40.325 -48.036 -3.033 1 95.24 303 GLU B N 1
ATOM 10799 C CA . GLU B 1 303 ? 40.323 -47.693 -1.614 1 95.24 303 GLU B CA 1
ATOM 10800 C C . GLU B 1 303 ? 39.053 -46.937 -1.232 1 95.24 303 GLU B C 1
ATOM 10802 O O . GLU B 1 303 ? 38.412 -47.258 -0.229 1 95.24 303 GLU B O 1
ATOM 10807 N N . VAL B 1 304 ? 38.763 -45.898 -2.007 1 96.11 304 VAL B N 1
ATOM 10808 C CA . VAL B 1 304 ? 37.58 -45.093 -1.725 1 96.11 304 VAL B CA 1
ATOM 10809 C C . VAL B 1 304 ? 36.324 -45.95 -1.869 1 96.11 304 VAL B C 1
ATOM 10811 O O . VAL B 1 304 ? 35.393 -45.837 -1.068 1 96.11 304 VAL B O 1
ATOM 10814 N N . MET B 1 305 ? 36.24 -46.791 -2.886 1 97.89 305 MET B N 1
ATOM 10815 C CA . MET B 1 305 ? 35.097 -47.674 -3.096 1 97.89 305 MET B CA 1
ATOM 10816 C C . MET B 1 305 ? 34.94 -48.648 -1.933 1 97.89 305 MET B C 1
ATOM 10818 O O . MET B 1 305 ? 33.819 -48.959 -1.525 1 97.89 305 MET B O 1
ATOM 10822 N N . GLN B 1 306 ? 36.109 -49.143 -1.42 1 96.99 306 GLN B N 1
ATOM 10823 C CA . GLN B 1 306 ? 36.04 -49.994 -0.236 1 96.99 306 GLN B CA 1
ATOM 10824 C C . GLN B 1 306 ? 35.514 -49.219 0.969 1 96.99 306 GLN B C 1
ATOM 10826 O O . GLN B 1 306 ? 34.749 -49.755 1.773 1 96.99 306 GLN B O 1
ATOM 10831 N N . LYS B 1 307 ? 35.929 -47.987 1.08 1 96.3 307 LYS B N 1
ATOM 10832 C CA . LYS B 1 307 ? 35.425 -47.149 2.164 1 96.3 307 LYS B CA 1
ATOM 10833 C C . LYS B 1 307 ? 33.918 -46.943 2.044 1 96.3 307 LYS B C 1
ATOM 10835 O O . LYS B 1 307 ? 33.215 -46.866 3.054 1 96.3 307 LYS B O 1
ATOM 10840 N N . MET B 1 308 ? 33.416 -46.769 0.817 1 97.92 308 MET B N 1
ATOM 10841 C CA . MET B 1 308 ? 31.979 -46.642 0.596 1 97.92 308 MET B CA 1
ATOM 10842 C C . MET B 1 308 ? 31.238 -47.873 1.108 1 97.92 308 MET B C 1
ATOM 10844 O O . MET B 1 308 ? 30.206 -47.751 1.77 1 97.92 308 MET B O 1
ATOM 10848 N N . LEU B 1 309 ? 31.772 -49.059 0.795 1 97.47 309 LEU B N 1
ATOM 10849 C CA . LEU B 1 309 ? 31.175 -50.302 1.271 1 97.47 309 LEU B CA 1
ATOM 10850 C C . LEU B 1 309 ? 31.234 -50.386 2.792 1 97.47 309 LEU B C 1
ATOM 10852 O O . LEU B 1 309 ? 30.275 -50.823 3.432 1 97.47 309 LEU B O 1
ATOM 10856 N N . ASP B 1 310 ? 32.385 -49.979 3.353 1 96.54 310 ASP B N 1
ATOM 10857 C CA . ASP B 1 310 ? 32.548 -49.995 4.803 1 96.54 310 ASP B CA 1
ATOM 10858 C C . ASP B 1 310 ? 31.583 -49.021 5.475 1 96.54 310 ASP B C 1
ATOM 10860 O O . ASP B 1 310 ? 31.073 -49.296 6.563 1 96.54 310 ASP B O 1
ATOM 10864 N N . PHE B 1 311 ? 31.432 -47.92 4.872 1 96.04 311 PHE B N 1
ATOM 10865 C CA . PHE B 1 311 ? 30.488 -46.941 5.398 1 96.04 311 PHE B CA 1
ATOM 10866 C C . PHE B 1 311 ? 29.065 -47.488 5.362 1 96.04 311 PHE B C 1
ATOM 10868 O O . PHE B 1 311 ? 28.316 -47.345 6.33 1 96.04 311 PHE B O 1
ATOM 10875 N N . GLN B 1 312 ? 28.658 -48.078 4.25 1 96.24 312 GLN B N 1
ATOM 10876 C CA . GLN B 1 312 ? 27.326 -48.657 4.105 1 96.24 312 GLN B CA 1
ATOM 10877 C C . GLN B 1 312 ? 27.097 -49.773 5.121 1 96.24 312 GLN B C 1
ATOM 10879 O O . GLN B 1 312 ? 25.972 -49.98 5.58 1 96.24 312 GLN B O 1
ATOM 10884 N N . ALA B 1 313 ? 28.213 -50.369 5.521 1 95.38 313 ALA B N 1
ATOM 10885 C CA . ALA B 1 313 ? 28.147 -51.46 6.49 1 95.38 313 ALA B CA 1
ATOM 10886 C C . ALA B 1 313 ? 28.215 -50.929 7.92 1 95.38 313 ALA B C 1
ATOM 10888 O O . ALA B 1 313 ? 28.085 -51.693 8.879 1 95.38 313 ALA B O 1
ATOM 10889 N N . GLY B 1 314 ? 28.519 -49.637 8.099 1 94.19 314 GLY B N 1
ATOM 10890 C CA . GLY B 1 314 ? 28.551 -49.018 9.415 1 94.19 314 GLY B CA 1
ATOM 10891 C C . GLY B 1 314 ? 29.921 -49.072 10.066 1 94.19 314 GLY B C 1
ATOM 10892 O O . GLY B 1 314 ? 30.061 -48.774 11.254 1 94.19 314 GLY B O 1
ATOM 10893 N N . LYS B 1 315 ? 30.958 -49.368 9.292 1 94.51 315 LYS B N 1
ATOM 10894 C CA . LYS B 1 315 ? 32.311 -49.477 9.832 1 94.51 315 LYS B CA 1
ATOM 10895 C C . LYS B 1 315 ? 33.009 -48.12 9.844 1 94.51 315 LYS B C 1
ATOM 10897 O O . LYS B 1 315 ? 33.966 -47.915 10.593 1 94.51 315 LYS B O 1
ATOM 10902 N N . LEU B 1 316 ? 32.614 -47.241 8.926 1 91.92 316 LEU B N 1
ATOM 10903 C CA . LEU B 1 316 ? 33.117 -45.873 8.865 1 91.92 316 LEU B CA 1
ATOM 10904 C C . LEU B 1 316 ? 31.996 -44.87 9.114 1 91.92 316 LEU B C 1
ATOM 10906 O O . LEU B 1 316 ? 30.822 -45.177 8.89 1 91.92 316 LEU B O 1
ATOM 10910 N N . THR B 1 317 ? 32.441 -43.712 9.694 1 87.34 317 THR B N 1
ATOM 10911 C CA . THR B 1 317 ? 31.466 -42.651 9.924 1 87.34 317 THR B CA 1
ATOM 10912 C C . THR B 1 317 ? 31.953 -41.331 9.333 1 87.34 317 THR B C 1
ATOM 10914 O O . THR B 1 317 ? 33.088 -41.237 8.862 1 87.34 317 THR B O 1
ATOM 10917 N N . GLY B 1 318 ? 31.039 -40.357 9.24 1 86.54 318 GLY B N 1
ATOM 10918 C CA . GLY B 1 318 ? 31.376 -38.99 8.879 1 86.54 318 GLY B CA 1
ATOM 10919 C C . GLY B 1 318 ? 31.312 -38.734 7.385 1 86.54 318 GLY B C 1
ATOM 10920 O O . GLY B 1 318 ? 31.137 -37.593 6.952 1 86.54 318 GLY B O 1
ATOM 10921 N N . GLY B 1 319 ? 31.548 -39.775 6.46 1 90.39 319 GLY B N 1
ATOM 10922 C CA . GLY B 1 319 ? 31.435 -39.655 5.015 1 90.39 319 GLY B CA 1
ATOM 10923 C C . GLY B 1 319 ? 32.697 -39.128 4.359 1 90.39 319 GLY B C 1
ATOM 10924 O O . GLY B 1 319 ? 32.809 -39.12 3.132 1 90.39 319 GLY B O 1
ATOM 10925 N N . MET B 1 320 ? 33.605 -38.471 5.117 1 90.26 320 MET B N 1
ATOM 10926 C CA . MET B 1 320 ? 34.916 -38 4.678 1 90.26 320 MET B CA 1
ATOM 10927 C C . MET B 1 320 ? 35.981 -38.299 5.728 1 90.26 320 MET B C 1
ATOM 10929 O O . MET B 1 320 ? 35.666 -38.473 6.906 1 90.26 320 MET B O 1
ATOM 10933 N N . ASP B 1 321 ? 37.211 -38.347 5.297 1 84.58 321 ASP B N 1
ATOM 10934 C CA . ASP B 1 321 ? 38.309 -38.617 6.219 1 84.58 321 ASP B CA 1
ATOM 10935 C C . ASP B 1 321 ? 38.478 -37.478 7.221 1 84.58 321 ASP B C 1
ATOM 10937 O O . ASP B 1 321 ? 38.527 -36.308 6.837 1 84.58 321 ASP B O 1
ATOM 10941 N N . SER B 1 322 ? 38.431 -37.681 8.712 1 71.69 322 SER B N 1
ATOM 10942 C CA . SER B 1 322 ? 38.387 -36.664 9.757 1 71.69 322 SER B CA 1
ATOM 10943 C C . SER B 1 322 ? 39.777 -36.395 10.326 1 71.69 322 SER B C 1
ATOM 10945 O O . SER B 1 322 ? 39.911 -35.78 11.385 1 71.69 322 SER B O 1
ATOM 10947 N N . ASP B 1 323 ? 40.811 -36.53 9.534 1 76.4 323 ASP B N 1
ATOM 10948 C CA . ASP B 1 323 ? 42.109 -36.306 10.165 1 76.4 323 ASP B CA 1
ATOM 10949 C C . ASP B 1 323 ? 42.392 -34.814 10.321 1 76.4 323 ASP B C 1
ATOM 10951 O O . ASP B 1 323 ? 42.795 -34.149 9.364 1 76.4 323 ASP B O 1
ATOM 10955 N N . PRO B 1 324 ? 42.223 -34.263 11.452 1 73.86 324 PRO B N 1
ATOM 10956 C CA . PRO B 1 324 ? 42.391 -32.822 11.653 1 73.86 324 PRO B CA 1
ATOM 10957 C C . PRO B 1 324 ? 43.808 -32.345 11.343 1 73.86 324 PRO B C 1
ATOM 10959 O O . PRO B 1 324 ? 44.025 -31.152 11.113 1 73.86 324 PRO B O 1
ATOM 10962 N N . ALA B 1 325 ? 44.867 -33.296 11.36 1 77.3 325 ALA B N 1
ATOM 10963 C CA . ALA B 1 325 ? 46.261 -32.922 11.135 1 77.3 325 ALA B CA 1
ATOM 10964 C C . ALA B 1 325 ? 46.55 -32.752 9.646 1 77.3 325 ALA B C 1
ATOM 10966 O O . ALA B 1 325 ? 47.576 -32.181 9.268 1 77.3 325 ALA B O 1
ATOM 10967 N N . ASN B 1 326 ? 45.615 -33.15 8.833 1 79.85 326 ASN B N 1
ATOM 10968 C CA . ASN B 1 326 ? 45.769 -33.028 7.387 1 79.85 326 ASN B CA 1
ATOM 10969 C C . ASN B 1 326 ? 44.809 -31.995 6.805 1 79.85 326 ASN B C 1
ATOM 10971 O O . ASN B 1 326 ? 43.633 -32.29 6.585 1 79.85 326 ASN B O 1
ATOM 10975 N N . PRO B 1 327 ? 45.271 -30.791 6.533 1 75.84 327 PRO B N 1
ATOM 10976 C CA . PRO B 1 327 ? 44.375 -29.743 6.038 1 75.84 327 PRO B CA 1
ATOM 10977 C C . PRO B 1 327 ? 43.75 -30.09 4.689 1 75.84 327 PRO B C 1
ATOM 10979 O O . PRO B 1 327 ? 42.76 -29.474 4.286 1 75.84 327 PRO B O 1
ATOM 10982 N N . ASN B 1 328 ? 44.267 -31.11 4.028 1 78.67 328 ASN B N 1
ATOM 10983 C CA . ASN B 1 328 ? 43.783 -31.484 2.704 1 78.67 328 ASN B CA 1
ATOM 10984 C C . ASN B 1 328 ? 42.878 -32.711 2.763 1 78.67 328 ASN B C 1
ATOM 10986 O O . ASN B 1 328 ? 42.529 -33.281 1.728 1 78.67 328 ASN B O 1
ATOM 10990 N N . ALA B 1 329 ? 42.554 -33.09 3.965 1 83.55 329 ALA B N 1
ATOM 10991 C CA . ALA B 1 329 ? 41.794 -34.323 4.149 1 83.55 329 ALA B CA 1
ATOM 10992 C C . ALA B 1 329 ? 40.474 -34.273 3.384 1 83.55 329 ALA B C 1
ATOM 10994 O O . ALA B 1 329 ? 39.932 -35.312 3 1 83.55 329 ALA B O 1
ATOM 10995 N N . TRP B 1 330 ? 40.028 -33.087 3.129 1 86.07 330 TRP B N 1
ATOM 10996 C CA . TRP B 1 330 ? 38.726 -32.936 2.488 1 86.07 330 TRP B CA 1
ATOM 10997 C C . TRP B 1 330 ? 38.876 -32.39 1.072 1 86.07 330 TRP B C 1
ATOM 10999 O O . TRP B 1 330 ? 37.931 -31.83 0.513 1 86.07 330 TRP B O 1
ATOM 11009 N N . ASN B 1 331 ? 40.048 -32.477 0.573 1 82.84 331 ASN B N 1
ATOM 11010 C CA . ASN B 1 331 ? 40.264 -32.028 -0.798 1 82.84 331 ASN B CA 1
ATOM 11011 C C . ASN B 1 331 ? 39.549 -32.927 -1.802 1 82.84 331 ASN B C 1
ATOM 11013 O O . ASN B 1 331 ? 39.511 -34.147 -1.633 1 82.84 331 ASN B O 1
ATOM 11017 N N . TYR B 1 332 ? 38.905 -32.373 -2.78 1 86 332 TYR B N 1
ATOM 11018 C CA . TYR B 1 332 ? 38.213 -33.046 -3.874 1 86 332 TYR B CA 1
ATOM 11019 C C . TYR B 1 332 ? 37.196 -34.048 -3.341 1 86 332 TYR B C 1
ATOM 11021 O O . TYR B 1 332 ? 37.215 -35.222 -3.72 1 86 332 TYR B O 1
ATOM 11029 N N . PRO B 1 333 ? 36.426 -33.545 -2.54 1 88.34 333 PRO B N 1
ATOM 11030 C CA . PRO B 1 333 ? 35.453 -34.432 -1.898 1 88.34 333 PRO B CA 1
ATOM 11031 C C . PRO B 1 333 ? 34.614 -35.214 -2.905 1 88.34 333 PRO B C 1
ATOM 11033 O O . PRO B 1 333 ? 34.108 -36.294 -2.586 1 88.34 333 PRO B O 1
ATOM 11036 N N . TRP B 1 334 ? 34.513 -34.844 -4.053 1 91.55 334 TRP B N 1
ATOM 11037 C CA . TRP B 1 334 ? 33.716 -35.527 -5.067 1 91.55 334 TRP B CA 1
ATOM 11038 C C . TRP B 1 334 ? 34.255 -36.929 -5.33 1 91.55 334 TRP B C 1
ATOM 11040 O O . TRP B 1 334 ? 33.491 -37.847 -5.636 1 91.55 334 TRP B O 1
ATOM 11050 N N . TYR B 1 335 ? 35.577 -37.045 -5.112 1 92.83 335 TYR B N 1
ATOM 11051 C CA . TYR B 1 335 ? 36.199 -38.319 -5.456 1 92.83 335 TYR B CA 1
ATOM 11052 C C . TYR B 1 335 ? 36.636 -39.069 -4.203 1 92.83 335 TYR B C 1
ATOM 11054 O O . TYR B 1 335 ? 36.926 -40.266 -4.258 1 92.83 335 TYR B O 1
ATOM 11062 N N . ASN B 1 336 ? 36.652 -38.26 -3.175 1 92.98 336 ASN B N 1
ATOM 11063 C CA . ASN B 1 336 ? 37.281 -38.873 -2.011 1 92.98 336 ASN B CA 1
ATOM 11064 C C . ASN B 1 336 ? 36.276 -39.098 -0.884 1 92.98 336 ASN B C 1
ATOM 11066 O O . ASN B 1 336 ? 36.549 -39.846 0.057 1 92.98 336 ASN B O 1
ATOM 11070 N N . ALA B 1 337 ? 35.108 -38.473 -0.991 1 94.28 337 ALA B N 1
ATOM 11071 C CA . ALA B 1 337 ? 34.083 -38.693 0.026 1 94.28 337 ALA B CA 1
ATOM 11072 C C . ALA B 1 337 ? 33.409 -40.049 -0.158 1 94.28 337 ALA B C 1
ATOM 11074 O O . ALA B 1 337 ? 33.388 -40.593 -1.265 1 94.28 337 ALA B O 1
ATOM 11075 N N . TYR B 1 338 ? 32.936 -40.687 0.916 1 95.93 338 TYR B N 1
ATOM 11076 C CA . TYR B 1 338 ? 32.409 -42.045 0.845 1 95.93 338 TYR B CA 1
ATOM 11077 C C . TYR B 1 338 ? 31.083 -42.156 1.589 1 95.93 338 TYR B C 1
ATOM 11079 O O . TYR B 1 338 ? 30.722 -43.233 2.069 1 95.93 338 TYR B O 1
ATOM 11087 N N . ALA B 1 339 ? 30.4 -41.029 1.837 1 95.33 339 ALA B N 1
ATOM 11088 C CA . ALA B 1 339 ? 29.067 -41.052 2.433 1 95.33 339 ALA B CA 1
ATOM 11089 C C . ALA B 1 339 ? 28.084 -41.815 1.55 1 95.33 339 ALA B C 1
ATOM 11091 O O . ALA B 1 339 ? 28.462 -42.342 0.501 1 95.33 339 ALA B O 1
ATOM 11092 N N . ASN B 1 340 ? 26.879 -41.996 1.983 1 96.51 340 ASN B N 1
ATOM 11093 C CA . ASN B 1 340 ? 25.774 -42.635 1.276 1 96.51 340 ASN B CA 1
ATOM 11094 C C . ASN B 1 340 ? 24.455 -41.909 1.525 1 96.51 340 ASN B C 1
ATOM 11096 O O . ASN B 1 340 ? 23.682 -42.301 2.401 1 96.51 340 ASN B O 1
ATOM 11100 N N . VAL B 1 341 ? 24.233 -40.951 0.754 1 93.63 341 VAL B N 1
ATOM 11101 C CA . VAL B 1 341 ? 23.156 -40.011 1.049 1 93.63 341 VAL B CA 1
ATOM 11102 C C . VAL B 1 341 ? 22.125 -40.035 -0.077 1 93.63 341 VAL B C 1
ATOM 11104 O O . VAL B 1 341 ? 22.484 -40.022 -1.256 1 93.63 341 VAL B O 1
ATOM 11107 N N . ASP B 1 342 ? 20.874 -40.102 0.289 1 94.68 342 ASP B N 1
ATOM 11108 C CA . ASP B 1 342 ? 19.784 -39.777 -0.626 1 94.68 342 ASP B CA 1
ATOM 11109 C C . ASP B 1 342 ? 19.43 -38.294 -0.554 1 94.68 342 ASP B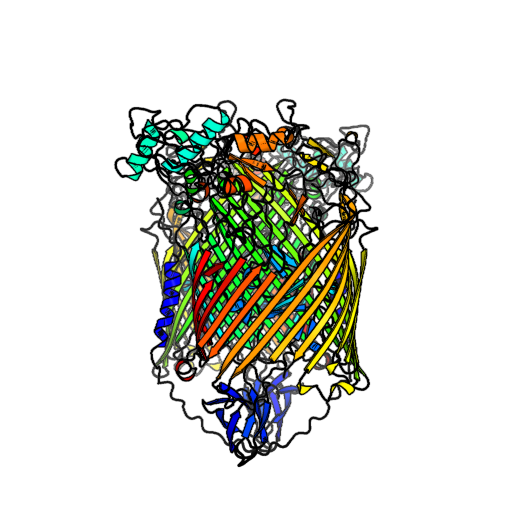 C 1
ATOM 11111 O O . ASP B 1 342 ? 18.584 -37.89 0.246 1 94.68 342 ASP B O 1
ATOM 11115 N N . ILE B 1 343 ? 19.998 -37.604 -1.364 1 91.12 343 ILE B N 1
ATOM 11116 C CA . ILE B 1 343 ? 19.998 -36.148 -1.267 1 91.12 343 ILE B CA 1
ATOM 11117 C C . ILE B 1 343 ? 18.565 -35.626 -1.348 1 91.12 343 ILE B C 1
ATOM 11119 O O . ILE B 1 343 ? 18.226 -34.623 -0.715 1 91.12 343 ILE B O 1
ATOM 11123 N N . TYR B 1 344 ? 17.655 -36.185 -2.105 1 92.26 344 TYR B N 1
ATOM 11124 C CA . TYR B 1 344 ? 16.289 -35.698 -2.26 1 92.26 344 TYR B CA 1
ATOM 11125 C C . TYR B 1 344 ? 15.48 -35.927 -0.989 1 92.26 344 TYR B C 1
ATOM 11127 O O . TYR B 1 344 ? 14.689 -35.071 -0.586 1 92.26 344 TYR B O 1
ATOM 11135 N N . SER B 1 345 ? 15.691 -37.006 -0.376 1 92.85 345 SER B N 1
ATOM 11136 C CA . SER B 1 345 ? 15.008 -37.282 0.884 1 92.85 345 SER B CA 1
ATOM 11137 C C . SER B 1 345 ? 15.51 -36.367 1.997 1 92.85 345 SER B C 1
ATOM 11139 O O . SER B 1 345 ? 14.755 -36.014 2.905 1 92.85 345 SER B O 1
ATOM 11141 N N . GLU B 1 346 ? 16.782 -36.033 1.887 1 92.31 346 GLU B N 1
ATOM 11142 C CA . GLU B 1 346 ? 17.368 -35.206 2.939 1 92.31 346 GLU B CA 1
ATOM 11143 C C . GLU B 1 346 ? 16.984 -33.74 2.766 1 92.31 346 GLU B C 1
ATOM 11145 O O . GLU B 1 346 ? 16.871 -33.002 3.748 1 92.31 346 GLU B O 1
ATOM 11150 N N . MET B 1 347 ? 16.835 -33.322 1.605 1 92.14 347 MET B N 1
ATOM 11151 C CA . MET B 1 347 ? 16.625 -31.905 1.327 1 92.14 347 MET B CA 1
ATOM 11152 C C . MET B 1 347 ? 15.187 -31.498 1.63 1 92.14 347 MET B C 1
ATOM 11154 O O . MET B 1 347 ? 14.916 -30.332 1.923 1 92.14 347 MET B O 1
ATOM 11158 N N . PHE B 1 348 ? 14.262 -32.41 1.542 1 94.32 348 PHE B N 1
ATOM 11159 C CA . PHE B 1 348 ? 12.854 -32.081 1.727 1 94.32 348 PHE B CA 1
ATOM 11160 C C . PHE B 1 348 ? 12.288 -32.791 2.951 1 94.32 348 PHE B C 1
ATOM 11162 O O . PHE B 1 348 ? 12.637 -33.941 3.224 1 94.32 348 PHE B O 1
ATOM 11169 N N . LYS B 1 349 ? 11.421 -32.146 3.625 1 95.47 349 LYS B N 1
ATOM 11170 C CA . LYS B 1 349 ? 10.747 -32.722 4.785 1 95.47 349 LYS B CA 1
ATOM 11171 C C . LYS B 1 349 ? 9.827 -33.867 4.374 1 95.47 349 LYS B C 1
ATOM 11173 O O . LYS B 1 349 ? 9.322 -33.892 3.249 1 95.47 349 LYS B O 1
ATOM 11178 N N . SER B 1 350 ? 9.608 -34.702 5.322 1 94.48 350 SER B N 1
ATOM 11179 C CA . SER B 1 350 ? 8.708 -35.82 5.059 1 94.48 350 SER B CA 1
ATOM 11180 C C . SER B 1 350 ? 7.248 -35.39 5.162 1 94.48 350 SER B C 1
ATOM 11182 O O . SER B 1 350 ? 6.369 -36.012 4.562 1 94.48 350 SER B O 1
ATOM 11184 N N . SER B 1 351 ? 7.079 -34.35 5.947 1 95.3 351 SER B N 1
ATOM 11185 C CA . SER B 1 351 ? 5.724 -33.828 6.096 1 95.3 351 SER B CA 1
ATOM 11186 C C . SER B 1 351 ? 5.739 -32.374 6.558 1 95.3 351 SER B C 1
ATOM 11188 O O . SER B 1 351 ? 6.712 -31.92 7.164 1 95.3 351 SER B O 1
ATOM 11190 N N . VAL B 1 352 ? 4.757 -31.713 6.249 1 95.52 352 VAL B N 1
ATOM 11191 C CA . VAL B 1 352 ? 4.619 -30.314 6.64 1 95.52 352 VAL B CA 1
ATOM 11192 C C . VAL B 1 352 ? 3.178 -30.034 7.06 1 95.52 352 VAL B C 1
ATOM 11194 O O . VAL B 1 352 ? 2.237 -30.573 6.472 1 95.52 352 VAL B O 1
ATOM 11197 N N . PHE B 1 353 ? 3 -29.162 8.055 1 95.03 353 PHE B N 1
ATOM 11198 C CA . PHE B 1 353 ? 1.68 -28.802 8.559 1 95.03 353 PHE B CA 1
ATOM 11199 C C . PHE B 1 353 ? 1.211 -27.483 7.956 1 95.03 353 PHE B C 1
ATOM 11201 O O . PHE B 1 353 ? 2.013 -26.571 7.747 1 95.03 353 PHE B O 1
ATOM 11208 N N . SER B 1 354 ? -0.04 -27.438 7.579 1 94.98 354 SER B N 1
ATOM 11209 C CA . SER B 1 354 ? -0.705 -26.233 7.093 1 94.98 354 SER B CA 1
ATOM 11210 C C . SER B 1 354 ? -2.104 -26.097 7.685 1 94.98 354 SER B C 1
ATOM 11212 O O . SER B 1 354 ? -2.674 -27.074 8.175 1 94.98 354 SER B O 1
ATOM 11214 N N . GLN B 1 355 ? -2.597 -24.9 7.729 1 95.44 355 GLN B N 1
ATOM 11215 C CA . GLN B 1 355 ? -3.931 -24.666 8.271 1 95.44 355 GLN B CA 1
ATOM 11216 C C . GLN B 1 355 ? -4.647 -23.554 7.51 1 95.44 355 GLN B C 1
ATOM 11218 O O . GLN B 1 355 ? -4.003 -22.675 6.933 1 95.44 355 GLN B O 1
ATOM 11223 N N . GLU B 1 356 ? -5.981 -23.627 7.453 1 94.29 356 GLU B N 1
ATOM 11224 C CA . GLU B 1 356 ? -6.831 -22.615 6.832 1 94.29 356 GLU B CA 1
ATOM 11225 C C . GLU B 1 356 ? -8.099 -22.383 7.649 1 94.29 356 GLU B C 1
ATOM 11227 O O . GLU B 1 356 ? -8.69 -23.331 8.171 1 94.29 356 GLU B O 1
ATOM 11232 N N . HIS B 1 357 ? -8.481 -21.217 7.884 1 94.37 357 HIS B N 1
ATOM 11233 C CA . HIS B 1 357 ? -9.701 -20.814 8.574 1 94.37 357 HIS B CA 1
ATOM 11234 C C . HIS B 1 357 ? -10.5 -19.816 7.743 1 94.37 357 HIS B C 1
ATOM 11236 O O . HIS B 1 357 ? -9.942 -18.849 7.22 1 94.37 357 HIS B O 1
ATOM 11242 N N . ASN B 1 358 ? -11.795 -20.131 7.554 1 94.02 358 ASN B N 1
ATOM 11243 C CA . ASN B 1 358 ? -12.703 -19.245 6.833 1 94.02 358 ASN B CA 1
ATOM 11244 C C . ASN B 1 358 ? -13.965 -18.957 7.642 1 94.02 358 ASN B C 1
ATOM 11246 O O . ASN B 1 358 ? -14.621 -19.881 8.126 1 94.02 358 ASN B O 1
ATOM 11250 N N . VAL B 1 359 ? -14.29 -17.786 7.792 1 92.71 359 VAL B N 1
ATOM 11251 C CA . VAL B 1 359 ? -15.526 -17.365 8.443 1 92.71 359 VAL B CA 1
ATOM 11252 C C . VAL B 1 359 ? -16.289 -16.406 7.532 1 92.71 359 VAL B C 1
ATOM 11254 O O . VAL B 1 359 ? -15.696 -15.506 6.933 1 92.71 359 VAL B O 1
ATOM 11257 N N . SER B 1 360 ? -17.535 -16.648 7.321 1 92.49 360 SER B N 1
ATOM 11258 C CA . SER B 1 360 ? -18.356 -15.743 6.523 1 92.49 360 SER B CA 1
ATOM 11259 C C . SER B 1 360 ? -19.71 -15.5 7.18 1 92.49 360 SER B C 1
ATOM 11261 O O . SER B 1 360 ? -20.209 -16.352 7.918 1 92.49 360 SER B O 1
ATOM 11263 N N . VAL B 1 361 ? -20.281 -14.403 6.969 1 88.87 361 VAL B N 1
ATOM 11264 C CA . VAL B 1 361 ? -21.598 -14.006 7.456 1 88.87 361 VAL B CA 1
ATOM 11265 C C . VAL B 1 361 ? -22.431 -13.452 6.303 1 88.87 361 VAL B C 1
ATOM 11267 O O . VAL B 1 361 ? -21.941 -12.649 5.505 1 88.87 361 VAL B O 1
ATOM 11270 N N . ASN B 1 362 ? -23.583 -13.987 6.131 1 89.62 362 ASN B N 1
ATOM 11271 C CA . ASN B 1 362 ? -24.491 -13.548 5.076 1 89.62 362 ASN B CA 1
ATOM 11272 C C . ASN B 1 362 ? -25.906 -13.337 5.607 1 89.62 362 ASN B C 1
ATOM 11274 O O . ASN B 1 362 ? -26.37 -14.088 6.466 1 89.62 362 ASN B O 1
ATOM 11278 N N . GLY B 1 363 ? -26.599 -12.31 5.2 1 85.7 363 GLY B N 1
ATOM 11279 C CA . GLY B 1 363 ? -27.964 -12.02 5.609 1 85.7 363 GLY B CA 1
ATOM 11280 C C . GLY B 1 363 ? -28.467 -10.681 5.104 1 85.7 363 GLY B C 1
ATOM 11281 O O . GLY B 1 363 ? -27.872 -10.088 4.202 1 85.7 363 GLY B O 1
ATOM 11282 N N . GLY B 1 364 ? -29.679 -10.403 5.435 1 83.03 364 GLY B N 1
ATOM 11283 C CA . GLY B 1 364 ? -30.249 -9.114 5.078 1 83.03 364 GLY B CA 1
ATOM 11284 C C . GLY B 1 364 ? -31.754 -9.158 4.888 1 83.03 364 GLY B C 1
ATOM 11285 O O . GLY B 1 364 ? -32.395 -10.163 5.204 1 83.03 364 GLY B O 1
ATOM 11286 N N . SER B 1 365 ? -32.295 -7.982 4.533 1 81.59 365 SER B N 1
ATOM 11287 C CA . SER B 1 365 ? -33.704 -7.831 4.188 1 81.59 365 SER B CA 1
ATOM 11288 C C . SER B 1 365 ? -33.889 -7.645 2.685 1 81.59 365 SER B C 1
ATOM 11290 O O . SER B 1 365 ? -32.923 -7.712 1.923 1 81.59 365 SER B O 1
ATOM 11292 N N . GLU B 1 366 ? -35.072 -7.524 2.278 1 78.86 366 GLU B N 1
ATOM 11293 C CA . GLU B 1 366 ? -35.347 -7.33 0.858 1 78.86 366 GLU B CA 1
ATOM 11294 C C . GLU B 1 366 ? -34.757 -6.015 0.356 1 78.86 366 GLU B C 1
ATOM 11296 O O . GLU B 1 366 ? -34.436 -5.884 -0.827 1 78.86 366 GLU B O 1
ATOM 11301 N N . LYS B 1 367 ? -34.639 -5.114 1.256 1 81.53 367 LYS B N 1
ATOM 11302 C CA . LYS B 1 367 ? -34.14 -3.8 0.862 1 81.53 367 LYS B CA 1
ATOM 11303 C C . LYS B 1 367 ? -32.615 -3.755 0.907 1 81.53 367 LYS B C 1
ATOM 11305 O O . LYS B 1 367 ? -31.991 -2.968 0.193 1 81.53 367 LYS B O 1
ATOM 11310 N N . VAL B 1 368 ? -32.082 -4.605 1.844 1 85.2 368 VAL B N 1
ATOM 11311 C CA . VAL B 1 368 ? -30.629 -4.582 1.981 1 85.2 368 VAL B CA 1
ATOM 11312 C C . VAL B 1 368 ? -30.116 -5.988 2.284 1 85.2 368 VAL B C 1
ATOM 11314 O O . VAL B 1 368 ? -30.686 -6.698 3.116 1 85.2 368 VAL B O 1
ATOM 11317 N N . THR B 1 369 ? -29.117 -6.34 1.61 1 89.55 369 THR B N 1
ATOM 11318 C CA . THR B 1 369 ? -28.436 -7.602 1.876 1 89.55 369 THR B CA 1
ATOM 11319 C C . THR B 1 369 ? -26.937 -7.381 2.057 1 89.55 369 THR B C 1
ATOM 11321 O O . THR B 1 369 ? -26.388 -6.388 1.575 1 89.55 369 THR B O 1
ATOM 11324 N N . TYR B 1 370 ? -26.27 -8.253 2.835 1 88.18 370 TYR B N 1
ATOM 11325 C CA . TYR B 1 370 ? -24.84 -8.097 3.076 1 88.18 370 TYR B CA 1
ATOM 11326 C C . TYR B 1 370 ? -24.136 -9.449 3.078 1 88.18 370 TYR B C 1
ATOM 11328 O O . TYR B 1 370 ? -24.769 -10.485 3.291 1 88.18 370 TYR B O 1
ATOM 11336 N N . TYR B 1 371 ? -22.875 -9.402 2.804 1 93.07 371 TYR B N 1
ATOM 11337 C CA . TYR B 1 371 ? -21.958 -10.536 2.854 1 93.07 371 TYR B CA 1
ATOM 11338 C C . TYR B 1 371 ? -20.577 -10.099 3.327 1 93.07 371 TYR B C 1
ATOM 11340 O O . TYR B 1 371 ? -20.042 -9.092 2.857 1 93.07 371 TYR B O 1
ATOM 11348 N N . ALA B 1 372 ? -20.009 -10.729 4.338 1 91.08 372 ALA B N 1
ATOM 11349 C CA . ALA B 1 372 ? -18.65 -10.488 4.815 1 91.08 372 ALA B CA 1
ATOM 11350 C C . ALA B 1 372 ? -17.91 -11.802 5.051 1 91.08 372 ALA B C 1
ATOM 11352 O O . ALA B 1 372 ? -18.502 -12.78 5.515 1 91.08 372 ALA B O 1
ATOM 11353 N N . SER B 1 373 ? -16.62 -11.809 4.755 1 94.81 373 SER B N 1
ATOM 11354 C CA . SER B 1 373 ? -15.85 -13.037 4.923 1 94.81 373 SER B CA 1
ATOM 11355 C C . SER B 1 373 ? -14.4 -12.735 5.289 1 94.81 373 SER B C 1
ATOM 11357 O O . SER B 1 373 ? -13.865 -11.69 4.914 1 94.81 373 SER B O 1
ATOM 11359 N N . PHE B 1 374 ? -13.791 -13.565 6.087 1 93.86 374 PHE B N 1
ATOM 11360 C CA . PHE B 1 374 ? -12.381 -13.547 6.456 1 93.86 374 PHE B CA 1
ATOM 11361 C C . PHE B 1 374 ? -11.753 -14.923 6.267 1 93.86 374 PHE B C 1
ATOM 11363 O O . PHE B 1 374 ? -12.33 -15.934 6.673 1 93.86 374 PHE B O 1
ATOM 11370 N N . ASN B 1 375 ? -10.618 -14.941 5.611 1 95.73 375 ASN B N 1
ATOM 11371 C CA . ASN B 1 375 ? -9.894 -16.185 5.373 1 95.73 375 ASN B CA 1
ATOM 11372 C C . ASN B 1 375 ? -8.42 -16.055 5.743 1 95.73 375 ASN B C 1
ATOM 11374 O O . ASN B 1 375 ? -7.787 -15.041 5.445 1 95.73 375 ASN B O 1
ATOM 11378 N N . TYR B 1 376 ? -7.877 -16.956 6.476 1 95.27 376 TYR B N 1
ATOM 11379 C CA . TYR B 1 376 ? -6.46 -17.071 6.799 1 95.27 376 TYR B CA 1
ATOM 11380 C C . TYR B 1 376 ? -5.907 -18.42 6.354 1 95.27 376 TYR B C 1
ATOM 11382 O O . TYR B 1 376 ? -6.405 -19.469 6.768 1 95.27 376 TYR B O 1
ATOM 11390 N N . LEU B 1 377 ? -4.876 -18.362 5.523 1 95.59 377 LEU B N 1
ATOM 11391 C CA . LEU B 1 377 ? -4.19 -19.563 5.057 1 95.59 377 LEU B CA 1
ATOM 11392 C C . LEU B 1 377 ? -2.714 -19.528 5.437 1 95.59 377 LEU B C 1
ATOM 11394 O O . LEU B 1 377 ? -2.017 -18.552 5.148 1 95.59 377 LEU B O 1
ATOM 11398 N N . ASP B 1 378 ? -2.279 -20.5 6.103 1 95.64 378 ASP B N 1
ATOM 11399 C CA . ASP B 1 378 ? -0.872 -20.721 6.424 1 95.64 378 ASP B CA 1
ATOM 11400 C C . ASP B 1 378 ? -0.363 -22.018 5.799 1 95.64 378 ASP B C 1
ATOM 11402 O O . ASP B 1 378 ? -0.808 -23.107 6.167 1 95.64 378 ASP B O 1
ATOM 11406 N N . GLN B 1 379 ? 0.564 -21.872 4.875 1 94.49 379 GLN B N 1
ATOM 11407 C CA . GLN B 1 379 ? 1.105 -23.027 4.166 1 94.49 379 GLN B CA 1
ATOM 11408 C C . GLN B 1 379 ? 2.604 -23.169 4.41 1 94.49 379 GLN B C 1
ATOM 11410 O O . GLN B 1 379 ? 3.384 -22.283 4.054 1 94.49 379 GLN B O 1
ATOM 11415 N N . GLY B 1 380 ? 2.952 -24.27 4.979 1 93.32 380 GLY B N 1
ATOM 11416 C CA . GLY B 1 380 ? 4.362 -24.561 5.18 1 93.32 380 GLY B CA 1
ATOM 11417 C C . GLY B 1 380 ? 5.039 -25.122 3.943 1 93.32 380 GLY B C 1
ATOM 11418 O O . GLY B 1 380 ? 4.408 -25.822 3.149 1 93.32 380 GLY B O 1
ATOM 11419 N N . GLY B 1 381 ? 6.344 -24.81 3.802 1 94.38 381 GLY B N 1
ATOM 11420 C CA . GLY B 1 381 ? 7.126 -25.347 2.699 1 94.38 381 GLY B CA 1
ATOM 11421 C C . GLY B 1 381 ? 7.806 -26.66 3.034 1 94.38 381 GLY B C 1
ATOM 11422 O O . GLY B 1 381 ? 7.849 -27.065 4.197 1 94.38 381 GLY B O 1
ATOM 11423 N N . LEU B 1 382 ? 8.389 -27.325 2.101 1 95.34 382 LEU B N 1
ATOM 11424 C CA . LEU B 1 382 ? 8.923 -28.673 2.259 1 95.34 382 LEU B CA 1
ATOM 11425 C C . LEU B 1 382 ? 10.427 -28.636 2.508 1 95.34 382 LEU B C 1
ATOM 11427 O O . LEU B 1 382 ? 11.033 -29.662 2.827 1 95.34 382 LEU B O 1
ATOM 11431 N N . LEU B 1 383 ? 11.025 -27.508 2.419 1 94.85 383 LEU B N 1
ATOM 11432 C CA . LEU B 1 383 ? 12.476 -27.464 2.566 1 94.85 383 LEU B CA 1
ATOM 11433 C C . LEU B 1 383 ? 12.889 -27.82 3.99 1 94.85 383 LEU B C 1
ATOM 11435 O O . LEU B 1 383 ? 12.293 -27.334 4.954 1 94.85 383 LEU B O 1
ATOM 11439 N N . GLU B 1 384 ? 13.834 -28.589 4.08 1 93.33 384 GLU B N 1
ATOM 11440 C CA . GLU B 1 384 ? 14.363 -28.977 5.384 1 93.33 384 GLU B CA 1
ATOM 11441 C C . GLU B 1 384 ? 15.434 -27.998 5.859 1 93.33 384 GLU B C 1
ATOM 11443 O O . GLU B 1 384 ? 15.514 -27.686 7.049 1 93.33 384 GLU B O 1
ATOM 11448 N N . TYR B 1 385 ? 16.328 -27.664 4.883 1 90.97 385 TYR B N 1
ATOM 11449 C CA . TYR B 1 385 ? 17.387 -26.708 5.185 1 90.97 385 TYR B CA 1
ATOM 11450 C C . TYR B 1 385 ? 16.997 -25.303 4.74 1 90.97 385 TYR B C 1
ATOM 11452 O O . TYR B 1 385 ? 16.789 -25.058 3.549 1 90.97 385 TYR B O 1
ATOM 11460 N N . GLY B 1 386 ? 16.749 -24.464 5.57 1 89.58 386 GLY B N 1
ATOM 11461 C CA . GLY B 1 386 ? 16.167 -23.155 5.324 1 89.58 386 GLY B CA 1
ATOM 11462 C C . GLY B 1 386 ? 14.659 -23.131 5.493 1 89.58 386 GLY B C 1
ATOM 11463 O O . GLY B 1 386 ? 14.036 -24.175 5.698 1 89.58 386 GLY B O 1
ATOM 11464 N N . GLU B 1 387 ? 14.1 -22.009 5.424 1 91.04 387 GLU B N 1
ATOM 11465 C CA . GLU B 1 387 ? 12.663 -21.891 5.648 1 91.04 387 GLU B CA 1
ATOM 11466 C C . GLU B 1 387 ? 11.962 -21.295 4.431 1 91.04 387 GLU B C 1
ATOM 11468 O O . GLU B 1 387 ? 12.455 -20.337 3.832 1 91.04 387 GLU B O 1
ATOM 11473 N N . ASP B 1 388 ? 10.94 -21.979 3.973 1 95.19 388 ASP B N 1
ATOM 11474 C CA . ASP B 1 388 ? 10.033 -21.428 2.971 1 95.19 388 ASP B CA 1
ATOM 11475 C C . ASP B 1 388 ? 8.579 -21.543 3.423 1 95.19 388 ASP B C 1
ATOM 11477 O O . ASP B 1 388 ? 8.233 -22.438 4.197 1 95.19 388 ASP B O 1
ATOM 11481 N N . GLY B 1 389 ? 7.816 -20.638 3.028 1 95.78 389 GLY B N 1
ATOM 11482 C CA . GLY B 1 389 ? 6.424 -20.641 3.449 1 95.78 389 GLY B CA 1
ATOM 11483 C C . GLY B 1 389 ? 5.601 -19.547 2.795 1 95.78 389 GLY B C 1
ATOM 11484 O O . GLY B 1 389 ? 6.132 -18.731 2.04 1 95.78 389 GLY B O 1
ATOM 11485 N N . LEU B 1 390 ? 4.219 -19.634 2.973 1 95.81 390 LEU B N 1
ATOM 11486 C CA . LEU B 1 390 ? 3.256 -18.684 2.429 1 95.81 390 LEU B CA 1
ATOM 11487 C C . LEU B 1 390 ? 2.116 -18.441 3.413 1 95.81 390 LEU B C 1
ATOM 11489 O O . LEU B 1 390 ? 1.533 -19.391 3.94 1 95.81 390 LEU B O 1
ATOM 11493 N N . SER B 1 391 ? 1.858 -17.254 3.732 1 95.7 391 SER B N 1
ATOM 11494 C CA . SER B 1 391 ? 0.669 -16.848 4.474 1 95.7 391 SER B CA 1
ATOM 11495 C C . SER B 1 391 ? -0.21 -15.918 3.645 1 95.7 391 SER B C 1
ATOM 11497 O O . SER B 1 391 ? 0.291 -14.993 3.001 1 95.7 391 SER B O 1
ATOM 11499 N N . ARG B 1 392 ? -1.509 -16.199 3.634 1 95.61 392 ARG B N 1
ATOM 11500 C CA . ARG B 1 392 ? -2.446 -15.356 2.897 1 95.61 392 ARG B CA 1
ATOM 11501 C C . ARG B 1 392 ? -3.592 -14.899 3.793 1 95.61 392 ARG B C 1
ATOM 11503 O O . ARG B 1 392 ? -4.132 -15.688 4.571 1 95.61 392 ARG B O 1
ATOM 11510 N N . TYR B 1 393 ? -3.958 -13.689 3.741 1 95.57 393 TYR B N 1
ATOM 11511 C CA . TYR B 1 393 ? -5.091 -13.075 4.425 1 95.57 393 TYR B CA 1
ATOM 11512 C C . TYR B 1 393 ? -6.081 -12.492 3.425 1 95.57 393 TYR B C 1
ATOM 11514 O O . TYR B 1 393 ? -5.702 -11.708 2.551 1 95.57 393 TYR B O 1
ATOM 11522 N N . ASN B 1 394 ? -7.336 -12.894 3.514 1 95.56 394 ASN B N 1
ATOM 11523 C CA . ASN B 1 394 ? -8.385 -12.352 2.657 1 95.56 394 ASN B CA 1
ATOM 11524 C C . ASN B 1 394 ? -9.529 -11.761 3.476 1 95.56 394 ASN B C 1
ATOM 11526 O O . ASN B 1 394 ? -9.97 -12.361 4.457 1 95.56 394 ASN B O 1
ATOM 11530 N N . VAL B 1 395 ? -9.952 -10.623 3.116 1 94.42 395 VAL B N 1
ATOM 11531 C CA . VAL B 1 395 ? -11.136 -9.969 3.663 1 94.42 395 VAL B CA 1
ATOM 11532 C C . VAL B 1 395 ? -12.047 -9.514 2.526 1 94.42 395 VAL B C 1
ATOM 11534 O O . VAL B 1 395 ? -11.58 -8.945 1.537 1 94.42 395 VAL B O 1
ATOM 11537 N N . ALA B 1 396 ? -13.299 -9.864 2.571 1 94.51 396 ALA B N 1
ATOM 11538 C CA . ALA B 1 396 ? -14.279 -9.424 1.581 1 94.51 396 ALA B CA 1
ATOM 11539 C C . ALA B 1 396 ? -15.544 -8.901 2.255 1 94.51 396 ALA B C 1
ATOM 11541 O O . ALA B 1 396 ? -15.977 -9.437 3.277 1 94.51 396 ALA B O 1
ATOM 11542 N N . ALA B 1 397 ? -16.157 -7.887 1.727 1 92.69 397 ALA B N 1
ATOM 11543 C CA . ALA B 1 397 ? -17.417 -7.321 2.202 1 92.69 397 ALA B CA 1
ATOM 11544 C C . ALA B 1 397 ? -18.24 -6.766 1.043 1 92.69 397 ALA B C 1
ATOM 11546 O O . ALA B 1 397 ? -17.694 -6.144 0.128 1 92.69 397 ALA B O 1
ATOM 11547 N N . LYS B 1 398 ? -19.498 -7.094 1.028 1 93.14 398 LYS B N 1
ATOM 11548 C CA . LYS B 1 398 ? -20.438 -6.629 0.013 1 93.14 398 LYS B CA 1
ATOM 11549 C C . LYS B 1 398 ? -21.726 -6.116 0.65 1 93.14 398 LYS B C 1
ATOM 11551 O O . LYS B 1 398 ? -22.226 -6.704 1.612 1 93.14 398 LYS B O 1
ATOM 11556 N N . ILE B 1 399 ? -22.276 -5.053 0.139 1 89.8 399 ILE B N 1
ATOM 11557 C CA . ILE B 1 399 ? -23.556 -4.49 0.554 1 89.8 399 ILE B CA 1
ATOM 11558 C C . ILE B 1 399 ? -24.391 -4.144 -0.678 1 89.8 399 ILE B C 1
ATOM 11560 O O . ILE B 1 399 ? -23.9 -3.499 -1.607 1 89.8 399 ILE B O 1
ATOM 11564 N N . ASN B 1 400 ? -25.57 -4.634 -0.733 1 90.96 400 ASN B N 1
ATOM 11565 C CA . ASN B 1 400 ? -26.55 -4.296 -1.759 1 90.96 400 ASN B CA 1
ATOM 11566 C C . ASN B 1 400 ? -27.755 -3.572 -1.166 1 90.96 400 ASN B C 1
ATOM 11568 O O . ASN B 1 400 ? -28.395 -4.076 -0.241 1 90.96 400 ASN B O 1
ATOM 11572 N N . ALA B 1 401 ? -28.098 -2.455 -1.715 1 87.06 401 ALA B N 1
ATOM 11573 C CA . ALA B 1 401 ? -29.205 -1.668 -1.179 1 87.06 401 ALA B CA 1
ATOM 11574 C C . ALA B 1 401 ? -30.166 -1.246 -2.287 1 87.06 401 ALA B C 1
ATOM 11576 O O . ALA B 1 401 ? -29.739 -0.745 -3.329 1 87.06 401 ALA B O 1
ATOM 11577 N N . ASN B 1 402 ? -31.408 -1.544 -2.084 1 87.75 402 ASN B N 1
ATOM 11578 C CA . ASN B 1 402 ? -32.453 -0.957 -2.915 1 87.75 402 ASN B CA 1
ATOM 11579 C C . ASN B 1 402 ? -32.872 0.417 -2.401 1 87.75 402 ASN B C 1
ATOM 11581 O O . ASN B 1 402 ? -33.743 0.521 -1.535 1 87.75 402 ASN B O 1
ATOM 11585 N N . ILE B 1 403 ? -32.32 1.381 -3 1 82.24 403 ILE B N 1
ATOM 11586 C CA . ILE B 1 403 ? -32.557 2.738 -2.52 1 82.24 403 ILE B CA 1
ATOM 11587 C C . ILE B 1 403 ? -34.002 3.141 -2.805 1 82.24 403 ILE B C 1
ATOM 11589 O O . ILE B 1 403 ? -34.684 3.687 -1.934 1 82.24 403 ILE B O 1
ATOM 11593 N N . THR B 1 404 ? -34.41 3.064 -4.069 1 81.83 404 THR B N 1
ATOM 11594 C CA . THR B 1 404 ? -35.786 3.227 -4.527 1 81.83 404 THR B CA 1
ATOM 11595 C C . THR B 1 404 ? -36.205 2.055 -5.41 1 81.83 404 THR B C 1
ATOM 11597 O O . THR B 1 404 ? -35.419 1.134 -5.641 1 81.83 404 THR B O 1
ATOM 11600 N N . LYS B 1 405 ? -37.357 2.066 -5.729 1 81.81 405 LYS B N 1
ATOM 11601 C CA . LYS B 1 405 ? -37.82 1.008 -6.622 1 81.81 405 LYS B CA 1
ATOM 11602 C C . LYS B 1 405 ? -37.1 1.068 -7.966 1 81.81 405 LYS B C 1
ATOM 11604 O O . LYS B 1 405 ? -37.009 0.063 -8.673 1 81.81 405 LYS B O 1
ATOM 11609 N N . TRP B 1 406 ? -36.508 2.324 -8.308 1 87.49 406 TRP B N 1
ATOM 11610 C CA . TRP B 1 406 ? -35.899 2.45 -9.628 1 87.49 406 TRP B CA 1
ATOM 11611 C C . TRP B 1 406 ? -34.384 2.58 -9.519 1 87.49 406 TRP B C 1
ATOM 11613 O O . TRP B 1 406 ? -33.688 2.668 -10.534 1 87.49 406 TRP B O 1
ATOM 11623 N N . LEU B 1 407 ? -33.819 2.592 -8.265 1 89.29 407 LEU B N 1
ATOM 11624 C CA . LEU B 1 407 ? -32.385 2.794 -8.087 1 89.29 407 LEU B CA 1
ATOM 11625 C C . LEU B 1 407 ? -31.82 1.809 -7.069 1 89.29 407 LEU B C 1
ATOM 11627 O O . LEU B 1 407 ? -32.282 1.757 -5.927 1 89.29 407 LEU B O 1
ATOM 11631 N N . LYS B 1 408 ? -30.829 1.031 -7.487 1 91.22 408 LYS B N 1
ATOM 11632 C CA . LYS B 1 408 ? -30.103 0.105 -6.622 1 91.22 408 LYS B CA 1
ATOM 11633 C C . LYS B 1 408 ? -28.623 0.47 -6.545 1 91.22 408 LYS B C 1
ATOM 11635 O O . LYS B 1 408 ? -28.044 0.946 -7.524 1 91.22 408 LYS B O 1
ATOM 11640 N N . PHE B 1 409 ? -28.058 0.303 -5.422 1 89.72 409 PHE B N 1
ATOM 11641 C CA . PHE B 1 409 ? -26.641 0.568 -5.206 1 89.72 409 PHE B CA 1
ATOM 11642 C C . PHE B 1 409 ? -25.939 -0.663 -4.646 1 89.72 409 PHE B C 1
ATOM 11644 O O . PHE B 1 409 ? -26.381 -1.237 -3.648 1 89.72 409 PHE B O 1
ATOM 11651 N N . ASN B 1 410 ? -24.85 -1.092 -5.258 1 92.89 410 ASN B N 1
ATOM 11652 C CA . ASN B 1 410 ? -24.014 -2.196 -4.799 1 92.89 410 ASN B CA 1
ATOM 11653 C C . ASN B 1 410 ? -22.574 -1.749 -4.564 1 92.89 410 ASN B C 1
ATOM 11655 O O . ASN B 1 410 ? -21.978 -1.089 -5.416 1 92.89 410 ASN B O 1
ATOM 11659 N N . TYR B 1 411 ? -22.008 -2.068 -3.394 1 91.42 411 TYR B N 1
ATOM 11660 C CA . TYR B 1 411 ? -20.606 -1.801 -3.093 1 91.42 411 TYR B CA 1
ATOM 11661 C C . TYR B 1 411 ? -19.904 -3.061 -2.602 1 91.42 411 TYR B C 1
ATOM 11663 O O . TYR B 1 411 ? -20.444 -3.798 -1.773 1 91.42 411 TYR B O 1
ATOM 11671 N N . SER B 1 412 ? -18.769 -3.353 -3.148 1 93.56 412 SER B N 1
ATOM 11672 C CA . SER B 1 412 ? -17.951 -4.493 -2.748 1 93.56 412 SER B CA 1
ATOM 11673 C C . SER B 1 412 ? -16.498 -4.084 -2.537 1 93.56 412 SER B C 1
ATOM 11675 O O . SER B 1 412 ? -15.959 -3.273 -3.294 1 93.56 412 SER B O 1
ATOM 11677 N N . THR B 1 413 ? -15.889 -4.545 -1.455 1 92.83 413 THR B N 1
ATOM 11678 C CA . THR B 1 413 ? -14.467 -4.363 -1.186 1 92.83 413 THR B CA 1
ATOM 11679 C C . THR B 1 413 ? -13.797 -5.701 -0.884 1 92.83 413 THR B C 1
ATOM 11681 O O . THR B 1 413 ? -14.408 -6.583 -0.276 1 92.83 413 THR B O 1
ATOM 11684 N N . ARG B 1 414 ? -12.522 -5.845 -1.328 1 94.87 414 ARG B N 1
ATOM 11685 C CA . ARG B 1 414 ? -11.707 -7.03 -1.08 1 94.87 414 ARG B CA 1
ATOM 11686 C C . ARG B 1 414 ? -10.257 -6.648 -0.799 1 94.87 414 ARG B C 1
ATOM 11688 O O . ARG B 1 414 ? -9.7 -5.773 -1.465 1 94.87 414 ARG B O 1
ATOM 11695 N N . PHE B 1 415 ? -9.729 -7.219 0.177 1 94.81 415 PHE B N 1
ATOM 11696 C CA . PHE B 1 415 ? -8.32 -7.079 0.524 1 94.81 415 PHE B CA 1
ATOM 11697 C C . PHE B 1 415 ? -7.635 -8.439 0.565 1 94.81 415 PHE B C 1
ATOM 11699 O O . PHE B 1 415 ? -8.163 -9.39 1.146 1 94.81 415 PHE B O 1
ATOM 11706 N N . THR B 1 416 ? -6.494 -8.538 -0.091 1 96.41 416 THR B N 1
ATOM 11707 C CA . THR B 1 416 ? -5.678 -9.746 -0.039 1 96.41 416 THR B CA 1
ATOM 11708 C C . THR B 1 416 ? -4.221 -9.403 0.255 1 96.41 416 THR B C 1
ATOM 11710 O O . THR B 1 416 ? -3.645 -8.518 -0.381 1 96.41 416 THR B O 1
ATOM 11713 N N . ARG B 1 417 ? -3.581 -10.075 1.158 1 95.53 417 ARG B N 1
ATOM 11714 C CA . ARG B 1 417 ? -2.149 -9.991 1.424 1 95.53 417 ARG B CA 1
ATOM 11715 C C . ARG B 1 417 ? -1.485 -11.357 1.284 1 95.53 417 ARG B C 1
ATOM 11717 O O . ARG B 1 417 ? -1.946 -12.34 1.866 1 95.53 417 ARG B O 1
ATOM 11724 N N . ASN B 1 418 ? -0.416 -11.415 0.547 1 96.12 418 ASN B N 1
ATOM 11725 C CA . ASN B 1 418 ? 0.429 -12.598 0.422 1 96.12 418 ASN B CA 1
ATOM 11726 C C . ASN B 1 418 ? 1.831 -12.346 0.97 1 96.12 418 ASN B C 1
ATOM 11728 O O . ASN B 1 418 ? 2.538 -11.456 0.495 1 96.12 418 ASN B O 1
ATOM 11732 N N . ASP B 1 419 ? 2.174 -13.081 1.971 1 96.47 419 ASP B N 1
ATOM 11733 C CA . ASP B 1 419 ? 3.54 -13.102 2.485 1 96.47 419 ASP B CA 1
ATOM 11734 C C . ASP B 1 419 ? 4.247 -14.403 2.112 1 96.47 419 ASP B C 1
ATOM 11736 O O . ASP B 1 419 ? 3.874 -15.477 2.589 1 96.47 419 ASP B O 1
ATOM 11740 N N . VAL B 1 420 ? 5.284 -14.3 1.289 1 96.9 420 VAL B N 1
ATOM 11741 C CA . VAL B 1 420 ? 6.032 -15.472 0.846 1 96.9 420 VAL B CA 1
ATOM 11742 C C . VAL B 1 420 ? 7.507 -15.312 1.208 1 96.9 420 VAL B C 1
ATOM 11744 O O . VAL B 1 420 ? 8.072 -14.224 1.071 1 96.9 420 VAL B O 1
ATOM 11747 N N . TRP B 1 421 ? 8.115 -16.341 1.739 1 96.94 421 TRP B N 1
ATOM 11748 C CA . TRP B 1 421 ? 9.543 -16.293 2.034 1 96.94 421 TRP B CA 1
ATOM 11749 C C . TRP B 1 421 ? 10.228 -17.591 1.62 1 96.94 421 TRP B C 1
ATOM 11751 O O . TRP B 1 421 ? 9.6 -18.652 1.595 1 96.94 421 TRP B O 1
ATOM 11761 N N . ARG B 1 422 ? 11.452 -17.522 1.275 1 96.66 422 ARG B N 1
ATOM 11762 C CA . ARG B 1 422 ? 12.315 -18.64 0.908 1 96.66 422 ARG B CA 1
ATOM 11763 C C . ARG B 1 422 ? 13.786 -18.252 1.008 1 96.66 422 ARG B C 1
ATOM 11765 O O . ARG B 1 422 ? 14.119 -17.066 1.047 1 96.66 422 ARG B O 1
ATOM 11772 N N . PRO B 1 423 ? 14.678 -19.22 1 1 96.11 423 PRO B N 1
ATOM 11773 C CA . PRO B 1 423 ? 16.099 -18.879 0.9 1 96.11 423 PRO B CA 1
ATOM 11774 C C . PRO B 1 423 ? 16.45 -18.194 -0.419 1 96.11 423 PRO B C 1
ATOM 11776 O O . PRO B 1 423 ? 15.881 -18.526 -1.462 1 96.11 423 PRO B O 1
ATOM 11779 N N . THR B 1 424 ? 17.373 -17.352 -0.432 1 95.03 424 THR B N 1
ATOM 11780 C CA . THR B 1 424 ? 17.781 -16.603 -1.615 1 95.03 424 THR B CA 1
ATOM 11781 C C . THR B 1 424 ? 18.341 -17.54 -2.681 1 95.03 424 THR B C 1
ATOM 11783 O O . THR B 1 424 ? 18.09 -17.352 -3.874 1 95.03 424 THR B O 1
ATOM 11786 N N . SER B 1 425 ? 19.053 -18.527 -2.253 1 92.92 425 SER B N 1
ATOM 11787 C CA . SER B 1 425 ? 19.724 -19.426 -3.186 1 92.92 425 SER B CA 1
ATOM 11788 C C . SER B 1 425 ? 18.763 -20.48 -3.726 1 92.92 425 SER B C 1
ATOM 11790 O O . SER B 1 425 ? 19.145 -21.311 -4.553 1 92.92 425 SER B O 1
ATOM 11792 N N . PHE B 1 426 ? 17.575 -20.475 -3.245 1 92.32 426 PHE B N 1
ATOM 11793 C CA . PHE B 1 426 ? 16.567 -21.405 -3.741 1 92.32 426 PHE B CA 1
ATOM 11794 C C . PHE B 1 426 ? 15.895 -20.858 -4.994 1 92.32 426 PHE B C 1
ATOM 11796 O O . PHE B 1 426 ? 14.785 -20.325 -4.928 1 92.32 426 PHE B O 1
ATOM 11803 N N . ASN B 1 427 ? 16.522 -20.958 -6.094 1 88.04 427 ASN B N 1
ATOM 11804 C CA . ASN B 1 427 ? 16.104 -20.432 -7.389 1 88.04 427 ASN B CA 1
ATOM 11805 C C . ASN B 1 427 ? 16.394 -21.42 -8.515 1 88.04 427 ASN B C 1
ATOM 11807 O O . ASN B 1 427 ? 16.621 -22.605 -8.264 1 88.04 427 ASN B O 1
ATOM 11811 N N . SER B 1 428 ? 16.341 -20.985 -9.723 1 84.27 428 SER B N 1
ATOM 11812 C CA . SER B 1 428 ? 16.516 -21.874 -10.867 1 84.27 428 SER B CA 1
ATOM 11813 C C . SER B 1 428 ? 17.904 -22.504 -10.87 1 84.27 428 SER B C 1
ATOM 11815 O O . SER B 1 428 ? 18.07 -23.653 -11.287 1 84.27 428 SER B O 1
ATOM 11817 N N . GLN B 1 429 ? 18.848 -21.793 -10.388 1 85.38 429 GLN B N 1
ATOM 11818 C CA . GLN B 1 429 ? 20.213 -22.306 -10.332 1 85.38 429 GLN B CA 1
ATOM 11819 C C . GLN B 1 429 ? 20.329 -23.45 -9.329 1 85.38 429 GLN B C 1
ATOM 11821 O O . GLN B 1 429 ? 21.098 -24.391 -9.539 1 85.38 429 GLN B O 1
ATOM 11826 N N . PHE B 1 430 ? 19.632 -23.425 -8.3 1 88.99 430 PHE B N 1
ATOM 11827 C CA . PHE B 1 430 ? 19.613 -24.512 -7.328 1 88.99 430 PHE B CA 1
ATOM 11828 C C . PHE B 1 430 ? 19.2 -25.822 -7.988 1 88.99 430 PHE B C 1
ATOM 11830 O O . PHE B 1 430 ? 19.851 -26.851 -7.799 1 88.99 430 PHE B O 1
ATOM 11837 N N . TYR B 1 431 ? 18.161 -25.713 -8.821 1 88.53 431 TYR B N 1
ATOM 11838 C CA . TYR B 1 431 ? 17.653 -26.936 -9.433 1 88.53 431 TYR B CA 1
ATOM 11839 C C . TYR B 1 431 ? 18.619 -27.46 -10.489 1 88.53 431 TYR B C 1
ATOM 11841 O O . TYR B 1 431 ? 18.645 -28.659 -10.775 1 88.53 431 TYR B O 1
ATOM 11849 N N . ASP B 1 432 ? 19.383 -26.568 -11.009 1 87.56 432 ASP B N 1
ATOM 11850 C CA . ASP B 1 432 ? 20.414 -26.993 -11.95 1 87.56 432 ASP B CA 1
ATOM 11851 C C . ASP B 1 432 ? 21.515 -27.779 -11.241 1 87.56 432 ASP B C 1
ATOM 11853 O O . ASP B 1 432 ? 21.999 -28.786 -11.761 1 87.56 432 ASP B O 1
ATOM 11857 N N . TYR B 1 433 ? 21.875 -27.376 -10.043 1 86.99 433 TYR B N 1
ATOM 11858 C CA . TYR B 1 433 ? 22.993 -27.976 -9.324 1 86.99 433 TYR B CA 1
ATOM 11859 C C . TYR B 1 433 ? 22.527 -29.152 -8.474 1 86.99 433 TYR B C 1
ATOM 11861 O O . TYR B 1 433 ? 23.311 -30.055 -8.17 1 86.99 433 TYR B O 1
ATOM 11869 N N . PHE B 1 434 ? 21.366 -29.116 -8.203 1 86.78 434 PHE B N 1
ATOM 11870 C CA . PHE B 1 434 ? 20.833 -30.118 -7.288 1 86.78 434 PHE B CA 1
ATOM 11871 C C . PHE B 1 434 ? 20.859 -31.502 -7.926 1 86.78 434 PHE B C 1
ATOM 11873 O O . PHE B 1 434 ? 20.275 -31.712 -8.991 1 86.78 434 PHE B O 1
ATOM 11880 N N . GLY B 1 435 ? 21.529 -32.334 -7.416 1 84.65 435 GLY B N 1
ATOM 11881 C CA . GLY B 1 435 ? 21.697 -33.683 -7.935 1 84.65 435 GLY B CA 1
ATOM 11882 C C . GLY B 1 435 ? 23.021 -33.888 -8.646 1 84.65 435 GLY B C 1
ATOM 11883 O O . GLY B 1 435 ? 23.572 -34.991 -8.637 1 84.65 435 GLY B O 1
ATOM 11884 N N . ARG B 1 436 ? 23.465 -32.805 -9.33 1 87.04 436 ARG B N 1
ATOM 11885 C CA . ARG B 1 436 ? 24.702 -33.055 -10.064 1 87.04 436 ARG B CA 1
ATOM 11886 C C . ARG B 1 436 ? 25.918 -32.643 -9.242 1 87.04 436 ARG B C 1
ATOM 11888 O O . ARG B 1 436 ? 27.033 -33.102 -9.5 1 87.04 436 ARG B O 1
ATOM 11895 N N . MET B 1 437 ? 25.706 -31.717 -8.342 1 81.38 437 MET B N 1
ATOM 11896 C CA . MET B 1 437 ? 26.827 -31.326 -7.493 1 81.38 437 MET B CA 1
ATOM 11897 C C . MET B 1 437 ? 26.688 -31.923 -6.097 1 81.38 437 MET B C 1
ATOM 11899 O O . MET B 1 437 ? 27.445 -31.574 -5.19 1 81.38 437 MET B O 1
ATOM 11903 N N . THR B 1 438 ? 25.743 -32.666 -5.997 1 87.59 438 THR B N 1
ATOM 11904 C CA . THR B 1 438 ? 25.504 -33.366 -4.74 1 87.59 438 THR B CA 1
ATOM 11905 C C . THR B 1 438 ? 25.311 -34.861 -4.982 1 87.59 438 THR B C 1
ATOM 11907 O O . THR B 1 438 ? 24.207 -35.383 -4.819 1 87.59 438 THR B O 1
ATOM 11910 N N . TRP B 1 439 ? 26.414 -35.456 -5.243 1 94.13 439 TRP B N 1
ATOM 11911 C CA . TRP B 1 439 ? 26.402 -36.882 -5.549 1 94.13 439 TRP B CA 1
ATOM 11912 C C . TRP B 1 439 ? 26.133 -37.706 -4.294 1 94.13 439 TRP B C 1
ATOM 11914 O O . TRP B 1 439 ? 26.264 -37.205 -3.175 1 94.13 439 TRP B O 1
ATOM 11924 N N . PRO B 1 440 ? 25.726 -38.966 -4.437 1 95.24 440 PRO B N 1
ATOM 11925 C CA . PRO B 1 440 ? 25.352 -39.802 -3.293 1 95.24 440 PRO B CA 1
ATOM 11926 C C . PRO B 1 440 ? 26.498 -39.993 -2.302 1 95.24 440 PRO B C 1
ATOM 11928 O O . PRO B 1 440 ? 26.26 -40.272 -1.124 1 95.24 440 PRO B O 1
ATOM 11931 N N . ASN B 1 441 ? 27.753 -39.845 -2.745 1 95.32 441 ASN B N 1
ATOM 11932 C CA . ASN B 1 441 ? 28.895 -40.057 -1.863 1 95.32 441 ASN B CA 1
ATOM 11933 C C . ASN B 1 441 ? 29.222 -38.803 -1.057 1 95.32 441 ASN B C 1
ATOM 11935 O O . ASN B 1 441 ? 30.078 -38.834 -0.171 1 95.32 441 ASN B O 1
ATOM 11939 N N . MET B 1 442 ? 28.546 -37.702 -1.372 1 93.09 442 MET B N 1
ATOM 11940 C CA . MET B 1 442 ? 28.817 -36.44 -0.691 1 93.09 442 MET B CA 1
ATOM 11941 C C . MET B 1 442 ? 28.019 -36.338 0.604 1 93.09 442 MET B C 1
ATOM 11943 O O . MET B 1 442 ? 26.812 -36.587 0.616 1 93.09 442 MET B O 1
ATOM 11947 N N . PRO B 1 443 ? 28.653 -35.963 1.698 1 91.33 443 PRO B N 1
ATOM 11948 C CA . PRO B 1 443 ? 27.904 -35.807 2.947 1 91.33 443 PRO B CA 1
ATOM 11949 C C . PRO B 1 443 ? 27.111 -34.503 3.001 1 91.33 443 PRO B C 1
ATOM 11951 O O . PRO B 1 443 ? 27.463 -33.534 2.325 1 91.33 443 PRO B O 1
ATOM 11954 N N . MET B 1 444 ? 26.105 -34.474 3.765 1 89.57 444 MET B N 1
ATOM 11955 C CA . MET B 1 444 ? 25.325 -33.259 3.983 1 89.57 444 MET B CA 1
ATOM 11956 C C . MET B 1 444 ? 26.011 -32.346 4.993 1 89.57 444 MET B C 1
ATOM 11958 O O . MET B 1 444 ? 25.807 -31.131 4.978 1 89.57 444 MET B O 1
ATOM 11962 N N . TYR B 1 445 ? 26.777 -32.959 5.898 1 90.86 445 TYR B N 1
ATOM 11963 C CA . TYR B 1 445 ? 27.537 -32.257 6.925 1 90.86 445 TYR B CA 1
ATOM 11964 C C . TYR B 1 445 ? 28.991 -32.715 6.937 1 90.86 445 TYR B C 1
ATOM 11966 O O . TYR B 1 445 ? 29.279 -33.892 6.709 1 90.86 445 TYR B O 1
ATOM 11974 N N . ASP B 1 446 ? 29.764 -31.787 7.177 1 88.82 446 ASP B N 1
ATOM 11975 C CA . ASP B 1 446 ? 31.157 -32.189 7.351 1 88.82 446 ASP B CA 1
ATOM 11976 C C . ASP B 1 446 ? 31.369 -32.861 8.706 1 88.82 446 ASP B C 1
ATOM 11978 O O . ASP B 1 446 ? 30.47 -32.868 9.549 1 88.82 446 ASP B O 1
ATOM 11982 N N . PRO B 1 447 ? 32.428 -33.529 8.88 1 88.28 447 PRO B N 1
ATOM 11983 C CA . PRO B 1 447 ? 32.659 -34.288 10.111 1 88.28 447 PRO B CA 1
ATOM 11984 C C . PRO B 1 447 ? 32.602 -33.415 11.362 1 88.28 447 PRO B C 1
ATOM 11986 O O . PRO B 1 447 ? 32.471 -33.932 12.475 1 88.28 447 PRO B O 1
ATOM 11989 N N . ASN B 1 448 ? 32.647 -32.046 11.227 1 88.22 448 ASN B N 1
ATOM 11990 C CA . ASN B 1 448 ? 32.536 -31.133 12.36 1 88.22 448 ASN B CA 1
ATOM 11991 C C . ASN B 1 448 ? 31.087 -30.729 12.615 1 88.22 448 ASN B C 1
ATOM 11993 O O . ASN B 1 448 ? 30.796 -30.021 13.581 1 88.22 448 ASN B O 1
ATOM 11997 N N . GLY B 1 449 ? 30.206 -31.071 11.713 1 88.67 449 GLY B N 1
ATOM 11998 C CA . GLY B 1 449 ? 28.789 -30.824 11.929 1 88.67 449 GLY B CA 1
ATOM 11999 C C . GLY B 1 449 ? 28.271 -29.616 11.172 1 88.67 449 GLY B C 1
ATOM 12000 O O . GLY B 1 449 ? 27.123 -29.207 11.356 1 88.67 449 GLY B O 1
ATOM 12001 N N . TYR B 1 450 ? 29.124 -29.009 10.322 1 89.57 450 TYR B N 1
ATOM 12002 C CA . TYR B 1 450 ? 28.67 -27.872 9.528 1 89.57 450 TYR B CA 1
ATOM 12003 C C . TYR B 1 450 ? 28.051 -28.335 8.215 1 89.57 450 TYR B C 1
ATOM 12005 O O . TYR B 1 450 ? 28.507 -29.313 7.618 1 89.57 450 TYR B O 1
ATOM 12013 N N . PRO B 1 451 ? 27.033 -27.59 7.813 1 89.61 451 PRO B N 1
ATOM 12014 C CA . PRO B 1 451 ? 26.484 -27.943 6.502 1 89.61 451 PRO B CA 1
ATOM 12015 C C . PRO B 1 451 ? 27.533 -27.906 5.393 1 89.61 451 PRO B C 1
ATOM 12017 O O . PRO B 1 451 ? 28.389 -27.018 5.378 1 89.61 451 PRO B O 1
ATOM 12020 N N . TYR B 1 452 ? 27.425 -28.783 4.553 1 87.72 452 TYR B N 1
ATOM 12021 C CA . TYR B 1 452 ? 28.433 -28.924 3.508 1 87.72 452 TYR B CA 1
ATOM 12022 C C . TYR B 1 452 ? 27.791 -28.913 2.126 1 87.72 452 TYR B C 1
ATOM 12024 O O . TYR B 1 452 ? 26.669 -29.394 1.952 1 87.72 452 TYR B O 1
ATOM 12032 N N . GLY B 1 453 ? 28.448 -28.317 1.13 1 78.83 453 GLY B N 1
ATOM 12033 C CA . GLY B 1 453 ? 27.976 -28.318 -0.246 1 78.83 453 GLY B CA 1
ATOM 12034 C C . GLY B 1 453 ? 26.828 -27.355 -0.483 1 78.83 453 GLY B C 1
ATOM 12035 O O . GLY B 1 453 ? 26.847 -26.225 0.007 1 78.83 453 GLY B O 1
ATOM 12036 N N . GLU B 1 454 ? 25.804 -27.768 -1.304 1 77.8 454 GLU B N 1
ATOM 12037 C CA . GLU B 1 454 ? 24.693 -26.915 -1.715 1 77.8 454 GLU B CA 1
ATOM 12038 C C . GLU B 1 454 ? 23.754 -26.63 -0.546 1 77.8 454 GLU B C 1
ATOM 12040 O O . GLU B 1 454 ? 23.054 -25.615 -0.538 1 77.8 454 GLU B O 1
ATOM 12045 N N . VAL B 1 455 ? 23.801 -27.505 0.417 1 86.2 455 VAL B N 1
ATOM 12046 C CA . VAL B 1 455 ? 22.947 -27.345 1.589 1 86.2 455 VAL B CA 1
ATOM 12047 C C . VAL B 1 455 ? 23.35 -26.087 2.355 1 86.2 455 VAL B C 1
ATOM 12049 O O . VAL B 1 455 ? 22.499 -25.402 2.927 1 86.2 455 VAL B O 1
ATOM 12052 N N . ARG B 1 456 ? 24.58 -25.803 2.316 1 89.13 456 ARG B N 1
ATOM 12053 C CA . ARG B 1 456 ? 25.102 -24.643 3.031 1 89.13 456 ARG B CA 1
ATOM 12054 C C . ARG B 1 456 ? 24.493 -23.351 2.497 1 89.13 456 ARG B C 1
ATOM 12056 O O . ARG B 1 456 ? 24.069 -22.491 3.272 1 89.13 456 ARG B O 1
ATOM 12063 N N . ASN B 1 457 ? 24.404 -23.21 1.183 1 89.25 457 ASN B N 1
ATOM 12064 C CA . ASN B 1 457 ? 23.87 -22.003 0.562 1 89.25 457 ASN B CA 1
ATOM 12065 C C . ASN B 1 457 ? 22.401 -21.792 0.917 1 89.25 457 ASN B C 1
ATOM 12067 O O . ASN B 1 457 ? 21.955 -20.655 1.082 1 89.25 457 ASN B O 1
ATOM 12071 N N . ILE B 1 458 ? 21.677 -22.87 1.009 1 92.11 458 ILE B N 1
ATOM 12072 C CA . ILE B 1 458 ? 20.253 -22.788 1.315 1 92.11 458 ILE B CA 1
ATOM 12073 C C . ILE B 1 458 ? 20.061 -22.447 2.791 1 92.11 458 ILE B C 1
ATOM 12075 O O . ILE B 1 458 ? 19.204 -21.632 3.14 1 92.11 458 ILE B O 1
ATOM 12079 N N . ALA B 1 459 ? 20.865 -23.004 3.615 1 92.19 459 ALA B N 1
ATOM 12080 C CA . ALA B 1 459 ? 20.707 -22.857 5.06 1 92.19 459 ALA B CA 1
ATOM 12081 C C . ALA B 1 459 ? 21.235 -21.506 5.534 1 92.19 459 ALA B C 1
ATOM 12083 O O . ALA B 1 459 ? 20.687 -20.91 6.464 1 92.19 459 ALA B O 1
ATOM 12084 N N . GLU B 1 460 ? 22.303 -21.025 4.851 1 91.59 460 GLU B N 1
ATOM 12085 C CA . GLU B 1 460 ? 23.008 -19.89 5.437 1 91.59 460 GLU B CA 1
ATOM 12086 C C . GLU B 1 460 ? 23.057 -18.711 4.469 1 91.59 460 GLU B C 1
ATOM 12088 O O . GLU B 1 460 ? 23.486 -17.615 4.838 1 91.59 460 GLU B O 1
ATOM 12093 N N . GLY B 1 461 ? 22.639 -18.85 3.248 1 92.46 461 GLY B N 1
ATOM 12094 C CA . GLY B 1 461 ? 22.913 -17.89 2.19 1 92.46 461 GLY B CA 1
ATOM 12095 C C . GLY B 1 461 ? 21.972 -16.7 2.206 1 92.46 461 GLY B C 1
ATOM 12096 O O . GLY B 1 461 ? 22.053 -15.827 1.34 1 92.46 461 GLY B O 1
ATOM 12097 N N . GLY B 1 462 ? 21.096 -16.623 3.166 1 94.76 462 GLY B N 1
ATOM 12098 C CA . GLY B 1 462 ? 20.186 -15.491 3.245 1 94.76 462 GLY B CA 1
ATOM 12099 C C . GLY B 1 462 ? 18.745 -15.863 2.949 1 94.76 462 GLY B C 1
ATOM 12100 O O . GLY B 1 462 ? 18.418 -17.045 2.82 1 94.76 462 GLY B O 1
ATOM 12101 N N . GLN B 1 463 ? 17.949 -14.822 2.866 1 95.53 463 GLN B N 1
ATOM 12102 C CA . GLN B 1 463 ? 16.513 -15.034 2.724 1 95.53 463 GLN B CA 1
ATOM 12103 C C . GLN B 1 463 ? 15.892 -13.995 1.795 1 95.53 463 GLN B C 1
ATOM 12105 O O . GLN B 1 463 ? 16.373 -12.863 1.711 1 95.53 463 GLN B O 1
ATOM 12110 N N . ARG B 1 464 ? 14.822 -14.367 1.063 1 96.87 464 ARG B N 1
ATOM 12111 C CA . ARG B 1 464 ? 14.008 -13.495 0.223 1 96.87 464 ARG B CA 1
ATOM 12112 C C . ARG B 1 464 ? 12.573 -13.425 0.735 1 96.87 464 ARG B C 1
ATOM 12114 O O . ARG B 1 464 ? 11.889 -14.446 0.823 1 96.87 464 ARG B O 1
ATOM 12121 N N . ASP B 1 465 ? 12.118 -12.288 1.124 1 96.91 465 ASP B N 1
ATOM 12122 C CA . ASP B 1 465 ? 10.76 -12.048 1.603 1 96.91 465 ASP B CA 1
ATOM 12123 C C . ASP B 1 465 ? 9.972 -11.191 0.615 1 96.91 465 ASP B C 1
ATOM 12125 O O . ASP B 1 465 ? 10.456 -10.151 0.164 1 96.91 465 ASP B O 1
ATOM 12129 N N . VAL B 1 466 ? 8.729 -11.627 0.266 1 97.4 466 VAL B N 1
ATOM 12130 C CA . VAL B 1 466 ? 7.861 -10.89 -0.647 1 97.4 466 VAL B CA 1
ATOM 12131 C C . VAL B 1 466 ? 6.514 -10.625 0.021 1 97.4 466 VAL B C 1
ATOM 12133 O O . VAL B 1 466 ? 5.867 -11.551 0.517 1 97.4 466 VAL B O 1
ATOM 12136 N N . GLN B 1 467 ? 6.13 -9.446 0.128 1 96.9 467 GLN B N 1
ATOM 12137 C CA . GLN B 1 467 ? 4.813 -9.049 0.616 1 96.9 467 GLN B CA 1
ATOM 12138 C C . GLN B 1 467 ? 4.024 -8.316 -0.464 1 96.9 467 GLN B C 1
ATOM 12140 O O . GLN B 1 467 ? 4.502 -7.329 -1.027 1 96.9 467 GLN B O 1
ATOM 12145 N N . THR B 1 468 ? 2.807 -8.763 -0.818 1 97.04 468 THR B N 1
ATOM 12146 C CA . THR B 1 468 ? 1.964 -8.123 -1.823 1 97.04 468 THR B CA 1
ATOM 12147 C C . THR B 1 468 ? 0.58 -7.823 -1.256 1 97.04 468 THR B C 1
ATOM 12149 O O . THR B 1 468 ? -0.13 -8.733 -0.821 1 97.04 468 THR B O 1
ATOM 12152 N N . ASP B 1 469 ? 0.184 -6.616 -1.201 1 97 469 ASP B N 1
ATOM 12153 C CA . ASP B 1 469 ? -1.151 -6.173 -0.811 1 97 469 ASP B CA 1
ATOM 12154 C C . ASP B 1 469 ? -1.987 -5.803 -2.035 1 97 469 ASP B C 1
ATOM 12156 O O . ASP B 1 469 ? -1.505 -5.113 -2.936 1 97 469 ASP B O 1
ATOM 12160 N N . ARG B 1 470 ? -3.197 -6.263 -2.11 1 97.06 470 ARG B N 1
ATOM 12161 C CA . ARG B 1 470 ? -4.146 -5.888 -3.154 1 97.06 470 ARG B CA 1
ATOM 12162 C C . ARG B 1 470 ? -5.446 -5.367 -2.551 1 97.06 470 ARG B C 1
ATOM 12164 O O . ARG B 1 470 ? -6.08 -6.049 -1.744 1 97.06 470 ARG B O 1
ATOM 12171 N N . HIS B 1 471 ? -5.836 -4.231 -2.926 1 95.76 471 HIS B N 1
ATOM 12172 C CA . HIS B 1 471 ? -7.07 -3.603 -2.468 1 95.76 471 HIS B CA 1
ATOM 12173 C C . HIS B 1 471 ? -8.034 -3.372 -3.627 1 95.76 471 HIS B C 1
ATOM 12175 O O . HIS B 1 471 ? -7.68 -2.724 -4.614 1 95.76 471 HIS B O 1
ATOM 12181 N N . TYR B 1 472 ? -9.241 -3.903 -3.52 1 96.14 472 TYR B N 1
ATOM 12182 C CA . TYR B 1 472 ? -10.271 -3.738 -4.54 1 96.14 472 TYR B CA 1
ATOM 12183 C C . TYR B 1 472 ? -11.442 -2.921 -4.007 1 96.14 472 TYR B C 1
ATOM 12185 O O . TYR B 1 472 ? -11.953 -3.195 -2.918 1 96.14 472 TYR B O 1
ATOM 12193 N N . HIS B 1 473 ? -11.885 -1.949 -4.705 1 94.18 473 HIS B N 1
ATOM 12194 C CA . HIS B 1 473 ? -13.103 -1.183 -4.466 1 94.18 473 HIS B CA 1
ATOM 12195 C C . HIS B 1 473 ? -13.999 -1.174 -5.7 1 94.18 473 HIS B C 1
ATOM 12197 O O . HIS B 1 473 ? -13.588 -0.712 -6.767 1 94.18 473 HIS B O 1
ATOM 12203 N N . GLN B 1 474 ? -15.227 -1.66 -5.585 1 95.39 474 GLN B N 1
ATOM 12204 C CA . GLN B 1 474 ? -16.161 -1.738 -6.703 1 95.39 474 GLN B CA 1
ATOM 12205 C C . GLN B 1 474 ? -17.523 -1.164 -6.324 1 95.39 474 GLN B C 1
ATOM 12207 O O . GLN B 1 474 ? -18.152 -1.623 -5.368 1 95.39 474 GLN B O 1
ATOM 12212 N N . ALA B 1 475 ? -17.997 -0.211 -7.066 1 92.78 475 ALA B N 1
ATOM 12213 C CA . ALA B 1 475 ? -19.301 0.414 -6.861 1 92.78 475 ALA B CA 1
ATOM 12214 C C . ALA B 1 475 ? -20.148 0.345 -8.128 1 92.78 475 ALA B C 1
ATOM 12216 O O . ALA B 1 475 ? -19.638 0.54 -9.234 1 92.78 475 ALA B O 1
ATOM 12217 N N . THR B 1 476 ? -21.411 -0.015 -7.995 1 94.42 476 THR B N 1
ATOM 12218 C CA . THR B 1 476 ? -22.323 -0.112 -9.13 1 94.42 476 THR B CA 1
ATOM 12219 C C . THR B 1 476 ? -23.644 0.587 -8.823 1 94.42 476 THR B C 1
ATOM 12221 O O . THR B 1 476 ? -24.234 0.374 -7.762 1 94.42 476 THR B O 1
ATOM 12224 N N . LEU B 1 477 ? -24.128 1.421 -9.698 1 93.38 477 LEU B N 1
ATOM 12225 C CA . LEU B 1 477 ? -25.463 2.011 -9.698 1 93.38 477 LEU B CA 1
ATOM 12226 C C . LEU B 1 477 ? -26.344 1.363 -10.76 1 93.38 477 LEU B C 1
ATOM 12228 O O . LEU B 1 477 ? -25.975 1.318 -11.936 1 93.38 477 LEU B O 1
ATOM 12232 N N . ILE B 1 478 ? -27.406 0.843 -10.339 1 94.89 478 ILE B N 1
ATOM 12233 C CA . ILE B 1 478 ? -28.372 0.248 -11.255 1 94.89 478 ILE B CA 1
ATOM 12234 C C . ILE B 1 478 ? -29.63 1.112 -11.311 1 94.89 478 ILE B C 1
ATOM 12236 O O . ILE B 1 478 ? -30.354 1.231 -10.32 1 94.89 478 ILE B O 1
ATOM 12240 N N . ILE B 1 479 ? -29.94 1.648 -12.445 1 94.26 479 ILE B N 1
ATOM 12241 C CA . ILE B 1 479 ? -31.032 2.595 -12.639 1 94.26 479 ILE B CA 1
ATOM 12242 C C . ILE B 1 479 ? -32.094 1.98 -13.548 1 94.26 479 ILE B C 1
ATOM 12244 O O . ILE B 1 479 ? -31.801 1.594 -14.682 1 94.26 479 ILE B O 1
ATOM 12248 N N . GLU B 1 480 ? -33.278 1.88 -13.042 1 93.77 480 GLU B N 1
ATOM 12249 C CA . GLU B 1 480 ? -34.395 1.352 -13.819 1 93.77 480 GLU B CA 1
ATOM 12250 C C . GLU B 1 480 ? -35.644 2.21 -13.643 1 93.77 480 GLU B C 1
ATOM 12252 O O . GLU B 1 480 ? -36.645 1.752 -13.088 1 93.77 480 GLU B O 1
ATOM 12257 N N . PRO B 1 481 ? -35.719 3.377 -14.199 1 87.96 481 PRO B N 1
ATOM 12258 C CA . PRO B 1 481 ? -36.895 4.243 -14.093 1 87.96 481 PRO B CA 1
ATOM 12259 C C . PRO B 1 481 ? -38.092 3.712 -14.879 1 87.96 481 PRO B C 1
ATOM 12261 O O . PRO B 1 481 ? -39.241 3.993 -14.527 1 87.96 481 PRO B O 1
ATOM 12264 N N . ILE B 1 482 ? -37.765 3.071 -16.07 1 89.77 482 ILE B N 1
ATOM 12265 C CA . ILE B 1 482 ? -38.763 2.402 -16.899 1 89.77 482 ILE B CA 1
ATOM 12266 C C . ILE B 1 482 ? -38.584 0.889 -16.803 1 89.77 482 ILE B C 1
ATOM 12268 O O . ILE B 1 482 ? -37.458 0.387 -16.842 1 89.77 482 ILE B O 1
ATOM 12272 N N . LYS B 1 483 ? -39.709 0.297 -16.598 1 88.26 483 LYS B N 1
ATOM 12273 C CA . LYS B 1 483 ? -39.631 -1.151 -16.435 1 88.26 483 LYS B CA 1
ATOM 12274 C C . LYS B 1 483 ? -38.836 -1.791 -17.57 1 88.26 483 LYS B C 1
ATOM 12276 O O . LYS B 1 483 ? -39.072 -1.495 -18.743 1 88.26 483 LYS B O 1
ATOM 12281 N N . ASN B 1 484 ? -37.889 -2.524 -17.279 1 90.72 484 ASN B N 1
ATOM 12282 C CA . ASN B 1 484 ? -37.078 -3.346 -18.17 1 90.72 484 ASN B CA 1
ATOM 12283 C C . ASN B 1 484 ? -35.994 -2.524 -18.861 1 90.72 484 ASN B C 1
ATOM 12285 O O . ASN B 1 484 ? -35.347 -3.001 -19.794 1 90.72 484 ASN B O 1
ATOM 12289 N N . TRP B 1 485 ? -35.916 -1.282 -18.623 1 95.1 485 TRP B N 1
ATOM 12290 C CA . TRP B 1 485 ? -34.782 -0.477 -19.066 1 95.1 485 TRP B CA 1
ATOM 12291 C C . TRP B 1 485 ? -33.796 -0.25 -17.924 1 95.1 485 TRP B C 1
ATOM 12293 O O . TRP B 1 485 ? -33.985 0.65 -17.102 1 95.1 485 TRP B O 1
ATOM 12303 N N . VAL B 1 486 ? -32.817 -0.988 -17.929 1 95.28 486 VAL B N 1
ATOM 12304 C CA . VAL B 1 486 ? -31.883 -1.005 -16.809 1 95.28 486 VAL B CA 1
ATOM 12305 C C . VAL B 1 486 ? -30.55 -0.394 -17.237 1 95.28 486 VAL B C 1
ATOM 12307 O O . VAL B 1 486 ? -29.964 -0.809 -18.239 1 95.28 486 VAL B O 1
ATOM 12310 N N . THR B 1 487 ? -30.091 0.626 -16.564 1 95.83 487 THR B N 1
ATOM 12311 C CA . THR B 1 487 ? -28.784 1.234 -16.786 1 95.83 487 THR B CA 1
ATOM 12312 C C . THR B 1 487 ? -27.842 0.932 -15.624 1 95.83 487 THR B C 1
ATOM 12314 O O . THR B 1 487 ? -28.183 1.169 -14.464 1 95.83 487 THR B O 1
ATOM 12317 N N . ASN B 1 488 ? -26.68 0.392 -15.99 1 95.66 488 ASN B N 1
ATOM 12318 C CA . ASN B 1 488 ? -25.656 0.083 -14.998 1 95.66 488 ASN B CA 1
ATOM 12319 C C . ASN B 1 488 ? -24.454 1.015 -15.123 1 95.66 488 ASN B C 1
ATOM 12321 O O . ASN B 1 488 ? -23.909 1.189 -16.214 1 95.66 488 ASN B O 1
ATOM 12325 N N . ILE B 1 489 ? -24.062 1.629 -14.072 1 95.58 489 ILE B N 1
ATOM 12326 C CA . ILE B 1 489 ? -22.845 2.427 -13.979 1 95.58 489 ILE B CA 1
ATOM 12327 C C . ILE B 1 489 ? -21.9 1.809 -12.951 1 95.58 489 ILE B C 1
ATOM 12329 O O . ILE B 1 489 ? -22.194 1.801 -11.754 1 95.58 489 ILE B O 1
ATOM 12333 N N . GLU B 1 490 ? -20.728 1.319 -13.434 1 95.31 490 GLU B N 1
ATOM 12334 C CA . GLU B 1 490 ? -19.793 0.595 -12.578 1 95.31 490 GLU B CA 1
ATOM 12335 C C . GLU B 1 490 ? -18.444 1.305 -12.511 1 95.31 490 GLU B C 1
ATOM 12337 O O . GLU B 1 490 ? -17.913 1.739 -13.535 1 95.31 490 GLU B O 1
ATOM 12342 N N . LEU B 1 491 ? -17.92 1.482 -11.335 1 94.91 491 LEU B N 1
ATOM 12343 C CA . LEU B 1 491 ? -16.574 1.986 -11.085 1 94.91 491 LEU B CA 1
ATOM 12344 C C . LEU B 1 491 ? -15.748 0.968 -10.306 1 94.91 491 LEU B C 1
ATOM 12346 O O . LEU B 1 491 ? -16.089 0.622 -9.173 1 94.91 491 LEU B O 1
ATOM 12350 N N . ASN B 1 492 ? -14.623 0.463 -10.958 1 96.08 492 ASN B N 1
ATOM 12351 C CA . ASN B 1 492 ? -13.719 -0.503 -10.343 1 96.08 492 ASN B CA 1
ATOM 12352 C C . ASN B 1 492 ? -12.315 0.072 -10.174 1 96.08 492 ASN B C 1
ATOM 12354 O O . ASN B 1 492 ? -11.699 0.512 -11.146 1 96.08 492 ASN B O 1
ATOM 12358 N N . TYR B 1 493 ? -11.778 0.118 -8.954 1 95.75 493 TYR B N 1
ATOM 12359 C CA . TYR B 1 493 ? -10.444 0.624 -8.65 1 95.75 493 TYR B CA 1
ATOM 12360 C C . TYR B 1 493 ? -9.633 -0.407 -7.873 1 95.75 493 TYR B C 1
ATOM 12362 O O . TYR B 1 493 ? -10.087 -0.916 -6.846 1 95.75 493 TYR B O 1
ATOM 12370 N N . ARG B 1 494 ? -8.407 -0.739 -8.344 1 96.5 494 ARG B N 1
ATOM 12371 C CA . ARG B 1 494 ? -7.524 -1.699 -7.69 1 96.5 494 ARG B CA 1
ATOM 12372 C C . ARG B 1 494 ? -6.142 -1.1 -7.454 1 96.5 494 ARG B C 1
ATOM 12374 O O . ARG B 1 494 ? -5.575 -0.464 -8.344 1 96.5 494 ARG B O 1
ATOM 12381 N N . ILE B 1 495 ? -5.637 -1.266 -6.261 1 96.89 495 ILE B N 1
ATOM 12382 C CA . ILE B 1 495 ? -4.273 -0.886 -5.91 1 96.89 495 ILE B CA 1
ATOM 12383 C C . ILE B 1 495 ? -3.469 -2.131 -5.543 1 96.89 495 ILE B C 1
ATOM 12385 O O . ILE B 1 495 ? -3.888 -2.92 -4.692 1 96.89 495 ILE B O 1
ATOM 12389 N N . THR B 1 496 ? -2.332 -2.344 -6.137 1 97.08 496 THR B N 1
ATOM 12390 C CA . THR B 1 496 ? -1.405 -3.413 -5.78 1 97.08 496 THR B CA 1
ATOM 12391 C C . THR B 1 496 ? -0.066 -2.838 -5.327 1 97.08 496 THR B C 1
ATOM 12393 O O . THR B 1 496 ? 0.575 -2.088 -6.065 1 97.08 496 THR B O 1
ATOM 12396 N N . ASP B 1 497 ? 0.289 -3.156 -4.141 1 96.9 497 ASP B N 1
ATOM 12397 C CA . ASP B 1 497 ? 1.588 -2.782 -3.59 1 96.9 497 ASP B CA 1
ATOM 12398 C C . ASP B 1 497 ? 2.446 -4.016 -3.321 1 96.9 497 ASP B C 1
ATOM 12400 O O . ASP B 1 497 ? 2.055 -4.894 -2.548 1 96.9 497 ASP B O 1
ATOM 12404 N N . GLY B 1 498 ? 3.59 -4.088 -3.976 1 96.28 498 GLY B N 1
ATOM 12405 C CA . GLY B 1 498 ? 4.507 -5.198 -3.771 1 96.28 498 GLY B CA 1
ATOM 12406 C C . GLY B 1 498 ? 5.846 -4.768 -3.204 1 96.28 498 GLY B C 1
ATOM 12407 O O . GLY B 1 498 ? 6.369 -3.711 -3.563 1 96.28 498 GLY B O 1
ATOM 12408 N N . GLY B 1 499 ? 6.386 -5.567 -2.259 1 96.6 499 GLY B N 1
ATOM 12409 C CA . GLY B 1 499 ? 7.709 -5.357 -1.692 1 96.6 499 GLY B CA 1
ATOM 12410 C C . GLY B 1 499 ? 8.54 -6.624 -1.631 1 96.6 499 GLY B C 1
ATOM 12411 O O . GLY B 1 499 ? 8.025 -7.696 -1.304 1 96.6 499 GLY B O 1
ATOM 12412 N N . VAL B 1 500 ? 9.801 -6.501 -2.038 1 97.68 500 VAL B N 1
ATOM 12413 C CA . VAL B 1 500 ? 10.763 -7.593 -1.925 1 97.68 500 VAL B CA 1
ATOM 12414 C C . VAL B 1 500 ? 11.94 -7.156 -1.056 1 97.68 500 VAL B C 1
ATOM 12416 O O . VAL B 1 500 ? 12.449 -6.042 -1.202 1 97.68 500 VAL B O 1
ATOM 12419 N N . LYS B 1 501 ? 12.289 -7.88 -0.127 1 96.94 501 LYS B N 1
ATOM 12420 C CA . LYS B 1 501 ? 13.516 -7.745 0.652 1 96.94 501 LYS B CA 1
ATOM 12421 C C . LYS B 1 501 ? 14.348 -9.023 0.595 1 96.94 501 LYS B C 1
ATOM 12423 O O . LYS B 1 501 ? 13.927 -10.066 1.099 1 96.94 501 LYS B O 1
ATOM 12428 N N . GLU B 1 502 ? 15.523 -8.948 -0.017 1 97.51 502 GLU B N 1
ATOM 12429 C CA . GLU B 1 502 ? 16.377 -10.11 -0.241 1 97.51 502 GLU B CA 1
ATOM 12430 C C . GLU B 1 502 ? 17.776 -9.884 0.327 1 97.51 502 GLU B C 1
ATOM 12432 O O . GLU B 1 502 ? 18.428 -8.887 0.008 1 97.51 502 GLU B O 1
ATOM 12437 N N . THR B 1 503 ? 18.207 -10.802 1.146 1 96.86 503 THR B N 1
ATOM 12438 C CA . THR B 1 503 ? 19.548 -10.766 1.717 1 96.86 503 THR B CA 1
ATOM 12439 C C . THR B 1 503 ? 20.414 -11.879 1.135 1 96.86 503 THR B C 1
ATOM 12441 O O . THR B 1 503 ? 19.971 -13.025 1.026 1 96.86 503 THR B O 1
ATOM 12444 N N . THR B 1 504 ? 21.552 -11.492 0.727 1 95.99 504 THR B N 1
ATOM 12445 C CA . THR B 1 504 ? 22.57 -12.458 0.328 1 95.99 504 THR B CA 1
ATOM 12446 C C . THR B 1 504 ? 23.728 -12.463 1.321 1 95.99 504 THR B C 1
ATOM 12448 O O . THR B 1 504 ? 24.353 -11.428 1.56 1 95.99 504 THR B O 1
ATOM 12451 N N . LEU B 1 505 ? 23.967 -13.598 1.88 1 93.56 505 LEU B N 1
ATOM 12452 C CA . LEU B 1 505 ? 25.033 -13.763 2.862 1 93.56 505 LEU B CA 1
ATOM 12453 C C . LEU B 1 505 ? 26.062 -14.78 2.38 1 93.56 505 LEU B C 1
ATOM 12455 O O . LEU B 1 505 ? 25.735 -15.683 1.607 1 93.56 505 LEU B O 1
ATOM 12459 N N . PRO B 1 506 ? 27.253 -14.53 2.809 1 89.15 506 PRO B N 1
ATOM 12460 C CA . PRO B 1 506 ? 28.244 -15.557 2.48 1 89.15 506 PRO B CA 1
ATOM 12461 C C . PRO B 1 506 ? 28.002 -16.87 3.222 1 89.15 506 PRO B C 1
ATOM 12463 O O . PRO B 1 506 ? 27.611 -16.858 4.392 1 89.15 506 PRO B O 1
ATOM 12466 N N . ALA B 1 507 ? 28.066 -17.924 2.478 1 87.57 507 ALA B N 1
ATOM 12467 C CA . ALA B 1 507 ? 28.086 -19.271 3.042 1 87.57 507 ALA B CA 1
ATOM 12468 C C . ALA B 1 507 ? 29.498 -19.851 3.028 1 87.57 507 ALA B C 1
ATOM 12470 O O . ALA B 1 507 ? 30.053 -20.122 1.96 1 87.57 507 ALA B O 1
ATOM 12471 N N . TYR B 1 508 ? 30.048 -20.034 4.214 1 84.63 508 TYR B N 1
ATOM 12472 C CA . TYR B 1 508 ? 31.464 -20.379 4.282 1 84.63 508 TYR B CA 1
ATOM 12473 C C . TYR B 1 508 ? 31.652 -21.882 4.454 1 84.63 508 TYR B C 1
ATOM 12475 O O . TYR B 1 508 ? 30.862 -22.538 5.137 1 84.63 508 TYR B O 1
ATOM 12483 N N . ASN B 1 509 ? 32.65 -22.36 3.725 1 82.51 509 ASN B N 1
ATOM 12484 C CA . ASN B 1 509 ? 33.137 -23.705 4.013 1 82.51 509 ASN B CA 1
ATOM 12485 C C . ASN B 1 509 ? 34.071 -23.716 5.22 1 82.51 509 ASN B C 1
ATOM 12487 O O . ASN B 1 509 ? 34.649 -22.687 5.572 1 82.51 509 ASN B O 1
ATOM 12491 N N . HIS B 1 510 ? 34.12 -24.906 5.792 1 86.03 510 HIS B N 1
ATOM 12492 C CA . HIS B 1 510 ? 35.022 -25.084 6.924 1 86.03 510 HIS B CA 1
ATOM 12493 C C . HIS B 1 510 ? 36.122 -26.089 6.6 1 86.03 510 HIS B C 1
ATOM 12495 O O . HIS B 1 510 ? 35.899 -27.035 5.841 1 86.03 510 HIS B O 1
ATOM 12501 N N . LEU B 1 511 ? 37.262 -25.847 7.127 1 85.26 511 LEU B N 1
ATOM 12502 C CA . LEU B 1 511 ? 38.392 -26.754 6.966 1 85.26 511 LEU B CA 1
ATOM 12503 C C . LEU B 1 511 ? 38.356 -27.86 8.015 1 85.26 511 LEU B C 1
ATOM 12505 O O . LEU B 1 511 ? 37.618 -27.765 8.999 1 85.26 511 LEU B O 1
ATOM 12509 N N . PRO B 1 512 ? 39.111 -28.907 7.77 1 86.75 512 PRO B N 1
ATOM 12510 C CA . PRO B 1 512 ? 39.098 -30.046 8.69 1 86.75 512 PRO B CA 1
ATOM 12511 C C . PRO B 1 512 ? 39.376 -29.641 10.136 1 86.75 512 PRO B C 1
ATOM 12513 O O . PRO B 1 512 ? 38.894 -30.291 11.067 1 86.75 512 PRO B O 1
ATOM 12516 N N . ASP B 1 513 ? 40.119 -28.519 10.374 1 85.19 513 ASP B N 1
ATOM 12517 C CA . ASP B 1 513 ? 40.439 -28.084 11.73 1 85.19 513 ASP B CA 1
ATOM 12518 C C . ASP B 1 513 ? 39.316 -27.228 12.312 1 85.19 513 ASP B C 1
ATOM 12520 O O . ASP B 1 513 ? 39.418 -26.743 13.441 1 85.19 513 ASP B O 1
ATOM 12524 N N . GLY B 1 514 ? 38.289 -26.974 11.467 1 81.78 514 GLY B N 1
ATOM 12525 C CA . GLY B 1 514 ? 37.136 -26.22 11.933 1 81.78 514 GLY B CA 1
ATOM 12526 C C . GLY B 1 514 ? 37.178 -24.758 11.532 1 81.78 514 GLY B C 1
ATOM 12527 O O . GLY B 1 514 ? 36.192 -24.036 11.692 1 81.78 514 GLY B O 1
ATOM 12528 N N . SER B 1 515 ? 38.326 -24.27 11.019 1 84.4 515 SER B N 1
ATOM 12529 C CA . SER B 1 515 ? 38.439 -22.867 10.634 1 84.4 515 SER B CA 1
ATOM 12530 C C . SER B 1 515 ? 37.643 -22.575 9.366 1 84.4 515 SER B C 1
ATOM 12532 O O . SER B 1 515 ? 37.367 -23.482 8.578 1 84.4 515 SER B O 1
ATOM 12534 N N . VAL B 1 516 ? 37.141 -21.303 9.217 1 85.1 516 VAL B N 1
ATOM 12535 C CA . VAL B 1 516 ? 36.328 -20.878 8.083 1 85.1 516 VAL B CA 1
ATOM 12536 C C . VAL B 1 516 ? 37.225 -20.601 6.879 1 85.1 516 VAL B C 1
ATOM 12538 O O . VAL B 1 516 ? 38.276 -19.969 7.012 1 85.1 516 VAL B O 1
ATOM 12541 N N . ASP B 1 517 ? 36.867 -21.157 5.781 1 76.31 517 ASP B N 1
ATOM 12542 C CA . ASP B 1 517 ? 37.557 -20.852 4.531 1 76.31 517 ASP B CA 1
ATOM 12543 C C . ASP B 1 517 ? 37.128 -19.492 3.985 1 76.31 517 ASP B C 1
ATOM 12545 O O . ASP B 1 517 ? 35.953 -19.285 3.674 1 76.31 517 ASP B O 1
ATOM 12549 N N . ASP B 1 518 ? 37.891 -18.391 4.191 1 66.79 518 ASP B N 1
ATOM 12550 C CA . ASP B 1 518 ? 37.536 -17.017 3.85 1 66.79 518 ASP B CA 1
ATOM 12551 C C . ASP B 1 518 ? 37.368 -16.852 2.341 1 66.79 518 ASP B C 1
ATOM 12553 O O . ASP B 1 518 ? 38.345 -16.913 1.592 1 66.79 518 ASP B O 1
ATOM 12557 N N . THR B 1 519 ? 36.168 -17.029 1.722 1 65.13 519 THR B N 1
ATOM 12558 C CA . THR B 1 519 ? 35.954 -16.933 0.282 1 65.13 519 THR B CA 1
ATOM 12559 C C . THR B 1 519 ? 35.727 -15.482 -0.135 1 65.13 519 THR B C 1
ATOM 12561 O O . THR B 1 519 ? 35.652 -15.178 -1.327 1 65.13 519 THR B O 1
ATOM 12564 N N . LYS B 1 520 ? 35.948 -14.444 0.816 1 71.5 520 LYS B N 1
ATOM 12565 C CA . LYS B 1 520 ? 35.747 -13.033 0.498 1 71.5 520 LYS B CA 1
ATOM 12566 C C . LYS B 1 520 ? 34.448 -12.823 -0.274 1 71.5 520 LYS B C 1
ATOM 12568 O O . LYS B 1 520 ? 34.411 -12.059 -1.241 1 71.5 520 LYS B O 1
ATOM 12573 N N . ALA B 1 521 ? 33.441 -13.624 0.034 1 82.85 521 ALA B N 1
ATOM 12574 C CA . ALA B 1 521 ? 32.168 -13.533 -0.676 1 82.85 521 ALA B CA 1
ATOM 12575 C C . ALA B 1 521 ? 31.425 -12.252 -0.309 1 82.85 521 ALA B C 1
ATOM 12577 O O . ALA B 1 521 ? 31.582 -11.731 0.798 1 82.85 521 ALA B O 1
ATOM 12578 N N . ASN B 1 522 ? 30.668 -11.713 -1.248 1 89.81 522 ASN B N 1
ATOM 12579 C CA . ASN B 1 522 ? 29.892 -10.489 -1.077 1 89.81 522 ASN B CA 1
ATOM 12580 C C . ASN B 1 522 ? 28.638 -10.733 -0.243 1 89.81 522 ASN B C 1
ATOM 12582 O O . ASN B 1 522 ? 28.087 -11.835 -0.25 1 89.81 522 ASN B O 1
ATOM 12586 N N . SER B 1 523 ? 28.291 -9.912 0.579 1 93.99 523 SER B N 1
ATOM 12587 C CA . SER B 1 523 ? 26.943 -9.823 1.132 1 93.99 523 SER B CA 1
ATOM 12588 C C . SER B 1 523 ? 26.185 -8.633 0.553 1 93.99 523 SER B C 1
ATOM 12590 O O . SER B 1 523 ? 26.795 -7.653 0.119 1 93.99 523 SER B O 1
ATOM 12592 N N . SER B 1 524 ? 24.884 -8.727 0.425 1 96.63 524 SER B N 1
ATOM 12593 C CA . SER B 1 524 ? 24.127 -7.623 -0.155 1 96.63 524 SER B CA 1
ATOM 12594 C C . SER B 1 524 ? 22.69 -7.609 0.355 1 96.63 524 SER B C 1
ATOM 12596 O O . SER B 1 524 ? 22.197 -8.618 0.866 1 96.63 524 SER B O 1
ATOM 12598 N N . LEU B 1 525 ? 22.111 -6.491 0.331 1 97.23 525 LEU B N 1
ATOM 12599 C CA . LEU B 1 525 ? 20.686 -6.279 0.56 1 97.23 525 LEU B CA 1
ATOM 12600 C C . LEU B 1 525 ? 20.013 -5.715 -0.686 1 97.23 525 LEU B C 1
ATOM 12602 O O . LEU B 1 525 ? 20.444 -4.69 -1.22 1 97.23 525 LEU B O 1
ATOM 12606 N N . TYR B 1 526 ? 19.03 -6.427 -1.21 1 97.79 526 TYR B N 1
ATOM 12607 C CA . TYR B 1 526 ? 18.224 -6.004 -2.35 1 97.79 526 TYR B CA 1
ATOM 12608 C C . TYR B 1 526 ? 16.79 -5.709 -1.925 1 97.79 526 TYR B C 1
ATOM 12610 O O . TYR B 1 526 ? 16.134 -6.55 -1.307 1 97.79 526 TYR B O 1
ATOM 12618 N N . GLN B 1 527 ? 16.31 -4.52 -2.21 1 97.79 527 GLN B N 1
ATOM 12619 C CA . GLN B 1 527 ? 14.914 -4.171 -1.969 1 97.79 527 GLN B CA 1
ATOM 12620 C C . GLN B 1 527 ? 14.243 -3.672 -3.246 1 97.79 527 GLN B C 1
ATOM 12622 O O . GLN B 1 527 ? 14.863 -2.966 -4.044 1 97.79 527 GLN B O 1
ATOM 12627 N N . GLU B 1 528 ? 13.039 -4.145 -3.435 1 97.24 528 GLU B N 1
ATOM 12628 C CA . GLU B 1 528 ? 12.226 -3.764 -4.586 1 97.24 528 GLU B CA 1
ATOM 12629 C C . GLU B 1 528 ? 10.831 -3.322 -4.154 1 97.24 528 GLU B C 1
ATOM 12631 O O . GLU B 1 528 ? 10.235 -3.92 -3.255 1 97.24 528 GLU B O 1
ATOM 12636 N N . ASP B 1 529 ? 10.323 -2.241 -4.74 1 96.5 529 ASP B N 1
ATOM 12637 C CA . ASP B 1 529 ? 8.963 -1.76 -4.516 1 96.5 529 ASP B CA 1
ATOM 12638 C C . ASP B 1 529 ? 8.215 -1.593 -5.837 1 96.5 529 ASP B C 1
ATOM 12640 O O . ASP B 1 529 ? 8.748 -1.019 -6.789 1 96.5 529 ASP B O 1
ATOM 12644 N N . THR B 1 530 ? 7.015 -2.081 -5.887 1 97 530 THR B N 1
ATOM 12645 C CA . THR B 1 530 ? 6.135 -1.917 -7.039 1 97 530 THR B CA 1
ATOM 12646 C C . THR B 1 530 ? 4.782 -1.357 -6.61 1 97 530 THR B C 1
ATOM 12648 O O . THR B 1 530 ? 4.274 -1.697 -5.54 1 97 530 THR B O 1
ATOM 12651 N N . LYS B 1 531 ? 4.22 -0.527 -7.337 1 96.81 531 LYS B N 1
ATOM 12652 C CA . LYS B 1 531 ? 2.87 -0.006 -7.138 1 96.81 531 LYS B CA 1
ATOM 12653 C C . LYS B 1 531 ? 2.1 0.041 -8.455 1 96.81 531 LYS B C 1
ATOM 12655 O O . LYS B 1 531 ? 2.591 0.581 -9.448 1 96.81 531 LYS B O 1
ATOM 12660 N N . GLU B 1 532 ? 0.938 -0.471 -8.489 1 96.78 532 GLU B N 1
ATOM 12661 C CA . GLU B 1 532 ? 0.051 -0.445 -9.649 1 96.78 532 GLU B CA 1
ATOM 12662 C C . GLU B 1 532 ? -1.31 0.145 -9.289 1 96.78 532 GLU B C 1
ATOM 12664 O O . GLU B 1 532 ? -1.939 -0.279 -8.318 1 96.78 532 GLU B O 1
ATOM 12669 N N . ASN B 1 533 ? -1.76 1.14 -9.952 1 96.13 533 ASN B N 1
ATOM 12670 C CA . ASN B 1 533 ? -3.115 1.676 -9.893 1 96.13 533 ASN B CA 1
ATOM 12671 C C . ASN B 1 533 ? -3.913 1.324 -11.145 1 96.13 533 ASN B C 1
ATOM 12673 O O . ASN B 1 533 ? -3.515 1.672 -12.258 1 96.13 533 ASN B O 1
ATOM 12677 N N . TYR B 1 534 ? -4.981 0.59 -11.028 1 96.53 534 TYR B N 1
ATOM 12678 C CA . TYR B 1 534 ? -5.838 0.167 -12.129 1 96.53 534 TYR B CA 1
ATOM 12679 C C . TYR B 1 534 ? -7.244 0.735 -11.975 1 96.53 534 TYR B C 1
ATOM 12681 O O . TYR B 1 534 ? -7.905 0.506 -10.959 1 96.53 534 TYR B O 1
ATOM 12689 N N . LEU B 1 535 ? -7.738 1.501 -12.94 1 95.66 535 LEU B N 1
ATOM 12690 C CA . LEU B 1 535 ? -9.068 2.102 -12.953 1 95.66 535 LEU B CA 1
ATOM 12691 C C . LEU B 1 535 ? -9.883 1.592 -14.137 1 95.66 535 LEU B C 1
ATOM 12693 O O . LEU B 1 535 ? -9.426 1.647 -15.281 1 95.66 535 LEU B O 1
ATOM 12697 N N . ASN B 1 536 ? -11.056 1.069 -13.866 1 95.7 536 ASN B N 1
ATOM 12698 C CA . ASN B 1 536 ? -11.988 0.583 -14.878 1 95.7 536 ASN B CA 1
ATOM 12699 C C . ASN B 1 536 ? -13.378 1.185 -14.694 1 95.7 536 ASN B C 1
ATOM 12701 O O . ASN B 1 536 ? -14.001 1.01 -13.645 1 95.7 536 ASN B O 1
ATOM 12705 N N . PHE B 1 537 ? -13.882 1.862 -15.642 1 95.33 537 PHE B N 1
ATOM 12706 C CA . PHE B 1 537 ? -15.201 2.484 -15.659 1 95.33 537 PHE B CA 1
ATOM 12707 C C . PHE B 1 537 ? -16.085 1.849 -16.725 1 95.33 537 PHE B C 1
ATOM 12709 O O . PHE B 1 537 ? -15.706 1.785 -17.896 1 95.33 537 PHE B O 1
ATOM 12716 N N . ASN B 1 538 ? -17.241 1.339 -16.341 1 95.5 538 ASN B N 1
ATOM 12717 C CA . ASN B 1 538 ? -18.228 0.772 -17.254 1 95.5 538 ASN B CA 1
ATOM 12718 C C . ASN B 1 538 ? -19.58 1.467 -17.12 1 95.5 538 ASN B C 1
ATOM 12720 O O . ASN B 1 538 ? -20.057 1.698 -16.007 1 95.5 538 ASN B O 1
ATOM 12724 N N . ALA B 1 539 ? -20.216 1.833 -18.176 1 95.87 539 ALA B N 1
ATOM 12725 C CA . ALA B 1 539 ? -21.584 2.34 -18.243 1 95.87 539 ALA B CA 1
ATOM 12726 C C . ALA B 1 539 ? -22.358 1.682 -19.382 1 95.87 539 ALA B C 1
ATOM 12728 O O . ALA B 1 539 ? -21.948 1.757 -20.543 1 95.87 539 ALA B O 1
ATOM 12729 N N . TYR B 1 540 ? -23.399 0.997 -19.061 1 94.93 540 TYR B N 1
ATOM 12730 C CA . TYR B 1 540 ? -24.176 0.349 -20.112 1 94.93 540 TYR B CA 1
ATOM 12731 C C . TYR B 1 540 ? -25.658 0.325 -19.759 1 94.93 540 TYR B C 1
ATOM 12733 O O . TYR B 1 540 ? -26.023 0.332 -18.581 1 94.93 540 TYR B O 1
ATOM 12741 N N . THR B 1 541 ? -26.505 0.293 -20.709 1 95.63 541 THR B N 1
ATOM 12742 C CA . THR B 1 541 ? -27.958 0.306 -20.585 1 95.63 541 THR B CA 1
ATOM 12743 C C . THR B 1 541 ? -28.584 -0.793 -21.44 1 95.63 541 THR B C 1
ATOM 12745 O O . THR B 1 541 ? -28.066 -1.127 -22.507 1 95.63 541 THR B O 1
ATOM 12748 N N . SER B 1 542 ? -29.564 -1.445 -20.944 1 95.02 542 SER B N 1
ATOM 12749 C CA . SER B 1 542 ? -30.25 -2.523 -21.648 1 95.02 542 SER B CA 1
ATOM 12750 C C . SER B 1 542 ? -31.763 -2.35 -21.584 1 95.02 542 SER B C 1
ATOM 12752 O O . SER B 1 542 ? -32.302 -1.92 -20.562 1 95.02 542 SER B O 1
ATOM 12754 N N . TYR B 1 543 ? -32.406 -2.623 -22.619 1 94.74 543 TYR B N 1
ATOM 12755 C CA . TYR B 1 543 ? -33.86 -2.602 -22.722 1 94.74 543 TYR B CA 1
ATOM 12756 C C . TYR B 1 543 ? -34.39 -3.93 -23.25 1 94.74 543 TYR B C 1
ATOM 12758 O O . TYR B 1 543 ? -33.92 -4.429 -24.275 1 94.74 543 TYR B O 1
ATOM 12766 N N . SER B 1 544 ? -35.252 -4.545 -22.499 1 93.71 544 SER B N 1
ATOM 12767 C CA . SER B 1 544 ? -35.884 -5.801 -22.891 1 93.71 544 SER B CA 1
ATOM 12768 C C . SER B 1 544 ? -37.377 -5.616 -23.14 1 93.71 544 SER B C 1
ATOM 12770 O O . SER B 1 544 ? -38.063 -4.949 -22.362 1 93.71 544 SER B O 1
ATOM 12772 N N . HIS B 1 545 ? -37.908 -6.172 -24.231 1 92.4 545 HIS B N 1
ATOM 12773 C CA . HIS B 1 545 ? -39.323 -6.076 -24.571 1 92.4 545 HIS B CA 1
ATOM 12774 C C . HIS B 1 545 ? -39.8 -7.326 -25.302 1 92.4 545 HIS B C 1
ATOM 12776 O O . HIS B 1 545 ? -39.08 -7.873 -26.141 1 92.4 545 HIS B O 1
ATOM 12782 N N . THR B 1 546 ? -40.913 -7.852 -24.92 1 91.93 546 THR B N 1
ATOM 12783 C CA . THR B 1 546 ? -41.554 -8.973 -25.599 1 91.93 546 THR B CA 1
ATOM 12784 C C . THR B 1 546 ? -42.719 -8.49 -26.459 1 91.93 546 THR B C 1
ATOM 12786 O O . THR B 1 546 ? -43.654 -7.867 -25.952 1 91.93 546 THR B O 1
ATOM 12789 N N . PHE B 1 547 ? -42.658 -8.792 -27.779 1 91.06 547 PHE B N 1
ATOM 12790 C CA . PHE B 1 547 ? -43.735 -8.459 -28.704 1 91.06 547 PHE B CA 1
ATOM 12791 C C . PHE B 1 547 ? -44.616 -9.674 -28.969 1 91.06 547 PHE B C 1
ATOM 12793 O O . PHE B 1 547 ? -44.112 -10.759 -29.268 1 91.06 547 PHE B O 1
ATOM 12800 N N . ASN B 1 548 ? -46.032 -9.558 -28.921 1 89.34 548 ASN B N 1
ATOM 12801 C CA . ASN B 1 548 ? -47.02 -10.582 -29.246 1 89.34 548 ASN B CA 1
ATOM 12802 C C . ASN B 1 548 ? -46.751 -11.88 -28.49 1 89.34 548 ASN B C 1
ATOM 12804 O O . ASN B 1 548 ? -46.923 -12.97 -29.038 1 89.34 548 ASN B O 1
ATOM 12808 N N . ASP B 1 549 ? -46.081 -11.809 -27.298 1 82.96 549 ASP B N 1
ATOM 12809 C CA . ASP B 1 549 ? -45.803 -12.908 -26.379 1 82.96 549 ASP B CA 1
ATOM 12810 C C . ASP B 1 549 ? -44.931 -13.971 -27.043 1 82.96 549 ASP B C 1
ATOM 12812 O O . ASP B 1 549 ? -44.852 -15.105 -26.564 1 82.96 549 ASP B O 1
ATOM 12816 N N . THR B 1 550 ? -44.339 -13.645 -28.172 1 89.01 550 THR B N 1
ATOM 12817 C CA . THR B 1 550 ? -43.544 -14.649 -28.87 1 89.01 550 THR B CA 1
ATOM 12818 C C . THR B 1 550 ? -42.152 -14.111 -29.188 1 89.01 550 THR B C 1
ATOM 12820 O O . THR B 1 550 ? -41.189 -14.876 -29.269 1 89.01 550 THR B O 1
ATOM 12823 N N . HIS B 1 551 ? -42.096 -12.786 -29.508 1 93.2 551 HIS B N 1
ATOM 12824 C CA . HIS B 1 551 ? -40.827 -12.168 -29.878 1 93.2 551 HIS B CA 1
ATOM 12825 C C . HIS B 1 551 ? -40.179 -11.482 -28.681 1 93.2 551 HIS B C 1
ATOM 12827 O O . HIS B 1 551 ? -40.696 -10.482 -28.177 1 93.2 551 HIS B O 1
ATOM 12833 N N . ASN B 1 552 ? -39.08 -12.014 -28.173 1 93.1 552 ASN B N 1
ATOM 12834 C CA . ASN B 1 552 ? -38.328 -11.395 -27.087 1 93.1 552 ASN B CA 1
ATOM 12835 C C . ASN B 1 552 ? -37.079 -10.687 -27.603 1 93.1 552 ASN B C 1
ATOM 12837 O O . ASN B 1 552 ? -36.255 -11.293 -28.29 1 93.1 552 ASN B O 1
ATOM 12841 N N . LEU B 1 553 ? -37.019 -9.385 -27.355 1 94.1 553 LEU B N 1
ATOM 12842 C CA . LEU B 1 553 ? -35.9 -8.568 -27.811 1 94.1 553 LEU B CA 1
ATOM 12843 C C . LEU B 1 553 ? -35.205 -7.892 -26.634 1 94.1 553 LEU B C 1
ATOM 12845 O O . LEU B 1 553 ? -35.866 -7.331 -25.757 1 94.1 553 LEU B O 1
ATOM 12849 N N . LYS B 1 554 ? -33.899 -8.024 -26.543 1 93.56 554 LYS B N 1
ATOM 12850 C CA . LYS B 1 554 ? -33.076 -7.306 -25.573 1 93.56 554 LYS B CA 1
ATOM 12851 C C . LYS B 1 554 ? -31.948 -6.547 -26.264 1 93.56 554 LYS B C 1
ATOM 12853 O O . LYS B 1 554 ? -31.148 -7.139 -26.992 1 93.56 554 LYS B O 1
ATOM 12858 N N . VAL B 1 555 ? -31.872 -5.211 -26.092 1 94.8 555 VAL B N 1
ATOM 12859 C CA . VAL B 1 555 ? -30.848 -4.355 -26.683 1 94.8 555 VAL B CA 1
ATOM 12860 C C . VAL B 1 555 ? -29.985 -3.746 -25.581 1 94.8 555 VAL B C 1
ATOM 12862 O O . VAL B 1 555 ? -30.505 -3.243 -24.582 1 94.8 555 VAL B O 1
ATOM 12865 N N . MET B 1 556 ? -28.672 -3.859 -25.749 1 95.17 556 MET B N 1
ATOM 12866 C CA . MET B 1 556 ? -27.744 -3.287 -24.777 1 95.17 556 MET B CA 1
ATOM 12867 C C . MET B 1 556 ? -26.712 -2.401 -25.466 1 95.17 556 MET B C 1
ATOM 12869 O O . MET B 1 556 ? -26.185 -2.758 -26.521 1 95.17 556 MET B O 1
ATOM 12873 N N . LEU B 1 557 ? -26.474 -1.176 -24.981 1 95.88 557 LEU B N 1
ATOM 12874 C CA . LEU B 1 557 ? -25.415 -0.256 -25.381 1 95.88 557 LEU B CA 1
ATOM 12875 C C . LEU B 1 557 ? -24.508 0.075 -24.201 1 95.88 557 LEU B C 1
ATOM 12877 O O . LEU B 1 557 ? -24.982 0.236 -23.074 1 95.88 557 LEU B O 1
ATOM 12881 N N . GLY B 1 558 ? -23.218 0.086 -24.474 1 95.29 558 GLY B N 1
ATOM 12882 C CA . GLY B 1 558 ? -22.343 0.323 -23.337 1 95.29 558 GLY B CA 1
ATOM 12883 C C . GLY B 1 558 ? -21.05 1.021 -23.715 1 95.29 558 GLY B C 1
ATOM 12884 O O . GLY B 1 558 ? -20.741 1.169 -24.899 1 95.29 558 GLY B O 1
ATOM 12885 N N . PHE B 1 559 ? -20.372 1.554 -22.71 1 95.56 559 PHE B N 1
ATOM 12886 C CA . PHE B 1 559 ? -19.09 2.248 -22.745 1 95.56 559 PHE B CA 1
ATOM 12887 C C . PHE B 1 559 ? -18.155 1.712 -21.669 1 95.56 559 PHE B C 1
ATOM 12889 O O . PHE B 1 559 ? -18.586 1.431 -20.548 1 95.56 559 PHE B O 1
ATOM 12896 N N . GLN B 1 560 ? -16.851 1.504 -22.044 1 94.79 560 GLN B N 1
ATOM 12897 C CA . GLN B 1 560 ? -15.862 1.009 -21.092 1 94.79 560 GLN B CA 1
ATOM 12898 C C . GLN B 1 560 ? -14.536 1.75 -21.24 1 94.79 560 GLN B C 1
ATOM 12900 O O . GLN B 1 560 ? -14.09 2.016 -22.358 1 94.79 560 GLN B O 1
ATOM 12905 N N . SER B 1 561 ? -13.914 2.134 -20.149 1 95.62 561 SER B N 1
ATOM 12906 C CA . SER B 1 561 ? -12.581 2.728 -20.116 1 95.62 561 SER B CA 1
ATOM 12907 C C . SER B 1 561 ? -11.708 2.066 -19.055 1 95.62 561 SER B C 1
ATOM 12909 O O . SER B 1 561 ? -12.184 1.744 -17.964 1 95.62 561 SER B O 1
ATOM 12911 N N . GLU B 1 562 ? -10.429 1.798 -19.4 1 94.8 562 GLU B N 1
ATOM 12912 C CA . GLU B 1 562 ? -9.454 1.199 -18.493 1 94.8 562 GLU B CA 1
ATOM 12913 C C . GLU B 1 562 ? -8.128 1.952 -18.532 1 94.8 562 GLU B C 1
ATOM 12915 O O . GLU B 1 562 ? -7.68 2.376 -19.6 1 94.8 562 GLU B O 1
ATOM 12920 N N . GLU B 1 563 ? -7.532 2.15 -17.386 1 95.8 563 GLU B N 1
ATOM 12921 C CA . GLU B 1 563 ? -6.208 2.754 -17.269 1 95.8 563 GLU B CA 1
ATOM 12922 C C . GLU B 1 563 ? -5.366 2.041 -16.215 1 95.8 563 GLU B C 1
ATOM 12924 O O . GLU B 1 563 ? -5.847 1.76 -15.115 1 95.8 563 GLU B O 1
ATOM 12929 N N . THR B 1 564 ? -4.064 1.732 -16.537 1 95.53 564 THR B N 1
ATOM 12930 C CA . THR B 1 564 ? -3.118 1.133 -15.602 1 95.53 564 THR B CA 1
ATOM 12931 C C . THR B 1 564 ? -1.851 1.977 -15.499 1 95.53 564 THR B C 1
ATOM 12933 O O . THR B 1 564 ? -1.272 2.364 -16.517 1 95.53 564 THR B O 1
ATOM 12936 N N . LYS B 1 565 ? -1.461 2.349 -14.319 1 96.16 565 LYS B N 1
ATOM 12937 C CA . LYS B 1 565 ? -0.185 2.991 -14.013 1 96.16 565 LYS B CA 1
ATOM 12938 C C . LYS B 1 565 ? 0.696 2.084 -13.159 1 96.16 565 LYS B C 1
ATOM 12940 O O . LYS B 1 565 ? 0.268 1.608 -12.105 1 96.16 565 LYS B O 1
ATOM 12945 N N . TYR B 1 566 ? 1.903 1.865 -13.62 1 96.38 566 TYR B N 1
ATOM 12946 C CA . TYR B 1 566 ? 2.815 0.953 -12.939 1 96.38 566 TYR B CA 1
ATOM 12947 C C . TYR B 1 566 ? 4.13 1.647 -12.603 1 96.38 566 TYR B C 1
ATOM 12949 O O . TYR B 1 566 ? 4.786 2.207 -13.485 1 96.38 566 TYR B O 1
ATOM 12957 N N . ASP B 1 567 ? 4.538 1.612 -11.327 1 96.71 567 ASP B N 1
ATOM 12958 C CA . ASP B 1 567 ? 5.813 2.148 -10.859 1 96.71 567 ASP B CA 1
ATOM 12959 C C . ASP B 1 567 ? 6.691 1.044 -10.273 1 96.71 567 ASP B C 1
ATOM 12961 O O . ASP B 1 567 ? 6.207 0.187 -9.531 1 96.71 567 ASP B O 1
ATOM 12965 N N . PHE B 1 568 ? 7.951 1.072 -10.672 1 96.56 568 PHE B N 1
ATOM 12966 C CA . PHE B 1 568 ? 8.936 0.113 -10.184 1 96.56 568 PHE B CA 1
ATOM 12967 C C . PHE B 1 568 ? 10.192 0.827 -9.699 1 96.56 568 PHE B C 1
ATOM 12969 O O . PHE B 1 568 ? 10.638 1.798 -10.315 1 96.56 568 PHE B O 1
ATOM 12976 N N . SER B 1 569 ? 10.776 0.413 -8.572 1 96.7 569 SER B N 1
ATOM 12977 C CA . SER B 1 569 ? 12.085 0.856 -8.1 1 96.7 569 SER B CA 1
ATOM 12978 C C . SER B 1 569 ? 12.813 -0.261 -7.361 1 96.7 569 SER B C 1
ATOM 12980 O O . SER B 1 569 ? 12.19 -1.05 -6.648 1 96.7 569 SER B O 1
ATOM 12982 N N . SER B 1 570 ? 14.078 -0.379 -7.53 1 97.61 570 SER B N 1
ATOM 12983 C CA . SER B 1 570 ? 14.892 -1.355 -6.812 1 97.61 570 SER B CA 1
ATOM 12984 C C . SER B 1 570 ? 16.244 -0.767 -6.421 1 97.61 570 SER B C 1
ATOM 12986 O O . SER B 1 570 ? 16.752 0.134 -7.092 1 97.61 570 SER B O 1
ATOM 12988 N N . THR B 1 571 ? 16.771 -1.209 -5.322 1 97.44 571 THR B N 1
ATOM 12989 C CA . THR B 1 571 ? 18.068 -0.808 -4.788 1 97.44 571 THR B CA 1
ATOM 12990 C C . THR B 1 571 ? 18.826 -2.016 -4.244 1 97.44 571 THR B C 1
ATOM 12992 O O . THR B 1 571 ? 18.254 -2.844 -3.531 1 97.44 571 THR B O 1
ATOM 12995 N N . LYS B 1 572 ? 20.001 -2.215 -4.618 1 96.79 572 LYS B N 1
ATOM 12996 C CA . LYS B 1 572 ? 20.901 -3.228 -4.073 1 96.79 572 LYS B CA 1
ATOM 12997 C C . LYS B 1 572 ? 22.185 -2.595 -3.543 1 96.79 572 LYS B C 1
ATOM 12999 O O . LYS B 1 572 ? 22.888 -1.898 -4.277 1 96.79 572 LYS B O 1
ATOM 13004 N N . LYS B 1 573 ? 22.477 -2.765 -2.356 1 94.75 573 LYS B N 1
ATOM 13005 C CA . LYS B 1 573 ? 23.685 -2.254 -1.714 1 94.75 573 LYS B CA 1
ATOM 13006 C C . LYS B 1 573 ? 24.471 -3.38 -1.047 1 94.75 573 LYS B C 1
ATOM 13008 O O . LYS B 1 573 ? 23.884 -4.339 -0.542 1 94.75 573 LYS B O 1
ATOM 13013 N N . TYR B 1 574 ? 25.783 -3.277 -1.013 1 94.28 574 TYR B N 1
ATOM 13014 C CA . TYR B 1 574 ? 26.647 -4.378 -0.603 1 94.28 574 TYR B CA 1
ATOM 13015 C C . TYR B 1 574 ? 27.264 -4.108 0.764 1 94.28 574 TYR B C 1
ATOM 13017 O O . TYR B 1 574 ? 27.28 -2.966 1.23 1 94.28 574 TYR B O 1
ATOM 13025 N N . GLY B 1 575 ? 27.715 -5.201 1.371 1 92.27 575 GLY B N 1
ATOM 13026 C CA . GLY B 1 575 ? 28.498 -5.126 2.594 1 92.27 575 GLY B CA 1
ATOM 13027 C C . GLY B 1 575 ? 27.643 -5.001 3.842 1 92.27 575 GLY B C 1
ATOM 13028 O O . GLY B 1 575 ? 27.72 -3.999 4.555 1 92.27 575 GLY B O 1
ATOM 13029 N N . LEU B 1 576 ? 26.936 -6.041 4.181 1 92.34 576 LEU B N 1
ATOM 13030 C CA . LEU B 1 576 ? 26.155 -6.048 5.413 1 92.34 576 LEU B CA 1
ATOM 13031 C C . LEU B 1 576 ? 27.066 -6.135 6.633 1 92.34 576 LEU B C 1
ATOM 13033 O O . LEU B 1 576 ? 27.923 -7.018 6.712 1 92.34 576 LEU B O 1
ATOM 13037 N N . MET B 1 577 ? 26.824 -5.312 7.497 1 87.09 577 MET B N 1
ATOM 13038 C CA . MET B 1 577 ? 27.664 -5.271 8.69 1 87.09 577 MET B CA 1
ATOM 13039 C C . MET B 1 577 ? 27.255 -6.357 9.68 1 87.09 577 MET B C 1
ATOM 13041 O O . MET B 1 577 ? 28.102 -6.917 10.378 1 87.09 577 MET B O 1
ATOM 13045 N N . VAL B 1 578 ? 25.878 -6.48 9.785 1 85.16 578 VAL B N 1
ATOM 13046 C CA . VAL B 1 578 ? 25.323 -7.501 10.668 1 85.16 578 VAL B CA 1
ATOM 13047 C C . VAL B 1 578 ? 24.35 -8.384 9.889 1 85.16 578 VAL B C 1
ATOM 13049 O O . VAL B 1 578 ? 23.31 -7.912 9.425 1 85.16 578 VAL B O 1
ATOM 13052 N N . ASN B 1 579 ? 24.598 -9.628 9.757 1 81.41 579 ASN B N 1
ATOM 13053 C CA . ASN B 1 579 ? 23.826 -10.545 8.925 1 81.41 579 ASN B CA 1
ATOM 13054 C C . ASN B 1 579 ? 22.381 -10.653 9.402 1 81.41 579 ASN B C 1
ATOM 13056 O O . ASN B 1 579 ? 21.468 -10.833 8.594 1 81.41 579 ASN B O 1
ATOM 13060 N N . GLY B 1 580 ? 22.078 -10.607 10.577 1 81.84 580 GLY B N 1
ATOM 13061 C CA . GLY B 1 580 ? 20.732 -10.802 11.093 1 81.84 580 GLY B CA 1
ATOM 13062 C C . GLY B 1 580 ? 19.9 -9.534 11.088 1 81.84 580 GLY B C 1
ATOM 13063 O O . GLY B 1 580 ? 18.704 -9.568 11.383 1 81.84 580 GLY B O 1
ATOM 13064 N N . LEU B 1 581 ? 20.521 -8.382 10.582 1 88.58 581 LEU B N 1
ATOM 13065 C CA . LEU B 1 581 ? 19.824 -7.101 10.554 1 88.58 581 LEU B CA 1
ATOM 13066 C C . LEU B 1 581 ? 19.993 -6.419 9.201 1 88.58 581 LEU B C 1
ATOM 13068 O O . LEU B 1 581 ? 20.695 -5.411 9.092 1 88.58 581 LEU B O 1
ATOM 13072 N N . PRO B 1 582 ? 19.285 -6.932 8.209 1 92.58 582 PRO B N 1
ATOM 13073 C CA . PRO B 1 582 ? 19.479 -6.419 6.851 1 92.58 582 PRO B CA 1
ATOM 13074 C C . PRO B 1 582 ? 18.761 -5.092 6.614 1 92.58 582 PRO B C 1
ATOM 13076 O O . PRO B 1 582 ? 17.617 -5.079 6.153 1 92.58 582 PRO B O 1
ATOM 13079 N N . GLN B 1 583 ? 19.485 -3.974 6.865 1 94.77 583 GLN B N 1
ATOM 13080 C CA . GLN B 1 583 ? 19.023 -2.618 6.588 1 94.77 583 GLN B CA 1
ATOM 13081 C C . GLN B 1 583 ? 20.064 -1.834 5.794 1 94.77 583 GLN B C 1
ATOM 13083 O O . GLN B 1 583 ? 21.268 -2.032 5.973 1 94.77 583 GLN B O 1
ATOM 13088 N N . PHE B 1 584 ? 19.591 -0.965 4.953 1 95.22 584 PHE B N 1
ATOM 13089 C CA . PHE B 1 584 ? 20.511 -0.208 4.114 1 95.22 584 PHE B CA 1
ATOM 13090 C C . PHE B 1 584 ? 21.477 0.606 4.967 1 95.22 584 PHE B C 1
ATOM 13092 O O . PHE B 1 584 ? 22.644 0.773 4.605 1 95.22 584 PHE B O 1
ATOM 13099 N N . ASP B 1 585 ? 21.019 1.078 6.106 1 92 585 ASP B N 1
ATOM 13100 C CA . ASP B 1 585 ? 21.87 1.878 6.982 1 92 585 ASP B CA 1
ATOM 13101 C C . ASP B 1 585 ? 22.965 1.023 7.615 1 92 585 ASP B C 1
ATOM 13103 O O . ASP B 1 585 ? 23.921 1.552 8.185 1 92 585 ASP B O 1
ATOM 13107 N N . LEU B 1 586 ? 22.899 -0.271 7.53 1 92.41 586 LEU B N 1
ATOM 13108 C CA . LEU B 1 586 ? 23.894 -1.196 8.062 1 92.41 586 LEU B CA 1
ATOM 13109 C C . LEU B 1 586 ? 24.667 -1.871 6.934 1 92.41 586 LEU B C 1
ATOM 13111 O O . LEU B 1 586 ? 25.013 -3.051 7.032 1 92.41 586 LEU B O 1
ATOM 13115 N N . THR B 1 587 ? 24.847 -1.206 5.86 1 92.69 587 THR B N 1
ATOM 13116 C CA . THR B 1 587 ? 25.682 -1.652 4.75 1 92.69 587 THR B CA 1
ATOM 13117 C C . THR B 1 587 ? 26.909 -0.756 4.602 1 92.69 587 THR B C 1
ATOM 13119 O O . THR B 1 587 ? 26.854 0.436 4.91 1 92.69 587 THR B O 1
ATOM 13122 N N . THR B 1 588 ? 27.985 -1.238 4.122 1 88.8 588 THR B N 1
ATOM 13123 C CA . THR B 1 588 ? 29.244 -0.507 4.034 1 88.8 588 THR B CA 1
ATOM 13124 C C . THR B 1 588 ? 29.465 0.024 2.621 1 88.8 588 THR B C 1
ATOM 13126 O O . THR B 1 588 ? 30.226 0.972 2.42 1 88.8 588 THR B O 1
ATOM 13129 N N . GLY B 1 589 ? 28.842 -0.643 1.636 1 88.69 589 GLY B N 1
ATOM 13130 C CA . GLY B 1 589 ? 29.142 -0.314 0.252 1 88.69 589 GLY B CA 1
ATOM 13131 C C . GLY B 1 589 ? 30.43 -0.943 -0.246 1 88.69 589 GLY B C 1
ATOM 13132 O O . GLY B 1 589 ? 30.961 -0.542 -1.284 1 88.69 589 GLY B O 1
ATOM 13133 N N . LEU B 1 590 ? 30.99 -1.953 0.541 1 88.73 590 LEU B N 1
ATOM 13134 C CA . LEU B 1 590 ? 32.222 -2.641 0.172 1 88.73 590 LEU B CA 1
ATOM 13135 C C . LEU B 1 590 ? 31.934 -4.073 -0.266 1 88.73 590 LEU B C 1
ATOM 13137 O O . LEU B 1 590 ? 30.966 -4.684 0.191 1 88.73 590 LEU B O 1
ATOM 13141 N N . ASP B 1 591 ? 32.712 -4.531 -1.132 1 88.86 591 ASP B N 1
ATOM 13142 C CA . ASP B 1 591 ? 32.605 -5.939 -1.502 1 88.86 591 ASP B CA 1
ATOM 13143 C C . ASP B 1 591 ? 33.35 -6.826 -0.507 1 88.86 591 ASP B C 1
ATOM 13145 O O . ASP B 1 591 ? 33.842 -6.344 0.516 1 88.86 591 ASP B O 1
ATOM 13149 N N . GLY B 1 592 ? 33.356 -8.108 -0.655 1 87.68 592 GLY B N 1
ATOM 13150 C CA . GLY B 1 592 ? 33.942 -9.069 0.266 1 87.68 592 GLY B CA 1
ATOM 13151 C C . GLY B 1 592 ? 35.436 -8.887 0.449 1 87.68 592 GLY B C 1
ATOM 13152 O O . GLY B 1 592 ? 36.009 -9.36 1.432 1 87.68 592 GLY B O 1
ATOM 13153 N N . THR B 1 593 ? 36.066 -8.124 -0.473 1 86.72 593 THR B N 1
ATOM 13154 C CA . THR B 1 593 ? 37.506 -7.901 -0.4 1 86.72 593 THR B CA 1
ATOM 13155 C C . THR B 1 593 ? 37.812 -6.537 0.212 1 86.72 593 THR B C 1
ATOM 13157 O O . THR B 1 593 ? 38.971 -6.124 0.273 1 86.72 593 THR B O 1
ATOM 13160 N N . GLY B 1 594 ? 36.721 -5.791 0.452 1 81.83 594 GLY B N 1
ATOM 13161 C CA . GLY B 1 594 ? 36.915 -4.507 1.105 1 81.83 594 GLY B CA 1
ATOM 13162 C C . GLY B 1 594 ? 36.965 -3.344 0.132 1 81.83 594 GLY B C 1
ATOM 13163 O O . GLY B 1 594 ? 37.219 -2.205 0.53 1 81.83 594 GLY B O 1
ATOM 13164 N N . ASN B 1 595 ? 36.727 -3.602 -1.131 1 83.21 595 ASN B N 1
ATOM 13165 C CA . ASN B 1 595 ? 36.708 -2.532 -2.123 1 83.21 595 ASN B CA 1
ATOM 13166 C C . ASN B 1 595 ? 35.322 -1.907 -2.247 1 83.21 595 ASN B C 1
ATOM 13168 O O . ASN B 1 595 ? 34.313 -2.572 -2.006 1 83.21 595 ASN B O 1
ATOM 13172 N N . LYS B 1 596 ? 35.393 -0.641 -2.612 1 83.38 596 LYS B N 1
ATOM 13173 C CA . LYS B 1 596 ? 34.123 0.05 -2.816 1 83.38 596 LYS B CA 1
ATOM 13174 C C . LYS B 1 596 ? 33.31 -0.611 -3.926 1 83.38 596 LYS B C 1
ATOM 13176 O O . LYS B 1 596 ? 33.847 -0.937 -4.986 1 83.38 596 LYS B O 1
ATOM 13181 N N . LYS B 1 597 ? 32.127 -0.88 -3.666 1 88.37 597 LYS B N 1
ATOM 13182 C CA . LYS B 1 597 ? 31.182 -1.416 -4.641 1 88.37 597 LYS B CA 1
ATOM 13183 C C . LYS B 1 597 ? 29.966 -0.506 -4.786 1 88.37 597 LYS B C 1
ATOM 13185 O O . LYS B 1 597 ? 29.308 -0.178 -3.797 1 88.37 597 LYS B O 1
ATOM 13190 N N . ASP B 1 598 ? 29.657 -0.107 -5.98 1 85.86 598 ASP B N 1
ATOM 13191 C CA . ASP B 1 598 ? 28.613 0.878 -6.245 1 85.86 598 ASP B CA 1
ATOM 13192 C C . ASP B 1 598 ? 27.23 0.309 -5.939 1 85.86 598 ASP B C 1
ATOM 13194 O O . ASP B 1 598 ? 26.967 -0.868 -6.195 1 85.86 598 ASP B O 1
ATOM 13198 N N . THR B 1 599 ? 26.393 1.16 -5.429 1 92.14 599 THR B N 1
ATOM 13199 C CA . THR B 1 599 ? 24.986 0.83 -5.234 1 92.14 599 THR B CA 1
ATOM 13200 C C . THR B 1 599 ? 24.267 0.71 -6.574 1 92.14 599 THR B C 1
ATOM 13202 O O . THR B 1 599 ? 24.448 1.549 -7.459 1 92.14 599 THR B O 1
ATOM 13205 N N . GLU B 1 600 ? 23.508 -0.314 -6.766 1 92.66 600 GLU B N 1
ATOM 13206 C CA . GLU B 1 600 ? 22.722 -0.51 -7.98 1 92.66 600 GLU B CA 1
ATOM 13207 C C . GLU B 1 600 ? 21.285 -0.031 -7.791 1 92.66 600 GLU B C 1
ATOM 13209 O O . GLU B 1 600 ? 20.621 -0.412 -6.825 1 92.66 600 GLU B O 1
ATOM 13214 N N . VAL B 1 601 ? 20.898 0.844 -8.682 1 94.69 601 VAL B N 1
ATOM 13215 C CA . VAL B 1 601 ? 19.55 1.396 -8.591 1 94.69 601 VAL B CA 1
ATOM 13216 C C . VAL B 1 601 ? 18.866 1.317 -9.954 1 94.69 601 VAL B C 1
ATOM 13218 O O . VAL B 1 601 ? 19.496 1.556 -10.987 1 94.69 601 VAL B O 1
ATOM 13221 N N . SER B 1 602 ? 17.601 0.901 -9.951 1 94.31 602 SER B N 1
ATOM 13222 C CA . SER B 1 602 ? 16.761 0.897 -11.144 1 94.31 602 SER B CA 1
ATOM 13223 C C . SER B 1 602 ? 15.351 1.384 -10.828 1 94.31 602 SER B C 1
ATOM 13225 O O . SER B 1 602 ? 14.895 1.284 -9.687 1 94.31 602 SER B O 1
ATOM 13227 N N . GLY B 1 603 ? 14.792 2.026 -11.774 1 95.13 603 GLY B N 1
ATOM 13228 C CA . GLY B 1 603 ? 13.422 2.49 -11.622 1 95.13 603 GLY B CA 1
ATOM 13229 C C . GLY B 1 603 ? 12.824 3.017 -12.912 1 95.13 603 GLY B C 1
ATOM 13230 O O . GLY B 1 603 ? 13.513 3.663 -13.704 1 95.13 603 GLY B O 1
ATOM 13231 N N . TYR B 1 604 ? 11.548 2.717 -13.145 1 94.2 604 TYR B N 1
ATOM 13232 C CA . TYR B 1 604 ? 10.858 3.171 -14.348 1 94.2 604 TYR B CA 1
ATOM 13233 C C . TYR B 1 604 ? 9.356 3.276 -14.108 1 94.2 604 TYR B C 1
ATOM 13235 O O . TYR B 1 604 ? 8.854 2.828 -13.075 1 94.2 604 TYR B O 1
ATOM 13243 N N . HIS B 1 605 ? 8.653 3.936 -14.971 1 94.96 605 HIS B N 1
ATOM 13244 C CA . HIS B 1 605 ? 7.207 4.126 -14.988 1 94.96 605 HIS B CA 1
ATOM 13245 C C . HIS B 1 605 ? 6.611 3.699 -16.325 1 94.96 605 HIS B C 1
ATOM 13247 O O . HIS B 1 605 ? 7.176 3.988 -17.382 1 94.96 605 HIS B O 1
ATOM 13253 N N . ASN B 1 606 ? 5.505 2.871 -16.247 1 94.8 606 ASN B N 1
ATOM 13254 C CA . ASN B 1 606 ? 4.751 2.49 -17.436 1 94.8 606 ASN B CA 1
ATOM 13255 C C . ASN B 1 606 ? 3.262 2.782 -17.274 1 94.8 606 ASN B C 1
ATOM 13257 O O . ASN B 1 606 ? 2.721 2.678 -16.171 1 94.8 606 ASN B O 1
ATOM 13261 N N . GLU B 1 607 ? 2.661 3.119 -18.426 1 94.19 607 GLU B N 1
ATOM 13262 C CA . GLU B 1 607 ? 1.225 3.378 -18.398 1 94.19 607 GLU B CA 1
ATOM 13263 C C . GLU B 1 607 ? 0.565 2.976 -19.713 1 94.19 607 GLU B C 1
ATOM 13265 O O . GLU B 1 607 ? 1.183 3.065 -20.776 1 94.19 607 GLU B O 1
ATOM 13270 N N . TRP B 1 608 ? -0.627 2.485 -19.693 1 93.55 608 TRP B N 1
ATOM 13271 C CA . TRP B 1 608 ? -1.451 2.259 -20.875 1 93.55 608 TRP B CA 1
ATOM 13272 C C . TRP B 1 608 ? -2.926 2.491 -20.563 1 93.55 608 TRP B C 1
ATOM 13274 O O . TRP B 1 608 ? -3.323 2.521 -19.396 1 93.55 608 TRP B O 1
ATOM 13284 N N . ALA B 1 609 ? -3.771 2.675 -21.6 1 94.68 609 ALA B N 1
ATOM 13285 C CA . ALA B 1 609 ? -5.203 2.929 -21.472 1 94.68 609 ALA B CA 1
ATOM 13286 C C . ALA B 1 609 ? -5.969 2.365 -22.666 1 94.68 609 ALA B C 1
ATOM 13288 O O . ALA B 1 609 ? -5.415 2.231 -23.759 1 94.68 609 ALA B O 1
ATOM 13289 N N . THR B 1 610 ? -7.213 1.948 -22.445 1 94.2 610 THR B N 1
ATOM 13290 C CA . THR B 1 610 ? -8.134 1.514 -23.49 1 94.2 610 THR B CA 1
ATOM 13291 C C . THR B 1 610 ? -9.506 2.156 -23.302 1 94.2 610 THR B C 1
ATOM 13293 O O . THR B 1 610 ? -9.887 2.502 -22.182 1 94.2 610 THR B O 1
ATOM 13296 N N . VAL B 1 611 ? -10.225 2.345 -24.451 1 94.65 611 VAL B N 1
ATOM 13297 C CA . VAL B 1 611 ? -11.605 2.818 -24.477 1 94.65 611 VAL B CA 1
ATOM 13298 C C . VAL B 1 611 ? -12.417 1.991 -25.471 1 94.65 611 VAL B C 1
ATOM 13300 O O . VAL B 1 611 ? -11.891 1.549 -26.495 1 94.65 611 VAL B O 1
ATOM 13303 N N . GLY B 1 612 ? -13.693 1.676 -25.119 1 94.56 612 GLY B N 1
ATOM 13304 C CA . GLY B 1 612 ? -14.518 0.889 -26.022 1 94.56 612 GLY B CA 1
ATOM 13305 C C . GLY B 1 612 ? -15.991 1.244 -25.947 1 94.56 612 GLY B C 1
ATOM 13306 O O . GLY B 1 612 ? -16.502 1.57 -24.874 1 94.56 612 GLY B O 1
ATOM 13307 N N . PHE B 1 613 ? -16.662 1.229 -27.105 1 95.77 613 PHE B N 1
ATOM 13308 C CA . PHE B 1 613 ? -18.111 1.31 -27.246 1 95.77 613 PHE B CA 1
ATOM 13309 C C . PHE B 1 613 ? -18.679 -0.009 -27.758 1 95.77 613 PHE B C 1
ATOM 13311 O O . PHE B 1 613 ? -18.117 -0.622 -28.668 1 95.77 613 PHE B O 1
ATOM 13318 N N . PHE B 1 614 ? -19.68 -0.489 -27.098 1 94.71 614 PHE B N 1
ATOM 13319 C CA . PHE B 1 614 ? -20.166 -1.792 -27.537 1 94.71 614 PHE B CA 1
ATOM 13320 C C . PHE B 1 614 ? -21.69 -1.836 -27.516 1 94.71 614 PHE B C 1
ATOM 13322 O O . PHE B 1 614 ? -22.331 -0.997 -26.881 1 94.71 614 PHE B O 1
ATOM 13329 N N . GLY B 1 615 ? -22.232 -2.737 -28.185 1 94.43 615 GLY B N 1
ATOM 13330 C CA . GLY B 1 615 ? -23.657 -3.015 -28.266 1 94.43 615 GLY B CA 1
ATOM 13331 C C . GLY B 1 615 ? -23.968 -4.487 -28.456 1 94.43 615 GLY B C 1
ATOM 13332 O O . GLY B 1 615 ? -23.178 -5.222 -29.051 1 94.43 615 GLY B O 1
ATOM 13333 N N . ARG B 1 616 ? -25.081 -4.935 -27.937 1 94.02 616 ARG B N 1
ATOM 13334 C CA . ARG B 1 616 ? -25.538 -6.317 -28.033 1 94.02 616 ARG B CA 1
ATOM 13335 C C . ARG B 1 616 ? -27.033 -6.381 -28.324 1 94.02 616 ARG B C 1
ATOM 13337 O O . ARG B 1 616 ? -27.821 -5.652 -27.716 1 94.02 616 ARG B O 1
ATOM 13344 N N . LEU B 1 617 ? -27.376 -7.172 -29.273 1 94.19 617 LEU B N 1
ATOM 13345 C CA . LEU B 1 617 ? -28.769 -7.435 -29.616 1 94.19 617 LEU B CA 1
ATOM 13346 C C . LEU B 1 617 ? -29.101 -8.914 -29.449 1 94.19 617 LEU B C 1
ATOM 13348 O O . LEU B 1 617 ? -28.457 -9.771 -30.058 1 94.19 617 LEU B O 1
ATOM 13352 N N . ASN B 1 618 ? -30.025 -9.251 -28.618 1 93.07 618 ASN B N 1
ATOM 13353 C CA . ASN B 1 618 ? -30.519 -10.61 -28.419 1 93.07 618 ASN B CA 1
ATOM 13354 C C . ASN B 1 618 ? -31.958 -10.76 -28.902 1 93.07 618 ASN B C 1
ATOM 13356 O O . ASN B 1 618 ? -32.83 -9.974 -28.525 1 93.07 618 ASN B O 1
ATOM 13360 N N . TYR B 1 619 ? -32.188 -11.76 -29.713 1 94.12 619 TYR B N 1
ATOM 13361 C CA . TYR B 1 619 ? -33.521 -12.046 -30.232 1 94.12 619 TYR B CA 1
ATOM 13362 C C . TYR B 1 619 ? -33.894 -13.505 -30.001 1 94.12 619 TYR B C 1
ATOM 13364 O O . TYR B 1 619 ? -33.097 -14.407 -30.269 1 94.12 619 TYR B O 1
ATOM 13372 N N . ASP B 1 620 ? -34.994 -13.739 -29.419 1 93.32 620 ASP B N 1
ATOM 13373 C CA . ASP B 1 620 ? -35.545 -15.063 -29.144 1 93.32 620 ASP B CA 1
ATOM 13374 C C . ASP B 1 620 ? -36.979 -15.178 -29.657 1 93.32 620 ASP B C 1
ATOM 13376 O O . ASP B 1 620 ? -37.858 -14.427 -29.231 1 93.32 620 ASP B O 1
ATOM 13380 N N . TYR B 1 621 ? -37.252 -16.151 -30.614 1 94.22 621 TYR B N 1
ATOM 13381 C CA . TYR B 1 621 ? -38.602 -16.437 -31.089 1 94.22 621 TYR B CA 1
ATOM 13382 C C . TYR B 1 621 ? -39.141 -17.716 -30.462 1 94.22 621 TYR B C 1
ATOM 13384 O O . TYR B 1 621 ? -38.757 -18.819 -30.858 1 94.22 621 TYR B O 1
ATOM 13392 N N . LYS B 1 622 ? -40.078 -17.638 -29.479 1 89.97 622 LYS B N 1
ATOM 13393 C CA . LYS B 1 622 ? -40.779 -18.713 -28.783 1 89.97 622 LYS B CA 1
ATOM 13394 C C . LYS B 1 622 ? -39.795 -19.66 -28.102 1 89.97 622 LYS B C 1
ATOM 13396 O O . LYS B 1 622 ? -40.041 -20.865 -28.02 1 89.97 622 LYS B O 1
ATOM 13401 N N . GLY B 1 623 ? -38.569 -19.136 -27.788 1 87.12 623 GLY B N 1
ATOM 13402 C CA . GLY B 1 623 ? -37.559 -19.991 -27.186 1 87.12 623 GLY B CA 1
ATOM 13403 C C . GLY B 1 623 ? -37.002 -21.025 -28.147 1 87.12 623 GLY B C 1
ATOM 13404 O O . GLY B 1 623 ? -36.241 -21.907 -27.745 1 87.12 623 GLY B O 1
ATOM 13405 N N . ARG B 1 624 ? -37.397 -20.961 -29.443 1 91.57 624 ARG B N 1
ATOM 13406 C CA . ARG B 1 624 ? -37.021 -21.925 -30.472 1 91.57 624 ARG B CA 1
ATOM 13407 C C . ARG B 1 624 ? -35.827 -21.426 -31.278 1 91.57 624 ARG B C 1
ATOM 13409 O O . ARG B 1 624 ? -34.858 -22.162 -31.482 1 91.57 624 ARG B O 1
ATOM 13416 N N . TYR B 1 625 ? -35.951 -20.232 -31.774 1 95.54 625 TYR B N 1
ATOM 13417 C CA . TYR B 1 625 ? -34.893 -19.615 -32.566 1 95.54 625 TYR B CA 1
ATOM 13418 C C . TYR B 1 625 ? -34.236 -18.471 -31.802 1 95.54 625 TYR B C 1
ATOM 13420 O O . TYR B 1 625 ? -34.906 -17.513 -31.41 1 95.54 625 TYR B O 1
ATOM 13428 N N . LEU B 1 626 ? -32.998 -18.675 -31.578 1 95.57 626 LEU B N 1
ATOM 13429 C CA . LEU B 1 626 ? -32.232 -17.7 -30.81 1 95.57 626 LEU B CA 1
ATOM 13430 C C . LEU B 1 626 ? -31.166 -17.04 -31.678 1 95.57 626 LEU B C 1
ATOM 13432 O O . LEU B 1 626 ? -30.544 -17.699 -32.514 1 95.57 626 LEU B O 1
ATOM 13436 N N . ALA B 1 627 ? -30.998 -15.724 -31.555 1 95.04 627 ALA B N 1
ATOM 13437 C CA . ALA B 1 627 ? -29.965 -14.979 -32.271 1 95.04 627 ALA B CA 1
ATOM 13438 C C . ALA B 1 627 ? -29.35 -13.902 -31.382 1 95.04 627 ALA B C 1
ATOM 13440 O O . ALA B 1 627 ? -30.053 -13.259 -30.599 1 95.04 627 ALA B O 1
ATOM 13441 N N . GLU B 1 628 ? -28.06 -13.779 -31.446 1 93.61 628 GLU B N 1
ATOM 13442 C CA . GLU B 1 628 ? -27.329 -12.732 -30.737 1 93.61 628 GLU B CA 1
ATOM 13443 C C . GLU B 1 628 ? -26.3 -12.065 -31.645 1 93.61 628 GLU B C 1
ATOM 13445 O O . GLU B 1 628 ? -25.589 -12.743 -32.39 1 93.61 628 GLU B O 1
ATOM 13450 N N . VAL B 1 629 ? -26.294 -10.718 -31.644 1 94.1 629 VAL B N 1
ATOM 13451 C CA . VAL B 1 629 ? -25.319 -9.94 -32.4 1 94.1 629 VAL B CA 1
ATOM 13452 C C . VAL B 1 629 ? -24.601 -8.965 -31.469 1 94.1 629 VAL B C 1
ATOM 13454 O O . VAL B 1 629 ? -25.24 -8.273 -30.673 1 94.1 629 VAL B O 1
ATOM 13457 N N . ASN B 1 630 ? -23.27 -8.989 -31.455 1 93.21 630 ASN B N 1
ATOM 13458 C CA . ASN B 1 630 ? -22.445 -8.06 -30.691 1 93.21 630 ASN B CA 1
ATOM 13459 C C . ASN B 1 630 ? -21.518 -7.256 -31.599 1 93.21 630 ASN B C 1
ATOM 13461 O O . ASN B 1 630 ? -20.977 -7.789 -32.569 1 93.21 630 ASN B O 1
ATOM 13465 N N . MET B 1 631 ? -21.421 -5.994 -31.278 1 94.07 631 MET B N 1
ATOM 13466 C CA . MET B 1 631 ? -20.476 -5.108 -31.952 1 94.07 631 MET B CA 1
ATOM 13467 C C . MET B 1 631 ? -19.709 -4.261 -30.942 1 94.07 631 MET B C 1
ATOM 13469 O O . MET B 1 631 ? -20.299 -3.713 -30.01 1 94.07 631 MET B O 1
ATOM 13473 N N . ARG B 1 632 ? -18.437 -4.187 -31.077 1 94.55 632 ARG B N 1
ATOM 13474 C CA . ARG B 1 632 ? -17.612 -3.391 -30.173 1 94.55 632 ARG B CA 1
ATOM 13475 C C . ARG B 1 632 ? -16.526 -2.643 -30.938 1 94.55 632 ARG B C 1
ATOM 13477 O O . ARG B 1 632 ? -15.933 -3.184 -31.874 1 94.55 632 ARG B O 1
ATOM 13484 N N . TYR B 1 633 ? -16.368 -1.352 -30.638 1 95.49 633 TYR B N 1
ATOM 13485 C CA . TYR B 1 633 ? -15.348 -0.465 -31.185 1 95.49 633 TYR B CA 1
ATOM 13486 C C . TYR B 1 633 ? -14.35 -0.052 -30.11 1 95.49 633 TYR B C 1
ATOM 13488 O O . TYR B 1 633 ? -14.655 0.787 -29.259 1 95.49 633 TYR B O 1
ATOM 13496 N N . ASP B 1 634 ? -13.083 -0.624 -30.243 1 95.75 634 ASP B N 1
ATOM 13497 C CA . ASP B 1 634 ? -12.096 -0.454 -29.18 1 95.75 634 ASP B CA 1
ATOM 13498 C C . ASP B 1 634 ? -10.928 0.41 -29.65 1 95.75 634 ASP B C 1
ATOM 13500 O O . ASP B 1 634 ? -10.512 0.325 -30.807 1 95.75 634 ASP B O 1
ATOM 13504 N N . GLY B 1 635 ? -10.454 1.256 -28.694 1 95.13 635 GLY B N 1
ATOM 13505 C CA . GLY B 1 635 ? -9.218 2.004 -28.864 1 95.13 635 GLY B CA 1
ATOM 13506 C C . GLY B 1 635 ? -8.171 1.674 -27.817 1 95.13 635 GLY B C 1
ATOM 13507 O O . GLY B 1 635 ? -8.505 1.416 -26.659 1 95.13 635 GLY B O 1
ATOM 13508 N N . THR B 1 636 ? -6.834 1.648 -28.282 1 94.51 636 THR B N 1
ATOM 13509 C CA . THR B 1 636 ? -5.741 1.363 -27.359 1 94.51 636 THR B CA 1
ATOM 13510 C C . THR B 1 636 ? -4.652 2.427 -27.464 1 94.51 636 THR B C 1
ATOM 13512 O O . THR B 1 636 ? -4.462 3.025 -28.525 1 94.51 636 THR B O 1
ATOM 13515 N N . SER B 1 637 ? -3.979 2.729 -26.38 1 92.92 637 SER B N 1
ATOM 13516 C CA . SER B 1 637 ? -2.866 3.673 -26.37 1 92.92 637 SER B CA 1
ATOM 13517 C C . SER B 1 637 ? -1.586 3.024 -26.886 1 92.92 637 SER B C 1
ATOM 13519 O O . SER B 1 637 ? -0.583 3.706 -27.106 1 92.92 637 SER B O 1
ATOM 13521 N N . ARG B 1 638 ? -1.546 1.736 -27.148 1 91.41 638 ARG B N 1
ATOM 13522 C CA . ARG B 1 638 ? -0.336 1.004 -27.509 1 91.41 638 ARG B CA 1
ATOM 13523 C C . ARG B 1 638 ? 0.024 1.23 -28.974 1 91.41 638 ARG B C 1
ATOM 13525 O O . ARG B 1 638 ? 1.182 1.068 -29.366 1 91.41 638 ARG B O 1
ATOM 13532 N N . PHE B 1 639 ? -0.976 1.583 -29.739 1 92.65 639 PHE B N 1
ATOM 13533 C CA . PHE B 1 639 ? -0.74 1.795 -31.162 1 92.65 639 PHE B CA 1
ATOM 13534 C C . PHE B 1 639 ? -0.83 3.276 -31.511 1 92.65 639 PHE B C 1
ATOM 13536 O O . PHE B 1 639 ? -1.397 4.065 -30.752 1 92.65 639 PHE B O 1
ATOM 13543 N N . ARG B 1 640 ? -0.322 3.591 -32.677 1 91.78 640 ARG B N 1
ATOM 13544 C CA . ARG B 1 640 ? -0.318 4.979 -33.128 1 91.78 640 ARG B CA 1
ATOM 13545 C C . ARG B 1 640 ? -1.72 5.431 -33.522 1 91.78 640 ARG B C 1
ATOM 13547 O O . ARG B 1 640 ? -2.614 4.604 -33.711 1 91.78 640 ARG B O 1
ATOM 13554 N N . ARG B 1 641 ? -1.956 6.732 -33.714 1 87.69 641 ARG B N 1
ATOM 13555 C CA . ARG B 1 641 ? -3.258 7.357 -33.92 1 87.69 641 ARG B CA 1
ATOM 13556 C C . ARG B 1 641 ? -3.967 6.761 -35.131 1 87.69 641 ARG B C 1
ATOM 13558 O O . ARG B 1 641 ? -5.182 6.552 -35.106 1 87.69 641 ARG B O 1
ATOM 13565 N N . GLY B 1 642 ? -3.243 6.421 -36.192 1 86.2 642 GLY B N 1
ATOM 13566 C CA . GLY B 1 642 ? -3.853 5.899 -37.404 1 86.2 642 GLY B CA 1
ATOM 13567 C C . GLY B 1 642 ? -4.327 4.465 -37.264 1 86.2 642 GLY B C 1
ATOM 13568 O O . GLY B 1 642 ? -5.179 4.01 -38.03 1 86.2 642 GLY B O 1
ATOM 13569 N N . SER B 1 643 ? -3.896 3.715 -36.241 1 90.71 643 SER B N 1
ATOM 13570 C CA . SER B 1 643 ? -4.227 2.305 -36.066 1 90.71 643 SER B CA 1
ATOM 13571 C C . SER B 1 643 ? -4.77 2.033 -34.667 1 90.71 643 SER B C 1
ATOM 13573 O O . SER B 1 643 ? -4.835 0.881 -34.234 1 90.71 643 SER B O 1
ATOM 13575 N N . ARG B 1 644 ? -5.42 3.238 -33.758 1 92.19 644 ARG B N 1
ATOM 13576 C CA . ARG B 1 644 ? -5.781 3.116 -32.35 1 92.19 644 ARG B CA 1
ATOM 13577 C C . ARG B 1 644 ? -7.152 2.467 -32.191 1 92.19 644 ARG B C 1
ATOM 13579 O O . ARG B 1 644 ? -7.43 1.835 -31.17 1 92.19 644 ARG B O 1
ATOM 13586 N N . TRP B 1 645 ? -7.808 2.265 -33.445 1 94.19 645 TRP B N 1
ATOM 13587 C CA . TRP B 1 645 ? -9.199 1.856 -33.288 1 94.19 645 TRP B CA 1
ATOM 13588 C C . TRP B 1 645 ? -9.496 0.606 -34.109 1 94.19 645 TRP B C 1
ATOM 13590 O O . TRP B 1 645 ? -8.988 0.453 -35.223 1 94.19 645 TRP B O 1
ATOM 13600 N N . GLN B 1 646 ? -10.264 -0.34 -33.602 1 93.24 646 GLN B N 1
ATOM 13601 C CA . GLN B 1 646 ? -10.661 -1.558 -34.302 1 93.24 646 GLN B CA 1
ATOM 13602 C C . GLN B 1 646 ? -12.109 -1.925 -33.988 1 93.24 646 GLN B C 1
ATOM 13604 O O . GLN B 1 646 ? -12.563 -1.769 -32.853 1 93.24 646 GLN B O 1
ATOM 13609 N N . LEU B 1 647 ? -12.763 -2.481 -34.941 1 93.34 647 LEU B N 1
ATOM 13610 C CA . LEU B 1 647 ? -14.133 -2.962 -34.799 1 93.34 647 LEU B CA 1
ATOM 13611 C C . LEU B 1 647 ? -14.164 -4.48 -34.654 1 93.34 647 LEU B C 1
ATOM 13613 O O . LEU B 1 647 ? -13.511 -5.194 -35.419 1 93.34 647 LEU B O 1
ATOM 13617 N N . SER B 1 648 ? -14.851 -5.055 -33.754 1 93.65 648 SER B N 1
ATOM 13618 C CA . SER B 1 648 ? -14.961 -6.485 -33.482 1 93.65 648 SER B CA 1
ATOM 13619 C C . SER B 1 648 ? -16.411 -6.952 -33.561 1 93.65 648 SER B C 1
ATOM 13621 O O . SER B 1 648 ? -17.153 -6.859 -32.58 1 93.65 648 SER B O 1
ATOM 13623 N N . PRO B 1 649 ? -16.829 -7.541 -34.581 1 93.62 649 PRO B N 1
ATOM 13624 C CA . PRO B 1 649 ? -18.188 -8.072 -34.707 1 93.62 649 PRO B CA 1
ATOM 13625 C C . PRO B 1 649 ? -18.295 -9.529 -34.264 1 93.62 649 PRO B C 1
ATOM 13627 O O . PRO B 1 649 ? -17.325 -10.284 -34.371 1 93.62 649 PRO B O 1
ATOM 13630 N N . SER B 1 650 ? -19.38 -9.975 -33.742 1 93.79 650 SER B N 1
ATOM 13631 C CA . SER B 1 650 ? -19.671 -11.367 -33.411 1 93.79 650 SER B CA 1
ATOM 13632 C C . SER B 1 650 ? -21.163 -11.661 -33.524 1 93.79 650 SER B C 1
ATOM 13634 O O . SER B 1 650 ? -21.994 -10.777 -33.307 1 93.79 650 SER B O 1
ATOM 13636 N N . PHE B 1 651 ? -21.554 -12.83 -33.933 1 93.67 651 PHE B N 1
ATOM 13637 C CA . PHE B 1 651 ? -22.947 -13.258 -33.984 1 93.67 651 PHE B CA 1
ATOM 13638 C C . PHE B 1 651 ? -23.079 -14.721 -33.58 1 93.67 651 PHE B C 1
ATOM 13640 O O . PHE B 1 651 ? -22.124 -15.492 -33.698 1 93.67 651 PHE B O 1
ATOM 13647 N N . SER B 1 652 ? -24.114 -15.166 -33.067 1 95.01 652 SER B N 1
ATOM 13648 C CA . SER B 1 652 ? -24.41 -16.542 -32.682 1 95.01 652 SER B CA 1
ATOM 13649 C C . SER B 1 652 ? -25.874 -16.885 -32.937 1 95.01 652 SER B C 1
ATOM 13651 O O . SER B 1 652 ? -26.749 -16.025 -32.812 1 95.01 652 SER B O 1
ATOM 13653 N N . LEU B 1 653 ? -26.156 -18.117 -33.36 1 95.76 653 LEU B N 1
ATOM 13654 C CA . LEU B 1 653 ? -27.48 -18.665 -33.635 1 95.76 653 LEU B CA 1
ATOM 13655 C C . LEU B 1 653 ? -27.718 -19.94 -32.833 1 95.76 653 LEU B C 1
ATOM 13657 O O . LEU B 1 653 ? -26.788 -20.718 -32.606 1 95.76 653 LEU B O 1
ATOM 13661 N N . GLY B 1 654 ? -28.845 -20.087 -32.346 1 95.68 654 GLY B N 1
ATOM 13662 C CA . GLY B 1 654 ? -29.271 -21.292 -31.654 1 95.68 654 GLY B CA 1
ATOM 13663 C C . GLY B 1 654 ? -30.644 -21.774 -32.083 1 95.68 654 GLY B C 1
ATOM 13664 O O . GLY B 1 654 ? -31.535 -20.966 -32.352 1 95.68 654 GLY B O 1
ATOM 13665 N N . TRP B 1 655 ? -30.773 -23.116 -32.268 1 96.63 655 TRP B N 1
ATOM 13666 C CA . TRP B 1 655 ? -32.035 -23.774 -32.588 1 96.63 655 TRP B CA 1
ATOM 13667 C C . TRP B 1 655 ? -32.352 -24.868 -31.574 1 96.63 655 TRP B C 1
ATOM 13669 O O . TRP B 1 655 ? -31.687 -25.906 -31.544 1 96.63 655 TRP B O 1
ATOM 13679 N N . ASN B 1 656 ? -33.312 -24.531 -30.769 1 95.02 656 ASN B N 1
ATOM 13680 C CA . ASN B 1 656 ? -33.791 -25.527 -29.817 1 95.02 656 ASN B CA 1
ATOM 13681 C C . ASN B 1 656 ? -34.843 -26.44 -30.442 1 95.02 656 ASN B C 1
ATOM 13683 O O . ASN B 1 656 ? -36.042 -26.177 -30.334 1 95.02 656 ASN B O 1
ATOM 13687 N N . ILE B 1 657 ? -34.474 -27.541 -30.884 1 95.08 657 ILE B N 1
ATOM 13688 C CA . ILE B 1 657 ? -35.306 -28.466 -31.646 1 95.08 657 ILE B CA 1
ATOM 13689 C C . ILE B 1 657 ? -36.373 -29.07 -30.735 1 95.08 657 ILE B C 1
ATOM 13691 O O . ILE B 1 657 ? -37.494 -29.337 -31.173 1 95.08 657 ILE B O 1
ATOM 13695 N N . ALA B 1 658 ? -36.033 -29.254 -29.521 1 91.73 658 ALA B N 1
ATOM 13696 C CA . ALA B 1 658 ? -36.955 -29.874 -28.573 1 91.73 658 ALA B CA 1
ATOM 13697 C C . ALA B 1 658 ? -38.199 -29.013 -28.375 1 91.73 658 ALA B C 1
ATOM 13699 O O . ALA B 1 658 ? -39.22 -29.491 -27.874 1 91.73 658 ALA B O 1
ATOM 13700 N N . GLN B 1 659 ? -38.117 -27.739 -28.73 1 89.53 659 GLN B N 1
ATOM 13701 C CA . GLN B 1 659 ? -39.248 -26.838 -28.538 1 89.53 659 GLN B CA 1
ATOM 13702 C C . GLN B 1 659 ? -40.138 -26.801 -29.777 1 89.53 659 GLN B C 1
ATOM 13704 O O . GLN B 1 659 ? -41.173 -26.131 -29.785 1 89.53 659 GLN B O 1
ATOM 13709 N N . GLU B 1 660 ? -39.807 -27.619 -30.829 1 93.16 660 GLU B N 1
ATOM 13710 C CA . GLU B 1 660 ? -40.627 -27.695 -32.034 1 93.16 660 GLU B CA 1
ATOM 13711 C C . GLU B 1 660 ? -41.887 -28.522 -31.793 1 93.16 660 GLU B C 1
ATOM 13713 O O . GLU B 1 660 ? -41.881 -29.45 -30.981 1 93.16 660 GLU B O 1
ATOM 13718 N N . GLU B 1 661 ? -42.875 -28.306 -32.696 1 90.06 661 GLU B N 1
ATOM 13719 C CA . GLU B 1 661 ? -44.143 -29.016 -32.558 1 90.06 661 GLU B CA 1
ATOM 13720 C C . GLU B 1 661 ? -43.991 -30.492 -32.914 1 90.06 661 GLU B C 1
ATOM 13722 O O . GLU B 1 661 ? -44.612 -31.354 -32.288 1 90.06 661 GLU B O 1
ATOM 13727 N N . PHE B 1 662 ? -43.204 -30.781 -33.815 1 92.99 662 PHE B N 1
ATOM 13728 C CA . PHE B 1 662 ? -43.043 -32.165 -34.244 1 92.99 662 PHE B CA 1
ATOM 13729 C C . PHE B 1 662 ? -42.264 -32.966 -33.207 1 92.99 662 PHE B C 1
ATOM 13731 O O . PHE B 1 662 ? -42.258 -34.198 -33.243 1 92.99 662 PHE B O 1
ATOM 13738 N N . TRP B 1 663 ? -41.62 -32.321 -32.227 1 92.37 663 TRP B N 1
ATOM 13739 C CA . TRP B 1 663 ? -40.783 -32.969 -31.223 1 92.37 663 TRP B CA 1
ATOM 13740 C C . TRP B 1 663 ? -41.604 -33.358 -29.998 1 92.37 663 TRP B C 1
ATOM 13742 O O . TRP B 1 663 ? -41.139 -34.122 -29.148 1 92.37 663 TRP B O 1
ATOM 13752 N N . LYS B 1 664 ? -42.775 -33.042 -29.824 1 88.54 664 LYS B N 1
ATOM 13753 C CA . LYS B 1 664 ? -43.614 -33.169 -28.636 1 88.54 664 LYS B CA 1
ATOM 13754 C C . LYS B 1 664 ? -43.779 -34.632 -28.234 1 88.54 664 LYS B C 1
ATOM 13756 O O . LYS B 1 664 ? -43.734 -34.964 -27.047 1 88.54 664 LYS B O 1
ATOM 13761 N N . PRO B 1 665 ? -43.887 -35.552 -29.219 1 88.46 665 PRO B N 1
ATOM 13762 C CA . PRO B 1 665 ? -44.098 -36.943 -28.811 1 88.46 665 PRO B CA 1
ATOM 13763 C C . PRO B 1 665 ? -42.896 -37.531 -28.075 1 88.46 665 PRO B C 1
ATOM 13765 O O . PRO B 1 665 ? -43.044 -38.482 -27.304 1 88.46 665 PRO B O 1
ATOM 13768 N N . ILE B 1 666 ? -41.663 -37.072 -28.256 1 91.03 666 ILE B N 1
ATOM 13769 C CA . ILE B 1 666 ? -40.471 -37.664 -27.658 1 91.03 666 ILE B CA 1
ATOM 13770 C C . ILE B 1 666 ? -39.868 -36.696 -26.643 1 91.03 666 ILE B C 1
ATOM 13772 O O . ILE B 1 666 ? -38.72 -36.862 -26.224 1 91.03 666 ILE B O 1
ATOM 13776 N N . GLU B 1 667 ? -40.592 -35.76 -26.259 1 86.5 667 GLU B N 1
ATOM 13777 C CA . GLU B 1 667 ? -40.121 -34.742 -25.324 1 86.5 667 GLU B CA 1
ATOM 13778 C C . GLU B 1 667 ? -39.765 -35.356 -23.973 1 86.5 667 GLU B C 1
ATOM 13780 O O . GLU B 1 667 ? -38.876 -34.862 -23.276 1 86.5 667 GLU B O 1
ATOM 13785 N N . ASN B 1 668 ? -40.395 -36.452 -23.621 1 80.61 668 ASN B N 1
ATOM 13786 C CA . ASN B 1 668 ? -40.13 -37.096 -22.339 1 80.61 668 ASN B CA 1
ATOM 13787 C C . ASN B 1 668 ? -38.819 -37.875 -22.363 1 80.61 668 ASN B C 1
ATOM 13789 O O . ASN B 1 668 ? -38.233 -38.146 -21.313 1 80.61 668 ASN B O 1
ATOM 13793 N N . ILE B 1 669 ? -38.398 -38.296 -23.47 1 89.22 669 ILE B N 1
ATOM 13794 C CA . ILE B 1 669 ? -37.142 -39.02 -23.634 1 89.22 669 ILE B CA 1
ATOM 13795 C C . ILE B 1 669 ? -35.999 -38.029 -23.843 1 89.22 669 ILE B C 1
ATOM 13797 O O . ILE B 1 669 ? -34.94 -38.154 -23.223 1 89.22 669 ILE B O 1
ATOM 13801 N N . ALA B 1 670 ? -36.28 -37.069 -24.755 1 92.51 670 ALA B N 1
ATOM 13802 C CA . ALA B 1 670 ? -35.302 -36.021 -25.032 1 92.51 670 ALA B CA 1
ATOM 13803 C C . ALA B 1 670 ? -35.857 -34.644 -24.677 1 92.51 670 ALA B C 1
ATOM 13805 O O . ALA B 1 670 ? -36.551 -34.021 -25.484 1 92.51 670 ALA B O 1
ATOM 13806 N N . ASN B 1 671 ? -35.452 -34.212 -23.507 1 88 671 ASN B N 1
ATOM 13807 C CA . ASN B 1 671 ? -35.982 -32.963 -22.971 1 88 671 ASN B CA 1
ATOM 13808 C C . ASN B 1 671 ? -35.33 -31.75 -23.628 1 88 671 ASN B C 1
ATOM 13810 O O . ASN B 1 671 ? -35.917 -30.667 -23.664 1 88 671 ASN B O 1
ATOM 13814 N N . LEU B 1 672 ? -34.149 -31.889 -23.966 1 90.67 672 LEU B N 1
ATOM 13815 C CA . LEU B 1 672 ? -33.413 -30.782 -24.567 1 90.67 672 LEU B CA 1
ATOM 13816 C C . LEU B 1 672 ? -32.541 -31.27 -25.719 1 90.67 672 LEU B C 1
ATOM 13818 O O . LEU B 1 672 ? -31.86 -32.291 -25.598 1 90.67 672 LEU B O 1
ATOM 13822 N N . LEU B 1 673 ? -32.635 -30.687 -26.813 1 94.73 673 LEU B N 1
ATOM 13823 C CA . LEU B 1 673 ? -31.742 -30.824 -27.959 1 94.73 673 LEU B CA 1
ATOM 13824 C C . LEU B 1 673 ? -31.569 -29.488 -28.675 1 94.73 673 LEU B C 1
ATOM 13826 O O . LEU B 1 673 ? -32.48 -29.026 -29.365 1 94.73 673 LEU B O 1
ATOM 13830 N N . LYS B 1 674 ? -30.519 -28.929 -28.496 1 95.11 674 LYS B N 1
ATOM 13831 C CA . LYS B 1 674 ? -30.247 -27.602 -29.042 1 95.11 674 LYS B CA 1
ATOM 13832 C C . LYS B 1 674 ? -28.949 -27.594 -29.845 1 95.11 674 LYS B C 1
ATOM 13834 O O . LYS B 1 674 ? -27.923 -28.093 -29.38 1 95.11 674 LYS B O 1
ATOM 13839 N N . VAL B 1 675 ? -29.014 -27.066 -31.034 1 96.3 675 VAL B N 1
ATOM 13840 C CA . VAL B 1 675 ? -27.827 -26.864 -31.859 1 96.3 675 VAL B CA 1
ATOM 13841 C C . VAL B 1 675 ? -27.459 -25.382 -31.88 1 96.3 675 VAL B C 1
ATOM 13843 O O . VAL B 1 675 ? -28.337 -24.518 -31.928 1 96.3 675 VAL B O 1
ATOM 13846 N N . ARG B 1 676 ? -26.225 -25.138 -31.727 1 95.28 676 ARG B N 1
ATOM 13847 C CA . ARG B 1 676 ? -25.759 -23.756 -31.694 1 95.28 676 ARG B CA 1
ATOM 13848 C C . ARG B 1 676 ? -24.609 -23.542 -32.673 1 95.28 676 ARG B C 1
ATOM 13850 O O . ARG B 1 676 ? -23.8 -24.446 -32.895 1 95.28 676 ARG B O 1
ATOM 13857 N N . PHE B 1 677 ? -24.534 -22.352 -33.203 1 95.93 677 PHE B N 1
ATOM 13858 C CA . PHE B 1 677 ? -23.452 -21.89 -34.064 1 95.93 677 PHE B CA 1
ATOM 13859 C C . PHE B 1 677 ? -23.007 -20.487 -33.669 1 95.93 677 PHE B C 1
ATOM 13861 O O . PHE B 1 677 ? -23.836 -19.636 -33.343 1 95.93 677 PHE B O 1
ATOM 13868 N N . SER B 1 678 ? -21.734 -20.254 -33.539 1 95.09 678 SER B N 1
ATOM 13869 C CA . SER B 1 678 ? -21.235 -18.92 -33.223 1 95.09 678 SER B CA 1
ATOM 13870 C C . SER B 1 678 ? -20.014 -18.572 -34.067 1 95.09 678 SER B C 1
ATOM 13872 O O . SER B 1 678 ? -19.253 -19.458 -34.461 1 95.09 678 SER B O 1
ATOM 13874 N N . TYR B 1 679 ? -19.897 -17.279 -34.337 1 94.46 679 TYR B N 1
ATOM 13875 C CA . TYR B 1 679 ? -18.78 -16.69 -35.067 1 94.46 679 TYR B CA 1
ATOM 13876 C C . TYR B 1 679 ? -18.422 -15.32 -34.503 1 94.46 679 TYR B C 1
ATOM 13878 O O . TYR B 1 679 ? -19.305 -14.551 -34.114 1 94.46 679 TYR B O 1
ATOM 13886 N N . GLY B 1 680 ? -17.143 -15.03 -34.455 1 93.55 680 GLY B N 1
ATOM 13887 C CA . GLY B 1 680 ? -16.743 -13.703 -34.015 1 93.55 680 GLY B CA 1
ATOM 13888 C C . GLY B 1 680 ? -15.288 -13.39 -34.31 1 93.55 680 GLY B C 1
ATOM 13889 O O . GLY B 1 680 ? -14.489 -14.297 -34.551 1 93.55 680 GLY B O 1
ATOM 13890 N N . GLU B 1 681 ? -14.996 -12.07 -34.314 1 93.67 681 GLU B N 1
ATOM 13891 C CA . GLU B 1 681 ? -13.644 -11.546 -34.488 1 93.67 681 GLU B CA 1
ATOM 13892 C C . GLU B 1 681 ? -13.289 -10.555 -33.384 1 93.67 681 GLU B C 1
ATOM 13894 O O . GLU B 1 681 ? -14.069 -9.649 -33.081 1 93.67 681 GLU B O 1
ATOM 13899 N N . LEU B 1 682 ? -12.17 -10.763 -32.796 1 93.28 682 LEU B N 1
ATOM 13900 C CA . LEU B 1 682 ? -11.688 -9.869 -31.748 1 93.28 682 LEU B CA 1
ATOM 13901 C C . LEU B 1 682 ? -10.27 -9.395 -32.048 1 93.28 682 LEU B C 1
ATOM 13903 O O . LEU B 1 682 ? -9.504 -10.095 -32.714 1 93.28 682 LEU B O 1
ATOM 13907 N N . GLY B 1 683 ? -10.005 -8.195 -31.55 1 91.83 683 GLY B N 1
ATOM 13908 C CA . GLY B 1 683 ? -8.644 -7.692 -31.648 1 91.83 683 GLY B CA 1
ATOM 13909 C C . GLY B 1 683 ? -7.82 -7.953 -30.402 1 91.83 683 GLY B C 1
ATOM 13910 O O . GLY B 1 683 ? -8.333 -7.876 -29.284 1 91.83 683 GLY B O 1
ATOM 13911 N N . ASN B 1 684 ? -6.541 -8.349 -30.616 1 92.15 684 ASN B N 1
ATOM 13912 C CA . ASN B 1 684 ? -5.607 -8.522 -29.508 1 92.15 684 ASN B CA 1
ATOM 13913 C C . ASN B 1 684 ? -4.58 -7.394 -29.459 1 92.15 684 ASN B C 1
ATOM 13915 O O . ASN B 1 684 ? -3.845 -7.176 -30.424 1 92.15 684 ASN B O 1
ATOM 13919 N N . GLN B 1 685 ? -4.593 -6.67 -28.414 1 89 685 GLN B N 1
ATOM 13920 C CA . GLN B 1 685 ? -3.613 -5.604 -28.238 1 89 685 GLN B CA 1
ATOM 13921 C C . GLN B 1 685 ? -2.587 -5.971 -27.17 1 89 685 GLN B C 1
ATOM 13923 O O . GLN B 1 685 ? -1.75 -5.146 -26.797 1 89 685 GLN B O 1
ATOM 13928 N N . ASN B 1 686 ? -2.663 -7.15 -26.581 1 86.89 686 ASN B N 1
ATOM 13929 C CA . ASN B 1 686 ? -1.797 -7.532 -25.471 1 86.89 686 ASN B CA 1
ATOM 13930 C C . ASN B 1 686 ? -0.399 -7.907 -25.953 1 86.89 686 ASN B C 1
ATOM 13932 O O . ASN B 1 686 ? 0.058 -9.031 -25.733 1 86.89 686 ASN B O 1
ATOM 13936 N N . ILE B 1 687 ? 0.23 -6.906 -26.349 1 87.25 687 ILE B N 1
ATOM 13937 C CA . ILE B 1 687 ? 1.621 -7.051 -26.766 1 87.25 687 ILE B CA 1
ATOM 13938 C C . ILE B 1 687 ? 2.542 -6.872 -25.562 1 87.25 687 ILE B C 1
ATOM 13940 O O . ILE B 1 687 ? 2.283 -6.036 -24.693 1 87.25 687 ILE B O 1
ATOM 13944 N N . ASN B 1 688 ? 3.53 -7.625 -25.453 1 85.13 688 ASN B N 1
ATOM 13945 C CA . ASN B 1 688 ? 4.414 -7.618 -24.293 1 85.13 688 ASN B CA 1
ATOM 13946 C C . ASN B 1 688 ? 5.114 -6.272 -24.13 1 85.13 688 ASN B C 1
ATOM 13948 O O . ASN B 1 688 ? 5.401 -5.848 -23.009 1 85.13 688 ASN B O 1
ATOM 13952 N N . ASN B 1 689 ? 5.336 -5.635 -25.196 1 87.37 689 ASN B N 1
ATOM 13953 C CA . ASN B 1 689 ? 5.903 -4.292 -25.152 1 87.37 689 ASN B CA 1
ATOM 13954 C C . ASN B 1 689 ? 4.82 -3.232 -24.973 1 87.37 689 ASN B C 1
ATOM 13956 O O . ASN B 1 689 ? 3.903 -3.13 -25.79 1 87.37 689 ASN B O 1
ATOM 13960 N N . TRP B 1 690 ? 4.94 -2.387 -24.039 1 88.77 690 TRP B N 1
ATOM 13961 C CA . TRP B 1 690 ? 3.926 -1.376 -23.755 1 88.77 690 TRP B CA 1
ATOM 13962 C C . TRP B 1 690 ? 3.944 -0.276 -24.811 1 88.77 690 TRP B C 1
ATOM 13964 O O . TRP B 1 690 ? 2.943 0.417 -25.012 1 88.77 690 TRP B O 1
ATOM 13974 N N . TYR B 1 691 ? 5.151 -0.09 -25.467 1 90.62 691 TYR B N 1
ATOM 13975 C CA . TYR B 1 691 ? 5.311 0.96 -26.467 1 90.62 691 TYR B CA 1
ATOM 13976 C C . TYR B 1 691 ? 5.918 0.404 -27.749 1 90.62 691 TYR B C 1
ATOM 13978 O O . TYR B 1 691 ? 6.951 0.89 -28.216 1 90.62 691 TYR B O 1
ATOM 13986 N N . PRO B 1 692 ? 5.264 -0.495 -28.349 1 88.52 692 PRO B N 1
ATOM 13987 C CA . PRO B 1 692 ? 5.879 -1.25 -29.443 1 88.52 692 PRO B CA 1
ATOM 13988 C C . PRO B 1 692 ? 6.114 -0.398 -30.688 1 88.52 692 PRO B C 1
ATOM 13990 O O . PRO B 1 692 ? 6.923 -0.761 -31.546 1 88.52 692 PRO B O 1
ATOM 13993 N N . THR B 1 693 ? 5.496 0.782 -30.828 1 91.1 693 THR B N 1
ATOM 13994 C CA . THR B 1 693 ? 5.569 1.551 -32.066 1 91.1 693 THR B CA 1
ATOM 13995 C C . THR B 1 693 ? 6.466 2.772 -31.891 1 91.1 693 THR B C 1
ATOM 13997 O O . THR B 1 693 ? 6.534 3.631 -32.773 1 91.1 693 THR B O 1
ATOM 14000 N N . TYR B 1 694 ? 7.044 2.894 -30.837 1 89.44 694 TYR B N 1
ATOM 14001 C CA . TYR B 1 694 ? 7.993 3.975 -30.596 1 89.44 694 TYR B CA 1
ATOM 14002 C C . TYR B 1 694 ? 9.406 3.431 -30.42 1 89.44 694 TYR B C 1
ATOM 14004 O O . TYR B 1 694 ? 9.608 2.416 -29.749 1 89.44 694 TYR B O 1
ATOM 14012 N N . ARG B 1 695 ? 10.246 4.137 -31.059 1 87.94 695 ARG B N 1
ATOM 14013 C CA . ARG B 1 695 ? 11.639 3.757 -30.852 1 87.94 695 ARG B CA 1
ATOM 14014 C C . ARG B 1 695 ? 12.154 4.272 -29.512 1 87.94 695 ARG B C 1
ATOM 14016 O O . ARG B 1 695 ? 11.939 5.435 -29.164 1 87.94 695 ARG B O 1
ATOM 14023 N N . THR B 1 696 ? 12.638 3.352 -28.813 1 85.25 696 THR B N 1
ATOM 14024 C CA . THR B 1 696 ? 13.127 3.722 -27.49 1 85.25 696 THR B CA 1
ATOM 14025 C C . THR B 1 696 ? 14.642 3.907 -27.505 1 85.25 696 THR B C 1
ATOM 14027 O O . THR B 1 696 ? 15.335 3.328 -28.345 1 85.25 696 THR B O 1
ATOM 14030 N N . ILE B 1 697 ? 15.153 4.882 -26.834 1 85.26 697 ILE B N 1
ATOM 14031 C CA . ILE B 1 697 ? 16.579 5.067 -26.586 1 85.26 697 ILE B CA 1
ATOM 14032 C C . ILE B 1 697 ? 16.943 4.493 -25.218 1 85.26 697 ILE B C 1
ATOM 14034 O O . ILE B 1 697 ? 16.275 4.777 -24.221 1 85.26 697 ILE B O 1
ATOM 14038 N N . SER B 1 698 ? 17.857 3.519 -25.259 1 83.18 698 SER B N 1
ATOM 14039 C CA . SER B 1 698 ? 18.364 2.988 -23.998 1 83.18 698 SER B CA 1
ATOM 14040 C C . SER B 1 698 ? 19.566 3.787 -23.505 1 83.18 698 SER B C 1
ATOM 14042 O O . SER B 1 698 ? 20.493 4.059 -24.271 1 83.18 698 SER B O 1
ATOM 14044 N N . ILE B 1 699 ? 19.441 4.211 -22.382 1 82.55 699 ILE B N 1
ATOM 14045 C CA . ILE B 1 699 ? 20.528 4.972 -21.775 1 82.55 699 ILE B CA 1
ATOM 14046 C C . ILE B 1 699 ? 21.127 4.181 -20.614 1 82.55 699 ILE B C 1
ATOM 14048 O O . ILE B 1 699 ? 20.399 3.547 -19.846 1 82.55 699 ILE B O 1
ATOM 14052 N N . GLY B 1 700 ? 22.368 3.934 -20.635 1 80.42 700 GLY B N 1
ATOM 14053 C CA . GLY B 1 700 ? 23.091 3.28 -19.556 1 80.42 700 GLY B CA 1
ATOM 14054 C C . GLY B 1 700 ? 24.049 4.208 -18.832 1 80.42 700 GLY B C 1
ATOM 14055 O O . GLY B 1 700 ? 24.787 4.964 -19.466 1 80.42 700 GLY B O 1
ATOM 14056 N N . SER B 1 701 ? 23.968 4.294 -17.565 1 76.64 701 SER B N 1
ATOM 14057 C CA . SER B 1 701 ? 24.869 5.114 -16.763 1 76.64 701 SER B CA 1
ATOM 14058 C C . SER B 1 701 ? 26.176 4.381 -16.476 1 76.64 701 SER B C 1
ATOM 14060 O O . SER B 1 701 ? 26.166 3.276 -15.93 1 76.64 701 SER B O 1
ATOM 14062 N N . LEU B 1 702 ? 27.255 4.973 -16.91 1 76.87 702 LEU B N 1
ATOM 14063 C CA . LEU B 1 702 ? 28.594 4.461 -16.64 1 76.87 702 LEU B CA 1
ATOM 14064 C C . LEU B 1 702 ? 28.708 2.996 -17.048 1 76.87 702 LEU B C 1
ATOM 14066 O O . LEU B 1 702 ? 29.239 2.177 -16.294 1 76.87 702 LEU B O 1
ATOM 14070 N N . ASN B 1 703 ? 28.118 2.652 -18.124 1 78.85 703 ASN B N 1
ATOM 14071 C CA . ASN B 1 703 ? 28.046 1.24 -18.485 1 78.85 703 ASN B CA 1
ATOM 14072 C C . ASN B 1 703 ? 28.834 0.946 -19.759 1 78.85 703 ASN B C 1
ATOM 14074 O O . ASN B 1 703 ? 28.674 -0.117 -20.361 1 78.85 703 ASN B O 1
ATOM 14078 N N . GLY B 1 704 ? 29.626 1.885 -20.18 1 84.49 704 GLY B N 1
ATOM 14079 C CA . GLY B 1 704 ? 30.496 1.639 -21.319 1 84.49 704 GLY B CA 1
ATOM 14080 C C . GLY B 1 704 ? 31.565 0.599 -21.04 1 84.49 704 GLY B C 1
ATOM 14081 O O . GLY B 1 704 ? 32.096 0.53 -19.929 1 84.49 704 GLY B O 1
ATOM 14082 N N . ASP B 1 705 ? 31.762 -0.147 -21.93 1 82.72 705 ASP B N 1
ATOM 14083 C CA . ASP B 1 705 ? 32.721 -1.235 -21.764 1 82.72 705 ASP B CA 1
ATOM 14084 C C . ASP B 1 705 ? 34.155 -0.727 -21.896 1 82.72 705 ASP B C 1
ATOM 14086 O O . ASP B 1 705 ? 35.105 -1.51 -21.825 1 82.72 705 ASP B O 1
ATOM 14090 N N . TRP B 1 706 ? 34.367 0.56 -22.176 1 86.34 706 TRP B N 1
ATOM 14091 C CA . TRP B 1 706 ? 35.672 1.208 -22.256 1 86.34 706 TRP B CA 1
ATOM 14092 C C . TRP B 1 706 ? 35.783 2.337 -21.237 1 86.34 706 TRP B C 1
ATOM 14094 O O . TRP B 1 706 ? 34.776 2.783 -20.684 1 86.34 706 TRP B O 1
ATOM 14104 N N . LEU B 1 707 ? 36.963 2.668 -20.843 1 86.24 707 LEU B N 1
ATOM 14105 C CA . LEU B 1 707 ? 37.186 3.698 -19.835 1 86.24 707 LEU B CA 1
ATOM 14106 C C . LEU B 1 707 ? 37.542 5.029 -20.488 1 86.24 707 LEU B C 1
ATOM 14108 O O . LEU B 1 707 ? 38.276 5.063 -21.478 1 86.24 707 LEU B O 1
ATOM 14112 N N . GLN B 1 708 ? 36.898 5.981 -20.153 1 82.65 708 GLN B N 1
ATOM 14113 C CA . GLN B 1 708 ? 37.285 7.353 -20.464 1 82.65 708 GLN B CA 1
ATOM 14114 C C . GLN B 1 708 ? 37.612 8.134 -19.194 1 82.65 708 GLN B C 1
ATOM 14116 O O . GLN B 1 708 ? 36.755 8.3 -18.324 1 82.65 708 GLN B O 1
ATOM 14121 N N . ASN B 1 709 ? 38.841 8.622 -19.131 1 78.42 709 ASN B N 1
ATOM 14122 C CA . ASN B 1 709 ? 39.314 9.317 -17.939 1 78.42 709 ASN B CA 1
ATOM 14123 C C . ASN B 1 709 ? 39.099 8.481 -16.68 1 78.42 709 ASN B C 1
ATOM 14125 O O . ASN B 1 709 ? 38.643 8.996 -15.658 1 78.42 709 ASN B O 1
ATOM 14129 N N . GLY B 1 710 ? 39.244 7.165 -16.847 1 76.82 710 GLY B N 1
ATOM 14130 C CA . GLY B 1 710 ? 39.193 6.254 -15.714 1 76.82 710 GLY B CA 1
ATOM 14131 C C . GLY B 1 710 ? 37.781 5.839 -15.345 1 76.82 710 GLY B C 1
ATOM 14132 O O . GLY B 1 710 ? 37.576 5.12 -14.365 1 76.82 710 GLY B O 1
ATOM 14133 N N . LEU B 1 711 ? 36.821 6.354 -16.081 1 78.78 711 LEU B N 1
ATOM 14134 C CA . LEU B 1 711 ? 35.431 5.996 -15.823 1 78.78 711 LEU B CA 1
ATOM 14135 C C . LEU B 1 711 ? 34.783 5.401 -17.069 1 78.78 711 LEU B C 1
ATOM 14137 O O . LEU B 1 711 ? 35.115 5.788 -18.192 1 78.78 711 LEU B O 1
ATOM 14141 N N . SER B 1 712 ? 33.906 4.471 -16.793 1 83.49 712 SER B N 1
ATOM 14142 C CA . SER B 1 712 ? 33.048 4.055 -17.898 1 83.49 712 SER B CA 1
ATOM 14143 C C . SER B 1 712 ? 32.115 5.182 -18.327 1 83.49 712 SER B C 1
ATOM 14145 O O . SER B 1 712 ? 31.488 5.831 -17.487 1 83.49 712 SER B O 1
ATOM 14147 N N . PRO B 1 713 ? 32.156 5.564 -19.53 1 86.19 713 PRO B N 1
ATOM 14148 C CA . PRO B 1 713 ? 31.263 6.64 -19.965 1 86.19 713 PRO B CA 1
ATOM 14149 C C . PRO B 1 713 ? 29.795 6.22 -19.975 1 86.19 713 PRO B C 1
ATOM 14151 O O . PRO B 1 713 ? 29.49 5.026 -19.922 1 86.19 713 PRO B O 1
ATOM 14154 N N . ASN B 1 714 ? 28.852 7.144 -19.938 1 82.87 714 ASN B N 1
ATOM 14155 C CA . ASN B 1 714 ? 27.447 6.884 -20.235 1 82.87 714 ASN B CA 1
ATOM 14156 C C . ASN B 1 714 ? 27.25 6.466 -21.689 1 82.87 714 ASN B C 1
ATOM 14158 O O . ASN B 1 714 ? 28.007 6.882 -22.567 1 82.87 714 ASN B O 1
ATOM 14162 N N . THR B 1 715 ? 26.407 5.637 -21.771 1 87.43 715 THR B N 1
ATOM 14163 C CA . THR B 1 715 ? 26.137 5.155 -23.121 1 87.43 715 THR B CA 1
ATOM 14164 C C . THR B 1 715 ? 24.683 5.415 -23.506 1 87.43 715 THR B C 1
ATOM 14166 O O . THR B 1 715 ? 23.83 5.606 -22.638 1 87.43 715 THR B O 1
ATOM 14169 N N . SER B 1 716 ? 24.434 5.666 -24.716 1 86.65 716 SER B N 1
ATOM 14170 C CA . SER B 1 716 ? 23.1 5.647 -25.307 1 86.65 716 SER B CA 1
ATOM 14171 C C . SER B 1 716 ? 23.054 4.752 -26.541 1 86.65 716 SER B C 1
ATOM 14173 O O . SER B 1 716 ? 24.003 4.721 -27.327 1 86.65 716 SER B O 1
ATOM 14175 N N . SER B 1 717 ? 22.217 3.976 -26.545 1 85.61 717 SER B N 1
ATOM 14176 C CA . SER B 1 717 ? 22.042 3.117 -27.712 1 85.61 717 SER B CA 1
ATOM 14177 C C . SER B 1 717 ? 20.667 3.314 -28.341 1 85.61 717 SER B C 1
ATOM 14179 O O . SER B 1 717 ? 19.677 3.506 -27.633 1 85.61 717 SER B O 1
ATOM 14181 N N . VAL B 1 718 ? 20.804 3.41 -29.688 1 83.18 718 VAL B N 1
ATOM 14182 C CA . VAL B 1 718 ? 19.556 3.511 -30.438 1 83.18 718 VAL B CA 1
ATOM 14183 C C . VAL B 1 718 ? 18.785 2.197 -30.337 1 83.18 718 VAL B C 1
ATOM 14185 O O . VAL B 1 718 ? 19.37 1.117 -30.442 1 83.18 718 VAL B O 1
ATOM 14188 N N . GLY B 1 719 ? 17.707 2.22 -29.9 1 80.49 719 GLY B N 1
ATOM 14189 C CA . GLY B 1 719 ? 16.886 1.024 -29.803 1 80.49 719 GLY B CA 1
ATOM 14190 C C . GLY B 1 719 ? 16.662 0.344 -31.14 1 80.49 719 GLY B C 1
ATOM 14191 O O . GLY B 1 719 ? 17.119 0.833 -32.176 1 80.49 719 GLY B O 1
ATOM 14192 N N . GLY B 1 720 ? 16.063 -0.817 -31.182 1 80.92 720 GLY B N 1
ATOM 14193 C CA . GLY B 1 720 ? 15.756 -1.569 -32.388 1 80.92 720 GLY B CA 1
ATOM 14194 C C . GLY B 1 720 ? 14.813 -0.837 -33.324 1 80.92 720 GLY B C 1
ATOM 14195 O O . GLY B 1 720 ? 14.195 0.157 -32.938 1 80.92 720 GLY B O 1
ATOM 14196 N N . LEU B 1 721 ? 14.818 -1.241 -34.575 1 87.02 721 LEU B N 1
ATOM 14197 C CA . LEU B 1 721 ? 13.864 -0.678 -35.524 1 87.02 721 LEU B CA 1
ATOM 14198 C C . LEU B 1 721 ? 12.431 -0.962 -35.087 1 87.02 721 LEU B C 1
ATOM 14200 O O . LEU B 1 721 ? 12.17 -1.958 -34.409 1 87.02 721 LEU B O 1
ATOM 14204 N N . ILE B 1 722 ? 11.674 -0.073 -35.413 1 88.66 722 ILE B N 1
ATOM 14205 C CA . ILE B 1 722 ? 10.27 -0.236 -35.05 1 88.66 722 ILE B CA 1
ATOM 14206 C C . ILE B 1 722 ? 9.409 -0.248 -36.31 1 88.66 722 ILE B C 1
ATOM 14208 O O . ILE B 1 722 ? 9.827 0.244 -37.361 1 88.66 722 ILE B O 1
ATOM 14212 N N . ASN B 1 723 ? 8.36 -0.897 -36.253 1 89.91 723 ASN B N 1
ATOM 14213 C CA . ASN B 1 723 ? 7.319 -0.848 -37.274 1 89.91 723 ASN B CA 1
ATOM 14214 C C . ASN B 1 723 ? 6.162 0.054 -36.854 1 89.91 723 ASN B C 1
ATOM 14216 O O . ASN B 1 723 ? 5.352 -0.323 -36.005 1 89.91 723 ASN B O 1
ATOM 14220 N N . THR B 1 724 ? 6.05 1.143 -37.472 1 89.53 724 THR B N 1
ATOM 14221 C CA . THR B 1 724 ? 5.013 2.107 -37.117 1 89.53 724 THR B CA 1
ATOM 14222 C C . THR B 1 724 ? 3.643 1.623 -37.584 1 89.53 724 THR B C 1
ATOM 14224 O O . THR B 1 724 ? 2.615 2.161 -37.169 1 89.53 724 THR B O 1
ATOM 14227 N N . ALA B 1 725 ? 3.707 0.566 -38.412 1 89.24 725 ALA B N 1
ATOM 14228 C CA . ALA B 1 725 ? 2.451 0.047 -38.945 1 89.24 725 ALA B CA 1
ATOM 14229 C C . ALA B 1 725 ? 1.923 -1.1 -38.088 1 89.24 725 ALA B C 1
ATOM 14231 O O . ALA B 1 725 ? 0.863 -1.661 -38.375 1 89.24 725 ALA B O 1
ATOM 14232 N N . LEU B 1 726 ? 2.69 -1.458 -37.077 1 91.84 726 LEU B N 1
ATOM 14233 C CA . LEU B 1 726 ? 2.226 -2.514 -36.183 1 91.84 726 LEU B CA 1
ATOM 14234 C C . LEU B 1 726 ? 0.825 -2.21 -35.664 1 91.84 726 LEU B C 1
ATOM 14236 O O . LEU B 1 726 ? 0.523 -1.068 -35.311 1 91.84 726 LEU B O 1
ATOM 14240 N N . THR B 1 727 ? 0.008 -3.202 -35.701 1 91.87 727 THR B N 1
ATOM 14241 C CA . THR B 1 727 ? -1.39 -2.997 -35.336 1 91.87 727 THR B CA 1
ATOM 14242 C C . THR B 1 727 ? -1.948 -4.223 -34.62 1 91.87 727 THR B C 1
ATOM 14244 O O . THR B 1 727 ? -1.189 -5.039 -34.091 1 91.87 727 THR B O 1
ATOM 14247 N N . TRP B 1 728 ? -3.264 -4.399 -34.657 1 92.88 728 TRP B N 1
ATOM 14248 C CA . TRP B 1 728 ? -3.979 -5.424 -33.904 1 92.88 728 TRP B CA 1
ATOM 14249 C C . TRP B 1 728 ? -3.776 -6.8 -34.529 1 92.88 728 TRP B C 1
ATOM 14251 O O . TRP B 1 728 ? -3.741 -6.933 -35.755 1 92.88 728 TRP B O 1
ATOM 14261 N N . GLU B 1 729 ? -3.606 -7.865 -33.589 1 93.05 729 GLU B N 1
ATOM 14262 C CA . GLU B 1 729 ? -3.861 -9.232 -34.032 1 93.05 729 GLU B CA 1
ATOM 14263 C C . GLU B 1 729 ? -5.359 -9.513 -34.123 1 93.05 729 GLU B C 1
ATOM 14265 O O . GLU B 1 729 ? -6.13 -9.075 -33.267 1 93.05 729 GLU B O 1
ATOM 14270 N N . LYS B 1 730 ? -5.729 -10.19 -35.1 1 93.16 730 LYS B N 1
ATOM 14271 C CA . LYS B 1 730 ? -7.143 -10.517 -35.262 1 93.16 730 LYS B CA 1
ATOM 14272 C C . LYS B 1 730 ? -7.41 -11.981 -34.924 1 93.16 730 LYS B C 1
ATOM 14274 O O . LYS B 1 730 ? -6.806 -12.88 -35.513 1 93.16 730 LYS B O 1
ATOM 14279 N N . VAL B 1 731 ? -8.253 -12.242 -34.033 1 94.05 731 VAL B N 1
ATOM 14280 C CA . VAL B 1 731 ? -8.618 -13.588 -33.605 1 94.05 731 VAL B CA 1
ATOM 14281 C C . VAL B 1 731 ? -10.048 -13.9 -34.042 1 94.05 731 VAL B C 1
ATOM 14283 O O . VAL B 1 731 ? -11.004 -13.33 -33.511 1 94.05 731 VAL B O 1
ATOM 14286 N N . ARG B 1 732 ? -10.163 -14.751 -34.986 1 94.01 732 ARG B N 1
ATOM 14287 C CA . ARG B 1 732 ? -11.465 -15.172 -35.491 1 94.01 732 ARG B CA 1
ATOM 14288 C C . ARG B 1 732 ? -11.792 -16.594 -35.046 1 94.01 732 ARG B C 1
ATOM 14290 O O . ARG B 1 732 ? -10.975 -17.503 -35.205 1 94.01 732 ARG B O 1
ATOM 14297 N N . THR B 1 733 ? -12.949 -16.881 -34.548 1 94.02 733 THR B N 1
ATOM 14298 C CA . THR B 1 733 ? -13.323 -18.197 -34.04 1 94.02 733 THR B CA 1
ATOM 14299 C C . THR B 1 733 ? -14.682 -18.621 -34.589 1 94.02 733 THR B C 1
ATOM 14301 O O . THR B 1 733 ? -15.607 -17.81 -34.667 1 94.02 733 THR B O 1
ATOM 14304 N N . TRP B 1 734 ? -14.721 -19.902 -34.977 1 93.54 734 TRP B N 1
ATOM 14305 C CA . TRP B 1 734 ? -15.963 -20.603 -35.287 1 93.54 734 TRP B CA 1
ATOM 14306 C C . TRP B 1 734 ? -16.234 -21.706 -34.27 1 93.54 734 TRP B C 1
ATOM 14308 O O . TRP B 1 734 ? -15.309 -22.392 -33.828 1 93.54 734 TRP B O 1
ATOM 14318 N N . ASP B 1 735 ? -17.504 -21.815 -33.94 1 96.16 735 ASP B N 1
ATOM 14319 C CA . ASP B 1 735 ? -17.857 -22.867 -32.992 1 96.16 735 ASP B CA 1
ATOM 14320 C C . ASP B 1 735 ? -19.227 -23.459 -33.314 1 96.16 735 ASP B C 1
ATOM 14322 O O . ASP B 1 735 ? -20.165 -22.727 -33.638 1 96.16 735 ASP B O 1
ATOM 14326 N N . VAL B 1 736 ? -19.35 -24.767 -33.36 1 96.67 736 VAL B N 1
ATOM 14327 C CA . VAL B 1 736 ? -20.609 -25.494 -33.474 1 96.67 736 VAL B CA 1
ATOM 14328 C C . VAL B 1 736 ? -20.796 -26.4 -32.259 1 96.67 736 VAL B C 1
ATOM 14330 O O . VAL B 1 736 ? -19.869 -27.106 -31.855 1 96.67 736 VAL B O 1
ATOM 14333 N N . GLY B 1 737 ? -21.906 -26.296 -31.689 1 95.77 737 GLY B N 1
ATOM 14334 C CA . GLY B 1 737 ? -22.147 -27.072 -30.482 1 95.77 737 GLY B CA 1
ATOM 14335 C C . GLY B 1 737 ? -23.521 -27.714 -30.451 1 95.77 737 GLY B C 1
ATOM 14336 O O . GLY B 1 737 ? -24.423 -27.3 -31.184 1 95.77 737 GLY B O 1
ATOM 14337 N N . VAL B 1 738 ? -23.671 -28.748 -29.695 1 96.43 738 VAL B N 1
ATOM 14338 C CA . VAL B 1 738 ? -24.933 -29.434 -29.438 1 96.43 738 VAL B CA 1
ATOM 14339 C C . VAL B 1 738 ? -25.11 -29.642 -27.935 1 96.43 738 VAL B C 1
ATOM 14341 O O . VAL B 1 738 ? -24.191 -30.1 -27.253 1 96.43 738 VAL B O 1
ATOM 14344 N N . ASP B 1 739 ? -26.187 -29.23 -27.466 1 95.15 739 ASP B N 1
ATOM 14345 C CA . ASP B 1 739 ? -26.568 -29.486 -26.08 1 95.15 739 ASP B CA 1
ATOM 14346 C C . ASP B 1 739 ? -27.736 -30.466 -26.004 1 95.15 739 ASP B C 1
ATOM 14348 O O . ASP B 1 739 ? -28.68 -30.378 -26.792 1 95.15 739 ASP B O 1
ATOM 14352 N N . TYR B 1 740 ? -27.675 -31.438 -25.075 1 93.73 740 TYR B N 1
ATOM 14353 C CA . TYR B 1 740 ? -28.76 -32.409 -24.989 1 93.73 740 TYR B CA 1
ATOM 14354 C C . TYR B 1 740 ? -29.076 -32.747 -23.537 1 93.73 740 TYR B C 1
ATOM 14356 O O . TYR B 1 740 ? -28.21 -32.638 -22.665 1 93.73 740 TYR B O 1
ATOM 14364 N N . GLY B 1 741 ? -30.156 -33.029 -23.232 1 93.36 741 GLY B N 1
ATOM 14365 C CA . GLY B 1 741 ? -30.71 -33.579 -22.005 1 93.36 741 GLY B CA 1
ATOM 14366 C C . GLY B 1 741 ? -31.695 -34.707 -22.248 1 93.36 741 GLY B C 1
ATOM 14367 O O . GLY B 1 741 ? -32.752 -34.496 -22.848 1 93.36 741 GLY B O 1
ATOM 14368 N N . LEU B 1 742 ? -31.33 -35.931 -21.761 1 94.35 742 LEU B N 1
ATOM 14369 C CA . LEU B 1 742 ? -32.121 -37.124 -22.045 1 94.35 742 LEU B CA 1
ATOM 14370 C C . LEU B 1 742 ? -32.63 -37.758 -20.755 1 94.35 742 LEU B C 1
ATOM 14372 O O . LEU B 1 742 ? -32.024 -37.591 -19.694 1 94.35 742 LEU B O 1
ATOM 14376 N N . PHE B 1 743 ? -33.684 -38.528 -20.808 1 92.51 743 PHE B N 1
ATOM 14377 C CA . PHE B 1 743 ? -34.281 -39.315 -19.735 1 92.51 743 PHE B CA 1
ATOM 14378 C C . PHE B 1 743 ? -34.569 -38.442 -18.52 1 92.51 743 PHE B C 1
ATOM 14380 O O . PHE B 1 743 ? -34.135 -38.754 -17.409 1 92.51 743 PHE B O 1
ATOM 14387 N N . ASN B 1 744 ? -35.294 -37.374 -18.781 1 85.57 744 ASN B N 1
ATOM 14388 C CA . ASN B 1 744 ? -35.659 -36.391 -17.767 1 85.57 744 ASN B CA 1
ATOM 14389 C C . ASN B 1 744 ? -34.429 -35.697 -17.189 1 85.57 744 ASN B C 1
ATOM 14391 O O . ASN B 1 744 ? -34.305 -35.558 -15.971 1 85.57 744 ASN B O 1
ATOM 14395 N N . ASN B 1 745 ? -33.411 -35.477 -18.128 1 84.99 745 ASN B N 1
ATOM 14396 C CA . ASN B 1 745 ? -32.197 -34.719 -17.846 1 84.99 745 ASN B CA 1
ATOM 14397 C C . ASN B 1 745 ? -31.29 -35.457 -16.866 1 84.99 745 ASN B C 1
ATOM 14399 O O . ASN B 1 745 ? -30.495 -34.835 -16.159 1 84.99 745 ASN B O 1
ATOM 14403 N N . ARG B 1 746 ? -31.513 -36.847 -16.663 1 90.67 746 ARG B N 1
ATOM 14404 C CA . ARG B 1 746 ? -30.559 -37.645 -15.901 1 90.67 746 ARG B CA 1
ATOM 14405 C C . ARG B 1 746 ? -29.217 -37.73 -16.622 1 90.67 746 ARG B C 1
ATOM 14407 O O . ARG B 1 746 ? -28.168 -37.825 -15.982 1 90.67 746 ARG B O 1
ATOM 14414 N N . LEU B 1 747 ? -29.377 -37.773 -17.945 1 94.51 747 LEU B N 1
ATOM 14415 C CA . LEU B 1 747 ? -28.188 -37.696 -18.787 1 94.51 747 LEU B CA 1
ATOM 14416 C C . LEU B 1 747 ? -28.107 -36.347 -19.493 1 94.51 747 LEU B C 1
ATOM 14418 O O . LEU B 1 747 ? -28.994 -35.997 -20.275 1 94.51 747 LEU B O 1
ATOM 14422 N N . THR B 1 748 ? -27.175 -35.58 -19.167 1 92.03 748 THR B N 1
ATOM 14423 C CA . THR B 1 748 ? -26.99 -34.273 -19.789 1 92.03 748 THR B CA 1
ATOM 14424 C C . THR B 1 748 ? -25.581 -34.141 -20.36 1 92.03 748 THR B C 1
ATOM 14426 O O . THR B 1 748 ? -24.669 -34.863 -19.95 1 92.03 748 THR B O 1
ATOM 14429 N N . GLY B 1 749 ? -25.384 -33.288 -21.321 1 91.8 749 GLY B N 1
ATOM 14430 C CA . GLY B 1 749 ? -24.054 -33.103 -21.88 1 91.8 749 GLY B CA 1
ATOM 14431 C C . GLY B 1 749 ? -24.015 -32.082 -23.001 1 91.8 749 GLY B C 1
ATOM 14432 O O . GLY B 1 749 ? -25.033 -31.463 -23.32 1 91.8 749 GLY B O 1
ATOM 14433 N N . SER B 1 750 ? -22.882 -31.822 -23.392 1 94.09 750 SER B N 1
ATOM 14434 C CA . SER B 1 750 ? -22.634 -30.919 -24.512 1 94.09 750 SER B CA 1
ATOM 14435 C C . SER B 1 750 ? -21.428 -31.37 -25.328 1 94.09 750 SER B C 1
ATOM 14437 O O . SER B 1 750 ? -20.535 -32.042 -24.808 1 94.09 750 SER B O 1
ATOM 14439 N N . PHE B 1 751 ? -21.498 -31.139 -26.572 1 96.12 751 PHE B N 1
ATOM 14440 C CA . PHE B 1 751 ? -20.393 -31.355 -27.498 1 96.12 751 PHE B CA 1
ATOM 14441 C C . PHE B 1 751 ? -20.098 -30.088 -28.293 1 96.12 751 PHE B C 1
ATOM 14443 O O . PHE B 1 751 ? -21.012 -29.459 -28.83 1 96.12 751 PHE B O 1
ATOM 14450 N N . ASP B 1 752 ? -18.871 -29.643 -28.323 1 96.57 752 ASP B N 1
ATOM 14451 C CA . ASP B 1 752 ? -18.447 -28.473 -29.086 1 96.57 752 ASP B CA 1
ATOM 14452 C C . ASP B 1 752 ? -17.286 -28.816 -30.017 1 96.57 752 ASP B C 1
ATOM 14454 O O . ASP B 1 752 ? -16.373 -29.551 -29.635 1 96.57 752 ASP B O 1
ATOM 14458 N N . TYR B 1 753 ? -17.378 -28.339 -31.181 1 97.04 753 TYR B N 1
ATOM 14459 C CA . TYR B 1 753 ? -16.27 -28.318 -32.13 1 97.04 753 TYR B CA 1
ATOM 14460 C C . TYR B 1 753 ? -15.914 -26.889 -32.52 1 97.04 753 TYR B C 1
ATOM 14462 O O . TYR B 1 753 ? -16.798 -26.078 -32.809 1 97.04 753 TYR B O 1
ATOM 14470 N N . PHE B 1 754 ? -14.645 -26.54 -32.479 1 96.26 754 PHE B N 1
ATOM 14471 C CA . PHE B 1 754 ? -14.279 -25.152 -32.731 1 96.26 754 PHE B CA 1
ATOM 14472 C C . PHE B 1 754 ? -13.017 -25.071 -33.582 1 96.26 754 PHE B C 1
ATOM 14474 O O . PHE B 1 754 ? -12.233 -26.021 -33.631 1 96.26 754 PHE B O 1
ATOM 14481 N N . VAL B 1 755 ? -12.793 -23.913 -34.222 1 96.52 755 VAL B N 1
ATOM 14482 C CA . VAL B 1 755 ? -11.587 -23.515 -34.942 1 96.52 755 VAL B CA 1
ATOM 14483 C C . VAL B 1 755 ? -11.295 -22.038 -34.685 1 96.52 755 VAL B C 1
ATOM 14485 O O . VAL B 1 755 ? -12.168 -21.186 -34.865 1 96.52 755 VAL B O 1
ATOM 14488 N N . ARG B 1 756 ? -10.192 -21.749 -34.214 1 95.8 756 ARG B N 1
ATOM 14489 C CA . ARG B 1 756 ? -9.757 -20.377 -33.975 1 95.8 756 ARG B CA 1
ATOM 14490 C C . ARG B 1 756 ? -8.598 -20.001 -34.892 1 95.8 756 ARG B C 1
ATOM 14492 O O . ARG B 1 756 ? -7.583 -20.7 -34.936 1 95.8 756 ARG B O 1
ATOM 14499 N N . PHE B 1 757 ? -8.773 -18.908 -35.606 1 95.55 757 PHE B N 1
ATOM 14500 C CA . PHE B 1 757 ? -7.722 -18.341 -36.443 1 95.55 757 PHE B CA 1
ATOM 14501 C C . PHE B 1 757 ? -7.106 -17.115 -35.781 1 95.55 757 PHE B C 1
ATOM 14503 O O . PHE B 1 757 ? -7.823 -16.209 -35.351 1 95.55 757 PHE B O 1
ATOM 14510 N N . THR B 1 758 ? -5.911 -17.077 -35.546 1 94.81 758 THR B N 1
ATOM 14511 C CA . THR B 1 758 ? -5.182 -15.875 -35.157 1 94.81 758 THR B CA 1
ATOM 14512 C C . THR B 1 758 ? -4.389 -15.318 -36.336 1 94.81 758 THR B C 1
ATOM 14514 O O . THR B 1 758 ? -3.355 -15.872 -36.712 1 94.81 758 THR B O 1
ATOM 14517 N N . GLU B 1 759 ? -4.883 -14.237 -36.843 1 94.63 759 GLU B N 1
ATOM 14518 C CA . GLU B 1 759 ? -4.3 -13.638 -38.04 1 94.63 759 GLU B CA 1
ATOM 14519 C C . GLU B 1 759 ? -3.526 -12.367 -37.7 1 94.63 759 GLU B C 1
ATOM 14521 O O . GLU B 1 759 ? -3.935 -11.6 -36.826 1 94.63 759 GLU B O 1
ATOM 14526 N N . GLY B 1 760 ? -2.522 -12.183 -38.46 1 93.24 760 GLY B N 1
ATOM 14527 C CA . GLY B 1 760 ? -1.686 -11.017 -38.224 1 93.24 760 GLY B CA 1
ATOM 14528 C C . GLY B 1 760 ? -0.998 -11.039 -36.872 1 93.24 760 GLY B C 1
ATOM 14529 O O . GLY B 1 760 ? -0.904 -10.009 -36.201 1 93.24 760 GLY B O 1
ATOM 14530 N N . MET B 1 761 ? -0.682 -12.2 -36.423 1 93.14 761 MET B N 1
ATOM 14531 C CA . MET B 1 761 ? 0.084 -12.29 -35.183 1 93.14 761 MET B CA 1
ATOM 14532 C C . MET B 1 761 ? 1.386 -11.503 -35.289 1 93.14 761 MET B C 1
ATOM 14534 O O . MET B 1 761 ? 2.01 -11.467 -36.351 1 93.14 761 MET B O 1
ATOM 14538 N N . VAL B 1 762 ? 1.724 -10.896 -34.168 1 91.37 762 VAL B N 1
ATOM 14539 C CA . VAL B 1 762 ? 2.995 -10.18 -34.143 1 91.37 762 VAL B CA 1
ATOM 14540 C C . VAL B 1 762 ? 4.151 -11.176 -34.181 1 91.37 762 VAL B C 1
ATOM 14542 O O . VAL B 1 762 ? 4.266 -12.036 -33.304 1 91.37 762 VAL B O 1
ATOM 14545 N N . GLY B 1 763 ? 4.785 -11.222 -35.185 1 88.17 763 GLY B N 1
ATOM 14546 C CA . GLY B 1 763 ? 5.907 -12.126 -35.383 1 88.17 763 GLY B CA 1
ATOM 14547 C C . GLY B 1 763 ? 7.169 -11.42 -35.839 1 88.17 763 GLY B C 1
ATOM 14548 O O . GLY B 1 763 ? 7.203 -10.191 -35.925 1 88.17 763 GLY B O 1
ATOM 14549 N N . PRO B 1 764 ? 8.159 -12.213 -35.969 1 85.1 764 PRO B N 1
ATOM 14550 C CA . PRO B 1 764 ? 9.434 -11.63 -36.394 1 85.1 764 PRO B CA 1
ATOM 14551 C C . PRO B 1 764 ? 9.424 -11.192 -37.857 1 85.1 764 PRO B C 1
ATOM 14553 O O . PRO B 1 764 ? 8.63 -11.701 -38.652 1 85.1 764 PRO B O 1
ATOM 14556 N N . SER B 1 765 ? 10.232 -10.156 -38.189 1 79.37 765 SER B N 1
ATOM 14557 C CA . SER B 1 765 ? 10.393 -9.752 -39.582 1 79.37 765 SER B CA 1
ATOM 14558 C C . SER B 1 765 ? 11.145 -10.81 -40.381 1 79.37 765 SER B C 1
ATOM 14560 O O . SER B 1 765 ? 11.803 -11.68 -39.806 1 79.37 765 SER B O 1
ATOM 14562 N N . ALA B 1 766 ? 10.885 -10.661 -41.754 1 74.55 766 ALA B N 1
ATOM 14563 C CA . ALA B 1 766 ? 11.704 -11.498 -42.628 1 74.55 766 ALA B CA 1
ATOM 14564 C C . ALA B 1 766 ? 13.19 -11.283 -42.357 1 74.55 766 ALA B C 1
ATOM 14566 O O . ALA B 1 766 ? 13.605 -10.188 -41.97 1 74.55 766 ALA B O 1
ATOM 14567 N N . GLU B 1 767 ? 13.867 -12.32 -42.317 1 71.58 767 GLU B N 1
ATOM 14568 C CA . GLU B 1 767 ? 15.302 -12.249 -42.056 1 71.58 767 GLU B CA 1
ATOM 14569 C C . GLU B 1 767 ? 15.973 -11.205 -42.944 1 71.58 767 GLU B C 1
ATOM 14571 O O . GLU B 1 767 ? 15.776 -11.198 -44.161 1 71.58 767 GLU B O 1
ATOM 14576 N N . LEU B 1 768 ? 16.466 -10.21 -42.357 1 75.57 768 LEU B N 1
ATOM 14577 C CA . LEU B 1 768 ? 17.222 -9.183 -43.066 1 75.57 768 LEU B CA 1
ATOM 14578 C C . LEU B 1 768 ? 18.722 -9.433 -42.946 1 75.57 768 LEU B C 1
ATOM 14580 O O . LEU B 1 768 ? 19.165 -10.159 -42.053 1 75.57 768 LEU B O 1
ATOM 14584 N N . PRO B 1 769 ? 19.53 -8.859 -43.886 1 77.56 769 PRO B N 1
ATOM 14585 C CA . PRO B 1 769 ? 20.975 -9.095 -43.831 1 77.56 769 PRO B CA 1
ATOM 14586 C C . PRO B 1 769 ? 21.592 -8.663 -42.503 1 77.56 769 PRO B C 1
ATOM 14588 O O . PRO B 1 769 ? 21.194 -7.643 -41.935 1 77.56 769 PRO B O 1
ATOM 14591 N N . ALA B 1 770 ? 22.513 -9.373 -42.015 1 77.65 770 ALA B N 1
ATOM 14592 C CA . ALA B 1 770 ? 23.218 -9.085 -40.768 1 77.65 770 ALA B CA 1
ATOM 14593 C C . ALA B 1 770 ? 23.863 -7.703 -40.81 1 77.65 770 ALA B C 1
ATOM 14595 O O . ALA B 1 770 ? 24.103 -7.091 -39.766 1 77.65 770 ALA B O 1
ATOM 14596 N N . THR B 1 771 ? 24.128 -7.16 -42.043 1 81.59 771 THR B N 1
ATOM 14597 C CA . THR B 1 771 ? 24.762 -5.859 -42.221 1 81.59 771 THR B CA 1
ATOM 14598 C C . THR B 1 771 ? 23.87 -4.744 -41.682 1 81.59 771 THR B C 1
ATOM 14600 O O . THR B 1 771 ? 24.338 -3.629 -41.441 1 81.59 771 THR B O 1
ATOM 14603 N N . LEU B 1 772 ? 22.612 -5.096 -41.398 1 81.66 772 LEU B N 1
ATOM 14604 C CA . LEU B 1 772 ? 21.704 -4.119 -40.808 1 81.66 772 LEU B CA 1
ATOM 14605 C C . LEU B 1 772 ? 22.169 -3.717 -39.413 1 81.66 772 LEU B C 1
ATOM 14607 O O . LEU B 1 772 ? 21.97 -2.575 -38.992 1 81.66 772 LEU B O 1
ATOM 14611 N N . GLY B 1 773 ? 23.073 -4.486 -38.635 1 79.22 773 GLY B N 1
ATOM 14612 C CA . GLY B 1 773 ? 23.699 -4.217 -37.351 1 79.22 773 GLY B CA 1
ATOM 14613 C C . GLY B 1 773 ? 22.698 -3.996 -36.233 1 79.22 773 GLY B C 1
ATOM 14614 O O . GLY B 1 773 ? 23.077 -3.664 -35.109 1 79.22 773 GLY B O 1
ATOM 14615 N N . ILE B 1 774 ? 21.274 -4.082 -36.554 1 81.73 774 ILE B N 1
ATOM 14616 C CA . ILE B 1 774 ? 20.25 -3.854 -35.539 1 81.73 774 ILE B CA 1
ATOM 14617 C C . ILE B 1 774 ? 19.142 -4.895 -35.682 1 81.73 774 ILE B C 1
ATOM 14619 O O . ILE B 1 774 ? 19.011 -5.532 -36.73 1 81.73 774 ILE B O 1
ATOM 14623 N N . SER B 1 775 ? 18.418 -5.133 -34.573 1 78.65 775 SER B N 1
ATOM 14624 C CA . SER B 1 775 ? 17.343 -6.119 -34.593 1 78.65 775 SER B CA 1
ATOM 14625 C C . SER B 1 775 ? 16.187 -5.658 -35.475 1 78.65 775 SER B C 1
ATOM 14627 O O . SER B 1 775 ? 15.882 -4.465 -35.535 1 78.65 775 SER B O 1
ATOM 14629 N N . THR B 1 776 ? 15.599 -6.533 -36.25 1 82.53 776 THR B N 1
ATOM 14630 C CA . THR B 1 776 ? 14.468 -6.245 -37.125 1 82.53 776 THR B CA 1
ATOM 14631 C C . THR B 1 776 ? 13.193 -6.042 -36.312 1 82.53 776 THR B C 1
ATOM 14633 O O . THR B 1 776 ? 13.053 -6.595 -35.219 1 82.53 776 THR B O 1
ATOM 14636 N N . PRO B 1 777 ? 12.383 -5.165 -36.813 1 86.64 777 PRO B N 1
ATOM 14637 C CA . PRO B 1 777 ? 11.151 -4.892 -36.07 1 86.64 777 PRO B CA 1
ATOM 14638 C C . PRO B 1 777 ? 10.141 -6.034 -36.162 1 86.64 777 PRO B C 1
ATOM 14640 O O . PRO B 1 777 ? 10.249 -6.889 -37.044 1 86.64 777 PRO B O 1
ATOM 14643 N N . SER B 1 778 ? 9.209 -6.103 -35.234 1 87.97 778 SER B N 1
ATOM 14644 C CA . SER B 1 778 ? 8.102 -7.053 -35.272 1 87.97 778 SER B CA 1
ATOM 14645 C C . SER B 1 778 ? 7.018 -6.6 -36.245 1 87.97 778 SER B C 1
ATOM 14647 O O . SER B 1 778 ? 6.831 -5.4 -36.459 1 87.97 778 SER B O 1
ATOM 14649 N N . PHE B 1 779 ? 6.381 -7.529 -36.875 1 89.87 779 PHE B N 1
ATOM 14650 C CA . PHE B 1 779 ? 5.342 -7.272 -37.866 1 89.87 779 PHE B CA 1
ATOM 14651 C C . PHE B 1 779 ? 4.119 -8.142 -37.607 1 89.87 779 PHE B C 1
ATOM 14653 O O . PHE B 1 779 ? 4.228 -9.212 -37.004 1 89.87 779 PHE B O 1
ATOM 14660 N N . ASN B 1 780 ? 3.008 -7.631 -38.202 1 91.98 780 ASN B N 1
ATOM 14661 C CA . ASN B 1 780 ? 1.827 -8.485 -38.283 1 91.98 780 ASN B CA 1
ATOM 14662 C C . ASN B 1 780 ? 1.892 -9.419 -39.487 1 91.98 780 ASN B C 1
ATOM 14664 O O . ASN B 1 780 ? 1.191 -9.21 -40.479 1 91.98 780 ASN B O 1
ATOM 14668 N N . ASN B 1 781 ? 2.656 -10.517 -39.405 1 91.24 781 ASN B N 1
ATOM 14669 C CA . ASN B 1 781 ? 2.893 -11.292 -40.619 1 91.24 781 ASN B CA 1
ATOM 14670 C C . ASN B 1 781 ? 2.775 -12.791 -40.358 1 91.24 781 ASN B C 1
ATOM 14672 O O . ASN B 1 781 ? 3.192 -13.603 -41.185 1 91.24 781 ASN B O 1
ATOM 14676 N N . SER B 1 782 ? 2.348 -13.249 -39.23 1 93.07 782 SER B N 1
ATOM 14677 C CA . SER B 1 782 ? 2.213 -14.66 -38.884 1 93.07 782 SER B CA 1
ATOM 14678 C C . SER B 1 782 ? 0.755 -15.03 -38.632 1 93.07 782 SER B C 1
ATOM 14680 O O . SER B 1 782 ? -0.04 -14.189 -38.209 1 93.07 782 SER B O 1
ATOM 14682 N N . ASP B 1 783 ? 0.478 -16.249 -38.909 1 95.27 783 ASP B N 1
ATOM 14683 C CA . ASP B 1 783 ? -0.876 -16.757 -38.713 1 95.27 783 ASP B CA 1
ATOM 14684 C C . ASP B 1 783 ? -0.854 -18.171 -38.137 1 95.27 783 ASP B C 1
ATOM 14686 O O . ASP B 1 783 ? 0.055 -18.951 -38.428 1 95.27 783 ASP B O 1
ATOM 14690 N N . LEU B 1 784 ? -1.782 -18.511 -37.343 1 94.9 784 LEU B N 1
ATOM 14691 C CA . LEU B 1 784 ? -1.959 -19.881 -36.875 1 94.9 784 LEU B CA 1
ATOM 14692 C C . LEU B 1 784 ? -3.439 -20.219 -36.733 1 94.9 784 LEU B C 1
ATOM 14694 O O . LEU B 1 784 ? -4.293 -19.331 -36.797 1 94.9 784 LEU B O 1
ATOM 14698 N N . ARG B 1 785 ? -3.704 -21.446 -36.63 1 95.53 785 ARG B N 1
ATOM 14699 C CA . ARG B 1 785 ? -5.058 -21.951 -36.427 1 95.53 785 ARG B CA 1
ATOM 14700 C C . ARG B 1 785 ? -5.081 -23.045 -35.365 1 95.53 785 ARG B C 1
ATOM 14702 O O . ARG B 1 785 ? -4.214 -23.921 -35.35 1 95.53 785 ARG B O 1
ATOM 14709 N N . THR B 1 786 ? -5.96 -23.033 -34.425 1 95.28 786 THR B N 1
ATOM 14710 C CA . THR B 1 786 ? -6.185 -24.047 -33.4 1 95.28 786 THR B CA 1
ATOM 14711 C C . THR B 1 786 ? -7.565 -24.678 -33.557 1 95.28 786 THR B C 1
ATOM 14713 O O . THR B 1 786 ? -8.575 -23.972 -33.599 1 95.28 786 THR B O 1
ATOM 14716 N N . LYS B 1 787 ? -7.592 -25.934 -33.693 1 95.95 787 LYS B N 1
ATOM 14717 C CA . LYS B 1 787 ? -8.856 -26.657 -33.794 1 95.95 787 LYS B CA 1
ATOM 14718 C C . LYS B 1 787 ? -8.988 -27.692 -32.68 1 95.95 787 LYS B C 1
ATOM 14720 O O . LYS B 1 787 ? -7.987 -28.241 -32.214 1 95.95 787 LYS B O 1
ATOM 14725 N N . GLY B 1 788 ? -10.165 -27.955 -32.245 1 96.32 788 GLY B N 1
ATOM 14726 C CA . GLY B 1 788 ? -10.372 -28.905 -31.163 1 96.32 788 GLY B CA 1
ATOM 14727 C C . GLY B 1 788 ? -11.832 -29.258 -30.95 1 96.32 788 GLY B C 1
ATOM 14728 O O . GLY B 1 788 ? -12.697 -28.835 -31.72 1 96.32 788 GLY B O 1
ATOM 14729 N N . TRP B 1 789 ? -12.079 -30.11 -30.073 1 96.9 789 TRP B N 1
ATOM 14730 C CA . TRP B 1 789 ? -13.42 -30.525 -29.673 1 96.9 789 TRP B CA 1
ATOM 14731 C C . TRP B 1 789 ? -13.5 -30.727 -28.163 1 96.9 789 TRP B C 1
ATOM 14733 O O . TRP B 1 789 ? -12.477 -30.914 -27.501 1 96.9 789 TRP B O 1
ATOM 14743 N N . GLU B 1 790 ? -14.653 -30.639 -27.639 1 97.21 790 GLU B N 1
ATOM 14744 C CA . GLU B 1 790 ? -14.946 -30.773 -26.216 1 97.21 790 GLU B CA 1
ATOM 14745 C C . GLU B 1 790 ? -16.221 -31.581 -25.988 1 97.21 790 GLU B C 1
ATOM 14747 O O . GLU B 1 790 ? -17.189 -31.447 -26.739 1 97.21 790 GLU B O 1
ATOM 14752 N N . VAL B 1 791 ? -16.137 -32.442 -24.992 1 96.12 791 VAL B N 1
ATOM 14753 C CA . VAL B 1 791 ? -17.295 -33.258 -24.64 1 96.12 791 VAL B CA 1
ATOM 14754 C C . VAL B 1 791 ? -17.521 -33.21 -23.13 1 96.12 791 VAL B C 1
ATOM 14756 O O . VAL B 1 791 ? -16.567 -33.261 -22.351 1 96.12 791 VAL B O 1
ATOM 14759 N N . SER B 1 792 ? -18.664 -32.96 -22.749 1 94.97 792 SER B N 1
ATOM 14760 C CA . SER B 1 792 ? -19.09 -33.07 -21.358 1 94.97 792 SER B CA 1
ATOM 14761 C C . SER B 1 792 ? -20.304 -33.982 -21.221 1 94.97 792 SER B C 1
ATOM 14763 O O . SER B 1 792 ? -21.281 -33.838 -21.959 1 94.97 792 SER B O 1
ATOM 14765 N N . ILE B 1 793 ? -20.243 -34.999 -20.364 1 95.9 793 ILE B N 1
ATOM 14766 C CA . ILE B 1 793 ? -21.34 -35.927 -20.111 1 95.9 793 ILE B CA 1
ATOM 14767 C C . ILE B 1 793 ? -21.611 -36.008 -18.61 1 95.9 793 ILE B C 1
ATOM 14769 O O . ILE B 1 793 ? -20.686 -36.19 -17.815 1 95.9 793 ILE B O 1
ATOM 14773 N N . GLY B 1 794 ? -22.757 -35.773 -18.245 1 94.21 794 GLY B N 1
ATOM 14774 C CA . GLY B 1 794 ? -23.15 -35.888 -16.85 1 94.21 794 GLY B CA 1
ATOM 14775 C C . GLY B 1 794 ? -24.312 -36.839 -16.634 1 94.21 794 GLY B C 1
ATOM 14776 O O . GLY B 1 794 ? -25.246 -36.88 -17.438 1 94.21 794 GLY B O 1
ATOM 14777 N N . TRP B 1 795 ? -24.149 -37.704 -15.695 1 95.61 795 TRP B N 1
ATOM 14778 C CA . TRP B 1 795 ? -25.216 -38.601 -15.262 1 95.61 795 TRP B CA 1
ATOM 14779 C C . TRP B 1 795 ? -25.538 -38.391 -13.787 1 95.61 795 TRP B C 1
ATOM 14781 O O . TRP B 1 795 ? -24.639 -38.39 -12.942 1 95.61 795 TRP B O 1
ATOM 14791 N N . LYS B 1 796 ? -26.657 -38.098 -13.448 1 92.06 796 LYS B N 1
ATOM 14792 C CA . LYS B 1 796 ? -27.109 -37.947 -12.068 1 92.06 796 LYS B CA 1
ATOM 14793 C C . LYS B 1 796 ? -28.397 -38.729 -11.823 1 92.06 796 LYS B C 1
ATOM 14795 O O . LYS B 1 796 ? -29.307 -38.711 -12.654 1 92.06 796 LYS B O 1
ATOM 14800 N N . ASP B 1 797 ? -28.402 -39.472 -10.738 1 91.51 797 ASP B N 1
ATOM 14801 C CA . ASP B 1 797 ? -29.578 -40.273 -10.412 1 91.51 797 ASP B CA 1
ATOM 14802 C C . ASP B 1 797 ? -29.712 -40.464 -8.903 1 91.51 797 ASP B C 1
ATOM 14804 O O . ASP B 1 797 ? -28.757 -40.239 -8.157 1 91.51 797 ASP B O 1
ATOM 14808 N N . ARG B 1 798 ? -30.817 -40.598 -8.435 1 90.02 798 ARG B N 1
ATOM 14809 C CA . ARG B 1 798 ? -31.118 -40.916 -7.043 1 90.02 798 ARG B CA 1
ATOM 14810 C C . ARG B 1 798 ? -32.028 -42.135 -6.944 1 90.02 798 ARG B C 1
ATOM 14812 O O . ARG B 1 798 ? -33.137 -42.134 -7.481 1 90.02 798 ARG B O 1
ATOM 14819 N N . LEU B 1 799 ? -31.702 -43.189 -6.217 1 92 799 LEU B N 1
ATOM 14820 C CA . LEU B 1 799 ? -32.437 -44.442 -6.087 1 92 799 LEU B CA 1
ATOM 14821 C C . LEU B 1 799 ? -33.506 -44.336 -5.005 1 92 799 LEU B C 1
ATOM 14823 O O . LEU B 1 799 ? -33.488 -43.403 -4.199 1 92 799 LEU B O 1
ATOM 14827 N N . LYS B 1 800 ? -34.402 -45.292 -4.887 1 85.58 800 LYS B N 1
ATOM 14828 C CA . LYS B 1 800 ? -35.544 -45.29 -3.977 1 85.58 800 LYS B CA 1
ATOM 14829 C C . LYS B 1 800 ? -35.088 -45.385 -2.524 1 85.58 800 LYS B C 1
ATOM 14831 O O . LYS B 1 800 ? -35.756 -44.871 -1.624 1 85.58 800 LYS B O 1
ATOM 14836 N N . ASN B 1 801 ? -33.934 -46.015 -2.286 1 87.89 801 ASN B N 1
ATOM 14837 C CA . ASN B 1 801 ? -33.443 -46.161 -0.92 1 87.89 801 ASN B CA 1
ATOM 14838 C C . ASN B 1 801 ? -32.782 -44.879 -0.421 1 87.89 801 ASN B C 1
ATOM 14840 O O . ASN B 1 801 ? -32.29 -44.827 0.707 1 87.89 801 ASN B O 1
ATOM 14844 N N . GLY B 1 802 ? -32.684 -43.878 -1.27 1 84.25 802 GLY B N 1
ATOM 14845 C CA . GLY B 1 802 ? -32.165 -42.59 -0.837 1 84.25 802 GLY B CA 1
ATOM 14846 C C . GLY B 1 802 ? -30.749 -42.326 -1.315 1 84.25 802 GLY B C 1
ATOM 14847 O O . GLY B 1 802 ? -30.235 -41.215 -1.166 1 84.25 802 GLY B O 1
ATOM 14848 N N . LEU B 1 803 ? -30.08 -43.4 -2.101 1 92.73 803 LEU B N 1
ATOM 14849 C CA . LEU B 1 803 ? -28.714 -43.226 -2.584 1 92.73 803 LEU B CA 1
ATOM 14850 C C . LEU B 1 803 ? -28.687 -42.347 -3.831 1 92.73 803 LEU B C 1
ATOM 14852 O O . LEU B 1 803 ? -29.306 -42.68 -4.844 1 92.73 803 LEU B O 1
ATOM 14856 N N . GLY B 1 804 ? -28.181 -41.138 -3.537 1 93.39 804 GLY B N 1
ATOM 14857 C CA . GLY B 1 804 ? -27.895 -40.294 -4.687 1 93.39 804 GLY B CA 1
ATOM 14858 C C . GLY B 1 804 ? -26.484 -40.466 -5.216 1 93.39 804 GLY B C 1
ATOM 14859 O O . GLY B 1 804 ? -25.541 -40.636 -4.441 1 93.39 804 GLY B O 1
ATOM 14860 N N . TYR B 1 805 ? -26.351 -40.609 -6.494 1 94.02 805 TYR B N 1
ATOM 14861 C CA . TYR B 1 805 ? -25.016 -40.716 -7.072 1 94.02 805 TYR B CA 1
ATOM 14862 C C . TYR B 1 805 ? -24.935 -39.97 -8.398 1 94.02 805 TYR B C 1
ATOM 14864 O O . TYR B 1 805 ? -25.955 -39.738 -9.051 1 94.02 805 TYR B O 1
ATOM 14872 N N . GLY B 1 806 ? -23.8 -39.463 -8.715 1 94.15 806 GLY B N 1
ATOM 14873 C CA . GLY B 1 806 ? -23.552 -38.708 -9.933 1 94.15 806 GLY B CA 1
ATOM 14874 C C . GLY B 1 806 ? -22.185 -38.977 -10.534 1 94.15 806 GLY B C 1
ATOM 14875 O O . GLY B 1 806 ? -21.228 -39.259 -9.811 1 94.15 806 GLY B O 1
ATOM 14876 N N . ILE B 1 807 ? -22.119 -38.988 -11.886 1 95.71 807 ILE B N 1
ATOM 14877 C CA . ILE B 1 807 ? -20.881 -39.131 -12.643 1 95.71 807 ILE B CA 1
ATOM 14878 C C . ILE B 1 807 ? -20.771 -38.007 -13.671 1 95.71 807 ILE B C 1
ATOM 14880 O O . ILE B 1 807 ? -21.698 -37.778 -14.451 1 95.71 807 ILE B O 1
ATOM 14884 N N . ASN B 1 808 ? -19.749 -37.249 -13.587 1 93.95 808 ASN B N 1
ATOM 14885 C CA . ASN B 1 808 ? -19.461 -36.231 -14.591 1 93.95 808 ASN B CA 1
ATOM 14886 C C . ASN B 1 808 ? -18.148 -36.514 -15.315 1 93.95 808 ASN B C 1
ATOM 14888 O O . ASN B 1 808 ? -17.116 -36.728 -14.678 1 93.95 808 ASN B O 1
ATOM 14892 N N . LEU B 1 809 ? -18.213 -36.524 -16.62 1 95.65 809 LEU B N 1
ATOM 14893 C CA . LEU B 1 809 ? -17.044 -36.78 -17.454 1 95.65 809 LEU B CA 1
ATOM 14894 C C . LEU B 1 809 ? -16.769 -35.601 -18.381 1 95.65 809 LEU B C 1
ATOM 14896 O O . LEU B 1 809 ? -17.695 -35.037 -18.968 1 95.65 809 LEU B O 1
ATOM 14900 N N . SER B 1 810 ? -15.6 -35.163 -18.403 1 94.83 810 SER B N 1
ATOM 14901 C CA . SER B 1 810 ? -15.144 -34.15 -19.349 1 94.83 810 SER B CA 1
ATOM 14902 C C . SER B 1 810 ? -13.947 -34.645 -20.155 1 94.83 810 SER B C 1
ATOM 14904 O O . SER B 1 810 ? -13.052 -35.295 -19.611 1 94.83 810 SER B O 1
ATOM 14906 N N . LEU B 1 811 ? -13.93 -34.404 -21.415 1 96.08 811 LEU B N 1
ATOM 14907 C CA . LEU B 1 811 ? -12.868 -34.776 -22.344 1 96.08 811 LEU B CA 1
ATOM 14908 C C . LEU B 1 811 ? -12.689 -33.711 -23.42 1 96.08 811 LEU B C 1
ATOM 14910 O O . LEU B 1 811 ? -13.67 -33.208 -23.971 1 96.08 811 LEU B O 1
ATOM 14914 N N . SER B 1 812 ? -11.536 -33.308 -23.64 1 96.43 812 SER B N 1
ATOM 14915 C CA . SER B 1 812 ? -11.292 -32.298 -24.665 1 96.43 812 SER B CA 1
ATOM 14916 C C . SER B 1 812 ? -9.928 -32.49 -25.317 1 96.43 812 SER B C 1
ATOM 14918 O O . SER B 1 812 ? -9.037 -33.111 -24.734 1 96.43 812 SER B O 1
ATOM 14920 N N . ASP B 1 813 ? -9.765 -31.957 -26.48 1 96.03 813 ASP B N 1
ATOM 14921 C CA . ASP B 1 813 ? -8.491 -31.963 -27.193 1 96.03 813 ASP B CA 1
ATOM 14922 C C . ASP B 1 813 ? -8.379 -30.761 -28.128 1 96.03 813 ASP B C 1
ATOM 14924 O O . ASP B 1 813 ? -9.392 -30.199 -28.55 1 96.03 813 ASP B O 1
ATOM 14928 N N . GLN B 1 814 ? -7.223 -30.337 -28.326 1 95.07 814 GLN B N 1
ATOM 14929 C CA . GLN B 1 814 ? -6.945 -29.238 -29.245 1 95.07 814 GLN B CA 1
ATOM 14930 C C . GLN B 1 814 ? -5.593 -29.42 -29.929 1 95.07 814 GLN B C 1
ATOM 14932 O O . GLN B 1 814 ? -4.648 -29.927 -29.321 1 95.07 814 GLN B O 1
ATOM 14937 N N . ILE B 1 815 ? -5.482 -28.981 -31.148 1 95.39 815 ILE B N 1
ATOM 14938 C CA . ILE B 1 815 ? -4.261 -29.023 -31.946 1 95.39 815 ILE B CA 1
ATOM 14939 C C . ILE B 1 815 ? -4.023 -27.662 -32.596 1 95.39 815 ILE B C 1
ATOM 14941 O O . ILE B 1 815 ? -4.952 -27.05 -33.128 1 95.39 815 ILE B O 1
ATOM 14945 N N . THR B 1 816 ? -2.876 -27.213 -32.54 1 95.39 816 THR B N 1
ATOM 14946 C CA . THR B 1 816 ? -2.508 -25.939 -33.147 1 95.39 816 THR B CA 1
ATOM 14947 C C . THR B 1 816 ? -1.632 -26.159 -34.377 1 95.39 816 THR B C 1
ATOM 14949 O O . THR B 1 816 ? -0.63 -26.874 -34.311 1 95.39 816 THR B O 1
ATOM 14952 N N . MET B 1 817 ? -1.998 -25.536 -35.427 1 95.95 817 MET B N 1
ATOM 14953 C CA . MET B 1 817 ? -1.256 -25.587 -36.683 1 95.95 817 MET B CA 1
ATOM 14954 C C . MET B 1 817 ? -0.69 -24.215 -37.036 1 95.95 817 MET B C 1
ATOM 14956 O O . MET B 1 817 ? -1.353 -23.196 -36.84 1 95.95 817 MET B O 1
ATOM 14960 N N . ILE B 1 818 ? 0.495 -24.229 -37.617 1 95.75 818 ILE B N 1
ATOM 14961 C CA . ILE B 1 818 ? 1.104 -22.996 -38.103 1 95.75 818 ILE B CA 1
ATOM 14962 C C . ILE B 1 818 ? 0.732 -22.779 -39.568 1 95.75 818 ILE B C 1
ATOM 14964 O O . ILE B 1 818 ? 1.077 -23.592 -40.429 1 95.75 818 ILE B O 1
ATOM 14968 N N . ASP B 1 819 ? 0.086 -21.705 -39.856 1 95.03 819 ASP B N 1
ATOM 14969 C CA . ASP B 1 819 ? -0.331 -21.454 -41.232 1 95.03 819 ASP B CA 1
ATOM 14970 C C . ASP B 1 819 ? 0.709 -20.622 -41.978 1 95.03 819 ASP B C 1
ATOM 14972 O O . ASP B 1 819 ? 0.969 -20.858 -43.16 1 95.03 819 ASP B O 1
ATOM 14976 N N . SER B 1 820 ? 1.25 -19.575 -41.289 1 92.62 820 SER B N 1
ATOM 14977 C CA . SER B 1 820 ? 2.285 -18.735 -41.884 1 92.62 820 SER B CA 1
ATOM 14978 C C . SER B 1 820 ? 3.287 -18.265 -40.835 1 92.62 820 SER B C 1
ATOM 14980 O O . SER B 1 820 ? 2.901 -17.882 -39.728 1 92.62 820 SER B O 1
ATOM 14982 N N . TYR B 1 821 ? 4.527 -18.37 -41.162 1 91.89 821 TYR B N 1
ATOM 14983 C CA . TYR B 1 821 ? 5.642 -17.887 -40.355 1 91.89 821 TYR B CA 1
ATOM 14984 C C . TYR B 1 821 ? 6.821 -17.492 -41.235 1 91.89 821 TYR B C 1
ATOM 14986 O O . TYR B 1 821 ? 7.723 -18.299 -41.474 1 91.89 821 TYR B O 1
ATOM 14994 N N . PRO B 1 822 ? 6.934 -16.176 -41.639 1 85.56 822 PRO B N 1
ATOM 14995 C CA . PRO B 1 822 ? 7.851 -15.725 -42.688 1 85.56 822 PRO B CA 1
ATOM 14996 C C . PRO B 1 822 ? 9.317 -15.819 -42.272 1 85.56 822 PRO B C 1
ATOM 14998 O O . PRO B 1 822 ? 10.208 -15.793 -43.125 1 85.56 822 PRO B O 1
ATOM 15001 N N . ASP B 1 823 ? 9.614 -15.944 -41.018 1 84.16 823 ASP B N 1
ATOM 15002 C CA . ASP B 1 823 ? 10.999 -15.972 -40.557 1 84.16 823 ASP B CA 1
ATOM 15003 C C . ASP B 1 823 ? 11.632 -17.339 -40.803 1 84.16 823 ASP B C 1
ATOM 15005 O O . ASP B 1 823 ? 12.842 -17.507 -40.638 1 84.16 823 ASP B O 1
ATOM 15009 N N . ASN B 1 824 ? 10.908 -18.402 -41.127 1 88.76 824 ASN B N 1
ATOM 15010 C CA . ASN B 1 824 ? 11.441 -19.729 -41.414 1 88.76 824 ASN B CA 1
ATOM 15011 C C . ASN B 1 824 ? 11.443 -20.021 -42.911 1 88.76 824 ASN B C 1
ATOM 15013 O O . ASN B 1 824 ? 10.786 -20.958 -43.367 1 88.76 824 ASN B O 1
ATOM 15017 N N . LYS B 1 825 ? 12.331 -19.398 -43.682 1 85.02 825 LYS B N 1
ATOM 15018 C CA . LYS B 1 825 ? 12.394 -19.528 -45.135 1 85.02 825 LYS B CA 1
ATOM 15019 C C . LYS B 1 825 ? 13.052 -20.843 -45.542 1 85.02 825 LYS B C 1
ATOM 15021 O O . LYS B 1 825 ? 12.724 -21.41 -46.587 1 85.02 825 LYS B O 1
ATOM 15026 N N . THR B 1 826 ? 13.887 -21.285 -44.754 1 87.86 826 THR B N 1
ATOM 15027 C CA . THR B 1 826 ? 14.624 -22.505 -45.065 1 87.86 826 THR B CA 1
ATOM 15028 C C . THR B 1 826 ? 13.81 -23.739 -44.686 1 87.86 826 THR B C 1
ATOM 15030 O O . THR B 1 826 ? 14.199 -24.866 -45 1 87.86 826 THR B O 1
ATOM 15033 N N . LEU B 1 827 ? 12.681 -23.496 -43.929 1 93.18 827 LEU B N 1
ATOM 15034 C CA . LEU B 1 827 ? 11.834 -24.575 -43.434 1 93.18 827 LEU B CA 1
ATOM 15035 C C . LEU B 1 827 ? 12.604 -25.473 -42.471 1 93.18 827 LEU B C 1
ATOM 15037 O O . LEU B 1 827 ? 12.602 -26.697 -42.621 1 93.18 827 LEU B O 1
ATOM 15041 N N . SER B 1 828 ? 13.32 -24.786 -41.666 1 94.36 828 SER B N 1
ATOM 15042 C CA . SER B 1 828 ? 14.013 -25.487 -40.59 1 94.36 828 SER B CA 1
ATOM 15043 C C . SER B 1 828 ? 13.028 -26.209 -39.676 1 94.36 828 SER B C 1
ATOM 15045 O O . SER B 1 828 ? 11.999 -25.647 -39.296 1 94.36 828 SER B O 1
ATOM 15047 N N . ILE B 1 829 ? 13.293 -27.435 -39.306 1 94.96 829 ILE B N 1
ATOM 15048 C CA . ILE B 1 829 ? 12.397 -28.219 -38.462 1 94.96 829 ILE B CA 1
ATOM 15049 C C . ILE B 1 829 ? 12.561 -27.798 -37.004 1 94.96 829 ILE B C 1
ATOM 15051 O O . ILE B 1 829 ? 11.812 -28.248 -36.133 1 94.96 829 ILE B O 1
ATOM 15055 N N . ASP B 1 830 ? 13.523 -26.894 -36.717 1 90.96 830 ASP B N 1
ATOM 15056 C CA . ASP B 1 830 ? 13.755 -26.402 -35.362 1 90.96 830 ASP B CA 1
ATOM 15057 C C . ASP B 1 830 ? 12.938 -25.141 -35.089 1 90.96 830 ASP B C 1
ATOM 15059 O O . ASP B 1 830 ? 13.035 -24.555 -34.009 1 90.96 830 ASP B O 1
ATOM 15063 N N . SER B 1 831 ? 12.201 -24.663 -36.009 1 90.5 831 SER B N 1
ATOM 15064 C CA . SER B 1 831 ? 11.347 -23.485 -35.892 1 90.5 831 SER B CA 1
ATOM 15065 C C . SER B 1 831 ? 9.902 -23.813 -36.253 1 90.5 831 SER B C 1
ATOM 15067 O O . SER B 1 831 ? 9.573 -24.967 -36.535 1 90.5 831 SER B O 1
ATOM 15069 N N . TYR B 1 832 ? 9.132 -22.816 -36.213 1 92.57 832 TYR B N 1
ATOM 15070 C CA . TYR B 1 832 ? 7.743 -23.009 -36.614 1 92.57 832 TYR B CA 1
ATOM 15071 C C . TYR B 1 832 ? 7.641 -23.298 -38.107 1 92.57 832 TYR B C 1
ATOM 15073 O O . TYR B 1 832 ? 8.197 -22.564 -38.927 1 92.57 832 TYR B O 1
ATOM 15081 N N . LEU B 1 833 ? 6.964 -24.418 -38.494 1 93.55 833 LEU B N 1
ATOM 15082 C CA . LEU B 1 833 ? 6.857 -24.876 -39.875 1 93.55 833 LEU B CA 1
ATOM 15083 C C . LEU B 1 833 ? 5.458 -24.619 -40.426 1 93.55 833 LEU B C 1
ATOM 15085 O O . LEU B 1 833 ? 4.482 -25.205 -39.952 1 93.55 833 LEU B O 1
ATOM 15089 N N . PRO B 1 834 ? 5.377 -23.704 -41.496 1 92.5 834 PRO B N 1
ATOM 15090 C CA . PRO B 1 834 ? 4.057 -23.486 -42.092 1 92.5 834 PRO B CA 1
ATOM 15091 C C . PRO B 1 834 ? 3.422 -24.775 -42.607 1 92.5 834 PRO B C 1
ATOM 15093 O O . PRO B 1 834 ? 4.074 -25.55 -43.312 1 92.5 834 PRO B O 1
ATOM 15096 N N . GLY B 1 835 ? 2.194 -25.037 -42.158 1 92.87 835 GLY B N 1
ATOM 15097 C CA . GLY B 1 835 ? 1.451 -26.202 -42.611 1 92.87 835 GLY B CA 1
ATOM 15098 C C . GLY B 1 835 ? 1.552 -27.38 -41.661 1 92.87 835 GLY B C 1
ATOM 15099 O O . GLY B 1 835 ? 0.916 -28.414 -41.876 1 92.87 835 GLY B O 1
ATOM 15100 N N . TYR B 1 836 ? 2.324 -27.275 -40.645 1 94.67 836 TYR B N 1
ATOM 15101 C CA . TYR B 1 836 ? 2.522 -28.369 -39.701 1 94.67 836 TYR B CA 1
ATOM 15102 C C . TYR B 1 836 ? 2.036 -27.983 -38.309 1 94.67 836 TYR B C 1
ATOM 15104 O O . TYR B 1 836 ? 1.81 -26.803 -38.029 1 94.67 836 TYR B O 1
ATOM 15112 N N . LYS B 1 837 ? 1.98 -29.055 -37.468 1 94.56 837 LYS B N 1
ATOM 15113 C CA . LYS B 1 837 ? 1.612 -28.845 -36.071 1 94.56 837 LYS B CA 1
ATOM 15114 C C . LYS B 1 837 ? 2.729 -28.14 -35.308 1 94.56 837 LYS B C 1
ATOM 15116 O O . LYS B 1 837 ? 3.909 -28.316 -35.62 1 94.56 837 LYS B O 1
ATOM 15121 N N . ASP B 1 838 ? 2.327 -27.386 -34.392 1 92.84 838 ASP B N 1
ATOM 15122 C CA . ASP B 1 838 ? 3.283 -26.798 -33.458 1 92.84 838 ASP B CA 1
ATOM 15123 C C . ASP B 1 838 ? 3.773 -27.835 -32.449 1 92.84 838 ASP B C 1
ATOM 15125 O O . ASP B 1 838 ? 3.014 -28.716 -32.039 1 92.84 838 ASP B O 1
ATOM 15129 N N . GLY B 1 839 ? 5.032 -27.858 -32.123 1 91.97 839 GLY B N 1
ATOM 15130 C CA . GLY B 1 839 ? 5.608 -28.65 -31.049 1 91.97 839 GLY B CA 1
ATOM 15131 C C . GLY B 1 839 ? 5.984 -30.056 -31.479 1 91.97 839 GLY B C 1
ATOM 15132 O O . GLY B 1 839 ? 5.994 -30.979 -30.662 1 91.97 839 GLY B O 1
ATOM 15133 N N . LEU B 1 840 ? 6.288 -30.352 -32.712 1 95.01 840 LEU B N 1
ATOM 15134 C CA . LEU B 1 840 ? 6.675 -31.671 -33.202 1 95.01 840 LEU B CA 1
ATOM 15135 C C . LEU B 1 840 ? 8.02 -32.093 -32.62 1 95.01 840 LEU B C 1
ATOM 15137 O O . LEU B 1 840 ? 8.919 -31.264 -32.461 1 95.01 840 LEU B O 1
ATOM 15141 N N . ILE B 1 841 ? 8.098 -33.356 -32.308 1 96.25 841 ILE B N 1
ATOM 15142 C CA . ILE B 1 841 ? 9.348 -33.944 -31.838 1 96.25 841 ILE B CA 1
ATOM 15143 C C . ILE B 1 841 ? 10.012 -34.719 -32.973 1 96.25 841 ILE B C 1
ATOM 15145 O O . ILE B 1 841 ? 9.526 -35.777 -33.379 1 96.25 841 ILE B O 1
ATOM 15149 N N . TRP B 1 842 ? 11.054 -34.165 -33.466 1 96.93 842 TRP B N 1
ATOM 15150 C CA . TRP B 1 842 ? 11.842 -34.823 -34.503 1 96.93 842 TRP B CA 1
ATOM 15151 C C . TRP B 1 842 ? 12.99 -35.62 -33.892 1 96.93 842 TRP B C 1
ATOM 15153 O O . TRP B 1 842 ? 13.726 -35.109 -33.045 1 96.93 842 TRP B O 1
ATOM 15163 N N . GLY B 1 843 ? 13.086 -36.94 -34.226 1 97.01 843 GLY B N 1
ATOM 15164 C CA . GLY B 1 843 ? 14.158 -37.762 -33.687 1 97.01 843 GLY B CA 1
ATOM 15165 C C . GLY B 1 843 ? 14.403 -39.025 -34.491 1 97.01 843 GLY B C 1
ATOM 15166 O O . GLY B 1 843 ? 13.777 -39.236 -35.531 1 97.01 843 GLY B O 1
ATOM 15167 N N . TYR B 1 844 ? 15.364 -39.892 -34.082 1 97.47 844 TYR B N 1
ATOM 15168 C CA . TYR B 1 844 ? 15.756 -41.136 -34.736 1 97.47 844 TYR B CA 1
ATOM 15169 C C . TYR B 1 844 ? 14.863 -42.289 -34.295 1 97.47 844 TYR B C 1
ATOM 15171 O O . TYR B 1 844 ? 14.253 -42.237 -33.225 1 97.47 844 TYR B O 1
ATOM 15179 N N . GLU B 1 845 ? 14.76 -43.22 -35.137 1 97.65 845 GLU B N 1
ATOM 15180 C CA . GLU B 1 845 ? 14.159 -44.487 -34.731 1 97.65 845 GLU B CA 1
ATOM 15181 C C . GLU B 1 845 ? 15.218 -45.464 -34.23 1 97.65 845 GLU B C 1
ATOM 15183 O O . GLU B 1 845 ? 16.224 -45.697 -34.903 1 97.65 845 GLU B O 1
ATOM 15188 N N . THR B 1 846 ? 15.007 -46.033 -33.096 1 98.01 846 THR B N 1
ATOM 15189 C CA . THR B 1 846 ? 15.981 -46.918 -32.467 1 98.01 846 THR B CA 1
ATOM 15190 C C . THR B 1 846 ? 15.692 -48.375 -32.818 1 98.01 846 THR B C 1
ATOM 15192 O O . THR B 1 846 ? 14.561 -48.842 -32.671 1 98.01 846 THR B O 1
ATOM 15195 N N . ILE B 1 847 ? 16.67 -49.084 -33.256 1 97.48 847 ILE B N 1
ATOM 15196 C CA . ILE B 1 847 ? 16.565 -50.526 -33.454 1 97.48 847 ILE B CA 1
ATOM 15197 C C . ILE B 1 847 ? 16.746 -51.244 -32.118 1 97.48 847 ILE B C 1
ATOM 15199 O O . ILE B 1 847 ? 15.997 -52.169 -31.797 1 97.48 847 ILE B O 1
ATOM 15203 N N . GLY B 1 848 ? 17.706 -50.801 -31.366 1 96.73 848 GLY B N 1
ATOM 15204 C CA . GLY B 1 848 ? 18.011 -51.354 -30.056 1 96.73 848 GLY B CA 1
ATOM 15205 C C . GLY B 1 848 ? 19.413 -51.022 -29.581 1 96.73 848 GLY B C 1
ATOM 15206 O O . GLY B 1 848 ? 20.115 -50.226 -30.208 1 96.73 848 GLY B O 1
ATOM 15207 N N . ILE B 1 849 ? 19.849 -51.59 -28.458 1 97.96 849 ILE B N 1
ATOM 15208 C CA . ILE B 1 849 ? 21.21 -51.508 -27.939 1 97.96 849 ILE B CA 1
ATOM 15209 C C . ILE B 1 849 ? 22.009 -52.729 -28.39 1 97.96 849 ILE B C 1
ATOM 15211 O O . ILE B 1 849 ? 21.564 -53.866 -28.222 1 97.96 849 ILE B O 1
ATOM 15215 N N . ALA B 1 850 ? 23.165 -52.475 -28.949 1 98.03 850 ALA B N 1
ATOM 15216 C CA . ALA B 1 850 ? 24.005 -53.592 -29.374 1 98.03 850 ALA B CA 1
ATOM 15217 C C . ALA B 1 850 ? 24.452 -54.429 -28.178 1 98.03 850 ALA B C 1
ATOM 15219 O O . ALA B 1 850 ? 25.07 -53.909 -27.246 1 98.03 850 ALA B O 1
ATOM 15220 N N . LYS B 1 851 ? 24.198 -55.627 -28.206 1 96.9 851 LYS B N 1
ATOM 15221 C CA . LYS B 1 851 ? 24.512 -56.488 -27.07 1 96.9 851 LYS B CA 1
ATOM 15222 C C . LYS B 1 851 ? 25.965 -56.951 -27.117 1 96.9 851 LYS B C 1
ATOM 15224 O O . LYS B 1 851 ? 26.509 -57.409 -26.109 1 96.9 851 LYS B O 1
ATOM 15229 N N . SER B 1 852 ? 26.549 -56.835 -28.402 1 96.15 852 SER B N 1
ATOM 15230 C CA . SER B 1 852 ? 27.95 -57.198 -28.592 1 96.15 852 SER B CA 1
ATOM 15231 C C . SER B 1 852 ? 28.616 -56.306 -29.634 1 96.15 852 SER B C 1
ATOM 15233 O O . SER B 1 852 ? 27.935 -55.6 -30.381 1 96.15 852 SER B O 1
ATOM 15235 N N . ASP B 1 853 ? 29.924 -56.36 -29.666 1 96.07 853 ASP B N 1
ATOM 15236 C CA . ASP B 1 853 ? 30.658 -55.609 -30.679 1 96.07 853 ASP B CA 1
ATOM 15237 C C . ASP B 1 853 ? 30.341 -56.124 -32.081 1 96.07 853 ASP B C 1
ATOM 15239 O O . ASP B 1 853 ? 30.286 -55.346 -33.036 1 96.07 853 ASP B O 1
ATOM 15243 N N . GLU B 1 854 ? 30.142 -57.461 -32.177 1 96.79 854 GLU B N 1
ATOM 15244 C CA . GLU B 1 854 ? 29.814 -58.067 -33.464 1 96.79 854 GLU B CA 1
ATOM 15245 C C . GLU B 1 854 ? 28.485 -57.54 -34 1 96.79 854 GLU B C 1
ATOM 15247 O O . GLU B 1 854 ? 28.362 -57.251 -35.192 1 96.79 854 GLU B O 1
ATOM 15252 N N . GLU B 1 855 ? 27.589 -57.482 -33.059 1 96.74 855 GLU B N 1
ATOM 15253 C CA . GLU B 1 855 ? 26.28 -56.974 -33.46 1 96.74 855 GLU B CA 1
ATOM 15254 C C . GLU B 1 855 ? 26.372 -55.528 -33.939 1 96.74 855 GLU B C 1
ATOM 15256 O O . GLU B 1 855 ? 25.743 -55.156 -34.931 1 96.74 855 GLU B O 1
ATOM 15261 N N . MET B 1 856 ? 27.108 -54.671 -33.29 1 96.87 856 MET B N 1
ATOM 15262 C CA . MET B 1 856 ? 27.298 -53.278 -33.685 1 96.87 856 MET B CA 1
ATOM 15263 C C . MET B 1 856 ? 28.017 -53.187 -35.027 1 96.87 856 MET B C 1
ATOM 15265 O O . MET B 1 856 ? 27.62 -52.409 -35.897 1 96.87 856 MET B O 1
ATOM 15269 N N . GLN B 1 857 ? 29.05 -54.039 -35.185 1 95.41 857 GLN B N 1
ATOM 15270 C CA . GLN B 1 857 ? 29.802 -54.017 -36.436 1 95.41 857 GLN B CA 1
ATOM 15271 C C . GLN B 1 857 ? 28.941 -54.492 -37.603 1 95.41 857 GLN B C 1
ATOM 15273 O O . GLN B 1 857 ? 29.054 -53.972 -38.716 1 95.41 857 GLN B O 1
ATOM 15278 N N . ALA B 1 858 ? 28.137 -55.518 -37.333 1 96.72 858 ALA B N 1
ATOM 15279 C CA . ALA B 1 858 ? 27.209 -55.978 -38.363 1 96.72 858 ALA B CA 1
ATOM 15280 C C . ALA B 1 858 ? 26.244 -54.867 -38.766 1 96.72 858 ALA B C 1
ATOM 15282 O O . ALA B 1 858 ? 25.911 -54.722 -39.945 1 96.72 858 ALA B O 1
ATOM 15283 N N . HIS B 1 859 ? 25.773 -54.135 -37.758 1 96.91 859 HIS B N 1
ATOM 15284 C CA . HIS B 1 859 ? 24.889 -53.008 -38.035 1 96.91 859 HIS B CA 1
ATOM 15285 C C . HIS B 1 859 ? 25.608 -51.929 -38.837 1 96.91 859 HIS B C 1
ATOM 15287 O O . HIS B 1 859 ? 25.07 -51.42 -39.824 1 96.91 859 HIS B O 1
ATOM 15293 N N . LEU B 1 860 ? 26.824 -51.555 -38.481 1 96.26 860 LEU B N 1
ATOM 15294 C CA . LEU B 1 860 ? 27.589 -50.535 -39.188 1 96.26 860 LEU B CA 1
ATOM 15295 C C . LEU B 1 860 ? 27.897 -50.977 -40.614 1 96.26 860 LEU B C 1
ATOM 15297 O O . LEU B 1 860 ? 27.916 -50.156 -41.533 1 96.26 860 LEU B O 1
ATOM 15301 N N . ALA B 1 861 ? 28.093 -52.262 -40.781 1 94.9 861 ALA B N 1
ATOM 15302 C CA . ALA B 1 861 ? 28.38 -52.812 -42.104 1 94.9 861 ALA B CA 1
ATOM 15303 C C . ALA B 1 861 ? 27.16 -52.715 -43.015 1 94.9 861 ALA B C 1
ATOM 15305 O O . ALA B 1 861 ? 27.296 -52.613 -44.236 1 94.9 861 ALA B O 1
ATOM 15306 N N . SER B 1 862 ? 26.041 -52.805 -42.381 1 94.99 862 SER B N 1
ATOM 15307 C CA . SER B 1 862 ? 24.808 -52.688 -43.152 1 94.99 862 SER B CA 1
ATOM 15308 C C . SER B 1 862 ? 24.585 -51.256 -43.625 1 94.99 862 SER B C 1
ATOM 15310 O O . SER B 1 862 ? 23.718 -51.001 -44.464 1 94.99 862 SER B O 1
ATOM 15312 N N . LEU B 1 863 ? 25.39 -50.299 -43.131 1 95.87 863 LEU B N 1
ATOM 15313 C CA . LEU B 1 863 ? 25.354 -48.887 -43.496 1 95.87 863 LEU B CA 1
ATOM 15314 C C . LEU B 1 863 ? 26.638 -48.476 -44.207 1 95.87 863 LEU B C 1
ATOM 15316 O O . LEU B 1 863 ? 27.461 -47.752 -43.642 1 95.87 863 LEU B O 1
ATOM 15320 N N . PRO B 1 864 ? 26.858 -48.772 -45.439 1 89.5 864 PRO B N 1
ATOM 15321 C CA . PRO B 1 864 ? 28.156 -48.725 -46.117 1 89.5 864 PRO B CA 1
ATOM 15322 C C . PRO B 1 864 ? 28.603 -47.3 -46.436 1 89.5 864 PRO B C 1
ATOM 15324 O O . PRO B 1 864 ? 29.766 -47.077 -46.783 1 89.5 864 PRO B O 1
ATOM 15327 N N . LYS B 1 865 ? 27.809 -46.33 -46.451 1 92.49 865 LYS B N 1
ATOM 15328 C CA . LYS B 1 865 ? 28.201 -44.978 -46.839 1 92.49 865 LYS B CA 1
ATOM 15329 C C . LYS B 1 865 ? 28.491 -44.116 -45.614 1 92.49 865 LYS B C 1
ATOM 15331 O O . LYS B 1 865 ? 28.055 -42.966 -45.541 1 92.49 865 LYS B O 1
ATOM 15336 N N . GLY B 1 866 ? 29.069 -44.764 -44.559 1 87.67 866 GLY B N 1
ATOM 15337 C CA . GLY B 1 866 ? 29.519 -43.946 -43.444 1 87.67 866 GLY B CA 1
ATOM 15338 C C . GLY B 1 866 ? 28.952 -44.392 -42.11 1 87.67 866 GLY B C 1
ATOM 15339 O O . GLY B 1 866 ? 29.35 -43.884 -41.059 1 87.67 866 GLY B O 1
ATOM 15340 N N . GLY B 1 867 ? 27.998 -45.401 -42.202 1 91.52 867 GLY B N 1
ATOM 15341 C CA . GLY B 1 867 ? 27.451 -45.961 -40.977 1 91.52 867 GLY B CA 1
ATOM 15342 C C . GLY B 1 867 ? 26.735 -44.935 -40.119 1 91.52 867 GLY B C 1
ATOM 15343 O O . GLY B 1 867 ? 25.849 -44.226 -40.6 1 91.52 867 GLY B O 1
ATOM 15344 N N . GLN B 1 868 ? 27.163 -44.783 -38.849 1 94.42 868 GLN B N 1
ATOM 15345 C CA . GLN B 1 868 ? 26.604 -43.837 -37.89 1 94.42 868 GLN B CA 1
ATOM 15346 C C . GLN B 1 868 ? 27.619 -42.755 -37.529 1 94.42 868 GLN B C 1
ATOM 15348 O O . GLN B 1 868 ? 27.524 -42.138 -36.466 1 94.42 868 GLN B O 1
ATOM 15353 N N . ASP B 1 869 ? 28.555 -42.412 -38.343 1 91.99 869 ASP B N 1
ATOM 15354 C CA . ASP B 1 869 ? 29.677 -41.522 -38.057 1 91.99 869 ASP B CA 1
ATOM 15355 C C . ASP B 1 869 ? 29.205 -40.078 -37.899 1 91.99 869 ASP B C 1
ATOM 15357 O O . ASP B 1 869 ? 29.817 -39.296 -37.168 1 91.99 869 ASP B O 1
ATOM 15361 N N . ALA B 1 870 ? 28.093 -39.795 -38.573 1 91.36 870 ALA B N 1
ATOM 15362 C CA . ALA B 1 870 ? 27.586 -38.427 -38.507 1 91.36 870 ALA B CA 1
ATOM 15363 C C . ALA B 1 870 ? 26.987 -38.129 -37.136 1 91.36 870 ALA B C 1
ATOM 15365 O O . ALA B 1 870 ? 26.868 -36.966 -36.743 1 91.36 870 ALA B O 1
ATOM 15366 N N . VAL B 1 871 ? 26.639 -39.124 -36.399 1 92.2 871 VAL B N 1
ATOM 15367 C CA . VAL B 1 871 ? 25.991 -38.969 -35.101 1 92.2 871 VAL B CA 1
ATOM 15368 C C . VAL B 1 871 ? 27.024 -39.12 -33.986 1 92.2 871 VAL B C 1
ATOM 15370 O O . VAL B 1 871 ? 26.829 -38.618 -32.877 1 92.2 871 VAL B O 1
ATOM 15373 N N . GLY B 1 872 ? 28.031 -39.868 -34.282 1 91.31 872 GLY B N 1
ATOM 15374 C CA . GLY B 1 872 ? 29.075 -40.107 -33.298 1 91.31 872 GLY B CA 1
ATOM 15375 C C . GLY B 1 872 ? 30.131 -41.086 -33.774 1 91.31 872 GLY B C 1
ATOM 15376 O O . GLY B 1 872 ? 30.095 -41.537 -34.921 1 91.31 872 GLY B O 1
ATOM 15377 N N . SER B 1 873 ? 31.084 -41.384 -32.897 1 89.73 873 SER B N 1
ATOM 15378 C CA . SER B 1 873 ? 32.185 -42.275 -33.248 1 89.73 873 SER B CA 1
ATOM 15379 C C . SER B 1 873 ? 32.399 -43.339 -32.176 1 89.73 873 SER B C 1
ATOM 15381 O O . SER B 1 873 ? 31.734 -43.324 -31.138 1 89.73 873 SER B O 1
ATOM 15383 N N . GLN B 1 874 ? 33.223 -44.302 -32.478 1 89.51 874 GLN B N 1
ATOM 15384 C CA . GLN B 1 874 ? 33.638 -45.355 -31.556 1 89.51 874 GLN B CA 1
ATOM 15385 C C . GLN B 1 874 ? 32.441 -46.177 -31.086 1 89.51 874 GLN B C 1
ATOM 15387 O O . GLN B 1 874 ? 32.229 -46.343 -29.883 1 89.51 874 GLN B O 1
ATOM 15392 N N . TRP B 1 875 ? 31.749 -46.605 -31.999 1 94.94 875 TRP B N 1
ATOM 15393 C CA . TRP B 1 875 ? 30.576 -47.425 -31.714 1 94.94 875 TRP B CA 1
ATOM 15394 C C . TRP B 1 875 ? 30.986 -48.814 -31.238 1 94.94 875 TRP B C 1
ATOM 15396 O O . TRP B 1 875 ? 31.889 -49.431 -31.807 1 94.94 875 TRP B O 1
ATOM 15406 N N . ALA B 1 876 ? 30.457 -49.296 -30.176 1 94.74 876 ALA B N 1
ATOM 15407 C CA . ALA B 1 876 ? 30.802 -50.571 -29.552 1 94.74 876 ALA B CA 1
ATOM 15408 C C . ALA B 1 876 ? 29.581 -51.209 -28.896 1 94.74 876 ALA B C 1
ATOM 15410 O O . ALA B 1 876 ? 28.465 -50.702 -29.022 1 94.74 876 ALA B O 1
ATOM 15411 N N . ALA B 1 877 ? 29.785 -52.384 -28.284 1 96.24 877 ALA B N 1
ATOM 15412 C CA . ALA B 1 877 ? 28.722 -53.01 -27.503 1 96.24 877 ALA B CA 1
ATOM 15413 C C . ALA B 1 877 ? 28.159 -52.04 -26.467 1 96.24 877 ALA B C 1
ATOM 15415 O O . ALA B 1 877 ? 28.91 -51.307 -25.821 1 96.24 877 ALA B O 1
ATOM 15416 N N . GLY B 1 878 ? 26.783 -52.01 -26.395 1 97.22 878 GLY B N 1
ATOM 15417 C CA . GLY B 1 878 ? 26.132 -51.143 -25.426 1 97.22 878 GLY B CA 1
ATOM 15418 C C . GLY B 1 878 ? 25.676 -49.822 -26.017 1 97.22 878 GLY B C 1
ATOM 15419 O O . GLY B 1 878 ? 25.026 -49.024 -25.34 1 97.22 878 GLY B O 1
ATOM 15420 N N . ASP B 1 879 ? 26.056 -49.533 -27.245 1 97.26 879 ASP B N 1
ATOM 15421 C CA . ASP B 1 879 ? 25.642 -48.302 -27.911 1 97.26 879 ASP B CA 1
ATOM 15422 C C . ASP B 1 879 ? 24.35 -48.512 -28.697 1 97.26 879 ASP B C 1
ATOM 15424 O O . ASP B 1 879 ? 23.96 -49.649 -28.97 1 97.26 879 ASP B O 1
ATOM 15428 N N . ILE B 1 880 ? 23.736 -47.42 -29.083 1 97.56 880 ILE B N 1
ATOM 15429 C CA . ILE B 1 880 ? 22.437 -47.448 -29.745 1 97.56 880 ILE B CA 1
ATOM 15430 C C . ILE B 1 880 ? 22.625 -47.701 -31.24 1 97.56 880 ILE B C 1
ATOM 15432 O O . ILE B 1 880 ? 23.497 -47.101 -31.872 1 97.56 880 ILE B O 1
ATOM 15436 N N . MET B 1 881 ? 21.854 -48.605 -31.825 1 97.83 881 MET B N 1
ATOM 15437 C CA . MET B 1 881 ? 21.739 -48.792 -33.268 1 97.83 881 MET B CA 1
ATOM 15438 C C . MET B 1 881 ? 20.532 -48.041 -33.82 1 97.83 881 MET B C 1
ATOM 15440 O O . MET B 1 881 ? 19.391 -48.344 -33.464 1 97.83 881 MET B O 1
ATOM 15444 N N . TYR B 1 882 ? 20.801 -47.052 -34.661 1 97.69 882 TYR B N 1
ATOM 15445 C CA . TYR B 1 882 ? 19.741 -46.255 -35.269 1 97.69 882 TYR B CA 1
ATOM 15446 C C . TYR B 1 882 ? 19.323 -46.839 -36.613 1 97.69 882 TYR B C 1
ATOM 15448 O O . TYR B 1 882 ? 20.134 -47.459 -37.307 1 97.69 882 TYR B O 1
ATOM 15456 N N . LYS B 1 883 ? 18.114 -46.603 -36.978 1 97.41 883 LYS B N 1
ATOM 15457 C CA . LYS B 1 883 ? 17.592 -47.139 -38.232 1 97.41 883 LYS B CA 1
ATOM 15458 C C . LYS B 1 883 ? 17.813 -46.162 -39.382 1 97.41 883 LYS B C 1
ATOM 15460 O O . LYS B 1 883 ? 17.598 -44.958 -39.231 1 97.41 883 LYS B O 1
ATOM 15465 N N . ASP B 1 884 ? 18.274 -46.616 -40.435 1 96.89 884 ASP B N 1
ATOM 15466 C CA . ASP B 1 884 ? 18.364 -45.837 -41.667 1 96.89 884 ASP B CA 1
ATOM 15467 C C . ASP B 1 884 ? 17 -45.721 -42.343 1 96.89 884 ASP B C 1
ATOM 15469 O O . ASP B 1 884 ? 16.545 -46.659 -43.001 1 96.89 884 ASP B O 1
ATOM 15473 N N . LEU B 1 885 ? 16.422 -44.632 -42.276 1 95.78 885 LEU B N 1
ATOM 15474 C CA . LEU B 1 885 ? 15.049 -44.476 -42.745 1 95.78 885 LEU B CA 1
ATOM 15475 C C . LEU B 1 885 ? 15.021 -44.045 -44.208 1 95.78 885 LEU B C 1
ATOM 15477 O O . LEU B 1 885 ? 14.07 -44.351 -44.931 1 95.78 885 LEU B O 1
ATOM 15481 N N . ASN B 1 886 ? 16.017 -43.344 -44.689 1 93.23 886 ASN B N 1
ATOM 15482 C CA . ASN B 1 886 ? 15.99 -42.863 -46.066 1 93.23 886 ASN B CA 1
ATOM 15483 C C . ASN B 1 886 ? 16.77 -43.785 -46.998 1 93.23 886 ASN B C 1
ATOM 15485 O O . ASN B 1 886 ? 16.822 -43.554 -48.207 1 93.23 886 ASN B O 1
ATOM 15489 N N . GLY B 1 887 ? 17.527 -44.814 -46.55 1 92.22 887 GLY B N 1
ATOM 15490 C CA . GLY B 1 887 ? 18.162 -45.852 -47.346 1 92.22 887 GLY B CA 1
ATOM 15491 C C . GLY B 1 887 ? 19.476 -45.41 -47.963 1 92.22 887 GLY B C 1
ATOM 15492 O O . GLY B 1 887 ? 19.965 -46.034 -48.907 1 92.22 887 GLY B O 1
ATOM 15493 N N . ASP B 1 888 ? 20.084 -44.321 -47.511 1 93.09 888 ASP B N 1
ATOM 15494 C CA . ASP B 1 888 ? 21.29 -43.812 -48.157 1 93.09 888 ASP B CA 1
ATOM 15495 C C . ASP B 1 888 ? 22.542 -44.46 -47.571 1 93.09 888 ASP B C 1
ATOM 15497 O O . ASP B 1 888 ? 23.663 -44.104 -47.941 1 93.09 888 ASP B O 1
ATOM 15501 N N . GLY B 1 889 ? 22.382 -45.395 -46.609 1 94.07 889 GLY B N 1
ATOM 15502 C CA . GLY B 1 889 ? 23.483 -46.17 -46.06 1 94.07 889 GLY B CA 1
ATOM 15503 C C . GLY B 1 889 ? 24.229 -45.448 -44.954 1 94.07 889 GLY B C 1
ATOM 15504 O O . GLY B 1 889 ? 25.289 -45.9 -44.516 1 94.07 889 GLY B O 1
ATOM 15505 N N . LYS B 1 890 ? 23.7 -44.291 -44.534 1 95.14 890 LYS B N 1
ATOM 15506 C CA . LYS B 1 890 ? 24.281 -43.58 -43.399 1 95.14 890 LYS B CA 1
ATOM 15507 C C . LYS B 1 890 ? 23.193 -43.018 -42.488 1 95.14 890 LYS B C 1
ATOM 15509 O O . LYS B 1 890 ? 22.071 -42.767 -42.933 1 95.14 890 LYS B O 1
ATOM 15514 N N . ILE B 1 891 ? 23.487 -42.89 -41.222 1 96.6 891 ILE B N 1
ATOM 15515 C CA . ILE B 1 891 ? 22.606 -42.238 -40.26 1 96.6 891 ILE B CA 1
ATOM 15516 C C . ILE B 1 891 ? 22.98 -40.762 -40.135 1 96.6 891 ILE B C 1
ATOM 15518 O O . ILE B 1 891 ? 24.104 -40.431 -39.754 1 96.6 891 ILE B O 1
ATOM 15522 N N . SER B 1 892 ? 22.125 -39.802 -40.454 1 94.85 892 SER B N 1
ATOM 15523 C CA . SER B 1 892 ? 22.423 -38.374 -40.409 1 94.85 892 SER B CA 1
ATOM 15524 C C . SER B 1 892 ? 21.16 -37.554 -40.166 1 94.85 892 SER B C 1
ATOM 15526 O O . SER B 1 892 ? 20.049 -38.085 -40.219 1 94.85 892 SER B O 1
ATOM 15528 N N . GLU B 1 893 ? 21.382 -36.28 -39.84 1 94.88 893 GLU B N 1
ATOM 15529 C CA . GLU B 1 893 ? 20.284 -35.35 -39.59 1 94.88 893 GLU B CA 1
ATOM 15530 C C . GLU B 1 893 ? 19.998 -34.491 -40.818 1 94.88 893 GLU B C 1
ATOM 15532 O O . GLU B 1 893 ? 19.136 -33.61 -40.779 1 94.88 893 GLU B O 1
ATOM 15537 N N . GLY B 1 894 ? 20.705 -34.77 -41.878 1 94 894 GLY B N 1
ATOM 15538 C CA . GLY B 1 894 ? 20.574 -33.93 -43.058 1 94 894 GLY B CA 1
ATOM 15539 C C . GLY B 1 894 ? 20.78 -32.456 -42.767 1 94 894 GLY B C 1
ATOM 15540 O O . GLY B 1 894 ? 21.643 -32.09 -41.966 1 94 894 GLY B O 1
ATOM 15541 N N . ALA B 1 895 ? 20.094 -31.541 -43.431 1 94.61 895 ALA B N 1
ATOM 15542 C CA . ALA B 1 895 ? 20.155 -30.103 -43.183 1 94.61 895 ALA B CA 1
ATOM 15543 C C . ALA B 1 895 ? 19.111 -29.68 -42.152 1 94.61 895 ALA B C 1
ATOM 15545 O O . ALA B 1 895 ? 18.957 -28.49 -41.868 1 94.61 895 ALA B O 1
ATOM 15546 N N . ARG B 1 896 ? 18.385 -30.679 -41.542 1 95.76 896 ARG B N 1
ATOM 15547 C CA . ARG B 1 896 ? 17.323 -30.451 -40.567 1 95.76 896 ARG B CA 1
ATOM 15548 C C . ARG B 1 896 ? 16.283 -29.476 -41.108 1 95.76 896 ARG B C 1
ATOM 15550 O O . ARG B 1 896 ? 15.908 -28.519 -40.426 1 95.76 896 ARG B O 1
ATOM 15557 N N . THR B 1 897 ? 16.005 -29.597 -42.311 1 95.79 897 THR B N 1
ATOM 15558 C CA . THR B 1 897 ? 14.906 -28.921 -42.991 1 95.79 897 THR B CA 1
ATOM 15559 C C . THR B 1 897 ? 13.85 -29.926 -43.442 1 95.79 897 THR B C 1
ATOM 15561 O O . THR B 1 897 ? 14.106 -31.131 -43.476 1 95.79 897 THR B O 1
ATOM 15564 N N . LEU B 1 898 ? 12.733 -29.507 -43.794 1 94.77 898 LEU B N 1
ATOM 15565 C CA . LEU B 1 898 ? 11.642 -30.375 -44.223 1 94.77 898 LEU B CA 1
ATOM 15566 C C . LEU B 1 898 ? 12.04 -31.18 -45.456 1 94.77 898 LEU B C 1
ATOM 15568 O O . LEU B 1 898 ? 11.65 -32.341 -45.597 1 94.77 898 LEU B O 1
ATOM 15572 N N . GLY B 1 899 ? 12.855 -30.562 -46.356 1 93.24 899 GLY B N 1
ATOM 15573 C CA . GLY B 1 899 ? 13.28 -31.215 -47.583 1 93.24 899 GLY B CA 1
ATOM 15574 C C . GLY B 1 899 ? 14.461 -32.147 -47.385 1 93.24 899 GLY B C 1
ATOM 15575 O O . GLY B 1 899 ? 14.701 -33.037 -48.204 1 93.24 899 GLY B O 1
ATOM 15576 N N . ASP B 1 900 ? 15.175 -31.951 -46.296 1 96.07 900 ASP B N 1
ATOM 15577 C CA . ASP B 1 900 ? 16.343 -32.769 -45.984 1 96.07 900 ASP B CA 1
ATOM 15578 C C . ASP B 1 900 ? 16.493 -32.958 -44.476 1 96.07 900 ASP B C 1
ATOM 15580 O O . ASP B 1 900 ? 17.271 -32.252 -43.831 1 96.07 900 ASP B O 1
ATOM 15584 N N . HIS B 1 901 ? 15.832 -33.864 -43.976 1 96.12 901 HIS B N 1
ATOM 15585 C CA . HIS B 1 901 ? 15.906 -34.104 -42.54 1 96.12 901 HIS B CA 1
ATOM 15586 C C . HIS B 1 901 ? 16.611 -35.422 -42.237 1 96.12 901 HIS B C 1
ATOM 15588 O O . HIS B 1 901 ? 16.562 -35.912 -41.107 1 96.12 901 HIS B O 1
ATOM 15594 N N . GLY B 1 902 ? 17.275 -36.048 -43.248 1 96.32 902 GLY B N 1
ATOM 15595 C CA . GLY B 1 902 ? 18.023 -37.278 -43.043 1 96.32 902 GLY B CA 1
ATOM 15596 C C . GLY B 1 902 ? 17.169 -38.415 -42.514 1 96.32 902 GLY B C 1
ATOM 15597 O O . GLY B 1 902 ? 16.105 -38.707 -43.063 1 96.32 902 GLY B O 1
ATOM 15598 N N . ASP B 1 903 ? 17.588 -39.031 -41.426 1 97.09 903 ASP B N 1
ATOM 15599 C CA . ASP B 1 903 ? 16.902 -40.193 -40.869 1 97.09 903 ASP B CA 1
ATOM 15600 C C . ASP B 1 903 ? 15.982 -39.788 -39.72 1 97.09 903 ASP B C 1
ATOM 15602 O O . ASP B 1 903 ? 15.532 -40.638 -38.949 1 97.09 903 ASP B O 1
ATOM 15606 N N . LEU B 1 904 ? 15.779 -38.481 -39.571 1 97.71 904 LEU B N 1
ATOM 15607 C CA . LEU B 1 904 ? 14.866 -38.009 -38.535 1 97.71 904 LEU B CA 1
ATOM 15608 C C . LEU B 1 904 ? 13.415 -38.219 -38.954 1 97.71 904 LEU B C 1
ATOM 15610 O O . LEU B 1 904 ? 13.076 -38.07 -40.13 1 97.71 904 LEU B O 1
ATOM 15614 N N . LYS B 1 905 ? 12.607 -38.591 -38.059 1 96.29 905 LYS B N 1
ATOM 15615 C CA . LYS B 1 905 ? 11.168 -38.699 -38.277 1 96.29 905 LYS B CA 1
ATOM 15616 C C . LYS B 1 905 ? 10.389 -38.06 -37.131 1 96.29 905 LYS B C 1
ATOM 15618 O O . LYS B 1 905 ? 10.958 -37.754 -36.081 1 96.29 905 LYS B O 1
ATOM 15623 N N . ILE B 1 906 ? 9.135 -37.776 -37.328 1 96.74 906 ILE B N 1
ATOM 15624 C CA . ILE B 1 906 ? 8.279 -37.212 -36.29 1 96.74 906 ILE B CA 1
ATOM 15625 C C . ILE B 1 906 ? 7.883 -38.304 -35.298 1 96.74 906 ILE B C 1
ATOM 15627 O O . ILE B 1 906 ? 7.243 -39.289 -35.673 1 96.74 906 ILE B O 1
ATOM 15631 N N . LEU B 1 907 ? 8.264 -38.195 -34.059 1 96.69 907 LEU B N 1
ATOM 15632 C CA . LEU B 1 907 ? 8.017 -39.197 -33.028 1 96.69 907 LEU B CA 1
ATOM 15633 C C . LEU B 1 907 ? 6.761 -38.86 -32.232 1 96.69 907 LEU B C 1
ATOM 15635 O O . LEU B 1 907 ? 6.192 -39.727 -31.565 1 96.69 907 LEU B O 1
ATOM 15639 N N . GLY B 1 908 ? 6.354 -37.703 -32.264 1 94.57 908 GLY B N 1
ATOM 15640 C CA . GLY B 1 908 ? 5.203 -37.193 -31.536 1 94.57 908 GLY B CA 1
ATOM 15641 C C . GLY B 1 908 ? 5.182 -35.68 -31.436 1 94.57 908 GLY B C 1
ATOM 15642 O O . GLY B 1 908 ? 5.825 -34.991 -32.231 1 94.57 908 GLY B O 1
ATOM 15643 N N . ASP B 1 909 ? 4.353 -35.123 -30.625 1 92.19 909 ASP B N 1
ATOM 15644 C CA . ASP B 1 909 ? 4.354 -33.691 -30.339 1 92.19 909 ASP B CA 1
ATOM 15645 C C . ASP B 1 909 ? 4.38 -33.431 -28.835 1 92.19 909 ASP B C 1
ATOM 15647 O O . ASP B 1 909 ? 3.948 -34.275 -28.046 1 92.19 909 ASP B O 1
ATOM 15651 N N . THR B 1 910 ? 4.951 -32.376 -28.437 1 89.26 910 THR B N 1
ATOM 15652 C CA . THR B 1 910 ? 5.24 -32.07 -27.04 1 89.26 910 THR B CA 1
ATOM 15653 C C . THR B 1 910 ? 3.967 -31.667 -26.301 1 89.26 910 THR B C 1
ATOM 15655 O O . THR B 1 910 ? 3.959 -31.578 -25.071 1 89.26 910 THR B O 1
ATOM 15658 N N . TYR B 1 911 ? 2.851 -31.431 -26.934 1 91.06 911 TYR B N 1
ATOM 15659 C CA . TYR B 1 911 ? 1.624 -30.988 -26.283 1 91.06 911 TYR B CA 1
ATOM 15660 C C . TYR B 1 911 ? 0.825 -32.176 -25.759 1 91.06 911 TYR B C 1
ATOM 15662 O O . TYR B 1 911 ? 0.873 -33.266 -26.334 1 91.06 911 TYR B O 1
ATOM 15670 N N . SER B 1 912 ? 0.195 -32.008 -24.663 1 92.45 912 SER B N 1
ATOM 15671 C CA . SER B 1 912 ? -0.691 -33.029 -24.114 1 92.45 912 SER B CA 1
ATOM 15672 C C . SER B 1 912 ? -2.013 -33.081 -24.873 1 92.45 912 SER B C 1
ATOM 15674 O O . SER B 1 912 ? -2.548 -32.044 -25.27 1 92.45 912 SER B O 1
ATOM 15676 N N . HIS B 1 913 ? -2.52 -34.321 -25.02 1 94.63 913 HIS B N 1
ATOM 15677 C CA . HIS B 1 913 ? -3.771 -34.513 -25.746 1 94.63 913 HIS B CA 1
ATOM 15678 C C . HIS B 1 913 ? -4.775 -35.303 -24.913 1 94.63 913 HIS B C 1
ATOM 15680 O O . HIS B 1 913 ? -4.386 -36.13 -24.084 1 94.63 913 HIS B O 1
ATOM 15686 N N . TYR B 1 914 ? -6.002 -34.995 -25.145 1 95.94 914 TYR B N 1
ATOM 15687 C CA . TYR B 1 914 ? -7.138 -35.689 -24.549 1 95.94 914 TYR B CA 1
ATOM 15688 C C . TYR B 1 914 ? -7.162 -35.497 -23.037 1 95.94 914 TYR B C 1
ATOM 15690 O O . TYR B 1 914 ? -7.056 -36.465 -22.28 1 95.94 914 TYR B O 1
ATOM 15698 N N . PHE B 1 915 ? -7.291 -34.241 -22.672 1 95.48 915 PHE B N 1
ATOM 15699 C CA . PHE B 1 915 ? -7.476 -33.899 -21.267 1 95.48 915 PHE B CA 1
ATOM 15700 C C . PHE B 1 915 ? -8.821 -34.406 -20.76 1 95.48 915 PHE B C 1
ATOM 15702 O O . PHE B 1 915 ? -9.845 -34.239 -21.427 1 95.48 915 PHE B O 1
ATOM 15709 N N . PHE B 1 916 ? -8.813 -35.067 -19.621 1 95.34 916 PHE B N 1
ATOM 15710 C CA . PHE B 1 916 ? -10.096 -35.563 -19.138 1 95.34 916 PHE B CA 1
ATOM 15711 C C . PHE B 1 916 ? -10.239 -35.327 -17.639 1 95.34 916 PHE B C 1
ATOM 15713 O O . PHE B 1 916 ? -9.245 -35.11 -16.942 1 95.34 916 PHE B O 1
ATOM 15720 N N . GLY B 1 917 ? -11.397 -35.272 -17.151 1 95.49 917 GLY B N 1
ATOM 15721 C CA . GLY B 1 917 ? -11.808 -35.221 -15.757 1 95.49 917 GLY B CA 1
ATOM 15722 C C . GLY B 1 917 ? -13.018 -36.087 -15.459 1 95.49 917 GLY B C 1
ATOM 15723 O O . GLY B 1 917 ? -13.947 -36.164 -16.266 1 95.49 917 GLY B O 1
ATOM 15724 N N . ILE B 1 918 ? -12.935 -36.903 -14.408 1 96.61 918 ILE B N 1
ATOM 15725 C CA . ILE B 1 918 ? -14.039 -37.738 -13.948 1 96.61 918 ILE B CA 1
ATOM 15726 C C . ILE B 1 918 ? -14.401 -37.371 -12.511 1 96.61 918 ILE B C 1
ATOM 15728 O O . ILE B 1 918 ? -13.569 -37.481 -11.607 1 96.61 918 ILE B O 1
ATOM 15732 N N . ASP B 1 919 ? -15.518 -36.926 -12.347 1 94.64 919 ASP B N 1
ATOM 15733 C CA . ASP B 1 919 ? -16.007 -36.578 -11.016 1 94.64 919 ASP B CA 1
ATOM 15734 C C . ASP B 1 919 ? -17.1 -37.543 -10.563 1 94.64 919 ASP B C 1
ATOM 15736 O O . ASP B 1 919 ? -18.183 -37.583 -11.15 1 94.64 919 ASP B O 1
ATOM 15740 N N . LEU B 1 920 ? -16.832 -38.353 -9.57 1 96.09 920 LEU B N 1
ATOM 15741 C CA . LEU B 1 920 ? -17.776 -39.296 -8.979 1 96.09 920 LEU B CA 1
ATOM 15742 C C . LEU B 1 920 ? -18.272 -38.794 -7.627 1 96.09 920 LEU B C 1
ATOM 15744 O O . LEU B 1 920 ? -17.47 -38.459 -6.752 1 96.09 920 LEU B O 1
ATOM 15748 N N . ASN B 1 921 ? -19.524 -38.716 -7.471 1 93.68 921 ASN B N 1
ATOM 15749 C CA . ASN B 1 921 ? -20.083 -38.292 -6.191 1 93.68 921 ASN B CA 1
ATOM 15750 C C . ASN B 1 921 ? -21.229 -39.199 -5.753 1 93.68 921 ASN B C 1
ATOM 15752 O O . ASN B 1 921 ? -21.925 -39.776 -6.59 1 93.68 921 ASN B O 1
ATOM 15756 N N . ALA B 1 922 ? -21.405 -39.304 -4.476 1 95.68 922 ALA B N 1
ATOM 15757 C CA . ALA B 1 922 ? -22.493 -40.075 -3.879 1 95.68 922 ALA B CA 1
ATOM 15758 C C . ALA B 1 922 ? -22.874 -39.518 -2.51 1 95.68 922 ALA B C 1
ATOM 15760 O O . ALA B 1 922 ? -22.035 -38.945 -1.811 1 95.68 922 ALA B O 1
ATOM 15761 N N . ASP B 1 923 ? -24.097 -39.591 -2.204 1 92.84 923 ASP B N 1
ATOM 15762 C CA . ASP B 1 923 ? -24.566 -39.19 -0.881 1 92.84 923 ASP B CA 1
ATOM 15763 C C . ASP B 1 923 ? -25.654 -40.135 -0.375 1 92.84 923 ASP B C 1
ATOM 15765 O O . ASP B 1 923 ? -26.462 -40.637 -1.159 1 92.84 923 ASP B O 1
ATOM 15769 N N . TRP B 1 924 ? -25.597 -40.472 0.919 1 93.37 924 TRP B N 1
ATOM 15770 C CA . TRP B 1 924 ? -26.566 -41.372 1.535 1 93.37 924 TRP B CA 1
ATOM 15771 C C . TRP B 1 924 ? -26.759 -41.038 3.011 1 93.37 924 TRP B C 1
ATOM 15773 O O . TRP B 1 924 ? -25.841 -41.205 3.817 1 93.37 924 TRP B O 1
ATOM 15783 N N . LYS B 1 925 ? -27.895 -40.689 3.497 1 89.81 925 LYS B N 1
ATOM 15784 C CA . LYS B 1 925 ? -28.288 -40.451 4.883 1 89.81 925 LYS B CA 1
ATOM 15785 C C . LYS B 1 925 ? -27.238 -39.623 5.618 1 89.81 925 LYS B C 1
ATOM 15787 O O . LYS B 1 925 ? -26.778 -40.007 6.695 1 89.81 925 LYS B O 1
ATOM 15792 N N . GLY B 1 926 ? -26.765 -38.526 5.069 1 87.89 926 GLY B N 1
ATOM 15793 C CA . GLY B 1 926 ? -25.841 -37.594 5.697 1 87.89 926 GLY B CA 1
ATOM 15794 C C . GLY B 1 926 ? -24.398 -37.816 5.284 1 87.89 926 GLY B C 1
ATOM 15795 O O . GLY B 1 926 ? -23.552 -36.939 5.472 1 87.89 926 GLY B O 1
ATOM 15796 N N . PHE B 1 927 ? -24.107 -39.066 4.806 1 94.52 927 PHE B N 1
ATOM 15797 C CA . PHE B 1 927 ? -22.77 -39.343 4.296 1 94.52 927 PHE B CA 1
ATOM 15798 C C . PHE B 1 927 ? -22.62 -38.837 2.866 1 94.52 927 PHE B C 1
ATOM 15800 O O . PHE B 1 927 ? -23.553 -38.935 2.067 1 94.52 927 PHE B O 1
ATOM 15807 N N . ASP B 1 928 ? -21.597 -38.221 2.625 1 92.91 928 ASP B N 1
ATOM 15808 C CA . ASP B 1 928 ? -21.298 -37.835 1.25 1 92.91 928 ASP B CA 1
ATOM 15809 C C . ASP B 1 928 ? -19.89 -38.271 0.85 1 92.91 928 ASP B C 1
ATOM 15811 O O . ASP B 1 928 ? -18.992 -38.334 1.693 1 92.91 928 ASP B O 1
ATOM 15815 N N . PHE B 1 929 ? -19.743 -38.676 -0.354 1 94.3 929 PHE B N 1
ATOM 15816 C CA . PHE B 1 929 ? -18.498 -39.168 -0.932 1 94.3 929 PHE B CA 1
ATOM 15817 C C . PHE B 1 929 ? -18.24 -38.522 -2.289 1 94.3 929 PHE B C 1
ATOM 15819 O O . PHE B 1 929 ? -19.169 -38.322 -3.074 1 94.3 929 PHE B O 1
ATOM 15826 N N . ARG B 1 930 ? -16.991 -38.076 -2.53 1 94.09 930 ARG B N 1
ATOM 15827 C CA . ARG B 1 930 ? -16.601 -37.528 -3.826 1 94.09 930 ARG B CA 1
ATOM 15828 C C . ARG B 1 930 ? -15.202 -37.991 -4.217 1 94.09 930 ARG B C 1
ATOM 15830 O O . ARG B 1 930 ? -14.278 -37.951 -3.402 1 94.09 930 ARG B O 1
ATOM 15837 N N . ALA B 1 931 ? -14.982 -38.507 -5.413 1 95.85 931 ALA B N 1
ATOM 15838 C CA . ALA B 1 931 ? -13.697 -38.864 -6.009 1 95.85 931 ALA B CA 1
ATOM 15839 C C . ALA B 1 931 ? -13.505 -38.167 -7.353 1 95.85 931 ALA B C 1
ATOM 15841 O O . ALA B 1 931 ? -14.261 -38.408 -8.298 1 95.85 931 ALA B O 1
ATOM 15842 N N . PHE B 1 932 ? -12.576 -37.38 -7.453 1 95.3 932 PHE B N 1
ATOM 15843 C CA . PHE B 1 932 ? -12.31 -36.626 -8.672 1 95.3 932 PHE B CA 1
ATOM 15844 C C . PHE B 1 932 ? -10.996 -37.067 -9.306 1 95.3 932 PHE B C 1
ATOM 15846 O O . PHE B 1 932 ? -9.935 -36.951 -8.691 1 95.3 932 PHE B O 1
ATOM 15853 N N . PHE B 1 933 ? -11.01 -37.612 -10.528 1 96.44 933 PHE B N 1
ATOM 15854 C CA . PHE B 1 933 ? -9.843 -38.017 -11.302 1 96.44 933 PHE B CA 1
ATOM 15855 C C . PHE B 1 933 ? -9.565 -37.023 -12.424 1 96.44 933 PHE B C 1
ATOM 15857 O O . PHE B 1 933 ? -10.495 -36.504 -13.044 1 96.44 933 PHE B O 1
ATOM 15864 N N . GLN B 1 934 ? -8.357 -36.763 -12.683 1 95.24 934 GLN B N 1
ATOM 15865 C CA . GLN B 1 934 ? -7.94 -35.923 -13.801 1 95.24 934 GLN B CA 1
ATOM 15866 C C . GLN B 1 934 ? -6.668 -36.461 -14.45 1 95.24 934 GLN B C 1
ATOM 15868 O O . GLN B 1 934 ? -5.835 -37.074 -13.78 1 95.24 934 GLN B O 1
ATOM 15873 N N . GLY B 1 935 ? -6.525 -36.238 -15.762 1 94.82 935 GLY B N 1
ATOM 15874 C CA . GLY B 1 935 ? -5.315 -36.707 -16.418 1 94.82 935 GLY B CA 1
ATOM 15875 C C . GLY B 1 935 ? -5.271 -36.373 -17.897 1 94.82 935 GLY B C 1
ATOM 15876 O O . GLY B 1 935 ? -6.056 -35.553 -18.378 1 94.82 935 GLY B O 1
ATOM 15877 N N . VAL B 1 936 ? -4.265 -36.876 -18.54 1 95.7 936 VAL B N 1
ATOM 15878 C CA . VAL B 1 936 ? -4.022 -36.778 -19.976 1 95.7 936 VAL B CA 1
ATOM 15879 C C . VAL B 1 936 ? -3.789 -38.171 -20.557 1 95.7 936 VAL B C 1
ATOM 15881 O O . VAL B 1 936 ? -3.055 -38.976 -19.979 1 95.7 936 VAL B O 1
ATOM 15884 N N . LEU B 1 937 ? -4.45 -38.506 -21.676 1 96.46 937 LEU B N 1
ATOM 15885 C CA . LEU B 1 937 ? -4.389 -39.863 -22.208 1 96.46 937 LEU B CA 1
ATOM 15886 C C . LEU B 1 937 ? -3.183 -40.034 -23.125 1 96.46 937 LEU B C 1
ATOM 15888 O O . LEU B 1 937 ? -2.706 -41.152 -23.329 1 96.46 937 LEU B O 1
ATOM 15892 N N . LYS B 1 938 ? -2.729 -38.922 -23.652 1 96.42 938 LYS B N 1
ATOM 15893 C CA . LYS B 1 938 ? -1.559 -39 -24.521 1 96.42 938 LYS B CA 1
ATOM 15894 C C . LYS B 1 938 ? -0.647 -37.791 -24.325 1 96.42 938 LYS B C 1
ATOM 15896 O O . LYS B 1 938 ? -1.096 -36.647 -24.422 1 96.42 938 LYS B O 1
ATOM 15901 N N . HIS B 1 939 ? 0.59 -38.077 -24.073 1 95.89 939 HIS B N 1
ATOM 15902 C CA . HIS B 1 939 ? 1.592 -37.032 -23.901 1 95.89 939 HIS B CA 1
ATOM 15903 C C . HIS B 1 939 ? 2.998 -37.571 -24.145 1 95.89 939 HIS B C 1
ATOM 15905 O O . HIS B 1 939 ? 3.596 -38.18 -23.255 1 95.89 939 HIS B O 1
ATOM 15911 N N . ASP B 1 940 ? 3.471 -37.363 -25.359 1 96.06 940 ASP B N 1
ATOM 15912 C CA . ASP B 1 940 ? 4.865 -37.676 -25.656 1 96.06 940 ASP B CA 1
ATOM 15913 C C . ASP B 1 940 ? 5.79 -36.549 -25.201 1 96.06 940 ASP B C 1
ATOM 15915 O O . ASP B 1 940 ? 5.484 -35.371 -25.396 1 96.06 940 ASP B O 1
ATOM 15919 N N . TYR B 1 941 ? 6.85 -37.004 -24.513 1 95.1 941 TYR B N 1
ATOM 15920 C CA . TYR B 1 941 ? 7.654 -35.926 -23.95 1 95.1 941 TYR B CA 1
ATOM 15921 C C . TYR B 1 941 ? 9.141 -36.184 -24.166 1 95.1 941 TYR B C 1
ATOM 15923 O O . TYR B 1 941 ? 9.617 -37.304 -23.969 1 95.1 941 TYR B O 1
ATOM 15931 N N . TRP B 1 942 ? 9.848 -35.278 -24.683 1 94.61 942 TRP B N 1
ATOM 15932 C CA . TRP B 1 942 ? 11.3 -35.14 -24.661 1 94.61 942 TRP B CA 1
ATOM 15933 C C . TRP B 1 942 ? 11.708 -33.747 -24.193 1 94.61 942 TRP B C 1
ATOM 15935 O O . TRP B 1 942 ? 11.394 -32.749 -24.847 1 94.61 942 TRP B O 1
ATOM 15945 N N . GLY B 1 943 ? 12.258 -33.659 -23.142 1 87.86 943 GLY B N 1
ATOM 15946 C CA . GLY B 1 943 ? 12.57 -32.361 -22.565 1 87.86 943 GLY B CA 1
ATOM 15947 C C . GLY B 1 943 ? 13.883 -31.787 -23.063 1 87.86 943 GLY B C 1
ATOM 15948 O O . GLY B 1 943 ? 14.587 -32.425 -23.849 1 87.86 943 GLY B O 1
ATOM 15949 N N . SER B 1 944 ? 14.114 -30.488 -22.742 1 77.68 944 SER B N 1
ATOM 15950 C CA . SER B 1 944 ? 15.351 -29.807 -23.109 1 77.68 944 SER B CA 1
ATOM 15951 C C . SER B 1 944 ? 16.233 -29.567 -21.888 1 77.68 944 SER B C 1
ATOM 15953 O O . SER B 1 944 ? 15.809 -29.798 -20.754 1 77.68 944 SER B O 1
ATOM 15955 N N . GLY B 1 945 ? 17.421 -29.32 -22.298 1 75.25 945 GLY B N 1
ATOM 15956 C CA . GLY B 1 945 ? 18.341 -28.899 -21.253 1 75.25 945 GLY B CA 1
ATOM 15957 C C . GLY B 1 945 ? 18.748 -30.029 -20.326 1 75.25 945 GLY B C 1
ATOM 15958 O O . GLY B 1 945 ? 19.246 -31.062 -20.779 1 75.25 945 GLY B O 1
ATOM 15959 N N . ASN B 1 946 ? 18.327 -29.92 -19.064 1 85.92 946 ASN B N 1
ATOM 15960 C CA . ASN B 1 946 ? 18.772 -30.845 -18.027 1 85.92 946 ASN B CA 1
ATOM 15961 C C . ASN B 1 946 ? 17.918 -32.11 -18 1 85.92 946 ASN B C 1
ATOM 15963 O O . ASN B 1 946 ? 18.177 -33.022 -17.213 1 85.92 946 ASN B O 1
ATOM 15967 N N . PHE B 1 947 ? 16.964 -32.185 -18.919 1 91.71 947 PHE B N 1
ATOM 15968 C CA . PHE B 1 947 ? 16.115 -33.368 -18.999 1 91.71 947 PHE B CA 1
ATOM 15969 C C . PHE B 1 947 ? 16.948 -34.615 -19.272 1 91.71 947 PHE B C 1
ATOM 15971 O O . PHE B 1 947 ? 16.785 -35.636 -18.601 1 91.71 947 PHE B O 1
ATOM 15978 N N . THR B 1 948 ? 17.906 -34.54 -20.187 1 91.26 948 THR B N 1
ATOM 15979 C CA . THR B 1 948 ? 18.722 -35.695 -20.545 1 91.26 948 THR B CA 1
ATOM 15980 C C . THR B 1 948 ? 19.625 -36.101 -19.383 1 91.26 948 THR B C 1
ATOM 15982 O O . THR B 1 948 ? 19.927 -37.283 -19.21 1 91.26 948 THR B O 1
ATOM 15985 N N . GLY B 1 949 ? 20.008 -35.057 -18.642 1 91.12 949 GLY B N 1
ATOM 15986 C CA . GLY B 1 949 ? 20.804 -35.373 -17.467 1 91.12 949 GLY B CA 1
ATOM 15987 C C . GLY B 1 949 ? 20.025 -36.124 -16.403 1 91.12 949 GLY B C 1
ATOM 15988 O O . GLY B 1 949 ? 20.563 -37.019 -15.749 1 91.12 949 GLY B O 1
ATOM 15989 N N . MET B 1 950 ? 18.821 -35.797 -16.251 1 93.57 950 MET B N 1
ATOM 15990 C CA . MET B 1 950 ? 17.967 -36.477 -15.281 1 93.57 950 MET B CA 1
ATOM 15991 C C . MET B 1 950 ? 17.592 -37.872 -15.77 1 93.57 950 MET B C 1
ATOM 15993 O O . MET B 1 950 ? 17.583 -38.826 -14.991 1 93.57 950 MET B O 1
ATOM 15997 N N . LEU B 1 951 ? 17.325 -37.952 -17.03 1 95.3 951 LEU B N 1
ATOM 15998 C CA . LEU B 1 951 ? 16.817 -39.201 -17.587 1 95.3 951 LEU B CA 1
ATOM 15999 C C . LEU B 1 951 ? 17.917 -40.255 -17.651 1 95.3 951 LEU B C 1
ATOM 16001 O O . LEU B 1 951 ? 17.693 -41.414 -17.295 1 95.3 951 LEU B O 1
ATOM 16005 N N . PHE B 1 952 ? 19.171 -39.839 -18.03 1 95.33 952 PHE B N 1
ATOM 16006 C CA . PHE B 1 952 ? 20.201 -40.824 -18.339 1 95.33 952 PHE B CA 1
ATOM 16007 C C . PHE B 1 952 ? 21.2 -40.94 -17.194 1 95.33 952 PHE B C 1
ATOM 16009 O O . PHE B 1 952 ? 21.972 -41.9 -17.132 1 95.33 952 PHE B O 1
ATOM 16016 N N . GLY B 1 953 ? 21.196 -39.957 -16.283 1 94.46 953 GLY B N 1
ATOM 16017 C CA . GLY B 1 953 ? 22.18 -39.947 -15.212 1 94.46 953 GLY B CA 1
ATOM 16018 C C . GLY B 1 953 ? 23.518 -39.371 -15.636 1 94.46 953 GLY B C 1
ATOM 16019 O O . GLY B 1 953 ? 23.881 -38.265 -15.229 1 94.46 953 GLY B O 1
ATOM 16020 N N . VAL B 1 954 ? 24.181 -40.135 -16.548 1 94.55 954 VAL B N 1
ATOM 16021 C CA . VAL B 1 954 ? 25.374 -39.615 -17.208 1 94.55 954 VAL B CA 1
ATOM 16022 C C . VAL B 1 954 ? 24.975 -38.843 -18.464 1 94.55 954 VAL B C 1
ATOM 16024 O O . VAL B 1 954 ? 24.57 -39.439 -19.464 1 94.55 954 VAL B O 1
ATOM 16027 N N . ARG B 1 955 ? 25.051 -37.53 -18.391 1 92.8 955 ARG B N 1
ATOM 16028 C CA . ARG B 1 955 ? 24.658 -36.695 -19.521 1 92.8 955 ARG B CA 1
ATOM 16029 C C . ARG B 1 955 ? 25.706 -36.741 -20.627 1 92.8 955 ARG B C 1
ATOM 16031 O O . ARG B 1 955 ? 26.717 -36.039 -20.562 1 92.8 955 ARG B O 1
ATOM 16038 N N . GLY B 1 956 ? 25.263 -37.465 -21.648 1 86.06 956 GLY B N 1
ATOM 16039 C CA . GLY B 1 956 ? 26.198 -37.614 -22.752 1 86.06 956 GLY B CA 1
ATOM 16040 C C . GLY B 1 956 ? 26.554 -36.296 -23.415 1 86.06 956 GLY B C 1
ATOM 16041 O O . GLY B 1 956 ? 25.701 -35.418 -23.56 1 86.06 956 GLY B O 1
ATOM 16042 N N . GLY B 1 957 ? 27.644 -35.988 -23.694 1 89.39 957 GLY B N 1
ATOM 16043 C CA . GLY B 1 957 ? 28.128 -34.767 -24.32 1 89.39 957 GLY B CA 1
ATOM 16044 C C . GLY B 1 957 ? 28.626 -33.742 -23.32 1 89.39 957 GLY B C 1
ATOM 16045 O O . GLY B 1 957 ? 29.023 -32.638 -23.7 1 89.39 957 GLY B O 1
ATOM 16046 N N . TYR B 1 958 ? 28.389 -34.068 -22.114 1 91.91 958 TYR B N 1
ATOM 16047 C CA . TYR B 1 958 ? 28.844 -33.183 -21.047 1 91.91 958 TYR B CA 1
ATOM 16048 C C . TYR B 1 958 ? 29.888 -33.871 -20.176 1 91.91 958 TYR B C 1
ATOM 16050 O O . TYR B 1 958 ? 30.008 -35.098 -20.192 1 91.91 958 TYR B O 1
ATOM 16058 N N . SER B 1 959 ? 30.579 -33.069 -19.453 1 91.53 959 SER B N 1
ATOM 16059 C CA . SER B 1 959 ? 31.636 -33.593 -18.594 1 91.53 959 SER B CA 1
ATOM 16060 C C . SER B 1 959 ? 31.058 -34.358 -17.409 1 91.53 959 SER B C 1
ATOM 16062 O O . SER B 1 959 ? 29.843 -34.363 -17.199 1 91.53 959 SER B O 1
ATOM 16064 N N . ARG B 1 960 ? 31.882 -34.99 -16.629 1 92.57 960 ARG B N 1
ATOM 16065 C CA . ARG B 1 960 ? 31.516 -35.832 -15.495 1 92.57 960 ARG B CA 1
ATOM 16066 C C . ARG B 1 960 ? 30.795 -35.022 -14.422 1 92.57 960 ARG B C 1
ATOM 16068 O O . ARG B 1 960 ? 30.087 -35.584 -13.584 1 92.57 960 ARG B O 1
ATOM 16075 N N . TRP B 1 961 ? 30.858 -33.716 -14.49 1 91.46 961 TRP B N 1
ATOM 16076 C CA . TRP B 1 961 ? 30.275 -32.85 -13.47 1 91.46 961 TRP B CA 1
ATOM 16077 C C . TRP B 1 961 ? 28.76 -32.766 -13.629 1 91.46 961 TRP B C 1
ATOM 16079 O O . TRP B 1 961 ? 28.061 -32.296 -12.729 1 91.46 961 TRP B O 1
ATOM 16089 N N . HIS B 1 962 ? 28.214 -33.227 -14.716 1 92.46 962 HIS B N 1
ATOM 16090 C CA . HIS B 1 962 ? 26.778 -33.171 -14.971 1 92.46 962 HIS B CA 1
ATOM 16091 C C . HIS B 1 962 ? 26.114 -34.511 -14.673 1 92.46 962 HIS B C 1
ATOM 16093 O O . HIS B 1 962 ? 24.963 -34.736 -15.054 1 92.46 962 HIS B O 1
ATOM 16099 N N . THR B 1 963 ? 26.797 -35.383 -13.95 1 94.35 963 THR B N 1
ATOM 16100 C CA . THR B 1 963 ? 26.303 -36.721 -13.644 1 94.35 963 THR B CA 1
ATOM 16101 C C . THR B 1 963 ? 25.334 -36.683 -12.466 1 94.35 963 THR B C 1
ATOM 16103 O O . THR B 1 963 ? 25.55 -35.949 -11.5 1 94.35 963 THR B O 1
ATOM 16106 N N . ARG B 1 964 ? 24.276 -37.44 -12.637 1 94.06 964 ARG B N 1
ATOM 16107 C CA . ARG B 1 964 ? 23.309 -37.703 -11.576 1 94.06 964 ARG B CA 1
ATOM 16108 C C . ARG B 1 964 ? 23.064 -39.2 -11.416 1 94.06 964 ARG B C 1
ATOM 16110 O O . ARG B 1 964 ? 22.948 -39.924 -12.407 1 94.06 964 ARG B O 1
ATOM 16117 N N . GLY B 1 965 ? 23.118 -39.705 -10.223 1 95.02 965 GLY B N 1
ATOM 16118 C CA . GLY B 1 965 ? 22.933 -41.131 -10.006 1 95.02 965 GLY B CA 1
ATOM 16119 C C . GLY B 1 965 ? 21.68 -41.456 -9.214 1 95.02 965 GLY B C 1
ATOM 16120 O O . GLY B 1 965 ? 21.642 -41.265 -7.997 1 95.02 965 GLY B O 1
ATOM 16121 N N . PHE B 1 966 ? 20.694 -42.033 -9.935 1 96.26 966 PHE B N 1
ATOM 16122 C CA . PHE B 1 966 ? 19.465 -42.475 -9.285 1 96.26 966 PHE B CA 1
ATOM 16123 C C . PHE B 1 966 ? 19.293 -43.983 -9.42 1 96.26 966 PHE B C 1
ATOM 16125 O O . PHE B 1 966 ? 19.982 -44.623 -10.218 1 96.26 966 PHE B O 1
ATOM 16132 N N . LYS B 1 967 ? 18.438 -44.474 -8.657 1 96.18 967 LYS B N 1
ATOM 16133 C CA . LYS B 1 967 ? 18.231 -45.919 -8.637 1 96.18 967 LYS B CA 1
ATOM 16134 C C . LYS B 1 967 ? 17.891 -46.445 -10.028 1 96.18 967 LYS B C 1
ATOM 16136 O O . LYS B 1 967 ? 18.312 -47.542 -10.403 1 96.18 967 LYS B O 1
ATOM 16141 N N . GLN B 1 968 ? 17.168 -45.733 -10.771 1 95.58 968 GLN B N 1
ATOM 16142 C CA . GLN B 1 968 ? 16.771 -46.139 -12.115 1 95.58 968 GLN B CA 1
ATOM 16143 C C . GLN B 1 968 ? 17.985 -46.273 -13.031 1 95.58 968 GLN B C 1
ATOM 16145 O O . GLN B 1 968 ? 17.978 -47.074 -13.967 1 95.58 968 GLN B O 1
ATOM 16150 N N . HIS B 1 969 ? 19.014 -45.621 -12.779 1 97.16 969 HIS B N 1
ATOM 16151 C CA . HIS B 1 969 ? 20.186 -45.583 -13.647 1 97.16 969 HIS B CA 1
ATOM 16152 C C . HIS B 1 969 ? 21.049 -46.826 -13.462 1 97.16 969 HIS B C 1
ATOM 16154 O O . HIS B 1 969 ? 22.01 -47.036 -14.207 1 97.16 969 HIS B O 1
ATOM 16160 N N . GLU B 1 970 ? 20.714 -47.578 -12.511 1 96.44 970 GLU B N 1
ATOM 16161 C CA . GLU B 1 970 ? 21.44 -48.827 -12.297 1 96.44 970 GLU B CA 1
ATOM 16162 C C . GLU B 1 970 ? 21.226 -49.795 -13.457 1 96.44 970 GLU B C 1
ATOM 16164 O O . GLU B 1 970 ? 22.006 -50.732 -13.642 1 96.44 970 GLU B O 1
ATOM 16169 N N . ASP B 1 971 ? 20.235 -49.511 -14.211 1 97.6 971 ASP B N 1
ATOM 16170 C CA . ASP B 1 971 ? 19.901 -50.386 -15.33 1 97.6 971 ASP B CA 1
ATOM 16171 C C . ASP B 1 971 ? 20.626 -49.953 -16.602 1 97.6 971 ASP B C 1
ATOM 16173 O O . ASP B 1 971 ? 20.005 -49.802 -17.656 1 97.6 971 ASP B O 1
ATOM 16177 N N . TYR B 1 972 ? 21.915 -49.715 -16.52 1 97.88 972 TYR B N 1
ATOM 16178 C CA . TYR B 1 972 ? 22.736 -49.38 -17.678 1 97.88 972 TYR B CA 1
ATOM 16179 C C . TYR B 1 972 ? 23.442 -50.616 -18.222 1 97.88 972 TYR B C 1
ATOM 16181 O O . TYR B 1 972 ? 23.591 -51.615 -17.515 1 97.88 972 TYR B O 1
ATOM 16189 N N . PHE B 1 973 ? 23.889 -50.566 -19.437 1 97.97 973 PHE B N 1
ATOM 16190 C CA . PHE B 1 973 ? 24.548 -51.678 -20.114 1 97.97 973 PHE B CA 1
ATOM 16191 C C . PHE B 1 973 ? 25.925 -51.937 -19.514 1 97.97 973 PHE B C 1
ATOM 16193 O O . PHE B 1 973 ? 26.712 -51.007 -19.327 1 97.97 973 PHE B O 1
ATOM 16200 N N . ARG B 1 974 ? 26.17 -53.153 -19.21 1 96.69 974 ARG B N 1
ATOM 16201 C CA . ARG B 1 974 ? 27.459 -53.669 -18.762 1 96.69 974 ARG B CA 1
ATOM 16202 C C . ARG B 1 974 ? 27.799 -54.98 -19.464 1 96.69 974 ARG B C 1
ATOM 16204 O O . ARG B 1 974 ? 27.143 -55.999 -19.239 1 96.69 974 ARG B O 1
ATOM 16211 N N . ALA B 1 975 ? 28.819 -54.924 -20.219 1 94.77 975 ALA B N 1
ATOM 16212 C CA . ALA B 1 975 ? 29.211 -56.109 -20.979 1 94.77 975 ALA B CA 1
ATOM 16213 C C . ALA B 1 975 ? 29.785 -57.184 -20.061 1 94.77 975 ALA B C 1
ATOM 16215 O O . ALA B 1 975 ? 29.647 -58.379 -20.332 1 94.77 975 ALA B O 1
ATOM 16216 N N . GLU B 1 976 ? 30.525 -56.801 -19.019 1 94.46 976 GLU B N 1
ATOM 16217 C CA . GLU B 1 976 ? 31.15 -57.662 -18.019 1 94.46 976 GLU B CA 1
ATOM 16218 C C . GLU B 1 976 ? 30.89 -57.146 -16.607 1 94.46 976 GLU B C 1
ATOM 16220 O O . GLU B 1 976 ? 30.566 -55.972 -16.419 1 94.46 976 GLU B O 1
ATOM 16225 N N . PRO B 1 977 ? 30.923 -58.07 -15.682 1 96.17 977 PRO B N 1
ATOM 16226 C CA . PRO B 1 977 ? 30.789 -57.587 -14.306 1 96.17 977 PRO B CA 1
ATOM 16227 C C . PRO B 1 977 ? 31.799 -56.495 -13.962 1 96.17 977 PRO B C 1
ATOM 16229 O O . PRO B 1 977 ? 32.945 -56.544 -14.417 1 96.17 977 PRO B O 1
ATOM 16232 N N . ALA B 1 978 ? 31.402 -55.525 -13.222 1 95.96 978 ALA B N 1
ATOM 16233 C CA . ALA B 1 978 ? 32.251 -54.389 -12.871 1 95.96 978 ALA B CA 1
ATOM 16234 C C . ALA B 1 978 ? 32.206 -54.114 -11.371 1 95.96 978 ALA B C 1
ATOM 16236 O O . ALA B 1 978 ? 31.178 -54.331 -10.724 1 95.96 978 ALA B O 1
ATOM 16237 N N . GLY B 1 979 ? 33.266 -53.478 -10.872 1 96.13 979 GLY B N 1
ATOM 16238 C CA . GLY B 1 979 ? 33.375 -53.133 -9.464 1 96.13 979 GLY B CA 1
ATOM 16239 C C . GLY B 1 979 ? 34.509 -53.853 -8.759 1 96.13 979 GLY B C 1
ATOM 16240 O O . GLY B 1 979 ? 35.388 -54.422 -9.409 1 96.13 979 GLY B O 1
ATOM 16241 N N . LEU B 1 980 ? 34.496 -53.917 -7.45 1 96.37 980 LEU B N 1
ATOM 16242 C CA . LEU B 1 980 ? 35.532 -54.545 -6.637 1 96.37 980 LEU B CA 1
ATOM 16243 C C . LEU B 1 980 ? 35.339 -56.056 -6.582 1 96.37 980 LEU B C 1
ATOM 16245 O O . LEU B 1 980 ? 34.206 -56.542 -6.59 1 96.37 980 LEU B O 1
ATOM 16249 N N . GLU B 1 981 ? 36.492 -56.702 -6.468 1 93.87 981 GLU B N 1
ATOM 16250 C CA . GLU B 1 981 ? 36.45 -58.157 -6.36 1 93.87 981 GLU B CA 1
ATOM 16251 C C . GLU B 1 981 ? 35.572 -58.599 -5.192 1 93.87 981 GLU B C 1
ATOM 16253 O O . GLU B 1 981 ? 35.744 -58.127 -4.067 1 93.87 981 GLU B O 1
ATOM 16258 N N . GLY B 1 982 ? 34.672 -59.37 -5.487 1 94.04 982 GLY B N 1
ATOM 16259 C CA . GLY B 1 982 ? 33.773 -59.869 -4.459 1 94.04 982 GLY B CA 1
ATOM 16260 C C . GLY B 1 982 ? 32.505 -59.048 -4.324 1 94.04 982 GLY B C 1
ATOM 16261 O O . GLY B 1 982 ? 31.561 -59.46 -3.647 1 94.04 982 GLY B O 1
ATOM 16262 N N . HIS B 1 983 ? 32.521 -57.898 -4.908 1 96.54 983 HIS B N 1
ATOM 16263 C CA . HIS B 1 983 ? 31.363 -57.013 -4.845 1 96.54 983 HIS B CA 1
ATOM 16264 C C . HIS B 1 983 ? 30.996 -56.487 -6.228 1 96.54 983 HIS B C 1
ATOM 16266 O O . HIS B 1 983 ? 30.625 -55.32 -6.374 1 96.54 983 HIS B O 1
ATOM 16272 N N . GLU B 1 984 ? 31.15 -57.275 -7.252 1 96.22 984 GLU B N 1
ATOM 16273 C CA . GLU B 1 984 ? 30.947 -56.834 -8.629 1 96.22 984 GLU B CA 1
ATOM 16274 C C . GLU B 1 984 ? 29.461 -56.735 -8.963 1 96.22 984 GLU B C 1
ATOM 16276 O O . GLU B 1 984 ? 28.662 -57.56 -8.515 1 96.22 984 GLU B O 1
ATOM 16281 N N . LEU B 1 985 ? 29.082 -55.749 -9.717 1 96.87 985 LEU B N 1
ATOM 16282 C CA . LEU B 1 985 ? 27.768 -55.693 -10.348 1 96.87 985 LEU B CA 1
ATOM 16283 C C . LEU B 1 985 ? 27.726 -56.568 -11.596 1 96.87 985 LEU B C 1
ATOM 16285 O O . LEU B 1 985 ? 28.626 -56.503 -12.435 1 96.87 985 LEU B O 1
ATOM 16289 N N . PRO B 1 986 ? 26.798 -57.35 -11.755 1 96.35 986 PRO B N 1
ATOM 16290 C CA . PRO B 1 986 ? 26.769 -58.306 -12.864 1 96.35 986 PRO B CA 1
ATOM 16291 C C . PRO B 1 986 ? 26.625 -57.627 -14.224 1 96.35 986 PRO B C 1
ATOM 16293 O O . PRO B 1 986 ? 26.207 -56.469 -14.299 1 96.35 986 PRO B O 1
ATOM 16296 N N . ALA B 1 987 ? 26.977 -58.37 -15.215 1 96.47 987 ALA B N 1
ATOM 16297 C CA . ALA B 1 987 ? 26.741 -57.912 -16.582 1 96.47 987 ALA B CA 1
ATOM 16298 C C . ALA B 1 987 ? 25.257 -57.656 -16.827 1 96.47 987 ALA B C 1
ATOM 16300 O O . ALA B 1 987 ? 24.401 -58.314 -16.232 1 96.47 987 ALA B O 1
ATOM 16301 N N . ASN B 1 988 ? 24.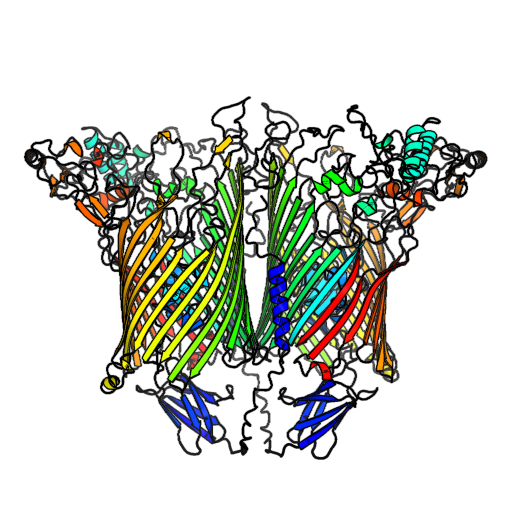927 -56.666 -17.558 1 97.41 988 ASN B N 1
ATOM 16302 C CA . ASN B 1 988 ? 23.563 -56.265 -17.887 1 97.41 988 ASN B CA 1
ATOM 16303 C C . ASN B 1 988 ? 23.386 -56.058 -19.388 1 97.41 988 ASN B C 1
ATOM 16305 O O . ASN B 1 988 ? 23.492 -54.933 -19.88 1 97.41 988 ASN B O 1
ATOM 16309 N N . LEU B 1 989 ? 23.066 -57.051 -20.21 1 95.8 989 LEU B N 1
ATOM 16310 C CA . LEU B 1 989 ? 23.009 -56.999 -21.667 1 95.8 989 LEU B CA 1
ATOM 16311 C C . LEU B 1 989 ? 21.623 -56.575 -22.141 1 95.8 989 LEU B C 1
ATOM 16313 O O . LEU B 1 989 ? 21.448 -56.198 -23.302 1 95.8 989 LEU B O 1
ATOM 16317 N N . ASP B 1 990 ? 20.67 -56.804 -21.276 1 94.42 990 ASP B N 1
ATOM 16318 C CA . ASP B 1 990 ? 19.311 -56.371 -21.586 1 94.42 990 ASP B CA 1
ATOM 16319 C C . ASP B 1 990 ? 18.943 -55.113 -20.803 1 94.42 990 ASP B C 1
ATOM 16321 O O . ASP B 1 990 ? 17.908 -55.071 -20.135 1 94.42 990 ASP B O 1
ATOM 16325 N N . SER B 1 991 ? 19.823 -54.175 -20.896 1 97.04 991 SER B N 1
ATOM 16326 C CA . SER B 1 991 ? 19.707 -52.949 -20.113 1 97.04 991 SER B CA 1
ATOM 16327 C C . SER B 1 991 ? 18.709 -51.984 -20.743 1 97.04 991 SER B C 1
ATOM 16329 O O . SER B 1 991 ? 18.426 -52.068 -21.94 1 97.04 991 SER B O 1
ATOM 16331 N N . TYR B 1 992 ? 18.09 -51.103 -19.902 1 97 992 TYR B N 1
ATOM 16332 C CA . TYR B 1 992 ? 17.266 -50.008 -20.402 1 97 992 TYR B CA 1
ATOM 16333 C C . TYR B 1 992 ? 18.131 -48.881 -20.952 1 97 992 TYR B C 1
ATOM 16335 O O . TYR B 1 992 ? 17.849 -48.339 -22.023 1 97 992 TYR B O 1
ATOM 16343 N N . TYR B 1 993 ? 19.236 -48.549 -20.24 1 97.68 993 TYR B N 1
ATOM 16344 C CA . TYR B 1 993 ? 20.114 -47.463 -20.662 1 97.68 993 TYR B CA 1
ATOM 16345 C C . TYR B 1 993 ? 21.335 -48.003 -21.397 1 97.68 993 TYR B C 1
ATOM 16347 O O . TYR B 1 993 ? 21.809 -49.103 -21.103 1 97.68 993 TYR B O 1
ATOM 16355 N N . PRO B 1 994 ? 21.874 -47.217 -22.347 1 97.21 994 PRO B N 1
ATOM 16356 C CA . PRO B 1 994 ? 23.131 -47.608 -22.992 1 97.21 994 PRO B CA 1
ATOM 16357 C C . PRO B 1 994 ? 24.331 -47.506 -22.054 1 97.21 994 PRO B C 1
ATOM 16359 O O . PRO B 1 994 ? 24.185 -47.093 -20.901 1 97.21 994 PRO B O 1
ATOM 16362 N N . ARG B 1 995 ? 25.441 -47.999 -22.533 1 96.35 995 ARG B N 1
ATOM 16363 C CA . ARG B 1 995 ? 26.617 -47.876 -21.677 1 96.35 995 ARG B CA 1
ATOM 16364 C C . ARG B 1 995 ? 26.927 -46.412 -21.381 1 96.35 995 ARG B C 1
ATOM 16366 O O . ARG B 1 995 ? 26.808 -45.557 -22.261 1 96.35 995 ARG B O 1
ATOM 16373 N N . PRO B 1 996 ? 27.156 -46.031 -20.13 1 95.96 996 PRO B N 1
ATOM 16374 C CA . PRO B 1 996 ? 27.437 -44.639 -19.771 1 95.96 996 PRO B CA 1
ATOM 16375 C C . PRO B 1 996 ? 28.778 -44.149 -20.311 1 95.96 996 PRO B C 1
ATOM 16377 O O . PRO B 1 996 ? 29.78 -44.864 -20.227 1 95.96 996 PRO B O 1
ATOM 16380 N N . ILE B 1 997 ? 28.808 -42.956 -20.914 1 95.29 997 ILE B N 1
ATOM 16381 C CA . ILE B 1 997 ? 30.017 -42.383 -21.494 1 95.29 997 ILE B CA 1
ATOM 16382 C C . ILE B 1 997 ? 30.123 -40.908 -21.113 1 95.29 997 ILE B C 1
ATOM 16384 O O . ILE B 1 997 ? 29.208 -40.125 -21.378 1 95.29 997 ILE B O 1
ATOM 16388 N N . PHE B 1 998 ? 31.252 -40.53 -20.529 1 93.21 998 PHE B N 1
ATOM 16389 C CA . PHE B 1 998 ? 31.524 -39.115 -20.308 1 93.21 998 PHE B CA 1
ATOM 16390 C C . PHE B 1 998 ? 32.054 -38.461 -21.579 1 93.21 998 PHE B C 1
ATOM 16392 O O . PHE B 1 998 ? 32.461 -39.151 -22.515 1 93.21 998 PHE B O 1
ATOM 16399 N N . SER B 1 999 ? 31.943 -37.13 -21.518 1 91.2 999 SER B N 1
ATOM 16400 C CA . SER B 1 999 ? 32.609 -36.36 -22.564 1 91.2 999 SER B CA 1
ATOM 16401 C C . SER B 1 999 ? 33.639 -35.402 -21.974 1 91.2 999 SER B C 1
ATOM 16403 O O . SER B 1 999 ? 33.518 -34.986 -20.82 1 91.2 999 SER B O 1
ATOM 16405 N N . ASP B 1 1000 ? 34.657 -35.131 -22.766 1 85.45 1000 ASP B N 1
ATOM 16406 C CA . ASP B 1 1000 ? 35.691 -34.201 -22.323 1 85.45 1000 ASP B CA 1
ATOM 16407 C C . ASP B 1 1000 ? 35.177 -32.763 -22.334 1 85.45 1000 ASP B C 1
ATOM 16409 O O . ASP B 1 1000 ? 35.615 -31.936 -21.532 1 85.45 1000 ASP B O 1
ATOM 16413 N N . SER B 1 1001 ? 34.315 -32.522 -23.281 1 86.45 1001 SER B N 1
ATOM 16414 C CA . SER B 1 1001 ? 33.747 -31.184 -23.41 1 86.45 1001 SER B CA 1
ATOM 16415 C C . SER B 1 1001 ? 32.245 -31.193 -23.148 1 86.45 1001 SER B C 1
ATOM 16417 O O . SER B 1 1001 ? 31.587 -32.222 -23.318 1 86.45 1001 SER B O 1
ATOM 16419 N N . SER B 1 1002 ? 31.803 -30.164 -22.576 1 86.95 1002 SER B N 1
ATOM 16420 C CA . SER B 1 1002 ? 30.374 -30.008 -22.324 1 86.95 1002 SER B CA 1
ATOM 16421 C C . SER B 1 1002 ? 29.708 -29.174 -23.412 1 86.95 1002 SER B C 1
ATOM 16423 O O . SER B 1 1002 ? 29.104 -28.138 -23.126 1 86.95 1002 SER B O 1
ATOM 16425 N N . ASP B 1 1003 ? 29.838 -29.619 -24.608 1 80.89 1003 ASP B N 1
ATOM 16426 C CA . ASP B 1 1003 ? 29.309 -28.864 -25.74 1 80.89 1003 ASP B CA 1
ATOM 16427 C C . ASP B 1 1003 ? 27.985 -29.452 -26.221 1 80.89 1003 ASP B C 1
ATOM 16429 O O . ASP B 1 1003 ? 27.388 -28.952 -27.177 1 80.89 1003 ASP B O 1
ATOM 16433 N N . GLY B 1 1004 ? 27.592 -30.518 -25.562 1 79.81 1004 GLY B N 1
ATOM 16434 C CA . GLY B 1 1004 ? 26.299 -31.106 -25.87 1 79.81 1004 GLY B CA 1
ATOM 16435 C C . GLY B 1 1004 ? 26.344 -32.065 -27.045 1 79.81 1004 GLY B C 1
ATOM 16436 O O . GLY B 1 1004 ? 25.4 -32.826 -27.268 1 79.81 1004 GLY B O 1
ATOM 16437 N N . THR B 1 1005 ? 27.474 -32.172 -27.788 1 78.2 1005 THR B N 1
ATOM 16438 C CA . THR B 1 1005 ? 27.535 -32.964 -29.012 1 78.2 1005 THR B CA 1
ATOM 16439 C C . THR B 1 1005 ? 28.708 -33.939 -28.967 1 78.2 1005 THR B C 1
ATOM 16441 O O . THR B 1 1005 ? 28.834 -34.806 -29.835 1 78.2 1005 THR B O 1
ATOM 16444 N N . SER B 1 1006 ? 29.494 -33.797 -27.902 1 80.26 1006 SER B N 1
ATOM 16445 C CA . SER B 1 1006 ? 30.709 -34.602 -27.831 1 80.26 1006 SER B CA 1
ATOM 16446 C C . SER B 1 1006 ? 30.382 -36.087 -27.719 1 80.26 1006 SER B C 1
ATOM 16448 O O . SER B 1 1006 ? 29.211 -36.468 -27.653 1 80.26 1006 SER B O 1
ATOM 16450 N N . PHE B 1 1007 ? 31.413 -36.942 -27.567 1 82.02 1007 PHE B N 1
ATOM 16451 C CA . PHE B 1 1007 ? 31.48 -38.387 -27.749 1 82.02 1007 PHE B CA 1
ATOM 16452 C C . PHE B 1 1007 ? 30.341 -39.079 -27.011 1 82.02 1007 PHE B C 1
ATOM 16454 O O . PHE B 1 1007 ? 29.619 -39.89 -27.594 1 82.02 1007 PHE B O 1
ATOM 16461 N N . GLY B 1 1008 ? 29.949 -38.741 -25.919 1 85.18 1008 GLY B N 1
ATOM 16462 C CA . GLY B 1 1008 ? 28.952 -39.413 -25.101 1 85.18 1008 GLY B CA 1
ATOM 16463 C C . GLY B 1 1008 ? 27.528 -39.06 -25.487 1 85.18 1008 GLY B C 1
ATOM 16464 O O . GLY B 1 1008 ? 26.581 -39.726 -25.062 1 85.18 1008 GLY B O 1
ATOM 16465 N N . ALA B 1 1009 ? 27.327 -38.105 -26.39 1 92.23 1009 ALA B N 1
ATOM 16466 C CA . ALA B 1 1009 ? 25.999 -37.632 -26.774 1 92.23 1009 ALA B CA 1
ATOM 16467 C C . ALA B 1 1009 ? 25.368 -38.555 -27.813 1 92.23 1009 ALA B C 1
ATOM 16469 O O . ALA B 1 1009 ? 24.155 -38.518 -28.031 1 92.23 1009 ALA B O 1
ATOM 16470 N N . LYS B 1 1010 ? 26.18 -39.409 -28.451 1 93.86 1010 LYS B N 1
ATOM 16471 C CA . LYS B 1 1010 ? 25.746 -40.215 -29.589 1 93.86 1010 LYS B CA 1
ATOM 16472 C C . LYS B 1 1010 ? 24.587 -41.13 -29.204 1 93.86 1010 LYS B C 1
ATOM 16474 O O . LYS B 1 1010 ? 23.722 -41.427 -30.031 1 93.86 1010 LYS B O 1
ATOM 16479 N N . ASN B 1 1011 ? 24.501 -41.575 -27.936 1 95.58 1011 ASN B N 1
ATOM 16480 C CA . ASN B 1 1011 ? 23.461 -42.494 -27.484 1 95.58 1011 ASN B CA 1
ATOM 16481 C C . ASN B 1 1011 ? 22.239 -41.745 -26.961 1 95.58 1011 ASN B C 1
ATOM 16483 O O . ASN B 1 1011 ? 21.224 -42.36 -26.628 1 95.58 1011 ASN B O 1
ATOM 16487 N N . GLN B 1 1012 ? 22.318 -40.409 -26.876 1 95.02 1012 GLN B N 1
ATOM 16488 C CA . GLN B 1 1012 ? 21.283 -39.656 -26.176 1 95.02 1012 GLN B CA 1
ATOM 16489 C C . GLN B 1 1012 ? 20.619 -38.641 -27.103 1 95.02 1012 GLN B C 1
ATOM 16491 O O . GLN B 1 1012 ? 20.131 -37.605 -26.649 1 95.02 1012 GLN B O 1
ATOM 16496 N N . LYS B 1 1013 ? 20.694 -38.852 -28.392 1 93.78 1013 LYS B N 1
ATOM 16497 C CA . LYS B 1 1013 ? 19.925 -38.072 -29.357 1 93.78 1013 LYS B CA 1
ATOM 16498 C C . LYS B 1 1013 ? 18.427 -38.305 -29.182 1 93.78 1013 LYS B C 1
ATOM 16500 O O . LYS B 1 1013 ? 18.012 -39.321 -28.621 1 93.78 1013 LYS B O 1
ATOM 16505 N N . VAL B 1 1014 ? 17.596 -37.377 -29.591 1 95.53 1014 VAL B N 1
ATOM 16506 C CA . VAL B 1 1014 ? 16.153 -37.599 -29.587 1 95.53 1014 VAL B CA 1
ATOM 16507 C C . VAL B 1 1014 ? 15.821 -38.856 -30.387 1 95.53 1014 VAL B C 1
ATOM 16509 O O . VAL B 1 1014 ? 16.203 -38.976 -31.553 1 95.53 1014 VAL B O 1
ATOM 16512 N N . GLN B 1 1015 ? 15.151 -39.824 -29.748 1 96.59 1015 GLN B N 1
ATOM 16513 C CA . GLN B 1 1015 ? 14.937 -41.117 -30.388 1 96.59 1015 GLN B CA 1
ATOM 16514 C C . GLN B 1 1015 ? 13.693 -41.806 -29.835 1 96.59 1015 GLN B C 1
ATOM 16516 O O . GLN B 1 1015 ? 13.232 -41.48 -28.739 1 96.59 1015 GLN B O 1
ATOM 16521 N N . SER B 1 1016 ? 13.152 -42.742 -30.509 1 97.07 1016 SER B N 1
ATOM 16522 C CA . SER B 1 1016 ? 11.871 -43.382 -30.226 1 97.07 1016 SER B CA 1
ATOM 16523 C C . SER B 1 1016 ? 11.93 -44.189 -28.933 1 97.07 1016 SER B C 1
ATOM 16525 O O . SER B 1 1016 ? 10.921 -44.336 -28.241 1 97.07 1016 SER B O 1
ATOM 16527 N N . ARG B 1 1017 ? 13.091 -44.739 -28.571 1 96.7 1017 ARG B N 1
ATOM 16528 C CA . ARG B 1 1017 ? 13.197 -45.595 -27.394 1 96.7 1017 ARG B CA 1
ATOM 16529 C C . ARG B 1 1017 ? 13.026 -44.787 -26.112 1 96.7 1017 ARG B C 1
ATOM 16531 O O . ARG B 1 1017 ? 12.514 -45.297 -25.114 1 96.7 1017 ARG B O 1
ATOM 16538 N N . TYR B 1 1018 ? 13.432 -43.588 -26.134 1 96.13 1018 TYR B N 1
ATOM 16539 C CA . TYR B 1 1018 ? 13.524 -42.867 -24.869 1 96.13 1018 TYR B CA 1
ATOM 16540 C C . TYR B 1 1018 ? 12.532 -41.712 -24.826 1 96.13 1018 TYR B C 1
ATOM 16542 O O . TYR B 1 1018 ? 12.491 -40.956 -23.853 1 96.13 1018 TYR B O 1
ATOM 16550 N N . VAL B 1 1019 ? 11.759 -41.408 -25.912 1 96.28 1019 VAL B N 1
ATOM 16551 C CA . VAL B 1 1019 ? 10.608 -40.522 -25.771 1 96.28 1019 VAL B CA 1
ATOM 16552 C C . VAL B 1 1019 ? 9.675 -41.055 -24.687 1 96.28 1019 VAL B C 1
ATOM 16554 O O . VAL B 1 1019 ? 9.274 -42.22 -24.722 1 96.28 1019 VAL B O 1
ATOM 16557 N N . GLN B 1 1020 ? 9.425 -40.257 -23.729 1 95.88 1020 GLN B N 1
ATOM 16558 C CA . GLN B 1 1020 ? 8.675 -40.698 -22.558 1 95.88 1020 GLN B CA 1
ATOM 16559 C C . GLN B 1 1020 ? 7.172 -40.559 -22.783 1 95.88 1020 GLN B C 1
ATOM 16561 O O . GLN B 1 1020 ? 6.722 -39.618 -23.44 1 95.88 1020 GLN B O 1
ATOM 16566 N N . ASP B 1 1021 ? 6.495 -41.471 -22.326 1 96.11 1021 ASP B N 1
ATOM 16567 C CA . ASP B 1 1021 ? 5.043 -41.352 -22.24 1 96.11 1021 ASP B CA 1
ATOM 16568 C C . ASP B 1 1021 ? 4.625 -40.674 -20.937 1 96.11 1021 ASP B C 1
ATOM 16570 O O . ASP B 1 1021 ? 4.585 -41.313 -19.883 1 96.11 1021 ASP B O 1
ATOM 16574 N N . ALA B 1 1022 ? 4.266 -39.463 -21.016 1 95.64 1022 ALA B N 1
ATOM 16575 C CA . ALA B 1 1022 ? 3.936 -38.676 -19.83 1 95.64 1022 ALA B CA 1
ATOM 16576 C C . ALA B 1 1022 ? 2.429 -38.653 -19.589 1 95.64 1022 ALA B C 1
ATOM 16578 O O . ALA B 1 1022 ? 1.925 -37.798 -18.857 1 95.64 1022 ALA B O 1
ATOM 16579 N N . SER B 1 1023 ? 1.653 -39.544 -20.194 1 96.72 1023 SER B N 1
ATOM 16580 C CA . SER B 1 1023 ? 0.235 -39.678 -19.88 1 96.72 1023 SER B CA 1
ATOM 16581 C C . SER B 1 1023 ? 0.027 -40.113 -18.433 1 96.72 1023 SER B C 1
ATOM 16583 O O . SER B 1 1023 ? 0.885 -40.781 -17.851 1 96.72 1023 SER B O 1
ATOM 16585 N N . TYR B 1 1024 ? -1.038 -39.714 -17.849 1 96.63 1024 TYR B N 1
ATOM 16586 C CA . TYR B 1 1024 ? -1.26 -40.067 -16.451 1 96.63 1024 TYR B CA 1
ATOM 16587 C C . TYR B 1 1024 ? -2.73 -39.918 -16.078 1 96.63 1024 TYR B C 1
ATOM 16589 O O . TYR B 1 1024 ? -3.502 -39.293 -16.81 1 96.63 1024 TYR B O 1
ATOM 16597 N N . ILE B 1 1025 ? -3.138 -40.519 -15.08 1 97.37 1025 ILE B N 1
ATOM 16598 C CA . ILE B 1 1025 ? -4.392 -40.33 -14.358 1 97.37 1025 ILE B CA 1
ATOM 16599 C C . ILE B 1 1025 ? -4.106 -40.12 -12.873 1 97.37 1025 ILE B C 1
ATOM 16601 O O . ILE B 1 1025 ? -3.289 -40.833 -12.284 1 97.37 1025 ILE B O 1
ATOM 16605 N N . ARG B 1 1026 ? -4.611 -39.15 -12.295 1 96.8 1026 ARG B N 1
ATOM 16606 C CA . ARG B 1 1026 ? -4.367 -38.826 -10.893 1 96.8 1026 ARG B CA 1
ATOM 16607 C C . ARG B 1 1026 ? -5.679 -38.682 -10.129 1 96.8 1026 ARG B C 1
ATOM 16609 O O . ARG B 1 1026 ? -6.621 -38.053 -10.614 1 96.8 1026 ARG B O 1
ATOM 16616 N N . LEU B 1 1027 ? -5.726 -39.347 -8.987 1 96.87 1027 LEU B N 1
ATOM 16617 C CA . LEU B 1 1027 ? -6.806 -39.045 -8.055 1 96.87 1027 LEU B CA 1
ATOM 16618 C C . LEU B 1 1027 ? -6.565 -37.711 -7.357 1 96.87 1027 LEU B C 1
ATOM 16620 O O . LEU B 1 1027 ? -5.973 -37.669 -6.276 1 96.87 1027 LEU B O 1
ATOM 16624 N N . LYS B 1 1028 ? -7.065 -36.71 -7.994 1 94.15 1028 LYS B N 1
ATOM 16625 C CA . LYS B 1 1028 ? -6.773 -35.335 -7.597 1 94.15 1028 LYS B CA 1
ATOM 16626 C C . LYS B 1 1028 ? -7.424 -35.001 -6.257 1 94.15 1028 LYS B C 1
ATOM 16628 O O . LYS B 1 1028 ? -6.92 -34.161 -5.509 1 94.15 1028 LYS B O 1
ATOM 16633 N N . ASN B 1 1029 ? -8.618 -35.542 -6.035 1 94 1029 ASN B N 1
ATOM 16634 C CA . ASN B 1 1029 ? -9.3 -35.263 -4.776 1 94 1029 ASN B CA 1
ATOM 16635 C C . ASN B 1 1029 ? -10.168 -36.438 -4.337 1 94 1029 ASN B C 1
ATOM 16637 O O . ASN B 1 1029 ? -10.82 -37.078 -5.164 1 94 1029 ASN B O 1
ATOM 16641 N N . LEU B 1 1030 ? -10.064 -36.764 -3.143 1 95.43 1030 LEU B N 1
ATOM 16642 C CA . LEU B 1 1030 ? -10.904 -37.739 -2.457 1 95.43 1030 LEU B CA 1
ATOM 16643 C C . LEU B 1 1030 ? -11.495 -37.147 -1.182 1 95.43 1030 LEU B C 1
ATOM 16645 O O . LEU B 1 1030 ? -10.759 -36.659 -0.321 1 95.43 1030 LEU B O 1
ATOM 16649 N N . GLN B 1 1031 ? -12.779 -37.177 -1.116 1 94.68 1031 GLN B N 1
ATOM 16650 C CA . GLN B 1 1031 ? -13.404 -36.565 0.052 1 94.68 1031 GLN B CA 1
ATOM 16651 C C . GLN B 1 1031 ? -14.482 -37.472 0.638 1 94.68 1031 GLN B C 1
ATOM 16653 O O . GLN B 1 1031 ? -15.234 -38.11 -0.102 1 94.68 1031 GLN B O 1
ATOM 16658 N N . PHE B 1 1032 ? -14.502 -37.565 1.935 1 95.19 1032 PHE B N 1
ATOM 16659 C CA . PHE B 1 1032 ? -15.53 -38.244 2.715 1 95.19 1032 PHE B CA 1
ATOM 16660 C C . PHE B 1 1032 ? -16.045 -37.345 3.833 1 95.19 1032 PHE B C 1
ATOM 16662 O O . PHE B 1 1032 ? -15.258 -36.794 4.605 1 95.19 1032 PHE B O 1
ATOM 16669 N N . GLY B 1 1033 ? -17.348 -37.191 3.837 1 94.04 1033 GLY B N 1
ATOM 16670 C CA . GLY B 1 1033 ? -17.916 -36.317 4.851 1 94.04 1033 GLY B CA 1
ATOM 16671 C C . GLY B 1 1033 ? -19.18 -36.874 5.479 1 94.04 1033 GLY B C 1
ATOM 16672 O O . GLY B 1 1033 ? -19.789 -37.801 4.942 1 94.04 1033 GLY B O 1
ATOM 16673 N N . TYR B 1 1034 ? -19.477 -36.396 6.636 1 94.96 1034 TYR B N 1
ATOM 16674 C CA . TYR B 1 1034 ? -20.699 -36.731 7.359 1 94.96 1034 TYR B CA 1
ATOM 16675 C C . TYR B 1 1034 ? -21.347 -35.482 7.943 1 94.96 1034 TYR B C 1
ATOM 16677 O O . TYR B 1 1034 ? -20.702 -34.72 8.667 1 94.96 1034 TYR B O 1
ATOM 16685 N N . THR B 1 1035 ? -22.516 -35.311 7.573 1 92.15 1035 THR B N 1
ATOM 16686 C CA . THR B 1 1035 ? -23.302 -34.217 8.132 1 92.15 1035 THR B CA 1
ATOM 16687 C C . THR B 1 1035 ? -24.193 -34.716 9.266 1 92.15 1035 THR B C 1
ATOM 16689 O O . THR B 1 1035 ? -25.076 -35.548 9.048 1 92.15 1035 THR B O 1
ATOM 16692 N N . LEU B 1 1036 ? -24.101 -34.175 10.428 1 91.07 1036 LEU B N 1
ATOM 16693 C CA . LEU B 1 1036 ? -24.901 -34.565 11.584 1 91.07 1036 LEU B CA 1
ATOM 16694 C C . LEU B 1 1036 ? -26.355 -34.139 11.409 1 91.07 1036 LEU B C 1
ATOM 16696 O O . LEU B 1 1036 ? -26.63 -33.042 10.917 1 91.07 1036 LEU B O 1
ATOM 16700 N N . PRO B 1 1037 ? -27.254 -35.05 11.752 1 86.72 1037 PRO B N 1
ATOM 16701 C CA . PRO B 1 1037 ? -28.669 -34.692 11.625 1 86.72 1037 PRO B CA 1
ATOM 16702 C C . PRO B 1 1037 ? -29.028 -33.424 12.396 1 86.72 1037 PRO B C 1
ATOM 16704 O O . PRO B 1 1037 ? -28.539 -33.213 13.508 1 86.72 1037 PRO B O 1
ATOM 16707 N N . ALA B 1 1038 ? -29.737 -32.632 11.744 1 79.8 1038 ALA B N 1
ATOM 16708 C CA . ALA B 1 1038 ? -30.127 -31.332 12.285 1 79.8 1038 ALA B CA 1
ATOM 16709 C C . ALA B 1 1038 ? -30.772 -31.482 13.66 1 79.8 1038 ALA B C 1
ATOM 16711 O O . ALA B 1 1038 ? -30.677 -30.583 14.499 1 79.8 1038 ALA B O 1
ATOM 16712 N N . LYS B 1 1039 ? -31.497 -32.673 13.978 1 74.44 1039 LYS B N 1
ATOM 16713 C CA . LYS B 1 1039 ? -32.189 -32.915 15.241 1 74.44 1039 LYS B CA 1
ATOM 16714 C C . LYS B 1 1039 ? -31.225 -32.831 16.421 1 74.44 1039 LYS B C 1
ATOM 16716 O O . LYS B 1 1039 ? -31.612 -32.422 17.518 1 74.44 1039 LYS B O 1
ATOM 16721 N N . PHE B 1 1040 ? -30.038 -33.134 16.125 1 79.45 1040 PHE B N 1
ATOM 16722 C CA . PHE B 1 1040 ? -29.056 -33.161 17.203 1 79.45 1040 PHE B CA 1
ATOM 16723 C C . PHE B 1 1040 ? -28.345 -31.818 17.32 1 79.45 1040 PHE B C 1
ATOM 16725 O O . PHE B 1 1040 ? -27.917 -31.43 18.409 1 79.45 1040 PHE B O 1
ATOM 16732 N N . THR B 1 1041 ? -28.271 -31.128 16.169 1 80.25 1041 THR B N 1
ATOM 16733 C CA . THR B 1 1041 ? -27.415 -29.946 16.179 1 80.25 1041 THR B CA 1
ATOM 16734 C C . THR B 1 1041 ? -28.237 -28.685 16.432 1 80.25 1041 THR B C 1
ATOM 16736 O O . THR B 1 1041 ? -27.726 -27.705 16.977 1 80.25 1041 THR B O 1
ATOM 16739 N N . ASN B 1 1042 ? -29.511 -28.677 16.109 1 75.14 1042 ASN B N 1
ATOM 16740 C CA . ASN B 1 1042 ? -30.359 -27.501 16.266 1 75.14 1042 ASN B CA 1
ATOM 16741 C C . ASN B 1 1042 ? -30.483 -27.09 17.731 1 75.14 1042 ASN B C 1
ATOM 16743 O O . ASN B 1 1042 ? -30.682 -25.913 18.035 1 75.14 1042 ASN B O 1
ATOM 16747 N N . LYS B 1 1043 ? -30.395 -28.133 18.579 1 68.46 1043 LYS B N 1
ATOM 16748 C CA . LYS B 1 1043 ? -30.481 -27.85 20.008 1 68.46 1043 LYS B CA 1
ATOM 16749 C C . LYS B 1 1043 ? -29.361 -26.911 20.451 1 68.46 1043 LYS B C 1
ATOM 16751 O O . LYS B 1 1043 ? -29.5 -26.198 21.447 1 68.46 1043 LYS B O 1
ATOM 16756 N N . PHE B 1 1044 ? -28.305 -26.937 19.643 1 74.53 1044 PHE B N 1
ATOM 16757 C CA . PHE B 1 1044 ? -27.157 -26.114 20.005 1 74.53 1044 PHE B CA 1
ATOM 16758 C C . PHE B 1 1044 ? -27.058 -24.894 19.097 1 74.53 1044 PHE B C 1
ATOM 16760 O O . PHE B 1 1044 ? -26.024 -24.224 19.059 1 74.53 1044 PHE B O 1
ATOM 16767 N N . GLY B 1 1045 ? -28.099 -24.594 18.347 1 73.88 1045 GLY B N 1
ATOM 16768 C CA . GLY B 1 1045 ? -28.106 -23.437 17.467 1 73.88 1045 GLY B CA 1
ATOM 16769 C C . GLY B 1 1045 ? -27.298 -23.645 16.2 1 73.88 1045 GLY B C 1
ATOM 16770 O O . GLY B 1 1045 ? -26.94 -22.681 15.52 1 73.88 1045 GLY B O 1
ATOM 16771 N N . ILE B 1 1046 ? -26.945 -24.943 15.979 1 82.78 1046 ILE B N 1
ATOM 16772 C CA . ILE B 1 1046 ? -26.184 -25.28 14.781 1 82.78 1046 ILE B CA 1
ATOM 16773 C C . ILE B 1 1046 ? -27.122 -25.837 13.713 1 82.78 1046 ILE B C 1
ATOM 16775 O O . ILE B 1 1046 ? -27.801 -26.843 13.937 1 82.78 1046 ILE B O 1
ATOM 16779 N N . ASN B 1 1047 ? -27.147 -25.104 12.633 1 79.69 1047 ASN B N 1
ATOM 16780 C CA . ASN B 1 1047 ? -28.018 -25.533 11.544 1 79.69 1047 ASN B CA 1
ATOM 16781 C C . ASN B 1 1047 ? -27.429 -26.72 10.788 1 79.69 1047 ASN B C 1
ATOM 16783 O O . ASN B 1 1047 ? -28.165 -27.582 10.305 1 79.69 1047 ASN B O 1
ATOM 16787 N N . ARG B 1 1048 ? -26.168 -26.616 10.57 1 87.54 1048 ARG B N 1
ATOM 16788 C CA . ARG B 1 1048 ? -25.497 -27.675 9.824 1 87.54 1048 ARG B CA 1
ATOM 16789 C C . ARG B 1 1048 ? -24.072 -27.88 10.326 1 87.54 1048 ARG B C 1
ATOM 16791 O O . ARG B 1 1048 ? -23.319 -26.917 10.484 1 87.54 1048 ARG B O 1
ATOM 16798 N N . LEU B 1 1049 ? -23.764 -29.008 10.674 1 90.32 1049 LEU B N 1
ATOM 16799 C CA . LEU B 1 1049 ? -22.412 -29.388 11.071 1 90.32 1049 LEU B CA 1
ATOM 16800 C C . LEU B 1 1049 ? -21.909 -30.559 10.233 1 90.32 1049 LEU B C 1
ATOM 16802 O O . LEU B 1 1049 ? -22.447 -31.665 10.318 1 90.32 1049 LEU B O 1
ATOM 16806 N N . ARG B 1 1050 ? -20.94 -30.32 9.46 1 92.65 1050 ARG B N 1
ATOM 16807 C CA . ARG B 1 1050 ? -20.35 -31.341 8.6 1 92.65 1050 ARG B CA 1
ATOM 16808 C C . ARG B 1 1050 ? -18.876 -31.551 8.931 1 92.65 1050 ARG B C 1
ATOM 16810 O O . ARG B 1 1050 ? -18.108 -30.589 9.006 1 92.65 1050 ARG B O 1
ATOM 16817 N N . ILE B 1 1051 ? -18.507 -32.749 9.23 1 93.89 1051 ILE B N 1
ATOM 16818 C CA . ILE B 1 1051 ? -17.106 -33.126 9.384 1 93.89 1051 ILE B CA 1
ATOM 16819 C C . ILE B 1 1051 ? -16.639 -33.896 8.151 1 93.89 1051 ILE B C 1
ATOM 16821 O O . ILE B 1 1051 ? -17.401 -34.674 7.573 1 93.89 1051 ILE B O 1
ATOM 16825 N N . PHE B 1 1052 ? -15.428 -33.576 7.758 1 93.34 1052 PHE B N 1
ATOM 16826 C CA . PHE B 1 1052 ? -15.001 -34.265 6.545 1 93.34 1052 PHE B CA 1
ATOM 16827 C C . PHE B 1 1052 ? -13.504 -34.547 6.582 1 93.34 1052 PHE B C 1
ATOM 16829 O O . PHE B 1 1052 ? -12.768 -33.925 7.35 1 93.34 1052 PHE B O 1
ATOM 16836 N N . VAL B 1 1053 ? -13.05 -35.49 5.834 1 95.06 1053 VAL B N 1
ATOM 16837 C CA . VAL B 1 1053 ? -11.666 -35.82 5.51 1 95.06 1053 VAL B CA 1
ATOM 16838 C C . VAL B 1 1053 ? -11.46 -35.756 3.998 1 95.06 1053 VAL B C 1
ATOM 16840 O O . VAL B 1 1053 ? -12.319 -36.193 3.229 1 95.06 1053 VAL B O 1
ATOM 16843 N N . SER B 1 1054 ? -10.43 -35.081 3.611 1 93.88 1054 SER B N 1
ATOM 16844 C CA . SER B 1 1054 ? -10.166 -34.921 2.185 1 93.88 1054 SER B CA 1
ATOM 16845 C C . SER B 1 1054 ? -8.703 -35.201 1.859 1 93.88 1054 SER B C 1
ATOM 16847 O O . SER B 1 1054 ? -7.814 -34.893 2.655 1 93.88 1054 SER B O 1
ATOM 16849 N N . GLY B 1 1055 ? -8.425 -35.845 0.741 1 93.98 1055 GLY B N 1
ATOM 16850 C CA . GLY B 1 1055 ? -7.09 -36.088 0.217 1 93.98 1055 GLY B CA 1
ATOM 16851 C C . GLY B 1 1055 ? -6.873 -35.496 -1.162 1 93.98 1055 GLY B C 1
ATOM 16852 O O . GLY B 1 1055 ? -7.767 -35.54 -2.01 1 93.98 1055 GLY B O 1
ATOM 16853 N N . GLU B 1 1056 ? -5.768 -34.851 -1.34 1 94.32 1056 GLU B N 1
ATOM 16854 C CA . GLU B 1 1056 ? -5.381 -34.288 -2.63 1 94.32 1056 GLU B CA 1
ATOM 16855 C C . GLU B 1 1056 ? -4.153 -34.996 -3.195 1 94.32 1056 GLU B C 1
ATOM 16857 O O . GLU B 1 1056 ? -3.153 -35.169 -2.496 1 94.32 1056 GLU B O 1
ATOM 16862 N N . ASN B 1 1057 ? -4.168 -35.361 -4.468 1 94.61 1057 ASN B N 1
ATOM 16863 C CA . ASN B 1 1057 ? -3.087 -36.076 -5.137 1 94.61 1057 ASN B CA 1
ATOM 16864 C C . ASN B 1 1057 ? -2.753 -37.383 -4.423 1 94.61 1057 ASN B C 1
ATOM 16866 O O . ASN B 1 1057 ? -1.59 -37.646 -4.113 1 94.61 1057 ASN B O 1
ATOM 16870 N N . VAL B 1 1058 ? -3.717 -38.186 -4.186 1 94.76 1058 VAL B N 1
ATOM 16871 C CA . VAL B 1 1058 ? -3.587 -39.349 -3.315 1 94.76 1058 VAL B CA 1
ATOM 16872 C C . VAL B 1 1058 ? -2.939 -40.499 -4.082 1 94.76 1058 VAL B C 1
ATOM 16874 O O . VAL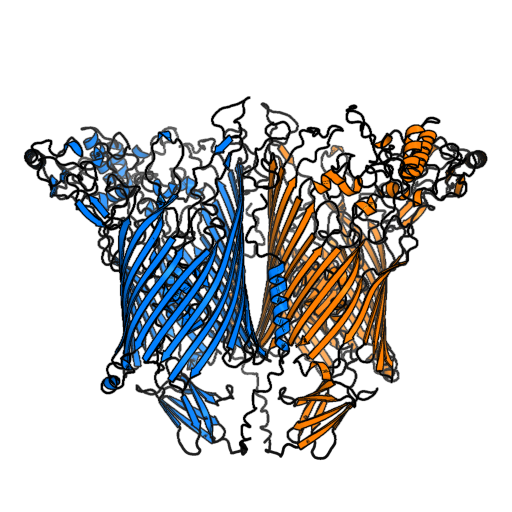 B 1 1058 ? -2.228 -41.321 -3.498 1 94.76 1058 VAL B O 1
ATOM 16877 N N . TRP B 1 1059 ? -3.225 -40.532 -5.362 1 96.15 1059 TRP B N 1
ATOM 16878 C CA . TRP B 1 1059 ? -2.719 -41.623 -6.189 1 96.15 1059 TRP B CA 1
ATOM 16879 C C . TRP B 1 1059 ? -2.489 -41.158 -7.623 1 96.15 1059 TRP B C 1
ATOM 16881 O O . TRP B 1 1059 ? -3.274 -40.374 -8.161 1 96.15 1059 TRP B O 1
ATOM 16891 N N . THR B 1 1060 ? -1.446 -41.593 -8.256 1 96.7 1060 THR B N 1
ATOM 16892 C CA . THR B 1 1060 ? -1.133 -41.269 -9.643 1 96.7 1060 THR B CA 1
ATOM 16893 C C . THR B 1 1060 ? -0.776 -42.529 -10.426 1 96.7 1060 THR B C 1
ATOM 16895 O O . THR B 1 1060 ? 0.1 -43.294 -10.016 1 96.7 1060 THR B O 1
ATOM 16898 N N . GLY B 1 1061 ? -1.494 -42.815 -11.501 1 96.44 1061 GLY B N 1
ATOM 16899 C CA . GLY B 1 1061 ? -1.136 -43.844 -12.464 1 96.44 1061 GLY B CA 1
ATOM 16900 C C . GLY B 1 1061 ? -0.465 -43.29 -13.707 1 96.44 1061 GLY B C 1
ATOM 16901 O O . GLY B 1 1061 ? -1.028 -42.436 -14.395 1 96.44 1061 GLY B O 1
ATOM 16902 N N . THR B 1 1062 ? 0.728 -43.677 -14.014 1 96.72 1062 THR B N 1
ATOM 16903 C CA . THR B 1 1062 ? 1.451 -43.174 -15.176 1 96.72 1062 THR B CA 1
ATOM 16904 C C . THR B 1 1062 ? 2.512 -44.173 -15.627 1 96.72 1062 THR B C 1
ATOM 16906 O O . THR B 1 1062 ? 2.979 -44.992 -14.833 1 96.72 1062 THR B O 1
ATOM 16909 N N . GLY B 1 1063 ? 2.783 -44.273 -16.874 1 93.6 1063 GLY B N 1
ATOM 16910 C CA . GLY B 1 1063 ? 3.889 -45.048 -17.415 1 93.6 1063 GLY B CA 1
ATOM 16911 C C . GLY B 1 1063 ? 5.194 -44.276 -17.455 1 93.6 1063 GLY B C 1
ATOM 16912 O O . GLY B 1 1063 ? 6.206 -44.783 -17.944 1 93.6 1063 GLY B O 1
ATOM 16913 N N . LEU B 1 1064 ? 5.224 -43.053 -17.042 1 95.56 1064 LEU B N 1
ATOM 16914 C CA . LEU B 1 1064 ? 6.41 -42.205 -16.996 1 95.56 1064 LEU B CA 1
ATOM 16915 C C . LEU B 1 1064 ? 7.411 -42.725 -15.969 1 95.56 1064 LEU B C 1
ATOM 16917 O O . LEU B 1 1064 ? 7.019 -43.254 -14.927 1 95.56 1064 LEU B O 1
ATOM 16921 N N . THR B 1 1065 ? 8.65 -42.575 -16.264 1 94.43 1065 THR B N 1
ATOM 16922 C CA . THR B 1 1065 ? 9.684 -42.987 -15.32 1 94.43 1065 THR B CA 1
ATOM 16923 C C . THR B 1 1065 ? 9.491 -42.297 -13.972 1 94.43 1065 THR B C 1
ATOM 16925 O O . THR B 1 1065 ? 9 -41.168 -13.911 1 94.43 1065 THR B O 1
ATOM 16928 N N . LYS B 1 1066 ? 9.847 -42.924 -12.893 1 92.45 1066 LYS B N 1
ATOM 16929 C CA . LYS B 1 1066 ? 9.623 -42.441 -11.533 1 92.45 1066 LYS B CA 1
ATOM 16930 C C . LYS B 1 1066 ? 10.536 -41.261 -11.212 1 92.45 1066 LYS B C 1
ATOM 16932 O O . LYS B 1 1066 ? 10.411 -40.644 -10.152 1 92.45 1066 LYS B O 1
ATOM 16937 N N . LEU B 1 1067 ? 11.352 -40.892 -12.175 1 93.69 1067 LEU B N 1
ATOM 16938 C CA . LEU B 1 1067 ? 12.267 -39.773 -11.976 1 93.69 1067 LEU B CA 1
ATOM 16939 C C . LEU B 1 1067 ? 11.525 -38.444 -12.059 1 93.69 1067 LEU B C 1
ATOM 16941 O O . LEU B 1 1067 ? 12.018 -37.422 -11.574 1 93.69 1067 LEU B O 1
ATOM 16945 N N . PHE B 1 1068 ? 10.347 -38.525 -12.764 1 93.71 1068 PHE B N 1
ATOM 16946 C CA . PHE B 1 1068 ? 9.614 -37.296 -13.04 1 93.71 1068 PHE B CA 1
ATOM 16947 C C . PHE B 1 1068 ? 8.168 -37.411 -12.57 1 93.71 1068 PHE B C 1
ATOM 16949 O O . PHE B 1 1068 ? 7.653 -38.518 -12.397 1 93.71 1068 PHE B O 1
ATOM 16956 N N . ASP B 1 1069 ? 7.644 -36.301 -12.263 1 94.23 1069 ASP B N 1
ATOM 16957 C CA . ASP B 1 1069 ? 6.195 -36.192 -12.126 1 94.23 1069 ASP B CA 1
ATOM 16958 C C . ASP B 1 1069 ? 5.558 -35.68 -13.416 1 94.23 1069 ASP B C 1
ATOM 16960 O O . ASP B 1 1069 ? 6.033 -34.707 -14.005 1 94.23 1069 ASP B O 1
ATOM 16964 N N . PRO B 1 1070 ? 4.568 -36.289 -13.873 1 93.89 1070 PRO B N 1
ATOM 16965 C CA . PRO B 1 1070 ? 4.011 -35.921 -15.176 1 93.89 1070 PRO B CA 1
ATOM 16966 C C . PRO B 1 1070 ? 3.501 -34.482 -15.215 1 93.89 1070 PRO B C 1
ATOM 16968 O O . PRO B 1 1070 ? 3.464 -33.865 -16.283 1 93.89 1070 PRO B O 1
ATOM 16971 N N . GLU B 1 1071 ? 3.111 -33.889 -14.148 1 92.4 1071 GLU B N 1
ATOM 16972 C CA . GLU B 1 1071 ? 2.578 -32.529 -14.142 1 92.4 1071 GLU B CA 1
ATOM 16973 C C . GLU B 1 1071 ? 3.701 -31.497 -14.113 1 92.4 1071 GLU B C 1
ATOM 16975 O O . GLU B 1 1071 ? 3.515 -30.357 -14.546 1 92.4 1071 GLU B O 1
ATOM 16980 N N . THR B 1 1072 ? 4.841 -31.889 -13.603 1 92.11 1072 THR B N 1
ATOM 16981 C CA . THR B 1 1072 ? 5.914 -30.913 -13.451 1 92.11 1072 THR B CA 1
ATOM 16982 C C . THR B 1 1072 ? 7.1 -31.27 -14.343 1 92.11 1072 THR B C 1
ATOM 16984 O O . THR B 1 1072 ? 8.197 -30.734 -14.171 1 92.11 1072 THR B O 1
ATOM 16987 N N . ILE B 1 1073 ? 6.927 -32.209 -15.223 1 91.34 1073 ILE B N 1
ATOM 16988 C CA . ILE B 1 1073 ? 8.035 -32.739 -16.009 1 91.34 1073 ILE B CA 1
ATOM 16989 C C . ILE B 1 1073 ? 8.667 -31.618 -16.832 1 91.34 1073 ILE B C 1
ATOM 16991 O O . ILE B 1 1073 ? 9.842 -31.696 -17.199 1 91.34 1073 ILE B O 1
ATOM 16995 N N . SER B 1 1074 ? 7.901 -30.507 -17.109 1 86.27 1074 SER B N 1
ATOM 16996 C CA . SER B 1 1074 ? 8.433 -29.385 -17.876 1 86.27 1074 SER B CA 1
ATOM 16997 C C . SER B 1 1074 ? 8.907 -28.263 -16.958 1 86.27 1074 SER B C 1
ATOM 16999 O O . SER B 1 1074 ? 9.361 -27.218 -17.429 1 86.27 1074 SER B O 1
ATOM 17001 N N . GLY B 1 1075 ? 8.829 -28.48 -15.767 1 86.17 1075 GLY B N 1
ATOM 17002 C CA . GLY B 1 1075 ? 9.145 -27.404 -14.841 1 86.17 1075 GLY B CA 1
ATOM 17003 C C . GLY B 1 1075 ? 10.54 -27.511 -14.255 1 86.17 1075 GLY B C 1
ATOM 17004 O O . GLY B 1 1075 ? 11.251 -28.486 -14.505 1 86.17 1075 GLY B O 1
ATOM 17005 N N . GLY B 1 1076 ? 10.811 -26.474 -13.461 1 83.91 1076 GLY B N 1
ATOM 17006 C CA . GLY B 1 1076 ? 12.147 -26.446 -12.886 1 83.91 1076 GLY B CA 1
ATOM 17007 C C . GLY B 1 1076 ? 13.245 -26.401 -13.932 1 83.91 1076 GLY B C 1
ATOM 17008 O O . GLY B 1 1076 ? 13.224 -25.553 -14.826 1 83.91 1076 GLY B O 1
ATOM 17009 N N . ASN B 1 1077 ? 14.207 -27.255 -13.679 1 88.54 1077 ASN B N 1
ATOM 17010 C CA . ASN B 1 1077 ? 15.299 -27.417 -14.632 1 88.54 1077 ASN B CA 1
ATOM 17011 C C . ASN B 1 1077 ? 15.35 -28.836 -15.192 1 88.54 1077 ASN B C 1
ATOM 17013 O O . ASN B 1 1077 ? 16.039 -29.699 -14.645 1 88.54 1077 ASN B O 1
ATOM 17017 N N . GLY B 1 1078 ? 14.622 -29.012 -16.292 1 87.46 1078 GLY B N 1
ATOM 17018 C CA . GLY B 1 1078 ? 14.579 -30.327 -16.911 1 87.46 1078 GLY B CA 1
ATOM 17019 C C . GLY B 1 1078 ? 13.741 -31.325 -16.135 1 87.46 1078 GLY B C 1
ATOM 17020 O O . GLY B 1 1078 ? 14.106 -32.498 -16.025 1 87.46 1078 GLY B O 1
ATOM 17021 N N . GLY B 1 1079 ? 12.762 -30.774 -15.389 1 88.88 1079 GLY B N 1
ATOM 17022 C CA . GLY B 1 1079 ? 11.889 -31.638 -14.611 1 88.88 1079 GLY B CA 1
ATOM 17023 C C . GLY B 1 1079 ? 12.289 -31.731 -13.15 1 88.88 1079 GLY B C 1
ATOM 17024 O O . GLY B 1 1079 ? 11.557 -32.297 -12.336 1 88.88 1079 GLY B O 1
ATOM 17025 N N . ASN B 1 1080 ? 13.569 -31.23 -12.86 1 91.04 1080 ASN B N 1
ATOM 17026 C CA . ASN B 1 1080 ? 13.977 -31.093 -11.466 1 91.04 1080 ASN B CA 1
ATOM 17027 C C . ASN B 1 1080 ? 13.318 -29.884 -10.806 1 91.04 1080 ASN B C 1
ATOM 17029 O O . ASN B 1 1080 ? 13.807 -28.76 -10.931 1 91.04 1080 ASN B O 1
ATOM 17033 N N . ALA B 1 1081 ? 12.235 -30.159 -10.159 1 90.96 1081 ALA B N 1
ATOM 17034 C CA . ALA B 1 1081 ? 11.425 -29.069 -9.62 1 90.96 1081 ALA B CA 1
ATOM 17035 C C . ALA B 1 1081 ? 11.01 -29.354 -8.179 1 90.96 1081 ALA B C 1
ATOM 17037 O O . ALA B 1 1081 ? 11.179 -30.473 -7.688 1 90.96 1081 ALA B O 1
ATOM 17038 N N . TYR B 1 1082 ? 10.581 -28.347 -7.502 1 93.5 1082 TYR B N 1
ATOM 17039 C CA . TYR B 1 1082 ? 9.975 -28.512 -6.186 1 93.5 1082 TYR B CA 1
ATOM 17040 C C . TYR B 1 1082 ? 8.836 -29.524 -6.232 1 93.5 1082 TYR B C 1
ATOM 17042 O O . TYR B 1 1082 ? 7.935 -29.416 -7.067 1 93.5 1082 TYR B O 1
ATOM 17050 N N . PRO B 1 1083 ? 8.834 -30.481 -5.491 1 93.64 1083 PRO B N 1
ATOM 17051 C CA . PRO B 1 1083 ? 7.846 -31.555 -5.619 1 93.64 1083 PRO B CA 1
ATOM 17052 C C . PRO B 1 1083 ? 6.431 -31.099 -5.267 1 93.64 1083 PRO B C 1
ATOM 17054 O O . PRO B 1 1083 ? 6.257 -30.182 -4.461 1 93.64 1083 PRO B O 1
ATOM 17057 N N . LEU B 1 1084 ? 5.517 -31.769 -5.906 1 93.9 1084 LEU B N 1
ATOM 17058 C CA . LEU B 1 1084 ? 4.13 -31.623 -5.48 1 93.9 1084 LEU B CA 1
ATOM 17059 C C . LEU B 1 1084 ? 3.881 -32.368 -4.173 1 93.9 1084 LEU B C 1
ATOM 17061 O O . LEU B 1 1084 ? 4.702 -33.188 -3.755 1 93.9 1084 LEU B O 1
ATOM 17065 N N . SER B 1 1085 ? 2.766 -32.087 -3.576 1 93.47 1085 SER B N 1
ATOM 17066 C CA . SER B 1 1085 ? 2.498 -32.71 -2.284 1 93.47 1085 SER B CA 1
ATOM 17067 C C . SER B 1 1085 ? 1.206 -33.521 -2.319 1 93.47 1085 SER B C 1
ATOM 17069 O O . SER B 1 1085 ? 0.255 -33.154 -3.012 1 93.47 1085 SER B O 1
ATOM 17071 N N . ARG B 1 1086 ? 1.263 -34.612 -1.677 1 95.39 1086 ARG B N 1
ATOM 17072 C CA . ARG B 1 1086 ? 0.046 -35.282 -1.23 1 95.39 1086 ARG B CA 1
ATOM 17073 C C . ARG B 1 1086 ? -0.455 -34.69 0.083 1 95.39 1086 ARG B C 1
ATOM 17075 O O . ARG B 1 1086 ? 0.293 -34.615 1.061 1 95.39 1086 ARG B O 1
ATOM 17082 N N . THR B 1 1087 ? -1.658 -34.292 0.076 1 94.61 1087 THR B N 1
ATOM 17083 C CA . THR B 1 1087 ? -2.155 -33.582 1.249 1 94.61 1087 THR B CA 1
ATOM 17084 C C . THR B 1 1087 ? -3.387 -34.277 1.821 1 94.61 1087 THR B C 1
ATOM 17086 O O . THR B 1 1087 ? -4.337 -34.568 1.091 1 94.61 1087 THR B O 1
ATOM 17089 N N . TRP B 1 1088 ? -3.347 -34.541 3.07 1 95.05 1088 TRP B N 1
ATOM 17090 C CA . TRP B 1 1088 ? -4.516 -34.984 3.823 1 95.05 1088 TRP B CA 1
ATOM 17091 C C . TRP B 1 1088 ? -5.045 -33.866 4.714 1 95.05 1088 TRP B C 1
ATOM 17093 O O . TRP B 1 1088 ? -4.27 -33.163 5.366 1 95.05 1088 TRP B O 1
ATOM 17103 N N . SER B 1 1089 ? -6.262 -33.75 4.597 1 94.72 1089 SER B N 1
ATOM 17104 C CA . SER B 1 1089 ? -6.846 -32.657 5.367 1 94.72 1089 SER B CA 1
ATOM 17105 C C . SER B 1 1089 ? -8.047 -33.132 6.177 1 94.72 1089 SER B C 1
ATOM 17107 O O . SER B 1 1089 ? -8.772 -34.034 5.752 1 94.72 1089 SER B O 1
ATOM 17109 N N . PHE B 1 1090 ? -8.172 -32.552 7.372 1 94.66 1090 PHE B N 1
ATOM 17110 C CA . PHE B 1 1090 ? -9.326 -32.708 8.249 1 94.66 1090 PHE B CA 1
ATOM 17111 C C . PHE B 1 1090 ? -9.982 -31.361 8.526 1 94.66 1090 PHE B C 1
ATOM 17113 O O . PHE B 1 1090 ? -9.297 -30.383 8.832 1 94.66 1090 PHE B O 1
ATOM 17120 N N . GLY B 1 1091 ? -11.271 -31.423 8.24 1 92.73 1091 GLY B N 1
ATOM 17121 C CA . GLY B 1 1091 ? -11.912 -30.132 8.434 1 92.73 1091 GLY B CA 1
ATOM 17122 C C . GLY B 1 1091 ? -13.323 -30.242 8.98 1 92.73 1091 GLY B C 1
ATOM 17123 O O . GLY B 1 1091 ? -13.84 -31.346 9.16 1 92.73 1091 GLY B O 1
ATOM 17124 N N . LEU B 1 1092 ? -13.848 -29.125 9.375 1 91.92 1092 LEU B N 1
ATOM 17125 C CA . LEU B 1 1092 ? -15.204 -28.959 9.888 1 91.92 1092 LEU B CA 1
ATOM 17126 C C . LEU B 1 1092 ? -15.89 -27.765 9.231 1 91.92 1092 LEU B C 1
ATOM 17128 O O . LEU B 1 1092 ? -15.252 -26.743 8.97 1 91.92 1092 LEU B O 1
ATOM 17132 N N . SER B 1 1093 ? -17.156 -28.006 8.815 1 90.55 1093 SER B N 1
ATOM 17133 C CA . SER B 1 1093 ? -18.011 -26.941 8.302 1 90.55 1093 SER B CA 1
ATOM 17134 C C . SER B 1 1093 ? -19.213 -26.71 9.212 1 90.55 1093 SER B C 1
ATOM 17136 O O . SER B 1 1093 ? -20.028 -27.613 9.413 1 90.55 1093 SER B O 1
ATOM 17138 N N . LEU B 1 1094 ? -19.222 -25.569 9.731 1 91.15 1094 LEU B N 1
ATOM 17139 C CA . LEU B 1 1094 ? -20.26 -25.207 10.69 1 91.15 1094 LEU B CA 1
ATOM 17140 C C . LEU B 1 1094 ? -21.087 -24.032 10.179 1 91.15 1094 LEU B C 1
ATOM 17142 O O . LEU B 1 1094 ? -20.534 -23.04 9.7 1 91.15 1094 LEU B O 1
ATOM 17146 N N . THR B 1 1095 ? -22.377 -24.254 10.151 1 87.72 1095 THR B N 1
ATOM 17147 C CA . THR B 1 1095 ? -23.297 -23.167 9.837 1 87.72 1095 THR B CA 1
ATOM 17148 C C . THR B 1 1095 ? -24.209 -22.87 11.023 1 87.72 1095 THR B C 1
ATOM 17150 O O . THR B 1 1095 ? -24.835 -23.777 11.574 1 87.72 1095 THR B O 1
ATOM 17153 N N . LEU B 1 1096 ? -24.298 -21.703 11.376 1 84.54 1096 LEU B N 1
ATOM 17154 C CA . LEU B 1 1096 ? -25.165 -21.256 12.461 1 84.54 1096 LEU B CA 1
ATOM 17155 C C . LEU B 1 1096 ? -26.305 -20.395 11.927 1 84.54 1096 LEU B C 1
ATOM 17157 O O . LEU B 1 1096 ? -26.136 -19.678 10.937 1 84.54 1096 LEU B O 1
#

Organism: Bacteroides uniformis (strain ATCC 8492 / DSM 6597 / CCUG 4942 / CIP 103695 / JCM 5828 / KCTC 5204 / NCTC 13054 / VPI 0061) (NCBI:txid411479)